Protein AF-0000000067283867 (afdb_homodimer)

Nearest PDB structures (foldseek):
  5yew-assembly1_B  TM=4.471E-01  e=3.261E-07  Homo sapiens
  5go4-assembly1_A  TM=4.301E-01  e=9.950E-07  Homo sapiens
  5yew-assembly1_A  TM=4.053E-01  e=2.867E-07  Homo sapiens
  5yew-assembly2_C-2  TM=3.991E-01  e=5.457E-07  Homo sapiens
  5gof-assembly1_A  TM=4.491E-01  e=6.572E-06  Homo sapiens

InterPro domains:
  IPR027417 P-loop containing nucleoside triphosphate hydrolase [G3DSA:3.40.50.300] (40-379)
  IPR027417 P-loop containing nucleoside triphosphate hydrolase [SSF52540] (56-331)
  IPR045063 Dynamin, N-terminal [PF00350] (66-143)

Organism: NCBI:txid741277

Solvent-accessible surface area (backbone atoms only — not comparable to full-atom values): 91399 Å² total; per-residue (Å²): 108,72,55,57,51,41,52,51,50,26,51,48,48,23,49,41,19,47,51,44,45,54,38,48,50,53,30,64,77,41,53,68,72,92,44,89,79,56,52,66,66,54,54,50,47,50,50,51,39,48,51,33,24,49,48,25,29,51,53,35,67,44,61,49,27,34,32,41,39,33,39,47,67,29,45,65,57,38,39,53,12,34,62,56,40,25,41,62,78,49,87,70,62,76,50,85,39,54,65,50,38,34,37,38,36,41,35,75,36,94,59,95,46,47,51,40,76,50,56,32,34,42,30,30,33,29,68,67,51,48,42,53,51,47,41,54,47,52,53,54,46,51,56,42,37,58,68,65,64,55,58,67,66,60,59,58,53,52,69,71,58,56,50,78,93,61,75,55,60,66,61,51,51,51,50,46,49,54,50,54,75,73,50,68,43,64,72,47,51,54,50,45,51,52,50,49,48,45,47,34,36,42,73,57,39,39,91,77,47,43,54,38,73,44,79,42,50,62,70,44,47,66,68,10,64,48,50,75,79,78,73,60,36,62,79,74,55,52,78,84,70,47,83,70,69,59,77,73,71,92,46,89,90,60,73,50,34,64,47,37,46,66,46,48,83,48,49,52,37,34,38,32,41,34,33,28,13,55,88,72,49,69,52,74,79,46,70,92,61,51,39,43,29,42,31,42,47,43,42,45,63,36,57,78,56,47,67,63,45,52,50,50,48,55,60,55,51,73,68,42,43,29,35,38,39,35,39,33,24,70,51,63,39,50,29,57,59,58,51,53,50,52,56,47,30,67,74,72,39,57,80,47,64,76,25,52,34,38,34,31,22,39,47,84,48,46,76,69,48,71,66,47,52,51,45,51,55,52,54,58,71,47,80,81,48,51,72,67,57,52,34,68,66,32,59,67,58,32,41,40,52,22,52,53,35,46,74,42,84,48,70,87,41,52,42,38,26,23,45,55,39,27,39,42,49,51,40,69,74,33,87,78,40,56,37,54,50,82,88,51,50,70,60,48,46,55,54,70,34,67,73,48,43,54,52,41,47,50,46,34,51,43,20,68,48,33,54,83,85,38,67,62,19,52,33,34,40,40,26,54,70,32,11,20,48,68,58,49,52,52,48,52,53,50,42,41,61,67,35,23,47,55,42,45,45,52,54,33,49,53,40,44,50,52,34,49,52,44,27,50,51,47,44,55,53,53,69,66,48,46,80,40,58,89,77,90,79,53,64,55,32,49,50,44,48,48,37,48,52,49,49,44,52,53,50,49,50,50,48,51,53,54,68,71,42,83,53,58,45,36,96,88,68,44,40,47,51,56,55,44,43,52,52,46,52,50,42,60,70,73,63,43,61,66,57,52,53,50,58,70,54,40,58,87,20,45,44,89,41,89,59,82,86,51,101,87,62,89,83,85,82,70,82,76,71,72,31,34,36,50,58,51,42,63,60,47,30,52,49,48,51,53,45,46,52,49,44,48,51,50,50,49,50,24,50,54,47,49,41,52,50,50,44,61,71,32,45,69,41,28,53,56,50,58,70,46,57,60,94,69,46,68,61,48,36,47,74,74,69,30,68,66,57,36,54,43,49,52,41,51,53,35,66,46,36,39,63,86,63,46,40,68,56,49,36,53,71,38,46,66,70,54,90,70,88,71,79,63,38,81,78,54,52,77,58,47,50,62,50,91,85,36,68,69,26,34,60,38,94,29,17,41,84,50,88,75,76,70,82,83,53,78,42,42,43,48,50,46,50,52,49,47,51,50,47,44,48,51,45,51,40,52,50,50,36,48,47,46,42,48,50,32,49,37,39,49,50,50,49,48,51,55,48,47,53,42,45,51,37,54,53,49,51,68,32,29,57,33,37,62,54,47,36,37,53,40,44,84,80,88,80,79,83,82,67,77,50,68,38,58,55,39,52,54,47,46,42,61,66,65,57,71,79,82,105,108,74,54,56,52,41,50,51,50,26,51,48,47,24,50,40,18,48,51,45,46,52,38,48,49,52,29,65,76,41,52,69,70,94,44,89,81,55,52,65,66,55,54,51,46,50,50,51,39,48,51,35,24,49,48,23,30,51,53,36,68,45,63,48,26,33,32,42,41,35,38,48,69,28,46,64,57,37,41,52,10,34,64,57,40,27,41,62,78,48,85,69,62,76,49,84,41,52,65,49,37,34,37,37,38,41,36,75,35,92,57,93,47,46,52,41,76,49,56,32,34,42,31,30,34,29,68,67,50,48,40,52,51,49,40,53,46,52,54,54,46,50,56,42,39,58,69,63,62,55,57,68,67,59,58,59,54,53,69,71,58,56,50,77,91,62,75,57,61,66,61,52,51,51,50,47,50,55,50,54,75,71,51,68,43,62,70,48,50,54,51,46,52,51,51,49,48,45,48,34,36,42,72,57,39,41,91,78,48,41,53,38,72,43,78,42,51,62,69,42,46,66,66,10,64,50,49,75,80,78,72,59,37,63,80,74,54,53,76,85,70,46,82,70,69,59,77,72,69,92,46,90,89,61,73,51,34,66,47,38,46,66,46,47,83,49,48,51,38,34,38,32,40,34,34,27,14,54,88,71,50,70,50,74,80,46,70,94,62,49,40,44,30,42,31,42,47,42,44,44,63,35,57,78,56,47,67,65,46,53,51,51,48,57,60,54,51,73,67,41,44,30,35,38,41,32,40,32,24,70,51,61,40,49,30,56,59,59,51,53,50,51,58,47,30,69,75,72,39,56,78,48,65,76,25,52,33,38,35,31,22,39,48,84,49,45,77,69,48,71,68,46,53,50,44,50,56,52,54,58,72,48,81,80,47,51,74,68,57,51,34,68,65,32,60,68,58,32,41,40,51,21,51,53,36,45,75,41,84,49,72,87,39,50,43,39,26,23,46,54,39,27,39,41,50,52,40,69,73,33,87,78,39,56,38,53,51,80,88,49,49,70,61,47,48,55,56,70,34,66,72,46,44,53,52,41,50,49,45,35,51,43,21,68,49,32,54,83,85,38,68,65,21,51,32,34,40,40,26,52,70,32,11,22,48,67,58,49,54,51,48,52,52,50,42,41,60,67,35,22,46,54,42,45,45,53,54,34,49,54,39,44,52,53,32,48,51,45,25,50,49,46,43,55,53,51,70,65,47,50,77,30,54,90,74,88,77,51,64,56,32,48,50,44,49,48,37,48,52,48,49,44,50,52,52,48,52,51,48,51,55,52,68,70,43,82,52,58,45,36,97,89,69,45,42,48,50,56,55,45,44,52,52,46,52,50,42,58,72,70,64,42,62,64,58,52,54,50,59,70,53,39,58,86,19,41,43,89,41,84,50,82,68,45,96,95,56,76,78,86,81,68,87,74,69,71,31,29,35,48,59,51,41,65,61,49,28,53,49,47,52,53,47,46,52,49,45,48,52,51,50,48,50,25,50,54,47,49,41,51,51,50,42,61,71,30,45,69,41,28,54,55,50,58,70,45,54,60,93,70,46,67,60,48,35,47,74,74,69,30,68,66,56,37,54,42,48,53,42,51,53,33,67,46,36,39,63,87,62,45,39,69,55,49,36,52,70,37,46,65,70,52,90,68,88,71,77,64,38,82,76,56,52,80,55,47,49,62,50,90,84,36,69,68,25,35,60,38,92,27,17,33,73,45,89,76,74,68,82,82,51,75,40,43,42,48,49,45,49,51,48,48,50,49,46,45,49,51,46,49,39,53,48,50,38,48,49,46,39,49,49,33,50,38,39,48,48,51,47,49,51,55,49,48,51,42,45,49,36,53,53,49,51,69,30,26,52,34,36,62,56,46,37,37,54,39,43,84,79,86,81,79,81,80,62,75,48,68,39,59,54,38,51,54,46,46,42,62,66,65,56,70,78,81,103

Radius of gyration: 46.53 Å; Cα contacts (8 Å, |Δi|>4): 2560; chains: 2; bounding box: 131×107×97 Å

pLDDT: mean 79.55, std 14.51, range [22.53, 97.88]

Secondary structure (DSSP, 8-state):
-HHHHHHHHHHHHHHHHHHHHHHHHHHHHS-----TTS-HHHHHHHHHHHHHHHHHHHHHHPPEEEEEEEBTTSSHHHHHHHHHT-TTSS---SS----SEEEEEEEEESSS---EEEEEEEEEPPHHHHHHHHHHHHHHHHHHHHHTT--HHHHHHHHTTS-SSS--HHHHHHHHHHHHHH---HHHHHHHHHHHHHHHHHHHHHHHHTT-EEEE-HHHHHHHSPPPPPP--TTT--GGGSPPPPPPPS-SSS--HHHHHHTGGGEEEEEEEEEEETTT---TTSTTT--EEEEEPPPBSBTT--HHHHHHHHHHHTT-SEEEEEEETTSTTBSHHHHHHHHHHHHH-S--TTTEEEEEETGGG----HHHHHHHHHHHHSSS--HHHHHHH-HHHHHHHHHHHTT-S-GGGEEE--HHHHHHHHHHH-TTS--S-GGGGGGGGGGGSHHHHHHHHHHHHHHHTS-TT-HHHHHHHHHHHHTTHHHHHHHHHHHIIIIIHHHHHHHHHHHHHHHHHHHHHHHHHHHTS-S---SS--HHHHHHHHHHHHHHHHHHHHHHHHHH-SS-B-TTS-BHHHHHHHHHHHHHHHH-HHHHHHHHT-BTTB--------SS-----------BGGGGHHHHHHHHHHHHHHHHHHHHHHHHHHHHHHHHHTHHHHHHHHHH--TTHHHHHHHHT-HHHHHHHHHHHHHH-HHHHTHHHHHHHTTTTTT-----TTTT-SS--S-SSSTT-SB-TT-TT-SS-----TTHHHHHHHHHHHHHHHHHHHHHHHHHHHHHHHHHHHHHHHHHHHHHHHHHHTSGGGHHHHHHHH-----------HHHHHHHHHHH---TT--/-HHHHHHHHHHHHHHHHHHHHHHHHHHHHS-----TTS-HHHHHHHHHHHHHHHHHHHHHHPPEEEEEEEBTTSSHHHHHHHHHT-TTSS---SS----SEEEEEEEEESSS---EEEEEEEEEPPHHHHHHHHHHHHHHHHHHHHHTT--HHHHHHHHTTS-SSS--HHHHHHHHHHHHHH---HHHHHHHHHHHHHHHHHHHHHHHHTT-EEEE-HHHHHHHSPPPPPP--TTT--GGGSPPPPPPPS-SSS--HHHHHHTGGGEEEEEEEEEEETTT---TTSTTT--EEEEEPPPBSBTT--HHHHHHHHHHHTT-SEEEEEEETTSTTBSHHHHHHHHHHHHH-S--TTTEEEEEETGGG----HHHHHHHHHHHHSSS--HHHHHHH-HHHHHHHHHHHTT-S-GGGEEE--HHHHHHHHHHH-TTS--S-TTTGGGGGGGGSHHHHHHHHHHHHHHHTS-TT-HHHHHHHHHHHHTTHHHHHHHHHHHIIIIIHHHHHHHHHHHHHHHHHHHHHHHHHHHTS-S----S--HHHHHHHHHHHHHHHHHHHHHHHHHH-SS-B-TTS-BHHHHHHHHHHHHHHHH-HHHHHHHHT-BTTB--------SS-----------BGGGGHHHHHHHHHHHHHHHHHHHHHHHHHHHHHHHHHTHHHHHHHHHH--TTHHHHHHHHT-HHHHHHHHHHHHHH-HHHHTHHHHHHHTTTTTT-----TTTT-SS--S-SSSTT-SB-TT-TT-SS-----TTHHHHHHHHHHHHHHHHHHHHHHHHHHHHHHHHHHHHHHHHHHHHHHHHHHTSGGGHHHHHHHH-----------HHHHHHHHHHH---TT--

Sequence (1710 aa):
MKSDMAIAQLRQYKEYGESVLQSLELVSQNPPPQESWFPNSIHENIQRLKASAQRVVEIASSPVKIGVMGEFSSGKTLLIGSLIGYADALPVSETPTTGNVTAIHLRQQPDLQTTQIGKYTVHYLSDEGVKECLRFMLQEVEVRAKAAELSLELLASLKNLHPTKIVDSNGILRWCEQAWNQTQSLELRSLLRELVVYMRTYNAYGKYIGGKSYEIDHTTAKKGLRLAEPPMNILELSFDQLPAPPQPWANFAQPSAVDLHKSFSLIRRIDVTVEVCKEIWDLSALQGTNEFVLLDFPGLGSADSGVRDTFLSLRELTDVQTLLLLLNGRYPGGAIASKIRTMLERDKGQDLRDRIIVGVGRFNQLPLTQSDERALDELIDEPLLSEANILESLGILQLTIASASNLTTEKKNIVLLSQLHGLAKLAELSSLIQVSSPEFLPELDIPNKLSEVELREKWQQLSKKLPPSSTLHKQLSDFAEDGGISRLRSLLKEHVAQHGLKQLVEDTQRTVKALQKEQDNLKILLEQLPTYIPVEENPKFIELRHGIENLVTIYRQFQEELEKQPILKNRDGVAVSDVVKDELTNKIFFEWSEWTLLFDRTKNGTISLTKADSIFGDEEVEDTIPTKSDDFHSAFVQTIQEMQTFAHDRTTEAVTDFFKKLSIEVADERTTVNSVLSPDIEQYIQNNFGKNQLRLFRNLLRAVDPINKWQKLIIEHSGLATNHHTINADTLFPLARQDEKHPNGQIFDWSPDKKYPTPPRPFNHQIAVLRLRDEITASAGLHLVQYVSQLTKQVKFSFSRALKEIVDSLQELLKTKHEPLLRYIADTDKDKSTSIPPWLETLSQVAIISDSSELMKSDMAIAQLRQYKEYGESVLQSLELVSQNPPPQESWFPNSIHENIQRLKASAQRVVEIASSPVKIGVMGEFSSGKTLLIGSLIGYADALPVSETPTTGNVTAIHLRQQPDLQTTQIGKYTVHYLSDEGVKECLRFMLQEVEVRAKAAELSLELLASLKNLHPTKIVDSNGILRWCEQAWNQTQSLELRSLLRELVVYMRTYNAYGKYIGGKSYEIDHTTAKKGLRLAEPPMNILELSFDQLPAPPQPWANFAQPSAVDLHKSFSLIRRIDVTVEVCKEIWDLSALQGTNEFVLLDFPGLGSADSGVRDTFLSLRELTDVQTLLLLLNGRYPGGAIASKIRTMLERDKGQDLRDRIIVGVGRFNQLPLTQSDERALDELIDEPLLSEANILESLGILQLTIASASNLTTEKKNIVLLSQLHGLAKLAELSSLIQVSSPEFLPELDIPNKLSEVELREKWQQLSKKLPPSSTLHKQLSDFAEDGGISRLRSLLKEHVAQHGLKQLVEDTQRTVKALQKEQDNLKILLEQLPTYIPVEENPKFIELRHGIENLVTIYRQFQEELEKQPILKNRDGVAVSDVVKDELTNKIFFEWSEWTLLFDRTKNGTISLTKADSIFGDEEVEDTIPTKSDDFHSAFVQTIQEMQTFAHDRTTEAVTDFFKKLSIEVADERTTVNSVLSPDIEQYIQNNFGKNQLRLFRNLLRAVDPINKWQKLIIEHSGLATNHHTINADTLFPLARQDEKHPNGQIFDWSPDKKYPTPPRPFNHQIAVLRLRDEITASAGLHLVQYVSQLTKQVKFSFSRALKEIVDSLQELLKTKHEPLLRYIADTDKDKSTSIPPWLETLSQVAIISDSSEL

Structure (mmCIF, N/CA/C/O backbone):
data_AF-0000000067283867-model_v1
#
loop_
_entity.id
_entity.type
_entity.pdbx_description
1 polymer 'Dynamin N-terminal domain-containing protein'
#
loop_
_atom_site.group_PDB
_atom_site.id
_atom_site.type_symbol
_atom_site.label_atom_id
_atom_site.label_alt_id
_atom_site.label_comp_id
_atom_site.label_asym_id
_atom_site.label_entity_id
_atom_site.label_seq_id
_atom_site.pdbx_PDB_ins_code
_atom_site.Cartn_x
_atom_site.Cartn_y
_atom_site.Cartn_z
_atom_site.occupancy
_atom_site.B_iso_or_equiv
_atom_site.auth_seq_id
_atom_site.auth_comp_id
_atom_site.auth_asym_id
_atom_site.auth_atom_id
_atom_site.pdbx_PDB_model_num
ATOM 1 N N . MET A 1 1 ? -9.781 22.188 36 1 52.38 1 MET A N 1
ATOM 2 C CA . MET A 1 1 ? -8.5 22.672 36.531 1 52.38 1 MET A CA 1
ATOM 3 C C . MET A 1 1 ? -7.363 22.344 35.562 1 52.38 1 MET A C 1
ATOM 5 O O . MET A 1 1 ? -6.543 23.219 35.25 1 52.38 1 MET A O 1
ATOM 9 N N . LYS A 1 2 ? -7.363 21.047 35.125 1 63.41 2 LYS A N 1
ATOM 10 C CA . LYS A 1 2 ? -6.297 20.656 34.219 1 63.41 2 LYS A CA 1
ATOM 11 C C . LYS A 1 2 ? -6.406 21.406 32.906 1 63.41 2 LYS A C 1
ATOM 13 O O . LYS A 1 2 ? -5.395 21.766 32.281 1 63.41 2 LYS A O 1
ATOM 18 N N . SER A 1 3 ? -7.605 21.75 32.594 1 71 3 SER A N 1
ATOM 19 C CA . SER A 1 3 ? -7.828 22.438 31.312 1 71 3 SER A CA 1
ATOM 20 C C . SER A 1 3 ? -7.395 23.891 31.406 1 71 3 SER A C 1
ATOM 22 O O . SER A 1 3 ? -6.828 24.438 30.453 1 71 3 SER A O 1
ATOM 24 N N . ASP A 1 4 ? -7.594 24.453 32.5 1 71.5 4 ASP A N 1
ATOM 25 C CA . ASP A 1 4 ? -7.219 25.859 32.688 1 71.5 4 ASP A CA 1
ATOM 26 C C . ASP A 1 4 ? -5.699 26.016 32.656 1 71.5 4 ASP A C 1
ATOM 28 O O . ASP A 1 4 ? -5.191 27 32.094 1 71.5 4 ASP A O 1
ATOM 32 N N . MET A 1 5 ? -5.129 24.984 33.188 1 78.06 5 MET A N 1
ATOM 33 C CA . MET A 1 5 ? -3.67 25.031 33.188 1 78.06 5 MET A CA 1
ATOM 34 C C . MET A 1 5 ? -3.127 24.906 31.781 1 78.06 5 MET A C 1
ATOM 36 O O . MET A 1 5 ? -2.148 25.562 31.422 1 78.06 5 MET A O 1
ATOM 40 N N . ALA A 1 6 ? -3.77 24.078 31.031 1 82.06 6 ALA A N 1
ATOM 41 C CA . ALA A 1 6 ? -3.334 23.891 29.641 1 82.06 6 ALA A CA 1
ATOM 42 C C . ALA A 1 6 ? -3.523 25.172 28.828 1 82.06 6 ALA A C 1
ATOM 44 O O . ALA A 1 6 ? -2.666 25.531 28.031 1 82.06 6 ALA A O 1
ATOM 45 N N . ILE A 1 7 ? -4.543 25.844 29.094 1 80.94 7 ILE A N 1
ATOM 46 C CA . ILE A 1 7 ? -4.844 27.078 28.375 1 80.94 7 ILE A CA 1
ATOM 47 C C . ILE A 1 7 ? -3.84 28.156 28.75 1 80.94 7 ILE A C 1
ATOM 49 O O . ILE A 1 7 ? -3.414 28.938 27.891 1 80.94 7 ILE A O 1
ATOM 53 N N . ALA A 1 8 ? -3.525 28.172 29.922 1 82.81 8 ALA A N 1
ATOM 54 C CA . ALA A 1 8 ? -2.537 29.141 30.391 1 82.81 8 ALA A CA 1
ATOM 55 C C . ALA A 1 8 ? -1.176 28.891 29.75 1 82.81 8 ALA A C 1
ATOM 57 O O . ALA A 1 8 ? -0.469 29.828 29.375 1 82.81 8 ALA A O 1
ATOM 58 N N . GLN A 1 9 ? -0.891 27.656 29.719 1 86.12 9 GLN A N 1
ATOM 59 C CA . GLN A 1 9 ? 0.382 27.297 29.109 1 86.12 9 GLN A CA 1
ATOM 60 C C . GLN A 1 9 ? 0.393 27.672 27.625 1 86.12 9 GLN A C 1
ATOM 62 O O . GLN A 1 9 ? 1.405 28.141 27.109 1 86.12 9 GLN A O 1
ATOM 67 N N . LEU A 1 10 ? -0.677 27.406 26.984 1 87.06 10 LEU A N 1
ATOM 68 C CA . LEU A 1 10 ? -0.776 27.719 25.562 1 87.06 10 LEU A CA 1
ATOM 69 C C . LEU A 1 10 ? -0.677 29.234 25.344 1 87.06 10 LEU A C 1
ATOM 71 O O . LEU A 1 10 ? -0.071 29.688 24.375 1 87.06 10 LEU A O 1
ATOM 75 N N . ARG A 1 11 ? -1.247 29.969 26.188 1 85.38 11 ARG A N 1
ATOM 76 C CA . ARG A 1 11 ? -1.154 31.422 26.109 1 85.38 11 ARG A CA 1
ATOM 77 C C . ARG A 1 11 ? 0.288 31.891 26.266 1 85.38 11 ARG A C 1
ATOM 79 O O . ARG A 1 11 ? 0.725 32.812 25.594 1 85.38 11 ARG A O 1
ATOM 86 N N . GLN A 1 12 ? 0.91 31.25 27.141 1 86.69 12 GLN A N 1
ATOM 87 C CA . GLN A 1 12 ? 2.312 31.578 27.359 1 86.69 12 GLN A CA 1
ATOM 88 C C . GLN A 1 12 ? 3.146 31.297 26.109 1 86.69 12 GLN A C 1
ATOM 90 O O . GLN A 1 12 ? 4.008 32.094 25.734 1 86.69 12 GLN A O 1
ATOM 95 N N . TYR A 1 13 ? 2.922 30.188 25.562 1 89.06 13 TYR A N 1
ATOM 96 C CA . TYR A 1 13 ? 3.664 29.828 24.359 1 89.06 13 TYR A CA 1
ATOM 97 C C . TYR A 1 13 ? 3.322 30.781 23.203 1 89.06 13 TYR A C 1
ATOM 99 O O . TYR A 1 13 ? 4.191 31.141 22.406 1 89.06 13 TYR A O 1
ATOM 107 N N . LYS A 1 14 ? 2.066 31.094 23.156 1 89.06 14 LYS A N 1
ATOM 108 C CA . LYS A 1 14 ? 1.648 32.031 22.125 1 89.06 14 LYS A CA 1
ATOM 109 C C . LYS A 1 14 ? 2.373 33.375 22.281 1 89.06 14 LYS A C 1
ATOM 111 O O . LYS A 1 14 ? 2.854 33.938 21.312 1 89.06 14 LYS A O 1
ATOM 116 N N . GLU A 1 15 ? 2.449 33.844 23.453 1 88.19 15 GLU A N 1
ATOM 117 C CA . GLU A 1 15 ? 3.127 35.094 23.734 1 88.19 15 GLU A CA 1
ATOM 118 C C . GLU A 1 15 ? 4.613 35 23.391 1 88.19 15 GLU A C 1
ATOM 120 O O . GLU A 1 15 ? 5.199 35.969 22.906 1 88.19 15 GLU A O 1
ATOM 125 N N . TYR A 1 16 ? 5.121 33.906 23.75 1 87.88 16 TYR A N 1
ATOM 126 C CA . TYR A 1 16 ? 6.516 33.656 23.391 1 87.88 16 TYR A CA 1
ATOM 127 C C . TYR A 1 16 ? 6.734 33.781 21.891 1 87.88 16 TYR A C 1
ATOM 129 O O . TYR A 1 16 ? 7.629 34.5 21.438 1 87.88 16 TYR A O 1
ATOM 137 N N . GLY A 1 17 ? 5.949 33.094 21.156 1 88.44 17 GLY A N 1
ATOM 138 C CA . GLY A 1 17 ? 6.074 33.156 19.719 1 88.44 17 GLY A CA 1
ATOM 139 C C . GLY A 1 17 ? 5.84 34.531 19.141 1 88.44 17 GLY A C 1
ATOM 140 O O . GLY A 1 17 ? 6.551 34.969 18.234 1 88.44 17 GLY A O 1
ATOM 141 N N . GLU A 1 18 ? 4.883 35.188 19.719 1 89.06 18 GLU A N 1
ATOM 142 C CA . GLU A 1 18 ? 4.566 36.531 19.266 1 89.06 18 GLU A CA 1
ATOM 143 C C . GLU A 1 18 ? 5.707 37.5 19.562 1 89.06 18 GLU A C 1
ATOM 145 O O . GLU A 1 18 ? 5.988 38.406 18.766 1 89.06 18 GLU A O 1
ATOM 150 N N . SER A 1 19 ? 6.273 37.312 20.641 1 86.5 19 SER A N 1
ATOM 151 C CA . SER A 1 19 ? 7.406 38.156 21.016 1 86.5 19 SER A CA 1
ATOM 152 C C . SER A 1 19 ? 8.555 38 20.016 1 86.5 19 SER A C 1
ATOM 154 O O . SER A 1 19 ? 9.195 39 19.641 1 86.5 19 SER A O 1
ATOM 156 N N . VAL A 1 20 ? 8.812 36.844 19.641 1 88.12 20 VAL A N 1
ATOM 157 C CA . VAL A 1 20 ? 9.875 36.562 18.672 1 88.12 20 VAL A CA 1
ATOM 158 C C . VAL A 1 20 ? 9.5 37.219 17.328 1 88.12 20 VAL A C 1
ATOM 160 O O . VAL A 1 20 ? 10.336 37.844 16.672 1 88.12 20 VAL A O 1
ATOM 163 N N . LEU A 1 21 ? 8.289 37.094 16.953 1 88.88 21 LEU A N 1
ATOM 164 C CA . LEU A 1 21 ? 7.836 37.625 15.688 1 88.88 21 LEU A CA 1
ATOM 165 C C . LEU A 1 21 ? 7.883 39.156 15.695 1 88.88 21 LEU A C 1
ATOM 167 O O . LEU A 1 21 ? 8.234 39.781 14.695 1 88.88 21 LEU A O 1
ATOM 171 N N . GLN A 1 22 ? 7.496 39.75 16.781 1 85.44 22 GLN A N 1
ATOM 172 C CA . GLN A 1 22 ? 7.555 41.219 16.906 1 85.44 22 GLN A CA 1
ATOM 173 C C . GLN A 1 22 ? 8.992 41.719 16.828 1 85.44 22 GLN A C 1
ATOM 175 O O . GLN A 1 22 ? 9.258 42.719 16.203 1 85.44 22 GLN A O 1
ATOM 180 N N . SER A 1 23 ? 9.844 40.969 17.422 1 83.25 23 SER A N 1
ATOM 181 C CA . SER A 1 23 ? 11.25 41.344 17.375 1 83.25 23 SER A CA 1
ATOM 182 C C . SER A 1 23 ? 11.805 41.219 15.953 1 83.25 23 SER A C 1
ATOM 184 O O . SER A 1 23 ? 12.625 42.031 15.531 1 83.25 23 SER A O 1
ATOM 186 N N . LEU A 1 24 ? 11.398 40.25 15.305 1 85.06 24 LEU A N 1
ATOM 187 C CA . LEU A 1 24 ? 11.867 40.062 13.938 1 85.06 24 LEU A CA 1
ATOM 188 C C . LEU A 1 24 ? 11.266 41.125 13.008 1 85.06 24 LEU A C 1
ATOM 190 O O . LEU A 1 24 ? 11.883 41.5 12.008 1 85.06 24 LEU A O 1
ATOM 194 N N . GLU A 1 25 ? 10.047 41.469 13.305 1 82.06 25 GLU A N 1
ATOM 195 C CA . GLU A 1 25 ? 9.453 42.562 12.539 1 82.06 25 GLU A CA 1
ATOM 196 C C . GLU A 1 25 ? 10.234 43.844 12.727 1 82.06 25 GLU A C 1
ATOM 198 O O . GLU A 1 25 ? 10.367 44.656 11.797 1 82.06 25 GLU A O 1
ATOM 203 N N . LEU A 1 26 ? 10.719 44.062 13.867 1 75.88 26 LEU A N 1
ATOM 204 C CA . LEU A 1 26 ? 11.555 45.219 14.141 1 75.88 26 LEU A CA 1
ATOM 205 C C . LEU A 1 26 ? 12.852 45.188 13.344 1 75.88 26 LEU A C 1
ATOM 207 O O . LEU A 1 26 ? 13.352 46.219 12.883 1 75.88 26 LEU A O 1
ATOM 211 N N . VAL A 1 27 ? 13.297 43.938 13.164 1 77.81 27 VAL A N 1
ATOM 212 C CA . VAL A 1 27 ? 14.5 43.75 12.367 1 77.81 27 VAL A CA 1
ATOM 213 C C . VAL A 1 27 ? 14.203 44.062 10.898 1 77.81 27 VAL A C 1
ATOM 215 O O . VAL A 1 27 ? 15.039 44.656 10.203 1 77.81 27 VAL A O 1
ATOM 218 N N . SER A 1 28 ? 13.086 43.688 10.438 1 76.81 28 SER A N 1
ATOM 219 C CA . SER A 1 28 ? 12.703 43.906 9.047 1 76.81 28 SER A CA 1
ATOM 220 C C . SER A 1 28 ? 12.508 45.406 8.773 1 76.81 28 SER A C 1
ATOM 222 O O . SER A 1 28 ? 12.703 45.844 7.648 1 76.81 28 SER A O 1
ATOM 224 N N . GLN A 1 29 ? 12.055 46.188 9.812 1 70 29 GLN A N 1
ATOM 225 C CA . GLN A 1 29 ? 11.906 47.656 9.672 1 70 29 GLN A CA 1
ATOM 226 C C . GLN A 1 29 ? 13.266 48.344 9.602 1 70 29 GLN A C 1
ATOM 228 O O . GLN A 1 29 ? 13.406 49.375 8.93 1 70 29 GLN A O 1
ATOM 233 N N . ASN A 1 30 ? 14.133 47.719 10.312 1 65.31 30 ASN A N 1
ATOM 234 C CA . ASN A 1 30 ? 15.508 48.219 10.266 1 65.31 30 ASN A CA 1
ATOM 235 C C . ASN A 1 30 ? 16.469 47.125 9.789 1 65.31 30 ASN A C 1
ATOM 237 O O . ASN A 1 30 ? 17.172 46.5 10.602 1 65.31 30 ASN A O 1
ATOM 241 N N . PRO A 1 31 ? 16.234 46.781 8.477 1 65.81 31 PRO A N 1
ATOM 242 C CA . PRO A 1 31 ? 16.969 45.594 7.977 1 65.81 31 PRO A CA 1
ATOM 243 C C . PRO A 1 31 ? 18.484 45.781 8.055 1 65.81 31 PRO A C 1
ATOM 245 O O . PRO A 1 31 ? 18.969 46.938 8.039 1 65.81 31 PRO A O 1
ATOM 248 N N . PRO A 1 32 ? 19.047 44.688 8.359 1 62.69 32 PRO A N 1
ATOM 249 C CA . PRO A 1 32 ? 20.5 44.781 8.305 1 62.69 32 PRO A CA 1
ATOM 250 C C . PRO A 1 32 ? 21.016 45.219 6.934 1 62.69 32 PRO A C 1
ATOM 252 O O . PRO A 1 32 ? 20.312 45.062 5.93 1 62.69 32 PRO A O 1
ATOM 255 N N . PRO A 1 33 ? 21.953 46.062 6.914 1 52.44 33 PRO A N 1
ATOM 256 C CA . PRO A 1 33 ? 22.453 46.562 5.633 1 52.44 33 PRO A CA 1
ATOM 257 C C . PRO A 1 33 ? 22.766 45.438 4.645 1 52.44 33 PRO A C 1
ATOM 259 O O . PRO A 1 33 ? 23.125 44.312 5.055 1 52.44 33 PRO A O 1
ATOM 262 N N . GLN A 1 34 ? 21.984 45.344 3.59 1 51.09 34 GLN A N 1
ATOM 263 C CA . GLN A 1 34 ? 22.188 44.375 2.504 1 51.09 34 GLN A CA 1
ATOM 264 C C . GLN A 1 34 ? 23.641 44.344 2.066 1 51.09 34 GLN A C 1
ATOM 266 O O . GLN A 1 34 ? 23.984 44.812 0.977 1 51.09 34 GLN A O 1
ATOM 271 N N . GLU A 1 35 ? 24.547 44.5 2.941 1 49.72 35 GLU A N 1
ATOM 272 C CA . GLU A 1 35 ? 25.953 44.469 2.555 1 49.72 35 GLU A CA 1
ATOM 273 C C . GLU A 1 35 ? 26.516 43.062 2.574 1 49.72 35 GLU A C 1
ATOM 275 O O . GLU A 1 35 ? 25.938 42.156 3.195 1 49.72 35 GLU A O 1
ATOM 280 N N . SER A 1 36 ? 27.422 42.688 1.79 1 50.16 36 SER A N 1
ATOM 281 C CA . SER A 1 36 ? 28.062 41.406 1.508 1 50.16 36 SER A CA 1
ATOM 282 C C . SER A 1 36 ? 28.469 40.688 2.795 1 50.16 36 SER A C 1
ATOM 284 O O . SER A 1 36 ? 28.547 39.469 2.832 1 50.16 36 SER A O 1
ATOM 286 N N . TRP A 1 37 ? 28.688 41.5 3.881 1 47.38 37 TRP A N 1
ATOM 287 C CA . TRP A 1 37 ? 29.25 40.875 5.07 1 47.38 37 TRP A CA 1
ATOM 288 C C . TRP A 1 37 ? 28.156 40.25 5.918 1 47.38 37 TRP A C 1
ATOM 290 O O . TRP A 1 37 ? 28.438 39.438 6.816 1 47.38 37 TRP A O 1
ATOM 300 N N . PHE A 1 38 ? 27 40.469 5.656 1 58.91 38 PHE A N 1
ATOM 301 C CA . PHE A 1 38 ? 25.906 39.844 6.375 1 58.91 38 PHE A CA 1
ATOM 302 C C . PHE A 1 38 ? 25.562 38.5 5.762 1 58.91 38 PHE A C 1
ATOM 304 O O . PHE A 1 38 ? 25.031 38.438 4.648 1 58.91 38 PHE A O 1
ATOM 311 N N . PRO A 1 39 ? 26.219 37.531 6.445 1 61.91 39 PRO A N 1
ATOM 312 C CA . PRO A 1 39 ? 26.109 36.188 5.852 1 61.91 39 PRO A CA 1
ATOM 313 C C . PRO A 1 39 ? 24.672 35.812 5.496 1 61.91 39 PRO A C 1
ATOM 315 O O . PRO A 1 39 ? 23.75 36.156 6.246 1 61.91 39 PRO A O 1
ATOM 318 N N . ASN A 1 40 ? 24.609 35.312 4.383 1 71.31 40 ASN A N 1
ATOM 319 C CA . ASN A 1 40 ? 23.312 34.844 3.904 1 71.31 40 ASN A CA 1
ATOM 320 C C . ASN A 1 40 ? 22.719 33.781 4.84 1 71.31 40 ASN A C 1
ATOM 322 O O . ASN A 1 40 ? 21.5 33.625 4.891 1 71.31 40 ASN A O 1
ATOM 326 N N . SER A 1 41 ? 23.672 33.188 5.633 1 76.06 41 SER A N 1
ATOM 327 C CA . SER A 1 41 ? 23.203 32.156 6.57 1 76.06 41 SER A CA 1
ATOM 328 C C . SER A 1 41 ? 22.312 32.75 7.648 1 76.06 41 SER A C 1
ATOM 330 O O . SER A 1 41 ? 21.406 32.094 8.148 1 76.06 41 SER A O 1
ATOM 332 N N . ILE A 1 42 ? 22.625 34 7.91 1 77.62 42 ILE A N 1
ATOM 333 C CA . ILE A 1 42 ? 21.828 34.656 8.945 1 77.62 42 ILE A CA 1
ATOM 334 C C . ILE A 1 42 ? 20.438 35 8.398 1 77.62 42 ILE A C 1
ATOM 336 O O . ILE A 1 42 ? 19.438 34.844 9.086 1 77.62 42 ILE A O 1
ATOM 340 N N . HIS A 1 43 ? 20.484 35.312 7.156 1 76.69 43 HIS A N 1
ATOM 341 C CA . HIS A 1 43 ? 19.203 35.594 6.527 1 76.69 43 HIS A CA 1
ATOM 342 C C . HIS A 1 43 ? 18.328 34.344 6.453 1 76.69 43 HIS A C 1
ATOM 344 O O . HIS A 1 43 ? 17.141 34.375 6.742 1 76.69 43 HIS A O 1
ATOM 350 N N . GLU A 1 44 ? 19.047 33.281 6.168 1 79.94 44 GLU A N 1
ATOM 351 C CA . GLU A 1 44 ? 18.312 32.031 6.102 1 79.94 44 GLU A CA 1
ATOM 352 C C . GLU A 1 44 ? 17.781 31.625 7.469 1 79.94 44 GLU A C 1
ATOM 354 O O . GLU A 1 44 ? 16.656 31.125 7.582 1 79.94 44 GLU A O 1
ATOM 359 N N . ASN A 1 45 ? 18.547 31.844 8.367 1 84.94 45 ASN A N 1
ATOM 360 C CA . ASN A 1 45 ? 18.125 31.484 9.711 1 84.94 45 ASN A CA 1
ATOM 361 C C . ASN A 1 45 ? 16.969 32.344 10.195 1 84.94 45 ASN A C 1
ATOM 363 O O . ASN A 1 45 ? 16.078 31.891 10.898 1 84.94 45 ASN A O 1
ATOM 367 N N . ILE A 1 46 ? 17.047 33.594 9.805 1 82.12 46 ILE A N 1
ATOM 368 C CA . ILE A 1 46 ? 15.984 34.531 10.188 1 82.12 46 ILE A CA 1
ATOM 369 C C . ILE A 1 46 ? 14.664 34.062 9.578 1 82.12 46 ILE A C 1
ATOM 371 O O . ILE A 1 46 ? 13.625 34.094 10.234 1 82.12 46 ILE A O 1
ATOM 375 N N . GLN A 1 47 ? 14.797 33.531 8.445 1 81.5 47 GLN A N 1
ATOM 376 C CA . GLN A 1 47 ? 13.594 33.031 7.793 1 81.5 47 GLN A CA 1
ATOM 377 C C . GLN A 1 47 ? 13.062 31.766 8.5 1 81.5 47 GLN A C 1
ATOM 379 O O . GLN A 1 47 ? 11.852 31.625 8.688 1 81.5 47 GLN A O 1
ATOM 384 N N . ARG A 1 48 ? 13.93 30.969 8.883 1 85.38 48 ARG A N 1
ATOM 385 C CA . ARG A 1 48 ? 13.531 29.75 9.602 1 85.38 48 ARG A CA 1
ATOM 386 C C . ARG A 1 48 ? 12.945 30.094 10.969 1 85.38 48 ARG A C 1
ATOM 388 O O . ARG A 1 48 ? 11.977 29.469 11.414 1 85.38 48 ARG A O 1
ATOM 395 N N . LEU A 1 49 ? 13.555 31.062 11.508 1 86.94 49 LEU A N 1
ATOM 396 C CA . LEU A 1 49 ? 13.078 31.531 12.805 1 86.94 49 LEU A CA 1
ATOM 397 C C . LEU A 1 49 ? 11.68 32.125 12.695 1 86.94 49 LEU A C 1
ATOM 399 O O . LEU A 1 49 ? 10.828 31.875 13.547 1 86.94 49 LEU A O 1
ATOM 403 N N . LYS A 1 50 ? 11.531 32.844 11.727 1 86.12 50 LYS A N 1
ATOM 404 C CA . LYS A 1 50 ? 10.219 33.438 11.508 1 86.12 50 LYS A CA 1
ATOM 405 C C . LYS A 1 50 ? 9.164 32.344 11.266 1 86.12 50 LYS A C 1
ATOM 407 O O . LYS A 1 50 ? 8.07 32.406 11.828 1 86.12 50 LYS A O 1
ATOM 412 N N . ALA A 1 51 ? 9.539 31.438 10.523 1 84.56 51 ALA A N 1
ATOM 413 C CA . ALA A 1 51 ? 8.617 30.344 10.219 1 84.56 51 ALA A CA 1
ATOM 414 C C . ALA A 1 51 ? 8.289 29.547 11.469 1 84.56 51 ALA A C 1
ATOM 416 O O . ALA A 1 51 ? 7.133 29.172 11.695 1 84.56 51 ALA A O 1
ATOM 417 N N . SER A 1 52 ? 9.242 29.266 12.195 1 87.81 52 SER A N 1
ATOM 418 C CA . SER A 1 52 ? 9.055 28.484 13.414 1 87.81 52 SER A CA 1
ATOM 419 C C . SER A 1 52 ? 8.219 29.234 14.438 1 87.81 52 SER A C 1
ATOM 421 O O . SER A 1 52 ? 7.391 28.656 15.125 1 87.81 52 SER A O 1
ATOM 423 N N . ALA A 1 53 ? 8.539 30.484 14.555 1 89.19 53 ALA A N 1
ATOM 424 C CA . ALA A 1 53 ? 7.789 31.312 15.492 1 89.19 53 ALA A CA 1
ATOM 425 C C . ALA A 1 53 ? 6.324 31.422 15.078 1 89.19 53 ALA A C 1
ATOM 427 O O . ALA A 1 53 ? 5.426 31.375 15.922 1 89.19 53 ALA A O 1
ATOM 428 N N . GLN A 1 54 ? 6.172 31.594 13.852 1 87.5 54 GLN A N 1
ATOM 429 C CA . GLN A 1 54 ? 4.809 31.641 13.336 1 87.5 54 GLN A CA 1
ATOM 430 C C . GLN A 1 54 ? 4.078 30.328 13.609 1 87.5 54 GLN A C 1
ATOM 432 O O . GLN A 1 54 ? 2.891 30.328 13.945 1 87.5 54 GLN A O 1
ATOM 437 N N . ARG A 1 55 ? 4.738 29.281 13.453 1 87.25 55 ARG A N 1
ATOM 438 C CA . ARG A 1 55 ? 4.16 27.969 13.703 1 87.25 55 ARG A CA 1
ATOM 439 C C . ARG A 1 55 ? 3.742 27.828 15.164 1 87.25 55 ARG A C 1
ATOM 441 O O . ARG A 1 55 ? 2.699 27.234 15.461 1 87.25 55 ARG A O 1
ATOM 448 N N . VAL A 1 56 ? 4.562 28.312 16.016 1 88.88 56 VAL A N 1
ATOM 449 C CA . VAL A 1 56 ? 4.258 28.234 17.438 1 88.88 56 VAL A CA 1
ATOM 450 C C . VAL A 1 56 ? 2.984 29.031 17.734 1 88.88 56 VAL A C 1
ATOM 452 O O . VAL A 1 56 ? 2.102 28.547 18.453 1 88.88 56 VAL A O 1
ATOM 455 N N . VAL A 1 57 ? 2.885 30.156 17.188 1 88.25 57 VAL A N 1
ATOM 456 C CA . VAL A 1 57 ? 1.713 31 17.406 1 88.25 57 VAL A CA 1
ATOM 457 C C . VAL A 1 57 ? 0.471 30.312 16.844 1 88.25 57 VAL A C 1
ATOM 459 O O . VAL A 1 57 ? -0.586 30.312 17.469 1 88.25 57 VAL A O 1
ATOM 462 N N . GLU A 1 58 ? 0.651 29.75 15.703 1 85.5 58 GLU A N 1
ATOM 463 C CA . GLU A 1 58 ? -0.468 29.109 15.023 1 85.5 58 GLU A CA 1
ATOM 464 C C . GLU A 1 58 ? -0.984 27.922 15.828 1 85.5 58 GLU A C 1
ATOM 466 O O . GLU A 1 58 ? -2.191 27.766 16.016 1 85.5 58 GLU A O 1
ATOM 471 N N . ILE A 1 59 ? -0.132 27.094 16.297 1 86.44 59 ILE A N 1
ATOM 472 C CA . ILE A 1 59 ? -0.535 25.891 17 1 86.44 59 ILE A CA 1
ATOM 473 C C . ILE A 1 59 ? -1.064 26.25 18.391 1 86.44 59 ILE A C 1
ATOM 475 O O . ILE A 1 59 ? -2.037 25.656 18.859 1 86.44 59 ILE A O 1
ATOM 479 N N . ALA A 1 60 ? -0.398 27.219 18.969 1 86.75 60 ALA A N 1
ATOM 480 C CA . ALA A 1 60 ? -0.792 27.625 20.328 1 86.75 60 ALA A CA 1
ATOM 481 C C . ALA A 1 60 ? -2.17 28.281 20.328 1 86.75 60 ALA A C 1
ATOM 483 O O . ALA A 1 60 ? -2.889 28.234 21.328 1 86.75 60 ALA A O 1
ATOM 484 N N . SER A 1 61 ? -2.496 28.875 19.234 1 84.25 61 SER A N 1
ATOM 485 C CA . SER A 1 61 ? -3.779 29.562 19.141 1 84.25 61 SER A CA 1
ATOM 486 C C . SER A 1 61 ? -4.836 28.672 18.484 1 84.25 61 SER A C 1
ATOM 488 O O . SER A 1 61 ? -6.004 29.062 18.406 1 84.25 61 SER A O 1
ATOM 490 N N . SER A 1 62 ? -4.465 27.578 18.078 1 83.44 62 SER A N 1
ATOM 491 C CA . SER A 1 62 ? -5.363 26.688 17.344 1 83.44 62 SER A CA 1
ATOM 492 C C . SER A 1 62 ? -6.281 25.922 18.281 1 83.44 62 SER A C 1
ATOM 494 O O . SER A 1 62 ? -5.875 25.547 19.391 1 83.44 62 SER A O 1
ATOM 496 N N . PRO A 1 63 ? -7.531 25.828 17.891 1 85.44 63 PRO A N 1
ATOM 497 C CA . PRO A 1 63 ? -8.375 24.906 18.656 1 85.44 63 PRO A CA 1
ATOM 498 C C . PRO A 1 63 ? -7.961 23.438 18.5 1 85.44 63 PRO A C 1
ATOM 500 O O . PRO A 1 63 ? -7.094 23.141 17.672 1 85.44 63 PRO A O 1
ATOM 503 N N . VAL A 1 64 ? -8.578 22.641 19.438 1 88.19 64 VAL A N 1
ATOM 504 C CA . VAL A 1 64 ? -8.328 21.203 19.312 1 88.19 64 VAL A CA 1
ATOM 505 C C . VAL A 1 64 ? -8.945 20.672 18.016 1 88.19 64 VAL A C 1
ATOM 507 O O . VAL A 1 64 ? -10.094 20.984 17.703 1 88.19 64 VAL A O 1
ATOM 510 N N . LYS A 1 65 ? -8.156 20.016 17.297 1 91.81 65 LYS A N 1
ATOM 511 C CA . LYS A 1 65 ? -8.602 19.469 16.016 1 91.81 65 LYS A CA 1
ATOM 512 C C . LYS A 1 65 ? -8.789 17.953 16.109 1 91.81 65 LYS A C 1
ATOM 514 O O . LYS A 1 65 ? -7.922 17.25 16.625 1 91.81 65 LYS A O 1
ATOM 519 N N . ILE A 1 66 ? -9.945 17.547 15.672 1 93.12 66 ILE A N 1
ATOM 520 C CA . ILE A 1 66 ? -10.25 16.125 15.57 1 93.12 66 ILE A CA 1
ATOM 521 C C . ILE A 1 66 ? -10.305 15.711 14.102 1 93.12 66 ILE A C 1
ATOM 523 O O . ILE A 1 66 ? -11.094 16.25 13.32 1 93.12 66 ILE A O 1
ATOM 527 N N . GLY A 1 67 ? -9.422 14.836 13.742 1 93.69 67 GLY A N 1
ATOM 528 C CA . GLY A 1 67 ? -9.43 14.336 12.375 1 93.69 67 GLY A CA 1
ATOM 529 C C . GLY A 1 67 ? -10.352 13.148 12.188 1 93.69 67 GLY A C 1
ATOM 530 O O . GLY A 1 67 ? -10.305 12.18 12.953 1 93.69 67 GLY A O 1
ATOM 531 N N . VAL A 1 68 ? -11.258 13.234 11.227 1 94 68 VAL A N 1
ATOM 532 C CA . VAL A 1 68 ? -12.117 12.117 10.852 1 94 68 VAL A CA 1
ATOM 533 C C . VAL A 1 68 ? -11.57 11.445 9.594 1 94 68 VAL A C 1
ATOM 535 O O . VAL A 1 68 ? -11.602 12.023 8.508 1 94 68 VAL A O 1
ATOM 538 N N . MET A 1 69 ? -11.102 10.25 9.766 1 92.5 69 MET A N 1
ATOM 539 C CA . MET A 1 69 ? -10.484 9.547 8.641 1 92.5 69 MET A CA 1
ATOM 540 C C . MET A 1 69 ? -11.062 8.141 8.5 1 92.5 69 MET A C 1
ATOM 542 O O . MET A 1 69 ? -11.562 7.57 9.469 1 92.5 69 MET A O 1
ATOM 546 N N . GLY A 1 70 ? -11.055 7.652 7.301 1 90.19 70 GLY A N 1
ATOM 547 C CA . GLY A 1 70 ? -11.547 6.324 6.977 1 90.19 70 GLY A CA 1
ATOM 548 C C . GLY A 1 70 ? -11.453 6 5.496 1 90.19 70 GLY A C 1
ATOM 549 O O . GLY A 1 70 ? -10.984 6.82 4.703 1 90.19 70 GLY A O 1
ATOM 550 N N . GLU A 1 71 ? -11.898 4.812 5.246 1 85.38 71 GLU A N 1
ATOM 551 C CA . GLU A 1 71 ? -11.93 4.375 3.854 1 85.38 71 GLU A CA 1
ATOM 552 C C . GLU A 1 71 ? -12.914 5.203 3.037 1 85.38 71 GLU A C 1
ATOM 554 O O . GLU A 1 71 ? -13.867 5.77 3.588 1 85.38 71 GLU A O 1
ATOM 559 N N . PHE A 1 72 ? -12.578 5.238 1.727 1 79.75 72 PHE A N 1
ATOM 560 C CA . PHE A 1 72 ? -13.539 5.945 0.88 1 79.75 72 PHE A CA 1
ATOM 561 C C . PHE A 1 72 ? -14.906 5.27 0.931 1 79.75 72 PHE A C 1
ATOM 563 O O . PHE A 1 72 ? -14.992 4.059 1.122 1 79.75 72 PHE A O 1
ATOM 570 N N . SER A 1 73 ? -15.977 5.996 0.928 1 77.56 73 SER A N 1
ATOM 571 C CA . SER A 1 73 ? -17.359 5.562 0.929 1 77.56 73 SER A CA 1
ATOM 572 C C . SER A 1 73 ? -17.75 4.918 2.26 1 77.56 73 SER A C 1
ATOM 574 O O . SER A 1 73 ? -18.719 4.164 2.336 1 77.56 73 SER A O 1
ATOM 576 N N . SER A 1 74 ? -16.938 5.082 3.287 1 80.56 74 SER A N 1
ATOM 577 C CA . SER A 1 74 ? -17.25 4.555 4.609 1 80.56 74 SER A CA 1
ATOM 578 C C . SER A 1 74 ? -18.391 5.34 5.266 1 80.56 74 SER A C 1
ATOM 580 O O . SER A 1 74 ? -18.938 4.906 6.273 1 80.56 74 SER A O 1
ATOM 582 N N . GLY A 1 75 ? -18.719 6.508 4.746 1 85.69 75 GLY A N 1
ATOM 583 C CA . GLY A 1 75 ? -19.781 7.328 5.305 1 85.69 75 GLY A CA 1
ATOM 584 C C . GLY A 1 75 ? -19.281 8.438 6.199 1 85.69 75 GLY A C 1
ATOM 585 O O . GLY A 1 75 ? -20.016 8.969 7.027 1 85.69 75 GLY A O 1
ATOM 586 N N . LYS A 1 76 ? -18.078 8.859 6.051 1 89.56 76 LYS A N 1
ATOM 587 C CA . LYS A 1 76 ? -17.438 9.883 6.883 1 89.56 76 LYS A CA 1
ATOM 588 C C . LYS A 1 76 ? -18.219 11.188 6.855 1 89.56 76 LYS A C 1
ATOM 590 O O . LYS A 1 76 ? -18.547 11.75 7.906 1 89.56 76 LYS A O 1
ATOM 595 N N . THR A 1 77 ? -18.562 11.664 5.645 1 86.12 77 THR A N 1
ATOM 596 C CA . THR A 1 77 ? -19.25 12.945 5.512 1 86.12 77 THR A CA 1
ATOM 597 C C . THR A 1 77 ? -20.656 12.867 6.105 1 86.12 77 THR A C 1
ATOM 599 O O . THR A 1 77 ? -21.125 13.82 6.738 1 86.12 77 THR A O 1
ATOM 602 N N . LEU A 1 78 ? -21.266 11.789 5.926 1 89.88 78 LEU A N 1
ATOM 603 C CA . LEU A 1 78 ? -22.594 11.602 6.52 1 89.88 78 LEU A CA 1
ATOM 604 C C . LEU A 1 78 ? -22.5 11.555 8.039 1 89.88 78 LEU A C 1
ATOM 606 O O . LEU A 1 78 ? -23.406 12.016 8.734 1 89.88 78 LEU A O 1
ATOM 610 N N . LEU A 1 79 ? -21.469 10.953 8.539 1 94.5 79 LEU A N 1
ATOM 611 C CA . LEU A 1 79 ? -21.266 10.898 9.984 1 94.5 79 LEU A CA 1
ATOM 612 C C . LEU A 1 79 ? -21.125 12.305 10.562 1 94.5 79 LEU A C 1
ATOM 614 O O . LEU A 1 79 ? -21.719 12.609 11.602 1 94.5 79 LEU A O 1
ATOM 618 N N . ILE A 1 80 ? -20.359 13.094 9.906 1 93.38 80 ILE A N 1
ATOM 619 C CA . ILE A 1 80 ? -20.188 14.469 10.359 1 93.38 80 ILE A CA 1
ATOM 620 C C . ILE A 1 80 ? -21.531 15.188 10.336 1 93.38 80 ILE A C 1
ATOM 622 O O . ILE A 1 80 ? -21.875 15.914 11.273 1 93.38 80 ILE A O 1
ATOM 626 N N . GLY A 1 81 ? -22.281 14.961 9.289 1 92.94 81 GLY A N 1
ATOM 627 C CA . GLY A 1 81 ? -23.625 15.516 9.227 1 92.94 81 GLY A CA 1
ATOM 628 C C . GLY A 1 81 ? -24.5 15.062 10.367 1 92.94 81 GLY A C 1
ATOM 629 O O . GLY A 1 81 ? -25.281 15.852 10.906 1 92.94 81 GLY A O 1
ATOM 630 N N . SER A 1 82 ? -24.391 13.836 10.68 1 94.44 82 SER A N 1
ATOM 631 C CA . SER A 1 82 ? -25.172 13.281 11.773 1 94.44 82 SER A CA 1
ATOM 632 C C . SER A 1 82 ? -24.75 13.891 13.109 1 94.44 82 SER A C 1
ATOM 634 O O . SER A 1 82 ? -25.594 14.148 13.977 1 94.44 82 SER A O 1
ATOM 636 N N . LEU A 1 83 ? -23.5 14.117 13.281 1 95.19 83 LEU A N 1
ATOM 637 C CA . LEU A 1 83 ? -22.969 14.672 14.523 1 95.19 83 LEU A CA 1
ATOM 638 C C . LEU A 1 83 ? -23.438 16.109 14.719 1 95.19 83 LEU A C 1
ATOM 640 O O . LEU A 1 83 ? -23.766 16.516 15.836 1 95.19 83 LEU A O 1
ATOM 644 N N . ILE A 1 84 ? -23.516 16.828 13.609 1 93.94 84 ILE A N 1
ATOM 645 C CA . ILE A 1 84 ? -23.875 18.234 13.734 1 93.94 84 ILE A CA 1
ATOM 646 C C . ILE A 1 84 ? -25.391 18.391 13.602 1 93.94 84 ILE A C 1
ATOM 648 O O . ILE A 1 84 ? -25.922 19.5 13.727 1 93.94 84 ILE A O 1
ATOM 652 N N . GLY A 1 85 ? -26.062 17.328 13.273 1 92.88 85 GLY A N 1
ATOM 653 C CA . GLY A 1 85 ? -27.516 17.297 13.266 1 92.88 85 GLY A CA 1
ATOM 654 C C . GLY A 1 85 ? -28.109 17.734 11.945 1 92.88 85 GLY A C 1
ATOM 655 O O . GLY A 1 85 ? -29.266 18.188 11.898 1 92.88 85 GLY A O 1
ATOM 656 N N . TYR A 1 86 ? -27.391 17.688 10.961 1 93.5 86 TYR A N 1
ATOM 657 C CA . TYR A 1 86 ? -27.844 18.016 9.617 1 93.5 86 TYR A CA 1
ATOM 658 C C . TYR A 1 86 ? -27.172 17.141 8.578 1 93.5 86 TYR A C 1
ATOM 660 O O . TYR A 1 86 ? -26 17.344 8.234 1 93.5 86 TYR A O 1
ATOM 668 N N . ALA A 1 87 ? -27.906 16.266 7.953 1 90.62 87 ALA A N 1
ATOM 669 C CA . ALA A 1 87 ? -27.422 15.141 7.172 1 90.62 87 ALA A CA 1
ATOM 670 C C . ALA A 1 87 ? -26.547 15.609 6.004 1 90.62 87 ALA A C 1
ATOM 672 O O . ALA A 1 87 ? -25.469 15.086 5.777 1 90.62 87 ALA A O 1
ATOM 673 N N . ASP A 1 88 ? -27.016 16.531 5.215 1 86.44 88 ASP A N 1
ATOM 674 C CA . ASP A 1 88 ? -26.328 16.906 3.979 1 86.44 88 ASP A CA 1
ATOM 675 C C . ASP A 1 88 ? -25.828 18.344 4.051 1 86.44 88 ASP A C 1
ATOM 677 O O . ASP A 1 88 ? -25.969 19.109 3.092 1 86.44 88 ASP A O 1
ATOM 681 N N . ALA A 1 89 ? -25.344 18.703 5.316 1 83.06 89 ALA A N 1
ATOM 682 C CA . ALA A 1 89 ? -24.656 19.984 5.477 1 83.06 89 ALA A CA 1
ATOM 683 C C . ALA A 1 89 ? -23.438 20.078 4.566 1 83.06 89 ALA A C 1
ATOM 685 O O . ALA A 1 89 ? -23.047 21.156 4.137 1 83.06 89 ALA A O 1
ATOM 686 N N . LEU A 1 90 ? -22.766 18.953 4.438 1 80.62 90 LEU A N 1
ATOM 687 C CA . LEU A 1 90 ? -21.672 18.766 3.498 1 80.62 90 LEU A CA 1
ATOM 688 C C . LEU A 1 90 ? -22.078 17.812 2.377 1 80.62 90 LEU A C 1
ATOM 690 O O . LEU A 1 90 ? -23.047 17.062 2.514 1 80.62 90 LEU A O 1
ATOM 694 N N . PRO A 1 91 ? -21.422 18.016 1.269 1 73.44 91 PRO A N 1
ATOM 695 C CA . PRO A 1 91 ? -21.797 17.141 0.159 1 73.44 91 PRO A CA 1
ATOM 696 C C . PRO A 1 91 ? -21.656 15.656 0.511 1 73.44 91 PRO A C 1
ATOM 698 O O . PRO A 1 91 ? -20.609 15.219 0.993 1 73.44 91 PRO A O 1
ATOM 701 N N . VAL A 1 92 ? -22.75 14.938 0.375 1 69.06 92 VAL A N 1
ATOM 702 C CA . VAL A 1 92 ? -22.797 13.508 0.665 1 69.06 92 VAL A CA 1
ATOM 703 C C . VAL A 1 92 ? -22.984 12.727 -0.632 1 69.06 92 VAL A C 1
ATOM 705 O O . VAL A 1 92 ? -23.844 13.07 -1.455 1 69.06 92 VAL A O 1
ATOM 708 N N . SER A 1 93 ? -22.031 11.828 -0.97 1 65.69 93 SER A N 1
ATOM 709 C CA . SER A 1 93 ? -22.141 10.977 -2.148 1 65.69 93 SER A CA 1
ATOM 710 C C . SER A 1 93 ? -21.531 9.594 -1.899 1 65.69 93 SER A C 1
ATOM 712 O O . SER A 1 93 ? -20.734 9.422 -0.971 1 65.69 93 SER A O 1
ATOM 714 N N . GLU A 1 94 ? -22.062 8.562 -2.584 1 67.5 94 GLU A N 1
ATOM 715 C CA . GLU A 1 94 ? -21.484 7.227 -2.539 1 67.5 94 GLU A CA 1
ATOM 716 C C . GLU A 1 94 ? -20.203 7.148 -3.377 1 67.5 94 GLU A C 1
ATOM 718 O O . GLU A 1 94 ? -19.422 6.219 -3.223 1 67.5 94 GLU A O 1
ATOM 723 N N . THR A 1 95 ? -20.062 8.031 -4.246 1 67.44 95 THR A N 1
ATOM 724 C CA . THR A 1 95 ? -18.844 8.141 -5.027 1 67.44 95 THR A CA 1
ATOM 725 C C . THR A 1 95 ? -17.828 9.039 -4.32 1 67.44 95 THR A C 1
ATOM 727 O O . THR A 1 95 ? -18.219 9.883 -3.506 1 67.44 95 THR A O 1
ATOM 730 N N . PRO A 1 96 ? -16.609 8.664 -4.523 1 61.34 96 PRO A N 1
ATOM 731 C CA . PRO A 1 96 ? -15.617 9.531 -3.877 1 61.34 96 PRO A CA 1
ATOM 732 C C . PRO A 1 96 ? -15.844 11.008 -4.188 1 61.34 96 PRO A C 1
ATOM 734 O O . PRO A 1 96 ? -15.961 11.383 -5.355 1 61.34 96 PRO A O 1
ATOM 737 N N . THR A 1 97 ? -16.172 11.789 -3.213 1 54.09 97 THR A N 1
ATOM 738 C CA . THR A 1 97 ? -16.562 13.18 -3.393 1 54.09 97 THR A CA 1
ATOM 739 C C . THR A 1 97 ? -15.523 14.117 -2.793 1 54.09 97 THR A C 1
ATOM 741 O O . THR A 1 97 ? -15.406 15.273 -3.211 1 54.09 97 THR A O 1
ATOM 744 N N . THR A 1 98 ? -14.852 13.664 -1.852 1 61.06 98 THR A N 1
ATOM 745 C CA . THR A 1 98 ? -14.023 14.609 -1.111 1 61.06 98 THR A CA 1
ATOM 746 C C . THR A 1 98 ? -12.562 14.492 -1.535 1 61.06 98 THR A C 1
ATOM 748 O O . THR A 1 98 ? -11.961 13.422 -1.405 1 61.06 98 THR A O 1
ATOM 751 N N . GLY A 1 99 ? -12.172 15.484 -2.174 1 71.94 99 GLY A N 1
ATOM 752 C CA . GLY A 1 99 ? -10.773 15.469 -2.57 1 71.94 99 GLY A CA 1
ATOM 753 C C . GLY A 1 99 ? -9.914 16.438 -1.771 1 71.94 99 GLY A C 1
ATOM 754 O O . GLY A 1 99 ? -8.688 16.406 -1.872 1 71.94 99 GLY A O 1
ATOM 755 N N . ASN A 1 100 ? -10.641 17.266 -0.915 1 82.81 100 ASN A N 1
ATOM 756 C CA . ASN A 1 100 ? -9.898 18.234 -0.113 1 82.81 100 ASN A CA 1
ATOM 757 C C . ASN A 1 100 ? -10.227 18.109 1.371 1 82.81 100 ASN A C 1
ATOM 759 O O . ASN A 1 100 ? -11.273 17.562 1.735 1 82.81 100 ASN A O 1
ATOM 763 N N . VAL A 1 101 ? -9.359 18.562 2.205 1 89.69 101 VAL A N 1
ATOM 764 C CA . VAL A 1 101 ? -9.586 18.562 3.646 1 89.69 101 VAL A CA 1
ATOM 765 C C . VAL A 1 101 ? -10.539 19.688 4.027 1 89.69 101 VAL A C 1
ATOM 767 O O . VAL A 1 101 ? -10.344 20.844 3.633 1 89.69 101 VAL A O 1
ATOM 770 N N . THR A 1 102 ? -11.539 19.375 4.688 1 91.44 102 THR A N 1
ATOM 771 C CA . THR A 1 102 ? -12.508 20.375 5.137 1 91.44 102 THR A CA 1
ATOM 772 C C . THR A 1 102 ? -12.484 20.5 6.656 1 91.44 102 THR A C 1
ATOM 774 O O . THR A 1 102 ? -12.672 19.516 7.375 1 91.44 102 THR A O 1
ATOM 777 N N . ALA A 1 103 ? -12.203 21.703 7.102 1 93.38 103 ALA A N 1
ATOM 778 C CA . ALA A 1 103 ? -12.195 22 8.531 1 93.38 103 ALA A CA 1
ATOM 779 C C . ALA A 1 103 ? -13.531 22.594 8.977 1 93.38 103 ALA A C 1
ATOM 781 O O . ALA A 1 103 ? -13.906 23.672 8.539 1 93.38 103 ALA A O 1
ATOM 782 N N . ILE A 1 104 ? -14.203 21.906 9.812 1 93.75 104 ILE A N 1
ATOM 783 C CA . ILE A 1 104 ? -15.492 22.344 10.32 1 93.75 104 ILE A CA 1
ATOM 784 C C . ILE A 1 104 ? -15.328 22.953 11.719 1 93.75 104 ILE A C 1
ATOM 786 O O . ILE A 1 104 ? -15.117 22.219 12.688 1 93.75 104 ILE A O 1
ATOM 790 N N . HIS A 1 105 ? -15.453 24.234 11.75 1 91.75 105 HIS A N 1
ATOM 791 C CA . HIS A 1 105 ? -15.375 24.938 13.016 1 91.75 105 HIS A CA 1
ATOM 792 C C . HIS A 1 105 ? -16.719 24.953 13.734 1 91.75 105 HIS A C 1
ATOM 794 O O . HIS A 1 105 ? -17.672 25.609 13.281 1 91.75 105 HIS A O 1
ATOM 800 N N . LEU A 1 106 ? -16.766 24.25 14.812 1 90.75 106 LEU A N 1
ATOM 801 C CA . LEU A 1 106 ? -18.016 24.125 15.555 1 90.75 106 LEU A CA 1
ATOM 802 C C . LEU A 1 106 ? -18.125 25.219 16.609 1 90.75 106 LEU A C 1
ATOM 804 O O . LEU A 1 106 ? -17.203 25.438 17.391 1 90.75 106 LEU A O 1
ATOM 808 N N . ARG A 1 107 ? -19.281 25.875 16.578 1 85.94 107 ARG A N 1
ATOM 809 C CA . ARG A 1 107 ? -19.609 26.906 17.562 1 85.94 107 ARG A CA 1
ATOM 810 C C . ARG A 1 107 ? -20.984 26.656 18.172 1 85.94 107 ARG A C 1
ATOM 812 O O . ARG A 1 107 ? -21.859 26.109 17.516 1 85.94 107 ARG A O 1
ATOM 819 N N . GLN A 1 108 ? -21.109 27.078 19.422 1 87.31 108 GLN A N 1
ATOM 820 C CA . GLN A 1 108 ? -22.391 26.891 20.094 1 87.31 108 GLN A CA 1
ATOM 821 C C . GLN A 1 108 ? -23.359 28.016 19.75 1 87.31 108 GLN A C 1
ATOM 823 O O . GLN A 1 108 ? -22.984 29.188 19.734 1 87.31 108 GLN A O 1
ATOM 828 N N . GLN A 1 109 ? -24.547 27.562 19.391 1 83.38 109 GLN A N 1
ATOM 829 C CA . GLN A 1 109 ? -25.625 28.531 19.203 1 83.38 109 GLN A CA 1
ATOM 830 C C . GLN A 1 109 ? -26.438 28.703 20.484 1 83.38 109 GLN A C 1
ATOM 832 O O . GLN A 1 109 ? -26.688 27.719 21.203 1 83.38 109 GLN A O 1
ATOM 837 N N . PRO A 1 110 ? -26.859 29.906 20.812 1 77.69 110 PRO A N 1
ATOM 838 C CA . PRO A 1 110 ? -27.594 30.125 22.062 1 77.69 110 PRO A CA 1
ATOM 839 C C . PRO A 1 110 ? -29.016 29.562 22.016 1 77.69 110 PRO A C 1
ATOM 841 O O . PRO A 1 110 ? -29.484 29 23 1 77.69 110 PRO A O 1
ATOM 844 N N . ASP A 1 111 ? -29.781 29.656 20.859 1 80.19 111 ASP A N 1
ATOM 845 C CA . ASP A 1 111 ? -31.188 29.266 20.797 1 80.19 111 ASP A CA 1
ATOM 846 C C . ASP A 1 111 ? -31.359 27.938 20.047 1 80.19 111 ASP A C 1
ATOM 848 O O . ASP A 1 111 ? -30.453 27.516 19.328 1 80.19 111 ASP A O 1
ATOM 852 N N . LEU A 1 112 ? -32.438 27.234 20.5 1 77.81 112 LEU A N 1
ATOM 853 C CA . LEU A 1 112 ? -32.781 26 19.797 1 77.81 112 LEU A CA 1
ATOM 854 C C . LEU A 1 112 ? -33.156 26.297 18.344 1 77.81 112 LEU A C 1
ATOM 856 O O . LEU A 1 112 ? -34.219 26.797 18.078 1 77.81 112 LEU A O 1
ATOM 860 N N . GLN A 1 113 ? -32.156 26.047 17.5 1 82 113 GLN A N 1
ATOM 861 C CA . GLN A 1 113 ? -32.344 26.297 16.078 1 82 113 GLN A CA 1
ATOM 862 C C . GLN A 1 113 ? -31.641 25.234 15.242 1 82 113 GLN A C 1
ATOM 864 O O . GLN A 1 113 ? -30.75 24.531 15.742 1 82 113 GLN A O 1
ATOM 869 N N . THR A 1 114 ? -32.188 25.141 14.078 1 88.19 114 THR A N 1
ATOM 870 C CA . THR A 1 114 ? -31.531 24.266 13.102 1 88.19 114 THR A CA 1
ATOM 871 C C . THR A 1 114 ? -30.062 24.625 12.938 1 88.19 114 THR A C 1
ATOM 873 O O . THR A 1 114 ? -29.703 25.812 13.008 1 88.19 114 THR A O 1
ATOM 876 N N . THR A 1 115 ? -29.281 23.594 12.82 1 90.94 115 THR A N 1
ATOM 877 C CA . THR A 1 115 ? -27.859 23.797 12.578 1 90.94 115 THR A CA 1
ATOM 878 C C . THR A 1 115 ? -27.656 24.781 11.422 1 90.94 115 THR A C 1
ATOM 880 O O . THR A 1 115 ? -28.266 24.641 10.359 1 90.94 115 THR A O 1
ATOM 883 N N . GLN A 1 116 ? -26.812 25.766 11.656 1 89.62 116 GLN A N 1
ATOM 884 C CA . GLN A 1 116 ? -26.547 26.766 10.641 1 89.62 116 GLN A CA 1
ATOM 885 C C . GLN A 1 116 ? -25.141 26.609 10.062 1 89.62 116 GLN A C 1
ATOM 887 O O . GLN A 1 116 ? -24.172 26.516 10.812 1 89.62 116 GLN A O 1
ATOM 892 N N . ILE A 1 117 ? -25.141 26.562 8.766 1 89.25 117 ILE A N 1
ATOM 893 C CA . ILE A 1 117 ? -23.875 26.484 8.07 1 89.25 117 ILE A CA 1
ATOM 894 C C . ILE A 1 117 ? -23.453 27.875 7.578 1 89.25 117 ILE A C 1
ATOM 896 O O . ILE A 1 117 ? -24.203 28.516 6.836 1 89.25 117 ILE A O 1
ATOM 900 N N . GLY A 1 118 ? -22.281 28.266 8.078 1 87.25 118 GLY A N 1
ATOM 901 C CA . GLY A 1 118 ? -21.781 29.578 7.688 1 87.25 118 GLY A CA 1
ATOM 902 C C . GLY A 1 118 ? -21.094 29.578 6.336 1 87.25 118 GLY A C 1
ATOM 903 O O . GLY A 1 118 ? -21.375 28.719 5.492 1 87.25 118 GLY A O 1
ATOM 904 N N . LYS A 1 119 ? -20.359 30.562 6.098 1 88.06 119 LYS A N 1
ATOM 905 C CA . LYS A 1 119 ? -19.641 30.703 4.832 1 88.06 119 LYS A CA 1
ATOM 906 C C . LYS A 1 119 ? -18.422 29.781 4.781 1 88.06 119 LYS A C 1
ATOM 908 O O . LYS A 1 119 ? -17.891 29.391 5.824 1 88.06 119 LYS A O 1
ATOM 913 N N . TYR A 1 120 ? -18.172 29.469 3.555 1 92.31 120 TYR A N 1
ATOM 914 C CA . TYR A 1 120 ? -16.984 28.656 3.299 1 92.31 120 TYR A CA 1
ATOM 915 C C . TYR A 1 120 ? -15.781 29.531 2.957 1 92.31 120 TYR A C 1
ATOM 917 O O . TYR A 1 120 ? -15.93 30.547 2.289 1 92.31 120 TYR A O 1
ATOM 925 N N . THR A 1 121 ? -14.703 29.203 3.496 1 95.12 121 THR A N 1
ATOM 926 C CA . THR A 1 121 ? -13.453 29.844 3.109 1 95.12 121 THR A CA 1
ATOM 927 C C . THR A 1 121 ? -12.508 28.844 2.449 1 95.12 121 THR A C 1
ATOM 929 O O . THR A 1 121 ? -12.117 27.859 3.066 1 95.12 121 THR A O 1
ATOM 932 N N . VAL A 1 122 ? -12.188 29.094 1.2 1 94.56 122 VAL A N 1
ATOM 933 C CA . VAL A 1 122 ? -11.289 28.234 0.443 1 94.56 122 VAL A CA 1
ATOM 934 C C . VAL A 1 122 ? -9.867 28.781 0.507 1 94.56 122 VAL A C 1
ATOM 936 O O . VAL A 1 122 ? -9.625 29.938 0.138 1 94.56 122 VAL A O 1
ATOM 939 N N . HIS A 1 123 ? -8.938 27.938 1.028 1 94.75 123 HIS A N 1
ATOM 940 C CA . HIS A 1 123 ? -7.531 28.312 1.098 1 94.75 123 HIS A CA 1
ATOM 941 C C . HIS A 1 123 ? -6.719 27.641 -0.003 1 94.75 123 HIS A C 1
ATOM 943 O O . HIS A 1 123 ? -6.723 26.422 -0.119 1 94.75 123 HIS A O 1
ATOM 949 N N . TYR A 1 124 ? -6.055 28.391 -0.78 1 95.62 124 TYR A N 1
ATOM 950 C CA . TYR A 1 124 ? -5.203 27.844 -1.829 1 95.62 124 TYR A CA 1
ATOM 951 C C . TYR A 1 124 ? -3.77 27.688 -1.336 1 95.62 124 TYR A C 1
ATOM 953 O O . TYR A 1 124 ? -3.334 28.391 -0.426 1 95.62 124 TYR A O 1
ATOM 961 N N . LEU A 1 125 ? -3.078 26.766 -1.884 1 94.38 125 LEU A N 1
ATOM 962 C CA . LEU A 1 125 ? -1.673 26.531 -1.567 1 94.38 125 LEU A CA 1
ATOM 963 C C . LEU A 1 125 ? -0.823 27.734 -1.969 1 94.38 125 LEU A C 1
ATOM 965 O O . LEU A 1 125 ? -1.06 28.344 -3.012 1 94.38 125 LEU A O 1
ATOM 969 N N . SER A 1 126 ? 0.137 28.062 -1.135 1 92.06 126 SER A N 1
ATOM 970 C CA . SER A 1 126 ? 1.143 29.047 -1.517 1 92.06 126 SER A CA 1
ATOM 971 C C . SER A 1 126 ? 2.125 28.484 -2.531 1 92.06 126 SER A C 1
ATOM 973 O O . SER A 1 126 ? 2.111 27.281 -2.803 1 92.06 126 SER A O 1
ATOM 975 N N . ASP A 1 127 ? 2.898 29.312 -3.084 1 90.69 127 ASP A N 1
ATOM 976 C CA . ASP A 1 127 ? 3.916 28.859 -4.027 1 90.69 127 ASP A CA 1
ATOM 977 C C . ASP A 1 127 ? 4.828 27.812 -3.387 1 90.69 127 ASP A C 1
ATOM 979 O O . ASP A 1 127 ? 5.184 26.828 -4.023 1 90.69 127 ASP A O 1
ATOM 983 N N . GLU A 1 128 ? 5.152 28.094 -2.182 1 87.19 128 GLU A N 1
ATOM 984 C CA . GLU A 1 128 ? 5.996 27.125 -1.482 1 87.19 128 GLU A CA 1
ATOM 985 C C . GLU A 1 128 ? 5.246 25.828 -1.23 1 87.19 128 GLU A C 1
ATOM 987 O O . GLU A 1 128 ? 5.836 24.734 -1.291 1 87.19 128 GLU A O 1
ATOM 992 N N . GLY A 1 129 ? 3.973 25.969 -0.904 1 91 129 GLY A N 1
ATOM 993 C CA . GLY A 1 129 ? 3.164 24.766 -0.716 1 91 129 GLY A CA 1
ATOM 994 C C . GLY A 1 129 ? 3.053 23.922 -1.969 1 91 129 GLY A C 1
ATOM 995 O O . GLY A 1 129 ? 3.088 22.688 -1.896 1 91 129 GLY A O 1
ATOM 996 N N . VAL A 1 130 ? 2.963 24.594 -3.08 1 94.12 130 VAL A N 1
ATOM 997 C CA . VAL A 1 130 ? 2.883 23.891 -4.359 1 94.12 130 VAL A CA 1
ATOM 998 C C . VAL A 1 130 ? 4.191 23.156 -4.633 1 94.12 130 VAL A C 1
ATOM 1000 O O . VAL A 1 130 ? 4.184 22.016 -5.113 1 94.12 130 VAL A O 1
ATOM 1003 N N . LYS A 1 131 ? 5.301 23.781 -4.344 1 92.75 131 LYS A N 1
ATOM 1004 C CA . LYS A 1 131 ? 6.602 23.156 -4.551 1 92.75 131 LYS A CA 1
ATOM 1005 C C . LYS A 1 131 ? 6.758 21.922 -3.676 1 92.75 131 LYS A C 1
ATOM 1007 O O . LYS A 1 131 ? 7.289 20.906 -4.125 1 92.75 131 LYS A O 1
ATOM 1012 N N . GLU A 1 132 ? 6.301 22.047 -2.479 1 92.44 132 GLU A N 1
ATOM 1013 C CA . GLU A 1 132 ? 6.359 20.906 -1.576 1 92.44 132 GLU A CA 1
ATOM 1014 C C . GLU A 1 132 ? 5.531 19.75 -2.107 1 92.44 132 GLU A C 1
ATOM 1016 O O . GLU A 1 132 ? 5.965 18.594 -2.053 1 92.44 132 GLU A O 1
ATOM 1021 N N . CYS A 1 133 ? 4.32 20.031 -2.512 1 94.25 133 CYS A N 1
ATOM 1022 C CA . CYS A 1 133 ? 3.445 19.016 -3.068 1 94.25 133 CYS A CA 1
ATOM 1023 C C . CYS A 1 133 ? 4.07 18.359 -4.301 1 94.25 133 CYS A C 1
ATOM 1025 O O . CYS A 1 133 ? 4.031 17.141 -4.457 1 94.25 133 CYS A O 1
ATOM 1027 N N . LEU A 1 134 ? 4.68 19.203 -5.113 1 94.81 134 LEU A N 1
ATOM 1028 C CA . LEU A 1 134 ? 5.312 18.703 -6.332 1 94.81 134 LEU A CA 1
ATOM 1029 C C . LEU A 1 134 ? 6.484 17.781 -6.004 1 94.81 134 LEU A C 1
ATOM 1031 O O . LEU A 1 134 ? 6.688 16.766 -6.676 1 94.81 134 LEU A O 1
ATOM 1035 N N . ARG A 1 135 ? 7.238 18.188 -5.02 1 94.12 135 ARG A N 1
ATOM 1036 C CA . ARG A 1 135 ? 8.344 17.328 -4.602 1 94.12 135 ARG A CA 1
ATOM 1037 C C . ARG A 1 135 ? 7.832 15.961 -4.148 1 94.12 135 ARG A C 1
ATOM 1039 O O . ARG A 1 135 ? 8.422 14.93 -4.48 1 94.12 135 ARG A O 1
ATOM 1046 N N . PHE A 1 136 ? 6.797 15.992 -3.416 1 93.56 136 PHE A N 1
ATOM 1047 C CA . PHE A 1 136 ? 6.191 14.75 -2.947 1 93.56 136 PHE A CA 1
ATOM 1048 C C . PHE A 1 136 ? 5.703 13.906 -4.121 1 93.56 136 PHE A C 1
ATOM 1050 O O . PHE A 1 136 ? 5.953 12.703 -4.168 1 93.56 136 PHE A O 1
ATOM 1057 N N . MET A 1 137 ? 5.031 14.492 -5.07 1 95 137 MET A N 1
ATOM 1058 C CA . MET A 1 137 ? 4.504 13.789 -6.234 1 95 137 MET A CA 1
ATOM 1059 C C . MET A 1 137 ? 5.633 13.203 -7.078 1 95 137 MET A C 1
ATOM 1061 O O . MET A 1 137 ? 5.535 12.07 -7.551 1 95 137 MET A O 1
ATOM 1065 N N . LEU A 1 138 ? 6.672 13.977 -7.281 1 95 138 LEU A N 1
ATOM 1066 C CA . LEU A 1 138 ? 7.789 13.531 -8.109 1 95 138 LEU A CA 1
ATOM 1067 C C . LEU A 1 138 ? 8.531 12.375 -7.445 1 95 138 LEU A C 1
ATOM 1069 O O . LEU A 1 138 ? 9.047 11.492 -8.133 1 95 138 LEU A O 1
ATOM 1073 N N . GLN A 1 139 ? 8.617 12.406 -6.148 1 93.88 139 GLN A N 1
ATOM 1074 C CA . GLN A 1 139 ? 9.195 11.266 -5.441 1 93.88 139 GLN A CA 1
ATOM 1075 C C . GLN A 1 139 ? 8.391 9.992 -5.695 1 93.88 139 GLN A C 1
ATOM 1077 O O . GLN A 1 139 ? 8.969 8.922 -5.887 1 93.88 139 GLN A O 1
ATOM 1082 N N . GLU A 1 140 ? 7.078 10.086 -5.609 1 93.56 140 GLU A N 1
ATOM 1083 C CA . GLU A 1 140 ? 6.207 8.945 -5.883 1 93.56 140 GLU A CA 1
ATOM 1084 C C . GLU A 1 140 ? 6.34 8.477 -7.328 1 93.56 140 GLU A C 1
ATOM 1086 O O . GLU A 1 140 ? 6.246 7.285 -7.609 1 93.56 140 GLU A O 1
ATOM 1091 N N . VAL A 1 141 ? 6.531 9.43 -8.25 1 95.25 141 VAL A N 1
ATOM 1092 C CA . VAL A 1 141 ? 6.734 9.102 -9.656 1 95.25 141 VAL A CA 1
ATOM 1093 C C . VAL A 1 141 ? 8.016 8.281 -9.812 1 95.25 141 VAL A C 1
ATOM 1095 O O . VAL A 1 141 ? 8.055 7.32 -10.586 1 95.25 141 VAL A O 1
ATOM 1098 N N . GLU A 1 142 ? 8.984 8.672 -9.117 1 93.62 142 GLU A N 1
ATOM 1099 C CA . GLU A 1 142 ? 10.258 7.961 -9.195 1 93.62 142 GLU A CA 1
ATOM 1100 C C . GLU A 1 142 ? 10.102 6.5 -8.789 1 93.62 142 GLU A C 1
ATOM 1102 O O . GLU A 1 142 ? 10.625 5.602 -9.453 1 93.62 142 GLU A O 1
ATOM 1107 N N . VAL A 1 143 ? 9.469 6.262 -7.742 1 90.44 143 VAL A N 1
ATOM 1108 C CA . VAL A 1 143 ? 9.258 4.91 -7.23 1 90.44 143 VAL A CA 1
ATOM 1109 C C . VAL A 1 143 ? 8.492 4.082 -8.258 1 90.44 143 VAL A C 1
ATOM 1111 O O . VAL A 1 143 ? 8.875 2.955 -8.57 1 90.44 143 VAL A O 1
ATOM 1114 N N . ARG A 1 144 ? 7.379 4.602 -8.812 1 90.88 144 ARG A N 1
ATOM 1115 C CA . ARG A 1 144 ? 6.535 3.867 -9.75 1 90.88 144 ARG A CA 1
ATOM 1116 C C . ARG A 1 144 ? 7.223 3.713 -11.102 1 90.88 144 ARG A C 1
ATOM 1118 O O . ARG A 1 144 ? 7.008 2.725 -11.805 1 90.88 144 ARG A O 1
ATOM 1125 N N . ALA A 1 145 ? 8.008 4.73 -11.461 1 92.62 145 ALA A N 1
ATOM 1126 C CA . ALA A 1 145 ? 8.766 4.648 -12.711 1 92.62 145 ALA A CA 1
ATOM 1127 C C . ALA A 1 145 ? 9.797 3.527 -12.656 1 92.62 145 ALA A C 1
ATOM 1129 O O . ALA A 1 145 ? 10.023 2.832 -13.648 1 92.62 145 ALA A O 1
ATOM 1130 N N . LYS A 1 146 ? 10.438 3.373 -11.531 1 88.62 146 LYS A N 1
ATOM 1131 C CA . LYS A 1 146 ? 11.383 2.273 -11.344 1 88.62 146 LYS A CA 1
ATOM 1132 C C . LYS A 1 146 ? 10.672 0.924 -11.43 1 88.62 146 LYS A C 1
ATOM 1134 O O . LYS A 1 146 ? 11.188 -0.014 -12.039 1 88.62 146 LYS A O 1
ATOM 1139 N N . ALA A 1 147 ? 9.562 0.884 -10.805 1 83.69 147 ALA A N 1
ATOM 1140 C CA . ALA A 1 147 ? 8.773 -0.349 -10.812 1 83.69 147 ALA A CA 1
ATOM 1141 C C . ALA A 1 147 ? 8.32 -0.691 -12.227 1 83.69 147 ALA A C 1
ATOM 1143 O O . ALA A 1 147 ? 8.219 -1.867 -12.586 1 83.69 147 ALA A O 1
ATOM 1144 N N . ALA A 1 148 ? 7.98 0.325 -13 1 88.25 148 ALA A N 1
ATOM 1145 C CA . ALA A 1 148 ? 7.523 0.132 -14.375 1 88.25 148 ALA A CA 1
ATOM 1146 C C . ALA A 1 148 ? 8.703 -0.077 -15.32 1 88.25 148 ALA A C 1
ATOM 1148 O O . ALA A 1 148 ? 8.523 -0.19 -16.531 1 88.25 148 ALA A O 1
ATOM 1149 N N . GLU A 1 149 ? 9.938 -0.028 -14.836 1 86.56 149 GLU A N 1
ATOM 1150 C CA . GLU A 1 149 ? 11.164 -0.276 -15.594 1 86.56 149 GLU A CA 1
ATOM 1151 C C . GLU A 1 149 ? 11.328 0.737 -16.719 1 86.56 149 GLU A C 1
ATOM 1153 O O . GLU A 1 149 ? 11.578 0.362 -17.875 1 86.56 149 GLU A O 1
ATOM 1158 N N . LEU A 1 150 ? 11.039 1.938 -16.375 1 91 150 LEU A N 1
ATOM 1159 C CA . LEU A 1 150 ? 11.32 2.996 -17.344 1 91 150 LEU A CA 1
ATOM 1160 C C . LEU A 1 150 ? 12.812 3.084 -17.641 1 91 150 LEU A C 1
ATOM 1162 O O . LEU A 1 150 ? 13.633 2.582 -16.859 1 91 150 LEU A O 1
ATOM 1166 N N . SER A 1 151 ? 13.164 3.746 -18.734 1 89.69 151 SER A N 1
ATOM 1167 C CA . SER A 1 151 ? 14.555 3.865 -19.156 1 89.69 151 SER A CA 1
ATOM 1168 C C . SER A 1 151 ? 15.383 4.602 -18.109 1 89.69 151 SER A C 1
ATOM 1170 O O . SER A 1 151 ? 14.867 5.477 -17.406 1 89.69 151 SER A O 1
ATOM 1172 N N . LEU A 1 152 ? 16.578 4.242 -17.969 1 85.19 152 LEU A N 1
ATOM 1173 C CA . LEU A 1 152 ? 17.484 4.84 -16.984 1 85.19 152 LEU A CA 1
ATOM 1174 C C . LEU A 1 152 ? 17.719 6.316 -17.297 1 85.19 152 LEU A C 1
ATOM 1176 O O . LEU A 1 152 ? 17.922 7.113 -16.375 1 85.19 152 LEU A O 1
ATOM 1180 N N . GLU A 1 153 ? 17.641 6.617 -18.5 1 88.69 153 GLU A N 1
ATOM 1181 C CA . GLU A 1 153 ? 17.812 8.016 -18.906 1 88.69 153 GLU A CA 1
ATOM 1182 C C . GLU A 1 153 ? 16.688 8.891 -18.344 1 88.69 153 GLU A C 1
ATOM 1184 O O . GLU A 1 153 ? 16.953 9.992 -17.844 1 88.69 153 GLU A O 1
ATOM 1189 N N . LEU A 1 154 ? 15.531 8.352 -18.469 1 90.75 154 LEU A N 1
ATOM 1190 C CA . LEU A 1 154 ? 14.383 9.102 -17.969 1 90.75 154 LEU A CA 1
ATOM 1191 C C . LEU A 1 154 ? 14.422 9.203 -16.453 1 90.75 154 LEU A C 1
ATOM 1193 O O . LEU A 1 154 ? 14.07 10.234 -15.883 1 90.75 154 LEU A O 1
ATOM 1197 N N . LEU A 1 155 ? 14.859 8.188 -15.812 1 91.88 155 LEU A N 1
ATOM 1198 C CA . LEU A 1 155 ? 14.945 8.188 -14.352 1 91.88 155 LEU A CA 1
ATOM 1199 C C . LEU A 1 155 ? 16 9.18 -13.867 1 91.88 155 LEU A C 1
ATOM 1201 O O . LEU A 1 155 ? 15.805 9.859 -12.859 1 91.88 155 LEU A O 1
ATOM 1205 N N . ALA A 1 156 ? 17.047 9.344 -14.594 1 89.44 156 ALA A N 1
ATOM 1206 C CA . ALA A 1 156 ? 18.109 10.281 -14.234 1 89.44 156 ALA A CA 1
ATOM 1207 C C . ALA A 1 156 ? 17.656 11.727 -14.43 1 89.44 156 ALA A C 1
ATOM 1209 O O . ALA A 1 156 ? 18 12.602 -13.633 1 89.44 156 ALA A O 1
ATOM 1210 N N . SER A 1 157 ? 16.938 11.914 -15.422 1 91.62 157 SER A N 1
ATOM 1211 C CA . SER A 1 157 ? 16.453 13.258 -15.719 1 91.62 157 SER A CA 1
ATOM 1212 C C . SER A 1 157 ? 15.43 13.719 -14.688 1 91.62 157 SER A C 1
ATOM 1214 O O . SER A 1 157 ? 15.258 14.922 -14.469 1 91.62 157 SER A O 1
ATOM 1216 N N . LEU A 1 158 ? 14.672 12.812 -14.125 1 92.94 158 LEU A N 1
ATOM 1217 C CA . LEU A 1 158 ? 13.625 13.133 -13.156 1 92.94 158 LEU A CA 1
ATOM 1218 C C . LEU A 1 158 ? 14.219 13.773 -11.906 1 92.94 158 LEU A C 1
ATOM 1220 O O . LEU A 1 158 ? 13.602 14.648 -11.297 1 92.94 158 LEU A O 1
ATOM 1224 N N . LYS A 1 159 ? 15.43 13.438 -11.523 1 87.38 159 LYS A N 1
ATOM 1225 C CA . LYS A 1 159 ? 16.078 13.938 -10.312 1 87.38 159 LYS A CA 1
ATOM 1226 C C . LYS A 1 159 ? 16.359 15.43 -10.414 1 87.38 159 LYS A C 1
ATOM 1228 O O . LYS A 1 159 ? 16.328 16.141 -9.414 1 87.38 159 LYS A O 1
ATOM 1233 N N . ASN A 1 160 ? 16.484 15.859 -11.602 1 87.19 160 ASN A N 1
ATOM 1234 C CA . ASN A 1 160 ? 16.812 17.266 -11.828 1 87.19 160 ASN A CA 1
ATOM 1235 C C . ASN A 1 160 ? 15.562 18.125 -11.914 1 87.19 160 ASN A C 1
ATOM 1237 O O . ASN A 1 160 ? 15.656 19.359 -11.945 1 87.19 160 ASN A O 1
ATOM 1241 N N . LEU A 1 161 ? 14.492 17.5 -11.906 1 91.94 161 LEU A N 1
ATOM 1242 C CA . LEU A 1 161 ? 13.266 18.25 -12.109 1 91.94 161 LEU A CA 1
ATOM 1243 C C . LEU A 1 161 ? 12.633 18.641 -10.773 1 91.94 161 LEU A C 1
ATOM 1245 O O . LEU A 1 161 ? 11.641 19.359 -10.742 1 91.94 161 LEU A O 1
ATOM 1249 N N . HIS A 1 162 ? 13.156 18.234 -9.68 1 90.69 162 HIS A N 1
ATOM 1250 C CA . HIS A 1 162 ? 12.641 18.641 -8.367 1 90.69 162 HIS A CA 1
ATOM 1251 C C . HIS A 1 162 ? 12.734 20.141 -8.18 1 90.69 162 HIS A C 1
ATOM 1253 O O . HIS A 1 162 ? 13.789 20.75 -8.43 1 90.69 162 HIS A O 1
ATOM 1259 N N . PRO A 1 163 ? 11.625 20.672 -7.746 1 88.56 163 PRO A N 1
ATOM 1260 C CA . PRO A 1 163 ? 11.641 22.125 -7.637 1 88.56 163 PRO A CA 1
ATOM 1261 C C . PRO A 1 163 ? 12.484 22.625 -6.469 1 88.56 163 PRO A C 1
ATOM 1263 O O . PRO A 1 163 ? 12.445 22.047 -5.379 1 88.56 163 PRO A O 1
ATOM 1266 N N . THR A 1 164 ? 13.289 23.641 -6.664 1 82.44 164 THR A N 1
ATOM 1267 C CA . THR A 1 164 ? 14.031 24.344 -5.621 1 82.44 164 THR A CA 1
ATOM 1268 C C . THR A 1 164 ? 13.508 25.766 -5.449 1 82.44 164 THR A C 1
ATOM 1270 O O . THR A 1 164 ? 12.477 25.969 -4.809 1 82.44 164 THR A O 1
ATOM 1273 N N . LYS A 1 165 ? 14.07 26.688 -6.336 1 78 165 LYS A N 1
ATOM 1274 C CA . LYS A 1 165 ? 13.586 28.062 -6.293 1 78 165 LYS A CA 1
ATOM 1275 C C . LYS A 1 165 ? 12.516 28.297 -7.355 1 78 165 LYS A C 1
ATOM 1277 O O . LYS A 1 165 ? 11.508 28.969 -7.09 1 78 165 LYS A O 1
ATOM 1282 N N . ILE A 1 166 ? 12.742 27.656 -8.469 1 84.94 166 ILE A N 1
ATOM 1283 C CA . ILE A 1 166 ? 11.797 27.812 -9.57 1 84.94 166 ILE A CA 1
ATOM 1284 C C . ILE A 1 166 ? 11.281 26.453 -10.023 1 84.94 166 ILE A C 1
ATOM 1286 O O . ILE A 1 166 ? 12.008 25.453 -9.969 1 84.94 166 ILE A O 1
ATOM 1290 N N . VAL A 1 167 ? 10 26.469 -10.414 1 89.62 167 VAL A N 1
ATOM 1291 C CA . VAL A 1 167 ? 9.391 25.234 -10.922 1 89.62 167 VAL A CA 1
ATOM 1292 C C . VAL A 1 167 ? 9.547 25.172 -12.438 1 89.62 167 VAL A C 1
ATOM 1294 O O . VAL A 1 167 ? 9.109 26.078 -13.156 1 89.62 167 VAL A O 1
ATOM 1297 N N . ASP A 1 168 ? 10.227 24.188 -12.906 1 90.62 168 ASP A N 1
ATOM 1298 C CA . ASP A 1 168 ? 10.344 23.938 -14.344 1 90.62 168 ASP A CA 1
ATOM 1299 C C . ASP A 1 168 ? 9.109 23.219 -14.883 1 90.62 168 ASP A C 1
ATOM 1301 O O . ASP A 1 168 ? 9.164 22.016 -15.172 1 90.62 168 ASP A O 1
ATOM 1305 N N . SER A 1 169 ? 8.086 23.969 -15.164 1 92.44 169 SER A N 1
ATOM 1306 C CA . SER A 1 169 ? 6.816 23.391 -15.594 1 92.44 169 SER A CA 1
ATOM 1307 C C . SER A 1 169 ? 6.945 22.703 -16.953 1 92.44 169 SER A C 1
ATOM 1309 O O . SER A 1 169 ? 6.406 21.625 -17.172 1 92.44 169 SER A O 1
ATOM 1311 N N . ASN A 1 170 ? 7.645 23.312 -17.828 1 92.81 170 ASN A N 1
ATOM 1312 C CA . ASN A 1 170 ? 7.797 22.75 -19.172 1 92.81 170 ASN A CA 1
ATOM 1313 C C . ASN A 1 170 ? 8.648 21.484 -19.156 1 92.81 170 ASN A C 1
ATOM 1315 O O . ASN A 1 170 ? 8.383 20.547 -19.891 1 92.81 170 ASN A O 1
ATOM 1319 N N . GLY A 1 171 ? 9.68 21.547 -18.359 1 93.44 171 GLY A N 1
ATOM 1320 C CA . GLY A 1 171 ? 10.5 20.359 -18.234 1 93.44 171 GLY A CA 1
ATOM 1321 C C . GLY A 1 171 ? 9.734 19.172 -17.672 1 93.44 171 GLY A C 1
ATOM 1322 O O . GLY A 1 171 ? 9.883 18.047 -18.156 1 93.44 171 GLY A O 1
ATOM 1323 N N . ILE A 1 172 ? 8.93 19.422 -16.703 1 96 172 ILE A N 1
ATOM 1324 C CA . ILE A 1 172 ? 8.141 18.359 -16.078 1 96 172 ILE A CA 1
ATOM 1325 C C . ILE A 1 172 ? 7.117 17.828 -17.078 1 96 172 ILE A C 1
ATOM 1327 O O . ILE A 1 172 ? 6.949 16.609 -17.219 1 96 172 ILE A O 1
ATOM 1331 N N . LEU A 1 173 ? 6.449 18.672 -17.844 1 96.5 173 LEU A N 1
ATOM 1332 C CA . LEU A 1 173 ? 5.434 18.266 -18.812 1 96.5 173 LEU A CA 1
ATOM 1333 C C . LEU A 1 173 ? 6.062 17.469 -19.953 1 96.5 173 LEU A C 1
ATOM 1335 O O . LEU A 1 173 ? 5.48 16.5 -20.422 1 96.5 173 LEU A O 1
ATOM 1339 N N . ARG A 1 174 ? 7.215 17.859 -20.375 1 95.31 174 ARG A N 1
ATOM 1340 C CA . ARG A 1 174 ? 7.926 17.125 -21.422 1 95.31 174 ARG A CA 1
ATOM 1341 C C . ARG A 1 174 ? 8.312 15.734 -20.922 1 95.31 174 ARG A C 1
ATOM 1343 O O . ARG A 1 174 ? 8.203 14.75 -21.672 1 95.31 174 ARG A O 1
ATOM 1350 N N . TRP A 1 175 ? 8.828 15.742 -19.766 1 96.06 175 TRP A N 1
ATOM 1351 C CA . TRP A 1 175 ? 9.18 14.453 -19.172 1 96.06 175 TRP A CA 1
ATOM 1352 C C . TRP A 1 175 ? 7.961 13.539 -19.094 1 96.06 175 TRP A C 1
ATOM 1354 O O . TRP A 1 175 ? 8.047 12.344 -19.375 1 96.06 175 TRP A O 1
ATOM 1364 N N . CYS A 1 176 ? 6.789 14.039 -18.656 1 97.19 176 CYS A N 1
ATOM 1365 C CA . CYS A 1 176 ? 5.562 13.258 -18.516 1 97.19 176 CYS A CA 1
ATOM 1366 C C . CYS A 1 176 ? 5.121 12.711 -19.875 1 97.19 176 CYS A C 1
ATOM 1368 O O . CYS A 1 176 ? 4.637 11.586 -19.969 1 97.19 176 CYS A O 1
ATOM 1370 N N . GLU A 1 177 ? 5.309 13.531 -20.859 1 96.69 177 GLU A N 1
ATOM 1371 C CA . GLU A 1 177 ? 4.938 13.094 -22.188 1 96.69 177 GLU A CA 1
ATOM 1372 C C . GLU A 1 177 ? 5.816 11.93 -22.656 1 96.69 177 GLU A C 1
ATOM 1374 O O . GLU A 1 177 ? 5.316 10.953 -23.203 1 96.69 177 GLU A O 1
ATOM 1379 N N . GLN A 1 178 ? 7.047 12.047 -22.391 1 95.19 178 GLN A N 1
ATOM 1380 C CA . GLN A 1 178 ? 7.973 10.977 -22.766 1 95.19 178 GLN A CA 1
ATOM 1381 C C . GLN A 1 178 ? 7.676 9.695 -21.984 1 95.19 178 GLN A C 1
ATOM 1383 O O . GLN A 1 178 ? 7.672 8.609 -22.562 1 95.19 178 GLN A O 1
ATOM 1388 N N . ALA A 1 179 ? 7.52 9.859 -20.734 1 95.62 179 ALA A N 1
ATOM 1389 C CA . ALA A 1 179 ? 7.215 8.703 -19.906 1 95.62 179 ALA A CA 1
ATOM 1390 C C . ALA A 1 179 ? 5.891 8.062 -20.312 1 95.62 179 ALA A C 1
ATOM 1392 O O . ALA A 1 179 ? 5.766 6.84 -20.328 1 95.62 179 ALA A O 1
ATOM 1393 N N . TRP A 1 180 ? 4.859 8.898 -20.641 1 95.62 180 TRP A N 1
ATOM 1394 C CA . TRP A 1 180 ? 3.535 8.43 -21.031 1 95.62 180 TRP A CA 1
ATOM 1395 C C . TRP A 1 180 ? 3.621 7.527 -22.266 1 95.62 180 TRP A C 1
ATOM 1397 O O . TRP A 1 180 ? 2.91 6.523 -22.359 1 95.62 180 TRP A O 1
ATOM 1407 N N . ASN A 1 181 ? 4.504 7.848 -23.109 1 92.88 181 ASN A N 1
ATOM 1408 C CA . ASN A 1 181 ? 4.621 7.121 -24.375 1 92.88 181 ASN A CA 1
ATOM 1409 C C . ASN A 1 181 ? 5.445 5.848 -24.203 1 92.88 181 ASN A C 1
ATOM 1411 O O . ASN A 1 181 ? 5.379 4.945 -25.047 1 92.88 181 ASN A O 1
ATOM 1415 N N . GLN A 1 182 ? 6.094 5.746 -23.141 1 89.94 182 GLN A N 1
ATOM 1416 C CA . GLN A 1 182 ? 6.988 4.609 -22.984 1 89.94 182 GLN A CA 1
ATOM 1417 C C . GLN A 1 182 ? 6.363 3.543 -22.078 1 89.94 182 GLN A C 1
ATOM 1419 O O . GLN A 1 182 ? 6.848 2.41 -22.031 1 89.94 182 GLN A O 1
ATOM 1424 N N . THR A 1 183 ? 5.352 3.924 -21.422 1 90.19 183 THR A N 1
ATOM 1425 C CA . THR A 1 183 ? 4.883 2.971 -20.422 1 90.19 183 THR A CA 1
ATOM 1426 C C . THR A 1 183 ? 3.387 2.713 -20.594 1 90.19 183 THR A C 1
ATOM 1428 O O . THR A 1 183 ? 2.648 3.578 -21.062 1 90.19 183 THR A O 1
ATOM 1431 N N . GLN A 1 184 ? 2.965 1.421 -20.203 1 88.44 184 GLN A N 1
ATOM 1432 C CA . GLN A 1 184 ? 1.557 1.049 -20.125 1 88.44 184 GLN A CA 1
ATOM 1433 C C . GLN A 1 184 ? 1.176 0.607 -18.719 1 88.44 184 GLN A C 1
ATOM 1435 O O . GLN A 1 184 ? 0.208 -0.134 -18.531 1 88.44 184 GLN A O 1
ATOM 1440 N N . SER A 1 185 ? 2.033 1.095 -17.828 1 90.56 185 SER A N 1
ATOM 1441 C CA . SER A 1 185 ? 1.72 0.813 -16.422 1 90.56 185 SER A CA 1
ATOM 1442 C C . SER A 1 185 ? 0.532 1.643 -15.945 1 90.56 185 SER A C 1
ATOM 1444 O O . SER A 1 185 ? 0.535 2.869 -16.062 1 90.56 185 SER A O 1
ATOM 1446 N N . LEU A 1 186 ? -0.449 0.998 -15.398 1 90.06 186 LEU A N 1
ATOM 1447 C CA . LEU A 1 186 ? -1.665 1.688 -14.984 1 90.06 186 LEU A CA 1
ATOM 1448 C C . LEU A 1 186 ? -1.374 2.68 -13.859 1 90.06 186 LEU A C 1
ATOM 1450 O O . LEU A 1 186 ? -1.841 3.82 -13.898 1 90.06 186 LEU A O 1
ATOM 1454 N N . GLU A 1 187 ? -0.657 2.303 -12.836 1 89.56 187 GLU A N 1
ATOM 1455 C CA . GLU A 1 187 ? -0.375 3.154 -11.688 1 89.56 187 GLU A CA 1
ATOM 1456 C C . GLU A 1 187 ? 0.441 4.379 -12.094 1 89.56 187 GLU A C 1
ATOM 1458 O O . GLU A 1 187 ? 0.185 5.488 -11.617 1 89.56 187 GLU A O 1
ATOM 1463 N N . LEU A 1 188 ? 1.442 4.137 -12.938 1 92.31 188 LEU A N 1
ATOM 1464 C CA . LEU A 1 188 ? 2.277 5.254 -13.367 1 92.31 188 LEU A CA 1
ATOM 1465 C C . LEU A 1 188 ? 1.489 6.211 -14.258 1 92.31 188 LEU A C 1
ATOM 1467 O O . LEU A 1 188 ? 1.593 7.43 -14.109 1 92.31 188 LEU A O 1
ATOM 1471 N N . ARG A 1 189 ? 0.7 5.684 -15.172 1 93 189 ARG A N 1
ATOM 1472 C CA . ARG A 1 189 ? -0.1 6.527 -16.062 1 93 189 ARG A CA 1
ATOM 1473 C C . ARG A 1 189 ? -1.107 7.352 -15.258 1 93 189 ARG A C 1
ATOM 1475 O O . ARG A 1 189 ? -1.344 8.523 -15.57 1 93 189 ARG A O 1
ATOM 1482 N N . SER A 1 190 ? -1.728 6.746 -14.25 1 91.69 190 SER A N 1
ATOM 1483 C CA . SER A 1 190 ?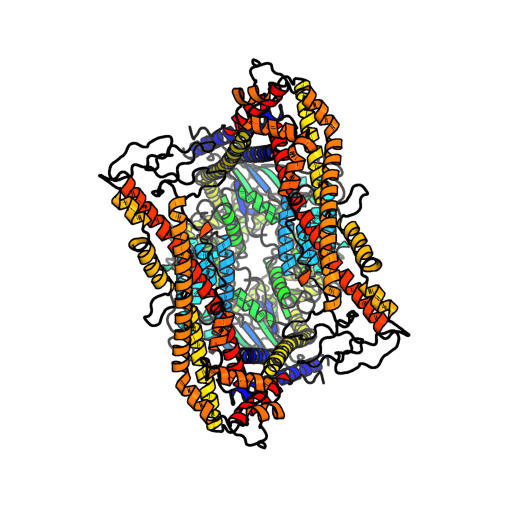 -2.668 7.473 -13.406 1 91.69 190 SER A CA 1
ATOM 1484 C C . SER A 1 190 ? -1.982 8.625 -12.68 1 91.69 190 SER A C 1
ATOM 1486 O O . SER A 1 190 ? -2.533 9.727 -12.594 1 91.69 190 SER A O 1
ATOM 1488 N N . LEU A 1 191 ? -0.817 8.406 -12.156 1 93.19 191 LEU A N 1
ATOM 1489 C CA . LEU A 1 191 ? -0.071 9.445 -11.445 1 93.19 191 LEU A CA 1
ATOM 1490 C C . LEU A 1 191 ? 0.399 10.531 -12.406 1 93.19 191 LEU A C 1
ATOM 1492 O O . LEU A 1 191 ? 0.385 11.711 -12.062 1 93.19 191 LEU A O 1
ATOM 1496 N N . LEU A 1 192 ? 0.846 10.109 -13.633 1 95.31 192 LEU A N 1
ATOM 1497 C CA . LEU A 1 192 ? 1.271 11.086 -14.625 1 95.31 192 LEU A CA 1
ATOM 1498 C C . LEU A 1 192 ? 0.116 12 -15.023 1 95.31 192 LEU A C 1
ATOM 1500 O O . LEU A 1 192 ? 0.305 13.211 -15.188 1 95.31 192 LEU A O 1
ATOM 1504 N N . ARG A 1 193 ? -1.015 11.422 -15.188 1 94.38 193 ARG A N 1
ATOM 1505 C CA . ARG A 1 193 ? -2.188 12.242 -15.492 1 94.38 193 ARG A CA 1
ATOM 1506 C C . ARG A 1 193 ? -2.439 13.266 -14.398 1 94.38 193 ARG A C 1
ATOM 1508 O O . ARG A 1 193 ? -2.709 14.438 -14.688 1 94.38 193 ARG A O 1
ATOM 1515 N N . GLU A 1 194 ? -2.41 12.805 -13.141 1 92.75 194 GLU A N 1
ATOM 1516 C CA . GLU A 1 194 ? -2.604 13.711 -12.008 1 92.75 194 GLU A CA 1
ATOM 1517 C C . GLU A 1 194 ? -1.567 14.828 -12.008 1 92.75 194 GLU A C 1
ATOM 1519 O O . GLU A 1 194 ? -1.899 15.992 -11.758 1 92.75 194 GLU A O 1
ATOM 1524 N N . LEU A 1 195 ? -0.33 14.484 -12.289 1 94.69 195 LEU A N 1
ATOM 1525 C CA . LEU A 1 195 ? 0.771 15.445 -12.305 1 94.69 195 LEU A CA 1
ATOM 1526 C C . LEU A 1 195 ? 0.589 16.469 -13.422 1 94.69 195 LEU A C 1
ATOM 1528 O O . LEU A 1 195 ? 0.836 17.656 -13.234 1 94.69 195 LEU A O 1
ATOM 1532 N N . VAL A 1 196 ? 0.193 16 -14.578 1 95.94 196 VAL A N 1
ATOM 1533 C CA . VAL A 1 196 ? -0.018 16.891 -15.727 1 95.94 196 VAL A CA 1
ATOM 1534 C C . VAL A 1 196 ? -1.134 17.875 -15.414 1 95.94 196 VAL A C 1
ATOM 1536 O O . VAL A 1 196 ? -0.996 19.078 -15.68 1 95.94 196 VAL A O 1
ATOM 1539 N N . VAL A 1 197 ? -2.217 17.375 -14.844 1 93.44 197 VAL A N 1
ATOM 1540 C CA . VAL A 1 197 ? -3.328 18.25 -14.484 1 93.44 197 VAL A CA 1
ATOM 1541 C C . VAL A 1 197 ? -2.875 19.266 -13.438 1 93.44 197 VAL A C 1
ATOM 1543 O O . VAL A 1 197 ? -3.209 20.438 -13.523 1 93.44 197 VAL A O 1
ATOM 1546 N N . TYR A 1 198 ? -2.154 18.812 -12.422 1 94.56 198 TYR A N 1
ATOM 1547 C CA . TYR A 1 198 ? -1.635 19.672 -11.367 1 94.56 198 TYR A CA 1
ATOM 1548 C C . TYR A 1 198 ? -0.752 20.781 -11.938 1 94.56 198 TYR A C 1
ATOM 1550 O O . TYR A 1 198 ? -0.896 21.938 -11.578 1 94.56 198 TYR A O 1
ATOM 1558 N N . MET A 1 199 ? 0.11 20.453 -12.891 1 95.31 199 MET A N 1
ATOM 1559 C CA . MET A 1 199 ? 1.044 21.406 -13.484 1 95.31 199 MET A CA 1
ATOM 1560 C C . MET A 1 199 ? 0.312 22.391 -14.383 1 95.31 199 MET A C 1
ATOM 1562 O O . MET A 1 199 ? 0.601 23.594 -14.359 1 95.31 199 MET A O 1
ATOM 1566 N N . ARG A 1 200 ? -0.541 21.906 -15.156 1 95.69 200 ARG A N 1
ATOM 1567 C CA . ARG A 1 200 ? -1.292 22.781 -16.047 1 95.69 200 ARG A CA 1
ATOM 1568 C C . ARG A 1 200 ? -2.141 23.781 -15.258 1 95.69 200 ARG A C 1
ATOM 1570 O O . ARG A 1 200 ? -2.264 24.938 -15.641 1 95.69 200 ARG A O 1
ATOM 1577 N N . THR A 1 201 ? -2.707 23.328 -14.18 1 95.12 201 THR A N 1
ATOM 1578 C CA . THR A 1 201 ? -3.494 24.203 -13.32 1 95.12 201 THR A CA 1
ATOM 1579 C C . THR A 1 201 ? -2.604 25.234 -12.648 1 95.12 201 THR A C 1
ATOM 1581 O O . THR A 1 201 ? -2.963 26.422 -12.57 1 95.12 201 THR A O 1
ATOM 1584 N N . TYR A 1 202 ? -1.48 24.812 -12.109 1 95.25 202 TYR A N 1
ATOM 1585 C CA . TYR A 1 202 ? -0.542 25.719 -11.469 1 95.25 202 TYR A CA 1
ATOM 1586 C C . TYR A 1 202 ? -0.054 26.781 -12.445 1 95.25 202 TYR A C 1
ATOM 1588 O O . TYR A 1 202 ? 0.062 27.969 -12.086 1 95.25 202 TYR A O 1
ATOM 1596 N N . ASN A 1 203 ? 0.23 26.391 -13.672 1 93.88 203 ASN A N 1
ATOM 1597 C CA . ASN A 1 203 ? 0.689 27.312 -14.695 1 93.88 203 ASN A CA 1
ATOM 1598 C C . ASN A 1 203 ? -0.378 28.359 -15.031 1 93.88 203 ASN A C 1
ATOM 1600 O O . ASN A 1 203 ? -0.061 29.516 -15.289 1 93.88 203 ASN A O 1
ATOM 1604 N N . ALA A 1 204 ? -1.532 27.953 -14.977 1 93.62 204 ALA A N 1
ATOM 1605 C CA . ALA A 1 204 ? -2.631 28.844 -15.352 1 93.62 204 ALA A CA 1
ATOM 1606 C C . ALA A 1 204 ? -2.986 29.781 -14.211 1 93.62 204 ALA A C 1
ATOM 1608 O O . ALA A 1 204 ? -3.332 30.953 -14.445 1 93.62 204 ALA A O 1
ATOM 1609 N N . TYR A 1 205 ? -2.918 29.297 -12.969 1 93.69 205 TYR A N 1
ATOM 1610 C CA . TYR A 1 205 ? -3.521 30.078 -11.891 1 93.69 205 TYR A CA 1
ATOM 1611 C C . TYR A 1 205 ? -2.502 30.375 -10.805 1 93.69 205 TYR A C 1
ATOM 1613 O O . TYR A 1 205 ? -2.725 31.25 -9.961 1 93.69 205 TYR A O 1
ATOM 1621 N N . GLY A 1 206 ? -1.421 29.734 -10.672 1 90.12 206 GLY A N 1
ATOM 1622 C CA . GLY A 1 206 ? -0.484 29.766 -9.562 1 90.12 206 GLY A CA 1
ATOM 1623 C C . GLY A 1 206 ? -0.08 31.188 -9.18 1 90.12 206 GLY A C 1
ATOM 1624 O O . GLY A 1 206 ? -0.074 31.531 -7.996 1 90.12 206 GLY A O 1
ATOM 1625 N N . LYS A 1 207 ? 0.18 32.062 -10.102 1 87.69 207 LYS A N 1
ATOM 1626 C CA . LYS A 1 207 ? 0.658 33.406 -9.875 1 87.69 207 LYS A CA 1
ATOM 1627 C C . LYS A 1 207 ? -0.453 34.281 -9.32 1 87.69 207 LYS A C 1
ATOM 1629 O O . LYS A 1 207 ? -0.185 35.25 -8.602 1 87.69 207 LYS A O 1
ATOM 1634 N N . TYR A 1 208 ? -1.643 33.906 -9.562 1 91 208 TYR A N 1
ATOM 1635 C CA . TYR A 1 208 ? -2.752 34.812 -9.242 1 91 208 TYR A CA 1
ATOM 1636 C C . TYR A 1 208 ? -3.428 34.375 -7.941 1 91 208 TYR A C 1
ATOM 1638 O O . TYR A 1 208 ? -3.859 35.219 -7.152 1 91 208 TYR A O 1
ATOM 1646 N N . ILE A 1 209 ? -3.545 33.094 -7.734 1 92.81 209 ILE A N 1
ATOM 1647 C CA . ILE A 1 209 ? -4.367 32.656 -6.617 1 92.81 209 ILE A CA 1
ATOM 1648 C C . ILE A 1 209 ? -3.48 32.031 -5.539 1 92.81 209 ILE A C 1
ATOM 1650 O O . ILE A 1 209 ? -3.961 31.672 -4.465 1 92.81 209 ILE A O 1
ATOM 1654 N N . GLY A 1 210 ? -2.227 31.969 -5.738 1 91.25 210 GLY A N 1
ATOM 1655 C CA . GLY A 1 210 ? -1.332 31.328 -4.785 1 91.25 210 GLY A CA 1
ATOM 1656 C C . GLY A 1 210 ? -1.36 31.984 -3.416 1 91.25 210 GLY A C 1
ATOM 1657 O O . GLY A 1 210 ? -1.136 33.188 -3.293 1 91.25 210 GLY A O 1
ATOM 1658 N N . GLY A 1 211 ? -1.669 31.188 -2.365 1 90.69 211 GLY A N 1
ATOM 1659 C CA . GLY A 1 211 ? -1.64 31.641 -0.987 1 90.69 211 GLY A CA 1
ATOM 1660 C C . GLY A 1 211 ? -2.854 32.469 -0.61 1 90.69 211 GLY A C 1
ATOM 1661 O O . GLY A 1 211 ? -2.957 32.969 0.521 1 90.69 211 GLY A O 1
ATOM 1662 N N . LYS A 1 212 ? -3.764 32.594 -1.44 1 93.81 212 LYS A N 1
ATOM 1663 C CA . LYS A 1 212 ? -4.941 33.406 -1.176 1 93.81 212 LYS A CA 1
ATOM 1664 C C . LYS A 1 212 ? -6.078 32.594 -0.596 1 93.81 212 LYS A C 1
ATOM 1666 O O . LYS A 1 212 ? -6.043 31.359 -0.651 1 93.81 212 LYS A O 1
ATOM 1671 N N . SER A 1 213 ? -7.004 33.312 0.058 1 95.38 213 SER A N 1
ATOM 1672 C CA . SER A 1 213 ? -8.211 32.719 0.611 1 95.38 213 SER A CA 1
ATOM 1673 C C . SER A 1 213 ? -9.469 33.438 0.112 1 95.38 213 SER A C 1
ATOM 1675 O O . SER A 1 213 ? -9.477 34.656 -0.032 1 95.38 213 SER A O 1
ATOM 1677 N N . TYR A 1 214 ? -10.422 32.719 -0.236 1 95.31 214 TYR A N 1
ATOM 1678 C CA . TYR A 1 214 ? -11.664 33.25 -0.764 1 95.31 214 TYR A CA 1
ATOM 1679 C C . TYR A 1 214 ? -12.859 32.812 0.058 1 95.31 214 TYR A C 1
ATOM 1681 O O . TYR A 1 214 ? -12.977 31.625 0.391 1 95.31 214 TYR A O 1
ATOM 1689 N N . GLU A 1 215 ? -13.688 33.688 0.431 1 95.25 215 GLU A N 1
ATOM 1690 C CA . GLU A 1 215 ? -14.953 33.344 1.077 1 95.25 215 GLU A CA 1
ATOM 1691 C C . GLU A 1 215 ? -16.062 33.125 0.047 1 95.25 215 GLU A C 1
ATOM 1693 O O . GLU A 1 215 ? -16.281 33.969 -0.819 1 95.25 215 GLU A O 1
ATOM 1698 N N . ILE A 1 216 ? -16.672 32.031 0.106 1 93.31 216 ILE A N 1
ATOM 1699 C CA . ILE A 1 216 ? -17.703 31.703 -0.876 1 93.31 216 ILE A CA 1
ATOM 1700 C C . ILE A 1 216 ? -18.984 31.297 -0.161 1 93.31 216 ILE A C 1
ATOM 1702 O O . ILE A 1 216 ? -18.953 30.906 1.013 1 93.31 216 ILE A O 1
ATOM 1706 N N . ASP A 1 217 ? -20.062 31.359 -0.892 1 89.69 217 ASP A N 1
ATOM 1707 C CA . ASP A 1 217 ? -21.359 30.984 -0.327 1 89.69 217 ASP A CA 1
ATOM 1708 C C . ASP A 1 217 ? -21.578 29.484 -0.426 1 89.69 217 ASP A C 1
ATOM 1710 O O . ASP A 1 217 ? -20.828 28.781 -1.097 1 89.69 217 ASP A O 1
ATOM 1714 N N . HIS A 1 218 ? -22.641 29.031 0.195 1 85.56 218 HIS A N 1
ATOM 1715 C CA . HIS A 1 218 ? -22.953 27.609 0.318 1 85.56 218 HIS A CA 1
ATOM 1716 C C . HIS A 1 218 ? -23.266 26.984 -1.042 1 85.56 218 HIS A C 1
ATOM 1718 O O . HIS A 1 218 ? -22.844 25.875 -1.338 1 85.56 218 HIS A O 1
ATOM 1724 N N . THR A 1 219 ? -23.953 27.594 -1.815 1 84.94 219 THR A N 1
ATOM 1725 C CA . THR A 1 219 ? -24.359 27.078 -3.119 1 84.94 219 THR A CA 1
ATOM 1726 C C . THR A 1 219 ? -23.141 26.922 -4.031 1 84.94 219 THR A C 1
ATOM 1728 O O . THR A 1 219 ? -23.016 25.906 -4.73 1 84.94 219 THR A O 1
ATOM 1731 N N . THR A 1 220 ? -22.297 27.969 -3.967 1 89.62 220 THR A N 1
ATOM 1732 C CA . THR A 1 220 ? -21.078 27.906 -4.762 1 89.62 220 THR A CA 1
ATOM 1733 C C . THR A 1 220 ? -20.172 26.781 -4.273 1 89.62 220 THR A C 1
ATOM 1735 O O . THR A 1 220 ? -19.516 26.094 -5.078 1 89.62 220 THR A O 1
ATOM 1738 N N . ALA A 1 221 ? -20.141 26.609 -3.021 1 87.75 221 ALA A N 1
ATOM 1739 C CA . ALA A 1 221 ? -19.312 25.547 -2.445 1 87.75 221 ALA A CA 1
ATOM 1740 C C . ALA A 1 221 ? -19.844 24.156 -2.84 1 87.75 221 ALA A C 1
ATOM 1742 O O . ALA A 1 221 ? -19.078 23.281 -3.213 1 87.75 221 ALA A O 1
ATOM 1743 N N . LYS A 1 222 ? -21.094 23.922 -2.791 1 80.75 222 LYS A N 1
ATOM 1744 C CA . LYS A 1 222 ? -21.719 22.641 -3.102 1 80.75 222 LYS A CA 1
ATOM 1745 C C . LYS A 1 222 ? -21.484 22.25 -4.559 1 80.75 222 LYS A C 1
ATOM 1747 O O . LYS A 1 222 ? -21.25 21.078 -4.867 1 80.75 222 LYS A O 1
ATOM 1752 N N . LYS A 1 223 ? -21.453 23.125 -5.395 1 82.56 223 LYS A N 1
ATOM 1753 C CA . LYS A 1 223 ? -21.312 22.859 -6.824 1 82.56 223 LYS A CA 1
ATOM 1754 C C . LYS A 1 223 ? -19.844 22.844 -7.234 1 82.56 223 LYS A C 1
ATOM 1756 O O . LYS A 1 223 ? -19.438 22.078 -8.125 1 82.56 223 LYS A O 1
ATOM 1761 N N . GLY A 1 224 ? -19.094 23.672 -6.551 1 84.69 224 GLY A N 1
ATOM 1762 C CA . GLY A 1 224 ? -17.734 23.891 -7.016 1 84.69 224 GLY A CA 1
ATOM 1763 C C . GLY A 1 224 ? -16.734 22.984 -6.348 1 84.69 224 GLY A C 1
ATOM 1764 O O . GLY A 1 224 ? -15.641 22.75 -6.887 1 84.69 224 GLY A O 1
ATOM 1765 N N . LEU A 1 225 ? -17 22.453 -5.254 1 83.19 225 LEU A N 1
ATOM 1766 C CA . LEU A 1 225 ? -16 21.703 -4.5 1 83.19 225 LEU A CA 1
ATOM 1767 C C . LEU A 1 225 ? -16.234 20.203 -4.645 1 83.19 225 LEU A C 1
ATOM 1769 O O . LEU A 1 225 ? -15.797 19.422 -3.799 1 83.19 225 LEU A O 1
ATOM 1773 N N . ARG A 1 226 ? -16.75 19.75 -5.707 1 76.25 226 ARG A N 1
ATOM 1774 C CA . ARG A 1 226 ? -16.969 18.344 -5.988 1 76.25 226 ARG A CA 1
ATOM 1775 C C . ARG A 1 226 ? -15.82 17.766 -6.82 1 76.25 226 ARG A C 1
ATOM 1777 O O . ARG A 1 226 ? -15.242 18.469 -7.652 1 76.25 226 ARG A O 1
ATOM 1784 N N . LEU A 1 227 ? -15.539 16.5 -6.523 1 74.81 227 LEU A N 1
ATOM 1785 C CA . LEU A 1 227 ? -14.5 15.82 -7.301 1 74.81 227 LEU A CA 1
ATOM 1786 C C . LEU A 1 227 ? -14.961 15.602 -8.742 1 74.81 227 LEU A C 1
ATOM 1788 O O . LEU A 1 227 ? -16.141 15.383 -8.992 1 74.81 227 LEU A O 1
ATOM 1792 N N . ALA A 1 228 ? -13.977 15.734 -9.602 1 70.69 228 ALA A N 1
ATOM 1793 C CA . ALA A 1 228 ? -14.242 15.484 -11.016 1 70.69 228 ALA A CA 1
ATOM 1794 C C . ALA A 1 228 ? -14.586 14.016 -11.258 1 70.69 228 ALA A C 1
ATOM 1796 O O . ALA A 1 228 ? -14.336 13.164 -10.398 1 70.69 228 ALA A O 1
ATOM 1797 N N . GLU A 1 229 ? -15.133 13.789 -12.383 1 76.88 229 GLU A N 1
ATOM 1798 C CA . GLU A 1 229 ? -15.477 12.438 -12.789 1 76.88 229 GLU A CA 1
ATOM 1799 C C . GLU A 1 229 ? -14.234 11.57 -12.953 1 76.88 229 GLU A C 1
ATOM 1801 O O . GLU A 1 229 ? -13.172 12.062 -13.352 1 76.88 229 GLU A O 1
ATOM 1806 N N . PRO A 1 230 ? -14.422 10.32 -12.555 1 81.06 230 PRO A N 1
ATOM 1807 C CA . PRO A 1 230 ? -13.281 9.414 -12.703 1 81.06 230 PRO A CA 1
ATOM 1808 C C . PRO A 1 230 ? -12.875 9.211 -14.164 1 81.06 230 PRO A C 1
ATOM 1810 O O . PRO A 1 230 ? -13.742 9.156 -15.047 1 81.06 230 PRO A O 1
ATOM 1813 N N . PRO A 1 231 ? -11.609 9.156 -14.398 1 81.06 231 PRO A N 1
ATOM 1814 C CA . PRO A 1 231 ? -11.141 8.914 -15.773 1 81.06 231 PRO A CA 1
ATOM 1815 C C . PRO A 1 231 ? -11.516 7.523 -16.281 1 81.06 231 PRO A C 1
ATOM 1817 O O . PRO A 1 231 ? -11.523 6.559 -15.508 1 81.06 231 PRO A O 1
ATOM 1820 N N . MET A 1 232 ? -11.852 7.559 -17.547 1 87 232 MET A N 1
ATOM 1821 C CA . MET A 1 232 ? -12.18 6.289 -18.188 1 87 232 MET A CA 1
ATOM 1822 C C . MET A 1 232 ? -11.125 5.906 -19.219 1 87 232 MET A C 1
ATOM 1824 O O . MET A 1 232 ? -10.578 6.77 -19.906 1 87 232 MET A O 1
ATOM 1828 N N . ASN A 1 233 ? -10.812 4.676 -19.312 1 90.62 233 ASN A N 1
ATOM 1829 C CA . ASN A 1 233 ? -9.961 4.098 -20.359 1 90.62 233 ASN A CA 1
ATOM 1830 C C . ASN A 1 233 ? -8.586 4.754 -20.375 1 90.62 233 ASN A C 1
ATOM 1832 O O . ASN A 1 233 ? -8.117 5.207 -21.422 1 90.62 233 ASN A O 1
ATOM 1836 N N . ILE A 1 234 ? -7.973 4.805 -19.266 1 90.69 234 ILE A N 1
ATOM 1837 C CA . ILE A 1 234 ? -6.699 5.492 -19.094 1 90.69 234 ILE A CA 1
ATOM 1838 C C . ILE A 1 234 ? -5.625 4.812 -19.938 1 90.69 234 ILE A C 1
ATOM 1840 O O . ILE A 1 234 ? -4.703 5.465 -20.422 1 90.69 234 ILE A O 1
ATOM 1844 N N . LEU A 1 235 ? -5.758 3.551 -20.172 1 90.88 235 LEU A N 1
ATOM 1845 C CA . LEU A 1 235 ? -4.742 2.795 -20.891 1 90.88 235 LEU A CA 1
ATOM 1846 C C . LEU A 1 235 ? -4.785 3.113 -22.391 1 90.88 235 LEU A C 1
ATOM 1848 O O . LEU A 1 235 ? -3.799 2.908 -23.094 1 90.88 235 LEU A O 1
ATOM 1852 N N . GLU A 1 236 ? -5.895 3.613 -22.828 1 91.81 236 GLU A N 1
ATOM 1853 C CA . GLU A 1 236 ? -6.066 3.879 -24.266 1 91.81 236 GLU A CA 1
ATOM 1854 C C . GLU A 1 236 ? -5.836 5.352 -24.578 1 91.81 236 GLU A C 1
ATOM 1856 O O . GLU A 1 236 ? -5.699 5.727 -25.75 1 91.81 236 GLU A O 1
ATOM 1861 N N . LEU A 1 237 ? -5.688 6.086 -23.594 1 93.25 237 LEU A N 1
ATOM 1862 C CA . LEU A 1 237 ? -5.562 7.523 -23.797 1 93.25 237 LEU A CA 1
ATOM 1863 C C . LEU A 1 237 ? -4.16 7.883 -24.281 1 93.25 237 LEU A C 1
ATOM 1865 O O . LEU A 1 237 ? -3.17 7.324 -23.797 1 93.25 237 LEU A O 1
ATOM 1869 N N . SER A 1 238 ? -4.16 8.727 -25.312 1 94 238 SER A N 1
ATOM 1870 C CA . SER A 1 238 ? -2.896 9.352 -25.688 1 94 238 SER A CA 1
ATOM 1871 C C . SER A 1 238 ? -2.617 10.594 -24.859 1 94 238 SER A C 1
ATOM 1873 O O . SER A 1 238 ? -3.508 11.094 -24.172 1 94 238 SER A O 1
ATOM 1875 N N . PHE A 1 239 ? -1.418 11.031 -24.828 1 94.81 239 PHE A N 1
ATOM 1876 C CA . PHE A 1 239 ? -1.028 12.148 -23.984 1 94.81 239 PHE A CA 1
ATOM 1877 C C . PHE A 1 239 ? -1.818 13.398 -24.344 1 94.81 239 PHE A C 1
ATOM 1879 O O . PHE A 1 239 ? -2.172 14.188 -23.453 1 94.81 239 PHE A O 1
ATOM 1886 N N . ASP A 1 240 ? -2.123 13.555 -25.594 1 92.69 240 ASP A N 1
ATOM 1887 C CA . ASP A 1 240 ? -2.822 14.742 -26.078 1 92.69 240 ASP A CA 1
ATOM 1888 C C . ASP A 1 240 ? -4.285 14.734 -25.641 1 92.69 240 ASP A C 1
ATOM 1890 O O . ASP A 1 240 ? -4.949 15.773 -25.656 1 92.69 240 ASP A O 1
ATOM 1894 N N . GLN A 1 241 ? -4.707 13.594 -25.203 1 93.38 241 GLN A N 1
ATOM 1895 C CA . GLN A 1 241 ? -6.102 13.461 -24.797 1 93.38 241 GLN A CA 1
ATOM 1896 C C . GLN A 1 241 ? -6.266 13.734 -23.312 1 93.38 241 GLN A C 1
ATOM 1898 O O . GLN A 1 241 ? -7.383 13.703 -22.781 1 93.38 241 GLN A O 1
ATOM 1903 N N . LEU A 1 242 ? -5.152 13.961 -22.656 1 94.06 242 LEU A N 1
ATOM 1904 C CA . LEU A 1 242 ? -5.238 14.359 -21.266 1 94.06 242 LEU A CA 1
ATOM 1905 C C . LEU A 1 242 ? -5.859 15.742 -21.125 1 94.06 242 LEU A C 1
ATOM 1907 O O . LEU A 1 242 ? -5.902 16.5 -22.094 1 94.06 242 LEU A O 1
ATOM 1911 N N . PRO A 1 243 ? -6.461 16.016 -19.969 1 91.25 243 PRO A N 1
ATOM 1912 C CA . PRO A 1 243 ? -7.145 17.312 -19.812 1 91.25 243 PRO A CA 1
ATOM 1913 C C . PRO A 1 243 ? -6.27 18.5 -20.219 1 91.25 243 PRO A C 1
ATOM 1915 O O . PRO A 1 243 ? -5.105 18.562 -19.812 1 91.25 243 PRO A O 1
ATOM 1918 N N . ALA A 1 244 ? -6.809 19.422 -20.922 1 92.81 244 ALA A N 1
ATOM 1919 C CA . ALA A 1 244 ? -6.105 20.609 -21.406 1 92.81 244 ALA A CA 1
ATOM 1920 C C . ALA A 1 244 ? -5.945 21.656 -20.312 1 92.81 244 ALA A C 1
ATOM 1922 O O . ALA A 1 244 ? -6.59 21.562 -19.266 1 92.81 244 ALA A O 1
ATOM 1923 N N . PRO A 1 245 ? -4.977 22.578 -20.562 1 93.12 245 PRO A N 1
ATOM 1924 C CA . PRO A 1 245 ? -4.852 23.672 -19.578 1 93.12 245 PRO A CA 1
ATOM 1925 C C . PRO A 1 245 ? -6.141 24.469 -19.422 1 93.12 245 PRO A C 1
ATOM 1927 O O . PRO A 1 245 ? -6.805 24.797 -20.406 1 93.12 245 PRO A O 1
ATOM 1930 N N . PRO A 1 246 ? -6.473 24.656 -18.203 1 93.12 246 PRO A N 1
ATOM 1931 C CA . PRO A 1 246 ? -7.73 25.359 -17.969 1 93.12 246 PRO A CA 1
ATOM 1932 C C . PRO A 1 246 ? -7.676 26.828 -18.391 1 93.12 246 PRO A C 1
ATOM 1934 O O . PRO A 1 246 ? -6.602 27.438 -18.391 1 93.12 246 PRO A O 1
ATOM 1937 N N . GLN A 1 247 ? -8.812 27.375 -18.656 1 91.69 247 GLN A N 1
ATOM 1938 C CA . GLN A 1 247 ? -8.938 28.797 -19.016 1 91.69 247 GLN A CA 1
ATOM 1939 C C . GLN A 1 247 ? -8.836 29.688 -17.781 1 91.69 247 GLN A C 1
ATOM 1941 O O . GLN A 1 247 ? -9.258 29.281 -16.688 1 91.69 247 GLN A O 1
ATOM 1946 N N . PRO A 1 248 ? -8.281 30.859 -17.984 1 90.5 248 PRO A N 1
ATOM 1947 C CA . PRO A 1 248 ? -8.172 31.766 -16.828 1 90.5 248 PRO A CA 1
ATOM 1948 C C . PRO A 1 248 ? -9.531 32.188 -16.281 1 90.5 248 PRO A C 1
ATOM 1950 O O . PRO A 1 248 ? -10.516 32.219 -17.031 1 90.5 248 PRO A O 1
ATOM 1953 N N . TRP A 1 249 ? -9.484 32.438 -15.039 1 93 249 TRP A N 1
ATOM 1954 C CA . TRP A 1 249 ? -10.703 32.906 -14.383 1 93 249 TRP A CA 1
ATOM 1955 C C . TRP A 1 249 ? -11.188 34.219 -15 1 93 249 TRP A C 1
ATOM 1957 O O . TRP A 1 249 ? -10.383 35.031 -15.445 1 93 249 TRP A O 1
ATOM 1967 N N . ALA A 1 250 ? -12.484 34.344 -15.039 1 88.56 250 ALA A N 1
ATOM 1968 C CA . ALA A 1 250 ? -13.039 35.625 -15.477 1 88.56 250 ALA A CA 1
ATOM 1969 C C . ALA A 1 250 ? -12.773 36.719 -14.445 1 88.56 250 ALA A C 1
ATOM 1971 O O . ALA A 1 250 ? -12.5 37.875 -14.805 1 88.56 250 ALA A O 1
ATOM 1972 N N . ASN A 1 251 ? -12.93 36.438 -13.125 1 89.62 251 ASN A N 1
ATOM 1973 C CA . ASN A 1 251 ? -12.727 37.375 -12.016 1 89.62 251 ASN A CA 1
ATOM 1974 C C . ASN A 1 251 ? -11.961 36.688 -10.875 1 89.62 251 ASN A C 1
ATOM 1976 O O . ASN A 1 251 ? -12.484 35.812 -10.203 1 89.62 251 ASN A O 1
ATOM 1980 N N . PHE A 1 252 ? -10.766 37.281 -10.562 1 91.12 252 PHE A N 1
ATOM 1981 C CA . PHE A 1 252 ? -9.922 36.688 -9.547 1 91.12 252 PHE A CA 1
ATOM 1982 C C . PHE A 1 252 ? -10.305 37.156 -8.156 1 91.12 252 PHE A C 1
ATOM 1984 O O . PHE A 1 252 ? -9.812 36.656 -7.152 1 91.12 252 PHE A O 1
ATOM 1991 N N . ALA A 1 253 ? -11.148 38.125 -8.031 1 90.38 253 ALA A N 1
ATOM 1992 C CA . ALA A 1 253 ? -11.57 38.656 -6.73 1 90.38 253 ALA A CA 1
ATOM 1993 C C . ALA A 1 253 ? -12.586 37.719 -6.078 1 90.38 253 ALA A C 1
ATOM 1995 O O . ALA A 1 253 ? -12.641 37.594 -4.852 1 90.38 253 ALA A O 1
ATOM 1996 N N . GLN A 1 254 ? -13.43 37.125 -6.977 1 92.94 254 GLN A N 1
ATOM 1997 C CA . GLN A 1 254 ? -14.453 36.219 -6.484 1 92.94 254 GLN A CA 1
ATOM 1998 C C . GLN A 1 254 ? -14.625 35.031 -7.43 1 92.94 254 GLN A C 1
ATOM 2000 O O . GLN A 1 254 ? -15.234 35.156 -8.492 1 92.94 254 GLN A O 1
ATOM 2005 N N . PRO A 1 255 ? -14.242 33.844 -6.949 1 93.81 255 PRO A N 1
ATOM 2006 C CA . PRO A 1 255 ? -14.312 32.688 -7.836 1 93.81 255 PRO A CA 1
ATOM 2007 C C . PRO A 1 255 ? -15.734 32.156 -7.988 1 93.81 255 PRO A C 1
ATOM 2009 O O . PRO A 1 255 ? -16.5 32.156 -7.027 1 93.81 255 PRO A O 1
ATOM 2012 N N . SER A 1 256 ? -16.062 31.719 -9.141 1 93.88 256 SER A N 1
ATOM 2013 C CA . SER A 1 256 ? -17.312 31.016 -9.414 1 93.88 256 SER A CA 1
ATOM 2014 C C . SER A 1 256 ? -17.156 29.516 -9.148 1 93.88 256 SER A C 1
ATOM 2016 O O . SER A 1 256 ? -16.078 29.047 -8.812 1 93.88 256 SER A O 1
ATOM 2018 N N . ALA A 1 257 ? -18.312 28.781 -9.242 1 91.69 257 ALA A N 1
ATOM 2019 C CA . ALA A 1 257 ? -18.281 27.328 -9.039 1 91.69 257 ALA A CA 1
ATOM 2020 C C . ALA A 1 257 ? -17.391 26.656 -10.07 1 91.69 257 ALA A C 1
ATOM 2022 O O . ALA A 1 257 ? -16.656 25.719 -9.75 1 91.69 257 ALA A O 1
ATOM 2023 N N . VAL A 1 258 ? -17.406 27.125 -11.25 1 92.31 258 VAL A N 1
ATOM 2024 C CA . VAL A 1 258 ? -16.594 26.562 -12.328 1 92.31 258 VAL A CA 1
ATOM 2025 C C . VAL A 1 258 ? -15.117 26.844 -12.07 1 92.31 258 VAL A C 1
ATOM 2027 O O . VAL A 1 258 ? -14.258 26 -12.336 1 92.31 258 VAL A O 1
ATOM 2030 N N . ASP A 1 259 ? -14.852 28.047 -11.547 1 94.25 259 ASP A N 1
ATOM 2031 C CA . ASP A 1 259 ? -13.477 28.406 -11.227 1 94.25 259 ASP A CA 1
ATOM 2032 C C . ASP A 1 259 ? -12.906 27.484 -10.148 1 94.25 259 ASP A C 1
ATOM 2034 O O . ASP A 1 259 ? -11.742 27.078 -10.227 1 94.25 259 ASP A O 1
ATOM 2038 N N . LEU A 1 260 ? -13.727 27.234 -9.234 1 92 260 LEU A N 1
ATOM 2039 C CA . LEU A 1 260 ? -13.305 26.359 -8.148 1 92 260 LEU A CA 1
ATOM 2040 C C . LEU A 1 260 ? -13.023 24.953 -8.664 1 92 260 LEU A C 1
ATOM 2042 O O . LEU A 1 260 ? -12.047 24.312 -8.258 1 92 260 LEU A O 1
ATOM 2046 N N . HIS A 1 261 ? -13.836 24.5 -9.555 1 90 261 HIS A N 1
ATOM 2047 C CA . HIS A 1 261 ? -13.656 23.172 -10.141 1 90 261 HIS A CA 1
ATOM 2048 C C . HIS A 1 261 ? -12.359 23.109 -10.945 1 90 261 HIS A C 1
ATOM 2050 O O . HIS A 1 261 ? -11.641 22.109 -10.867 1 90 261 HIS A O 1
ATOM 2056 N N . LYS A 1 262 ? -12.094 24.125 -11.625 1 90.62 262 LYS A N 1
ATOM 2057 C CA . LYS A 1 262 ? -10.914 24.172 -12.477 1 90.62 262 LYS A CA 1
ATOM 2058 C C . LYS A 1 262 ? -9.641 24.281 -11.656 1 90.62 262 LYS A C 1
ATOM 2060 O O . LYS A 1 262 ? -8.578 23.828 -12.07 1 90.62 262 LYS A O 1
ATOM 2065 N N . SER A 1 263 ? -9.758 24.891 -10.516 1 92.88 263 SER A N 1
ATOM 2066 C CA . SER A 1 263 ? -8.578 25.109 -9.68 1 92.88 263 SER A CA 1
ATOM 2067 C C . SER A 1 263 ? -8.578 24.156 -8.484 1 92.88 263 SER A C 1
ATOM 2069 O O . SER A 1 263 ? -7.898 24.422 -7.484 1 92.88 263 SER A O 1
ATOM 2071 N N . PHE A 1 264 ? -9.305 23.094 -8.562 1 90.62 264 PHE A N 1
ATOM 2072 C CA . PHE A 1 264 ? -9.539 22.172 -7.453 1 90.62 264 PHE A CA 1
ATOM 2073 C C . PHE A 1 264 ? -8.219 21.594 -6.941 1 90.62 264 PHE A C 1
ATOM 2075 O O . PHE A 1 264 ? -8.039 21.438 -5.734 1 90.62 264 PHE A O 1
ATOM 2082 N N . SER A 1 265 ? -7.281 21.328 -7.82 1 90.75 265 SER A N 1
ATOM 2083 C CA . SER A 1 265 ? -6.035 20.641 -7.496 1 90.75 265 SER A CA 1
ATOM 2084 C C . SER A 1 265 ? -5.125 21.516 -6.641 1 90.75 265 SER A C 1
ATOM 2086 O O . SER A 1 265 ? -4.227 21 -5.965 1 90.75 265 SER A O 1
ATOM 2088 N N . LEU A 1 266 ? -5.383 22.844 -6.609 1 93.69 266 LEU A N 1
ATOM 2089 C CA . LEU A 1 266 ? -4.496 23.734 -5.883 1 93.69 266 LEU A CA 1
ATOM 2090 C C . LEU A 1 266 ? -5.105 24.141 -4.543 1 93.69 266 LEU A C 1
ATOM 2092 O O . LEU A 1 266 ? -4.504 24.906 -3.785 1 93.69 266 LEU A O 1
ATOM 2096 N N . ILE A 1 267 ? -6.234 23.609 -4.238 1 92.5 267 ILE A N 1
ATOM 2097 C CA . ILE A 1 267 ? -6.883 23.922 -2.973 1 92.5 267 ILE A CA 1
ATOM 2098 C C . ILE A 1 267 ? -6.191 23.188 -1.835 1 92.5 267 ILE A C 1
ATOM 2100 O O . ILE A 1 267 ? -5.988 21.969 -1.915 1 92.5 267 ILE A O 1
ATOM 2104 N N . ARG A 1 268 ? -5.879 23.922 -0.839 1 91.62 268 ARG A N 1
ATOM 2105 C CA . ARG A 1 268 ? -5.211 23.328 0.319 1 91.62 268 ARG A CA 1
ATOM 2106 C C . ARG A 1 268 ? -6.227 22.828 1.341 1 91.62 268 ARG A C 1
ATOM 2108 O O . ARG A 1 268 ? -6.125 21.703 1.82 1 91.62 268 ARG A O 1
ATOM 2115 N N . ARG A 1 269 ? -7.121 23.719 1.675 1 92.19 269 ARG A N 1
ATOM 2116 C CA . ARG A 1 269 ? -8.078 23.422 2.734 1 92.19 269 ARG A CA 1
ATOM 2117 C C . ARG A 1 269 ? -9.336 24.281 2.594 1 92.19 269 ARG A C 1
ATOM 2119 O O . ARG A 1 269 ? -9.289 25.359 2.006 1 92.19 269 ARG A O 1
ATOM 2126 N N . ILE A 1 270 ? -10.391 23.766 3.092 1 92.62 270 ILE A N 1
ATOM 2127 C CA . ILE A 1 270 ? -11.656 24.484 3.139 1 92.62 270 ILE A CA 1
ATOM 2128 C C . ILE A 1 270 ? -12.109 24.641 4.59 1 92.62 270 ILE A C 1
ATOM 2130 O O . ILE A 1 270 ? -12.109 23.672 5.352 1 92.62 270 ILE A O 1
ATOM 2134 N N . ASP A 1 271 ? -12.406 25.844 4.984 1 93.44 271 ASP A N 1
ATOM 2135 C CA . ASP A 1 271 ? -12.914 26.109 6.324 1 93.44 271 ASP A CA 1
ATOM 2136 C C . ASP A 1 271 ? -14.398 26.484 6.289 1 93.44 271 ASP A C 1
ATOM 2138 O O . ASP A 1 271 ? -14.836 27.219 5.402 1 93.44 271 ASP A O 1
ATOM 2142 N N . VAL A 1 272 ? -15.086 25.891 7.152 1 92.81 272 VAL A N 1
ATOM 2143 C CA . VAL A 1 272 ? -16.5 26.219 7.266 1 92.81 272 VAL A CA 1
ATOM 2144 C C . VAL A 1 272 ? -16.891 26.328 8.742 1 92.81 272 VAL A C 1
ATOM 2146 O O . VAL A 1 272 ? -16.406 25.562 9.578 1 92.81 272 VAL A O 1
ATOM 2149 N N . THR A 1 273 ? -17.641 27.359 9.039 1 90.94 273 THR A N 1
ATOM 2150 C CA . THR A 1 273 ? -18.141 27.531 10.398 1 90.94 273 THR A CA 1
ATOM 2151 C C . THR A 1 273 ? -19.562 26.984 10.531 1 90.94 273 THR A C 1
ATOM 2153 O O . THR A 1 273 ? -20.438 27.312 9.727 1 90.94 273 THR A O 1
ATOM 2156 N N . VAL A 1 274 ? -19.75 26.125 11.484 1 92.12 274 VAL A N 1
ATOM 2157 C CA . VAL A 1 274 ? -21.047 25.531 11.734 1 92.12 274 VAL A CA 1
ATOM 2158 C C . VAL A 1 274 ? -21.5 25.844 13.156 1 92.12 274 VAL A C 1
ATOM 2160 O O . VAL A 1 274 ? -20.734 25.688 14.109 1 92.12 274 VAL A O 1
ATOM 2163 N N . GLU A 1 275 ? -22.703 26.328 13.258 1 90.81 275 GLU A N 1
ATOM 2164 C CA . GLU A 1 275 ? -23.281 26.625 14.562 1 90.81 275 GLU A CA 1
ATOM 2165 C C . GLU A 1 275 ? -24.328 25.594 14.953 1 90.81 275 GLU A C 1
ATOM 2167 O O . GLU A 1 275 ? -25.297 25.375 14.227 1 90.81 275 GLU A O 1
ATOM 2172 N N . VAL A 1 276 ? -24.109 24.969 16.094 1 91.44 276 VAL A N 1
ATOM 2173 C CA . VAL A 1 276 ? -25 23.906 16.547 1 91.44 276 VAL A CA 1
ATOM 2174 C C . VAL A 1 276 ? -25.625 24.312 17.875 1 91.44 276 VAL A C 1
ATOM 2176 O O . VAL A 1 276 ? -25 24.969 18.719 1 91.44 276 VAL A O 1
ATOM 2179 N N . CYS A 1 277 ? -26.891 23.906 18.094 1 89.88 277 CYS A N 1
ATOM 2180 C CA . CYS A 1 277 ? -27.578 24.219 19.344 1 89.88 277 CYS A CA 1
ATOM 2181 C C . CYS A 1 277 ? -27.188 23.219 20.422 1 89.88 277 CYS A C 1
ATOM 2183 O O . CYS A 1 277 ? -26.656 22.156 20.125 1 89.88 277 CYS A O 1
ATOM 2185 N N . LYS A 1 278 ? -27.484 23.469 21.641 1 88 278 LYS A N 1
ATOM 2186 C CA . LYS A 1 278 ? -27.094 22.656 22.797 1 88 278 LYS A CA 1
ATOM 2187 C C . LYS A 1 278 ? -27.844 21.328 22.812 1 88 278 LYS A C 1
ATOM 2189 O O . LYS A 1 278 ? -27.328 20.328 23.297 1 88 278 LYS A O 1
ATOM 2194 N N . GLU A 1 279 ? -29 21.344 22.266 1 87.75 279 GLU A N 1
ATOM 2195 C CA . GLU A 1 279 ? -29.828 20.141 22.266 1 87.75 279 GLU A CA 1
ATOM 2196 C C . GLU A 1 279 ? -29.266 19.078 21.328 1 87.75 279 GLU A C 1
ATOM 2198 O O . GLU A 1 279 ? -29.469 17.891 21.516 1 87.75 279 GLU A O 1
ATOM 2203 N N . ILE A 1 280 ? -28.594 19.531 20.297 1 90.94 280 ILE A N 1
ATOM 2204 C CA . ILE A 1 280 ? -27.969 18.609 19.375 1 90.94 280 ILE A CA 1
ATOM 2205 C C . ILE A 1 280 ? -26.609 18.172 19.922 1 90.94 280 ILE A C 1
ATOM 2207 O O . ILE A 1 280 ? -26.344 16.969 20.031 1 90.94 280 ILE A O 1
ATOM 2211 N N . TRP A 1 281 ? -25.828 19.141 20.266 1 91.19 281 TRP A N 1
ATOM 2212 C CA . TRP A 1 281 ? -24.484 18.859 20.766 1 91.19 281 TRP A CA 1
ATOM 2213 C C . TRP A 1 281 ? -24.047 19.938 21.766 1 91.19 281 TRP A C 1
ATOM 2215 O O . TRP A 1 281 ? -23.766 21.062 21.375 1 91.19 281 TRP A O 1
ATOM 2225 N N . ASP A 1 282 ? -23.922 19.578 23 1 88.56 282 ASP A N 1
ATOM 2226 C CA . ASP A 1 282 ? -23.547 20.531 24.047 1 88.56 282 ASP A CA 1
ATOM 2227 C C . ASP A 1 282 ? -22.031 20.703 24.125 1 88.56 282 ASP A C 1
ATOM 2229 O O . ASP A 1 282 ? -21.328 19.812 24.609 1 88.56 282 ASP A O 1
ATOM 2233 N N . LEU A 1 283 ? -21.594 21.906 23.656 1 84.44 283 LEU A N 1
ATOM 2234 C CA . LEU A 1 283 ? -20.156 22.172 23.641 1 84.44 283 LEU A CA 1
ATOM 2235 C C . LEU A 1 283 ? -19.766 23.125 24.766 1 84.44 283 LEU A C 1
ATOM 2237 O O . LEU A 1 283 ? -18.656 23.656 24.781 1 84.44 283 LEU A O 1
ATOM 2241 N N . SER A 1 284 ? -20.594 23.406 25.688 1 73.62 284 SER A N 1
ATOM 2242 C CA . SER A 1 284 ? -20.391 24.391 26.734 1 73.62 284 SER A CA 1
ATOM 2243 C C . SER A 1 284 ? -19.25 24 27.672 1 73.62 284 SER A C 1
ATOM 2245 O O . SER A 1 284 ? -18.594 24.859 28.266 1 73.62 284 SER A O 1
ATOM 2247 N N . ALA A 1 285 ? -19.078 22.672 27.875 1 65.88 285 ALA A N 1
ATOM 2248 C CA . ALA A 1 285 ? -18.062 22.203 28.828 1 65.88 285 ALA A CA 1
ATOM 2249 C C . ALA A 1 285 ? -16.656 22.484 28.297 1 65.88 285 ALA A C 1
ATOM 2251 O O . ALA A 1 285 ? -15.664 22.312 29.016 1 65.88 285 ALA A O 1
ATOM 2252 N N . LEU A 1 286 ? -16.578 22.688 27.125 1 66.81 286 LEU A N 1
ATOM 2253 C CA . LEU A 1 286 ? -15.25 22.984 26.594 1 66.81 286 LEU A CA 1
ATOM 2254 C C . LEU A 1 286 ? -14.812 24.391 26.953 1 66.81 286 LEU A C 1
ATOM 2256 O O . LEU A 1 286 ? -15.375 25.375 26.453 1 66.81 286 LEU A O 1
ATOM 2260 N N . GLN A 1 287 ? -14.586 24.531 28.328 1 52.81 287 GLN A N 1
ATOM 2261 C CA . GLN A 1 287 ? -14.227 25.781 28.984 1 52.81 287 GLN A CA 1
ATOM 2262 C C . GLN A 1 287 ? -13.133 26.516 28.219 1 52.81 287 GLN A C 1
ATOM 2264 O O . GLN A 1 287 ? -12.125 25.922 27.844 1 52.81 287 GLN A O 1
ATOM 2269 N N . GLY A 1 288 ? -13.328 27.859 27.953 1 51.34 288 GLY A N 1
ATOM 2270 C CA . GLY A 1 288 ? -12.414 28.859 27.453 1 51.34 288 GLY A CA 1
ATOM 2271 C C . GLY A 1 288 ? -12.344 28.906 25.938 1 51.34 288 GLY A C 1
ATOM 2272 O O . GLY A 1 288 ? -12.258 29.984 25.344 1 51.34 288 GLY A O 1
ATOM 2273 N N . THR A 1 289 ? -12.023 27.734 25.312 1 55.31 289 THR A N 1
ATOM 2274 C CA . THR A 1 289 ? -11.891 27.781 23.859 1 55.31 289 THR A CA 1
ATOM 2275 C C . THR A 1 289 ? -13.188 27.328 23.188 1 55.31 289 THR A C 1
ATOM 2277 O O . THR A 1 289 ? -13.336 27.453 21.969 1 55.31 289 THR A O 1
ATOM 2280 N N . ASN A 1 290 ? -14.25 27.359 23.641 1 57.91 290 ASN A N 1
ATOM 2281 C CA . ASN A 1 290 ? -15.594 26.938 23.25 1 57.91 290 ASN A CA 1
ATOM 2282 C C . ASN A 1 290 ? -15.625 26.422 21.812 1 57.91 290 ASN A C 1
ATOM 2284 O O . ASN A 1 290 ? -16.625 26.594 21.109 1 57.91 290 ASN A O 1
ATOM 2288 N N . GLU A 1 291 ? -14.406 26.047 21.266 1 74.38 291 GLU A N 1
ATOM 2289 C CA . GLU A 1 291 ? -14.438 25.656 19.859 1 74.38 291 GLU A CA 1
ATOM 2290 C C . GLU A 1 291 ? -13.5 24.484 19.594 1 74.38 291 GLU A C 1
ATOM 2292 O O . GLU A 1 291 ? -12.477 24.344 20.266 1 74.38 291 GLU A O 1
ATOM 2297 N N . PHE A 1 292 ? -14.039 23.438 19 1 83.62 292 PHE A N 1
ATOM 2298 C CA . PHE A 1 292 ? -13.109 22.5 18.391 1 83.62 292 PHE A CA 1
ATOM 2299 C C . PHE A 1 292 ? -13.422 22.297 16.906 1 83.62 292 PHE A C 1
ATOM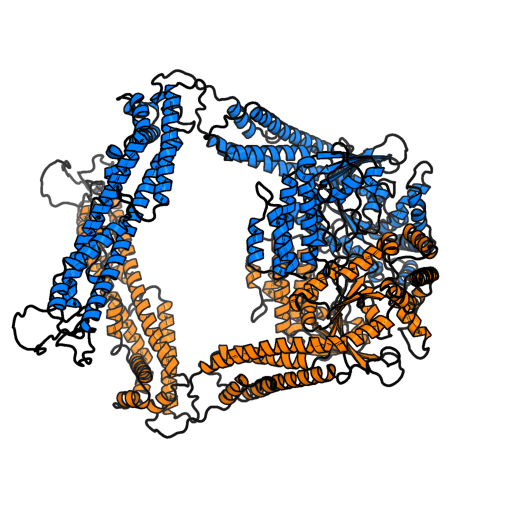 2301 O O . PHE A 1 292 ? -14.453 22.766 16.422 1 83.62 292 PHE A O 1
ATOM 2308 N N . VAL A 1 293 ? -12.5 21.797 16.281 1 91.94 293 VAL A N 1
ATOM 2309 C CA . VAL A 1 293 ? -12.57 21.688 14.82 1 91.94 293 VAL A CA 1
ATOM 2310 C C . VAL A 1 293 ? -12.594 20.234 14.398 1 91.94 293 VAL A C 1
ATOM 2312 O O . VAL A 1 293 ? -11.852 19.406 14.945 1 91.94 293 VAL A O 1
ATOM 2315 N N . LEU A 1 294 ? -13.562 19.875 13.539 1 93.12 294 LEU A N 1
ATOM 2316 C CA . LEU A 1 294 ? -13.578 18.578 12.891 1 93.12 294 LEU A CA 1
ATOM 2317 C C . LEU A 1 294 ? -12.953 18.656 11.5 1 93.12 294 LEU A C 1
ATOM 2319 O O . LEU A 1 294 ? -13.375 19.469 10.672 1 93.12 294 LEU A O 1
ATOM 2323 N N . LEU A 1 295 ? -11.977 17.875 11.305 1 93.56 295 LEU A N 1
ATOM 2324 C CA . LEU A 1 295 ? -11.344 17.844 9.992 1 93.56 295 LEU A CA 1
ATOM 2325 C C . LEU A 1 295 ? -11.828 16.641 9.188 1 93.56 295 LEU A C 1
ATOM 2327 O O . LEU A 1 295 ? -11.641 15.492 9.602 1 93.56 295 LEU A O 1
ATOM 2331 N N . ASP A 1 296 ? -12.453 16.859 8.094 1 91.62 296 ASP A N 1
ATOM 2332 C CA . ASP A 1 296 ? -12.891 15.828 7.168 1 91.62 296 ASP A CA 1
ATOM 2333 C C . ASP A 1 296 ? -11.828 15.547 6.109 1 91.62 296 ASP A C 1
ATOM 2335 O O . ASP A 1 296 ? -11.609 16.359 5.215 1 91.62 296 ASP A O 1
ATOM 2339 N N . PHE A 1 297 ? -11.227 14.422 6.234 1 90 297 PHE A N 1
ATOM 2340 C CA . PHE A 1 297 ? -10.172 14.047 5.293 1 90 297 PHE A CA 1
ATOM 2341 C C . PHE A 1 297 ? -10.758 13.289 4.105 1 90 297 PHE A C 1
ATOM 2343 O O . PHE A 1 297 ? -11.812 12.672 4.215 1 90 297 PHE A O 1
ATOM 2350 N N . PRO A 1 298 ? -10.07 13.406 2.973 1 83.62 298 PRO A N 1
ATOM 2351 C CA . PRO A 1 298 ? -10.508 12.562 1.85 1 83.62 298 PRO A CA 1
ATOM 2352 C C . PRO A 1 298 ? -10.398 11.07 2.152 1 83.62 298 PRO A C 1
ATOM 2354 O O . PRO A 1 298 ? -9.516 10.656 2.908 1 83.62 298 PRO A O 1
ATOM 2357 N N . GLY A 1 299 ? -11.367 10.367 1.628 1 81.25 299 GLY A N 1
ATOM 2358 C CA . GLY A 1 299 ? -11.328 8.922 1.809 1 81.25 299 GLY A CA 1
ATOM 2359 C C . GLY A 1 299 ? -10.133 8.266 1.146 1 81.25 299 GLY A C 1
ATOM 2360 O O . GLY A 1 299 ? -9.734 8.664 0.05 1 81.25 299 GLY A O 1
ATOM 2361 N N . LEU A 1 300 ? -9.531 7.305 1.847 1 78.38 300 LEU A N 1
ATOM 2362 C CA . LEU A 1 300 ? -8.359 6.613 1.321 1 78.38 300 LEU A CA 1
ATOM 2363 C C . LEU A 1 300 ? -8.75 5.266 0.724 1 78.38 300 LEU A C 1
ATOM 2365 O O . LEU A 1 300 ? -9.797 4.711 1.061 1 78.38 300 LEU A O 1
ATOM 2369 N N . GLY A 1 301 ? -7.941 4.742 -0.276 1 76.94 301 GLY A N 1
ATOM 2370 C CA . GLY A 1 301 ? -8.141 3.412 -0.829 1 76.94 301 GLY A CA 1
ATOM 2371 C C . GLY A 1 301 ? -8.859 3.424 -2.166 1 76.94 301 GLY A C 1
ATOM 2372 O O . GLY A 1 301 ? -9.141 2.367 -2.732 1 76.94 301 GLY A O 1
ATOM 2373 N N . SER A 1 302 ? -9.18 4.582 -2.633 1 79.94 302 SER A N 1
ATOM 2374 C CA . SER A 1 302 ? -9.797 4.684 -3.953 1 79.94 302 SER A CA 1
ATOM 2375 C C . SER A 1 302 ? -8.75 4.57 -5.059 1 79.94 302 SER A C 1
ATOM 2377 O O . SER A 1 302 ? -7.59 4.922 -4.859 1 79.94 302 SER A O 1
ATOM 2379 N N . ALA A 1 303 ? -9.203 4.004 -6.172 1 75.12 303 ALA A N 1
ATOM 2380 C CA . ALA A 1 303 ? -8.305 3.865 -7.32 1 75.12 303 ALA A CA 1
ATOM 2381 C C . ALA A 1 303 ? -7.879 5.23 -7.848 1 75.12 303 ALA A C 1
ATOM 2383 O O . ALA A 1 303 ? -6.785 5.375 -8.398 1 75.12 303 ALA A O 1
ATOM 2384 N N . ASP A 1 304 ? -8.656 6.172 -7.637 1 68.56 304 ASP A N 1
ATOM 2385 C CA . ASP A 1 304 ? -8.391 7.5 -8.172 1 68.56 304 ASP A CA 1
ATOM 2386 C C . ASP A 1 304 ? -7.793 8.414 -7.109 1 68.56 304 ASP A C 1
ATOM 2388 O O . ASP A 1 304 ? -7.711 9.633 -7.301 1 68.56 304 ASP A O 1
ATOM 2392 N N . SER A 1 305 ? -7.504 7.672 -5.93 1 63.88 305 SER A N 1
ATOM 2393 C CA . SER A 1 305 ? -6.906 8.5 -4.887 1 63.88 305 SER A CA 1
ATOM 2394 C C . SER A 1 305 ? -5.539 9.023 -5.312 1 63.88 305 SER A C 1
ATOM 2396 O O . SER A 1 305 ? -4.645 8.25 -5.656 1 63.88 305 SER A O 1
ATOM 2398 N N . GLY A 1 306 ? -5.562 10.25 -5.422 1 76.81 306 GLY A N 1
ATOM 2399 C CA . GLY A 1 306 ? -4.387 10.914 -5.961 1 76.81 306 GLY A CA 1
ATOM 2400 C C . GLY A 1 306 ? -3.258 11.039 -4.949 1 76.81 306 GLY A C 1
ATOM 2401 O O . GLY A 1 306 ? -3.484 10.93 -3.744 1 76.81 306 GLY A O 1
ATOM 2402 N N . VAL A 1 307 ? -2.129 11.078 -5.328 1 87.25 307 VAL A N 1
ATOM 2403 C CA . VAL A 1 307 ? -0.922 11.328 -4.543 1 87.25 307 VAL A CA 1
ATOM 2404 C C . VAL A 1 307 ? -0.999 12.711 -3.898 1 87.25 307 VAL A C 1
ATOM 2406 O O . VAL A 1 307 ? -0.538 12.898 -2.77 1 87.25 307 VAL A O 1
ATOM 2409 N N . ARG A 1 308 ? -1.649 13.602 -4.508 1 90 308 ARG A N 1
ATOM 2410 C CA . ARG A 1 308 ? -1.865 14.938 -3.959 1 90 308 ARG A CA 1
ATOM 2411 C C . ARG A 1 308 ? -2.703 14.875 -2.686 1 90 308 ARG A C 1
ATOM 2413 O O . ARG A 1 308 ? -2.391 15.547 -1.699 1 90 308 ARG A O 1
ATOM 2420 N N . ASP A 1 309 ? -3.777 14.078 -2.725 1 85.69 309 ASP A N 1
ATOM 2421 C CA . ASP A 1 309 ? -4.656 13.945 -1.565 1 85.69 309 ASP A CA 1
ATOM 2422 C C . ASP A 1 309 ? -3.908 13.359 -0.373 1 85.69 309 ASP A C 1
ATOM 2424 O O . ASP A 1 309 ? -4.145 13.75 0.772 1 85.69 309 ASP A O 1
ATOM 2428 N N . THR A 1 310 ? -3.078 12.422 -0.693 1 86.38 310 THR A N 1
ATOM 2429 C CA . THR A 1 310 ? -2.266 11.836 0.365 1 86.38 310 THR A CA 1
ATOM 2430 C C . THR A 1 310 ? -1.346 12.883 0.989 1 86.38 310 THR A C 1
ATOM 2432 O O . THR A 1 310 ? -1.19 12.93 2.211 1 86.38 310 THR A O 1
ATOM 2435 N N . PHE A 1 311 ? -0.732 13.727 0.178 1 90.56 311 PHE A N 1
ATOM 2436 C CA . PHE A 1 311 ? 0.137 14.797 0.66 1 90.56 311 PHE A CA 1
ATOM 2437 C C . PHE A 1 311 ? -0.628 15.75 1.572 1 90.56 311 PHE A C 1
ATOM 2439 O O . PHE A 1 311 ? -0.162 16.078 2.666 1 90.56 311 PHE A O 1
ATOM 2446 N N . LEU A 1 312 ? -1.807 16.188 1.106 1 88.75 312 LEU A N 1
ATOM 2447 C CA . LEU A 1 312 ? -2.609 17.141 1.878 1 88.75 312 LEU A CA 1
ATOM 2448 C C . LEU A 1 312 ? -3.041 16.516 3.205 1 88.75 312 LEU A C 1
ATOM 2450 O O . LEU A 1 312 ? -3.061 17.203 4.234 1 88.75 312 LEU A O 1
ATOM 2454 N N . SER A 1 313 ? -3.43 15.258 3.162 1 87.81 313 SER A N 1
ATOM 2455 C CA . SER A 1 313 ? -3.832 14.57 4.383 1 87.81 313 SER A CA 1
ATOM 2456 C C . SER A 1 313 ? -2.674 14.477 5.375 1 87.81 313 SER A C 1
ATOM 2458 O O . SER A 1 313 ? -2.861 14.68 6.574 1 87.81 313 SER A O 1
ATOM 2460 N N . LEU A 1 314 ? -1.482 14.188 4.855 1 86.69 314 LEU A N 1
ATOM 2461 C CA . LEU A 1 314 ? -0.311 14.078 5.715 1 86.69 314 LEU A CA 1
ATOM 2462 C C . LEU A 1 314 ? 0.038 15.422 6.336 1 86.69 314 LEU A C 1
ATOM 2464 O O . LEU A 1 314 ? 0.407 15.492 7.512 1 86.69 314 LEU A O 1
ATOM 2468 N N . ARG A 1 315 ? -0.088 16.391 5.59 1 87.31 315 ARG A N 1
ATOM 2469 C CA . ARG A 1 315 ? 0.224 17.734 6.062 1 87.31 315 ARG A CA 1
ATOM 2470 C C . ARG A 1 315 ? -0.729 18.172 7.176 1 87.31 315 ARG A C 1
ATOM 2472 O O . ARG A 1 315 ? -0.296 18.672 8.211 1 87.31 315 ARG A O 1
ATOM 2479 N N . GLU A 1 316 ? -1.962 17.922 6.965 1 88.19 316 GLU A N 1
ATOM 2480 C CA . GLU A 1 316 ? -2.963 18.344 7.941 1 88.19 316 GLU A CA 1
ATOM 2481 C C . GLU A 1 316 ? -2.953 17.438 9.164 1 88.19 316 GLU A C 1
ATOM 2483 O O . GLU A 1 316 ? -3.363 17.844 10.258 1 88.19 316 GLU A O 1
ATOM 2488 N N . LEU A 1 317 ? -2.584 16.25 9 1 86.94 317 LEU A N 1
ATOM 2489 C CA . LEU A 1 317 ? -2.557 15.281 10.086 1 86.94 317 LEU A CA 1
ATOM 2490 C C . LEU A 1 317 ? -1.586 15.719 11.18 1 86.94 317 LEU A C 1
ATOM 2492 O O . LEU A 1 317 ? -1.756 15.352 12.344 1 86.94 317 LEU A O 1
ATOM 2496 N N . THR A 1 318 ? -0.638 16.5 10.844 1 84.75 318 THR A N 1
ATOM 2497 C CA . THR A 1 318 ? 0.363 16.953 11.805 1 84.75 318 THR A CA 1
ATOM 2498 C C . THR A 1 318 ? -0.276 17.828 12.875 1 84.75 318 THR A C 1
ATOM 2500 O O . THR A 1 318 ? 0.216 17.906 14 1 84.75 318 THR A O 1
ATOM 2503 N N . ASP A 1 319 ? -1.374 18.375 12.523 1 86.56 319 ASP A N 1
ATOM 2504 C CA . ASP A 1 319 ? -1.991 19.312 13.445 1 86.56 319 ASP A CA 1
ATOM 2505 C C . ASP A 1 319 ? -3.193 18.688 14.148 1 86.56 319 ASP A C 1
ATOM 2507 O O . ASP A 1 319 ? -3.943 19.391 14.836 1 86.56 319 ASP A O 1
ATOM 2511 N N . VAL A 1 320 ? -3.352 17.438 13.977 1 89.75 320 VAL A N 1
ATOM 2512 C CA . VAL A 1 320 ? -4.5 16.766 14.57 1 89.75 320 VAL A CA 1
ATOM 2513 C C . VAL A 1 320 ? -4.113 16.188 15.93 1 89.75 320 VAL A C 1
ATOM 2515 O O . VAL A 1 320 ? -3.051 15.57 16.078 1 89.75 320 VAL A O 1
ATOM 2518 N N . GLN A 1 321 ? -4.918 16.406 16.922 1 88.38 321 GLN A N 1
ATOM 2519 C CA . GLN A 1 321 ? -4.645 15.898 18.266 1 88.38 321 GLN A CA 1
ATOM 2520 C C . GLN A 1 321 ? -5.344 14.562 18.5 1 88.38 321 GLN A C 1
ATOM 2522 O O . GLN A 1 321 ? -4.844 13.719 19.234 1 88.38 321 GLN A O 1
ATOM 2527 N N . THR A 1 322 ? -6.543 14.469 17.969 1 90.06 322 THR A N 1
ATOM 2528 C CA . THR A 1 322 ? -7.324 13.242 18.094 1 90.06 322 THR A CA 1
ATOM 2529 C C . THR A 1 322 ? -7.805 12.773 16.719 1 90.06 322 THR A C 1
ATOM 2531 O O . THR A 1 322 ? -8.164 13.586 15.875 1 90.06 322 THR A O 1
ATOM 2534 N N . LEU A 1 323 ? -7.738 11.469 16.625 1 92.5 323 LEU A N 1
ATOM 2535 C CA . LEU A 1 323 ? -8.172 10.883 15.367 1 92.5 323 LEU A CA 1
ATOM 2536 C C . LEU A 1 323 ? -9.383 9.984 15.57 1 92.5 323 LEU A C 1
ATOM 2538 O O . LEU A 1 323 ? -9.367 9.094 16.422 1 92.5 323 LEU A O 1
ATOM 2542 N N . LEU A 1 324 ? -10.422 10.305 14.852 1 95.69 324 LEU A N 1
ATOM 2543 C CA . LEU A 1 324 ? -11.562 9.406 14.742 1 95.69 324 LEU A CA 1
ATOM 2544 C C . LEU A 1 324 ? -11.438 8.523 13.508 1 95.69 324 LEU A C 1
ATOM 2546 O O . LEU A 1 324 ? -11.664 8.984 12.383 1 95.69 324 LEU A O 1
ATOM 2550 N N . LEU A 1 325 ? -11.109 7.289 13.758 1 95 325 LEU A N 1
ATOM 2551 C CA . LEU A 1 325 ? -10.977 6.316 12.672 1 95 325 LEU A CA 1
ATOM 2552 C C . LEU A 1 325 ? -12.305 5.625 12.398 1 95 325 LEU A C 1
ATOM 2554 O O . LEU A 1 325 ? -12.852 4.945 13.266 1 95 325 LEU A O 1
ATOM 2558 N N . LEU A 1 326 ? -12.742 5.801 11.18 1 95.19 326 LEU A N 1
ATOM 2559 C CA . LEU A 1 326 ? -14.039 5.227 10.828 1 95.19 326 LEU A CA 1
ATOM 2560 C C . LEU A 1 326 ? -13.859 3.967 9.984 1 95.19 326 LEU A C 1
ATOM 2562 O O . LEU A 1 326 ? -13.273 4.016 8.906 1 95.19 326 LEU A O 1
ATOM 2566 N N . LEU A 1 327 ? -14.32 2.863 10.539 1 94.5 327 LEU A N 1
ATOM 2567 C CA . LEU A 1 327 ? -14.367 1.605 9.805 1 94.5 327 LEU A CA 1
ATOM 2568 C C . LEU A 1 327 ? -15.648 1.508 8.977 1 94.5 327 LEU A C 1
ATOM 2570 O O . LEU A 1 327 ? -16.625 2.193 9.273 1 94.5 327 LEU A O 1
ATOM 2574 N N . ASN A 1 328 ? -15.57 0.749 7.898 1 90.44 328 ASN A N 1
ATOM 2575 C CA . ASN A 1 328 ? -16.719 0.548 7.031 1 90.44 328 ASN A CA 1
ATOM 2576 C C . ASN A 1 328 ? -17.438 -0.764 7.34 1 90.44 328 ASN A C 1
ATOM 2578 O O . ASN A 1 328 ? -16.906 -1.844 7.07 1 90.44 328 ASN A O 1
ATOM 2582 N N . GLY A 1 329 ? -18.594 -0.674 7.836 1 90.19 329 GLY A N 1
ATOM 2583 C CA . GLY A 1 329 ? -19.359 -1.859 8.195 1 90.19 329 GLY A CA 1
ATOM 2584 C C . GLY A 1 329 ? -19.719 -2.721 7 1 90.19 329 GLY A C 1
ATOM 2585 O O . GLY A 1 329 ? -19.953 -3.924 7.145 1 90.19 329 GLY A O 1
ATOM 2586 N N . ARG A 1 330 ? -19.719 -2.158 5.793 1 86.75 330 ARG A N 1
ATOM 2587 C CA . ARG A 1 330 ? -20.016 -2.914 4.582 1 86.75 330 ARG A CA 1
ATOM 2588 C C . ARG A 1 330 ? -18.828 -3.795 4.188 1 86.75 330 ARG A C 1
ATOM 2590 O O . ARG A 1 330 ? -19 -4.77 3.451 1 86.75 330 ARG A O 1
ATOM 2597 N N . TYR A 1 331 ? -17.703 -3.363 4.695 1 84.19 331 TYR A N 1
ATOM 2598 C CA . TYR A 1 331 ? -16.469 -4.035 4.328 1 84.19 331 TYR A CA 1
ATOM 2599 C C . TYR A 1 331 ? -15.609 -4.301 5.562 1 84.19 331 TYR A C 1
ATOM 2601 O O . TYR A 1 331 ? -14.508 -3.764 5.684 1 84.19 331 TYR A O 1
ATOM 2609 N N . PRO A 1 332 ? -16.109 -5.234 6.383 1 87.5 332 PRO A N 1
ATOM 2610 C CA . PRO A 1 332 ? -15.367 -5.496 7.617 1 87.5 332 PRO A CA 1
ATOM 2611 C C . PRO A 1 332 ? -14.023 -6.168 7.359 1 87.5 332 PRO A C 1
ATOM 2613 O O . PRO A 1 332 ? -13.906 -7.023 6.477 1 87.5 332 PRO A O 1
ATOM 2616 N N . GLY A 1 333 ? -13.023 -5.777 8.086 1 86.19 333 GLY A N 1
ATOM 2617 C CA . GLY A 1 333 ? -11.719 -6.414 7.996 1 86.19 333 GLY A CA 1
ATOM 2618 C C . GLY A 1 333 ? -10.797 -5.762 6.98 1 86.19 333 GLY A C 1
ATOM 2619 O O . GLY A 1 333 ? -9.742 -6.301 6.652 1 86.19 333 GLY A O 1
ATOM 2620 N N . GLY A 1 334 ? -11.156 -4.664 6.461 1 84.75 334 GLY A N 1
ATOM 2621 C CA . GLY A 1 334 ? -10.328 -3.961 5.496 1 84.75 334 GLY A CA 1
ATOM 2622 C C . GLY A 1 334 ? -9.031 -3.445 6.094 1 84.75 334 GLY A C 1
ATOM 2623 O O . GLY A 1 334 ? -8.961 -3.162 7.289 1 84.75 334 GLY A O 1
ATOM 2624 N N . ALA A 1 335 ? -8.023 -3.238 5.293 1 86.31 335 ALA A N 1
ATOM 2625 C CA . ALA A 1 335 ? -6.684 -2.891 5.762 1 86.31 335 ALA A CA 1
ATOM 2626 C C . ALA A 1 335 ? -6.492 -1.378 5.801 1 86.31 335 ALA A C 1
ATOM 2628 O O . ALA A 1 335 ? -5.508 -0.887 6.363 1 86.31 335 ALA A O 1
ATOM 2629 N N . ILE A 1 336 ? -7.41 -0.585 5.355 1 86.06 336 ILE A N 1
ATOM 2630 C CA . ILE A 1 336 ? -7.195 0.846 5.168 1 86.06 336 ILE A CA 1
ATOM 2631 C C . ILE A 1 336 ? -7.051 1.529 6.527 1 86.06 336 ILE A C 1
ATOM 2633 O O . ILE A 1 336 ? -6.223 2.426 6.695 1 86.06 336 ILE A O 1
ATOM 2637 N N . ALA A 1 337 ? -7.871 1.136 7.496 1 89.31 337 ALA A N 1
ATOM 2638 C CA . ALA A 1 337 ? -7.793 1.741 8.82 1 89.31 337 ALA A CA 1
ATOM 2639 C C . ALA A 1 337 ? -6.418 1.512 9.445 1 89.31 337 ALA A C 1
ATOM 2641 O O . ALA A 1 337 ? -5.871 2.402 10.102 1 89.31 337 ALA A O 1
ATOM 2642 N N . SER A 1 338 ? -5.883 0.386 9.258 1 87.38 338 SER A N 1
ATOM 2643 C CA . SER A 1 338 ? -4.551 0.082 9.773 1 87.38 338 SER A CA 1
ATOM 2644 C C . SER A 1 338 ? -3.49 0.948 9.102 1 87.38 338 SER A C 1
ATOM 2646 O O . SER A 1 338 ? -2.529 1.373 9.742 1 87.38 338 SER A O 1
ATOM 2648 N N . LYS A 1 339 ? -3.684 1.198 7.871 1 85.81 339 LYS A N 1
ATOM 2649 C CA . LYS A 1 339 ? -2.746 2.045 7.141 1 85.81 339 LYS A CA 1
ATOM 2650 C C . LYS A 1 339 ? -2.797 3.484 7.645 1 85.81 339 LYS A C 1
ATOM 2652 O O . LYS A 1 339 ? -1.765 4.152 7.734 1 85.81 339 LYS A O 1
ATOM 2657 N N . ILE A 1 340 ? -3.963 3.945 7.91 1 87.81 340 ILE A N 1
ATOM 2658 C CA . ILE A 1 340 ? -4.125 5.297 8.438 1 87.81 340 ILE A CA 1
ATOM 2659 C C . ILE A 1 340 ? -3.447 5.402 9.797 1 87.81 340 ILE A C 1
ATOM 2661 O O . ILE A 1 340 ? -2.77 6.395 10.086 1 87.81 340 ILE A O 1
ATOM 2665 N N . ARG A 1 341 ? -3.656 4.422 10.578 1 89.94 341 ARG A N 1
ATOM 2666 C CA . ARG A 1 341 ? -3.014 4.418 11.891 1 89.94 341 ARG A CA 1
ATOM 2667 C C . ARG A 1 341 ? -1.496 4.477 11.758 1 89.94 341 ARG A C 1
ATOM 2669 O O . ARG A 1 341 ? -0.826 5.18 12.516 1 89.94 341 ARG A O 1
ATOM 2676 N N . THR A 1 342 ? -0.966 3.756 10.82 1 84.81 342 THR A N 1
ATOM 2677 C CA . THR A 1 342 ? 0.473 3.746 10.578 1 84.81 342 THR A CA 1
ATOM 2678 C C . THR A 1 342 ? 0.964 5.133 10.172 1 84.81 342 THR A C 1
ATOM 2680 O O . THR A 1 342 ? 2.055 5.551 10.562 1 84.81 342 THR A O 1
ATOM 2683 N N . MET A 1 343 ? 0.212 5.793 9.406 1 81.81 343 MET A N 1
ATOM 2684 C CA . MET A 1 343 ? 0.556 7.156 9.016 1 81.81 343 MET A CA 1
ATOM 2685 C C . MET A 1 343 ? 0.644 8.07 10.234 1 81.81 343 MET A C 1
ATOM 2687 O O . MET A 1 343 ? 1.528 8.922 10.32 1 81.81 343 MET A O 1
ATOM 2691 N N . LEU A 1 344 ? -0.254 7.871 11.141 1 85.38 344 LEU A N 1
ATOM 2692 C CA . LEU A 1 344 ? -0.278 8.68 12.352 1 85.38 344 LEU A CA 1
ATOM 2693 C C . LEU A 1 344 ? 0.912 8.344 13.25 1 85.38 344 LEU A C 1
ATOM 2695 O O . LEU A 1 344 ? 1.466 9.227 13.906 1 85.38 344 LEU A O 1
ATOM 2699 N N . GLU A 1 345 ? 1.269 7.062 13.242 1 86.5 345 GLU A N 1
ATOM 2700 C CA . GLU A 1 345 ? 2.393 6.609 14.055 1 86.5 345 GLU A CA 1
ATOM 2701 C C . GLU A 1 345 ? 3.693 7.281 13.617 1 86.5 345 GLU A C 1
ATOM 2703 O O . GLU A 1 345 ? 4.562 7.559 14.453 1 86.5 345 GLU A O 1
ATOM 2708 N N . ARG A 1 346 ? 3.805 7.527 12.469 1 77.44 346 ARG A N 1
ATOM 2709 C CA . ARG A 1 346 ? 5.02 8.125 11.922 1 77.44 346 ARG A CA 1
ATOM 2710 C C . ARG A 1 346 ? 5.172 9.57 12.383 1 77.44 346 ARG A C 1
ATOM 2712 O O . ARG A 1 346 ? 6.289 10.047 12.594 1 77.44 346 ARG A O 1
ATOM 2719 N N . ASP A 1 347 ? 4.098 10.172 12.547 1 76.56 347 ASP A N 1
ATOM 2720 C CA . ASP A 1 347 ? 4.141 11.586 12.898 1 76.56 347 ASP A CA 1
ATOM 2721 C C . ASP A 1 347 ? 4.09 11.781 14.414 1 76.56 347 ASP A C 1
ATOM 2723 O O . ASP A 1 347 ? 4.781 12.641 14.961 1 76.56 347 ASP A O 1
ATOM 2727 N N . LYS A 1 348 ? 3.209 11.055 15.102 1 83.44 348 LYS A N 1
ATOM 2728 C CA . LYS A 1 348 ? 2.939 11.312 16.516 1 83.44 348 LYS A CA 1
ATOM 2729 C C . LYS A 1 348 ? 3.596 10.258 17.406 1 83.44 348 LYS A C 1
ATOM 2731 O O . LYS A 1 348 ? 3.547 10.352 18.625 1 83.44 348 LYS A O 1
ATOM 2736 N N . GLY A 1 349 ? 4.176 9.32 16.812 1 80.56 349 GLY A N 1
ATOM 2737 C CA . GLY A 1 349 ? 4.754 8.234 17.594 1 80.56 349 GLY A CA 1
ATOM 2738 C C . GLY A 1 349 ? 3.85 7.023 17.703 1 80.56 349 GLY A C 1
ATOM 2739 O O . GLY A 1 349 ? 2.752 7.016 17.141 1 80.56 349 GLY A O 1
ATOM 2740 N N . GLN A 1 350 ? 4.238 6.113 18.531 1 77.88 350 GLN A N 1
ATOM 2741 C CA . GLN A 1 350 ? 3.549 4.828 18.531 1 77.88 350 GLN A CA 1
ATOM 2742 C C . GLN A 1 350 ? 2.521 4.754 19.656 1 77.88 350 GLN A C 1
ATOM 2744 O O . GLN A 1 350 ? 1.618 3.914 19.625 1 77.88 350 GLN A O 1
ATOM 2749 N N . ASP A 1 351 ? 2.686 5.539 20.641 1 80 351 ASP A N 1
ATOM 2750 C CA . ASP A 1 351 ? 1.677 5.535 21.688 1 80 351 ASP A CA 1
ATOM 2751 C C . ASP A 1 351 ? 0.5 6.438 21.328 1 80 351 ASP A C 1
ATOM 2753 O O . ASP A 1 351 ? 0.539 7.648 21.578 1 80 351 ASP A O 1
ATOM 2757 N N . LEU A 1 352 ? -0.479 5.801 20.797 1 84.81 352 LEU A N 1
ATOM 2758 C CA . LEU A 1 352 ? -1.622 6.555 20.297 1 84.81 352 LEU A CA 1
ATOM 2759 C C . LEU A 1 352 ? -2.869 6.266 21.125 1 84.81 352 LEU A C 1
ATOM 2761 O O . LEU A 1 352 ? -3.99 6.527 20.672 1 84.81 352 LEU A O 1
ATOM 2765 N N . ARG A 1 353 ? -2.791 5.816 22.422 1 82.06 353 ARG A N 1
ATOM 2766 C CA . ARG A 1 353 ? -3.906 5.383 23.25 1 82.06 353 ARG A CA 1
ATOM 2767 C C . ARG A 1 353 ? -4.863 6.535 23.531 1 82.06 353 ARG A C 1
ATOM 2769 O O . ARG A 1 353 ? -6.082 6.348 23.562 1 82.06 353 ARG A O 1
ATOM 2776 N N . ASP A 1 354 ? -4.289 7.617 23.625 1 84.81 354 ASP A N 1
ATOM 2777 C CA . ASP A 1 354 ? -5.105 8.773 23.984 1 84.81 354 ASP A CA 1
ATOM 2778 C C . ASP A 1 354 ? -5.391 9.641 22.75 1 84.81 354 ASP A C 1
ATOM 2780 O O . ASP A 1 354 ? -5.816 10.789 22.891 1 84.81 354 ASP A O 1
ATOM 2784 N N . ARG A 1 355 ? -5.203 9.047 21.625 1 89.69 355 ARG A N 1
ATOM 2785 C CA . ARG A 1 355 ? -5.344 9.898 20.453 1 89.69 355 ARG A CA 1
ATOM 2786 C C . ARG A 1 355 ? -6.305 9.281 19.438 1 89.69 355 ARG A C 1
ATOM 2788 O O . ARG A 1 355 ? -6.711 9.938 18.469 1 89.69 355 ARG A O 1
ATOM 2795 N N . ILE A 1 356 ? -6.785 8.094 19.766 1 92.75 356 ILE A N 1
ATOM 2796 C CA . ILE A 1 356 ? -7.559 7.426 18.719 1 92.75 356 ILE A CA 1
ATOM 2797 C C . ILE A 1 356 ? -8.93 7.027 19.266 1 92.75 356 ILE A C 1
ATOM 2799 O O . ILE A 1 356 ? -9.023 6.469 20.359 1 92.75 356 ILE A O 1
ATOM 2803 N N . ILE A 1 357 ? -9.93 7.352 18.578 1 95.19 357 ILE A N 1
ATOM 2804 C CA . ILE A 1 357 ? -11.297 6.867 18.75 1 95.19 357 ILE A CA 1
ATOM 2805 C C . ILE A 1 357 ? -11.719 6.086 17.5 1 95.19 357 ILE A C 1
ATOM 2807 O O . ILE A 1 357 ? -11.398 6.48 16.375 1 95.19 357 ILE A O 1
ATOM 2811 N N . VAL A 1 358 ? -12.344 4.945 17.703 1 96.38 358 VAL A N 1
ATOM 2812 C CA . VAL A 1 358 ? -12.695 4.105 16.562 1 96.38 358 VAL A CA 1
ATOM 2813 C C . VAL A 1 358 ? -14.219 4.027 16.438 1 96.38 358 VAL A C 1
ATOM 2815 O O . VAL A 1 358 ? -14.914 3.721 17.406 1 96.38 358 VAL A O 1
ATOM 2818 N N . GLY A 1 359 ? -14.734 4.406 15.273 1 96.69 359 GLY A N 1
ATOM 2819 C CA . GLY A 1 359 ? -16.141 4.23 14.945 1 96.69 359 GLY A CA 1
ATOM 2820 C C . GLY A 1 359 ? -16.375 3.229 13.836 1 96.69 359 GLY A C 1
ATOM 2821 O O . GLY A 1 359 ? -15.641 3.225 12.836 1 96.69 359 GLY A O 1
ATOM 2822 N N . VAL A 1 360 ? -17.312 2.312 14.047 1 96 360 VAL A N 1
ATOM 2823 C CA . VAL A 1 360 ? -17.734 1.421 12.969 1 96 360 VAL A CA 1
ATOM 2824 C C . VAL A 1 360 ? -18.953 2.008 12.258 1 96 360 VAL A C 1
ATOM 2826 O O . VAL A 1 360 ? -20.094 1.812 12.695 1 96 360 VAL A O 1
ATOM 2829 N N . GLY A 1 361 ? -18.609 2.594 11.148 1 93.62 361 GLY A N 1
ATOM 2830 C CA . GLY A 1 361 ? -19.688 3.188 10.383 1 93.62 361 GLY A CA 1
ATOM 2831 C C . GLY A 1 361 ? -20.531 2.164 9.648 1 93.62 361 GLY A C 1
ATOM 2832 O O . GLY A 1 361 ? -20.062 1.064 9.352 1 93.62 361 GLY A O 1
ATOM 2833 N N . ARG A 1 362 ? -21.781 2.471 9.398 1 92.31 362 ARG A N 1
ATOM 2834 C CA . ARG A 1 362 ? -22.719 1.631 8.664 1 92.31 362 ARG A CA 1
ATOM 2835 C C . ARG A 1 362 ? -22.781 0.231 9.258 1 92.31 362 ARG A C 1
ATOM 2837 O O . ARG A 1 362 ? -22.734 -0.765 8.531 1 92.31 362 ARG A O 1
ATOM 2844 N N . PHE A 1 363 ? -22.797 0.182 10.562 1 95.31 363 PHE A N 1
ATOM 2845 C CA . PHE A 1 363 ? -22.906 -1.101 11.25 1 95.31 363 PHE A CA 1
ATOM 2846 C C . PHE A 1 363 ? -24.219 -1.798 10.883 1 95.31 363 PHE A C 1
ATOM 2848 O O . PHE A 1 363 ? -24.281 -3.027 10.852 1 95.31 363 PHE A O 1
ATOM 2855 N N . ASN A 1 364 ? -25.234 -1.032 10.508 1 93.56 364 ASN A N 1
ATOM 2856 C CA . ASN A 1 364 ? -26.516 -1.573 10.102 1 93.56 364 ASN A CA 1
ATOM 2857 C C . ASN A 1 364 ? -26.422 -2.305 8.766 1 93.56 364 ASN A C 1
ATOM 2859 O O . ASN A 1 364 ? -27.344 -3.043 8.391 1 93.56 364 ASN A O 1
ATOM 2863 N N . GLN A 1 365 ? -25.344 -2.133 8.062 1 91.25 365 GLN A N 1
ATOM 2864 C CA . GLN A 1 365 ? -25.203 -2.746 6.75 1 91.25 365 GLN A CA 1
ATOM 2865 C C . GLN A 1 365 ? -24.125 -3.838 6.773 1 91.25 365 GLN A C 1
ATOM 2867 O O . GLN A 1 365 ? -23.453 -4.078 5.766 1 91.25 365 GLN A O 1
ATOM 2872 N N . LEU A 1 366 ? -23.922 -4.461 7.918 1 92.12 366 LEU A N 1
ATOM 2873 C CA . LEU A 1 366 ? -23.031 -5.617 7.977 1 92.12 366 LEU A CA 1
ATOM 2874 C C . LEU A 1 366 ? -23.5 -6.703 7.008 1 92.12 366 LEU A C 1
ATOM 2876 O O . LEU A 1 366 ? -24.688 -6.973 6.891 1 92.12 366 LEU A O 1
ATOM 2880 N N . PRO A 1 367 ? -22.594 -7.242 6.262 1 89.06 367 PRO A N 1
ATOM 2881 C CA . PRO A 1 367 ? -22.984 -8.289 5.316 1 89.06 367 PRO A CA 1
ATOM 2882 C C . PRO A 1 367 ? -23.344 -9.602 6.008 1 89.06 367 PRO A C 1
ATOM 2884 O O . PRO A 1 367 ? -22.594 -10.578 5.922 1 89.06 367 PRO A O 1
ATOM 2887 N N . LEU A 1 368 ? -24.516 -9.648 6.516 1 90 368 LEU A N 1
ATOM 2888 C CA . LEU A 1 368 ? -25.016 -10.844 7.191 1 90 368 LEU A CA 1
ATOM 2889 C C . LEU A 1 368 ? -25.625 -11.82 6.191 1 90 368 LEU A C 1
ATOM 2891 O O . LEU A 1 368 ? -26.422 -11.438 5.348 1 90 368 LEU A O 1
ATOM 2895 N N . THR A 1 369 ? -25.156 -13.062 6.246 1 87.06 369 THR A N 1
ATOM 2896 C CA . THR A 1 369 ? -25.781 -14.117 5.457 1 87.06 369 THR A CA 1
ATOM 2897 C C . THR A 1 369 ? -27.062 -14.617 6.129 1 87.06 369 THR A C 1
ATOM 2899 O O . THR A 1 369 ? -27.359 -14.234 7.262 1 87.06 369 THR A O 1
ATOM 2902 N N . GLN A 1 370 ? -27.828 -15.43 5.402 1 86.25 370 GLN A N 1
ATOM 2903 C CA . GLN A 1 370 ? -29.031 -16.016 6.004 1 86.25 370 GLN A CA 1
ATOM 2904 C C . GLN A 1 370 ? -28.672 -16.922 7.176 1 86.25 370 GLN A C 1
ATOM 2906 O O . GLN A 1 370 ? -29.406 -17 8.156 1 86.25 370 GLN A O 1
ATOM 2911 N N . SER A 1 371 ? -27.5 -17.516 7.074 1 84.94 371 SER A N 1
ATOM 2912 C CA . SER A 1 371 ? -27.016 -18.344 8.172 1 84.94 371 SER A CA 1
ATOM 2913 C C . SER A 1 371 ? -26.672 -17.5 9.398 1 84.94 371 SER A C 1
ATOM 2915 O O . SER A 1 371 ? -26.922 -17.906 10.531 1 84.94 371 SER A O 1
ATOM 2917 N N . ASP A 1 372 ? -26.172 -16.359 9.203 1 88.94 372 ASP A N 1
ATOM 2918 C CA . ASP A 1 372 ? -25.859 -15.445 10.297 1 88.94 372 ASP A CA 1
ATOM 2919 C C . ASP A 1 372 ? -27.125 -14.961 10.992 1 88.94 372 ASP A C 1
ATOM 2921 O O . ASP A 1 372 ? -27.172 -14.844 12.219 1 88.94 372 ASP A O 1
ATOM 2925 N N . GLU A 1 373 ? -28.109 -14.68 10.172 1 90.06 373 GLU A N 1
ATOM 2926 C CA . GLU A 1 373 ? -29.375 -14.219 10.742 1 90.06 373 GLU A CA 1
ATOM 2927 C C . GLU A 1 373 ? -30.031 -15.312 11.586 1 90.06 373 GLU A C 1
ATOM 2929 O O . GLU A 1 373 ? -30.625 -15.023 12.625 1 90.06 373 GLU A O 1
ATOM 2934 N N . ARG A 1 374 ? -29.938 -16.469 11.07 1 89.94 374 ARG A N 1
ATOM 2935 C CA . ARG A 1 374 ? -30.469 -17.594 11.852 1 89.94 374 ARG A CA 1
ATOM 2936 C C . ARG A 1 374 ? -29.688 -17.766 13.156 1 89.94 374 ARG A C 1
ATOM 2938 O O . ARG A 1 374 ? -30.281 -18.016 14.203 1 89.94 374 ARG A O 1
ATOM 2945 N N . ALA A 1 375 ? -28.375 -17.672 13.031 1 91.25 375 ALA A N 1
ATOM 2946 C CA . ALA A 1 375 ? -27.531 -17.766 14.227 1 91.25 375 ALA A CA 1
ATOM 2947 C C . ALA A 1 375 ? -27.906 -16.672 15.234 1 91.25 375 ALA A C 1
ATOM 2949 O O . ALA A 1 375 ? -27.891 -16.906 16.438 1 91.25 375 ALA A O 1
ATOM 2950 N N . LEU A 1 376 ? -28.203 -15.516 14.742 1 92.88 376 LEU A N 1
ATOM 2951 C CA . LEU A 1 376 ? -28.594 -14.398 15.586 1 92.88 376 LEU A CA 1
ATOM 2952 C C . LEU A 1 376 ? -29.906 -14.711 16.312 1 92.88 376 LEU A C 1
ATOM 2954 O O . LEU A 1 376 ? -30.031 -14.43 17.5 1 92.88 376 LEU A O 1
ATOM 2958 N N . ASP A 1 377 ? -30.844 -15.336 15.594 1 93.25 377 ASP A N 1
ATOM 2959 C CA . ASP A 1 377 ? -32.125 -15.719 16.188 1 93.25 377 ASP A CA 1
ATOM 2960 C C . ASP A 1 377 ? -31.906 -16.781 17.266 1 93.25 377 ASP A C 1
ATOM 2962 O O . ASP A 1 377 ? -32.562 -16.734 18.312 1 93.25 377 ASP A O 1
ATOM 2966 N N . GLU A 1 378 ? -30.984 -17.656 16.984 1 92.75 378 GLU A N 1
ATOM 2967 C CA . GLU A 1 378 ? -30.703 -18.719 17.938 1 92.75 378 GLU A CA 1
ATOM 2968 C C . GLU A 1 378 ? -30.047 -18.156 19.203 1 92.75 378 GLU A C 1
ATOM 2970 O O . GLU A 1 378 ? -30.312 -18.609 20.312 1 92.75 378 GLU A O 1
ATOM 2975 N N . LEU A 1 379 ? -29.188 -17.234 19.016 1 92.56 379 LEU A N 1
ATOM 2976 C CA . LEU A 1 379 ? -28.484 -16.625 20.141 1 92.56 379 LEU A CA 1
ATOM 2977 C C . LEU A 1 379 ? -29.453 -15.852 21.031 1 92.56 379 LEU A C 1
ATOM 2979 O O . LEU A 1 379 ? -29.281 -15.82 22.25 1 92.56 379 LEU A O 1
ATOM 2983 N N . ILE A 1 380 ? -30.422 -15.219 20.484 1 92 380 ILE A N 1
ATOM 2984 C CA . ILE A 1 380 ? -31.391 -14.43 21.219 1 92 380 ILE A CA 1
ATOM 2985 C C . ILE A 1 380 ? -32.25 -15.344 22.109 1 92 380 ILE A C 1
ATOM 2987 O O . ILE A 1 380 ? -32.656 -14.953 23.203 1 92 380 ILE A O 1
ATOM 2991 N N . ASP A 1 381 ? -32.344 -16.578 21.656 1 88.69 381 ASP A N 1
ATOM 2992 C CA . ASP A 1 381 ? -33.188 -17.516 22.391 1 88.69 381 ASP A CA 1
ATOM 2993 C C . ASP A 1 381 ? -32.406 -18.25 23.469 1 88.69 381 ASP A C 1
ATOM 2995 O O . ASP A 1 381 ? -32.969 -18.906 24.328 1 88.69 381 ASP A O 1
ATOM 2999 N N . GLU A 1 382 ? -31.047 -18.156 23.375 1 84.81 382 GLU A N 1
ATOM 3000 C CA . GLU A 1 382 ? -30.203 -18.844 24.344 1 84.81 382 GLU A CA 1
ATOM 3001 C C . GLU A 1 382 ? -30.031 -18.016 25.625 1 84.81 382 GLU A C 1
ATOM 3003 O O . GLU A 1 382 ? -29.906 -16.781 25.562 1 84.81 382 GLU A O 1
ATOM 3008 N N . PRO A 1 383 ? -30.141 -18.781 26.766 1 78.75 383 PRO A N 1
ATOM 3009 C CA . PRO A 1 383 ? -29.953 -18.047 28.016 1 78.75 383 PRO A CA 1
ATOM 3010 C C . PRO A 1 383 ? -28.484 -17.797 28.359 1 78.75 383 PRO A C 1
ATOM 3012 O O . PRO A 1 383 ? -27.625 -18.625 28.031 1 78.75 383 PRO A O 1
ATOM 3015 N N . LEU A 1 384 ? -28.094 -16.781 28.969 1 70.38 384 LEU A N 1
ATOM 3016 C CA . LEU A 1 384 ? -26.828 -16.359 29.562 1 70.38 384 LEU A CA 1
ATOM 3017 C C . LEU A 1 384 ? -25.688 -16.422 28.547 1 70.38 384 LEU A C 1
ATOM 3019 O O . LEU A 1 384 ? -24.953 -17.422 28.484 1 70.38 384 LEU A O 1
ATOM 3023 N N . LEU A 1 385 ? -25.594 -15.469 27.75 1 81.31 385 LEU A N 1
ATOM 3024 C CA . LEU A 1 385 ? -24.578 -15.453 26.703 1 81.31 385 LEU A CA 1
ATOM 3025 C C . LEU A 1 385 ? -23.359 -14.656 27.125 1 81.31 385 LEU A C 1
ATOM 3027 O O . LEU A 1 385 ? -23.469 -13.688 27.891 1 81.31 385 LEU A O 1
ATOM 3031 N N . SER A 1 386 ? -22.234 -15.242 27 1 87.62 386 SER A N 1
ATOM 3032 C CA . SER A 1 386 ? -20.984 -14.5 27.141 1 87.62 386 SER A CA 1
ATOM 3033 C C . SER A 1 386 ? -20.578 -13.852 25.812 1 87.62 386 SER A C 1
ATOM 3035 O O . SER A 1 386 ? -21.078 -14.227 24.75 1 87.62 386 SER A O 1
ATOM 3037 N N . GLU A 1 387 ? -19.844 -12.766 25.906 1 90.12 387 GLU A N 1
ATOM 3038 C CA . GLU A 1 387 ? -19.344 -12.078 24.719 1 90.12 387 GLU A CA 1
ATOM 3039 C C . GLU A 1 387 ? -18.578 -13.031 23.797 1 90.12 387 GLU A C 1
ATOM 3041 O O . GLU A 1 387 ? -18.719 -12.961 22.578 1 90.12 387 GLU A O 1
ATOM 3046 N N . ALA A 1 388 ? -17.828 -13.883 24.375 1 88.62 388 ALA A N 1
ATOM 3047 C CA . ALA A 1 388 ? -17.016 -14.828 23.609 1 88.62 388 ALA A CA 1
ATOM 3048 C C . ALA A 1 388 ? -17.906 -15.781 22.812 1 88.62 388 ALA A C 1
ATOM 3050 O O . ALA A 1 388 ? -17.594 -16.109 21.672 1 88.62 388 ALA A O 1
ATOM 3051 N N . ASN A 1 389 ? -18.984 -16.172 23.359 1 89 389 ASN A N 1
ATOM 3052 C CA . ASN A 1 389 ? -19.906 -17.078 22.688 1 89 389 ASN A CA 1
ATOM 3053 C C . ASN A 1 389 ? -20.562 -16.422 21.484 1 89 389 ASN A C 1
ATOM 3055 O O . ASN A 1 389 ? -20.734 -17.062 20.438 1 89 389 ASN A O 1
ATOM 3059 N N . ILE A 1 390 ? -20.922 -15.188 21.703 1 91.38 390 ILE A N 1
ATOM 3060 C CA . ILE A 1 390 ? -21.578 -14.461 20.625 1 91.38 390 ILE A CA 1
ATOM 3061 C C . ILE A 1 390 ? -20.594 -14.289 19.453 1 91.38 390 ILE A C 1
ATOM 3063 O O . ILE A 1 390 ? -20.953 -14.531 18.297 1 91.38 390 ILE A O 1
ATOM 3067 N N . LEU A 1 391 ? -19.391 -13.938 19.797 1 90.12 391 LEU A N 1
ATOM 3068 C CA . LEU A 1 391 ? -18.391 -13.664 18.766 1 90.12 391 LEU A CA 1
ATOM 3069 C C . LEU A 1 391 ? -17.984 -14.953 18.062 1 90.12 391 LEU A C 1
ATOM 3071 O O . LEU A 1 391 ? -17.656 -14.938 16.875 1 90.12 391 LEU A O 1
ATOM 3075 N N . GLU A 1 392 ? -18.031 -15.984 18.703 1 87.06 392 GLU A N 1
ATOM 3076 C CA . GLU A 1 392 ? -17.703 -17.266 18.078 1 87.06 392 GLU A CA 1
ATOM 3077 C C . GLU A 1 392 ? -18.812 -17.719 17.141 1 87.06 392 GLU A C 1
ATOM 3079 O O . GLU A 1 392 ? -18.547 -18.359 16.125 1 87.06 392 GLU A O 1
ATOM 3084 N N . SER A 1 393 ? -20.031 -17.359 17.469 1 88.81 393 SER A N 1
ATOM 3085 C CA . SER A 1 393 ? -21.172 -17.812 16.688 1 88.81 393 SER A CA 1
ATOM 3086 C C . SER A 1 393 ? -21.406 -16.906 15.477 1 88.81 393 SER A C 1
ATOM 3088 O O . SER A 1 393 ? -22.016 -17.328 14.492 1 88.81 393 SER A O 1
ATOM 3090 N N . LEU A 1 394 ? -21.031 -15.648 15.641 1 91.44 394 LEU A N 1
ATOM 3091 C CA . LEU A 1 394 ? -21.203 -14.688 14.555 1 91.44 394 LEU A CA 1
ATOM 3092 C C . LEU A 1 394 ? -19.859 -14.219 14.023 1 91.44 394 LEU A C 1
ATOM 3094 O O . LEU A 1 394 ? -19.328 -13.188 14.453 1 91.44 394 LEU A O 1
ATOM 3098 N N . GLY A 1 395 ? -19.422 -14.883 12.992 1 88.12 395 GLY A N 1
ATOM 3099 C CA . GLY A 1 395 ? -18.094 -14.633 12.453 1 88.12 395 GLY A CA 1
ATOM 3100 C C . GLY A 1 395 ? -17.906 -13.211 11.961 1 88.12 395 GLY A C 1
ATOM 3101 O O . GLY A 1 395 ? -16.844 -12.609 12.164 1 88.12 395 GLY A O 1
ATOM 3102 N N . ILE A 1 396 ? -18.953 -12.68 11.328 1 90.44 396 ILE A N 1
A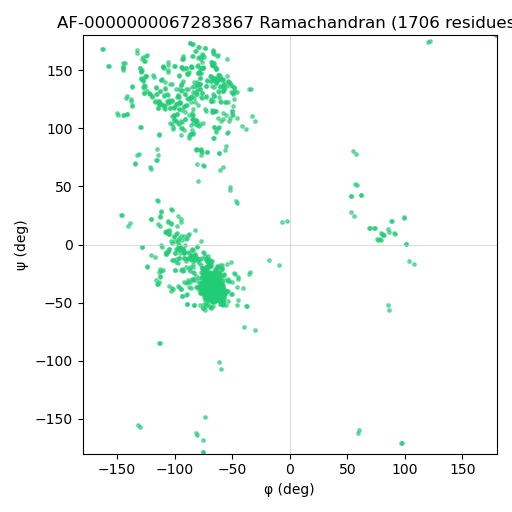TOM 3103 C CA . ILE A 1 396 ? -18.859 -11.344 10.75 1 90.44 396 ILE A CA 1
ATOM 3104 C C . ILE A 1 396 ? -18.734 -10.305 11.867 1 90.44 396 ILE A C 1
ATOM 3106 O O . ILE A 1 396 ? -18.016 -9.32 11.727 1 90.44 396 ILE A O 1
ATOM 3110 N N . LEU A 1 397 ? -19.453 -10.461 12.992 1 93.5 397 LEU A N 1
ATOM 3111 C CA . LEU A 1 397 ? -19.344 -9.57 14.141 1 93.5 397 LEU A CA 1
ATOM 3112 C C . LEU A 1 397 ? -17.969 -9.68 14.789 1 93.5 397 LEU A C 1
ATOM 3114 O O . LEU A 1 397 ? -17.391 -8.672 15.203 1 93.5 397 LEU A O 1
ATOM 3118 N N . GLN A 1 398 ? -17.516 -10.898 14.867 1 92.25 398 GLN A N 1
ATOM 3119 C CA . GLN A 1 398 ? -16.172 -11.117 15.43 1 92.25 398 GLN A CA 1
ATOM 3120 C C . GLN A 1 398 ? -15.117 -10.383 14.617 1 92.25 398 GLN A C 1
ATOM 3122 O O . GLN A 1 398 ? -14.234 -9.734 15.188 1 92.25 398 GLN A O 1
ATOM 3127 N N . LEU A 1 399 ? -15.203 -10.508 13.312 1 90.75 399 LEU A N 1
ATOM 3128 C CA . LEU A 1 399 ? -14.258 -9.836 12.43 1 90.75 399 LEU A CA 1
ATOM 3129 C C . LEU A 1 399 ? -14.336 -8.328 12.609 1 90.75 399 LEU A C 1
ATOM 3131 O O . LEU A 1 399 ? -13.305 -7.648 12.625 1 90.75 399 LEU A O 1
ATOM 3135 N N . THR A 1 400 ? -15.516 -7.785 12.758 1 93.25 400 THR A N 1
ATOM 3136 C CA . THR A 1 400 ? -15.727 -6.352 12.914 1 93.25 400 THR A CA 1
ATOM 3137 C C . THR A 1 400 ? -15.125 -5.855 14.227 1 93.25 400 THR A C 1
ATOM 3139 O O . THR A 1 400 ? -14.406 -4.855 14.25 1 93.25 400 THR A O 1
ATOM 3142 N N . ILE A 1 401 ? -15.398 -6.578 15.297 1 94.12 401 ILE A N 1
ATOM 3143 C CA . ILE A 1 401 ? -14.914 -6.172 16.609 1 94.12 401 ILE A CA 1
ATOM 3144 C C . ILE A 1 401 ? -13.406 -6.363 16.688 1 94.12 401 ILE A C 1
ATOM 3146 O O . ILE A 1 401 ? -12.695 -5.555 17.297 1 94.12 401 ILE A O 1
ATOM 3150 N N . ALA A 1 402 ? -12.938 -7.371 16.078 1 91.44 402 ALA A N 1
ATOM 3151 C CA . ALA A 1 402 ? -11.492 -7.594 16.031 1 91.44 402 ALA A CA 1
ATOM 3152 C C . ALA A 1 402 ? -10.781 -6.469 15.289 1 91.44 402 ALA A C 1
ATOM 3154 O O . ALA A 1 402 ? -9.727 -5.996 15.727 1 91.44 402 ALA A O 1
ATOM 3155 N N . SER A 1 403 ? -11.352 -6.047 14.203 1 91.31 403 SER A N 1
ATOM 3156 C CA . SER A 1 403 ? -10.773 -4.961 13.422 1 91.31 403 SER A CA 1
ATOM 3157 C C . SER A 1 403 ? -10.727 -3.666 14.227 1 91.31 403 SER A C 1
ATOM 3159 O O . SER A 1 403 ? -9.758 -2.908 14.133 1 91.31 403 SER A O 1
ATOM 3161 N N . ALA A 1 404 ? -11.734 -3.451 14.984 1 94.06 404 ALA A N 1
ATOM 3162 C CA . ALA A 1 404 ? -11.805 -2.232 15.789 1 94.06 404 ALA A CA 1
ATOM 3163 C C . ALA A 1 404 ? -10.867 -2.311 16.984 1 94.06 404 ALA A C 1
ATOM 3165 O O . ALA A 1 404 ? -10.141 -1.355 17.281 1 94.06 404 ALA A O 1
ATOM 3166 N N . SER A 1 405 ? -10.828 -3.459 17.609 1 93.69 405 SER A N 1
ATOM 3167 C CA . SER A 1 405 ? -10.07 -3.627 18.844 1 93.69 405 SER A CA 1
ATOM 3168 C C . SER A 1 405 ? -8.57 -3.633 18.562 1 93.69 405 SER A C 1
ATOM 3170 O O . SER A 1 405 ? -7.766 -3.395 19.469 1 93.69 405 SER A O 1
ATOM 3172 N N . ASN A 1 406 ? -8.156 -3.873 17.406 1 91.5 406 ASN A N 1
ATOM 3173 C CA . ASN A 1 406 ? -6.746 -3.881 17.047 1 91.5 406 ASN A CA 1
ATOM 3174 C C . ASN A 1 406 ? -6.219 -2.469 16.812 1 91.5 406 ASN A C 1
ATOM 3176 O O . ASN A 1 406 ? -5.004 -2.254 16.766 1 91.5 406 ASN A O 1
ATOM 3180 N N . LEU A 1 407 ? -7.094 -1.489 16.719 1 92.62 407 LEU A N 1
ATOM 3181 C CA . LEU A 1 407 ? -6.688 -0.129 16.391 1 92.62 407 LEU A CA 1
ATOM 3182 C C . LEU A 1 407 ? -6.461 0.697 17.656 1 92.62 407 LEU A C 1
ATOM 3184 O O . LEU A 1 407 ? -5.805 1.739 17.609 1 92.62 407 LEU A O 1
ATOM 3188 N N . THR A 1 408 ? -7.051 0.284 18.766 1 91.81 408 THR A N 1
ATOM 3189 C CA . THR A 1 408 ? -6.918 1.017 20.016 1 91.81 408 THR A CA 1
ATOM 3190 C C . THR A 1 408 ? -6.883 0.057 21.203 1 91.81 408 THR A C 1
ATOM 3192 O O . THR A 1 408 ? -7.391 -1.063 21.109 1 91.81 408 THR A O 1
ATOM 3195 N N . THR A 1 409 ? -6.227 0.487 22.297 1 89.94 409 THR A N 1
ATOM 3196 C CA . THR A 1 409 ? -6.172 -0.321 23.516 1 89.94 409 THR A CA 1
ATOM 3197 C C . THR A 1 409 ? -7.316 0.04 24.453 1 89.94 409 THR A C 1
ATOM 3199 O O . THR A 1 409 ? -7.559 -0.662 25.438 1 89.94 409 THR A O 1
ATOM 3202 N N . GLU A 1 410 ? -8 1.135 24.141 1 90.69 410 GLU A N 1
ATOM 3203 C CA . GLU A 1 410 ? -9.125 1.577 24.953 1 90.69 410 GLU A CA 1
ATOM 3204 C C . GLU A 1 410 ? -10.453 1.101 24.359 1 90.69 410 GLU A C 1
ATOM 3206 O O . GLU A 1 410 ? -11.039 1.775 23.516 1 90.69 410 GLU A O 1
ATOM 3211 N N . LYS A 1 411 ? -11.023 0.144 24.922 1 90.62 411 LYS A N 1
ATOM 3212 C CA . LYS A 1 411 ? -12.242 -0.47 24.391 1 90.62 411 LYS A CA 1
ATOM 3213 C C . LYS A 1 411 ? -13.414 0.5 24.453 1 90.62 411 LYS A C 1
ATOM 3215 O O . LYS A 1 411 ? -14.336 0.421 23.641 1 90.62 411 LYS A O 1
ATOM 3220 N N . LYS A 1 412 ? -13.344 1.434 25.422 1 90.94 412 LYS A N 1
ATOM 3221 C CA . LYS A 1 412 ? -14.43 2.404 25.578 1 90.94 412 LYS A CA 1
ATOM 3222 C C . LYS A 1 412 ? -14.461 3.375 24.406 1 90.94 412 LYS A C 1
ATOM 3224 O O . LYS A 1 412 ? -15.469 4.035 24.156 1 90.94 412 LYS A O 1
ATOM 3229 N N . ASN A 1 413 ? -13.367 3.424 23.688 1 94.25 413 ASN A N 1
ATOM 3230 C CA . ASN A 1 413 ? -13.266 4.344 22.562 1 94.25 413 ASN A CA 1
ATOM 3231 C C . ASN A 1 413 ? -13.797 3.721 21.266 1 94.25 413 ASN A C 1
ATOM 3233 O O . ASN A 1 413 ? -13.633 4.281 20.188 1 94.25 413 ASN A O 1
ATOM 3237 N N . ILE A 1 414 ? -14.43 2.555 21.344 1 96.12 414 ILE A N 1
ATOM 3238 C CA . ILE A 1 414 ? -15.008 1.899 20.188 1 96.12 414 ILE A CA 1
ATOM 3239 C C . ILE A 1 414 ? -16.516 2.064 20.188 1 96.12 414 ILE A C 1
ATOM 3241 O O . ILE A 1 414 ? -17.188 1.692 21.172 1 96.12 414 ILE A O 1
ATOM 3245 N N . VAL A 1 415 ? -17.047 2.643 19.109 1 97.56 415 VAL A N 1
ATOM 3246 C CA . VAL A 1 415 ? -18.469 2.912 19.031 1 97.56 415 VAL A CA 1
ATOM 3247 C C . VAL A 1 415 ? -19.047 2.322 17.75 1 97.56 415 VAL A C 1
ATOM 3249 O O . VAL A 1 415 ? -18.406 2.383 16.703 1 97.56 415 VAL A O 1
ATOM 3252 N N . LEU A 1 416 ? -20.203 1.633 17.844 1 97.88 416 LEU A N 1
ATOM 3253 C CA . LEU A 1 416 ? -20.938 1.165 16.688 1 97.88 416 LEU A CA 1
ATOM 3254 C C . LEU A 1 416 ? -21.922 2.225 16.203 1 97.88 416 LEU A C 1
ATOM 3256 O O . LEU A 1 416 ? -22.641 2.824 17.016 1 97.88 416 LEU A O 1
ATOM 3260 N N . LEU A 1 417 ? -21.922 2.439 14.836 1 97.56 417 LEU A N 1
ATOM 3261 C CA . LEU A 1 417 ? -22.625 3.635 14.383 1 97.56 417 LEU A CA 1
ATOM 3262 C C . LEU A 1 417 ? -23.609 3.297 13.266 1 97.56 417 LEU A C 1
ATOM 3264 O O . LEU A 1 417 ? -23.359 2.375 12.477 1 97.56 417 LEU A O 1
ATOM 3268 N N . SER A 1 418 ? -24.719 3.916 13.234 1 95.94 418 SER A N 1
ATOM 3269 C CA . SER A 1 418 ? -25.656 4.059 12.141 1 95.94 418 SER A CA 1
ATOM 3270 C C . SER A 1 418 ? -26.047 5.52 11.93 1 95.94 418 SER A C 1
ATOM 3272 O O . SER A 1 418 ? -26.906 6.047 12.641 1 95.94 418 SER A O 1
ATOM 3274 N N . GLN A 1 419 ? -25.484 6.117 10.984 1 92.94 419 GLN A N 1
ATOM 3275 C CA . GLN A 1 419 ? -25.594 7.559 10.773 1 92.94 419 GLN A CA 1
ATOM 3276 C C . GLN A 1 419 ? -27.016 7.973 10.461 1 92.94 419 GLN A C 1
ATOM 3278 O O . GLN A 1 419 ? -27.531 8.945 11.016 1 92.94 419 GLN A O 1
ATOM 3283 N N . LEU A 1 420 ? -27.688 7.211 9.664 1 93.5 420 LEU A N 1
ATOM 3284 C CA . LEU A 1 420 ? -29.047 7.555 9.258 1 93.5 420 LEU A CA 1
ATOM 3285 C C . LEU A 1 420 ? -30.016 7.355 10.406 1 93.5 420 LEU A C 1
ATOM 3287 O O . LEU A 1 420 ? -30.969 8.125 10.562 1 93.5 420 LEU A O 1
ATOM 3291 N N . HIS A 1 421 ? -29.766 6.328 11.172 1 95.25 421 HIS A N 1
ATOM 3292 C CA . HIS A 1 421 ? -30.641 6.09 12.312 1 95.25 421 HIS A CA 1
ATOM 3293 C C . HIS A 1 421 ? -30.531 7.215 13.344 1 95.25 421 HIS A C 1
ATOM 3295 O O . HIS A 1 421 ? -31.531 7.629 13.93 1 95.25 421 HIS A O 1
ATOM 3301 N N . GLY A 1 422 ? -29.312 7.676 13.602 1 93.75 422 GLY A N 1
ATOM 3302 C CA . GLY A 1 422 ? -29.125 8.797 14.508 1 93.75 422 GLY A CA 1
ATOM 3303 C C . GLY A 1 422 ? -29.859 10.055 14.062 1 93.75 422 GLY A C 1
ATOM 3304 O O . GLY A 1 422 ? -30.469 10.75 14.883 1 93.75 422 GLY A O 1
ATOM 3305 N N . LEU A 1 423 ? -29.859 10.305 12.805 1 93.62 423 LEU A N 1
ATOM 3306 C CA . LEU A 1 423 ? -30.531 11.469 12.242 1 93.62 423 LEU A CA 1
ATOM 3307 C C . LEU A 1 423 ? -32.031 11.312 12.32 1 93.62 423 LEU A C 1
ATOM 3309 O O . LEU A 1 423 ? -32.75 12.266 12.633 1 93.62 423 LEU A O 1
ATOM 3313 N N . ALA A 1 424 ? -32.531 10.102 12.008 1 93.12 424 ALA A N 1
ATOM 3314 C CA . ALA A 1 424 ? -33.969 9.828 12.07 1 93.12 424 ALA A CA 1
ATOM 3315 C C . ALA A 1 424 ? -34.469 10.023 13.492 1 93.12 424 ALA A C 1
ATOM 3317 O O . ALA A 1 424 ? -35.562 10.57 13.695 1 93.12 424 ALA A O 1
ATOM 3318 N N . LYS A 1 425 ? -33.75 9.602 14.461 1 92.75 425 LYS A N 1
ATOM 3319 C CA . LYS A 1 425 ? -34.156 9.75 15.859 1 92.75 425 LYS A CA 1
ATOM 3320 C C . LYS A 1 425 ? -34.125 11.219 16.281 1 92.75 425 LYS A C 1
ATOM 3322 O O . LYS A 1 425 ? -34.969 11.656 17.062 1 92.75 425 LYS A O 1
ATOM 3327 N N . LEU A 1 426 ? -33.125 11.938 15.812 1 91 426 LEU A N 1
ATOM 3328 C CA . LEU A 1 426 ? -33.062 13.359 16.109 1 91 426 LEU A CA 1
ATOM 3329 C C . LEU A 1 426 ? -34.25 14.102 15.516 1 91 426 LEU A C 1
ATOM 3331 O O . LEU A 1 426 ? -34.781 15.039 16.141 1 91 426 LEU A O 1
ATOM 3335 N N . ALA A 1 427 ? -34.625 13.719 14.352 1 89.62 427 ALA A N 1
ATOM 3336 C CA . ALA A 1 427 ? -35.781 14.328 13.68 1 89.62 427 ALA A CA 1
ATOM 3337 C C . ALA A 1 427 ? -37.062 14.094 14.461 1 89.62 427 ALA A C 1
ATOM 3339 O O . ALA A 1 427 ? -37.969 14.93 14.445 1 89.62 427 ALA A O 1
ATOM 3340 N N . GLU A 1 428 ? -37.188 13.016 15.141 1 87.88 428 GLU A N 1
ATOM 3341 C CA . GLU A 1 428 ? -38.375 12.688 15.945 1 87.88 428 GLU A CA 1
ATOM 3342 C C . GLU A 1 428 ? -38.406 13.523 17.219 1 87.88 428 GLU A C 1
ATOM 3344 O O . GLU A 1 428 ? -39.5 13.797 17.75 1 87.88 428 GLU A O 1
ATOM 3349 N N . LEU A 1 429 ? -37.312 13.828 17.766 1 82.12 429 LEU A N 1
ATOM 3350 C CA . LEU A 1 429 ? -37.219 14.523 19.047 1 82.12 429 LEU A CA 1
ATOM 3351 C C . LEU A 1 429 ? -37.781 15.938 18.938 1 82.12 429 LEU A C 1
ATOM 3353 O O . LEU A 1 429 ? -38.438 16.422 19.875 1 82.12 429 LEU A O 1
ATOM 3357 N N . SER A 1 430 ? -37.438 16.625 17.891 1 77.94 430 SER A N 1
ATOM 3358 C CA . SER A 1 430 ? -37.938 18 17.812 1 77.94 430 SER A CA 1
ATOM 3359 C C . SER A 1 430 ? -38.406 18.328 16.406 1 77.94 430 SER A C 1
ATOM 3361 O O . SER A 1 430 ? -37.688 18.078 15.43 1 77.94 430 SER A O 1
ATOM 3363 N N . SER A 1 431 ? -39.594 18.75 16.297 1 78.94 431 SER A N 1
ATOM 3364 C CA . SER A 1 431 ? -40.125 19.188 15.016 1 78.94 431 SER A CA 1
ATOM 3365 C C . SER A 1 431 ? -39.562 20.531 14.602 1 78.94 431 SER A C 1
ATOM 3367 O O . SER A 1 431 ? -39.625 20.906 13.43 1 78.94 431 SER A O 1
ATOM 3369 N N . LEU A 1 432 ? -38.875 21.172 15.523 1 81 432 LEU A N 1
ATOM 3370 C CA . LEU A 1 432 ? -38.344 22.5 15.258 1 81 432 LEU A CA 1
ATOM 3371 C C . LEU A 1 432 ? -36.969 22.406 14.57 1 81 432 LEU A C 1
ATOM 3373 O O . LEU A 1 432 ? -36.5 23.391 14 1 81 432 LEU A O 1
ATOM 3377 N N . ILE A 1 433 ? -36.438 21.25 14.609 1 85.81 433 ILE A N 1
ATOM 3378 C CA . ILE A 1 433 ? -35.094 21.125 14.078 1 85.81 433 ILE A CA 1
ATOM 3379 C C . ILE A 1 433 ? -35.125 20.359 12.75 1 85.81 433 ILE A C 1
ATOM 3381 O O . ILE A 1 433 ? -35.656 19.25 12.68 1 85.81 433 ILE A O 1
ATOM 3385 N N . GLN A 1 434 ? -34.688 21.016 11.719 1 89.56 434 GLN A N 1
ATOM 3386 C CA . GLN A 1 434 ? -34.531 20.328 10.438 1 89.56 434 GLN A CA 1
ATOM 3387 C C . GLN A 1 434 ? -33.219 19.531 10.398 1 89.56 434 GLN A C 1
ATOM 3389 O O . GLN A 1 434 ? -32.156 20.062 10.719 1 89.56 434 GLN A O 1
ATOM 3394 N N . VAL A 1 435 ? -33.344 18.312 10.039 1 91.75 435 VAL A N 1
ATOM 3395 C CA . VAL A 1 435 ? -32.188 17.453 10.117 1 91.75 435 VAL A CA 1
ATOM 3396 C C . VAL A 1 435 ? -31.641 17.188 8.719 1 91.75 435 VAL A C 1
ATOM 3398 O O . VAL A 1 435 ? -30.594 16.547 8.555 1 91.75 435 VAL A O 1
ATOM 3401 N N . SER A 1 436 ? -32.312 17.641 7.648 1 90.31 436 SER A N 1
ATOM 3402 C CA . SER A 1 436 ? -31.828 17.453 6.289 1 90.31 436 SER A CA 1
ATOM 3403 C C . SER A 1 436 ? -32.531 18.406 5.312 1 90.31 436 SER A C 1
ATOM 3405 O O . SER A 1 436 ? -33.469 19.078 5.68 1 90.31 436 SER A O 1
ATOM 3407 N N . SER A 1 437 ? -31.953 18.438 4.129 1 88.5 437 SER A N 1
ATOM 3408 C CA . SER A 1 437 ? -32.625 19.125 3.035 1 88.5 437 SER A CA 1
ATOM 3409 C C . SER A 1 437 ? -33.781 18.312 2.482 1 88.5 437 SER A C 1
ATOM 3411 O O . SER A 1 437 ? -33.875 17.109 2.756 1 88.5 437 SER A O 1
ATOM 3413 N N . PRO A 1 438 ? -34.656 18.922 1.745 1 87.69 438 PRO A N 1
ATOM 3414 C CA . PRO A 1 438 ? -35.781 18.172 1.152 1 87.69 438 PRO A CA 1
ATOM 3415 C C . PRO A 1 438 ? -35.312 17.078 0.188 1 87.69 438 PRO A C 1
ATOM 3417 O O . PRO A 1 438 ? -35.938 16.047 0.069 1 87.69 438 PRO A O 1
ATOM 3420 N N . GLU A 1 439 ? -34.219 17.297 -0.429 1 84.12 439 GLU A N 1
ATOM 3421 C CA . GLU A 1 439 ? -33.688 16.312 -1.379 1 84.12 439 GLU A CA 1
ATOM 3422 C C . GLU A 1 439 ? -33.219 15.062 -0.665 1 84.12 439 GLU A C 1
ATOM 3424 O O . GLU A 1 439 ? -33.25 13.961 -1.224 1 84.12 439 GLU A O 1
ATOM 3429 N N . PHE A 1 440 ? -32.844 15.203 0.618 1 88.44 440 PHE A N 1
ATOM 3430 C CA . PHE A 1 440 ? -32.281 14.094 1.365 1 88.44 440 PHE A CA 1
ATOM 3431 C C . PHE A 1 440 ? -33.312 13.406 2.225 1 88.44 440 PHE A C 1
ATOM 3433 O O . PHE A 1 440 ? -33.062 12.336 2.775 1 88.44 440 PHE A O 1
ATOM 3440 N N . LEU A 1 441 ? -34.5 13.891 2.262 1 88.12 441 LEU A N 1
ATOM 3441 C CA . LEU A 1 441 ? -35.562 13.43 3.154 1 88.12 441 LEU A CA 1
ATOM 3442 C C . LEU A 1 441 ? -35.906 11.969 2.873 1 88.12 441 LEU A C 1
ATOM 3444 O O . LEU A 1 441 ? -36.125 11.195 3.803 1 88.12 441 LEU A O 1
ATOM 3448 N N . PRO A 1 442 ? -35.844 11.562 1.608 1 87.25 442 PRO A N 1
ATOM 3449 C CA . PRO A 1 442 ? -36.188 10.156 1.344 1 87.25 442 PRO A CA 1
ATOM 3450 C C . PRO A 1 442 ? -35.188 9.18 1.947 1 87.25 442 PRO A C 1
ATOM 3452 O O . PRO A 1 442 ? -35.531 8.055 2.303 1 87.25 442 PRO A O 1
ATOM 3455 N N . GLU A 1 443 ? -33.969 9.562 2.061 1 88.94 443 GLU A N 1
ATOM 3456 C CA . GLU A 1 443 ? -32.938 8.703 2.623 1 88.94 443 GLU A CA 1
ATOM 3457 C C . GLU A 1 443 ? -33.188 8.461 4.109 1 88.94 443 GLU A C 1
ATOM 3459 O O . GLU A 1 443 ? -32.781 7.422 4.645 1 88.94 443 GLU A O 1
ATOM 3464 N N . LEU A 1 444 ? -33.844 9.367 4.797 1 90.25 444 LEU A N 1
ATOM 3465 C CA . LEU A 1 444 ? -34.062 9.273 6.234 1 90.25 444 LEU A CA 1
ATOM 3466 C C . LEU A 1 444 ? -35.125 8.234 6.555 1 90.25 444 LEU A C 1
ATOM 3468 O O . LEU A 1 444 ? -35.281 7.836 7.711 1 90.25 444 LEU A O 1
ATOM 3472 N N . ASP A 1 445 ? -35.75 7.719 5.52 1 89.19 445 ASP A N 1
ATOM 3473 C CA . ASP A 1 445 ? -36.781 6.707 5.73 1 89.19 445 ASP A CA 1
ATOM 3474 C C . ASP A 1 445 ? -36.188 5.301 5.68 1 89.19 445 ASP A C 1
ATOM 3476 O O . ASP A 1 445 ? -36.844 4.332 6.051 1 89.19 445 ASP A O 1
ATOM 3480 N N . ILE A 1 446 ? -34.969 5.168 5.352 1 89.31 446 ILE A N 1
ATOM 3481 C CA . ILE A 1 446 ? -34.312 3.869 5.18 1 89.31 446 ILE A CA 1
ATOM 3482 C C . ILE A 1 446 ? -34.281 3.131 6.512 1 89.31 446 ILE A C 1
ATOM 3484 O O . ILE A 1 446 ? -34.625 1.948 6.586 1 89.31 446 ILE A O 1
ATOM 3488 N N . PRO A 1 447 ? -33.938 3.816 7.637 1 91.31 447 PRO A N 1
ATOM 3489 C CA . PRO A 1 447 ? -33.875 3.121 8.922 1 91.31 447 PRO A CA 1
ATOM 3490 C C . PRO A 1 447 ? -35.25 2.672 9.414 1 91.31 447 PRO A C 1
ATOM 3492 O O . PRO A 1 447 ? -35.344 1.812 10.297 1 91.31 447 PRO A O 1
ATOM 3495 N N . ASN A 1 448 ? -36.312 3.197 8.805 1 90.81 448 ASN A N 1
ATOM 3496 C CA . ASN A 1 448 ? -37.656 2.863 9.242 1 90.81 448 ASN A CA 1
ATOM 3497 C C . ASN A 1 448 ? -38.281 1.742 8.398 1 90.81 448 ASN A C 1
ATOM 3499 O O . ASN A 1 448 ? -39.375 1.28 8.68 1 90.81 448 ASN A O 1
ATOM 3503 N N . LYS A 1 449 ? -37.531 1.301 7.453 1 89.81 449 LYS A N 1
ATOM 3504 C CA . LYS A 1 449 ? -37.969 0.141 6.688 1 89.81 449 LYS A CA 1
ATOM 3505 C C . LYS A 1 449 ? -38.062 -1.101 7.57 1 89.81 449 LYS A C 1
ATOM 3507 O O . LYS A 1 449 ? -37.281 -1.254 8.508 1 89.81 449 LYS A O 1
ATOM 3512 N N . LEU A 1 450 ? -38.875 -2.01 7.266 1 90.5 450 LEU A N 1
ATOM 3513 C CA . LEU A 1 450 ? -39.219 -3.154 8.109 1 90.5 450 LEU A CA 1
ATOM 3514 C C . LEU A 1 450 ? -37.969 -4.031 8.328 1 90.5 450 LEU A C 1
ATOM 3516 O O . LEU A 1 450 ? -37.719 -4.477 9.445 1 90.5 450 LEU A O 1
ATOM 3520 N N . SER A 1 451 ? -37.281 -4.324 7.289 1 88.06 451 SER A N 1
ATOM 3521 C CA . SER A 1 451 ? -36.125 -5.18 7.406 1 88.06 451 SER A CA 1
ATOM 3522 C C . SER A 1 451 ? -35.062 -4.559 8.328 1 88.06 451 SER A C 1
ATOM 3524 O O . SER A 1 451 ? -34.438 -5.266 9.109 1 88.06 451 SER A O 1
ATOM 3526 N N . GLU A 1 452 ? -34.906 -3.236 8.305 1 91.62 452 GLU A N 1
ATOM 3527 C CA . GLU A 1 452 ? -33.938 -2.529 9.133 1 91.62 452 GLU A CA 1
ATOM 3528 C C . GLU A 1 452 ? -34.375 -2.508 10.594 1 91.62 452 GLU A C 1
ATOM 3530 O O . GLU A 1 452 ? -33.531 -2.668 11.492 1 91.62 452 GLU A O 1
ATOM 3535 N N . VAL A 1 453 ? -35.656 -2.273 10.781 1 94.62 453 VAL A N 1
ATOM 3536 C CA . VAL A 1 453 ? -36.188 -2.213 12.141 1 94.62 453 VAL A CA 1
ATOM 3537 C C . VAL A 1 453 ? -36.062 -3.582 12.805 1 94.62 453 VAL A C 1
ATOM 3539 O O . VAL A 1 453 ? -35.688 -3.678 13.977 1 94.62 453 VAL A O 1
ATOM 3542 N N . GLU A 1 454 ? -36.375 -4.648 12.055 1 93.94 454 GLU A N 1
ATOM 3543 C CA . GLU A 1 454 ? -36.312 -6 12.594 1 93.94 454 GLU A CA 1
ATOM 3544 C C . GLU A 1 454 ? -34.875 -6.348 13.008 1 93.94 454 GLU A C 1
ATOM 3546 O O . GLU A 1 454 ? -34.656 -6.922 14.078 1 93.94 454 GLU A O 1
ATOM 3551 N N . LEU A 1 455 ? -33.969 -6.023 12.18 1 94 455 LEU A N 1
ATOM 3552 C CA . LEU A 1 455 ? -32.562 -6.312 12.477 1 94 455 LEU A CA 1
ATOM 3553 C C . LEU A 1 455 ? -32.094 -5.512 13.688 1 94 455 LEU A C 1
ATOM 3555 O O . LEU A 1 455 ? -31.359 -6.031 14.523 1 94 455 LEU A O 1
ATOM 3559 N N . ARG A 1 456 ? -32.469 -4.258 13.781 1 95.38 456 ARG A N 1
ATOM 3560 C CA . ARG A 1 456 ? -32.094 -3.412 14.914 1 95.38 456 ARG A CA 1
ATOM 3561 C C . ARG A 1 456 ? -32.656 -3.957 16.219 1 95.38 456 ARG A C 1
ATOM 3563 O O . ARG A 1 456 ? -31.984 -3.93 17.25 1 95.38 456 ARG A O 1
ATOM 3570 N N . GLU A 1 457 ? -33.875 -4.434 16.141 1 95.44 457 GLU A N 1
ATOM 3571 C CA . GLU A 1 457 ? -34.5 -5.023 17.312 1 95.44 457 GLU A CA 1
ATOM 3572 C C . GLU A 1 457 ? -33.781 -6.293 17.75 1 95.44 457 GLU A C 1
ATOM 3574 O O . GLU A 1 457 ? -33.656 -6.562 18.953 1 95.44 457 GLU A O 1
ATOM 3579 N N . LYS A 1 458 ? -33.344 -7.047 16.781 1 95.12 458 LYS A N 1
ATOM 3580 C CA . LYS A 1 458 ? -32.594 -8.25 17.109 1 95.12 458 LYS A CA 1
ATOM 3581 C C . LYS A 1 458 ? -31.297 -7.898 17.828 1 95.12 458 LYS A C 1
ATOM 3583 O O . LYS A 1 458 ? -30.922 -8.562 18.797 1 95.12 458 LYS A O 1
ATOM 3588 N N . TRP A 1 459 ? -30.594 -6.867 17.375 1 95.62 459 TRP A N 1
ATOM 3589 C CA . TRP A 1 459 ? -29.359 -6.422 18.016 1 95.62 459 TRP A CA 1
ATOM 3590 C C . TRP A 1 459 ? -29.641 -5.941 19.438 1 95.62 459 TRP A C 1
ATOM 3592 O O . TRP A 1 459 ? -28.844 -6.184 20.359 1 95.62 459 TRP A O 1
ATOM 3602 N N . GLN A 1 460 ? -30.781 -5.23 19.609 1 95.69 460 GLN A N 1
ATOM 3603 C CA . GLN A 1 460 ? -31.156 -4.742 20.922 1 95.69 460 GLN A CA 1
ATOM 3604 C C . GLN A 1 460 ? -31.438 -5.898 21.875 1 95.69 460 GLN A C 1
ATOM 3606 O O . GLN A 1 460 ? -31.016 -5.863 23.047 1 95.69 460 GLN A O 1
ATOM 3611 N N . GLN A 1 461 ? -32.094 -6.891 21.359 1 94.62 461 GLN A N 1
ATOM 3612 C CA . GLN A 1 461 ? -32.406 -8.062 22.172 1 94.62 461 GLN A CA 1
ATOM 3613 C C . GLN A 1 461 ? -31.109 -8.797 22.547 1 94.62 461 GLN A C 1
ATOM 3615 O O . GLN A 1 461 ? -30.969 -9.273 23.688 1 94.62 461 GLN A O 1
ATOM 3620 N N . LEU A 1 462 ? -30.25 -8.922 21.594 1 94.06 462 LEU A N 1
ATOM 3621 C CA . LEU A 1 462 ? -28.969 -9.562 21.859 1 94.06 462 LEU A CA 1
ATOM 3622 C C . LEU A 1 462 ? -28.203 -8.812 22.938 1 94.06 462 LEU A C 1
ATOM 3624 O O . LEU A 1 462 ? -27.547 -9.438 23.781 1 94.06 462 LEU A O 1
ATOM 3628 N N . SER A 1 463 ? -28.281 -7.484 22.938 1 94.06 463 SER A N 1
ATOM 3629 C CA . SER A 1 463 ? -27.578 -6.664 23.922 1 94.06 463 SER A CA 1
ATOM 3630 C C . SER A 1 463 ? -28.109 -6.926 25.328 1 94.06 463 SER A C 1
ATOM 3632 O O . SER A 1 463 ? -27.344 -6.926 26.297 1 94.06 463 SER A O 1
ATOM 3634 N N . LYS A 1 464 ? -29.312 -7.145 25.422 1 91.94 464 LYS A N 1
ATOM 3635 C CA . LYS A 1 464 ? -29.953 -7.355 26.719 1 91.94 464 LYS A CA 1
ATOM 3636 C C . LYS A 1 464 ? -29.578 -8.711 27.297 1 91.94 464 LYS A C 1
ATOM 3638 O O . LYS A 1 464 ? -29.672 -8.93 28.516 1 91.94 464 LYS A O 1
ATOM 3643 N N . LYS A 1 465 ? -29.141 -9.602 26.422 1 91.56 465 LYS A N 1
ATOM 3644 C CA . LYS A 1 465 ? -28.766 -10.938 26.875 1 91.56 465 LYS A CA 1
ATOM 3645 C C . LYS A 1 465 ? -27.328 -10.945 27.422 1 91.56 465 LYS A C 1
ATOM 3647 O O . LYS A 1 465 ? -26.906 -11.914 28.062 1 91.56 465 LYS A O 1
ATOM 3652 N N . LEU A 1 466 ? -26.609 -9.898 27.25 1 92.31 466 LEU A N 1
ATOM 3653 C CA . LEU A 1 466 ? -25.234 -9.773 27.719 1 92.31 466 LEU A CA 1
ATOM 3654 C C . LEU A 1 466 ? -25.203 -9.109 29.094 1 92.31 466 LEU A C 1
ATOM 3656 O O . LEU A 1 466 ? -26.094 -8.352 29.453 1 92.31 466 LEU A O 1
ATOM 3660 N N . PRO A 1 467 ? -24.141 -9.445 29.844 1 90.56 467 PRO A N 1
ATOM 3661 C CA . PRO A 1 467 ? -24 -8.75 31.125 1 90.56 467 PRO A CA 1
ATOM 3662 C C . PRO A 1 467 ? -23.781 -7.246 30.953 1 90.56 467 PRO A C 1
ATOM 3664 O O . PRO A 1 467 ? -23.094 -6.816 30.016 1 90.56 467 PRO A O 1
ATOM 3667 N N . PRO A 1 468 ? -24.328 -6.469 31.797 1 88.75 468 PRO A N 1
ATOM 3668 C CA . PRO A 1 468 ? -24.219 -5.012 31.688 1 88.75 468 PRO A CA 1
ATOM 3669 C C . PRO A 1 468 ? -22.781 -4.523 31.812 1 88.75 468 PRO A C 1
ATOM 3671 O O . PRO A 1 468 ? -22.453 -3.41 31.391 1 88.75 468 PRO A O 1
ATOM 3674 N N . SER A 1 469 ? -21.938 -5.316 32.344 1 88.44 469 SER A N 1
ATOM 3675 C CA . SER A 1 469 ? -20.547 -4.922 32.5 1 88.44 469 SER A CA 1
ATOM 3676 C C . SER A 1 469 ? -19.75 -5.129 31.219 1 88.44 469 SER A C 1
ATOM 3678 O O . SER A 1 469 ? -18.656 -4.586 31.062 1 88.44 469 SER A O 1
ATOM 3680 N N . SER A 1 470 ? -20.391 -5.766 30.297 1 90.06 470 SER A N 1
ATOM 3681 C CA . SER A 1 470 ? -19.703 -6.062 29.047 1 90.06 470 SER A CA 1
ATOM 3682 C C . SER A 1 470 ? -19.656 -4.836 28.141 1 90.06 470 SER A C 1
ATOM 3684 O O . SER A 1 470 ? -20.609 -4.051 28.094 1 90.06 470 SER A O 1
ATOM 3686 N N . THR A 1 471 ? -18.562 -4.625 27.547 1 92 471 THR A N 1
ATOM 3687 C CA . THR A 1 471 ? -18.391 -3.518 26.625 1 92 471 THR A CA 1
ATOM 3688 C C . THR A 1 471 ? -19.328 -3.676 25.422 1 92 471 THR A C 1
ATOM 3690 O O . THR A 1 471 ? -19.859 -2.691 24.906 1 92 471 THR A O 1
ATOM 3693 N N . LEU A 1 472 ? -19.547 -4.922 24.984 1 94 472 LEU A N 1
ATOM 3694 C CA . LEU A 1 472 ? -20.391 -5.191 23.828 1 94 472 LEU A CA 1
ATOM 3695 C C . LEU A 1 472 ? -21.844 -4.871 24.125 1 94 472 LEU A C 1
ATOM 3697 O O . LEU A 1 472 ? -22.578 -4.422 23.25 1 94 472 LEU A O 1
ATOM 3701 N N . HIS A 1 473 ? -22.25 -5.078 25.344 1 94.5 473 HIS A N 1
ATOM 3702 C CA . HIS A 1 473 ? -23.609 -4.715 25.766 1 94.5 473 HIS A CA 1
ATOM 3703 C C . HIS A 1 473 ? -23.859 -3.227 25.547 1 94.5 473 HIS A C 1
ATOM 3705 O O . HIS A 1 473 ? -24.875 -2.846 24.953 1 94.5 473 HIS A O 1
ATOM 3711 N N . LYS A 1 474 ? -22.953 -2.469 26.047 1 95.44 474 LYS A N 1
ATOM 3712 C CA . LYS A 1 474 ? -23.094 -1.02 25.938 1 95.44 474 LYS A CA 1
ATOM 3713 C C . LYS A 1 474 ? -23.062 -0.57 24.484 1 95.44 474 LYS A C 1
ATOM 3715 O O . LYS A 1 474 ? -23.844 0.295 24.078 1 95.44 474 LYS A O 1
ATOM 3720 N N . GLN A 1 475 ? -22.172 -1.146 23.734 1 96.38 475 GLN A N 1
ATOM 3721 C CA . GLN A 1 475 ? -22.016 -0.768 22.328 1 96.38 475 GLN A CA 1
ATOM 3722 C C . GLN A 1 475 ? -23.281 -1.079 21.531 1 96.38 475 GLN A C 1
ATOM 3724 O O . GLN A 1 475 ? -23.766 -0.232 20.781 1 96.38 475 GLN A O 1
ATOM 3729 N N . LEU A 1 476 ? -23.828 -2.256 21.703 1 96.69 476 LEU A N 1
ATOM 3730 C CA . LEU A 1 476 ? -25.016 -2.662 20.969 1 96.69 476 LEU A CA 1
ATOM 3731 C C . LEU A 1 476 ? -26.25 -1.888 21.438 1 96.69 476 LEU A C 1
ATOM 3733 O O . LEU A 1 476 ? -27.109 -1.549 20.641 1 96.69 476 LEU A O 1
ATOM 3737 N N . SER A 1 477 ? -26.297 -1.603 22.703 1 96.81 477 SER A N 1
ATOM 3738 C CA . SER A 1 477 ? -27.406 -0.827 23.25 1 96.81 477 SER A CA 1
ATOM 3739 C C . SER A 1 477 ? -27.406 0.596 22.703 1 96.81 477 SER A C 1
ATOM 3741 O O . SER A 1 477 ? -28.438 1.105 22.281 1 96.81 477 SER A O 1
ATOM 3743 N N . ASP A 1 478 ? -26.25 1.227 22.766 1 97 478 ASP A N 1
ATOM 3744 C CA . ASP A 1 478 ? -26.141 2.576 22.219 1 97 478 ASP A CA 1
ATOM 3745 C C . ASP A 1 478 ? -26.516 2.611 20.734 1 97 478 ASP A C 1
ATOM 3747 O O . ASP A 1 478 ? -27.203 3.537 20.297 1 97 478 ASP A O 1
ATOM 3751 N N . PHE A 1 479 ? -26.094 1.606 20.016 1 97.44 479 PHE A N 1
ATOM 3752 C CA . PHE A 1 479 ? -26.391 1.511 18.594 1 97.44 479 PHE A CA 1
ATOM 3753 C C . PHE A 1 479 ? -27.906 1.409 18.375 1 97.44 479 PHE A C 1
ATOM 3755 O O . PHE A 1 479 ? -28.453 2.078 17.5 1 97.44 479 PHE A O 1
ATOM 3762 N N . ALA A 1 480 ? -28.516 0.575 19.109 1 96.69 480 ALA A N 1
ATOM 3763 C CA . ALA A 1 480 ? -29.953 0.33 18.938 1 96.69 480 ALA A CA 1
ATOM 3764 C C . ALA A 1 480 ? -30.766 1.555 19.344 1 96.69 480 ALA A C 1
ATOM 3766 O O . ALA A 1 480 ? -31.844 1.793 18.797 1 96.69 480 ALA A O 1
ATOM 3767 N N . GLU A 1 481 ? -30.266 2.338 20.219 1 95.12 481 GLU A N 1
ATOM 3768 C CA . GLU A 1 481 ? -31.016 3.48 20.75 1 95.12 481 GLU A CA 1
ATOM 3769 C C . GLU A 1 481 ? -31.062 4.621 19.734 1 95.12 481 GLU A C 1
ATOM 3771 O O . GLU A 1 481 ? -32.125 5.105 19.391 1 95.12 481 GLU A O 1
ATOM 3776 N N . ASP A 1 482 ? -29.922 5.066 19.266 1 95.12 482 ASP A N 1
ATOM 3777 C CA . ASP A 1 482 ? -29.922 6.188 18.328 1 95.12 482 ASP A CA 1
ATOM 3778 C C . ASP A 1 482 ? -28.781 6.043 17.312 1 95.12 482 ASP A C 1
ATOM 3780 O O . ASP A 1 482 ? -28.219 7.043 16.859 1 95.12 482 ASP A O 1
ATOM 3784 N N . GLY A 1 483 ? -28.359 4.852 17.078 1 95.94 483 GLY A N 1
ATOM 3785 C CA . GLY A 1 483 ? -27.281 4.621 16.141 1 95.94 483 GLY A CA 1
ATOM 3786 C C . GLY A 1 483 ? -25.906 4.891 16.719 1 95.94 483 GLY A C 1
ATOM 3787 O O . GLY A 1 483 ? -24.922 4.953 15.992 1 95.94 483 GLY A O 1
ATOM 3788 N N . GLY A 1 484 ? -25.797 5.117 18.031 1 96.94 484 GLY A N 1
ATOM 3789 C CA . GLY A 1 484 ? -24.516 5.344 18.703 1 96.94 484 GLY A CA 1
ATOM 3790 C C . GLY A 1 484 ? -24.031 6.77 18.578 1 96.94 484 GLY A C 1
ATOM 3791 O O . GLY A 1 484 ? -22.906 7.086 19 1 96.94 484 GLY A O 1
ATOM 3792 N N . ILE A 1 485 ? -24.828 7.727 18.047 1 96.81 485 ILE A N 1
ATOM 3793 C CA . ILE A 1 485 ? -24.375 9.078 17.734 1 96.81 485 ILE A CA 1
ATOM 3794 C C . ILE A 1 485 ? -24.25 9.891 19.016 1 96.81 485 ILE A C 1
ATOM 3796 O O . ILE A 1 485 ? -23.312 10.672 19.172 1 96.81 485 ILE A O 1
ATOM 3800 N N . SER A 1 486 ? -25.172 9.742 19.953 1 95.12 486 SER A N 1
ATOM 3801 C CA . SER A 1 486 ? -25.078 10.453 21.219 1 95.12 486 SER A CA 1
ATOM 3802 C C . SER A 1 486 ? -23.844 10.023 22.016 1 95.12 486 SER A C 1
ATOM 3804 O O . SER A 1 486 ? -23.203 10.852 22.656 1 95.12 486 SER A O 1
ATOM 3806 N N . ARG A 1 487 ? -23.609 8.758 21.984 1 96.25 487 ARG A N 1
ATOM 3807 C CA . ARG A 1 487 ? -22.422 8.258 22.656 1 96.25 487 ARG A CA 1
ATOM 3808 C C . ARG A 1 487 ? -21.156 8.836 22.031 1 96.25 487 ARG A C 1
ATOM 3810 O O . ARG A 1 487 ? -20.234 9.227 22.75 1 96.25 487 ARG A O 1
ATOM 3817 N N . LEU A 1 488 ? -21.094 8.867 20.719 1 96.75 488 LEU A N 1
ATOM 3818 C CA . LEU A 1 488 ? -19.938 9.414 20.031 1 96.75 488 LEU A CA 1
ATOM 3819 C C . LEU A 1 488 ? -19.75 10.891 20.359 1 96.75 488 LEU A C 1
ATOM 3821 O O . LEU A 1 488 ? -18.625 11.352 20.578 1 96.75 488 LEU A O 1
ATOM 3825 N N . ARG A 1 489 ? -20.844 11.688 20.422 1 95 489 ARG A N 1
ATOM 3826 C CA . ARG A 1 489 ? -20.781 13.094 20.797 1 95 489 ARG A CA 1
ATOM 3827 C C . ARG A 1 489 ? -20.172 13.266 22.188 1 95 489 ARG A C 1
ATOM 3829 O O . ARG A 1 489 ? -19.297 14.109 22.391 1 95 489 ARG A O 1
ATOM 3836 N N . SER A 1 490 ? -20.641 12.484 23.031 1 93.38 490 SER A N 1
ATOM 3837 C CA . SER A 1 490 ? -20.141 12.547 24.406 1 93.38 490 SER A CA 1
ATOM 3838 C C . SER A 1 490 ? -18.672 12.148 24.484 1 93.38 490 SER A C 1
ATOM 3840 O O . SER A 1 490 ? -17.906 12.758 25.219 1 93.38 490 SER A O 1
ATOM 3842 N N . LEU A 1 491 ? -18.391 11.133 23.797 1 93.62 491 LEU A N 1
ATOM 3843 C CA . LEU A 1 491 ? -17.016 10.641 23.812 1 93.62 491 LEU A CA 1
ATOM 3844 C C . LEU A 1 491 ? -16.062 11.688 23.234 1 93.62 491 LEU A C 1
ATOM 3846 O O . LEU A 1 491 ? -14.969 11.891 23.766 1 93.62 491 LEU A O 1
ATOM 3850 N N . LEU A 1 492 ? -16.406 12.32 22.156 1 91.94 492 LEU A N 1
ATOM 3851 C CA . LEU A 1 492 ? -15.562 13.336 21.531 1 91.94 492 LEU A CA 1
ATOM 3852 C C . LEU A 1 492 ? -15.375 14.523 22.469 1 91.94 492 LEU A C 1
ATOM 3854 O O . LEU A 1 492 ? -14.258 15.047 22.594 1 91.94 492 LEU A O 1
ATOM 3858 N N . LYS A 1 493 ? -16.422 14.883 23.078 1 87 493 LYS A N 1
ATOM 3859 C CA . LYS A 1 493 ? -16.359 16 24.016 1 87 493 LYS A CA 1
ATOM 3860 C C . LYS A 1 493 ? -15.438 15.672 25.188 1 87 493 LYS A C 1
ATOM 3862 O O . LYS A 1 493 ? -14.586 16.484 25.547 1 87 493 LYS A O 1
ATOM 3867 N N . GLU A 1 494 ? -15.602 14.508 25.719 1 85.62 494 GLU A N 1
ATOM 3868 C CA . GLU A 1 494 ? -14.789 14.07 26.844 1 85.62 494 GLU A CA 1
ATOM 3869 C C . GLU A 1 494 ? -13.32 13.938 26.438 1 85.62 494 GLU A C 1
ATOM 3871 O O . GLU A 1 494 ? -12.43 14.305 27.203 1 85.62 494 GLU A O 1
ATOM 3876 N N . HIS A 1 495 ? -13.18 13.43 25.328 1 86.25 495 HIS A N 1
ATOM 3877 C CA . HIS A 1 495 ? -11.812 13.219 24.859 1 86.25 495 HIS A CA 1
ATOM 3878 C C . HIS A 1 495 ? -11.102 14.539 24.609 1 86.25 495 HIS A C 1
ATOM 3880 O O . HIS A 1 495 ? -9.906 14.672 24.906 1 86.25 495 HIS A O 1
ATOM 3886 N N . VAL A 1 496 ? -11.75 15.492 24.062 1 83.75 496 VAL A N 1
ATOM 3887 C CA . VAL A 1 496 ? -11.172 16.812 23.828 1 83.75 496 VAL A CA 1
ATOM 3888 C C . VAL A 1 496 ? -10.82 17.469 25.156 1 83.75 496 VAL A C 1
ATOM 3890 O O . VAL A 1 496 ? -9.742 18.047 25.312 1 83.75 496 VAL A O 1
ATOM 3893 N N . ALA A 1 497 ? -11.648 17.297 26.078 1 79.88 497 ALA A N 1
ATOM 3894 C CA . ALA A 1 497 ? -11.461 17.938 27.375 1 79.88 497 ALA A CA 1
ATOM 3895 C C . ALA A 1 497 ? -10.328 17.281 28.141 1 79.88 497 ALA A C 1
ATOM 3897 O O . ALA A 1 497 ? -9.523 17.953 28.797 1 79.88 497 ALA A O 1
ATOM 3898 N N . GLN A 1 498 ? -10.242 16 28.031 1 80.38 498 GLN A N 1
ATOM 3899 C CA . GLN A 1 498 ? -9.297 15.258 28.859 1 80.38 498 GLN A CA 1
ATOM 3900 C C . GLN A 1 498 ? -7.938 15.141 28.172 1 80.38 498 GLN A C 1
ATOM 3902 O O . GLN A 1 498 ? -6.895 15.281 28.812 1 80.38 498 GLN A O 1
ATOM 3907 N N . HIS A 1 499 ? -8 14.859 26.906 1 83.06 499 HIS A N 1
ATOM 3908 C CA . HIS A 1 499 ? -6.766 14.516 26.203 1 83.06 499 HIS A CA 1
ATOM 3909 C C . HIS A 1 499 ? -6.422 15.539 25.141 1 83.06 499 HIS A C 1
ATOM 3911 O O . HIS A 1 499 ? -5.246 15.781 24.859 1 83.06 499 HIS A O 1
ATOM 3917 N N . GLY A 1 500 ? -7.359 16.078 24.547 1 82.69 500 GLY A N 1
ATOM 3918 C CA . GLY A 1 500 ? -7.133 16.969 23.422 1 82.69 500 GLY A CA 1
ATOM 3919 C C . GLY A 1 500 ? -6.285 18.172 23.781 1 82.69 500 GLY A C 1
ATOM 3920 O O . GLY A 1 500 ? -5.324 18.5 23.094 1 82.69 500 GLY A O 1
ATOM 3921 N N . LEU A 1 501 ? -6.621 18.781 24.859 1 82.06 501 LEU A N 1
ATOM 3922 C CA . LEU A 1 501 ? -5.895 19.969 25.281 1 82.06 501 LEU A CA 1
ATOM 3923 C C . LEU A 1 501 ? -4.484 19.625 25.75 1 82.06 501 LEU A C 1
ATOM 3925 O O . LEU A 1 501 ? -3.539 20.359 25.5 1 82.06 501 LEU A O 1
ATOM 3929 N N . LYS A 1 502 ? -4.441 18.516 26.375 1 83.88 502 LYS A N 1
ATOM 3930 C CA . LYS A 1 502 ? -3.127 18.047 26.797 1 83.88 502 LYS A CA 1
ATOM 3931 C C . LYS A 1 502 ? -2.223 17.766 25.594 1 83.88 502 LYS A C 1
ATOM 3933 O O . LYS A 1 502 ? -1.038 18.109 25.609 1 83.88 502 LYS A O 1
ATOM 3938 N N . GLN A 1 503 ? -2.818 17.172 24.641 1 86.06 503 GLN A N 1
ATOM 3939 C CA . GLN A 1 503 ? -2.055 16.844 23.453 1 86.06 503 GLN A CA 1
ATOM 3940 C C . GLN A 1 503 ? -1.675 18.109 22.672 1 86.06 503 GLN A C 1
ATOM 3942 O O . GLN A 1 503 ? -0.595 18.172 22.094 1 86.06 503 GLN A O 1
ATOM 3947 N N . LEU A 1 504 ? -2.518 19.047 22.641 1 86.12 504 LEU A N 1
ATOM 3948 C CA . LEU A 1 504 ? -2.217 20.312 21.984 1 86.12 504 LEU A CA 1
ATOM 3949 C C . LEU A 1 504 ? -1.038 21 22.672 1 86.12 504 LEU A C 1
ATOM 3951 O O . LEU A 1 504 ? -0.186 21.578 22 1 86.12 504 LEU A O 1
ATOM 3955 N N . VAL A 1 505 ? -1.021 20.953 23.938 1 87.19 505 VAL A N 1
ATOM 3956 C CA . VAL A 1 505 ? 0.089 21.531 24.688 1 87.19 505 VAL A CA 1
ATOM 3957 C C . VAL A 1 505 ? 1.385 20.797 24.344 1 87.19 505 VAL A C 1
ATOM 3959 O O . VAL A 1 505 ? 2.424 21.438 24.141 1 87.19 505 VAL A O 1
ATOM 3962 N N . GLU A 1 506 ? 1.293 19.516 24.328 1 85.5 506 GLU A N 1
ATOM 3963 C CA . GLU A 1 506 ? 2.471 18.719 24 1 85.5 506 GLU A CA 1
ATOM 3964 C C . GLU A 1 506 ? 2.969 19.031 22.594 1 85.5 506 GLU A C 1
ATOM 3966 O O . GLU A 1 506 ? 4.176 19.125 22.359 1 85.5 506 GLU A O 1
ATOM 3971 N N . ASP A 1 507 ? 2.062 19.125 21.688 1 85.75 507 ASP A N 1
ATOM 3972 C CA . ASP A 1 507 ? 2.432 19.453 20.312 1 85.75 507 ASP A CA 1
ATOM 3973 C C . ASP A 1 507 ? 3.057 20.844 20.234 1 85.75 507 ASP A C 1
ATOM 3975 O O . ASP A 1 507 ? 3.998 21.062 19.469 1 85.75 507 ASP A O 1
ATOM 3979 N N . THR A 1 508 ? 2.514 21.75 20.984 1 88.75 508 THR A N 1
ATOM 3980 C CA . THR A 1 508 ? 3.061 23.109 21.016 1 88.75 508 THR A CA 1
ATOM 3981 C C . THR A 1 508 ? 4.461 23.109 21.625 1 88.75 508 THR A C 1
ATOM 3983 O O . THR A 1 508 ? 5.34 23.828 21.156 1 88.75 508 THR A O 1
ATOM 3986 N N . GLN A 1 509 ? 4.602 22.328 22.578 1 87.94 509 GLN A N 1
ATOM 3987 C CA . GLN A 1 509 ? 5.906 22.219 23.219 1 87.94 509 GLN A CA 1
ATOM 3988 C C . GLN A 1 509 ? 6.961 21.719 22.25 1 87.94 509 GLN A C 1
ATOM 3990 O O . GLN A 1 509 ? 8.109 22.172 22.266 1 87.94 509 GLN A O 1
ATOM 3995 N N . ARG A 1 510 ? 6.574 20.812 21.469 1 86 510 ARG A N 1
ATOM 3996 C CA . ARG A 1 510 ? 7.496 20.297 20.453 1 86 510 ARG A CA 1
ATOM 3997 C C . ARG A 1 510 ? 7.891 21.391 19.469 1 86 510 ARG A C 1
ATOM 3999 O O . ARG A 1 510 ? 9.047 21.469 19.062 1 86 510 ARG A O 1
ATOM 4006 N N . THR A 1 511 ? 6.922 22.156 19.094 1 87.69 511 THR A N 1
ATOM 4007 C CA . THR A 1 511 ? 7.191 23.234 18.156 1 87.69 511 THR A CA 1
ATOM 4008 C C . THR A 1 511 ? 8.031 24.328 18.812 1 87.69 511 THR A C 1
ATOM 4010 O O . THR A 1 511 ? 8.844 24.969 18.156 1 87.69 511 THR A O 1
ATOM 4013 N N . VAL A 1 512 ? 7.852 24.531 20.078 1 89.19 512 VAL A N 1
ATOM 4014 C CA . VAL A 1 512 ? 8.641 25.516 20.828 1 89.19 512 VAL A CA 1
ATOM 4015 C C . VAL A 1 512 ? 10.094 25.047 20.906 1 89.19 512 VAL A C 1
ATOM 4017 O O . VAL A 1 512 ? 11.016 25.859 20.781 1 89.19 512 VAL A O 1
ATOM 4020 N N . LYS A 1 513 ? 10.258 23.797 21.078 1 88.38 513 LYS A N 1
ATOM 4021 C CA . LYS A 1 513 ? 11.625 23.266 21.094 1 88.38 513 LYS A CA 1
ATOM 4022 C C . LYS A 1 513 ? 12.32 23.484 19.75 1 88.38 513 LYS A C 1
ATOM 4024 O O . LYS A 1 513 ? 13.516 23.766 19.703 1 88.38 513 LYS A O 1
ATOM 4029 N N . ALA A 1 514 ? 11.578 23.344 18.766 1 86.94 514 ALA A N 1
ATOM 4030 C CA . ALA A 1 514 ? 12.133 23.609 17.438 1 86.94 514 ALA A CA 1
ATOM 4031 C C . ALA A 1 514 ? 12.5 25.078 17.281 1 86.94 514 ALA A C 1
ATOM 4033 O O . ALA A 1 514 ? 13.516 25.406 16.672 1 86.94 514 ALA A O 1
ATOM 4034 N N . LEU A 1 515 ? 11.656 25.969 17.781 1 88.69 515 LEU A N 1
ATOM 4035 C CA . LEU A 1 515 ? 11.938 27.391 17.766 1 88.69 515 LEU A CA 1
ATOM 4036 C C . LEU A 1 515 ? 13.188 27.703 18.578 1 88.69 515 LEU A C 1
ATOM 4038 O O . LEU A 1 515 ? 14.031 28.484 18.156 1 88.69 515 LEU A O 1
ATOM 4042 N N . GLN A 1 516 ? 13.281 27.094 19.656 1 88.25 516 GLN A N 1
ATOM 4043 C CA . GLN A 1 516 ? 14.445 27.297 20.516 1 88.25 516 GLN A CA 1
ATOM 4044 C C . GLN A 1 516 ? 15.727 26.828 19.812 1 88.25 516 GLN A C 1
ATOM 4046 O O . GLN A 1 516 ? 16.781 27.453 19.953 1 88.25 516 GLN A O 1
ATOM 4051 N N . LYS A 1 517 ? 15.594 25.766 19.188 1 88.25 517 LYS A N 1
ATOM 4052 C CA . LYS A 1 517 ? 16.75 25.281 18.438 1 88.25 517 LYS A CA 1
ATOM 4053 C C . LYS A 1 517 ? 17.188 26.297 17.391 1 88.25 517 LYS A C 1
ATOM 4055 O O . LYS A 1 517 ? 18.391 26.516 17.203 1 88.25 517 LYS A O 1
ATOM 4060 N N . GLU A 1 518 ? 16.219 26.875 16.719 1 87.94 518 GLU A N 1
ATOM 4061 C CA . GLU A 1 518 ? 16.547 27.891 15.727 1 87.94 518 GLU A CA 1
ATOM 4062 C C . GLU A 1 518 ? 17.141 29.141 16.391 1 87.94 518 GLU A C 1
ATOM 4064 O O . GLU A 1 518 ? 17.984 29.812 15.812 1 87.94 518 GLU A O 1
ATOM 4069 N N . GLN A 1 519 ? 16.656 29.516 17.484 1 87.38 519 GLN A N 1
ATOM 4070 C CA . GLN A 1 519 ? 17.219 30.625 18.234 1 87.38 519 GLN A CA 1
ATOM 4071 C C . GLN A 1 519 ? 18.656 30.344 18.641 1 87.38 519 GLN A C 1
ATOM 4073 O O . GLN A 1 519 ? 19.516 31.234 18.562 1 87.38 519 GLN A O 1
ATOM 4078 N N . ASP A 1 520 ? 18.859 29.125 19.078 1 85.69 520 ASP A N 1
ATOM 4079 C CA . ASP A 1 520 ? 20.219 28.734 19.422 1 85.69 520 ASP A CA 1
ATOM 4080 C C . ASP A 1 520 ? 21.141 28.812 18.203 1 85.69 520 ASP A C 1
ATOM 4082 O O . ASP A 1 520 ? 22.297 29.219 18.328 1 85.69 520 ASP A O 1
ATOM 4086 N N . ASN A 1 521 ? 20.656 28.406 17.156 1 86.88 521 ASN A N 1
ATOM 4087 C CA . ASN A 1 521 ? 21.422 28.516 15.93 1 86.88 521 ASN A CA 1
ATOM 4088 C C . ASN A 1 521 ? 21.75 29.969 15.609 1 86.88 521 ASN A C 1
ATOM 4090 O O . ASN A 1 521 ? 22.844 30.281 15.133 1 86.88 521 ASN A O 1
ATOM 4094 N N . LEU A 1 522 ? 20.812 30.859 15.758 1 84.69 522 LEU A N 1
ATOM 4095 C CA . LEU A 1 522 ? 21.062 32.281 15.539 1 84.69 522 LEU A CA 1
ATOM 4096 C C . LEU A 1 522 ? 22.125 32.812 16.5 1 84.69 522 LEU A C 1
ATOM 4098 O O . LEU A 1 522 ? 22.984 33.594 16.109 1 84.69 522 LEU A O 1
ATOM 4102 N N . LYS A 1 523 ? 21.984 32.375 17.719 1 81.88 523 LYS A N 1
ATOM 4103 C CA . LYS A 1 523 ? 22.984 32.781 18.703 1 81.88 523 LYS A CA 1
ATOM 4104 C C . LYS A 1 523 ? 24.391 32.375 18.266 1 81.88 523 LYS A C 1
ATOM 4106 O O . LYS A 1 523 ? 25.344 33.156 18.391 1 81.88 523 LYS A O 1
ATOM 4111 N N . ILE A 1 524 ? 24.453 31.203 17.734 1 78.19 524 ILE A N 1
ATOM 4112 C CA . ILE A 1 524 ? 25.734 30.703 17.266 1 78.19 524 ILE A CA 1
ATOM 4113 C C . ILE A 1 524 ? 26.203 31.516 16.062 1 78.19 524 ILE A C 1
ATOM 4115 O O . ILE A 1 524 ? 27.391 31.859 15.961 1 78.19 524 ILE A O 1
ATOM 4119 N N . LEU A 1 525 ? 25.297 31.891 15.195 1 79.38 525 LEU A N 1
ATOM 4120 C CA . LEU A 1 525 ? 25.641 32.656 14 1 79.38 525 LEU A CA 1
ATOM 4121 C C . LEU A 1 525 ? 26 34.094 14.367 1 79.38 525 LEU A C 1
ATOM 4123 O O . LEU A 1 525 ? 26.906 34.656 13.758 1 79.38 525 LEU A O 1
ATOM 4127 N N . LEU A 1 526 ? 25.312 34.625 15.375 1 75.81 526 LEU A N 1
ATOM 4128 C CA . LEU A 1 526 ? 25.578 36 15.789 1 75.81 526 LEU A CA 1
ATOM 4129 C C . LEU A 1 526 ? 26.922 36.094 16.5 1 75.81 526 LEU A C 1
ATOM 4131 O O . LEU A 1 526 ? 27.594 37.125 16.438 1 75.81 526 LEU A O 1
ATOM 4135 N N . GLU A 1 527 ? 27.109 35.031 17.234 1 68.62 527 GLU A N 1
ATOM 4136 C CA . GLU A 1 527 ? 28.406 35 17.891 1 68.62 527 GLU A CA 1
ATOM 4137 C C . GLU A 1 527 ? 29.547 34.969 16.891 1 68.62 527 GLU A C 1
ATOM 4139 O O . GLU A 1 527 ? 30.656 35.406 17.188 1 68.62 527 GLU A O 1
ATOM 4144 N N . GLN A 1 528 ? 29.109 34.562 15.695 1 60.19 528 GLN A N 1
ATOM 4145 C CA . GLN A 1 528 ? 30.125 34.531 14.648 1 60.19 528 GLN A CA 1
ATOM 4146 C C . GLN A 1 528 ? 30.234 35.875 13.93 1 60.19 528 GLN A C 1
ATOM 4148 O O . GLN A 1 528 ? 31.141 36.062 13.117 1 60.19 528 GLN A O 1
ATOM 4153 N N . LEU A 1 529 ? 29.219 36.812 14.195 1 59.88 529 LEU A N 1
ATOM 4154 C CA . LEU A 1 529 ? 29.25 38.125 13.57 1 59.88 529 LEU A CA 1
ATOM 4155 C C . LEU A 1 529 ? 30.359 38.969 14.18 1 59.88 529 LEU A C 1
ATOM 4157 O O . LEU A 1 529 ? 30.672 38.844 15.367 1 59.88 529 LEU A O 1
ATOM 4161 N N . PRO A 1 530 ? 31.047 39.75 13.344 1 44.81 530 PRO A N 1
ATOM 4162 C CA . PRO A 1 530 ? 32.125 40.594 13.836 1 44.81 530 PRO A CA 1
ATOM 4163 C C . PRO A 1 530 ? 31.641 41.75 14.734 1 44.81 530 PRO A C 1
ATOM 4165 O O . PRO A 1 530 ? 30.5 42.188 14.594 1 44.81 530 PRO A O 1
ATOM 4168 N N . THR A 1 531 ? 32 42 15.93 1 43.56 531 THR A N 1
ATOM 4169 C CA . THR A 1 531 ? 31.703 42.969 16.984 1 43.56 531 THR A CA 1
ATOM 4170 C C . THR A 1 531 ? 31.469 44.375 16.391 1 43.56 531 THR A C 1
ATOM 4172 O O . THR A 1 531 ? 30.797 45.219 17 1 43.56 531 THR A O 1
ATOM 4175 N N . TYR A 1 532 ? 32.344 45.094 15.5 1 36.56 532 TYR A N 1
ATOM 4176 C CA . TYR A 1 532 ? 32.312 46.5 15.195 1 36.56 532 TYR A CA 1
ATOM 4177 C C . TYR A 1 532 ? 31.359 46.781 14.031 1 36.56 532 TYR A C 1
ATOM 4179 O O . TYR A 1 532 ? 31.562 46.281 12.922 1 36.56 532 TYR A O 1
ATOM 4187 N N . ILE A 1 533 ? 30.156 47.094 14.219 1 42.66 533 ILE A N 1
ATOM 4188 C CA . ILE A 1 533 ? 29.219 47.562 13.188 1 42.66 533 ILE A CA 1
ATOM 4189 C C . ILE A 1 533 ? 29.422 49.031 12.93 1 42.66 533 ILE A C 1
ATOM 4191 O O . ILE A 1 533 ? 29.297 49.875 13.844 1 42.66 533 ILE A O 1
ATOM 4195 N N . PRO A 1 534 ? 30.078 49.719 11.703 1 40.41 534 PRO A N 1
ATOM 4196 C CA . PRO A 1 534 ? 30.5 51.062 11.32 1 40.41 534 PRO A CA 1
ATOM 4197 C C . PRO A 1 534 ? 29.391 52.094 11.461 1 40.41 534 PRO A C 1
ATOM 4199 O O . PRO A 1 534 ? 28.297 51.906 10.906 1 40.41 534 PRO A O 1
ATOM 4202 N N . VAL A 1 535 ? 29.156 52.906 12.445 1 41.22 535 VAL A N 1
ATOM 4203 C CA . VAL A 1 535 ? 28.234 54.031 12.375 1 41.22 535 VAL A CA 1
ATOM 4204 C C . VAL A 1 535 ? 28.719 55 11.305 1 41.22 535 VAL A C 1
ATOM 4206 O O . VAL A 1 535 ? 27.953 55.406 10.43 1 41.22 535 VAL A O 1
ATOM 4209 N N . GLU A 1 536 ? 29.531 56.406 11.578 1 41.25 536 GLU A N 1
ATOM 4210 C CA . GLU A 1 536 ? 29.891 57.5 10.688 1 41.25 536 GLU A CA 1
ATOM 4211 C C . GLU A 1 536 ? 31.141 57.156 9.883 1 41.25 536 GLU A C 1
ATOM 4213 O O . GLU A 1 536 ? 32.188 56.844 10.461 1 41.25 536 GLU A O 1
ATOM 4218 N N . GLU A 1 537 ? 31.078 56.781 8.586 1 44.66 537 GLU A N 1
ATOM 4219 C CA . GLU A 1 537 ? 32 56.062 7.711 1 44.66 537 GLU A CA 1
ATOM 4220 C C . GLU A 1 537 ? 33.125 56.969 7.246 1 44.66 537 GLU A C 1
ATOM 4222 O O . GLU A 1 537 ? 32.906 58.031 6.641 1 44.66 537 GLU A O 1
ATOM 4227 N N . ASN A 1 538 ? 34.312 57.344 7.879 1 49.41 538 ASN A N 1
ATOM 4228 C CA . ASN A 1 538 ? 35.531 58 7.414 1 49.41 538 ASN A CA 1
ATOM 4229 C C . ASN A 1 538 ? 35.844 57.625 5.973 1 49.41 538 ASN A C 1
ATOM 4231 O O . ASN A 1 538 ? 35.875 56.438 5.633 1 49.41 538 ASN A O 1
ATOM 4235 N N . PRO A 1 539 ? 35.688 58.656 5.039 1 58.5 539 PRO A N 1
ATOM 4236 C CA . PRO A 1 539 ? 35.906 58.344 3.619 1 58.5 539 PRO A CA 1
ATOM 4237 C C . PRO A 1 539 ? 37.156 57.531 3.367 1 58.5 539 PRO A C 1
ATOM 4239 O O . PRO A 1 539 ? 37.188 56.688 2.459 1 58.5 539 PRO A O 1
ATOM 4242 N N . LYS A 1 540 ? 38.219 57.812 4.129 1 64.62 540 LYS A N 1
ATOM 4243 C CA . LYS A 1 540 ? 39.469 57.031 3.955 1 64.62 540 LYS A CA 1
ATOM 4244 C C . LYS A 1 540 ? 39.25 55.562 4.316 1 64.62 540 LYS A C 1
ATOM 4246 O O . LYS A 1 540 ? 39.875 54.688 3.727 1 64.62 540 LYS A O 1
ATOM 4251 N N . PHE A 1 541 ? 38.281 55.469 5.152 1 63.88 541 PHE A N 1
ATOM 4252 C CA . PHE A 1 541 ? 37.938 54.125 5.547 1 63.88 541 PHE A CA 1
ATOM 4253 C C . PHE A 1 541 ? 37.156 53.438 4.438 1 63.88 541 PHE A C 1
ATOM 4255 O O . PHE A 1 541 ? 37.406 52.25 4.137 1 63.88 541 PHE A O 1
ATOM 4262 N N . ILE A 1 542 ? 36.375 54.344 3.83 1 65.75 542 ILE A N 1
ATOM 4263 C CA . ILE A 1 542 ? 35.562 53.781 2.742 1 65.75 542 ILE A CA 1
ATOM 4264 C C . ILE A 1 542 ? 36.469 53.438 1.557 1 65.75 542 ILE A C 1
ATOM 4266 O O . ILE A 1 542 ? 36.312 52.406 0.923 1 65.75 542 ILE A O 1
ATOM 4270 N N . GLU A 1 543 ? 37.406 54.281 1.371 1 71.75 543 GLU A N 1
ATOM 4271 C CA . GLU A 1 543 ? 38.344 54.062 0.268 1 71.75 543 GLU A CA 1
ATOM 4272 C C . GLU A 1 543 ? 39.219 52.844 0.523 1 71.75 543 GLU A C 1
ATOM 4274 O O . GLU A 1 543 ? 39.5 52.062 -0.391 1 71.75 543 GLU A O 1
ATOM 4279 N N . LEU A 1 544 ? 39.594 52.688 1.727 1 71.38 544 LEU A N 1
ATOM 4280 C CA . LEU A 1 544 ? 40.406 51.531 2.092 1 71.38 544 LEU A CA 1
ATOM 4281 C C . LEU A 1 544 ? 39.594 50.25 2.014 1 71.38 544 LEU A C 1
ATOM 4283 O O . LEU A 1 544 ? 40.062 49.25 1.501 1 71.38 544 LEU A O 1
ATOM 4287 N N . ARG A 1 545 ? 38.469 50.438 2.453 1 70.94 545 ARG A N 1
ATOM 4288 C CA . ARG A 1 545 ? 37.594 49.25 2.408 1 70.94 545 ARG A CA 1
ATOM 4289 C C . ARG A 1 545 ? 37.281 48.875 0.968 1 70.94 545 ARG A C 1
ATOM 4291 O O . ARG A 1 545 ? 37.281 47.688 0.622 1 70.94 545 ARG A O 1
ATOM 4298 N N . HIS A 1 546 ? 37.062 49.938 0.191 1 75.75 546 HIS A N 1
ATOM 4299 C CA . HIS A 1 546 ? 36.812 49.688 -1.226 1 75.75 546 HIS A CA 1
ATOM 4300 C C . HIS A 1 546 ? 38.062 49.125 -1.889 1 75.75 546 HIS A C 1
ATOM 4302 O O . HIS A 1 546 ? 38 48.219 -2.721 1 75.75 546 HIS A O 1
ATOM 4308 N N . GLY A 1 547 ? 39.125 49.625 -1.518 1 75.38 547 GLY A N 1
ATOM 4309 C CA . GLY A 1 547 ? 40.406 49.094 -2.027 1 75.38 547 GLY A CA 1
ATOM 4310 C C . GLY A 1 547 ? 40.625 47.625 -1.67 1 75.38 547 GLY A C 1
ATOM 4311 O O . GLY A 1 547 ? 41.062 46.844 -2.51 1 75.38 547 GLY A O 1
ATOM 4312 N N . ILE A 1 548 ? 40.188 47.281 -0.486 1 75.88 548 ILE A N 1
ATOM 4313 C CA . ILE A 1 548 ? 40.375 45.906 -0.035 1 75.88 548 ILE A CA 1
ATOM 4314 C C . ILE A 1 548 ? 39.344 45 -0.698 1 75.88 548 ILE A C 1
ATOM 4316 O O . ILE A 1 548 ? 39.688 43.875 -1.097 1 75.88 548 ILE A O 1
ATOM 4320 N N . GLU A 1 549 ? 38.25 45.5 -0.847 1 77.25 549 GLU A N 1
ATOM 4321 C CA . GLU A 1 549 ? 37.219 44.719 -1.538 1 77.25 549 GLU A CA 1
ATOM 4322 C C . GLU A 1 549 ? 37.594 44.469 -2.996 1 77.25 549 GLU A C 1
ATOM 4324 O O . GLU A 1 549 ? 37.406 43.375 -3.521 1 77.25 549 GLU A O 1
ATOM 4329 N N . ASN A 1 550 ? 38.156 45.438 -3.572 1 79.88 550 ASN A N 1
ATOM 4330 C CA . ASN A 1 550 ? 38.625 45.312 -4.945 1 79.88 550 ASN A CA 1
ATOM 4331 C C . ASN A 1 550 ? 39.812 44.344 -5.035 1 79.88 550 ASN A C 1
ATOM 4333 O O . ASN A 1 550 ? 39.906 43.562 -5.996 1 79.88 550 ASN A O 1
ATOM 4337 N N . LEU A 1 551 ? 40.531 44.344 -4.062 1 79.44 551 LEU A N 1
ATOM 4338 C CA . LEU A 1 551 ? 41.656 43.406 -4.016 1 79.44 551 LEU A CA 1
ATOM 4339 C C . LEU A 1 551 ? 41.156 41.969 -3.918 1 79.44 551 LEU A C 1
ATOM 4341 O O . LEU A 1 551 ? 41.688 41.062 -4.57 1 79.44 551 LEU A O 1
ATOM 4345 N N . VAL A 1 552 ? 40.094 41.812 -3.207 1 78.88 552 VAL A N 1
ATOM 4346 C CA . VAL A 1 552 ? 39.5 40.469 -3.078 1 78.88 552 VAL A CA 1
ATOM 4347 C C . VAL A 1 552 ? 38.969 40 -4.422 1 78.88 552 VAL A C 1
ATOM 4349 O O . VAL A 1 552 ? 39.156 38.875 -4.828 1 78.88 552 VAL A O 1
ATOM 4352 N N . THR A 1 553 ? 38.375 40.906 -5.062 1 80.25 553 THR A N 1
ATOM 4353 C CA . THR A 1 553 ? 37.812 40.594 -6.367 1 80.25 553 THR A CA 1
ATOM 4354 C C . THR A 1 553 ? 38.906 40.281 -7.371 1 80.25 553 THR A C 1
ATOM 4356 O O . THR A 1 553 ? 38.812 39.312 -8.141 1 80.25 553 THR A O 1
ATOM 4359 N N . ILE A 1 554 ? 39.969 41 -7.414 1 80.75 554 ILE A N 1
ATOM 4360 C CA . ILE A 1 554 ? 41.094 40.812 -8.328 1 80.75 554 ILE A CA 1
ATOM 4361 C C . ILE A 1 554 ? 41.75 39.469 -8.055 1 80.75 554 ILE A C 1
ATOM 4363 O O . ILE A 1 554 ? 42.062 38.719 -8.984 1 80.75 554 ILE A O 1
ATOM 4367 N N . TYR A 1 555 ? 41.812 39.156 -6.824 1 80.06 555 TYR A N 1
ATOM 4368 C CA . TYR A 1 555 ? 42.5 37.906 -6.477 1 80.06 555 TYR A CA 1
ATOM 4369 C C . TYR A 1 555 ? 41.625 36.688 -6.723 1 80.06 555 TYR A C 1
ATOM 4371 O O . TYR A 1 555 ? 42.094 35.625 -7.105 1 80.06 555 TYR A O 1
ATOM 4379 N N . ARG A 1 556 ? 40.375 36.906 -6.613 1 78.06 556 ARG A N 1
ATOM 4380 C CA . ARG A 1 556 ? 39.469 35.812 -6.945 1 78.06 556 ARG A CA 1
ATOM 4381 C C . ARG A 1 556 ? 39.438 35.594 -8.453 1 78.06 556 ARG A C 1
ATOM 4383 O O . ARG A 1 556 ? 39.406 34.438 -8.898 1 78.06 556 ARG A O 1
ATOM 4390 N N . GLN A 1 557 ? 39.469 36.625 -9.125 1 79.56 557 GLN A N 1
ATOM 4391 C CA . GLN A 1 557 ? 39.531 36.5 -10.578 1 79.56 557 GLN A CA 1
ATOM 4392 C C . GLN A 1 557 ? 40.844 35.875 -11.016 1 79.56 557 GLN A C 1
ATOM 4394 O O . GLN A 1 557 ? 40.875 35.031 -11.93 1 79.56 557 GLN A O 1
ATOM 4399 N N . PHE A 1 558 ? 41.812 36.219 -10.383 1 78.19 558 PHE A N 1
ATOM 4400 C CA . PHE A 1 558 ? 43.094 35.656 -10.672 1 78.19 558 PHE A CA 1
ATOM 4401 C C . PHE A 1 558 ? 43.125 34.156 -10.328 1 78.19 558 PHE A C 1
ATOM 4403 O O . PHE A 1 558 ? 43.688 33.344 -11.086 1 78.19 558 PHE A O 1
ATOM 4410 N N . GLN A 1 559 ? 42.469 33.844 -9.32 1 76 559 GLN A N 1
ATOM 4411 C CA . GLN A 1 559 ? 42.375 32.469 -8.914 1 76 559 GLN A CA 1
ATOM 4412 C C . GLN A 1 559 ? 41.562 31.641 -9.922 1 76 559 GLN A C 1
ATOM 4414 O O . GLN A 1 559 ? 41.938 30.531 -10.266 1 76 559 GLN A O 1
ATOM 4419 N N . GLU A 1 560 ? 40.594 32.188 -10.312 1 77 560 GLU A N 1
ATOM 4420 C CA . GLU A 1 560 ? 39.75 31.516 -11.305 1 77 560 GLU A CA 1
ATOM 4421 C C . GLU A 1 560 ? 40.5 31.359 -12.633 1 77 560 GLU A C 1
ATOM 4423 O O . GLU A 1 560 ? 40.375 30.328 -13.289 1 77 560 GLU A O 1
ATOM 4428 N N . GLU A 1 561 ? 41.25 32.281 -12.938 1 75.88 561 GLU A N 1
ATOM 4429 C CA . GLU A 1 561 ? 42 32.219 -14.172 1 75.88 561 GLU A CA 1
ATOM 4430 C C . GLU A 1 561 ? 43.125 31.172 -14.078 1 75.88 561 GLU A C 1
ATOM 4432 O O . GLU A 1 561 ? 43.375 30.469 -15.047 1 75.88 561 GLU A O 1
ATOM 4437 N N . LEU A 1 562 ? 43.594 31.047 -12.945 1 72.31 562 LEU A N 1
ATOM 4438 C CA . LEU A 1 562 ? 44.656 30.062 -12.734 1 72.31 562 LEU A CA 1
ATOM 4439 C C . LEU A 1 562 ? 44.062 28.641 -12.742 1 72.31 562 LEU A C 1
ATOM 4441 O O . LEU A 1 562 ? 44.688 27.734 -13.289 1 72.31 562 LEU A O 1
ATOM 4445 N N . GLU A 1 563 ? 42.906 28.531 -12.273 1 73.38 563 GLU A N 1
ATOM 4446 C CA . GLU A 1 563 ? 42.281 27.219 -12.227 1 73.38 563 GLU A CA 1
ATOM 4447 C C . GLU A 1 563 ? 41.781 26.781 -13.609 1 73.38 563 GLU A C 1
ATOM 4449 O O . GLU A 1 563 ? 41.781 25.594 -13.914 1 73.38 563 GLU A O 1
ATOM 4454 N N . LYS A 1 564 ? 41.531 27.672 -14.422 1 73.81 564 LYS A N 1
ATOM 4455 C CA . LYS A 1 564 ? 41.031 27.375 -15.766 1 73.81 564 LYS A CA 1
ATOM 4456 C C . LYS A 1 564 ? 42.188 27 -16.688 1 73.81 564 LYS A C 1
ATOM 4458 O O . LYS A 1 564 ? 41.969 26.391 -17.734 1 73.81 564 LYS A O 1
ATOM 4463 N N . GLN A 1 565 ? 43.438 27.234 -16.266 1 71.88 565 GLN A N 1
ATOM 4464 C CA . GLN A 1 565 ? 44.594 26.953 -17.109 1 71.88 565 GLN A CA 1
ATOM 4465 C C . GLN A 1 565 ? 45.25 25.656 -16.688 1 71.88 565 GLN A C 1
ATOM 4467 O O . GLN A 1 565 ? 45.906 25.594 -15.641 1 71.88 565 GLN A O 1
ATOM 4472 N N . PRO A 1 566 ? 44.969 24.562 -17.453 1 70.75 566 PRO A N 1
ATOM 4473 C CA . PRO A 1 566 ? 45.594 23.297 -17.047 1 70.75 566 PRO A CA 1
ATOM 4474 C C . PRO A 1 566 ? 47.125 23.375 -17.047 1 70.75 566 PRO A C 1
ATOM 4476 O O . PRO A 1 566 ? 47.781 22.75 -16.203 1 70.75 566 PRO A O 1
ATOM 4479 N N . ILE A 1 567 ? 47.688 24.188 -18.094 1 76.44 567 ILE A N 1
ATOM 4480 C CA . ILE A 1 567 ? 49.125 24.391 -18.172 1 76.44 567 ILE A CA 1
ATOM 4481 C C . ILE A 1 567 ? 49.438 25.875 -18.203 1 76.44 567 ILE A C 1
ATOM 4483 O O . ILE A 1 567 ? 48.719 26.672 -18.797 1 76.44 567 ILE A O 1
ATOM 4487 N N . LEU A 1 568 ? 50.531 26.328 -17.609 1 77.06 568 LEU A N 1
ATOM 4488 C CA . LEU A 1 568 ? 50.906 27.734 -17.516 1 77.06 568 LEU A CA 1
ATOM 4489 C C . LEU A 1 568 ? 51.25 28.312 -18.891 1 77.06 568 LEU A C 1
ATOM 4491 O O . LEU A 1 568 ? 51.844 27.641 -19.703 1 77.06 568 LEU A O 1
ATOM 4495 N N . LYS A 1 569 ? 50.781 29.453 -19.156 1 78.5 569 LYS A N 1
ATOM 4496 C CA . LYS A 1 569 ? 51 30.109 -20.453 1 78.5 569 LYS A CA 1
ATOM 4497 C C . LYS A 1 569 ? 52.031 31.203 -20.328 1 78.5 569 LYS A C 1
ATOM 4499 O O . LYS A 1 569 ? 52.156 31.859 -19.297 1 78.5 569 LYS A O 1
ATOM 4504 N N . ASN A 1 570 ? 52.969 31.344 -21.281 1 73.62 570 ASN A N 1
ATOM 4505 C CA . ASN A 1 570 ? 53.969 32.375 -21.266 1 73.62 570 ASN A CA 1
ATOM 4506 C C . ASN A 1 570 ? 53.406 33.75 -21.656 1 73.62 570 ASN A C 1
ATOM 4508 O O . ASN A 1 570 ? 52.219 33.844 -21.938 1 73.62 570 ASN A O 1
ATOM 4512 N N . ARG A 1 571 ? 54.188 34.812 -21.719 1 69.62 571 ARG A N 1
ATOM 4513 C CA . ARG A 1 571 ? 53.812 36.219 -21.953 1 69.62 571 ARG A CA 1
ATOM 4514 C C . ARG A 1 571 ? 53.062 36.344 -23.281 1 69.62 571 ARG A C 1
ATOM 4516 O O . ARG A 1 571 ? 52.219 37.219 -23.422 1 69.62 571 ARG A O 1
ATOM 4523 N N . ASP A 1 572 ? 53.281 35.344 -24.375 1 71.38 572 ASP A N 1
ATOM 4524 C CA . ASP A 1 572 ? 52.656 35.438 -25.703 1 71.38 572 ASP A CA 1
ATOM 4525 C C . ASP A 1 572 ? 51.406 34.594 -25.781 1 71.38 572 ASP A C 1
ATOM 4527 O O . ASP A 1 572 ? 50.781 34.469 -26.844 1 71.38 572 ASP A O 1
ATOM 4531 N N . GLY A 1 573 ? 50.969 33.969 -24.625 1 73.69 573 GLY A N 1
ATOM 4532 C CA . GLY A 1 573 ? 49.75 33.188 -24.578 1 73.69 573 GLY A CA 1
ATOM 4533 C C . GLY A 1 573 ? 49.938 31.734 -25.016 1 73.69 573 GLY A C 1
ATOM 4534 O O . GLY A 1 573 ? 48.969 31.047 -25.312 1 73.69 573 GLY A O 1
ATOM 4535 N N . VAL A 1 574 ? 51.156 31.297 -25.109 1 76.75 574 VAL A N 1
ATOM 4536 C CA . VAL A 1 574 ? 51.469 29.938 -25.531 1 76.75 574 VAL A CA 1
ATOM 4537 C C . VAL A 1 574 ? 51.75 29.062 -24.312 1 76.75 574 VAL A C 1
ATOM 4539 O O . VAL A 1 574 ? 52.438 29.484 -23.375 1 76.75 574 VAL A O 1
ATOM 4542 N N . ALA A 1 575 ? 51.125 27.906 -24.359 1 78.06 575 ALA A N 1
ATOM 4543 C CA . ALA A 1 575 ? 51.312 26.969 -23.25 1 78.06 575 ALA A CA 1
ATOM 4544 C C . ALA A 1 575 ? 52.781 26.578 -23.109 1 78.06 575 ALA A C 1
ATOM 4546 O O . ALA A 1 575 ? 53.469 26.328 -24.094 1 78.06 575 ALA A O 1
ATOM 4547 N N . VAL A 1 576 ? 53.25 26.547 -21.938 1 78.5 576 VAL A N 1
ATOM 4548 C CA . VAL A 1 576 ? 54.656 26.234 -21.688 1 78.5 576 VAL A CA 1
ATOM 4549 C C . VAL A 1 576 ? 54.969 24.844 -22.234 1 78.5 576 VAL A C 1
ATOM 4551 O O . VAL A 1 576 ? 56.062 24.594 -22.75 1 78.5 576 VAL A O 1
ATOM 4554 N N . SER A 1 577 ? 54.031 23.969 -22.203 1 78.69 577 SER A N 1
ATOM 4555 C CA . SER A 1 577 ? 54.219 22.625 -22.734 1 78.69 577 SER A CA 1
ATOM 4556 C C . SER A 1 577 ? 54.469 22.672 -24.25 1 78.69 577 SER A C 1
ATOM 4558 O O . SER A 1 577 ? 55.312 21.922 -24.75 1 78.69 577 SER A O 1
ATOM 4560 N N . ASP A 1 578 ? 53.875 23.562 -24.891 1 79.69 578 ASP A N 1
ATOM 4561 C CA . ASP A 1 578 ? 54.031 23.656 -26.344 1 79.69 578 ASP A CA 1
ATOM 4562 C C . ASP A 1 578 ? 55.344 24.297 -26.719 1 79.69 578 ASP A C 1
ATOM 4564 O O . ASP A 1 578 ? 55.969 23.891 -27.703 1 79.69 578 ASP A O 1
ATOM 4568 N N . VAL A 1 579 ? 55.75 25.188 -25.906 1 77.81 579 VAL A N 1
ATOM 4569 C CA . VAL A 1 579 ? 57.062 25.812 -26.141 1 77.81 579 VAL A CA 1
ATOM 4570 C C . VAL A 1 579 ? 58.156 24.797 -25.922 1 77.81 579 VAL A C 1
ATOM 4572 O O . VAL A 1 579 ? 59.125 24.75 -26.703 1 77.81 579 VAL A O 1
ATOM 4575 N N . VAL A 1 580 ? 57.969 23.969 -25 1 77.44 580 VAL A N 1
ATOM 4576 C CA . VAL A 1 580 ? 58.969 22.953 -24.688 1 77.44 580 VAL A CA 1
ATOM 4577 C C . VAL A 1 580 ? 58.969 21.875 -25.766 1 77.44 580 VAL A C 1
ATOM 4579 O O . VAL A 1 580 ? 60.031 21.422 -26.188 1 77.44 580 VAL A O 1
ATOM 4582 N N . LYS A 1 581 ? 57.844 21.547 -26.203 1 79.44 581 LYS A N 1
ATOM 4583 C CA . LYS A 1 581 ? 57.75 20.547 -27.266 1 79.44 581 LYS A CA 1
ATOM 4584 C C . LYS A 1 581 ? 58.375 21.031 -28.547 1 79.44 581 LYS A C 1
ATOM 4586 O O . LYS A 1 581 ? 59.062 20.281 -29.234 1 79.44 581 LYS A O 1
ATOM 4591 N N . ASP A 1 582 ? 58.156 22.344 -28.797 1 78 582 ASP A N 1
ATOM 4592 C CA . ASP A 1 582 ? 58.75 22.922 -30 1 78 582 ASP A CA 1
ATOM 4593 C C . ASP A 1 582 ? 60.25 22.969 -29.906 1 78 582 ASP A C 1
ATOM 4595 O O . ASP A 1 582 ? 60.969 22.656 -30.875 1 78 582 ASP A O 1
ATOM 4599 N N . GLU A 1 583 ? 60.75 23.266 -28.797 1 77.94 583 GLU A N 1
ATOM 4600 C CA . GLU A 1 583 ? 62.188 23.312 -28.609 1 77.94 583 GLU A CA 1
ATOM 4601 C C . GLU A 1 583 ? 62.781 21.906 -28.609 1 77.94 583 GLU A C 1
ATOM 4603 O O . GLU A 1 583 ? 63.875 21.688 -29.141 1 77.94 583 GLU A O 1
ATOM 4608 N N . LEU A 1 584 ? 62.094 20.953 -28.172 1 79.38 584 LEU A N 1
ATOM 4609 C CA . LEU A 1 584 ? 62.531 19.562 -28.188 1 79.38 584 LEU A CA 1
ATOM 4610 C C . LEU A 1 584 ? 62.625 19.047 -29.625 1 79.38 584 LEU A C 1
ATOM 4612 O O . LEU A 1 584 ? 63.625 18.406 -29.969 1 79.38 584 LEU A O 1
ATOM 4616 N N . THR A 1 585 ? 61.625 19.281 -30.312 1 77.88 585 THR A N 1
ATOM 4617 C CA . THR A 1 585 ? 61.594 18.844 -31.703 1 77.88 585 THR A CA 1
ATOM 4618 C C . THR A 1 585 ? 62.75 19.469 -32.469 1 77.88 585 THR A C 1
ATOM 4620 O O . THR A 1 585 ? 63.406 18.797 -33.281 1 77.88 585 THR A O 1
ATOM 4623 N N . ASN A 1 586 ? 63 20.719 -32.125 1 74.94 586 ASN A N 1
ATOM 4624 C CA . ASN A 1 586 ? 64.125 21.406 -32.812 1 74.94 586 ASN A CA 1
ATOM 4625 C C . ASN A 1 586 ? 65.438 20.828 -32.406 1 74.94 586 ASN A C 1
ATOM 4627 O O . ASN A 1 586 ? 66.312 20.656 -33.25 1 74.94 586 ASN A O 1
ATOM 4631 N N . LYS A 1 587 ? 65.625 20.359 -31.188 1 75.5 587 LYS A N 1
ATOM 4632 C CA . LYS A 1 587 ? 66.875 19.844 -30.703 1 75.5 587 LYS A CA 1
ATOM 4633 C C . LYS A 1 587 ? 67.125 18.438 -31.25 1 75.5 587 LYS A C 1
ATOM 4635 O O . LYS A 1 587 ? 68.25 18.141 -31.719 1 75.5 587 LYS A O 1
ATOM 4640 N N . ILE A 1 588 ? 66.125 17.625 -31.281 1 75.88 588 ILE A N 1
ATOM 4641 C CA . ILE A 1 588 ? 66.312 16.25 -31.719 1 75.88 588 ILE A CA 1
ATOM 4642 C C . ILE A 1 588 ? 66.438 16.203 -33.25 1 75.88 588 ILE A C 1
ATOM 4644 O O . ILE A 1 588 ? 67.312 15.484 -33.75 1 75.88 588 ILE A O 1
ATOM 4648 N N . PHE A 1 589 ? 65.75 17.078 -33.875 1 73.5 589 PHE A N 1
ATOM 4649 C CA . PHE A 1 589 ? 65.75 17.016 -35.344 1 73.5 589 PHE A CA 1
ATOM 4650 C C . PHE A 1 589 ? 67 17.672 -35.938 1 73.5 589 PHE A C 1
ATOM 4652 O O . PHE A 1 589 ? 67.5 17.188 -36.906 1 73.5 589 PHE A O 1
ATOM 4659 N N . PHE A 1 590 ? 67.5 18.734 -35.156 1 69.94 590 PHE A N 1
ATOM 4660 C CA . PHE A 1 590 ? 68.5 19.5 -35.875 1 69.94 590 PHE A CA 1
ATOM 4661 C C . PHE A 1 590 ? 69.812 19.453 -35.094 1 69.94 590 PHE A C 1
ATOM 4663 O O . PHE A 1 590 ? 70.875 19.703 -35.688 1 69.94 590 PHE A O 1
ATOM 4670 N N . GLU A 1 591 ? 69.938 18.922 -33.812 1 67.69 591 GLU A N 1
ATOM 4671 C CA . GLU A 1 591 ? 71.188 18.984 -33.062 1 67.69 591 GLU A CA 1
ATOM 4672 C C . GLU A 1 591 ? 71.75 17.594 -32.906 1 67.69 591 GLU A C 1
ATOM 4674 O O . GLU A 1 591 ? 73 17.469 -32.75 1 67.69 591 GLU A O 1
ATOM 4679 N N . TRP A 1 592 ? 70.938 16.438 -33.031 1 70.62 592 TRP A N 1
ATOM 4680 C CA . TRP A 1 592 ? 71.5 15.094 -32.906 1 70.62 592 TRP A CA 1
ATOM 4681 C C . TRP A 1 592 ? 72.312 14.734 -34.156 1 70.62 592 TRP A C 1
ATOM 4683 O O . TRP A 1 592 ? 71.75 14.68 -35.25 1 70.62 592 TRP A O 1
ATOM 4693 N N . SER A 1 593 ? 73.562 14.539 -33.938 1 70.69 593 SER A N 1
ATOM 4694 C CA . SER A 1 593 ? 74.438 14.203 -35.031 1 70.69 593 SER A CA 1
ATOM 4695 C C . SER A 1 593 ? 74.188 12.781 -35.531 1 70.69 593 SER A C 1
ATOM 4697 O O . SER A 1 593 ? 74.5 12.453 -36.688 1 70.69 593 SER A O 1
ATOM 4699 N N . GLU A 1 594 ? 73.5 11.906 -34.656 1 70.75 594 GLU A N 1
ATOM 4700 C CA . GLU A 1 594 ? 73.312 10.5 -35 1 70.75 594 GLU A CA 1
ATOM 4701 C C . GLU A 1 594 ? 72.375 10.359 -36.188 1 70.75 594 GLU A C 1
ATOM 4703 O O . GLU A 1 594 ? 72.625 9.508 -37.062 1 70.75 594 GLU A O 1
ATOM 4708 N N . TRP A 1 595 ? 71.438 11.242 -36.188 1 73.56 595 TRP A N 1
ATOM 4709 C CA . TRP A 1 595 ? 70.5 11.156 -37.312 1 73.56 595 TRP A CA 1
ATOM 4710 C C . TRP A 1 595 ? 71.188 11.562 -38.625 1 73.56 595 TRP A C 1
ATOM 4712 O O . TRP A 1 595 ? 71 10.914 -39.656 1 73.56 595 TRP A O 1
ATOM 4722 N N . THR A 1 596 ? 72 12.57 -38.406 1 69.81 596 THR A N 1
ATOM 4723 C CA . THR A 1 596 ? 72.688 13.039 -39.594 1 69.81 596 THR A CA 1
ATOM 4724 C C . THR A 1 596 ? 73.625 11.977 -40.125 1 69.81 596 THR A C 1
ATOM 4726 O O . THR A 1 596 ? 73.75 11.781 -41.312 1 69.81 596 THR A O 1
ATOM 4729 N N . LEU A 1 597 ? 74.25 11.211 -39.156 1 67.94 597 LEU A N 1
ATOM 4730 C CA . LEU A 1 597 ? 75.188 10.164 -39.562 1 67.94 597 LEU A CA 1
ATOM 4731 C C . LEU A 1 597 ? 74.5 9.016 -40.25 1 67.94 597 LEU A C 1
ATOM 4733 O O . LEU A 1 597 ? 74.938 8.484 -41.25 1 67.94 597 LEU A O 1
ATOM 4737 N N . LEU A 1 598 ? 73.25 8.656 -39.844 1 70.5 598 LEU A N 1
ATOM 4738 C CA . LEU A 1 598 ? 72.5 7.566 -40.438 1 70.5 598 LEU A CA 1
ATOM 4739 C C . LEU A 1 598 ? 71.938 7.961 -41.781 1 70.5 598 LEU A C 1
ATOM 4741 O O . LEU A 1 598 ? 71.938 7.168 -42.75 1 70.5 598 LEU A O 1
ATOM 4745 N N . PHE A 1 599 ? 71.438 9.172 -41.844 1 70.25 599 PHE A N 1
ATOM 4746 C CA . PHE A 1 599 ? 70.875 9.586 -43.094 1 70.25 599 PHE A CA 1
ATOM 4747 C C . PHE A 1 599 ? 72 9.789 -44.156 1 70.25 599 PHE A C 1
ATOM 4749 O O . PHE A 1 599 ? 71.75 9.5 -45.312 1 70.25 599 PHE A O 1
ATOM 4756 N N . ASP A 1 600 ? 73.188 10.203 -43.562 1 66.56 600 ASP A N 1
ATOM 4757 C CA . ASP A 1 600 ? 74.25 10.414 -44.5 1 66.56 600 ASP A CA 1
ATOM 4758 C C . ASP A 1 600 ? 74.75 9.086 -45.062 1 66.56 600 ASP A C 1
ATOM 4760 O O . ASP A 1 600 ? 75.25 9.023 -46.188 1 66.56 600 ASP A O 1
ATOM 4764 N N . ARG A 1 601 ? 74.5 7.938 -44.188 1 65.88 601 ARG A N 1
ATOM 4765 C CA . ARG A 1 601 ? 75 6.645 -44.625 1 65.88 601 ARG A CA 1
ATOM 4766 C C . ARG A 1 601 ? 73.938 5.844 -45.344 1 65.88 601 ARG A C 1
ATOM 4768 O O . ARG A 1 601 ? 74.125 4.684 -45.688 1 65.88 601 ARG A O 1
ATOM 4775 N N . THR A 1 602 ? 72.812 6.363 -45.438 1 63.62 602 THR A N 1
ATOM 4776 C CA . THR A 1 602 ? 71.688 5.707 -46.156 1 63.62 602 THR A CA 1
ATOM 4777 C C . THR A 1 602 ? 71.812 5.883 -47.656 1 63.62 602 THR A C 1
ATOM 4779 O O . THR A 1 602 ? 71.875 7.012 -48.156 1 63.62 602 THR A O 1
ATOM 4782 N N . LYS A 1 603 ? 72.25 4.863 -48.281 1 64.56 603 LYS A N 1
ATOM 4783 C CA . LYS A 1 603 ? 72.25 4.867 -49.719 1 64.56 603 LYS A CA 1
ATOM 4784 C C . LYS A 1 603 ? 71.125 3.994 -50.281 1 64.56 603 LYS A C 1
ATOM 4786 O O . LYS A 1 603 ? 71.062 2.807 -49.969 1 64.56 603 LYS A O 1
ATOM 4791 N N . ASN A 1 604 ? 70.25 4.328 -51.062 1 59.88 604 ASN A N 1
ATOM 4792 C CA . ASN A 1 604 ? 69.125 3.709 -51.719 1 59.88 604 ASN A CA 1
ATOM 4793 C C . ASN A 1 604 ? 68.188 3.076 -50.688 1 59.88 604 ASN A C 1
ATOM 4795 O O . ASN A 1 604 ? 67.625 2.002 -50.938 1 59.88 604 ASN A O 1
ATOM 4799 N N . GLY A 1 605 ? 68.062 3.502 -49.219 1 60.16 605 GLY A N 1
ATOM 4800 C CA . GLY A 1 605 ? 67.125 3.156 -48.188 1 60.16 605 GLY A CA 1
ATOM 4801 C C . GLY A 1 605 ? 67.75 2.229 -47.125 1 60.16 605 GLY A C 1
ATOM 4802 O O . GLY A 1 605 ? 67.062 1.867 -46.156 1 60.16 605 GLY A O 1
ATOM 4803 N N . THR A 1 606 ? 68.875 1.501 -47.219 1 66 606 THR A N 1
ATOM 4804 C CA . THR A 1 606 ? 69.438 0.517 -46.344 1 66 606 THR A CA 1
ATOM 4805 C C . THR A 1 606 ? 70.75 1.076 -45.688 1 66 606 THR A C 1
ATOM 4807 O O . THR A 1 606 ? 71.5 1.774 -46.344 1 66 606 THR A O 1
ATOM 4810 N N . ILE A 1 607 ? 70.938 0.658 -44.219 1 66 607 ILE A N 1
ATOM 4811 C CA . ILE A 1 607 ? 72.125 1.117 -43.469 1 66 607 ILE A CA 1
ATOM 4812 C C . ILE A 1 607 ? 73.188 0.001 -43.438 1 66 607 ILE A C 1
ATOM 4814 O O . ILE A 1 607 ? 72.875 -1.126 -43.031 1 66 607 ILE A O 1
ATOM 4818 N N . SER A 1 608 ? 74.188 -0.362 -43.844 1 57.94 608 SER A N 1
ATOM 4819 C CA . SER A 1 608 ? 75.25 -1.41 -43.938 1 57.94 608 SER A CA 1
ATOM 4820 C C . SER A 1 608 ? 76.312 -1.205 -42.906 1 57.94 608 SER A C 1
ATOM 4822 O O . SER A 1 608 ? 76.938 -0.133 -42.844 1 57.94 608 SER A O 1
ATOM 4824 N N . LEU A 1 609 ? 76.188 -2.178 -41.469 1 49.44 609 LEU A N 1
ATOM 4825 C CA . LEU A 1 609 ? 77.188 -1.984 -40.438 1 49.44 609 LEU A CA 1
ATOM 4826 C C . LEU A 1 609 ? 78.25 -3.098 -40.531 1 49.44 609 LEU A C 1
ATOM 4828 O O . LEU A 1 609 ? 77.875 -4.262 -40.719 1 49.44 609 LEU A O 1
ATOM 4832 N N . THR A 1 610 ? 79.375 -3.369 -40.719 1 41 610 THR A N 1
ATOM 4833 C CA . THR A 1 610 ? 80.438 -4.379 -40.75 1 41 610 THR A CA 1
ATOM 4834 C C . THR A 1 610 ? 80.938 -4.633 -39.344 1 41 610 THR A C 1
ATOM 4836 O O . THR A 1 610 ? 81.625 -3.764 -38.75 1 41 610 THR A O 1
ATOM 4839 N N . LYS A 1 611 ? 80.125 -5.328 -38.25 1 36.25 611 LYS A N 1
ATOM 4840 C CA . LYS A 1 611 ? 80.875 -5.664 -37.031 1 36.25 611 LYS A CA 1
ATOM 4841 C C . LYS A 1 611 ? 81.625 -6.965 -37.188 1 36.25 611 LYS A C 1
ATOM 4843 O O . LYS A 1 611 ? 81.062 -7.969 -37.656 1 36.25 611 LYS A O 1
ATOM 4848 N N . ALA A 1 612 ? 82.875 -7.199 -37 1 28.95 612 ALA A N 1
ATOM 4849 C CA . ALA A 1 612 ? 83.75 -8.312 -36.75 1 28.95 612 ALA A CA 1
ATOM 4850 C C . ALA A 1 612 ? 83.75 -8.672 -35.281 1 28.95 612 ALA A C 1
ATOM 4852 O O . ALA A 1 612 ? 84.438 -9.633 -34.875 1 28.95 612 ALA A O 1
ATOM 4853 N N . ASP A 1 613 ? 82.938 -8.336 -34.094 1 27.11 613 ASP A N 1
ATOM 4854 C CA . ASP A 1 613 ? 83.438 -8.445 -32.75 1 27.11 613 ASP A CA 1
ATOM 4855 C C . ASP A 1 613 ? 83.312 -9.867 -32.219 1 27.11 613 ASP A C 1
ATOM 4857 O O . ASP A 1 613 ? 82.25 -10.453 -32.25 1 27.11 613 ASP A O 1
ATOM 4861 N N . SER A 1 614 ? 84.25 -10.867 -32.031 1 25.95 614 SER A N 1
ATOM 4862 C CA . SER A 1 614 ? 84.562 -12.047 -31.234 1 25.95 614 SER A CA 1
ATOM 4863 C C . SER A 1 614 ? 84.375 -11.766 -29.734 1 25.95 614 SER A C 1
ATOM 4865 O O . SER A 1 614 ? 84.562 -10.633 -29.297 1 25.95 614 SER A O 1
ATOM 4867 N N . ILE A 1 615 ? 83.438 -12.664 -28.812 1 26.19 615 ILE A N 1
ATOM 4868 C CA . ILE A 1 615 ? 83.125 -12.344 -27.422 1 26.19 615 ILE A CA 1
ATOM 4869 C C . ILE A 1 615 ? 84.375 -11.922 -26.656 1 26.19 615 ILE A C 1
ATOM 4871 O O . ILE A 1 615 ? 84.25 -11.141 -25.703 1 26.19 615 ILE A O 1
ATOM 4875 N N . PHE A 1 616 ? 85.5 -12.805 -26.844 1 22.53 616 PHE A N 1
ATOM 4876 C CA . PHE A 1 616 ? 86.875 -12.641 -26.312 1 22.53 616 PHE A CA 1
ATOM 4877 C C . PHE A 1 616 ? 87.562 -11.469 -26.969 1 22.53 616 PHE A C 1
ATOM 4879 O O . PHE A 1 616 ? 88.625 -11.039 -26.516 1 22.53 616 PHE A O 1
ATOM 4886 N N . GLY A 1 617 ? 87.688 -11.336 -28.375 1 22.77 617 GLY A N 1
ATOM 4887 C CA . GLY A 1 617 ? 88.75 -10.766 -29.141 1 22.77 617 GLY A CA 1
ATOM 4888 C C . GLY A 1 617 ? 88.812 -9.25 -29.078 1 22.77 617 GLY A C 1
ATOM 4889 O O . GLY A 1 617 ? 87.938 -8.617 -28.5 1 22.77 617 GLY A O 1
ATOM 4890 N N . ASP A 1 618 ? 89.375 -8.578 -30.422 1 25.16 618 ASP A N 1
ATOM 4891 C CA . ASP A 1 618 ? 90.312 -7.5 -30.734 1 25.16 618 ASP A CA 1
ATOM 4892 C C . ASP A 1 618 ? 89.625 -6.133 -30.516 1 25.16 618 ASP A C 1
ATOM 4894 O O . ASP A 1 618 ? 88.438 -6.004 -30.516 1 25.16 618 ASP A O 1
ATOM 4898 N N . GLU A 1 619 ? 90.5 -5.059 -30.375 1 26.25 619 GLU A N 1
ATOM 4899 C CA . GLU A 1 619 ? 90.812 -3.742 -29.812 1 26.25 619 GLU A CA 1
ATOM 4900 C C . GLU A 1 619 ? 90 -2.652 -30.547 1 26.25 619 GLU A C 1
ATOM 4902 O O . GLU A 1 619 ? 89.812 -1.562 -30 1 26.25 619 GLU A O 1
ATOM 4907 N N . GLU A 1 620 ? 90 -2.553 -32.062 1 26.98 620 GLU A N 1
ATOM 4908 C CA . GLU A 1 620 ? 90.062 -1.213 -32.625 1 26.98 620 GLU A CA 1
ATOM 4909 C C . GLU A 1 620 ? 88.812 -0.413 -32.344 1 26.98 620 GLU A C 1
ATOM 4911 O O . GLU A 1 620 ? 87.75 -0.989 -32.156 1 26.98 620 GLU A O 1
ATOM 4916 N N . VAL A 1 621 ? 89.062 0.986 -32.344 1 30.69 621 VAL A N 1
ATOM 4917 C CA . VAL A 1 621 ? 88.5 2.256 -31.844 1 30.69 621 VAL A CA 1
ATOM 4918 C C . VAL A 1 621 ? 87.312 2.713 -32.688 1 30.69 621 VAL A C 1
ATOM 4920 O O . VAL A 1 621 ? 86.75 3.766 -32.438 1 30.69 621 VAL A O 1
ATOM 4923 N N . GLU A 1 622 ? 86.75 2.006 -33.781 1 32.16 622 GLU A N 1
ATOM 4924 C CA . GLU A 1 622 ? 86 2.666 -34.844 1 32.16 622 GLU A CA 1
ATOM 4925 C C . GLU A 1 622 ? 84.875 3.484 -34.281 1 32.16 622 GLU A C 1
ATOM 4927 O O . GLU A 1 622 ? 84.375 3.191 -33.188 1 32.16 622 GLU A O 1
ATOM 4932 N N . ASP A 1 623 ? 84.688 4.613 -35.031 1 38.38 623 ASP A N 1
ATOM 4933 C CA . ASP A 1 623 ? 83.688 5.684 -34.844 1 38.38 623 ASP A CA 1
ATOM 4934 C C . ASP A 1 623 ? 82.312 5.133 -34.812 1 38.38 623 ASP A C 1
ATOM 4936 O O . ASP A 1 623 ? 81.875 4.449 -35.75 1 38.38 623 ASP A O 1
ATOM 4940 N N . THR A 1 624 ? 81.688 4.68 -33.938 1 44.5 624 THR A N 1
ATOM 4941 C CA . THR A 1 624 ? 80.688 3.672 -33.75 1 44.5 624 THR A CA 1
ATOM 4942 C C . THR A 1 624 ? 79.312 4.203 -34.219 1 44.5 624 THR A C 1
ATOM 4944 O O . THR A 1 624 ? 78.875 5.266 -33.781 1 44.5 624 THR A O 1
ATOM 4947 N N . ILE A 1 625 ? 78.875 4.23 -35.719 1 57.28 625 ILE A N 1
ATOM 4948 C CA . ILE A 1 625 ? 77.562 4.414 -36.281 1 57.28 625 ILE A CA 1
ATOM 4949 C C . ILE A 1 625 ? 76.5 3.74 -35.375 1 57.28 625 ILE A C 1
ATOM 4951 O O . ILE A 1 625 ? 76.75 2.609 -34.938 1 57.28 625 ILE A O 1
ATOM 4955 N N . PRO A 1 626 ? 75.438 4.527 -35.156 1 63.06 626 PRO A N 1
ATOM 4956 C CA . PRO A 1 626 ? 74.5 3.867 -34.25 1 63.06 626 PRO A CA 1
ATOM 4957 C C . PRO A 1 626 ? 73.875 2.611 -34.844 1 63.06 626 PRO A C 1
ATOM 4959 O O . PRO A 1 626 ? 73.312 2.656 -35.938 1 63.06 626 PRO A O 1
ATOM 4962 N N . THR A 1 627 ? 74.312 1.447 -34.5 1 65.44 627 THR A N 1
ATOM 4963 C CA . THR A 1 627 ? 73.812 0.182 -35.031 1 65.44 627 THR A CA 1
ATOM 4964 C C . THR A 1 627 ? 72.812 -0.454 -34.062 1 65.44 627 THR A C 1
ATOM 4966 O O . THR A 1 627 ? 72.062 -1.395 -34.406 1 65.44 627 THR A O 1
ATOM 4969 N N . LYS A 1 628 ? 72.875 0.19 -32.844 1 67.25 628 LYS A N 1
ATOM 4970 C CA . LYS A 1 628 ? 72 -0.306 -31.812 1 67.25 628 LYS A CA 1
ATOM 4971 C C . LYS A 1 628 ? 71.25 0.843 -31.109 1 67.25 628 LYS A C 1
ATOM 4973 O O . LYS A 1 628 ? 71.625 2.008 -31.281 1 67.25 628 LYS A O 1
ATOM 4978 N N . SER A 1 629 ? 70.25 0.541 -30.328 1 68.12 629 SER A N 1
ATOM 4979 C CA . SER A 1 629 ? 69.438 1.554 -29.641 1 68.12 629 SER A CA 1
ATOM 4980 C C . SER A 1 629 ? 70.312 2.318 -28.625 1 68.12 629 SER A C 1
ATOM 4982 O O . SER A 1 629 ? 70.125 3.521 -28.438 1 68.12 629 SER A O 1
ATOM 4984 N N . ASP A 1 630 ? 71.188 1.777 -28.25 1 64.75 630 ASP A N 1
ATOM 4985 C CA . ASP A 1 630 ? 72 2.377 -27.172 1 64.75 630 ASP A CA 1
ATOM 4986 C C . ASP A 1 630 ? 72.875 3.506 -27.703 1 64.75 630 ASP A C 1
ATOM 4988 O O . ASP A 1 630 ? 73.312 4.371 -26.938 1 64.75 630 ASP A O 1
ATOM 4992 N N . ASP A 1 631 ? 73.062 3.465 -28.953 1 73.81 631 ASP A N 1
ATOM 4993 C CA . ASP A 1 631 ? 73.875 4.504 -29.562 1 73.81 631 ASP A CA 1
ATOM 4994 C C . ASP A 1 631 ? 73.188 5.867 -29.484 1 73.81 631 ASP A C 1
ATOM 4996 O O . ASP A 1 631 ? 73.812 6.906 -29.578 1 73.81 631 ASP A O 1
ATOM 5000 N N . PHE A 1 632 ? 71.875 5.836 -29.375 1 72.62 632 PHE A N 1
ATOM 5001 C CA . PHE A 1 632 ? 71.125 7.07 -29.312 1 72.62 632 PHE A CA 1
ATOM 5002 C C . PHE A 1 632 ? 70.875 7.496 -27.859 1 72.62 632 PHE A C 1
ATOM 5004 O O . PHE A 1 632 ? 70.375 8.586 -27.609 1 72.62 632 PHE A O 1
ATOM 5011 N N . HIS A 1 633 ? 71.375 6.805 -27.078 1 68.69 633 HIS A N 1
ATOM 5012 C CA . HIS A 1 633 ? 70.938 7.008 -25.672 1 68.69 633 HIS A CA 1
ATOM 5013 C C . HIS A 1 633 ? 71.625 8.227 -25.094 1 68.69 633 HIS A C 1
ATOM 5015 O O . HIS A 1 633 ? 71 9.031 -24.391 1 68.69 633 HIS A O 1
ATOM 5021 N N . SER A 1 634 ? 72.938 8.336 -25.422 1 72.12 634 SER A N 1
ATOM 5022 C CA . SER A 1 634 ? 73.625 9.469 -24.859 1 72.12 634 SER A CA 1
ATOM 5023 C C . SER A 1 634 ? 73.062 10.797 -25.328 1 72.12 634 SER A C 1
ATOM 5025 O O . SER A 1 634 ? 72.875 11.734 -24.547 1 72.12 634 SER A O 1
ATOM 5027 N N . ALA A 1 635 ? 72.688 10.805 -26.594 1 76.75 635 ALA A N 1
ATOM 5028 C CA . ALA A 1 635 ? 72.125 12.023 -27.141 1 76.75 635 ALA A CA 1
ATOM 5029 C C . ALA A 1 635 ? 70.75 12.273 -26.562 1 76.75 635 ALA A C 1
ATOM 5031 O O . ALA A 1 635 ? 70.375 13.422 -26.297 1 76.75 635 ALA A O 1
ATOM 5032 N N . PHE A 1 636 ? 70.062 11.266 -26.25 1 77.38 636 PHE A N 1
ATOM 5033 C CA . PHE A 1 636 ? 68.688 11.367 -25.672 1 77.38 636 PHE A CA 1
ATOM 5034 C C . PHE A 1 636 ? 68.75 11.906 -24.25 1 77.38 636 PHE A C 1
ATOM 5036 O O . PHE A 1 636 ? 68.062 12.836 -23.891 1 77.38 636 PHE A O 1
ATOM 5043 N N . VAL A 1 637 ? 69.625 11.492 -23.594 1 68.12 637 VAL A N 1
ATOM 5044 C CA . VAL A 1 637 ? 69.688 11.898 -22.188 1 68.12 637 VAL A CA 1
ATOM 5045 C C . VAL A 1 637 ? 70.125 13.352 -22.094 1 68.12 637 VAL A C 1
ATOM 5047 O O . VAL A 1 637 ? 69.625 14.141 -21.328 1 68.12 637 VAL A O 1
ATOM 5050 N N . GLN A 1 638 ? 71.125 13.562 -22.938 1 74.12 638 GLN A N 1
ATOM 5051 C CA . GLN A 1 638 ? 71.562 14.938 -22.938 1 74.12 638 GLN A CA 1
ATOM 5052 C C . GLN A 1 638 ? 70.5 15.914 -23.328 1 74.12 638 GLN A C 1
ATOM 5054 O O . GLN A 1 638 ? 70.375 16.984 -22.734 1 74.12 638 GLN A O 1
ATOM 5059 N N . THR A 1 639 ? 69.75 15.523 -24.219 1 79.75 639 THR A N 1
ATOM 5060 C CA . THR A 1 639 ? 68.688 16.391 -24.703 1 79.75 639 THR A CA 1
ATOM 5061 C C . THR A 1 639 ? 67.562 16.531 -23.656 1 79.75 639 THR A C 1
ATOM 5063 O O . THR A 1 639 ? 67.062 17.625 -23.438 1 79.75 639 THR A O 1
ATOM 5066 N N . ILE A 1 640 ? 67.25 15.523 -22.938 1 73.88 640 ILE A N 1
ATOM 5067 C CA . ILE A 1 640 ? 66.188 15.594 -21.938 1 73.88 640 ILE A CA 1
ATOM 5068 C C . ILE A 1 640 ? 66.688 16.453 -20.75 1 73.88 640 ILE A C 1
ATOM 5070 O O . ILE A 1 640 ? 65.875 17.234 -20.219 1 73.88 640 ILE A O 1
ATOM 5074 N N . GLN A 1 641 ? 67.875 16.422 -20.594 1 71.75 641 GLN A N 1
ATOM 5075 C CA . GLN A 1 641 ? 68.438 17.25 -19.5 1 71.75 641 GLN A CA 1
ATOM 5076 C C . GLN A 1 641 ? 68.375 18.719 -19.875 1 71.75 641 GLN A C 1
ATOM 5078 O O . GLN A 1 641 ? 68 19.578 -19.062 1 71.75 641 GLN A O 1
ATOM 5083 N N . GLU A 1 642 ? 68.812 18.906 -21.047 1 78 642 GLU A N 1
ATOM 5084 C CA . GLU A 1 642 ? 68.75 20.297 -21.5 1 78 642 GLU A CA 1
ATOM 5085 C C . GLU A 1 642 ? 67.312 20.828 -21.594 1 78 642 GLU A C 1
ATOM 5087 O O . GLU A 1 642 ? 67.062 21.984 -21.234 1 78 642 GLU A O 1
ATOM 5092 N N . MET A 1 643 ? 66.562 19.938 -21.906 1 79.62 643 MET A N 1
ATOM 5093 C CA . MET A 1 643 ? 65.125 20.344 -22.062 1 79.62 643 MET A CA 1
ATOM 5094 C C . MET A 1 643 ? 64.5 20.5 -20.703 1 79.62 643 MET A C 1
ATOM 5096 O O . MET A 1 643 ? 63.562 21.328 -20.547 1 79.62 643 MET A O 1
ATOM 5100 N N . GLN A 1 644 ? 64.938 19.844 -19.844 1 73.19 644 GLN A N 1
ATOM 5101 C CA . GLN A 1 644 ? 64.438 20.031 -18.5 1 73.19 644 GLN A CA 1
ATOM 5102 C C . GLN A 1 644 ? 64.812 21.391 -17.938 1 73.19 644 GLN A C 1
ATOM 5104 O O . GLN A 1 644 ? 63.969 22.078 -17.344 1 73.19 644 GLN A O 1
ATOM 5109 N N . THR A 1 645 ? 66 21.641 -18.188 1 76.06 645 THR A N 1
ATOM 5110 C CA . THR A 1 645 ? 66.438 22.969 -17.75 1 76.06 645 THR A CA 1
ATOM 5111 C C . THR A 1 645 ? 65.688 24.062 -18.484 1 76.06 645 THR A C 1
ATOM 5113 O O . THR A 1 645 ? 65.312 25.062 -17.891 1 76.06 645 THR A O 1
ATOM 5116 N N . PHE A 1 646 ? 65.438 23.812 -19.672 1 80.62 646 PHE A N 1
ATOM 5117 C CA . PHE A 1 646 ? 64.75 24.766 -20.484 1 80.62 646 PHE A CA 1
ATOM 5118 C C . PHE A 1 646 ? 63.281 24.891 -20.031 1 80.62 646 PHE A C 1
ATOM 5120 O O . PHE A 1 646 ? 62.75 26 -19.906 1 80.62 646 PHE A O 1
ATOM 5127 N N . ALA A 1 647 ? 62.781 23.75 -19.688 1 78.75 647 ALA A N 1
ATOM 5128 C CA . ALA A 1 647 ? 61.406 23.75 -19.203 1 78.75 647 ALA A CA 1
ATOM 5129 C C . ALA A 1 647 ? 61.281 24.453 -17.844 1 78.75 647 ALA A C 1
ATOM 5131 O O . ALA A 1 647 ? 60.344 25.203 -17.609 1 78.75 647 ALA A O 1
ATOM 5132 N N . HIS A 1 648 ? 62.156 24.297 -17.141 1 75.19 648 HIS A N 1
ATOM 5133 C CA . HIS A 1 648 ? 62.219 24.938 -15.828 1 75.19 648 HIS A CA 1
ATOM 5134 C C . HIS A 1 648 ? 62.344 26.453 -15.953 1 75.19 648 HIS A C 1
ATOM 5136 O O . HIS A 1 648 ? 61.594 27.188 -15.289 1 75.19 648 HIS A O 1
ATOM 5142 N N . ASP A 1 649 ? 63.25 26.781 -16.766 1 78.31 649 ASP A N 1
ATOM 5143 C CA . ASP A 1 649 ? 63.469 28.203 -16.969 1 78.31 649 ASP A CA 1
ATOM 5144 C C . ASP A 1 649 ? 62.219 28.875 -17.562 1 78.31 649 ASP A C 1
ATOM 5146 O O . ASP A 1 649 ? 61.844 29.984 -17.141 1 78.31 649 ASP A O 1
ATOM 5150 N N . ARG A 1 650 ? 61.625 28.141 -18.406 1 79.19 650 ARG A N 1
ATOM 5151 C CA . ARG A 1 650 ? 60.469 28.734 -19.062 1 79.19 650 ARG A CA 1
ATOM 5152 C C . ARG A 1 650 ? 59.25 28.766 -18.125 1 79.19 650 ARG A C 1
ATOM 5154 O O . ARG A 1 650 ? 58.469 29.703 -18.156 1 79.19 650 ARG A O 1
ATOM 5161 N N . THR A 1 651 ? 59.219 27.859 -17.219 1 78.88 651 THR A N 1
ATOM 5162 C CA . THR A 1 651 ? 58.156 27.875 -16.234 1 78.88 651 THR A CA 1
ATOM 5163 C C . THR A 1 651 ? 58.375 28.984 -15.203 1 78.88 651 THR A C 1
ATOM 5165 O O . THR A 1 651 ? 57.438 29.688 -14.812 1 78.88 651 THR A O 1
ATOM 5168 N N . THR A 1 652 ? 59.562 29.172 -14.898 1 77.62 652 THR A N 1
ATOM 5169 C CA . THR A 1 652 ? 59.906 30.25 -13.969 1 77.62 652 THR A CA 1
ATOM 5170 C C . THR A 1 652 ? 59.594 31.609 -14.594 1 77.62 652 THR A C 1
ATOM 5172 O O . THR A 1 652 ? 59.094 32.5 -13.914 1 77.62 652 THR A O 1
ATOM 5175 N N . GLU A 1 653 ? 59.969 31.609 -15.836 1 79.75 653 GLU A N 1
ATOM 5176 C CA . GLU A 1 653 ? 59.656 32.844 -16.547 1 79.75 653 GLU A CA 1
ATOM 5177 C C . GLU A 1 653 ? 58.156 33.094 -16.625 1 79.75 653 GLU A C 1
ATOM 5179 O O . GLU A 1 653 ? 57.719 34.25 -16.484 1 79.75 653 GLU A O 1
ATOM 5184 N N . ALA A 1 654 ? 57.438 32.062 -16.766 1 80.5 654 ALA A N 1
ATOM 5185 C CA . ALA A 1 654 ? 55.969 32.188 -16.828 1 80.5 654 ALA A CA 1
ATOM 5186 C C . ALA A 1 654 ? 55.406 32.656 -15.477 1 80.5 654 ALA A C 1
ATOM 5188 O O . ALA A 1 654 ? 54.5 33.469 -15.43 1 80.5 654 ALA A O 1
ATOM 5189 N N . VAL A 1 655 ? 55.938 32.25 -14.445 1 77.75 655 VAL A N 1
ATOM 5190 C CA . VAL A 1 655 ? 55.469 32.625 -13.117 1 77.75 655 VAL A CA 1
ATOM 5191 C C . VAL A 1 655 ? 55.844 34.094 -12.844 1 77.75 655 VAL A C 1
ATOM 5193 O O . VAL A 1 655 ? 55.031 34.844 -12.312 1 77.75 655 VAL A O 1
ATOM 5196 N N . THR A 1 656 ? 57.031 34.344 -13.219 1 79.38 656 THR A N 1
ATOM 5197 C CA . THR A 1 656 ? 57.438 35.719 -13.055 1 79.38 656 THR A CA 1
ATOM 5198 C C . THR A 1 656 ? 56.562 36.656 -13.852 1 79.38 656 THR A C 1
ATOM 5200 O O . THR A 1 656 ? 56.188 37.75 -13.391 1 79.38 656 THR A O 1
ATOM 5203 N N . ASP A 1 657 ? 56.156 36.125 -14.984 1 79.38 657 ASP A N 1
ATOM 5204 C CA . ASP A 1 657 ? 55.281 36.938 -15.828 1 79.38 657 ASP A CA 1
ATOM 5205 C C . ASP A 1 657 ? 53.875 37.031 -15.211 1 79.38 657 ASP A C 1
ATOM 5207 O O . ASP A 1 657 ? 53.219 38.062 -15.312 1 79.38 657 ASP A O 1
ATOM 5211 N N . PHE A 1 658 ? 53.5 36.031 -14.57 1 79.88 658 PHE A N 1
ATOM 5212 C CA . PHE A 1 658 ? 52.219 36 -13.883 1 79.88 658 PHE A CA 1
ATOM 5213 C C . PHE A 1 658 ? 52.188 37.031 -12.758 1 79.88 658 PHE A C 1
ATOM 5215 O O . PHE A 1 658 ? 51.188 37.719 -12.57 1 79.88 658 PHE A O 1
ATOM 5222 N N . PHE A 1 659 ? 53.219 37.156 -12.109 1 80.25 659 PHE A N 1
ATOM 5223 C CA . PHE A 1 659 ? 53.281 38.125 -11.016 1 80.25 659 PHE A CA 1
ATOM 5224 C C . PHE A 1 659 ? 53.344 39.562 -11.555 1 80.25 659 PHE A C 1
ATOM 5226 O O . PHE A 1 659 ? 52.781 40.469 -10.961 1 80.25 659 PHE A O 1
ATOM 5233 N N . LYS A 1 660 ? 54.031 39.594 -12.609 1 79.31 660 LYS A N 1
ATOM 5234 C CA . LYS A 1 660 ? 54.062 40.906 -13.227 1 79.31 660 LYS A CA 1
ATOM 5235 C C . LYS A 1 660 ? 52.656 41.344 -13.641 1 79.31 660 LYS A C 1
ATOM 5237 O O . LYS A 1 660 ? 52.281 42.5 -13.461 1 79.31 660 LYS A O 1
ATOM 5242 N N . LYS A 1 661 ? 51.938 40.406 -14.133 1 80.38 661 LYS A N 1
ATOM 5243 C CA . LYS A 1 661 ? 50.562 40.688 -14.5 1 80.38 661 LYS A CA 1
ATOM 5244 C C . LYS A 1 661 ? 49.719 41.062 -13.273 1 80.38 661 LYS A C 1
ATOM 5246 O O . LYS A 1 661 ? 48.969 42 -13.305 1 80.38 661 LYS A O 1
ATOM 5251 N N . LEU A 1 662 ? 49.875 40.344 -12.227 1 80.31 662 LEU A N 1
ATOM 5252 C CA . LEU A 1 662 ? 49.156 40.594 -10.992 1 80.31 662 LEU A CA 1
ATOM 5253 C C . LEU A 1 662 ? 49.531 41.938 -10.414 1 80.31 662 LEU A C 1
ATOM 5255 O O . LEU A 1 662 ? 48.688 42.688 -9.93 1 80.31 662 LEU A O 1
ATOM 5259 N N . SER A 1 663 ? 50.75 42.25 -10.523 1 80.75 663 SER A N 1
ATOM 5260 C CA . SER A 1 663 ? 51.25 43.5 -9.992 1 80.75 663 SER A CA 1
ATOM 5261 C C . SER A 1 663 ? 50.656 44.688 -10.758 1 80.75 663 SER A C 1
ATOM 5263 O O . SER A 1 663 ? 50.344 45.719 -10.172 1 80.75 663 SER A O 1
ATOM 5265 N N . ILE A 1 664 ? 50.469 44.438 -11.992 1 80.75 664 ILE A N 1
ATOM 5266 C CA . ILE A 1 664 ? 49.875 45.469 -12.812 1 80.75 664 ILE A CA 1
ATOM 5267 C C . ILE A 1 664 ? 48.375 45.625 -12.477 1 80.75 664 ILE A C 1
ATOM 5269 O O . ILE A 1 664 ? 47.875 46.719 -12.391 1 80.75 664 ILE A O 1
ATOM 5273 N N . GLU A 1 665 ? 47.781 44.531 -12.195 1 81.56 665 GLU A N 1
ATOM 5274 C CA . GLU A 1 665 ? 46.344 44.531 -11.906 1 81.56 665 GLU A CA 1
ATOM 5275 C C . GLU A 1 665 ? 46.062 45.188 -10.547 1 81.56 665 GLU A C 1
ATOM 5277 O O . GLU A 1 665 ? 45 45.781 -10.359 1 81.56 665 GLU A O 1
ATOM 5282 N N . VAL A 1 666 ? 46.969 45.125 -9.594 1 80.88 666 VAL A N 1
ATOM 5283 C CA . VAL A 1 666 ? 46.75 45.656 -8.258 1 80.88 666 VAL A CA 1
ATOM 5284 C C . VAL A 1 666 ? 47.375 47.031 -8.133 1 80.88 666 VAL A C 1
ATOM 5286 O O . VAL A 1 666 ? 47.406 47.625 -7.047 1 80.88 666 VAL A O 1
ATOM 5289 N N . ALA A 1 667 ? 47.812 47.625 -9.109 1 81.5 667 ALA A N 1
ATOM 5290 C CA . ALA A 1 667 ? 48.562 48.875 -9.062 1 81.5 667 ALA A CA 1
ATOM 5291 C C . ALA A 1 667 ? 47.688 50 -8.492 1 81.5 667 ALA A C 1
ATOM 5293 O O . ALA A 1 667 ? 48.125 50.812 -7.691 1 81.5 667 ALA A O 1
ATOM 5294 N N . ASP A 1 668 ? 46.406 50.031 -8.859 1 80.62 668 ASP A N 1
ATOM 5295 C CA . ASP A 1 668 ? 45.5 51.094 -8.375 1 80.62 668 ASP A CA 1
ATOM 5296 C C . ASP A 1 668 ? 45.25 50.938 -6.875 1 80.62 668 ASP A C 1
ATOM 5298 O O . ASP A 1 668 ? 45.25 51.906 -6.133 1 80.62 668 ASP A O 1
ATOM 5302 N N . GLU A 1 669 ? 45.125 49.719 -6.48 1 80.69 669 GLU A N 1
ATOM 5303 C CA . GLU A 1 669 ? 44.844 49.438 -5.066 1 80.69 669 GLU A CA 1
ATOM 5304 C C . GLU A 1 669 ? 46.125 49.656 -4.23 1 80.69 669 GLU A C 1
ATOM 5306 O O . GLU A 1 669 ? 46.031 50.094 -3.078 1 80.69 669 GLU A O 1
ATOM 5311 N N . ARG A 1 670 ? 47.188 49.438 -4.727 1 78.94 670 ARG A N 1
ATOM 5312 C CA . ARG A 1 670 ? 48.469 49.688 -4.059 1 78.94 670 ARG A CA 1
ATOM 5313 C C . ARG A 1 670 ? 48.656 51.188 -3.768 1 78.94 670 ARG A C 1
ATOM 5315 O O . ARG A 1 670 ? 49.031 51.562 -2.664 1 78.94 670 ARG A O 1
ATOM 5322 N N . THR A 1 671 ? 48.312 51.875 -4.695 1 79.69 671 THR A N 1
ATOM 5323 C CA . THR A 1 671 ? 48.438 53.344 -4.523 1 79.69 671 THR A CA 1
ATOM 5324 C C . THR A 1 671 ? 47.438 53.812 -3.465 1 79.69 671 THR A C 1
ATOM 5326 O O . THR A 1 671 ? 47.781 54.688 -2.648 1 79.69 671 THR A O 1
ATOM 5329 N N . THR A 1 672 ? 46.281 53.281 -3.48 1 77.69 672 THR A N 1
ATOM 5330 C CA . THR A 1 672 ? 45.281 53.688 -2.521 1 77.69 672 THR A CA 1
ATOM 5331 C C . THR A 1 672 ? 45.656 53.312 -1.104 1 77.69 672 THR A C 1
ATOM 5333 O O . THR A 1 672 ? 45.562 54.094 -0.172 1 77.69 672 THR A O 1
ATOM 5336 N N . VAL A 1 673 ? 46.156 52.125 -0.881 1 74.44 673 VAL A N 1
ATOM 5337 C CA . VAL A 1 673 ? 46.5 51.625 0.443 1 74.44 673 VAL A CA 1
ATOM 5338 C C . VAL A 1 673 ? 47.781 52.312 0.944 1 74.44 673 VAL A C 1
ATOM 5340 O O . VAL A 1 673 ? 47.875 52.688 2.117 1 74.44 673 VAL A O 1
ATOM 5343 N N . ASN A 1 674 ? 48.688 52.5 0.043 1 73.62 674 ASN A N 1
ATOM 5344 C CA . ASN A 1 674 ? 49.938 53.156 0.447 1 73.62 674 ASN A CA 1
ATOM 5345 C C . ASN A 1 674 ? 49.719 54.594 0.83 1 73.62 674 ASN A C 1
ATOM 5347 O O . ASN A 1 674 ? 50.5 55.156 1.63 1 73.62 674 ASN A O 1
ATOM 5351 N N . SER A 1 675 ? 48.688 55.125 0.3 1 73.88 675 SER A N 1
ATOM 5352 C CA . SER A 1 675 ? 48.375 56.531 0.624 1 73.88 675 SER A CA 1
ATOM 5353 C C . SER A 1 675 ? 47.844 56.656 2.045 1 73.88 675 SER A C 1
ATOM 5355 O O . SER A 1 675 ? 47.969 57.719 2.66 1 73.88 675 SER A O 1
ATOM 5357 N N . VAL A 1 676 ? 47.281 55.625 2.539 1 68.38 676 VAL A N 1
ATOM 5358 C CA . VAL A 1 676 ? 46.688 55.719 3.857 1 68.38 676 VAL A CA 1
ATOM 5359 C C . VAL A 1 676 ? 47.656 55.188 4.914 1 68.38 676 VAL A C 1
ATOM 5361 O O . VAL A 1 676 ? 47.469 55.438 6.105 1 68.38 676 VAL A O 1
ATOM 5364 N N . LEU A 1 677 ? 48.625 54.5 4.586 1 64.56 677 LEU A N 1
ATOM 5365 C CA . LEU A 1 677 ? 49.5 53.781 5.535 1 64.56 677 LEU A CA 1
ATOM 5366 C C . LEU A 1 677 ? 50.594 54.719 6.051 1 64.56 677 LEU A C 1
ATOM 5368 O O . LEU A 1 677 ? 51.25 55.438 5.266 1 64.56 677 LEU A O 1
ATOM 5372 N N . SER A 1 678 ? 50.531 55.031 7.355 1 63.31 678 SER A N 1
ATOM 5373 C CA . SER A 1 678 ? 51.594 55.812 7.984 1 63.31 678 SER A CA 1
ATOM 5374 C C . SER A 1 678 ? 52.781 54.906 8.328 1 63.31 678 SER A C 1
ATOM 5376 O O . SER A 1 678 ? 52.625 53.719 8.562 1 63.31 678 SER A O 1
ATOM 5378 N N . PRO A 1 679 ? 54.094 55.188 8.195 1 59.09 679 PRO A N 1
ATOM 5379 C CA . PRO A 1 679 ? 55.25 54.344 8.422 1 59.09 679 PRO A CA 1
ATOM 5380 C C . PRO A 1 679 ? 55.25 53.719 9.805 1 59.09 679 PRO A C 1
ATOM 5382 O O . PRO A 1 679 ? 55.781 52.594 9.977 1 59.09 679 PRO A O 1
ATOM 5385 N N . ASP A 1 680 ? 54.656 54.312 10.984 1 61.66 680 ASP A N 1
ATOM 5386 C CA . ASP A 1 680 ? 54.688 53.812 12.359 1 61.66 680 ASP A CA 1
ATOM 5387 C C . ASP A 1 680 ? 53.438 52.969 12.68 1 61.66 680 ASP A C 1
ATOM 5389 O O . ASP A 1 680 ? 53.188 52.688 13.852 1 61.66 680 ASP A O 1
ATOM 5393 N N . ILE A 1 681 ? 52.719 52.406 11.758 1 68.5 681 ILE A N 1
ATOM 5394 C CA . ILE A 1 681 ? 51.406 51.812 12 1 68.5 681 ILE A CA 1
ATOM 5395 C C . ILE A 1 681 ? 51.594 50.375 12.438 1 68.5 681 ILE A C 1
ATOM 5397 O O . ILE A 1 681 ? 50.812 49.844 13.25 1 68.5 681 ILE A O 1
ATOM 5401 N N . GLU A 1 682 ? 52.656 49.781 11.906 1 66.81 682 GLU A N 1
ATOM 5402 C CA . GLU A 1 682 ? 52.875 48.375 12.266 1 66.81 682 GLU A CA 1
ATOM 5403 C C . GLU A 1 682 ? 53.125 48.219 13.766 1 66.81 682 GLU A C 1
ATOM 5405 O O . GLU A 1 682 ? 52.625 47.312 14.398 1 66.81 682 GLU A O 1
ATOM 5410 N N . GLN A 1 683 ? 53.812 49.156 14.375 1 65.06 683 GLN A N 1
ATOM 5411 C CA . GLN A 1 683 ? 54.094 49.156 15.805 1 65.06 683 GLN A CA 1
ATOM 5412 C C . GLN A 1 683 ? 52.812 49.5 16.609 1 65.06 683 GLN A C 1
ATOM 5414 O O . GLN A 1 683 ? 52.562 48.906 17.656 1 65.06 683 GLN A O 1
ATOM 5419 N N . TYR A 1 684 ? 52.062 50.312 16.094 1 64.12 684 TYR A N 1
ATOM 5420 C CA . TYR A 1 684 ? 50.844 50.719 16.781 1 64.12 684 TYR A CA 1
ATOM 5421 C C . TYR A 1 684 ? 49.812 49.562 16.75 1 64.12 684 TYR A C 1
ATOM 5423 O O . TYR A 1 684 ? 49.156 49.312 17.766 1 64.12 684 TYR A O 1
ATOM 5431 N N . ILE A 1 685 ? 49.75 48.875 15.664 1 66.31 685 ILE A N 1
ATOM 5432 C CA . ILE A 1 685 ? 48.781 47.781 15.586 1 66.31 685 ILE A CA 1
ATOM 5433 C C . ILE A 1 685 ? 49.219 46.656 16.516 1 66.31 685 ILE A C 1
ATOM 5435 O O . ILE A 1 685 ? 48.406 46.062 17.219 1 66.31 685 ILE A O 1
ATOM 5439 N N . GLN A 1 686 ? 50.562 46.406 16.547 1 62.16 686 GLN A N 1
ATOM 5440 C CA . GLN A 1 686 ? 51.094 45.375 17.422 1 62.16 686 GLN A CA 1
ATOM 5441 C C . GLN A 1 686 ? 50.844 45.719 18.875 1 62.16 686 GLN A C 1
ATOM 5443 O O . GLN A 1 686 ? 50.469 44.844 19.672 1 62.16 686 GLN A O 1
ATOM 5448 N N . ASN A 1 687 ? 50.844 46.938 19.297 1 61.09 687 ASN A N 1
ATOM 5449 C CA . ASN A 1 687 ? 50.719 47.406 20.672 1 61.09 687 ASN A CA 1
ATOM 5450 C C . ASN A 1 687 ? 49.25 47.594 21.078 1 61.09 687 ASN A C 1
ATOM 5452 O O . ASN A 1 687 ? 48.875 47.344 22.234 1 61.09 687 ASN A O 1
ATOM 5456 N N . ASN A 1 688 ? 48.344 47.938 20.188 1 59.97 688 ASN A N 1
ATOM 5457 C CA . ASN A 1 688 ? 47 48.312 20.594 1 59.97 688 ASN A CA 1
ATOM 5458 C C . ASN A 1 688 ? 45.969 47.312 20.125 1 59.97 688 ASN A C 1
ATOM 5460 O O . ASN A 1 688 ? 44.875 47.188 20.719 1 59.97 688 ASN A O 1
ATOM 5464 N N . PHE A 1 689 ? 46.156 46.5 19.078 1 66.25 689 PHE A N 1
ATOM 5465 C CA . PHE A 1 689 ? 45.125 45.594 18.562 1 66.25 689 PHE A CA 1
ATOM 5466 C C . PHE A 1 689 ? 45.5 44.156 18.766 1 66.25 689 PHE A C 1
ATOM 5468 O O . PHE A 1 689 ? 44.625 43.312 18.984 1 66.25 689 PHE A O 1
ATOM 5475 N N . GLY A 1 690 ? 46.75 43.75 18.734 1 63.06 690 GLY A N 1
ATOM 5476 C CA . GLY A 1 690 ? 47.156 42.375 19 1 63.06 690 GLY A CA 1
ATOM 5477 C C . GLY A 1 690 ? 47.906 41.75 17.828 1 63.06 690 GLY A C 1
ATOM 5478 O O . GLY A 1 690 ? 48 42.344 16.766 1 63.06 690 GLY A O 1
ATOM 5479 N N . LYS A 1 691 ? 48.406 40.562 17.984 1 63.47 691 LYS A N 1
ATOM 5480 C CA . LYS A 1 691 ? 49.25 39.844 17.047 1 63.47 691 LYS A CA 1
ATOM 5481 C C . LYS A 1 691 ? 48.438 39.344 15.844 1 63.47 691 LYS A C 1
ATOM 5483 O O . LYS A 1 691 ? 48.938 39.312 14.719 1 63.47 691 LYS A O 1
ATOM 5488 N N . ASN A 1 692 ? 47.281 39.062 16.047 1 68.12 692 ASN A N 1
ATOM 5489 C CA . ASN A 1 692 ? 46.438 38.594 14.945 1 68.12 692 ASN A CA 1
ATOM 5490 C C . ASN A 1 692 ? 46.125 39.75 13.977 1 68.12 692 ASN A C 1
ATOM 5492 O O . ASN A 1 692 ? 46.094 39.531 12.766 1 68.12 692 ASN A O 1
ATOM 5496 N N . GLN A 1 693 ? 45.844 40.844 14.5 1 71.5 693 GLN A N 1
ATOM 5497 C CA . GLN A 1 693 ? 45.562 42 13.656 1 71.5 693 GLN A CA 1
ATOM 5498 C C . GLN A 1 693 ? 46.812 42.406 12.875 1 71.5 693 GLN A C 1
ATOM 5500 O O . GLN A 1 693 ? 46.688 42.938 11.758 1 71.5 693 GLN A O 1
ATOM 5505 N N . LEU A 1 694 ? 47.938 42.125 13.469 1 70.75 694 LEU A N 1
ATOM 5506 C CA . LEU A 1 694 ? 49.156 42.438 12.773 1 70.75 694 LEU A CA 1
ATOM 5507 C C . LEU A 1 694 ? 49.375 41.5 11.586 1 70.75 694 LEU A C 1
ATOM 5509 O O . LEU A 1 694 ? 49.812 41.938 10.523 1 70.75 694 LEU A O 1
ATOM 5513 N N . ARG A 1 695 ? 49.031 40.25 11.781 1 72.19 695 ARG A N 1
ATOM 5514 C CA . ARG A 1 695 ? 49.094 39.281 10.688 1 72.19 695 ARG A CA 1
ATOM 5515 C C . ARG A 1 695 ? 48.188 39.688 9.531 1 72.19 695 ARG A C 1
ATOM 5517 O O . ARG A 1 695 ? 48.594 39.594 8.367 1 72.19 695 ARG A O 1
ATOM 5524 N N . LEU A 1 696 ? 47.062 40.25 9.859 1 74.5 696 LEU A N 1
ATOM 5525 C CA . LEU A 1 696 ? 46.125 40.656 8.828 1 74.5 696 LEU A CA 1
ATOM 5526 C C . LEU A 1 696 ? 46.656 41.875 8.078 1 74.5 696 LEU A C 1
ATOM 5528 O O . LEU A 1 696 ? 46.5 41.969 6.855 1 74.5 696 LEU A O 1
ATOM 5532 N N . PHE A 1 697 ? 47.281 42.656 8.859 1 77.38 697 PHE A N 1
ATOM 5533 C CA . PHE A 1 697 ? 47.875 43.844 8.25 1 77.38 697 PHE A CA 1
ATOM 5534 C C . PHE A 1 697 ? 49.031 43.469 7.34 1 77.38 697 PHE A C 1
ATOM 5536 O O . PHE A 1 697 ? 49.156 44 6.227 1 77.38 697 PHE A O 1
ATOM 5543 N N . ARG A 1 698 ? 49.812 42.562 7.766 1 74.31 698 ARG A N 1
ATOM 5544 C CA . ARG A 1 698 ? 50.969 42.188 6.945 1 74.31 698 ARG A CA 1
ATOM 5545 C C . ARG A 1 698 ? 50.5 41.469 5.668 1 74.31 698 ARG A C 1
ATOM 5547 O O . ARG A 1 698 ? 51.094 41.656 4.609 1 74.31 698 ARG A O 1
ATOM 5554 N N . ASN A 1 699 ? 49.438 40.75 5.746 1 77.38 699 ASN A N 1
ATOM 5555 C CA . ASN A 1 699 ? 48.906 40.094 4.555 1 77.38 699 ASN A CA 1
ATOM 5556 C C . ASN A 1 699 ? 48.25 41.125 3.605 1 77.38 699 ASN A C 1
ATOM 5558 O O . ASN A 1 699 ? 48.219 40.906 2.393 1 77.38 699 ASN A O 1
ATOM 5562 N N . LEU A 1 700 ? 47.781 42.188 4.164 1 79.69 700 LEU A N 1
ATOM 5563 C CA . LEU A 1 700 ? 47.312 43.281 3.318 1 79.69 700 LEU A CA 1
ATOM 5564 C C . LEU A 1 700 ? 48.469 43.906 2.541 1 79.69 700 LEU A C 1
ATOM 5566 O O . LEU A 1 700 ? 48.312 44.188 1.353 1 79.69 700 LEU A O 1
ATOM 5570 N N . LEU A 1 701 ? 49.562 43.969 3.281 1 77.81 701 LEU A N 1
ATOM 5571 C CA . LEU A 1 701 ? 50.719 44.531 2.615 1 77.81 701 LEU A CA 1
ATOM 5572 C C . LEU A 1 701 ? 51.25 43.594 1.535 1 77.81 701 LEU A C 1
ATOM 5574 O O . LEU A 1 701 ? 51.719 44.031 0.481 1 77.81 701 LEU A O 1
ATOM 5578 N N . ARG A 1 702 ? 51.094 42.312 1.736 1 77.81 702 ARG A N 1
ATOM 5579 C CA . ARG A 1 702 ? 51.5 41.312 0.736 1 77.81 702 ARG A CA 1
ATOM 5580 C C . ARG A 1 702 ? 50.562 41.375 -0.476 1 77.81 702 ARG A C 1
ATOM 5582 O O . ARG A 1 702 ? 51 41.156 -1.608 1 77.81 702 ARG A O 1
ATOM 5589 N N . ALA A 1 703 ? 49.375 41.656 -0.239 1 80.5 703 ALA A N 1
ATOM 5590 C CA . ALA A 1 703 ? 48.375 41.656 -1.315 1 80.5 703 ALA A CA 1
ATOM 5591 C C . ALA A 1 703 ? 48.625 42.875 -2.234 1 80.5 703 ALA A C 1
ATOM 5593 O O . ALA A 1 703 ? 48.344 42.781 -3.436 1 80.5 703 ALA A O 1
ATOM 5594 N N . VAL A 1 704 ? 49.125 43.969 -1.681 1 80.12 704 VAL A N 1
ATOM 5595 C CA . VAL A 1 704 ? 49.281 45.156 -2.48 1 80.12 704 VAL A CA 1
ATOM 5596 C C . VAL A 1 704 ? 50.625 45.125 -3.203 1 80.12 704 VAL A C 1
ATOM 5598 O O . VAL A 1 704 ? 50.781 45.719 -4.273 1 80.12 704 VAL A O 1
ATOM 5601 N N . ASP A 1 705 ? 51.625 44.375 -2.723 1 79.44 705 ASP A N 1
ATOM 5602 C CA . ASP A 1 705 ? 52.938 44.281 -3.355 1 79.44 705 ASP A CA 1
ATOM 5603 C C . ASP A 1 705 ? 53.406 42.844 -3.523 1 79.44 705 ASP A C 1
ATOM 5605 O O . ASP A 1 705 ? 54.281 42.375 -2.797 1 79.44 705 ASP A O 1
ATOM 5609 N N . PRO A 1 706 ? 52.812 42.188 -4.582 1 79.12 706 PRO A N 1
ATOM 5610 C CA . PRO A 1 706 ? 53.094 40.781 -4.711 1 79.12 706 PRO A CA 1
ATOM 5611 C C . PRO A 1 706 ? 54.531 40.5 -5.125 1 79.12 706 PRO A C 1
ATOM 5613 O O . PRO A 1 706 ? 55.125 39.5 -4.68 1 79.12 706 PRO A O 1
ATOM 5616 N N . ILE A 1 707 ? 55.25 41.219 -5.992 1 77.12 707 ILE A N 1
ATOM 5617 C CA . ILE A 1 707 ? 56.562 40.938 -6.555 1 77.12 707 ILE A CA 1
ATOM 5618 C C . ILE A 1 707 ? 57.625 41.062 -5.457 1 77.12 707 ILE A C 1
ATOM 5620 O O . ILE A 1 707 ? 58.469 40.188 -5.32 1 77.12 707 ILE A O 1
ATOM 5624 N N . ASN A 1 708 ? 57.438 42.062 -4.617 1 75.56 708 ASN A N 1
ATOM 5625 C CA . ASN A 1 708 ? 58.5 42.281 -3.633 1 75.56 708 ASN A CA 1
ATOM 5626 C C . ASN A 1 708 ? 58.25 41.5 -2.352 1 75.56 708 ASN A C 1
ATOM 5628 O O . ASN A 1 708 ? 59.188 41.156 -1.631 1 75.56 708 ASN A O 1
ATOM 5632 N N . LYS A 1 709 ? 57 41.094 -2.137 1 74.19 709 LYS A N 1
ATOM 5633 C CA . LYS A 1 709 ? 56.719 40.531 -0.817 1 74.19 709 LYS A CA 1
ATOM 5634 C C . LYS A 1 709 ? 56.594 39.031 -0.877 1 74.19 709 LYS A C 1
ATOM 5636 O O . LYS A 1 709 ? 56.969 38.312 0.066 1 74.19 709 LYS A O 1
ATOM 5641 N N . TRP A 1 710 ? 55.969 38.438 -2.096 1 71.44 710 TRP A N 1
ATOM 5642 C CA . TRP A 1 710 ? 55.812 37 -1.968 1 71.44 710 TRP A CA 1
ATOM 5643 C C . TRP A 1 710 ? 56.125 36.281 -3.283 1 71.44 710 TRP A C 1
ATOM 5645 O O . TRP A 1 710 ? 55.969 35.062 -3.404 1 71.44 710 TRP A O 1
ATOM 5655 N N . GLN A 1 711 ? 56.75 36.875 -4.227 1 77.75 711 GLN A N 1
ATOM 5656 C CA . GLN A 1 711 ? 57.188 36.188 -5.441 1 77.75 711 GLN A CA 1
ATOM 5657 C C . GLN A 1 711 ? 58.312 35.219 -5.137 1 77.75 711 GLN A C 1
ATOM 5659 O O . GLN A 1 711 ? 58.312 34.062 -5.609 1 77.75 711 GLN A O 1
ATOM 5664 N N . LYS A 1 712 ? 59.25 35.719 -4.562 1 72.94 712 LYS A N 1
ATOM 5665 C CA . LYS A 1 712 ? 60.406 34.875 -4.242 1 72.94 712 LYS A CA 1
ATOM 5666 C C . LYS A 1 712 ? 59.969 33.656 -3.414 1 72.94 712 LYS A C 1
ATOM 5668 O O . LYS A 1 712 ? 60.562 32.562 -3.562 1 72.94 712 LYS A O 1
ATOM 5673 N N . LEU A 1 713 ? 58.938 33.812 -2.641 1 70.75 713 LEU A N 1
ATOM 5674 C CA . LEU A 1 713 ? 58.438 32.75 -1.795 1 70.75 713 LEU A CA 1
ATOM 5675 C C . LEU A 1 713 ? 57.812 31.641 -2.637 1 70.75 713 LEU A C 1
ATOM 5677 O O . LEU A 1 713 ? 58 30.453 -2.363 1 70.75 713 LEU A O 1
ATOM 5681 N N . ILE A 1 714 ? 57.125 32.031 -3.705 1 73.69 714 ILE A N 1
ATOM 5682 C CA . ILE A 1 714 ? 56.438 31.047 -4.559 1 73.69 714 ILE A CA 1
ATOM 5683 C C . ILE A 1 714 ? 57.469 30.328 -5.422 1 73.69 714 ILE A C 1
ATOM 5685 O O . ILE A 1 714 ? 57.375 29.125 -5.633 1 73.69 714 ILE A O 1
ATOM 5689 N N . ILE A 1 715 ? 58.406 31 -5.805 1 74.31 715 ILE A N 1
ATOM 5690 C CA . ILE A 1 715 ? 59.438 30.391 -6.617 1 74.31 715 ILE A CA 1
ATOM 5691 C C . ILE A 1 715 ? 60.219 29.391 -5.777 1 74.31 715 ILE A C 1
ATOM 5693 O O . ILE A 1 715 ? 60.562 28.297 -6.258 1 74.31 715 ILE A O 1
ATOM 5697 N N . GLU A 1 716 ? 60.375 29.672 -4.555 1 66.94 716 GLU A N 1
ATOM 5698 C CA . GLU A 1 716 ? 61.094 28.766 -3.656 1 66.94 716 GLU A CA 1
ATOM 5699 C C . GLU A 1 716 ? 60.25 27.562 -3.279 1 66.94 716 GLU A C 1
ATOM 5701 O O . GLU A 1 716 ? 60.719 26.422 -3.297 1 66.94 716 GLU A O 1
ATOM 5706 N N . HIS A 1 717 ? 58.906 27.797 -3.084 1 66.81 717 HIS A N 1
ATOM 5707 C CA . HIS A 1 717 ? 58.031 26.734 -2.619 1 66.81 717 HIS A CA 1
ATOM 5708 C C . HIS A 1 717 ? 57.562 25.875 -3.779 1 66.81 717 HIS A C 1
ATOM 5710 O O . HIS A 1 717 ? 57.094 24.75 -3.572 1 66.81 717 HIS A O 1
ATOM 5716 N N . SER A 1 718 ? 57.688 26.344 -4.93 1 68.06 718 SER A N 1
ATOM 5717 C CA . SER A 1 718 ? 57.281 25.578 -6.09 1 68.06 718 SER A CA 1
ATOM 5718 C C . SER A 1 718 ? 58.438 24.719 -6.633 1 68.06 718 SER A C 1
ATOM 5720 O O . SER A 1 718 ? 58.25 24 -7.621 1 68.06 718 SER A O 1
ATOM 5722 N N . GLY A 1 719 ? 59.406 24.75 -5.988 1 63.94 719 GLY A N 1
ATOM 5723 C CA . GLY A 1 719 ? 60.531 23.953 -6.445 1 63.94 719 GLY A CA 1
ATOM 5724 C C . GLY A 1 719 ? 61.281 24.578 -7.617 1 63.94 719 GLY A C 1
ATOM 5725 O O . GLY A 1 719 ? 62.094 23.938 -8.258 1 63.94 719 GLY A O 1
ATOM 5726 N N . LEU A 1 720 ? 60.906 25.781 -8.031 1 69.69 720 LEU A N 1
ATOM 5727 C CA . LEU A 1 720 ? 61.5 26.391 -9.227 1 69.69 720 LEU A CA 1
ATOM 5728 C C . LEU A 1 720 ? 62.812 27.062 -8.891 1 69.69 720 LEU A C 1
ATOM 5730 O O . LEU A 1 720 ? 63.594 27.375 -9.789 1 69.69 720 LEU A O 1
ATOM 5734 N N . ALA A 1 721 ? 63.094 27.5 -7.66 1 62.06 721 ALA A N 1
ATOM 5735 C CA . ALA A 1 721 ? 64.375 28.109 -7.293 1 62.06 721 ALA A CA 1
ATOM 5736 C C . ALA A 1 721 ? 65.5 27.094 -7.316 1 62.06 721 ALA A C 1
ATOM 5738 O O . ALA A 1 721 ? 66.625 27.422 -7.625 1 62.06 721 ALA A O 1
ATOM 5739 N N . THR A 1 722 ? 65.25 25.656 -6.816 1 55.25 722 THR A N 1
ATOM 5740 C CA . THR A 1 722 ? 66.25 24.562 -6.852 1 55.25 722 THR A CA 1
ATOM 5741 C C . THR A 1 722 ? 65.812 23.484 -7.844 1 55.25 722 THR A C 1
ATOM 5743 O O . THR A 1 722 ? 64.625 23.281 -8.07 1 55.25 722 THR A O 1
ATOM 5746 N N . ASN A 1 723 ? 66.438 23.047 -8.875 1 53.31 723 ASN A N 1
ATOM 5747 C CA . ASN A 1 723 ? 66.25 22.078 -9.953 1 53.31 723 ASN A CA 1
ATOM 5748 C C . ASN A 1 723 ? 65.875 20.719 -9.422 1 53.31 723 ASN A C 1
ATOM 5750 O O . ASN A 1 723 ? 66.688 19.812 -9.344 1 53.31 723 ASN A O 1
ATOM 5754 N N . HIS A 1 724 ? 64.938 20.453 -8.547 1 50.09 724 HIS A N 1
ATOM 5755 C CA . HIS A 1 724 ? 64.812 19.219 -7.809 1 50.09 724 HIS A CA 1
ATOM 5756 C C . HIS A 1 724 ? 64.125 18.141 -8.664 1 50.09 724 HIS A C 1
ATOM 5758 O O . HIS A 1 724 ? 64.312 16.953 -8.453 1 50.09 724 HIS A O 1
ATOM 5764 N N . HIS A 1 725 ? 63.125 18.406 -9.523 1 54.34 725 HIS A N 1
ATOM 5765 C CA . HIS A 1 725 ? 62.438 17.344 -10.266 1 54.34 725 HIS A CA 1
ATOM 5766 C C . HIS A 1 725 ? 63.25 16.938 -11.5 1 54.34 725 HIS A C 1
ATOM 5768 O O . HIS A 1 725 ? 63.219 17.625 -12.523 1 54.34 725 HIS A O 1
ATOM 5774 N N . THR A 1 726 ? 64.25 16.078 -11.289 1 58.25 726 THR A N 1
ATOM 5775 C CA . THR A 1 726 ? 65.062 15.68 -12.414 1 58.25 726 THR A CA 1
ATOM 5776 C C . THR A 1 726 ? 64.438 14.508 -13.164 1 58.25 726 THR A C 1
ATOM 5778 O O . THR A 1 726 ? 63.844 13.617 -12.539 1 58.25 726 THR A O 1
ATOM 5781 N N . ILE A 1 727 ? 64.188 14.695 -14.453 1 63.72 727 ILE A N 1
ATOM 5782 C CA . ILE A 1 727 ? 63.719 13.617 -15.328 1 63.72 727 ILE A CA 1
ATOM 5783 C C . ILE A 1 727 ? 64.812 12.578 -15.469 1 63.72 727 ILE A C 1
ATOM 5785 O O . ILE A 1 727 ? 66 12.922 -15.742 1 63.72 727 ILE A O 1
ATOM 5789 N N . ASN A 1 728 ? 64.688 11.398 -15.031 1 56.66 728 ASN A N 1
ATOM 5790 C CA . ASN A 1 728 ? 65.625 10.352 -15.328 1 56.66 728 ASN A CA 1
ATOM 5791 C C . ASN A 1 728 ? 65.625 9.992 -16.812 1 56.66 728 ASN A C 1
ATOM 5793 O O . ASN A 1 728 ? 64.812 9.227 -17.266 1 56.66 728 ASN A O 1
ATOM 5797 N N . ALA A 1 729 ? 66.375 10.578 -17.391 1 66.75 729 ALA A N 1
ATOM 5798 C CA . ALA A 1 729 ? 66.5 10.469 -18.844 1 66.75 729 ALA A CA 1
ATOM 5799 C C . ALA A 1 729 ? 66.875 9.047 -19.266 1 66.75 729 ALA A C 1
ATOM 5801 O O . ALA A 1 729 ? 66.5 8.602 -20.359 1 66.75 729 ALA A O 1
ATOM 5802 N N . ASP A 1 730 ? 67.5 8.258 -18.391 1 63.53 730 ASP A N 1
ATOM 5803 C CA . ASP A 1 730 ? 67.938 6.926 -18.766 1 63.53 730 ASP A CA 1
ATOM 5804 C C . ASP A 1 730 ? 66.812 5.945 -18.891 1 63.53 730 ASP A C 1
ATOM 5806 O O . ASP A 1 730 ? 66.812 5.113 -19.797 1 63.53 730 ASP A O 1
ATOM 5810 N N . THR A 1 731 ? 65.688 6.266 -18.156 1 59.47 731 THR A N 1
ATOM 5811 C CA . THR A 1 731 ? 64.562 5.344 -18.156 1 59.47 731 THR A CA 1
ATOM 5812 C C . THR A 1 731 ? 63.531 5.742 -19.188 1 59.47 731 THR A C 1
ATOM 5814 O O . THR A 1 731 ? 62.656 4.961 -19.516 1 59.47 731 THR A O 1
ATOM 5817 N N . LEU A 1 732 ? 63.844 6.762 -19.625 1 68.12 732 LEU A N 1
ATOM 5818 C CA . LEU A 1 732 ? 62.812 7.234 -20.531 1 68.12 732 LEU A CA 1
ATOM 5819 C C . LEU A 1 732 ? 63.188 6.957 -21.984 1 68.12 732 LEU A C 1
ATOM 5821 O O . LEU A 1 732 ? 62.406 7.25 -22.891 1 68.12 732 LEU A O 1
ATOM 5825 N N . PHE A 1 733 ? 64.188 6.379 -22.141 1 73.19 733 PHE A N 1
ATOM 5826 C CA . PHE A 1 733 ? 64.688 6.09 -23.5 1 73.19 733 PHE A CA 1
ATOM 5827 C C . PHE A 1 733 ? 63.75 5.086 -24.188 1 73.19 733 PHE A C 1
ATOM 5829 O O . PHE A 1 733 ? 63.531 3.988 -23.672 1 73.19 733 PHE A O 1
ATOM 5836 N N . PRO A 1 734 ? 63.062 5.41 -25.25 1 69.12 734 PRO A N 1
ATOM 5837 C CA . PRO A 1 734 ? 62 4.59 -25.844 1 69.12 734 PRO A CA 1
ATOM 5838 C C . PRO A 1 734 ? 62.531 3.352 -26.547 1 69.12 734 PRO A C 1
ATOM 5840 O O . PRO A 1 734 ? 61.781 2.461 -26.922 1 69.12 734 PRO A O 1
ATOM 5843 N N . LEU A 1 735 ? 63.875 3.211 -26.781 1 72.12 735 LEU A N 1
ATOM 5844 C CA . LEU A 1 735 ? 64.375 2.061 -27.5 1 72.12 735 LEU A CA 1
ATOM 5845 C C . LEU A 1 735 ? 65.062 1.077 -26.547 1 72.12 735 LEU A C 1
ATOM 5847 O O . LEU A 1 735 ? 65.438 1.446 -25.438 1 72.12 735 LEU A O 1
ATOM 5851 N N . ALA A 1 736 ? 65.188 -0.178 -26.875 1 63.28 736 ALA A N 1
ATOM 5852 C CA . ALA A 1 736 ? 65.75 -1.213 -26.016 1 63.28 736 ALA A CA 1
ATOM 5853 C C . ALA A 1 736 ? 67.25 -0.98 -25.812 1 63.28 736 ALA A C 1
ATOM 5855 O O . ALA A 1 736 ? 68 -0.754 -26.766 1 63.28 736 ALA A O 1
ATOM 5856 N N . ARG A 1 737 ? 67.812 -0.876 -24.609 1 67.12 737 ARG A N 1
ATOM 5857 C CA . ARG A 1 737 ? 69.188 -0.641 -24.281 1 67.12 737 ARG A CA 1
ATOM 5858 C C . ARG A 1 737 ? 69.938 -1.956 -24.062 1 67.12 737 ARG A C 1
ATOM 5860 O O . ARG A 1 737 ? 69.312 -2.975 -23.75 1 67.12 737 ARG A O 1
ATOM 5867 N N . GLN A 1 738 ? 71.25 -2.246 -24.094 1 57.5 738 GLN A N 1
ATOM 5868 C CA . GLN A 1 738 ? 72.062 -3.441 -23.828 1 57.5 738 GLN A CA 1
ATOM 5869 C C . GLN A 1 738 ? 71.938 -3.848 -22.359 1 57.5 738 GLN A C 1
ATOM 5871 O O . GLN A 1 738 ? 72.25 -3.057 -21.453 1 57.5 738 GLN A O 1
ATOM 5876 N N . ASP A 1 739 ? 71.062 -4.895 -21.766 1 51.84 739 ASP A N 1
ATOM 5877 C CA . ASP A 1 739 ? 71.062 -5.23 -20.344 1 51.84 739 ASP A CA 1
ATOM 5878 C C . ASP A 1 739 ? 71.188 -6.738 -20.141 1 51.84 739 ASP A C 1
ATOM 5880 O O . ASP A 1 739 ? 71.375 -7.492 -21.094 1 51.84 739 ASP A O 1
ATOM 5884 N N . GLU A 1 740 ? 71 -8.023 -19.312 1 49.97 740 GLU A N 1
ATOM 5885 C CA . GLU A 1 740 ? 71.125 -9.477 -19.438 1 49.97 740 GLU A CA 1
ATOM 5886 C C . GLU A 1 740 ? 70.125 -10.031 -20.469 1 49.97 740 GLU A C 1
ATOM 5888 O O . GLU A 1 740 ? 70.5 -10.953 -21.203 1 49.97 740 GLU A O 1
ATOM 5893 N N . LYS A 1 741 ? 69.125 -9.383 -20.547 1 52.91 741 LYS A N 1
ATOM 5894 C CA . LYS A 1 741 ? 68.125 -10.078 -21.328 1 52.91 741 LYS A CA 1
ATOM 5895 C C . LYS A 1 741 ? 68.25 -9.781 -22.812 1 52.91 741 LYS A C 1
ATOM 5897 O O . LYS A 1 741 ? 67.875 -10.609 -23.656 1 52.91 741 LYS A O 1
ATOM 5902 N N . HIS A 1 742 ? 68.625 -8.43 -22.859 1 57.53 742 HIS A N 1
ATOM 5903 C CA . HIS A 1 742 ? 68.875 -8.078 -24.266 1 57.53 742 HIS A CA 1
ATOM 5904 C C . HIS A 1 742 ? 70.312 -7.695 -24.5 1 57.53 742 HIS A C 1
ATOM 5906 O O . HIS A 1 742 ? 70.688 -6.516 -24.422 1 57.53 742 HIS A O 1
ATOM 5912 N N . PRO A 1 743 ? 71.062 -8.773 -24.438 1 56.75 743 PRO A N 1
ATOM 5913 C CA . PRO A 1 743 ? 72.5 -8.625 -24.391 1 56.75 743 PRO A CA 1
ATOM 5914 C C . PRO A 1 743 ? 73.062 -7.605 -25.406 1 56.75 743 PRO A C 1
ATOM 5916 O O . PRO A 1 743 ? 74.062 -6.973 -25.188 1 56.75 743 PRO A O 1
ATOM 5919 N N . ASN A 1 744 ? 72.25 -7.465 -26.594 1 63.03 744 ASN A N 1
ATOM 5920 C CA . ASN A 1 744 ? 72.812 -6.57 -27.594 1 63.03 744 ASN A CA 1
ATOM 5921 C C . ASN A 1 744 ? 71.938 -5.332 -27.781 1 63.03 744 ASN A C 1
ATOM 5923 O O . ASN A 1 744 ? 72.188 -4.516 -28.672 1 63.03 744 ASN A O 1
ATOM 5927 N N . GLY A 1 745 ? 71 -4.914 -26.906 1 59.03 745 GLY A N 1
ATOM 5928 C CA . GLY A 1 745 ? 70.062 -3.816 -27.047 1 59.03 745 GLY A CA 1
ATOM 5929 C C . GLY A 1 745 ? 69.125 -3.973 -28.234 1 59.03 745 GLY A C 1
ATOM 5930 O O . GLY A 1 745 ? 68.938 -5.086 -28.719 1 59.03 745 GLY A O 1
ATOM 5931 N N . GLN A 1 746 ? 68.5 -2.934 -28.75 1 67.81 746 GLN A N 1
ATOM 5932 C CA . GLN A 1 746 ? 67.75 -3.045 -30.016 1 67.81 746 GLN A CA 1
ATOM 5933 C C . GLN A 1 746 ? 68.75 -2.873 -31.203 1 67.81 746 GLN A C 1
ATOM 5935 O O . GLN A 1 746 ? 69.375 -1.821 -31.359 1 67.81 746 GLN A O 1
ATOM 5940 N N . ILE A 1 747 ? 69 -4.012 -31.859 1 71 747 ILE A N 1
ATOM 5941 C CA . ILE A 1 747 ? 69.875 -4 -33.031 1 71 747 ILE A CA 1
ATOM 5942 C C . ILE A 1 747 ? 69.062 -3.559 -34.25 1 71 747 ILE A C 1
ATOM 5944 O O . ILE A 1 747 ? 68 -4.078 -34.531 1 71 747 ILE A O 1
ATOM 5948 N N . PHE A 1 748 ? 69.375 -2.652 -34.875 1 70.94 748 PHE A N 1
ATOM 5949 C CA . PHE A 1 748 ? 68.688 -2.111 -36.031 1 70.94 748 PHE A CA 1
ATOM 5950 C C . PHE A 1 748 ? 69 -2.932 -37.281 1 70.94 748 PHE A C 1
ATOM 5952 O O . PHE A 1 748 ? 69.938 -3.689 -37.312 1 70.94 748 PHE A O 1
ATOM 5959 N N . ASP A 1 749 ? 68.125 -2.883 -38.156 1 67.31 749 ASP A N 1
ATOM 5960 C CA . ASP A 1 749 ? 68.188 -3.723 -39.344 1 67.31 749 ASP A CA 1
ATOM 5961 C C . ASP A 1 749 ? 69.5 -3.537 -40.062 1 67.31 749 ASP A C 1
ATOM 5963 O O . ASP A 1 749 ? 70 -4.445 -40.75 1 67.31 749 ASP A O 1
ATOM 5967 N N . TRP A 1 750 ? 70.188 -2.359 -39.656 1 66.75 750 TRP A N 1
ATOM 5968 C CA . TRP A 1 750 ? 71.438 -2.088 -40.406 1 66.75 750 TRP A CA 1
ATOM 5969 C C . TRP A 1 750 ? 72.688 -2.365 -39.531 1 66.75 750 TRP A C 1
ATOM 5971 O O . TRP A 1 750 ? 73.812 -2.197 -39.969 1 66.75 750 TRP A O 1
ATOM 5981 N N . SER A 1 751 ? 72.5 -2.986 -38.406 1 66.88 751 SER A N 1
ATOM 5982 C CA . SER A 1 751 ? 73.562 -3.232 -37.5 1 66.88 751 SER A CA 1
ATOM 5983 C C . SER A 1 751 ? 74.375 -4.461 -37.938 1 66.88 751 SER A C 1
ATOM 5985 O O . SER A 1 751 ? 73.812 -5.465 -38.375 1 66.88 751 SER A O 1
ATOM 5987 N N . PRO A 1 752 ? 75.562 -4.57 -38.031 1 63.94 752 PRO A N 1
ATOM 5988 C CA . PRO A 1 752 ? 76.375 -5.758 -38.406 1 63.94 752 PRO A CA 1
ATOM 5989 C C . PRO A 1 752 ? 76.125 -6.922 -37.438 1 63.94 752 PRO A C 1
ATOM 5991 O O . PRO A 1 752 ? 76.438 -8.07 -37.781 1 63.94 752 PRO A O 1
ATOM 5994 N N . ASP A 1 753 ? 75.5 -6.789 -36.062 1 56.69 753 ASP A N 1
ATOM 5995 C CA . ASP A 1 753 ? 75.375 -7.805 -35.031 1 56.69 753 ASP A CA 1
ATOM 5996 C C . ASP A 1 753 ? 74 -8.484 -35.125 1 56.69 753 ASP A C 1
ATOM 5998 O O . ASP A 1 753 ? 73.688 -9.352 -34.312 1 56.69 753 ASP A O 1
ATOM 6002 N N . LYS A 1 754 ?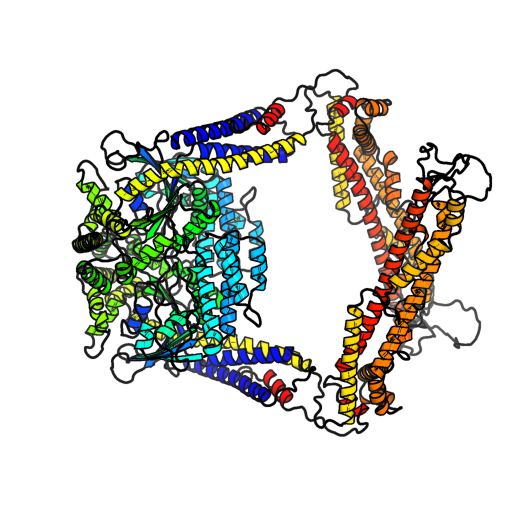 73.188 -8.297 -36.031 1 62.56 754 LYS A N 1
ATOM 6003 C CA . LYS A 1 754 ? 71.875 -8.891 -36.281 1 62.56 754 LYS A CA 1
ATOM 6004 C C . LYS A 1 754 ? 72 -10.211 -37.031 1 62.56 754 LYS A C 1
ATOM 6006 O O . LYS A 1 754 ? 72.625 -10.258 -38.094 1 62.56 754 LYS A O 1
ATOM 6011 N N . LYS A 1 755 ? 71.938 -11.43 -36.312 1 54.5 755 LYS A N 1
ATOM 6012 C CA . LYS A 1 755 ? 72.188 -12.758 -36.844 1 54.5 755 LYS A CA 1
ATOM 6013 C C . LYS A 1 755 ? 71.5 -12.992 -38.156 1 54.5 755 LYS A C 1
ATOM 6015 O O . LYS A 1 755 ? 72 -13.609 -39.062 1 54.5 755 LYS A O 1
ATOM 6020 N N . TYR A 1 756 ? 70 -12.719 -38.281 1 52.88 756 TYR A N 1
ATOM 6021 C CA . TYR A 1 756 ? 69.312 -12.992 -39.531 1 52.88 756 TYR A CA 1
ATOM 6022 C C . TYR A 1 756 ? 69.062 -11.703 -40.312 1 52.88 756 TYR A C 1
ATOM 6024 O O . TYR A 1 756 ? 68.438 -10.773 -39.781 1 52.88 756 TYR A O 1
ATOM 6032 N N . PRO A 1 757 ? 69.812 -11.477 -41.312 1 51.22 757 PRO A N 1
ATOM 6033 C CA . PRO A 1 757 ? 69.625 -10.297 -42.156 1 51.22 757 PRO A CA 1
ATOM 6034 C C . PRO A 1 757 ? 68.188 -10.188 -42.719 1 51.22 757 PRO A C 1
ATOM 6036 O O . PRO A 1 757 ? 67.625 -11.188 -43.156 1 51.22 757 PRO A O 1
ATOM 6039 N N . THR A 1 758 ? 67.375 -9.375 -42.438 1 52 758 THR A N 1
ATOM 6040 C CA . THR A 1 758 ? 66.125 -9.156 -43.125 1 52 758 THR A CA 1
ATOM 6041 C C . THR A 1 758 ? 66.375 -8.641 -44.531 1 52 758 THR A C 1
ATOM 6043 O O . THR A 1 758 ? 67.25 -7.824 -44.75 1 52 758 THR A O 1
ATOM 6046 N N . PRO A 1 759 ? 65.75 -9.25 -45.594 1 52.34 759 PRO A N 1
ATOM 6047 C CA . PRO A 1 759 ? 65.938 -8.758 -46.938 1 52.34 759 PRO A CA 1
ATOM 6048 C C . PRO A 1 759 ? 65.688 -7.258 -47.062 1 52.34 759 PRO A C 1
ATOM 6050 O O . PRO A 1 759 ? 64.812 -6.711 -46.375 1 52.34 759 PRO A O 1
ATOM 6053 N N . PRO A 1 760 ? 66.625 -6.469 -47.719 1 48.81 760 PRO A N 1
ATOM 6054 C CA . PRO A 1 760 ? 66.625 -5.012 -47.844 1 48.81 760 PRO A CA 1
ATOM 6055 C C . PRO A 1 760 ? 65.375 -4.496 -48.562 1 48.81 760 PRO A C 1
ATOM 6057 O O . PRO A 1 760 ? 65.062 -4.91 -49.688 1 48.81 760 PRO A O 1
ATOM 6060 N N . ARG A 1 761 ? 64.188 -4.535 -48.25 1 51.66 761 ARG A N 1
ATOM 6061 C CA . ARG A 1 761 ? 63.219 -3.768 -49.031 1 51.66 761 ARG A CA 1
ATOM 6062 C C . ARG A 1 761 ? 63.562 -2.285 -49.031 1 51.66 761 ARG A C 1
ATOM 6064 O O . ARG A 1 761 ? 64.188 -1.777 -48.062 1 51.66 761 ARG A O 1
ATOM 6071 N N . PRO A 1 762 ? 63.344 -1.689 -50.156 1 51 762 PRO A N 1
ATOM 6072 C CA . PRO A 1 762 ? 63.656 -0.27 -50.344 1 51 762 PRO A CA 1
ATOM 6073 C C . PRO A 1 762 ? 63.031 0.62 -49.281 1 51 762 PRO A C 1
ATOM 6075 O O . PRO A 1 762 ? 61.938 0.321 -48.781 1 51 762 PRO A O 1
ATOM 6078 N N . PHE A 1 763 ? 63.656 1.604 -48.781 1 53.59 763 PHE A N 1
ATOM 6079 C CA . PHE A 1 763 ? 63.312 2.74 -47.938 1 53.59 763 PHE A CA 1
ATOM 6080 C C . PHE A 1 763 ? 63.094 2.295 -46.5 1 53.59 763 PHE A C 1
ATOM 6082 O O . PHE A 1 763 ? 62.688 3.084 -45.656 1 53.59 763 PHE A O 1
ATOM 6089 N N . ASN A 1 764 ? 63.562 1.123 -46.406 1 58.88 764 ASN A N 1
ATOM 6090 C CA . ASN A 1 764 ? 63.125 0.521 -45.125 1 58.88 764 ASN A CA 1
ATOM 6091 C C . ASN A 1 764 ? 63.938 1.063 -43.969 1 58.88 764 ASN A C 1
ATOM 6093 O O . ASN A 1 764 ? 63.344 1.371 -42.906 1 58.88 764 ASN A O 1
ATOM 6097 N N . HIS A 1 765 ? 65.188 1.181 -44.219 1 67.19 765 HIS A N 1
ATOM 6098 C CA . HIS A 1 765 ? 66 1.683 -43.125 1 67.19 765 HIS A CA 1
ATOM 6099 C C . HIS A 1 765 ? 65.688 3.16 -42.875 1 67.19 765 HIS A C 1
ATOM 6101 O O . HIS A 1 765 ? 65.688 3.602 -41.719 1 67.19 765 HIS A O 1
ATOM 6107 N N . GLN A 1 766 ? 65.438 3.82 -44 1 66.44 766 GLN A N 1
ATOM 6108 C CA . GLN A 1 766 ? 65.125 5.238 -43.844 1 66.44 766 GLN A CA 1
ATOM 6109 C C . GLN A 1 766 ? 63.844 5.445 -43.094 1 66.44 766 GLN A C 1
ATOM 6111 O O . GLN A 1 766 ? 63.75 6.328 -42.219 1 66.44 766 GLN A O 1
ATOM 6116 N N . ILE A 1 767 ? 62.969 4.723 -43.531 1 65.44 767 ILE A N 1
ATOM 6117 C CA . ILE A 1 767 ? 61.688 4.793 -42.844 1 65.44 767 ILE A CA 1
ATOM 6118 C C . ILE A 1 767 ? 61.844 4.352 -41.375 1 65.44 767 ILE A C 1
ATOM 6120 O O . ILE A 1 767 ? 61.25 4.934 -40.469 1 65.44 767 ILE A O 1
ATOM 6124 N N . ALA A 1 768 ? 62.688 3.502 -41.156 1 67.56 768 ALA A N 1
ATOM 6125 C CA . ALA A 1 768 ? 62.906 3.016 -39.781 1 67.56 768 ALA A CA 1
ATOM 6126 C C . ALA A 1 768 ? 63.625 4.07 -38.938 1 67.56 768 ALA A C 1
ATOM 6128 O O . ALA A 1 768 ? 63.312 4.234 -37.781 1 67.56 768 ALA A O 1
ATOM 6129 N N . VAL A 1 769 ? 64.5 4.664 -39.594 1 72.19 769 VAL A N 1
ATOM 6130 C CA . VAL A 1 769 ? 65.188 5.746 -38.875 1 72.19 769 VAL A CA 1
ATOM 6131 C C . VAL A 1 769 ? 64.188 6.871 -38.594 1 72.19 769 VAL A C 1
ATOM 6133 O O . VAL A 1 769 ? 64.188 7.43 -37.469 1 72.19 769 VAL A O 1
ATOM 6136 N N . LEU A 1 770 ? 63.344 7.211 -39.594 1 71 770 LEU A N 1
ATOM 6137 C CA . LEU A 1 770 ? 62.375 8.25 -39.375 1 71 770 LEU A CA 1
ATOM 6138 C C . LEU A 1 770 ? 61.375 7.832 -38.312 1 71 770 LEU A C 1
ATOM 6140 O O . LEU A 1 770 ? 60.969 8.648 -37.469 1 71 770 LEU A O 1
ATOM 6144 N N . ARG A 1 771 ? 61.031 6.656 -38.312 1 70.25 771 ARG A N 1
ATOM 6145 C CA . ARG A 1 771 ? 60.125 6.141 -37.281 1 70.25 771 ARG A CA 1
ATOM 6146 C C . ARG A 1 771 ? 60.812 6.168 -35.906 1 70.25 771 ARG A C 1
ATOM 6148 O O . ARG A 1 771 ? 60.188 6.492 -34.906 1 70.25 771 ARG A O 1
ATOM 6155 N N . LEU A 1 772 ? 62.062 5.875 -35.938 1 73.06 772 LEU A N 1
ATOM 6156 C CA . LEU A 1 772 ? 62.844 5.914 -34.688 1 73.06 772 LEU A CA 1
ATOM 6157 C C . LEU A 1 772 ? 62.906 7.34 -34.156 1 73.06 772 LEU A C 1
ATOM 6159 O O . LEU A 1 772 ? 62.781 7.559 -32.938 1 73.06 772 LEU A O 1
ATOM 6163 N N . ARG A 1 773 ? 63.219 8.125 -35.031 1 74.62 773 ARG A N 1
ATOM 6164 C CA . ARG A 1 773 ? 63.25 9.523 -34.625 1 74.62 773 ARG A CA 1
ATOM 6165 C C . ARG A 1 773 ? 61.906 9.992 -34.125 1 74.62 773 ARG A C 1
ATOM 6167 O O . ARG A 1 773 ? 61.812 10.68 -33.094 1 74.62 773 ARG A O 1
ATOM 6174 N N . ASP A 1 774 ? 60.875 9.695 -34.781 1 73.5 774 ASP A N 1
ATOM 6175 C CA . ASP A 1 774 ? 59.531 10.086 -34.344 1 73.5 774 ASP A CA 1
ATOM 6176 C C . ASP A 1 774 ? 59.188 9.445 -33 1 73.5 774 ASP A C 1
ATOM 6178 O O . ASP A 1 774 ? 58.562 10.086 -32.156 1 73.5 774 ASP A O 1
ATOM 6182 N N . GLU A 1 775 ? 59.625 8.297 -32.844 1 72.81 775 GLU A N 1
ATOM 6183 C CA . GLU A 1 775 ? 59.312 7.598 -31.594 1 72.81 775 GLU A CA 1
ATOM 6184 C C . GLU A 1 775 ? 60.094 8.203 -30.422 1 72.81 775 GLU A C 1
ATOM 6186 O O . GLU A 1 775 ? 59.531 8.398 -29.344 1 72.81 775 GLU A O 1
ATOM 6191 N N . ILE A 1 776 ? 61.25 8.422 -30.641 1 74.94 776 ILE A N 1
ATOM 6192 C CA . ILE A 1 776 ? 62.062 9.039 -29.594 1 74.94 776 ILE A CA 1
ATOM 6193 C C . ILE A 1 776 ? 61.531 10.43 -29.281 1 74.94 776 ILE A C 1
ATOM 6195 O O . ILE A 1 776 ? 61.406 10.812 -28.125 1 74.94 776 ILE A O 1
ATOM 6199 N N . THR A 1 777 ? 61.125 11.156 -30.297 1 76.5 777 THR A N 1
ATOM 6200 C CA . THR A 1 777 ? 60.625 12.5 -30.125 1 76.5 777 THR A CA 1
ATOM 6201 C C . THR A 1 777 ? 59.25 12.461 -29.422 1 76.5 777 THR A C 1
ATOM 6203 O O . THR A 1 777 ? 59 13.273 -28.531 1 76.5 777 THR A O 1
ATOM 6206 N N . ALA A 1 778 ? 58.469 11.57 -29.844 1 74.88 778 ALA A N 1
ATOM 6207 C CA . ALA A 1 778 ? 57.156 11.445 -29.234 1 74.88 778 ALA A CA 1
ATOM 6208 C C . ALA A 1 778 ? 57.281 11.055 -27.75 1 74.88 778 ALA A C 1
ATOM 6210 O O . ALA A 1 778 ? 56.562 11.594 -26.906 1 74.88 778 ALA A O 1
ATOM 6211 N N . SER A 1 779 ? 58.125 10.25 -27.453 1 72.62 779 SER A N 1
ATOM 6212 C CA . SER A 1 779 ? 58.281 9.805 -26.078 1 72.62 779 SER A CA 1
ATOM 6213 C C . SER A 1 779 ? 58.906 10.898 -25.203 1 72.62 779 SER A C 1
ATOM 6215 O O . SER A 1 779 ? 58.406 11.18 -24.109 1 72.62 779 SER A O 1
ATOM 6217 N N . ALA A 1 780 ? 59.938 11.352 -25.703 1 76 780 ALA A N 1
ATOM 6218 C CA . ALA A 1 780 ? 60.531 12.461 -24.969 1 76 780 ALA A CA 1
ATOM 6219 C C . ALA A 1 780 ? 59.531 13.602 -24.781 1 76 780 ALA A C 1
ATOM 6221 O O . ALA A 1 780 ? 59.5 14.211 -23.719 1 76 780 ALA A O 1
ATOM 6222 N N . GLY A 1 781 ? 58.781 13.867 -25.781 1 77.38 781 GLY A N 1
ATOM 6223 C CA . GLY A 1 781 ? 57.781 14.906 -25.703 1 77.38 781 GLY A CA 1
ATOM 6224 C C . GLY A 1 781 ? 56.719 14.641 -24.656 1 77.38 781 GLY A C 1
ATOM 6225 O O . GLY A 1 781 ? 56.344 15.539 -23.906 1 77.38 781 GLY A O 1
ATOM 6226 N N . LEU A 1 782 ? 56.281 13.5 -24.625 1 73.25 782 LEU A N 1
ATOM 6227 C CA . LEU A 1 782 ? 55.281 13.125 -23.641 1 73.25 782 LEU A CA 1
ATOM 6228 C C . LEU A 1 782 ? 55.812 13.289 -22.219 1 73.25 782 LEU A C 1
ATOM 6230 O O . LEU A 1 782 ? 55.094 13.789 -21.344 1 73.25 782 LEU A O 1
ATOM 6234 N N . HIS A 1 783 ? 56.938 12.992 -22.078 1 71.75 783 HIS A N 1
ATOM 6235 C CA . HIS A 1 783 ? 57.5 13.055 -20.734 1 71.75 783 HIS A CA 1
ATOM 6236 C C . HIS A 1 783 ? 57.781 14.5 -20.328 1 71.75 783 HIS A C 1
ATOM 6238 O O . HIS A 1 783 ? 57.625 14.867 -19.156 1 71.75 783 HIS A O 1
ATOM 6244 N N . LEU A 1 784 ? 58.219 15.117 -21.188 1 76.5 784 LEU A N 1
ATOM 6245 C CA . LEU A 1 784 ? 58.5 16.516 -20.875 1 76.5 784 LEU A CA 1
ATOM 6246 C C . LEU A 1 784 ? 57.188 17.281 -20.641 1 76.5 784 LEU A C 1
ATOM 6248 O O . LEU A 1 784 ? 57.125 18.172 -19.797 1 76.5 784 LEU A O 1
ATOM 6252 N N . VAL A 1 785 ? 56.25 16.906 -21.375 1 75.31 785 VAL A N 1
ATOM 6253 C CA . VAL A 1 785 ? 54.938 17.516 -21.156 1 75.31 785 VAL A CA 1
ATOM 6254 C C . VAL A 1 785 ? 54.438 17.125 -19.766 1 75.31 785 VAL A C 1
ATOM 6256 O O . VAL A 1 785 ? 53.844 17.953 -19.062 1 75.31 785 VAL A O 1
ATOM 6259 N N . GLN A 1 786 ? 54.656 15.969 -19.391 1 74.06 786 GLN A N 1
ATOM 6260 C CA . GLN A 1 786 ? 54.25 15.539 -18.047 1 74.06 786 GLN A CA 1
ATOM 6261 C C . GLN A 1 786 ? 55.062 16.281 -16.984 1 74.06 786 GLN A C 1
ATOM 6263 O O . GLN A 1 786 ? 54.5 16.641 -15.938 1 74.06 786 GLN A O 1
ATOM 6268 N N . TYR A 1 787 ? 56.188 16.422 -17.297 1 76.5 787 TYR A N 1
ATOM 6269 C CA . TYR A 1 787 ? 57.031 17.188 -16.375 1 76.5 787 TYR A CA 1
ATOM 6270 C C . TYR A 1 787 ? 56.5 18.609 -16.219 1 76.5 787 TYR A C 1
ATOM 6272 O O . TYR A 1 787 ? 56.406 19.109 -15.094 1 76.5 787 TYR A O 1
ATOM 6280 N N . VAL A 1 788 ? 56.25 19.188 -17.234 1 77.75 788 VAL A N 1
ATOM 6281 C CA . VAL A 1 788 ? 55.719 20.547 -17.203 1 77.75 788 VAL A CA 1
ATOM 6282 C C . VAL A 1 788 ? 54.344 20.562 -16.531 1 77.75 788 VAL A C 1
ATOM 6284 O O . VAL A 1 788 ? 54.031 21.484 -15.766 1 77.75 788 VAL A O 1
ATOM 6287 N N . SER A 1 789 ? 53.688 19.547 -16.797 1 76.75 789 SER A N 1
ATOM 6288 C CA . SER A 1 789 ? 52.406 19.438 -16.141 1 76.75 789 SER A CA 1
ATOM 6289 C C . SER A 1 789 ? 52.531 19.297 -14.633 1 76.75 789 SER A C 1
ATOM 6291 O O . SER A 1 789 ? 51.781 19.891 -13.867 1 76.75 789 SER A O 1
ATOM 6293 N N . GLN A 1 790 ? 53.469 18.656 -14.242 1 73.06 790 GLN A N 1
ATOM 6294 C CA . GLN A 1 790 ? 53.719 18.5 -12.812 1 73.06 790 GLN A CA 1
ATOM 6295 C C . GLN A 1 790 ? 54.188 19.797 -12.188 1 73.06 790 GLN A C 1
ATOM 6297 O O . GLN A 1 790 ? 53.781 20.156 -11.078 1 73.06 790 GLN A O 1
ATOM 6302 N N . LEU A 1 791 ? 55.062 20.297 -12.852 1 75.44 791 LEU A N 1
ATOM 6303 C CA . LEU A 1 791 ? 55.531 21.594 -12.367 1 75.44 791 LEU A CA 1
ATOM 6304 C C . LEU A 1 791 ? 54.375 22.578 -12.281 1 75.44 791 LEU A C 1
ATOM 6306 O O . LEU A 1 791 ? 54.281 23.344 -11.32 1 75.44 791 LEU A O 1
ATOM 6310 N N . THR A 1 792 ? 53.562 22.531 -13.242 1 77.44 792 THR A N 1
ATOM 6311 C CA . THR A 1 792 ? 52.406 23.422 -13.273 1 77.44 792 THR A CA 1
ATOM 6312 C C . THR A 1 792 ? 51.438 23.125 -12.109 1 77.44 792 THR A C 1
ATOM 6314 O O . THR A 1 792 ? 50.906 24.031 -11.484 1 77.44 792 THR A O 1
ATOM 6317 N N . LYS A 1 793 ? 51.344 21.906 -11.852 1 76.75 793 LYS A N 1
ATOM 6318 C CA . LYS A 1 793 ? 50.5 21.516 -10.734 1 76.75 793 LYS A CA 1
ATOM 6319 C C . LYS A 1 793 ? 51.062 22.016 -9.406 1 76.75 793 LYS A C 1
ATOM 6321 O O . LYS A 1 793 ? 50.312 22.5 -8.547 1 76.75 793 LYS A O 1
ATOM 6326 N N . GLN A 1 794 ? 52.312 22 -9.312 1 73.94 794 GLN A N 1
ATOM 6327 C CA . GLN A 1 794 ? 52.938 22.469 -8.086 1 73.94 794 GLN A CA 1
ATOM 6328 C C . GLN A 1 794 ? 52.844 23.984 -7.953 1 73.94 794 GLN A C 1
ATOM 6330 O O . GLN A 1 794 ? 52.594 24.5 -6.863 1 73.94 794 GLN A O 1
ATOM 6335 N N . VAL A 1 795 ? 53.062 24.547 -8.984 1 76.75 795 VAL A N 1
ATOM 6336 C CA . VAL A 1 795 ? 52.938 26 -8.984 1 76.75 795 VAL A CA 1
ATOM 6337 C C . VAL A 1 795 ? 51.5 26.406 -8.68 1 76.75 795 VAL A C 1
ATOM 6339 O O . VAL A 1 795 ? 51.25 27.297 -7.875 1 76.75 795 VAL A O 1
ATOM 6342 N N . LYS A 1 796 ? 50.656 25.719 -9.281 1 77.75 796 LYS A N 1
ATOM 6343 C CA . LYS A 1 796 ? 49.25 26.047 -9.062 1 77.75 796 LYS A CA 1
ATOM 6344 C C . LYS A 1 796 ? 48.844 25.75 -7.621 1 77.75 796 LYS A C 1
ATOM 6346 O O . LYS A 1 796 ? 48.062 26.516 -7.027 1 77.75 796 LYS A O 1
ATOM 6351 N N . PHE A 1 797 ? 49.406 24.781 -7.133 1 76 797 PHE A N 1
ATOM 6352 C CA . PHE A 1 797 ? 49.094 24.438 -5.746 1 76 797 PHE A CA 1
ATOM 6353 C C . PHE A 1 797 ? 49.656 25.484 -4.797 1 76 797 PHE A C 1
ATOM 6355 O O . PHE A 1 797 ? 48.938 25.938 -3.885 1 76 797 PHE A O 1
ATOM 6362 N N . SER A 1 798 ? 50.844 25.859 -4.996 1 74.38 798 SER A N 1
ATOM 6363 C CA . SER A 1 798 ? 51.469 26.875 -4.152 1 74.38 798 SER A CA 1
ATOM 6364 C C . SER A 1 798 ? 50.75 28.203 -4.289 1 74.38 798 SER A C 1
ATOM 6366 O O . SER A 1 798 ? 50.562 28.922 -3.297 1 74.38 798 SER A O 1
ATOM 6368 N N . PHE A 1 799 ? 50.406 28.5 -5.473 1 77.12 799 PHE A N 1
ATOM 6369 C CA . PHE A 1 799 ? 49.688 29.75 -5.73 1 77.12 799 PHE A CA 1
ATOM 6370 C C . PHE A 1 799 ? 48.281 29.703 -5.094 1 77.12 799 PHE A C 1
ATOM 6372 O O . PHE A 1 799 ? 47.844 30.688 -4.484 1 77.12 799 PHE A O 1
ATOM 6379 N N . SER A 1 800 ? 47.688 28.562 -5.246 1 77.19 800 SER A N 1
ATOM 6380 C CA . SER A 1 800 ? 46.344 28.438 -4.711 1 77.19 800 SER A CA 1
ATOM 6381 C C . SER A 1 800 ? 46.344 28.562 -3.193 1 77.19 800 SER A C 1
ATOM 6383 O O . SER A 1 800 ? 45.438 29.203 -2.621 1 77.19 800 SER A O 1
ATOM 6385 N N . ARG A 1 801 ? 47.219 28.078 -2.553 1 72.06 801 ARG A N 1
ATOM 6386 C CA . ARG A 1 801 ? 47.344 28.172 -1.101 1 72.06 801 ARG A CA 1
ATOM 6387 C C . ARG A 1 801 ? 47.625 29.594 -0.665 1 72.06 801 ARG A C 1
ATOM 6389 O O . ARG A 1 801 ? 47.031 30.094 0.289 1 72.06 801 ARG A O 1
ATOM 6396 N N . ALA A 1 802 ? 48.625 30.141 -1.259 1 74.94 802 ALA A N 1
ATOM 6397 C CA . ALA A 1 802 ? 48.969 31.516 -0.923 1 74.94 802 ALA A CA 1
ATOM 6398 C C . ALA A 1 802 ? 47.812 32.469 -1.201 1 74.94 802 ALA A C 1
ATOM 6400 O O . ALA A 1 802 ? 47.531 33.344 -0.39 1 74.94 802 ALA A O 1
ATOM 6401 N N . LEU A 1 803 ? 47.188 32.188 -2.318 1 78.19 803 LEU A N 1
ATOM 6402 C CA . LEU A 1 803 ? 46.062 33.062 -2.709 1 78.19 803 LEU A CA 1
ATOM 6403 C C . LEU A 1 803 ? 44.875 32.875 -1.755 1 78.19 803 LEU A C 1
ATOM 6405 O O . LEU A 1 803 ? 44.219 33.844 -1.39 1 78.19 803 LEU A O 1
ATOM 6409 N N . LYS A 1 804 ? 44.688 31.703 -1.374 1 77.12 804 LYS A N 1
ATOM 6410 C CA . LYS A 1 804 ? 43.594 31.453 -0.42 1 77.12 804 LYS A CA 1
ATOM 6411 C C . LYS A 1 804 ? 43.875 32.156 0.908 1 77.12 804 LYS A C 1
ATOM 6413 O O . LYS A 1 804 ? 42.969 32.75 1.493 1 77.12 804 LYS A O 1
ATOM 6418 N N . GLU A 1 805 ? 45.062 32.125 1.349 1 73.25 805 GLU A N 1
ATOM 6419 C CA . GLU A 1 805 ? 45.406 32.781 2.602 1 73.25 805 GLU A CA 1
ATOM 6420 C C . GLU A 1 805 ? 45.25 34.312 2.496 1 73.25 805 GLU A C 1
ATOM 6422 O O . GLU A 1 805 ? 44.75 34.938 3.42 1 73.25 805 GLU A O 1
ATOM 6427 N N . ILE A 1 806 ? 45.719 34.812 1.453 1 75.5 806 ILE A N 1
ATOM 6428 C CA . ILE A 1 806 ? 45.625 36.25 1.264 1 75.5 806 ILE A CA 1
ATOM 6429 C C . ILE A 1 806 ? 44.156 36.656 1.137 1 75.5 806 ILE A C 1
ATOM 6431 O O . ILE A 1 806 ? 43.719 37.594 1.779 1 75.5 806 ILE A O 1
ATOM 6435 N N . VAL A 1 807 ? 43.375 35.875 0.404 1 77.94 807 VAL A N 1
ATOM 6436 C CA . VAL A 1 807 ? 41.969 36.219 0.178 1 77.94 807 VAL A CA 1
ATOM 6437 C C . VAL A 1 807 ? 41.188 36 1.47 1 77.94 807 VAL A C 1
ATOM 6439 O O . VAL A 1 807 ? 40.344 36.844 1.82 1 77.94 807 VAL A O 1
ATOM 6442 N N . ASP A 1 808 ? 41.5 35 2.199 1 75.75 808 ASP A N 1
ATOM 6443 C CA . ASP A 1 808 ? 40.844 34.781 3.475 1 75.75 808 ASP A CA 1
ATOM 6444 C C . ASP A 1 808 ? 41.156 35.875 4.473 1 75.75 808 ASP A C 1
ATOM 6446 O O . ASP A 1 808 ? 40.25 36.344 5.203 1 75.75 808 ASP A O 1
ATOM 6450 N N . SER A 1 809 ? 42.344 36.312 4.488 1 74.31 809 SER A N 1
ATOM 6451 C CA . SER A 1 809 ? 42.75 37.375 5.398 1 74.31 809 SER A CA 1
ATOM 6452 C C . SER A 1 809 ? 42.094 38.719 5.004 1 74.31 809 SER A C 1
ATOM 6454 O O . SER A 1 809 ? 41.656 39.469 5.867 1 74.31 809 SER A O 1
ATOM 6456 N N . LEU A 1 810 ? 42.094 38.938 3.758 1 77.75 810 LEU A N 1
ATOM 6457 C CA . LEU A 1 810 ? 41.469 40.188 3.291 1 77.75 810 LEU A CA 1
ATOM 6458 C C . LEU A 1 810 ? 39.969 40.156 3.561 1 77.75 810 LEU A C 1
ATOM 6460 O O . LEU A 1 810 ? 39.406 41.188 3.959 1 77.75 810 LEU A O 1
ATOM 6464 N N . GLN A 1 811 ? 39.469 39.031 3.4 1 75.19 811 GLN A N 1
ATOM 6465 C CA . GLN A 1 811 ? 38.031 38.875 3.697 1 75.19 811 GLN A CA 1
ATOM 6466 C C . GLN A 1 811 ? 37.781 39 5.191 1 75.19 811 GLN A C 1
ATOM 6468 O O . GLN A 1 811 ? 36.75 39.594 5.598 1 75.19 811 GLN A O 1
ATOM 6473 N N . GLU A 1 812 ? 38.625 38.531 5.961 1 71.88 812 GLU A N 1
ATOM 6474 C CA . GLU A 1 812 ? 38.531 38.656 7.41 1 71.88 812 GLU A CA 1
ATOM 6475 C C . GLU A 1 812 ? 38.656 40.125 7.84 1 71.88 812 GLU A C 1
ATOM 6477 O O . GLU A 1 812 ? 37.969 40.562 8.75 1 71.88 812 GLU A O 1
ATOM 6482 N N . LEU A 1 813 ? 39.562 40.781 7.199 1 72.62 813 LEU A N 1
ATOM 6483 C CA . LEU A 1 813 ? 39.75 42.188 7.512 1 72.62 813 LEU A CA 1
ATOM 6484 C C . LEU A 1 813 ? 38.5 43 7.207 1 72.62 813 LEU A C 1
ATOM 6486 O O . LEU A 1 813 ? 38.25 44.031 7.836 1 72.62 813 LEU A O 1
ATOM 6490 N N . LEU A 1 814 ? 37.781 42.5 6.289 1 68.69 814 LEU A N 1
ATOM 6491 C CA . LEU A 1 814 ? 36.594 43.219 5.863 1 68.69 814 LEU A CA 1
ATOM 6492 C C . LEU A 1 814 ? 35.406 42.875 6.773 1 68.69 814 LEU A C 1
ATOM 6494 O O . LEU A 1 814 ? 34.344 43.5 6.684 1 68.69 814 LEU A O 1
ATOM 6498 N N . LYS A 1 815 ? 35.656 41.969 7.691 1 65.12 815 LYS A N 1
ATOM 6499 C CA . LYS A 1 815 ? 34.625 41.594 8.648 1 65.12 815 LYS A CA 1
ATOM 6500 C C . LYS A 1 815 ? 34.469 42.688 9.719 1 65.12 815 LYS A C 1
ATOM 6502 O O . LYS A 1 815 ? 35.406 43.438 9.992 1 65.12 815 LYS A O 1
ATOM 6507 N N . THR A 1 816 ? 33.344 42.781 10.391 1 57.38 816 THR A N 1
ATOM 6508 C CA . THR A 1 816 ? 32.969 43.844 11.312 1 57.38 816 THR A CA 1
ATOM 6509 C C . THR A 1 816 ? 33.875 43.844 12.523 1 57.38 816 THR A C 1
ATOM 6511 O O . THR A 1 816 ? 34.188 44.906 13.07 1 57.38 816 THR A O 1
ATOM 6514 N N . LYS A 1 817 ? 34.5 42.719 12.891 1 61 817 LYS A N 1
ATOM 6515 C CA . LYS A 1 817 ? 35.312 42.625 14.094 1 61 817 LYS A CA 1
ATOM 6516 C C . LYS A 1 817 ? 36.625 43.375 13.922 1 61 817 LYS A C 1
ATOM 6518 O O . LYS A 1 817 ? 37.219 43.875 14.898 1 61 817 LYS A O 1
ATOM 6523 N N . HIS A 1 818 ? 37.031 43.531 12.75 1 62.97 818 HIS A N 1
ATOM 6524 C CA . HIS A 1 818 ? 38.312 44.188 12.516 1 62.97 818 HIS A CA 1
ATOM 6525 C C . HIS A 1 818 ? 38.125 45.594 11.938 1 62.97 818 HIS A C 1
ATOM 6527 O O . HIS A 1 818 ? 39.062 46.188 11.438 1 62.97 818 HIS A O 1
ATOM 6533 N N . GLU A 1 819 ? 36.969 45.969 11.984 1 62.53 819 GLU A N 1
ATOM 6534 C CA . GLU A 1 819 ? 36.688 47.281 11.492 1 62.53 819 GLU A CA 1
ATOM 6535 C C . GLU A 1 819 ? 37.438 48.344 12.273 1 62.53 819 GLU A C 1
ATOM 6537 O O . GLU A 1 819 ? 37.938 49.312 11.688 1 62.53 819 GLU A O 1
ATOM 6542 N N . PRO A 1 820 ? 37.594 48.188 13.664 1 62.53 820 PRO A N 1
ATOM 6543 C CA . PRO A 1 820 ? 38.406 49.188 14.359 1 62.53 820 PRO A CA 1
ATOM 6544 C C . PRO A 1 820 ? 39.844 49.281 13.828 1 62.53 820 PRO A C 1
ATOM 6546 O O . PRO A 1 820 ? 40.375 50.375 13.742 1 62.53 820 PRO A O 1
ATOM 6549 N N . LEU A 1 821 ? 40.375 48.25 13.406 1 66.75 821 LEU A N 1
ATOM 6550 C CA . LEU A 1 821 ? 41.719 48.25 12.844 1 66.75 821 LEU A CA 1
ATOM 6551 C C . LEU A 1 821 ? 41.75 49 11.516 1 66.75 821 LEU A C 1
ATOM 6553 O O . LEU A 1 821 ? 42.656 49.781 11.281 1 66.75 821 LEU A O 1
ATOM 6557 N N . LEU A 1 822 ? 40.812 48.719 10.734 1 68.5 822 LEU A N 1
ATOM 6558 C CA . LEU A 1 822 ? 40.781 49.375 9.422 1 68.5 822 LEU A CA 1
ATOM 6559 C C . LEU A 1 822 ? 40.562 50.875 9.57 1 68.5 822 LEU A C 1
ATOM 6561 O O . LEU A 1 822 ? 41.125 51.656 8.812 1 68.5 822 LEU A O 1
ATOM 6565 N N . ARG A 1 823 ? 39.719 51.156 10.547 1 64.44 823 ARG A N 1
ATOM 6566 C CA . ARG A 1 823 ? 39.469 52.562 10.805 1 64.44 823 ARG A CA 1
ATOM 6567 C C . ARG A 1 823 ? 40.719 53.25 11.336 1 64.44 823 ARG A C 1
ATOM 6569 O O . ARG A 1 823 ? 41 54.375 10.984 1 64.44 823 ARG A O 1
ATOM 6576 N N . TYR A 1 824 ? 41.312 52.375 12.227 1 64.44 824 TYR A N 1
ATOM 6577 C CA . TYR A 1 824 ? 42.562 52.938 12.727 1 64.44 824 TYR A CA 1
ATOM 6578 C C . TYR A 1 824 ? 43.594 53.094 11.609 1 64.44 824 TYR A C 1
ATOM 6580 O O . TYR A 1 824 ? 44.312 54.062 11.555 1 64.44 824 TYR A O 1
ATOM 6588 N N . ILE A 1 825 ? 43.625 52.062 10.82 1 65.88 825 ILE A N 1
ATOM 6589 C CA . ILE A 1 825 ? 44.594 52.125 9.711 1 65.88 825 ILE A CA 1
ATOM 6590 C C . ILE A 1 825 ? 44.219 53.312 8.812 1 65.88 825 ILE A C 1
ATOM 6592 O O . ILE A 1 825 ? 45.125 54 8.297 1 65.88 825 ILE A O 1
ATOM 6596 N N . ALA A 1 826 ? 42.844 53.344 8.789 1 63.75 826 ALA A N 1
ATOM 6597 C CA . ALA A 1 826 ? 42.406 54.406 7.922 1 63.75 826 ALA A CA 1
ATOM 6598 C C . ALA A 1 826 ? 42.531 55.781 8.617 1 63.75 826 ALA A C 1
ATOM 6600 O O . ALA A 1 826 ? 42.812 56.781 7.973 1 63.75 826 ALA A O 1
ATOM 6601 N N . ASP A 1 827 ? 41.812 55.75 10.039 1 58.19 827 ASP A N 1
ATOM 6602 C CA . ASP A 1 827 ? 41.781 57.062 10.711 1 58.19 827 ASP A CA 1
ATOM 6603 C C . ASP A 1 827 ? 42.625 57 12 1 58.19 827 ASP A C 1
ATOM 6605 O O . ASP A 1 827 ? 42.469 56.094 12.812 1 58.19 827 ASP A O 1
ATOM 6609 N N . THR A 1 828 ? 43.906 57.094 12.32 1 45.97 828 THR A N 1
ATOM 6610 C CA . THR A 1 828 ? 44.75 57.219 13.508 1 45.97 828 THR A CA 1
ATOM 6611 C C . THR A 1 828 ? 43.906 57.688 14.703 1 45.97 828 THR A C 1
ATOM 6613 O O . THR A 1 828 ? 44.438 57.844 15.805 1 45.97 828 THR A O 1
ATOM 6616 N N . ASP A 1 829 ? 42.531 58.25 14.711 1 43.06 829 ASP A N 1
ATOM 6617 C CA . ASP A 1 829 ? 42 58.969 15.852 1 43.06 829 ASP A CA 1
ATOM 6618 C C . ASP A 1 829 ? 41.219 58.062 16.781 1 43.06 829 ASP A C 1
ATOM 6620 O O . ASP A 1 829 ? 40.344 57.312 16.344 1 43.06 829 ASP A O 1
ATOM 6624 N N . LYS A 1 830 ? 41.469 57.625 18.25 1 42.22 830 LYS A N 1
ATOM 6625 C CA . LYS A 1 830 ? 41.188 56.906 19.484 1 42.22 830 LYS A CA 1
ATOM 6626 C C . LYS A 1 830 ? 39.688 56.906 19.766 1 42.22 830 LYS A C 1
ATOM 6628 O O . LYS A 1 830 ? 39.125 55.906 20.234 1 42.22 830 LYS A O 1
ATOM 6633 N N . ASP A 1 831 ? 38.938 58.094 20.188 1 35.69 831 ASP A N 1
ATOM 6634 C CA . ASP A 1 831 ? 37.875 58.312 21.172 1 35.69 831 ASP A CA 1
ATOM 6635 C C . ASP A 1 831 ? 36.5 57.875 20.625 1 35.69 831 ASP A C 1
ATOM 6637 O O . ASP A 1 831 ? 35.469 58.188 21.188 1 35.69 831 ASP A O 1
ATOM 6641 N N . LYS A 1 832 ? 36.125 57.625 19.422 1 41.53 832 LYS A N 1
ATOM 6642 C CA . LYS A 1 832 ? 34.688 57.625 19.141 1 41.53 832 LYS A CA 1
ATOM 6643 C C . LYS A 1 832 ? 34.062 56.281 19.531 1 41.53 832 LYS A C 1
ATOM 6645 O O . LYS A 1 832 ? 34.531 55.219 19.141 1 41.53 832 LYS A O 1
ATOM 6650 N N . SER A 1 833 ? 33.219 56.188 20.719 1 38.03 833 SER A N 1
ATOM 6651 C CA . SER A 1 833 ? 32.344 55.188 21.344 1 38.03 833 SER A CA 1
ATOM 6652 C C . SER A 1 833 ? 31.5 54.469 20.312 1 38.03 833 SER A C 1
ATOM 6654 O O . SER A 1 833 ? 30.844 55.094 19.484 1 38.03 833 SER A O 1
ATOM 6656 N N . THR A 1 834 ? 31.719 53.312 19.859 1 41.16 834 THR A N 1
ATOM 6657 C CA . THR A 1 834 ? 31.141 52.438 18.844 1 41.16 834 THR A CA 1
ATOM 6658 C C . THR A 1 834 ? 29.688 52.125 19.188 1 41.16 834 THR A C 1
ATOM 6660 O O . THR A 1 834 ? 29.406 51.5 20.219 1 41.16 834 THR A O 1
ATOM 6663 N N . SER A 1 835 ? 28.562 52.875 19.016 1 44.34 835 SER A N 1
ATOM 6664 C CA . SER A 1 835 ? 27.125 52.625 19.188 1 44.34 835 SER A CA 1
ATOM 6665 C C . SER A 1 835 ? 26.703 51.375 18.453 1 44.34 835 SER A C 1
ATOM 6667 O O . SER A 1 835 ? 27.062 51.156 17.281 1 44.34 835 SER A O 1
ATOM 6669 N N . ILE A 1 836 ? 26.328 50.156 18.984 1 53.19 836 ILE A N 1
ATOM 6670 C CA . ILE A 1 836 ? 25.797 48.906 18.422 1 53.19 836 ILE A CA 1
ATOM 6671 C C . ILE A 1 836 ? 24.562 49.219 17.594 1 53.19 836 ILE A C 1
ATOM 6673 O O . ILE A 1 836 ? 23.656 49.906 18.047 1 53.19 836 ILE A O 1
ATOM 6677 N N . PRO A 1 837 ? 24.469 48.906 16.391 1 61.53 837 PRO A N 1
ATOM 6678 C CA . PRO A 1 837 ? 23.297 49.156 15.539 1 61.53 837 PRO A CA 1
ATOM 6679 C C . PRO A 1 837 ? 22.031 48.5 16.078 1 61.53 837 PRO A C 1
ATOM 6681 O O . PRO A 1 837 ? 22.094 47.438 16.719 1 61.53 837 PRO A O 1
ATOM 6684 N N . PRO A 1 838 ? 20.953 49.219 16.047 1 63.62 838 PRO A N 1
ATOM 6685 C CA . PRO A 1 838 ? 19.688 48.719 16.641 1 63.62 838 PRO A CA 1
ATOM 6686 C C . PRO A 1 838 ? 19.281 47.344 16.125 1 63.62 838 PRO A C 1
ATOM 6688 O O . PRO A 1 838 ? 18.719 46.562 16.859 1 63.62 838 PRO A O 1
ATOM 6691 N N . TRP A 1 839 ? 19.625 46.969 14.812 1 71.81 839 TRP A N 1
ATOM 6692 C CA . TRP A 1 839 ? 19.219 45.688 14.281 1 71.81 839 TRP A CA 1
ATOM 6693 C C . TRP A 1 839 ? 19.969 44.562 14.984 1 71.81 839 TRP A C 1
ATOM 6695 O O . TRP A 1 839 ? 19.406 43.469 15.203 1 71.81 839 TRP A O 1
ATOM 6705 N N . LEU A 1 840 ? 21.125 44.75 15.266 1 69.56 840 LEU A N 1
ATOM 6706 C CA . LEU A 1 840 ? 21.922 43.719 15.938 1 69.56 840 LEU A CA 1
ATOM 6707 C C . LEU A 1 840 ? 21.484 43.531 17.375 1 69.56 840 LEU A C 1
ATOM 6709 O O . LEU A 1 840 ? 21.453 42.406 17.891 1 69.56 840 LEU A O 1
ATOM 6713 N N . GLU A 1 841 ? 21.172 44.75 17.984 1 70.06 841 GLU A N 1
ATOM 6714 C CA . GLU A 1 841 ? 20.641 44.656 19.344 1 70.06 841 GLU A CA 1
ATOM 6715 C C . GLU A 1 841 ? 19.344 43.844 19.375 1 70.06 841 GLU A C 1
ATOM 6717 O O . GLU A 1 841 ? 19.141 43.031 20.266 1 70.06 841 GLU A O 1
ATOM 6722 N N . THR A 1 842 ? 18.547 44.094 18.344 1 74.88 842 THR A N 1
ATOM 6723 C CA . THR A 1 842 ? 17.266 43.406 18.297 1 74.88 842 THR A CA 1
ATOM 6724 C C . THR A 1 842 ? 17.469 41.938 18.016 1 74.88 842 THR A C 1
ATOM 6726 O O . THR A 1 842 ? 16.797 41.094 18.609 1 74.88 842 THR A O 1
ATOM 6729 N N . LEU A 1 843 ? 18.359 41.594 17.125 1 78.19 843 LEU A N 1
ATOM 6730 C CA . LEU A 1 843 ? 18.625 40.188 16.797 1 78.19 843 LEU A CA 1
ATOM 6731 C C . LEU A 1 843 ? 19.188 39.438 18 1 78.19 843 LEU A C 1
ATOM 6733 O O . LEU A 1 843 ? 18.875 38.281 18.203 1 78.19 843 LEU A O 1
ATOM 6737 N N . SER A 1 844 ? 20.016 40.156 18.734 1 74.19 844 SER A N 1
ATOM 6738 C CA . SER A 1 844 ? 20.562 39.531 19.938 1 74.19 844 SER A CA 1
ATOM 6739 C C . SER A 1 844 ? 19.484 39.281 20.969 1 74.19 844 SER A C 1
ATOM 6741 O O . SER A 1 844 ? 19.531 38.312 21.719 1 74.19 844 SER A O 1
ATOM 6743 N N . GLN A 1 845 ? 18.562 40.188 20.969 1 73 845 GLN A N 1
ATOM 6744 C CA . GLN A 1 845 ? 17.453 40.031 21.891 1 73 845 GLN A CA 1
ATOM 6745 C C . GLN A 1 845 ? 16.578 38.844 21.484 1 73 845 GLN A C 1
ATOM 6747 O O . GLN A 1 845 ? 16.094 38.094 22.328 1 73 845 GLN A O 1
ATOM 6752 N N . VAL A 1 846 ? 16.375 38.688 20.172 1 78.69 846 VAL A N 1
ATOM 6753 C CA . VAL A 1 846 ? 15.562 37.594 19.656 1 78.69 846 VAL A CA 1
ATOM 6754 C C . VAL A 1 846 ? 16.172 36.25 20.078 1 78.69 846 VAL A C 1
ATOM 6756 O O . VAL A 1 846 ? 15.453 35.312 20.406 1 78.69 846 VAL A O 1
ATOM 6759 N N . ALA A 1 847 ? 17.453 36.188 20.156 1 75.06 847 ALA A N 1
ATOM 6760 C CA . ALA A 1 847 ? 18.172 34.938 20.484 1 75.06 847 ALA A CA 1
ATOM 6761 C C . ALA A 1 847 ? 17.984 34.594 21.953 1 75.06 847 ALA A C 1
ATOM 6763 O O . ALA A 1 847 ? 18.109 33.438 22.344 1 75.06 847 ALA A O 1
ATOM 6764 N N . ILE A 1 848 ? 17.578 35.625 22.797 1 72.44 848 ILE A N 1
ATOM 6765 C CA . ILE A 1 848 ? 17.531 35.406 24.234 1 72.44 848 ILE A CA 1
ATOM 6766 C C . ILE A 1 848 ? 16.078 35.312 24.703 1 72.44 848 ILE A C 1
ATOM 6768 O O . ILE A 1 848 ? 15.805 34.875 25.828 1 72.44 848 ILE A O 1
ATOM 6772 N N . ILE A 1 849 ? 15.203 35.594 23.828 1 73.5 849 ILE A N 1
ATOM 6773 C CA . ILE A 1 849 ? 13.797 35.562 24.234 1 73.5 849 ILE A CA 1
ATOM 6774 C C . ILE A 1 849 ? 13.438 34.125 24.656 1 73.5 849 ILE A C 1
ATOM 6776 O O . ILE A 1 849 ? 13.75 33.156 23.953 1 73.5 849 ILE A O 1
ATOM 6780 N N . SER A 1 850 ? 13.227 33.812 25.922 1 71.5 850 SER A N 1
ATOM 6781 C CA . SER A 1 850 ? 12.898 32.469 26.422 1 71.5 850 SER A CA 1
ATOM 6782 C C . SER A 1 850 ? 11.453 32.406 26.922 1 71.5 850 SER A C 1
ATOM 6784 O O . SER A 1 850 ? 10.812 33.469 27.125 1 71.5 850 SER A O 1
ATOM 6786 N N . ASP A 1 851 ? 10.836 31.266 26.891 1 66.88 851 ASP A N 1
ATOM 6787 C CA . ASP A 1 851 ? 9.508 31.016 27.438 1 66.88 851 ASP A CA 1
ATOM 6788 C C . ASP A 1 851 ? 9.508 31.125 28.953 1 66.88 851 ASP A C 1
ATOM 6790 O O . ASP A 1 851 ? 10.508 30.828 29.609 1 66.88 851 ASP A O 1
ATOM 6794 N N . SER A 1 852 ? 8.836 32.094 29.5 1 55.16 852 SER A N 1
ATOM 6795 C CA . SER A 1 852 ? 8.766 32.344 30.938 1 55.16 852 SER A CA 1
ATOM 6796 C C . SER A 1 852 ? 8.789 31.062 31.75 1 55.16 852 SER A C 1
ATOM 6798 O O . SER A 1 852 ? 8.828 31.094 32.969 1 55.16 852 SER A O 1
ATOM 6800 N N . SER A 1 853 ? 8.43 30 31.266 1 47.06 853 SER A N 1
ATOM 6801 C CA . SER A 1 853 ? 8.391 28.891 32.219 1 47.06 853 SER A CA 1
ATOM 6802 C C . SER A 1 853 ? 9.797 28.453 32.594 1 47.06 853 SER A C 1
ATOM 6804 O O . SER A 1 853 ? 9.969 27.656 33.531 1 47.06 853 SER A O 1
ATOM 6806 N N . GLU A 1 854 ? 10.812 28.594 31.844 1 39.66 854 GLU A N 1
ATOM 6807 C CA . GLU A 1 854 ? 12.141 28.266 32.344 1 39.66 854 GLU A CA 1
ATOM 6808 C C . GLU A 1 854 ? 12.664 29.359 33.281 1 39.66 854 GLU A C 1
ATOM 6810 O O . GLU A 1 854 ? 13.742 29.219 33.875 1 39.66 854 GLU A O 1
ATOM 6815 N N . LEU A 1 855 ? 12.141 30.516 33.438 1 29.69 855 LEU A N 1
ATOM 6816 C CA . LEU A 1 855 ? 12.586 31.266 34.625 1 29.69 855 LEU A CA 1
ATOM 6817 C C . LEU A 1 855 ? 11.891 30.75 35.875 1 29.69 855 LEU A C 1
ATOM 6819 O O . LEU A 1 855 ? 10.68 30.531 35.875 1 29.69 855 LEU A O 1
ATOM 6823 N N . MET B 1 1 ? -6.543 -24.922 -35.688 1 52.34 1 MET B N 1
ATOM 6824 C CA . MET B 1 1 ? -5.242 -25.031 -36.344 1 52.34 1 MET B CA 1
ATOM 6825 C C . MET B 1 1 ? -4.152 -24.391 -35.5 1 52.34 1 MET B C 1
ATOM 6827 O O . MET B 1 1 ? -3.094 -24.984 -35.281 1 52.34 1 MET B O 1
ATOM 6831 N N . LYS B 1 2 ? -4.449 -23.125 -35.062 1 65.06 2 LYS B N 1
ATOM 6832 C CA . LYS B 1 2 ? -3.455 -22.453 -34.25 1 65.06 2 LYS B CA 1
ATOM 6833 C C . LYS B 1 2 ? -3.223 -23.188 -32.906 1 65.06 2 LYS B C 1
ATOM 6835 O O . LYS B 1 2 ? -2.096 -23.234 -32.406 1 65.06 2 LYS B O 1
ATOM 6840 N N . SER B 1 3 ? -4.258 -23.859 -32.5 1 71.62 3 SER B N 1
ATOM 6841 C CA . SER B 1 3 ? -4.148 -24.578 -31.219 1 71.62 3 SER B CA 1
ATOM 6842 C C . SER B 1 3 ? -3.332 -25.844 -31.375 1 71.62 3 SER B C 1
ATOM 6844 O O . SER B 1 3 ? -2.547 -26.203 -30.484 1 71.62 3 SER B O 1
ATOM 6846 N N . ASP B 1 4 ? -3.48 -26.438 -32.438 1 71.69 4 ASP B N 1
ATOM 6847 C CA . ASP B 1 4 ? -2.744 -27.672 -32.688 1 71.69 4 ASP B CA 1
ATOM 6848 C C . ASP B 1 4 ? -1.247 -27.406 -32.812 1 71.69 4 ASP B C 1
ATOM 6850 O O . ASP B 1 4 ? -0.427 -28.203 -32.344 1 71.69 4 ASP B O 1
ATOM 6854 N N . MET B 1 5 ? -1.044 -26.266 -33.406 1 78.12 5 MET B N 1
ATOM 6855 C CA . MET B 1 5 ? 0.362 -25.906 -33.531 1 78.12 5 MET B CA 1
ATOM 6856 C C . MET B 1 5 ? 0.985 -25.609 -32.188 1 78.12 5 MET B C 1
ATOM 6858 O O . MET B 1 5 ? 2.139 -25.969 -31.938 1 78.12 5 MET B O 1
ATOM 6862 N N . ALA B 1 6 ? 0.211 -24.984 -31.359 1 82.25 6 ALA B N 1
ATOM 6863 C CA . ALA B 1 6 ? 0.712 -24.672 -30.031 1 82.25 6 ALA B CA 1
ATOM 6864 C C . ALA B 1 6 ? 0.974 -25.938 -29.219 1 82.25 6 ALA B C 1
ATOM 6866 O O . ALA B 1 6 ? 1.979 -26.031 -28.516 1 82.25 6 ALA B O 1
ATOM 6867 N N . ILE B 1 7 ? 0.146 -26.875 -29.406 1 81.25 7 ILE B N 1
ATOM 6868 C CA . ILE B 1 7 ? 0.28 -28.125 -28.672 1 81.25 7 ILE B CA 1
ATOM 6869 C C . ILE B 1 7 ? 1.508 -28.891 -29.156 1 81.25 7 ILE B C 1
ATOM 6871 O O . ILE B 1 7 ? 2.221 -29.516 -28.375 1 81.25 7 ILE B O 1
ATOM 6875 N N . ALA B 1 8 ? 1.704 -28.812 -30.359 1 82.81 8 ALA B N 1
ATOM 6876 C CA . ALA B 1 8 ? 2.877 -29.484 -30.938 1 82.81 8 ALA B CA 1
ATOM 6877 C C . ALA B 1 8 ? 4.164 -28.844 -30.422 1 82.81 8 ALA B C 1
ATOM 6879 O O . ALA B 1 8 ? 5.141 -29.531 -30.141 1 82.81 8 ALA B O 1
ATOM 6880 N N . GLN B 1 9 ? 4.094 -27.578 -30.422 1 86.12 9 GLN B N 1
ATOM 6881 C CA . GLN B 1 9 ? 5.27 -26.875 -29.922 1 86.12 9 GLN B CA 1
ATOM 6882 C C . GLN B 1 9 ? 5.531 -27.203 -28.453 1 86.12 9 GLN B C 1
ATOM 6884 O O . GLN B 1 9 ? 6.684 -27.359 -28.047 1 86.12 9 GLN B O 1
ATOM 6889 N N . LEU B 1 10 ? 4.504 -27.234 -27.719 1 87 10 LEU B N 1
ATOM 6890 C CA . LEU B 1 10 ? 4.645 -27.562 -26.297 1 87 10 LEU B CA 1
ATOM 6891 C C . LEU B 1 10 ? 5.188 -28.969 -26.109 1 87 10 LEU B C 1
ATOM 6893 O O . LEU B 1 10 ? 5.992 -29.219 -25.219 1 87 10 LEU B O 1
ATOM 6897 N N . ARG B 1 11 ? 4.762 -29.844 -26.906 1 85.38 11 ARG B N 1
ATOM 6898 C CA . ARG B 1 11 ? 5.273 -31.219 -26.859 1 85.38 11 ARG B CA 1
ATOM 6899 C C . ARG B 1 11 ? 6.766 -31.25 -27.172 1 85.38 11 ARG B C 1
ATOM 6901 O O . ARG B 1 11 ? 7.512 -32 -26.562 1 85.38 11 ARG B O 1
ATOM 6908 N N . GLN B 1 12 ? 7.082 -30.469 -28.078 1 86.62 12 GLN B N 1
ATOM 6909 C CA . GLN B 1 12 ? 8.492 -30.406 -28.438 1 86.62 12 GLN B CA 1
ATOM 6910 C C . GLN B 1 12 ? 9.336 -29.875 -27.281 1 86.62 12 GLN B C 1
ATOM 6912 O O . GLN B 1 12 ? 10.414 -30.406 -27.016 1 86.62 12 GLN B O 1
ATOM 6917 N N . TYR B 1 13 ? 8.867 -28.859 -26.703 1 89 13 TYR B N 1
ATOM 6918 C CA . TYR B 1 13 ? 9.594 -28.297 -25.562 1 89 13 TYR B CA 1
ATOM 6919 C C . TYR B 1 13 ? 9.648 -29.281 -24.406 1 89 13 TYR B C 1
ATOM 6921 O O . TYR B 1 13 ? 10.664 -29.375 -23.703 1 89 13 TYR B O 1
ATOM 6929 N N . LYS B 1 14 ? 8.539 -29.938 -24.234 1 89 14 LYS B N 1
ATOM 6930 C CA . LYS B 1 14 ? 8.516 -30.969 -23.188 1 89 14 LYS B CA 1
ATOM 6931 C C . LYS B 1 14 ? 9.562 -32.031 -23.438 1 89 14 LYS B C 1
ATOM 6933 O O . LYS B 1 14 ? 10.281 -32.438 -22.531 1 89 14 LYS B O 1
ATOM 6938 N N . GLU B 1 15 ? 9.656 -32.469 -24.625 1 88 15 GLU B N 1
ATOM 6939 C CA . GLU B 1 15 ? 10.633 -33.5 -24.984 1 88 15 GLU B CA 1
ATOM 6940 C C . GLU B 1 15 ? 12.062 -32.969 -24.797 1 88 15 GLU B C 1
ATOM 6942 O O . GLU B 1 15 ? 12.938 -33.719 -24.375 1 88 15 GLU B O 1
ATOM 6947 N N . TYR B 1 16 ? 12.18 -31.781 -25.172 1 87.75 16 TYR B N 1
ATOM 6948 C CA . TYR B 1 16 ? 13.484 -31.156 -24.969 1 87.75 16 TYR B CA 1
ATOM 6949 C C . TYR B 1 16 ? 13.875 -31.188 -23.5 1 87.75 16 TYR B C 1
ATOM 6951 O O . TYR B 1 16 ? 14.977 -31.625 -23.141 1 87.75 16 TYR B O 1
ATOM 6959 N N . GLY B 1 17 ? 13.008 -30.734 -22.672 1 88.25 17 GLY B N 1
ATOM 6960 C CA . GLY B 1 17 ? 13.297 -30.75 -21.25 1 88.25 17 GLY B CA 1
ATOM 6961 C C . GLY B 1 17 ? 13.523 -32.125 -20.688 1 88.25 17 GLY B C 1
ATOM 6962 O O . GLY B 1 17 ? 14.414 -32.344 -19.859 1 88.25 17 GLY B O 1
ATOM 6963 N N . GLU B 1 18 ? 12.727 -33.031 -21.156 1 89 18 GLU B N 1
ATOM 6964 C CA . GLU B 1 18 ? 12.844 -34.406 -20.703 1 89 18 GLU B CA 1
ATOM 6965 C C . GLU B 1 18 ? 14.18 -35.031 -21.125 1 89 18 GLU B C 1
ATOM 6967 O O . GLU B 1 18 ? 14.781 -35.812 -20.391 1 89 18 GLU B O 1
ATOM 6972 N N . SER B 1 19 ? 14.57 -34.688 -22.266 1 86.31 19 SER B N 1
ATOM 6973 C CA . SER B 1 19 ? 15.852 -35.188 -22.766 1 86.31 19 SER B CA 1
ATOM 6974 C C . SER B 1 19 ? 17 -34.719 -21.891 1 86.31 19 SER B C 1
ATOM 6976 O O . SER B 1 19 ? 17.922 -35.469 -21.594 1 86.31 19 SER B O 1
ATOM 6978 N N . VAL B 1 20 ? 16.938 -33.5 -21.531 1 88.06 20 VAL B N 1
ATOM 6979 C CA . VAL B 1 20 ? 17.984 -32.938 -20.656 1 88.06 20 VAL B CA 1
ATOM 6980 C C . VAL B 1 20 ? 17.938 -33.625 -19.297 1 88.06 20 VAL B C 1
ATOM 6982 O O . VAL B 1 20 ? 18.984 -34 -18.75 1 88.06 20 VAL B O 1
ATOM 6985 N N . LEU B 1 21 ? 16.781 -33.844 -18.797 1 88.81 21 LEU B N 1
ATOM 6986 C CA . LEU B 1 21 ? 16.625 -34.5 -17.5 1 88.81 21 LEU B CA 1
ATOM 6987 C C . LEU B 1 21 ? 17.109 -35.938 -17.547 1 88.81 21 LEU B C 1
ATOM 6989 O O . LEU B 1 21 ? 17.719 -36.406 -16.594 1 88.81 21 LEU B O 1
ATOM 6993 N N . GLN B 1 22 ? 16.781 -36.625 -18.594 1 85.44 22 GLN B N 1
ATOM 6994 C CA . GLN B 1 22 ? 17.234 -38.031 -18.75 1 85.44 22 GLN B CA 1
ATOM 6995 C C . GLN B 1 22 ? 18.766 -38.094 -18.812 1 85.44 22 GLN B C 1
ATOM 6997 O O . GLN B 1 22 ? 19.359 -39 -18.234 1 85.44 22 GLN B O 1
ATOM 7002 N N . SER B 1 23 ? 19.297 -37.125 -19.484 1 83.06 23 SER B N 1
ATOM 7003 C CA . SER B 1 23 ? 20.766 -37.125 -19.578 1 83.06 23 SER B CA 1
ATOM 7004 C C . SER B 1 23 ? 21.406 -36.812 -18.234 1 83.06 23 SER B C 1
ATOM 7006 O O . SER B 1 23 ? 22.453 -37.375 -17.906 1 83.06 23 SER B O 1
ATOM 7008 N N . LEU B 1 24 ? 20.812 -36 -17.516 1 85.06 24 LEU B N 1
ATOM 7009 C CA . LEU B 1 24 ? 21.344 -35.656 -16.203 1 85.06 24 LEU B CA 1
ATOM 7010 C C . LEU B 1 24 ? 21.156 -36.844 -15.234 1 85.06 24 LEU B C 1
ATOM 7012 O O . LEU B 1 24 ? 21.953 -37 -14.312 1 85.06 24 LEU B O 1
ATOM 7016 N N . GLU B 1 25 ? 20.047 -37.531 -15.414 1 82.06 25 GLU B N 1
ATOM 7017 C CA . GLU B 1 25 ? 19.859 -38.719 -14.609 1 82.06 25 GLU B CA 1
ATOM 7018 C C . GLU B 1 25 ? 20.953 -39.75 -14.891 1 82.06 25 GLU B C 1
ATOM 7020 O O . GLU B 1 25 ? 21.406 -40.469 -13.984 1 82.06 25 GLU B O 1
ATOM 7025 N N . LEU B 1 26 ? 21.359 -39.844 -16.078 1 75.94 26 LEU B N 1
ATOM 7026 C CA . LEU B 1 26 ? 22.453 -40.719 -16.469 1 75.94 26 LEU B CA 1
ATOM 7027 C C . LEU B 1 26 ? 23.75 -40.281 -15.797 1 75.94 26 LEU B C 1
ATOM 7029 O O . LEU B 1 26 ? 24.562 -41.125 -15.391 1 75.94 26 LEU B O 1
ATOM 7033 N N . VAL B 1 27 ? 23.844 -38.969 -15.641 1 77.88 27 VAL B N 1
ATOM 7034 C CA . VAL B 1 27 ? 25.031 -38.469 -14.961 1 77.88 27 VAL B CA 1
ATOM 7035 C C . VAL B 1 27 ? 24.984 -38.812 -13.484 1 77.88 27 VAL B C 1
ATOM 7037 O O . VAL B 1 27 ? 26.016 -39.156 -12.883 1 77.88 27 VAL B O 1
ATOM 7040 N N . SER B 1 28 ? 23.844 -38.75 -12.906 1 76.94 28 SER B N 1
ATOM 7041 C CA . SER B 1 28 ? 23.688 -39.062 -11.484 1 76.94 28 SER B CA 1
ATOM 7042 C C . SER B 1 28 ? 23.938 -40.531 -11.219 1 76.94 28 SER B C 1
ATOM 7044 O O . SER B 1 28 ? 24.375 -40.906 -10.125 1 76.94 28 SER B O 1
ATOM 7046 N N . GLN B 1 29 ? 23.625 -41.438 -12.211 1 69.94 29 GLN B N 1
ATOM 7047 C CA . GLN B 1 29 ? 23.891 -42.875 -12.078 1 69.94 29 GLN B CA 1
ATOM 7048 C C . GLN B 1 29 ? 25.391 -43.156 -12.148 1 69.94 29 GLN B C 1
ATOM 7050 O O . GLN B 1 29 ? 25.875 -44.094 -11.516 1 69.94 29 GLN B O 1
ATOM 7055 N N . ASN B 1 30 ? 25.969 -42.344 -12.945 1 65.69 30 ASN B N 1
ATOM 7056 C CA . ASN B 1 30 ? 27.422 -42.406 -13.039 1 65.69 30 ASN B CA 1
ATOM 7057 C C . ASN B 1 30 ? 28.078 -41.094 -12.656 1 65.69 30 ASN B C 1
ATOM 7059 O O . ASN B 1 30 ? 28.5 -40.312 -13.531 1 65.69 30 ASN B O 1
ATOM 7063 N N . PRO B 1 31 ? 27.875 -40.781 -11.32 1 65.94 31 PRO B N 1
ATOM 7064 C CA . PRO B 1 31 ? 28.312 -39.469 -10.883 1 65.94 31 PRO B CA 1
ATOM 7065 C C . PRO B 1 31 ? 29.797 -39.219 -11.117 1 65.94 31 PRO B C 1
ATOM 7067 O O . PRO B 1 31 ? 30.594 -40.156 -11.164 1 65.94 31 PRO B O 1
ATOM 7070 N N . PRO B 1 32 ? 30 -38 -11.469 1 62.84 32 PRO B N 1
ATOM 7071 C CA . PRO B 1 32 ? 31.422 -37.688 -11.562 1 62.84 32 PRO B CA 1
ATOM 7072 C C . PRO B 1 32 ? 32.188 -37.938 -10.258 1 62.84 32 PRO B C 1
ATOM 7074 O O . PRO B 1 32 ? 31.578 -37.969 -9.188 1 62.84 32 PRO B O 1
ATOM 7077 N N . PRO B 1 33 ? 33.281 -38.469 -10.328 1 52.72 33 PRO B N 1
ATOM 7078 C CA . PRO B 1 33 ? 34.031 -38.812 -9.117 1 52.72 33 PRO B CA 1
ATOM 7079 C C . PRO B 1 33 ? 34.125 -37.625 -8.148 1 52.72 33 PRO B C 1
ATOM 7081 O O . PRO B 1 33 ? 34.125 -36.469 -8.578 1 52.72 33 PRO B O 1
ATOM 7084 N N . GLN B 1 34 ? 33.469 -37.75 -7.012 1 51.28 34 GLN B N 1
ATOM 7085 C CA . GLN B 1 34 ? 33.5 -36.75 -5.938 1 51.28 34 GLN B CA 1
ATOM 7086 C C . GLN B 1 34 ? 34.938 -36.312 -5.656 1 51.28 34 GLN B C 1
ATOM 7088 O O . GLN B 1 34 ? 35.531 -36.688 -4.633 1 51.28 34 GLN B O 1
ATOM 7093 N N . GLU B 1 35 ? 35.75 -36.188 -6.633 1 50.09 35 GLU B N 1
ATOM 7094 C CA . GLU B 1 35 ? 37.125 -35.781 -6.41 1 50.09 35 GLU B CA 1
ATOM 7095 C C . GLU B 1 35 ? 37.281 -34.281 -6.453 1 50.09 35 GLU B C 1
ATOM 7097 O O . GLU B 1 35 ? 36.406 -33.562 -6.988 1 50.09 35 GLU B O 1
ATOM 7102 N N . SER B 1 36 ? 38.125 -33.656 -5.762 1 50.62 36 SER B N 1
ATOM 7103 C CA . SER B 1 36 ? 38.406 -32.25 -5.527 1 50.62 36 SER B CA 1
ATOM 7104 C C . SER B 1 36 ? 38.469 -31.469 -6.836 1 50.62 36 SER B C 1
ATOM 7106 O O . SER B 1 36 ? 38.219 -30.266 -6.855 1 50.62 36 SER B O 1
ATOM 7108 N N . TRP B 1 37 ? 38.781 -32.219 -7.953 1 47.62 37 TRP B N 1
ATOM 7109 C CA . TRP B 1 37 ? 39.031 -31.453 -9.188 1 47.62 37 TRP B CA 1
ATOM 7110 C C . TRP B 1 37 ? 37.719 -31.172 -9.906 1 47.62 37 TRP B C 1
ATOM 7112 O O . TRP B 1 37 ? 37.656 -30.344 -10.82 1 47.62 37 TRP B O 1
ATOM 7122 N N . PHE B 1 38 ? 36.719 -31.703 -9.539 1 59.06 38 PHE B N 1
ATOM 7123 C CA . PHE B 1 38 ? 35.406 -31.406 -10.125 1 59.06 38 PHE B CA 1
ATOM 7124 C C . PHE B 1 38 ? 34.781 -30.203 -9.445 1 59.06 38 PHE B C 1
ATOM 7126 O O . PHE B 1 38 ? 34.375 -30.281 -8.289 1 59.06 38 PHE B O 1
ATOM 7133 N N . PRO B 1 39 ? 35.062 -29.094 -10.18 1 62.19 39 PRO B N 1
ATOM 7134 C CA . PRO B 1 39 ? 34.656 -27.844 -9.547 1 62.19 39 PRO B CA 1
ATOM 7135 C C . PRO B 1 39 ? 33.219 -27.891 -9.031 1 62.19 39 PRO B C 1
ATOM 7137 O O . PRO B 1 39 ? 32.344 -28.469 -9.688 1 62.19 39 PRO B O 1
ATOM 7140 N N . ASN B 1 40 ? 33.125 -27.406 -7.902 1 71.44 40 ASN B N 1
ATOM 7141 C CA . ASN B 1 40 ? 31.797 -27.312 -7.285 1 71.44 40 ASN B CA 1
ATOM 7142 C C . ASN B 1 40 ? 30.828 -26.484 -8.133 1 71.44 40 ASN B C 1
ATOM 7144 O O . ASN B 1 40 ? 29.625 -26.672 -8.055 1 71.44 40 ASN B O 1
ATOM 7148 N N . SER B 1 41 ? 31.484 -25.641 -9.008 1 76.12 41 SER B N 1
ATOM 7149 C CA . SER B 1 41 ? 30.656 -24.812 -9.875 1 76.12 41 SER B CA 1
ATOM 7150 C C . SER B 1 41 ? 29.875 -25.656 -10.867 1 76.12 41 SER B C 1
ATOM 7152 O O . SER B 1 41 ? 28.766 -25.281 -11.266 1 76.12 41 SER B O 1
ATOM 7154 N N . ILE B 1 42 ? 30.484 -26.766 -11.18 1 77.5 42 ILE B N 1
ATOM 7155 C CA . ILE B 1 42 ? 29.797 -27.625 -12.148 1 77.5 42 ILE B CA 1
ATOM 7156 C C . ILE B 1 42 ? 28.641 -28.344 -11.461 1 77.5 42 ILE B C 1
ATOM 7158 O O . ILE B 1 42 ? 27.562 -28.484 -12.047 1 77.5 42 ILE B O 1
ATOM 7162 N N . HIS B 1 43 ? 28.891 -28.594 -10.234 1 76.69 43 HIS B N 1
ATOM 7163 C CA . HIS B 1 43 ? 27.812 -29.234 -9.484 1 76.69 43 HIS B CA 1
ATOM 7164 C C . HIS B 1 43 ? 26.641 -28.266 -9.305 1 76.69 43 HIS B C 1
ATOM 7166 O O . HIS B 1 43 ? 25.484 -28.656 -9.484 1 76.69 43 HIS B O 1
ATOM 7172 N N . GLU B 1 44 ? 27.047 -27.062 -9.078 1 79.88 44 GLU B N 1
ATOM 7173 C CA . GLU B 1 44 ? 26.016 -26.047 -8.914 1 79.88 44 GLU B CA 1
ATOM 7174 C C . GLU B 1 44 ? 25.25 -25.828 -10.219 1 79.88 44 GLU B C 1
ATOM 7176 O O . GLU B 1 44 ? 24.031 -25.672 -10.211 1 79.88 44 GLU B O 1
ATOM 7181 N N . ASN B 1 45 ? 25.938 -25.844 -11.195 1 84.81 45 ASN B N 1
ATOM 7182 C CA . ASN B 1 45 ? 25.297 -25.625 -12.492 1 84.81 45 ASN B CA 1
ATOM 7183 C C . ASN B 1 45 ? 24.406 -26.797 -12.867 1 84.81 45 ASN B C 1
ATOM 7185 O O . ASN B 1 45 ? 23.344 -26.609 -13.477 1 84.81 45 ASN B O 1
ATOM 7189 N N . ILE B 1 46 ? 24.875 -27.953 -12.5 1 82.12 46 ILE B N 1
ATOM 7190 C CA . ILE B 1 46 ? 24.078 -29.141 -12.781 1 82.12 46 ILE B CA 1
ATOM 7191 C C . ILE B 1 46 ? 22.75 -29.062 -12.039 1 82.12 46 ILE B C 1
ATOM 7193 O O . ILE B 1 46 ? 21.703 -29.406 -12.586 1 82.12 46 ILE B O 1
ATOM 7197 N N . GLN B 1 47 ? 22.828 -28.5 -10.914 1 81.5 47 GLN B N 1
ATOM 7198 C CA . GLN B 1 47 ? 21.609 -28.359 -10.141 1 81.5 47 GLN B CA 1
ATOM 7199 C C . GLN B 1 47 ? 20.672 -27.312 -10.773 1 81.5 47 GLN B C 1
ATOM 7201 O O . GLN B 1 47 ? 19.469 -27.516 -10.844 1 81.5 47 GLN B O 1
ATOM 7206 N N . ARG B 1 48 ? 21.25 -26.297 -11.227 1 85.31 48 ARG B N 1
ATOM 7207 C CA . ARG B 1 48 ? 20.453 -25.266 -11.891 1 85.31 48 ARG B CA 1
ATOM 7208 C C . ARG B 1 48 ? 19.859 -25.781 -13.188 1 85.31 48 ARG B C 1
ATOM 7210 O O . ARG B 1 48 ? 18.719 -25.453 -13.531 1 85.31 48 ARG B O 1
ATOM 7217 N N . LEU B 1 49 ? 20.656 -26.547 -13.797 1 86.88 49 LEU B N 1
ATOM 7218 C CA . LEU B 1 49 ? 20.203 -27.141 -15.047 1 86.88 49 LEU B CA 1
ATOM 7219 C C . LEU B 1 49 ? 19.047 -28.109 -14.805 1 86.88 49 LEU B C 1
ATOM 7221 O O . LEU B 1 49 ? 18.078 -28.109 -15.562 1 86.88 49 LEU B O 1
ATOM 7225 N N . LYS B 1 50 ? 19.203 -28.812 -13.836 1 86 50 LYS B N 1
ATOM 7226 C CA . LYS B 1 50 ? 18.141 -29.75 -13.492 1 86 50 LYS B CA 1
ATOM 7227 C C . LYS B 1 50 ? 16.844 -29 -13.133 1 86 50 LYS B C 1
ATOM 7229 O O . LYS B 1 50 ? 15.766 -29.375 -13.594 1 86 50 LYS B O 1
ATOM 7234 N N . ALA B 1 51 ? 17.031 -28.016 -12.414 1 84.44 51 ALA B N 1
ATOM 7235 C CA . ALA B 1 51 ? 15.867 -27.219 -12 1 84.44 51 ALA B CA 1
ATOM 7236 C C . ALA B 1 51 ? 15.203 -26.547 -13.203 1 84.44 51 ALA B C 1
ATOM 7238 O O . ALA B 1 51 ? 13.977 -26.531 -13.312 1 84.44 51 ALA B O 1
ATOM 7239 N N . SER B 1 52 ? 15.961 -26.031 -14.016 1 87.69 52 SER B N 1
ATOM 7240 C CA . SER B 1 52 ? 15.438 -25.344 -15.195 1 87.69 52 SER B CA 1
ATOM 7241 C C . SER B 1 52 ? 14.758 -26.328 -16.141 1 87.69 52 SER B C 1
ATOM 7243 O O . SER B 1 52 ? 13.727 -26 -16.75 1 87.69 52 SER B O 1
ATOM 7245 N N . ALA B 1 53 ? 15.406 -27.438 -16.312 1 89.12 53 ALA B N 1
ATOM 7246 C CA . ALA B 1 53 ? 14.828 -28.453 -17.188 1 89.12 53 ALA B CA 1
ATOM 7247 C C . ALA B 1 53 ? 13.5 -28.969 -16.625 1 89.12 53 ALA B C 1
ATOM 7249 O O . ALA B 1 53 ? 12.547 -29.172 -17.375 1 89.12 53 ALA B O 1
ATOM 7250 N N . GLN B 1 54 ? 13.531 -29.156 -15.398 1 87.5 54 GLN B N 1
ATOM 7251 C CA . GLN B 1 54 ? 12.289 -29.578 -14.75 1 87.5 54 GLN B CA 1
ATOM 7252 C C . GLN B 1 54 ? 11.195 -28.531 -14.93 1 87.5 54 GLN B C 1
ATOM 7254 O O . GLN B 1 54 ? 10.031 -28.875 -15.141 1 87.5 54 GLN B O 1
ATOM 7259 N N . ARG B 1 55 ? 11.547 -27.344 -14.812 1 87.12 55 ARG B N 1
ATOM 7260 C CA . ARG B 1 55 ? 10.594 -26.25 -14.984 1 87.12 55 ARG B CA 1
ATOM 7261 C C . ARG B 1 55 ? 10.008 -26.25 -16.391 1 87.12 55 ARG B C 1
ATOM 7263 O O . ARG B 1 55 ? 8.82 -25.984 -16.578 1 87.12 55 ARG B O 1
ATOM 7270 N N . VAL B 1 56 ? 10.844 -26.5 -17.328 1 88.75 56 VAL B N 1
ATOM 7271 C CA . VAL B 1 56 ? 10.391 -26.531 -18.719 1 88.75 56 VAL B CA 1
ATOM 7272 C C . VAL B 1 56 ? 9.375 -27.656 -18.906 1 88.75 56 VAL B C 1
ATOM 7274 O O . VAL B 1 56 ? 8.32 -27.453 -19.516 1 88.75 56 VAL B O 1
ATOM 7277 N N . VAL B 1 57 ? 9.656 -28.75 -18.359 1 88.25 57 VAL B N 1
ATOM 7278 C CA . VAL B 1 57 ? 8.75 -29.891 -18.484 1 88.25 57 VAL B CA 1
ATOM 7279 C C . VAL B 1 57 ? 7.434 -29.578 -17.781 1 88.25 57 VAL B C 1
ATOM 7281 O O . VAL B 1 57 ? 6.359 -29.875 -18.297 1 88.25 57 VAL B O 1
ATOM 7284 N N . GLU B 1 58 ? 7.559 -28.969 -16.656 1 85.38 58 GLU B N 1
ATOM 7285 C CA . GLU B 1 58 ? 6.375 -28.656 -15.852 1 85.38 58 GLU B CA 1
ATOM 7286 C C . GLU B 1 58 ? 5.465 -27.672 -16.578 1 85.38 58 GLU B C 1
ATOM 7288 O O . GLU B 1 58 ? 4.254 -27.891 -16.656 1 85.38 58 GLU B O 1
ATOM 7293 N N . ILE B 1 59 ? 6.008 -26.656 -17.125 1 86.38 59 ILE B N 1
ATOM 7294 C CA . ILE B 1 59 ? 5.211 -25.609 -17.766 1 86.38 59 ILE B CA 1
ATOM 7295 C C . ILE B 1 59 ? 4.668 -26.125 -19.094 1 86.38 59 ILE B C 1
ATOM 7297 O O . ILE B 1 59 ? 3.523 -25.828 -19.453 1 86.38 59 ILE B O 1
ATOM 7301 N N . ALA B 1 60 ? 5.516 -26.875 -19.766 1 86.62 60 ALA B N 1
ATOM 7302 C CA . ALA B 1 60 ? 5.117 -27.391 -21.078 1 86.62 60 ALA B CA 1
ATOM 7303 C C . ALA B 1 60 ? 3.988 -28.406 -20.938 1 86.62 60 ALA B C 1
ATOM 7305 O O . ALA B 1 60 ? 3.188 -28.578 -21.859 1 86.62 60 ALA B O 1
ATOM 7306 N N . SER B 1 61 ? 3.957 -29.062 -19.828 1 84.19 61 SER B N 1
ATOM 7307 C CA . SER B 1 61 ? 2.939 -30.094 -19.625 1 84.19 61 SER B CA 1
ATOM 7308 C C . SER B 1 61 ? 1.747 -29.531 -18.859 1 84.19 61 SER B C 1
ATOM 7310 O O . SER B 1 61 ? 0.748 -30.219 -18.656 1 84.19 61 SER B O 1
ATOM 7312 N N . SER B 1 62 ? 1.829 -28.359 -18.453 1 83.5 62 SER B N 1
ATOM 7313 C CA . SER B 1 62 ? 0.795 -27.766 -17.625 1 83.5 62 SER B CA 1
ATOM 7314 C C . SER B 1 62 ? -0.392 -27.297 -18.453 1 83.5 62 SER B C 1
ATOM 7316 O O . SER B 1 62 ? -0.22 -26.844 -19.594 1 83.5 62 SER B O 1
ATOM 7318 N N . PRO B 1 63 ? -1.575 -27.547 -17.953 1 85.5 63 PRO B N 1
ATOM 7319 C CA . PRO B 1 63 ? -2.719 -26.922 -18.609 1 85.5 63 PRO B CA 1
ATOM 7320 C C . PRO B 1 63 ? -2.719 -25.406 -18.469 1 85.5 63 PRO B C 1
ATOM 7322 O O . PRO B 1 63 ? -1.898 -24.844 -17.734 1 85.5 63 PRO B O 1
ATOM 7325 N N . VAL B 1 64 ? -3.627 -24.812 -19.328 1 88.19 64 VAL B N 1
ATOM 7326 C CA . VAL B 1 64 ? -3.781 -23.359 -19.203 1 88.19 64 VAL B CA 1
ATOM 7327 C C . VAL B 1 64 ? -4.391 -23.016 -17.859 1 88.19 64 VAL B C 1
ATOM 7329 O O . VAL B 1 64 ? -5.371 -23.641 -17.422 1 88.19 64 VAL B O 1
ATOM 7332 N N . LYS B 1 65 ? -3.75 -22.156 -17.188 1 91.81 65 LYS B N 1
ATOM 7333 C CA . LYS B 1 65 ? -4.207 -21.75 -15.875 1 91.81 65 LYS B CA 1
ATOM 7334 C C . LYS B 1 65 ? -4.824 -20.344 -15.922 1 91.81 65 LYS B C 1
ATOM 7336 O O . LYS B 1 65 ? -4.246 -19.422 -16.5 1 91.81 65 LYS B O 1
ATOM 7341 N N . ILE B 1 66 ? -6 -20.281 -15.375 1 93.19 66 ILE B N 1
ATOM 7342 C CA . ILE B 1 66 ? -6.688 -19 -15.219 1 93.19 66 ILE B CA 1
ATOM 7343 C C . ILE B 1 66 ? -6.707 -18.594 -13.75 1 93.19 66 ILE B C 1
ATOM 7345 O O . ILE B 1 66 ? -7.23 -19.328 -12.906 1 93.19 66 ILE B O 1
ATOM 7349 N N . GLY B 1 67 ? -6.082 -17.516 -13.461 1 93.69 67 GLY B N 1
ATOM 7350 C CA . GLY B 1 67 ? -6.098 -17.016 -12.094 1 93.69 67 GLY B CA 1
ATOM 7351 C C . GLY B 1 67 ? -7.297 -16.141 -11.797 1 93.69 67 GLY B C 1
ATOM 7352 O O . GLY B 1 67 ? -7.59 -15.203 -12.547 1 93.69 67 GLY B O 1
ATOM 7353 N N . VAL B 1 68 ? -8.031 -16.469 -10.75 1 94 68 VAL B N 1
ATOM 7354 C CA . VAL B 1 68 ? -9.133 -15.633 -10.273 1 94 68 VAL B CA 1
ATOM 7355 C C . VAL B 1 68 ? -8.68 -14.812 -9.07 1 94 68 VAL B C 1
ATOM 7357 O O . VAL B 1 68 ? -8.438 -15.359 -7.992 1 94 68 VAL B O 1
ATOM 7360 N N . MET B 1 69 ? -8.586 -13.531 -9.273 1 92.5 69 MET B N 1
ATOM 7361 C CA . MET B 1 69 ? -8.094 -12.664 -8.203 1 92.5 69 MET B CA 1
ATOM 7362 C C . MET B 1 69 ? -9.023 -11.484 -7.984 1 92.5 69 MET B C 1
ATOM 7364 O O . MET B 1 69 ? -9.758 -11.086 -8.891 1 92.5 69 MET B O 1
ATOM 7368 N N . GLY B 1 70 ? -9.039 -11 -6.789 1 90.19 70 GLY B N 1
ATOM 7369 C CA . GLY B 1 70 ? -9.852 -9.859 -6.398 1 90.19 70 GLY B CA 1
ATOM 7370 C C . GLY B 1 70 ? -9.719 -9.5 -4.93 1 90.19 70 GLY B C 1
ATOM 7371 O O . GLY B 1 70 ? -8.953 -10.133 -4.199 1 90.19 70 GLY B O 1
ATOM 7372 N N . GLU B 1 71 ? -10.453 -8.484 -4.617 1 85.12 71 GLU B N 1
ATOM 7373 C CA . GLU B 1 71 ? -10.469 -8.055 -3.223 1 85.12 71 GLU B CA 1
ATOM 7374 C C . GLU B 1 71 ? -11.102 -9.117 -2.326 1 85.12 71 GLU B C 1
ATOM 7376 O O . GLU B 1 71 ? -11.891 -9.938 -2.791 1 85.12 71 GLU B O 1
ATOM 7381 N N . PHE B 1 72 ? -10.641 -9.039 -1.063 1 79.62 72 PHE B N 1
ATOM 7382 C CA . PHE B 1 72 ? -11.266 -9.977 -0.141 1 79.62 72 PHE B CA 1
ATOM 7383 C C . PHE B 1 72 ? -12.766 -9.727 -0.047 1 79.62 72 PHE B C 1
ATOM 7385 O O . PHE B 1 72 ? -13.227 -8.594 -0.211 1 79.62 72 PHE B O 1
ATOM 7392 N N . SER B 1 73 ? -13.578 -10.719 0.058 1 77.56 73 SER B N 1
ATOM 7393 C CA . SER B 1 73 ? -15.031 -10.703 0.2 1 77.56 73 SER B CA 1
ATOM 7394 C C . SER B 1 73 ? -15.711 -10.219 -1.078 1 77.56 73 SER B C 1
ATOM 7396 O O . SER B 1 73 ? -16.859 -9.773 -1.048 1 77.56 73 SER B O 1
ATOM 7398 N N . SER B 1 74 ? -14.992 -10.164 -2.18 1 80.69 74 SER B N 1
ATOM 7399 C CA . SER B 1 74 ? -15.57 -9.773 -3.459 1 80.69 74 SER B CA 1
ATOM 7400 C C . SER B 1 74 ? -16.5 -10.859 -4.004 1 80.69 74 SER B C 1
ATOM 7402 O O . SER B 1 74 ? -17.25 -10.617 -4.945 1 80.69 74 SER B O 1
ATOM 7404 N N . GLY B 1 75 ? -16.422 -12.062 -3.477 1 85.75 75 GLY B N 1
ATOM 7405 C CA . GLY B 1 75 ? -17.25 -13.164 -3.93 1 85.75 75 GLY B CA 1
ATOM 7406 C C . GLY B 1 75 ? -16.531 -14.094 -4.891 1 85.75 75 GLY B C 1
ATOM 7407 O O . GLY B 1 75 ? -17.172 -14.82 -5.652 1 85.75 75 GLY B O 1
ATOM 7408 N N . LYS B 1 76 ? -15.258 -14.156 -4.871 1 89.62 76 LYS B N 1
ATOM 7409 C CA . LYS B 1 76 ? -14.445 -14.953 -5.777 1 89.62 76 LYS B CA 1
ATOM 7410 C C . LYS B 1 76 ? -14.82 -16.438 -5.695 1 89.62 76 LYS B C 1
ATOM 7412 O O . LYS B 1 76 ? -15.07 -17.078 -6.719 1 89.62 76 LYS B O 1
ATOM 7417 N N . THR B 1 77 ? -14.891 -16.984 -4.461 1 86.25 77 THR B N 1
ATOM 7418 C CA . THR B 1 77 ? -15.172 -18.406 -4.281 1 86.25 77 THR B CA 1
ATOM 7419 C C . THR B 1 77 ? -16.594 -18.734 -4.734 1 86.25 77 THR B C 1
ATOM 7421 O O . THR B 1 77 ? -16.828 -19.781 -5.332 1 86.25 77 THR B O 1
ATOM 7424 N N . LEU B 1 78 ? -17.453 -17.875 -4.473 1 89.88 78 LEU B N 1
ATOM 7425 C CA . LEU B 1 78 ? -18.828 -18.078 -4.934 1 89.88 78 LEU B CA 1
ATOM 7426 C C . LEU B 1 78 ? -18.906 -18.016 -6.453 1 89.88 78 LEU B C 1
ATOM 7428 O O . LEU B 1 78 ? -19.703 -18.734 -7.062 1 89.88 78 LEU B O 1
ATOM 7432 N N . LEU B 1 79 ? -18.141 -17.156 -7.043 1 94.56 79 LEU B N 1
ATOM 7433 C CA . LEU B 1 79 ? -18.109 -17.062 -8.5 1 94.56 79 LEU B CA 1
ATOM 7434 C C . LEU B 1 79 ? -17.641 -18.391 -9.109 1 94.56 79 LEU B C 1
ATOM 7436 O O . LEU B 1 79 ? -18.219 -18.859 -10.094 1 94.56 79 LEU B O 1
ATOM 7440 N N . ILE B 1 80 ? -16.609 -18.906 -8.555 1 93.44 80 ILE B N 1
ATOM 7441 C CA . ILE B 1 80 ? -16.109 -20.188 -9.039 1 93.44 80 ILE B CA 1
ATOM 7442 C C . ILE B 1 80 ? -17.188 -21.25 -8.891 1 93.44 80 ILE B C 1
ATOM 7444 O O . ILE B 1 80 ? -17.406 -22.062 -9.805 1 93.44 80 ILE B O 1
ATOM 7448 N N . GLY B 1 81 ? -17.859 -21.25 -7.77 1 93 81 GLY B N 1
ATOM 7449 C CA . GLY B 1 81 ? -18.969 -22.156 -7.582 1 93 81 GLY B CA 1
ATOM 7450 C C . GLY B 1 81 ? -20.062 -21.984 -8.625 1 93 81 GLY B C 1
ATOM 7451 O O . GLY B 1 81 ? -20.625 -22.969 -9.102 1 93 81 GLY B O 1
ATOM 7452 N N . SER B 1 82 ? -20.328 -20.781 -8.922 1 94.5 82 SER B N 1
ATOM 7453 C CA . SER B 1 82 ? -21.328 -20.484 -9.938 1 94.5 82 SER B CA 1
ATOM 7454 C C . SER B 1 82 ? -20.891 -20.969 -11.312 1 94.5 82 SER B C 1
ATOM 7456 O O . SER B 1 82 ? -21.719 -21.469 -12.086 1 94.5 82 SER B O 1
ATOM 7458 N N . LEU B 1 83 ? -19.656 -20.828 -11.617 1 95.25 83 LEU B N 1
ATOM 7459 C CA . LEU B 1 83 ? -19.109 -21.234 -12.914 1 95.25 83 LEU B CA 1
ATOM 7460 C C . LEU B 1 83 ? -19.172 -22.75 -13.086 1 95.25 83 LEU B C 1
ATOM 7462 O O . LEU B 1 83 ? -19.484 -23.234 -14.164 1 95.25 83 LEU B O 1
ATOM 7466 N N . ILE B 1 84 ? -18.922 -23.438 -11.977 1 94 84 ILE B N 1
ATOM 7467 C CA . ILE B 1 84 ? -18.891 -24.891 -12.086 1 94 84 ILE B CA 1
ATOM 7468 C C . ILE B 1 84 ? -20.266 -25.469 -11.805 1 94 84 ILE B C 1
ATOM 7470 O O . ILE B 1 84 ? -20.469 -26.688 -11.891 1 94 84 ILE B O 1
ATOM 7474 N N . GLY B 1 85 ? -21.172 -24.641 -11.406 1 92.88 85 GLY B N 1
ATOM 7475 C CA . GLY B 1 85 ? -22.578 -25.016 -11.25 1 92.88 85 GLY B CA 1
ATOM 7476 C C . GLY B 1 85 ? -22.891 -25.578 -9.883 1 92.88 85 GLY B C 1
ATOM 7477 O O . GLY B 1 85 ? -23.859 -26.344 -9.727 1 92.88 85 GLY B O 1
ATOM 7478 N N . TYR B 1 86 ? -22.125 -25.328 -8.977 1 93.56 86 TYR B N 1
ATOM 7479 C CA . TYR B 1 86 ? -22.328 -25.75 -7.602 1 93.56 86 TYR B CA 1
ATOM 7480 C C . TYR B 1 86 ? -21.844 -24.703 -6.613 1 93.56 86 TYR B C 1
ATOM 7482 O O . TYR B 1 86 ? -20.625 -24.578 -6.391 1 93.56 86 TYR B O 1
ATOM 7490 N N . ALA B 1 87 ? -22.719 -24.078 -5.91 1 90.75 87 ALA B N 1
ATOM 7491 C CA . ALA B 1 87 ? -22.5 -22.844 -5.168 1 90.75 87 ALA B CA 1
ATOM 7492 C C . ALA B 1 87 ? -21.422 -23.031 -4.098 1 90.75 87 ALA B C 1
ATOM 7494 O O . ALA B 1 87 ? -20.5 -22.219 -3.973 1 90.75 87 ALA B O 1
ATOM 7495 N N . ASP B 1 88 ? -21.516 -24.031 -3.277 1 86.56 88 ASP B N 1
ATOM 7496 C CA . ASP B 1 88 ? -20.641 -24.188 -2.119 1 86.56 88 ASP B CA 1
ATOM 7497 C C . ASP B 1 88 ? -19.75 -25.422 -2.264 1 86.56 88 ASP B C 1
ATOM 7499 O O . ASP B 1 88 ? -19.562 -26.172 -1.308 1 86.56 88 ASP B O 1
ATOM 7503 N N . ALA B 1 89 ? -19.312 -25.641 -3.576 1 83.38 89 ALA B N 1
ATOM 7504 C CA . ALA B 1 89 ? -18.312 -26.688 -3.822 1 83.38 89 ALA B CA 1
ATOM 7505 C C . ALA B 1 89 ? -17.031 -26.406 -3.039 1 83.38 89 ALA B C 1
ATOM 7507 O O . ALA B 1 89 ? -16.312 -27.328 -2.664 1 83.38 89 ALA B O 1
ATOM 7508 N N . LEU B 1 90 ? -16.703 -25.141 -2.961 1 80.94 90 LEU B N 1
ATOM 7509 C CA . LEU B 1 90 ? -15.625 -24.625 -2.127 1 80.94 90 LEU B CA 1
ATOM 7510 C C . LEU B 1 90 ? -16.172 -23.812 -0.957 1 80.94 90 LEU B C 1
ATOM 7512 O O . LEU B 1 90 ? -17.328 -23.391 -0.982 1 80.94 90 LEU B O 1
ATOM 7516 N N . PRO B 1 91 ? -15.367 -23.812 0.078 1 73.75 91 PRO B N 1
ATOM 7517 C CA . PRO B 1 91 ? -15.859 -23.062 1.234 1 73.75 91 PRO B CA 1
ATOM 7518 C C . PRO B 1 91 ? -16.203 -21.625 0.896 1 73.75 91 PRO B C 1
ATOM 7520 O O . PRO B 1 91 ? -15.375 -20.906 0.317 1 73.75 91 PRO B O 1
ATOM 7523 N N . VAL B 1 92 ? -17.422 -21.234 1.146 1 69.25 92 VAL B N 1
ATOM 7524 C CA . VAL B 1 92 ? -17.906 -19.875 0.885 1 69.25 92 VAL B CA 1
ATOM 7525 C C . VAL B 1 92 ? -18.188 -19.172 2.207 1 69.25 92 VAL B C 1
ATOM 7527 O O . VAL B 1 92 ? -18.812 -19.734 3.104 1 69.25 92 VAL B O 1
ATOM 7530 N N . SER B 1 93 ? -17.5 -18.016 2.467 1 65.69 93 SER B N 1
ATOM 7531 C CA . SER B 1 93 ? -17.75 -17.219 3.664 1 65.69 93 SER B CA 1
ATOM 7532 C C . SER B 1 93 ? -17.594 -15.727 3.377 1 65.69 93 SER B C 1
ATOM 7534 O O . SER B 1 93 ? -16.984 -15.344 2.373 1 65.69 93 SER B O 1
ATOM 7536 N N . GLU B 1 94 ? -18.312 -14.883 4.129 1 67.31 94 GLU B N 1
ATOM 7537 C CA . GLU B 1 94 ? -18.141 -13.438 4.051 1 67.31 94 GLU B CA 1
ATOM 7538 C C . GLU B 1 94 ? -16.875 -12.984 4.762 1 67.31 94 GLU B C 1
ATOM 7540 O O . GLU B 1 94 ? -16.391 -11.867 4.547 1 67.31 94 GLU B O 1
ATOM 7545 N N . THR B 1 95 ? -16.406 -13.773 5.602 1 67.19 95 THR B N 1
ATOM 7546 C CA . THR B 1 95 ? -15.125 -13.516 6.25 1 67.19 95 THR B CA 1
ATOM 7547 C C . THR B 1 95 ? -13.977 -14.102 5.438 1 67.19 95 THR B C 1
ATOM 7549 O O . THR B 1 95 ? -14.172 -15.031 4.652 1 67.19 95 THR B O 1
ATOM 7552 N N . PRO B 1 96 ? -12.891 -13.375 5.527 1 61.06 96 PRO B N 1
ATOM 7553 C CA . PRO B 1 96 ? -11.766 -13.938 4.777 1 61.06 96 PRO B CA 1
ATOM 7554 C C . PRO B 1 96 ? -11.523 -15.414 5.086 1 61.06 96 PRO B C 1
ATOM 7556 O O . PRO B 1 96 ? -11.43 -15.797 6.254 1 61.06 96 PRO B O 1
ATOM 7559 N N . THR B 1 97 ? -11.703 -16.266 4.129 1 53.78 97 THR B N 1
ATOM 7560 C CA . THR B 1 97 ? -11.664 -17.703 4.324 1 53.78 97 THR B CA 1
ATOM 7561 C C . THR B 1 97 ? -10.461 -18.312 3.611 1 53.78 97 THR B C 1
ATOM 7563 O O . THR B 1 97 ? -9.977 -19.375 4 1 53.78 97 THR B O 1
ATOM 7566 N N . THR B 1 98 ? -10.047 -17.703 2.602 1 61.19 98 THR B N 1
ATOM 7567 C CA . THR B 1 98 ? -9.062 -18.375 1.769 1 61.19 98 THR B CA 1
ATOM 7568 C C . THR B 1 98 ? -7.656 -17.859 2.055 1 61.19 98 THR B C 1
ATOM 7570 O O . THR B 1 98 ? -7.391 -16.656 1.885 1 61.19 98 THR B O 1
ATOM 7573 N N . GLY B 1 99 ? -6.941 -18.688 2.623 1 71.62 99 GLY B N 1
ATOM 7574 C CA . GLY B 1 99 ? -5.574 -18.281 2.887 1 71.62 99 GLY B CA 1
ATOM 7575 C C . GLY B 1 99 ? -4.559 -18.969 1.996 1 71.62 99 GLY B C 1
ATOM 7576 O O . GLY B 1 99 ? -3.383 -18.609 1.98 1 71.62 99 GLY B O 1
ATOM 7577 N N . ASN B 1 100 ? -5.109 -20 1.204 1 82.88 100 ASN B N 1
ATOM 7578 C CA . ASN B 1 100 ? -4.207 -20.719 0.321 1 82.88 100 ASN B CA 1
ATOM 7579 C C . ASN B 1 100 ? -4.703 -20.719 -1.122 1 82.88 100 ASN B C 1
ATOM 7581 O O . ASN B 1 100 ? -5.891 -20.5 -1.373 1 82.88 100 ASN B O 1
ATOM 7585 N N . VAL B 1 101 ? -3.82 -20.922 -2.041 1 89.69 101 VAL B N 1
ATOM 7586 C CA . VAL B 1 101 ? -4.184 -21 -3.453 1 89.69 101 VAL B CA 1
ATOM 7587 C C . VAL B 1 101 ? -4.812 -22.359 -3.754 1 89.69 101 VAL B C 1
ATOM 7589 O O . VAL B 1 101 ? -4.262 -23.406 -3.393 1 89.69 101 VAL B O 1
ATOM 7592 N N . THR B 1 102 ? -5.914 -22.344 -4.316 1 91.5 102 THR B N 1
ATOM 7593 C CA . THR B 1 102 ? -6.605 -23.578 -4.684 1 91.5 102 THR B CA 1
ATOM 7594 C C . THR B 1 102 ? -6.695 -23.719 -6.203 1 91.5 102 THR B C 1
ATOM 7596 O O . THR B 1 102 ? -7.223 -22.828 -6.879 1 91.5 102 THR B O 1
ATOM 7599 N N . ALA B 1 103 ? -6.125 -24.797 -6.688 1 93.44 103 ALA B N 1
ATOM 7600 C CA . ALA B 1 103 ? -6.172 -25.094 -8.117 1 93.44 103 ALA B CA 1
ATOM 7601 C C . ALA B 1 103 ? -7.316 -26.047 -8.445 1 93.44 103 ALA B C 1
ATOM 7603 O O . ALA B 1 103 ? -7.328 -27.188 -7.98 1 93.44 103 ALA B O 1
ATOM 7604 N N . ILE B 1 104 ? -8.234 -25.594 -9.203 1 93.88 104 ILE B N 1
ATOM 7605 C CA . ILE B 1 104 ? -9.391 -26.391 -9.586 1 93.88 104 ILE B CA 1
ATOM 7606 C C . ILE B 1 104 ? -9.195 -26.938 -11 1 93.88 104 ILE B C 1
ATOM 7608 O O . ILE B 1 104 ? -9.289 -26.188 -11.977 1 93.88 104 ILE B O 1
ATOM 7612 N N . HIS B 1 105 ? -8.961 -28.203 -11.047 1 91.88 105 HIS B N 1
ATOM 7613 C CA . HIS B 1 105 ? -8.812 -28.891 -12.328 1 91.88 105 HIS B CA 1
ATOM 7614 C C . HIS B 1 105 ? -10.164 -29.281 -12.898 1 91.88 105 HIS B C 1
ATOM 7616 O O . HIS B 1 105 ? -10.828 -30.172 -12.367 1 91.88 105 HIS B O 1
ATOM 7622 N N . LEU B 1 106 ? -10.508 -28.641 -13.961 1 90.81 106 LEU B N 1
ATOM 7623 C CA . LEU B 1 106 ? -11.805 -28.891 -14.57 1 90.81 106 LEU B CA 1
ATOM 7624 C C . LEU B 1 106 ? -11.711 -29.984 -15.625 1 90.81 106 LEU B C 1
ATOM 7626 O O . LEU B 1 106 ? -10.828 -29.953 -16.484 1 90.81 106 LEU B O 1
ATOM 7630 N N . ARG B 1 107 ? -12.609 -30.938 -15.492 1 86 107 ARG B N 1
ATOM 7631 C CA . ARG B 1 107 ? -12.719 -32.031 -16.453 1 86 107 ARG B CA 1
ATOM 7632 C C . ARG B 1 107 ? -14.164 -32.188 -16.922 1 86 107 ARG B C 1
ATOM 7634 O O . ARG B 1 107 ? -15.102 -31.922 -16.172 1 86 107 ARG B O 1
ATOM 7641 N N . GLN B 1 108 ? -14.281 -32.625 -18.156 1 87.25 108 GLN B N 1
ATOM 7642 C CA . GLN B 1 108 ? -15.617 -32.844 -18.703 1 87.25 108 GLN B CA 1
ATOM 7643 C C . GLN B 1 108 ? -16.188 -34.188 -18.281 1 87.25 108 GLN B C 1
ATOM 7645 O O . GLN B 1 108 ? -15.508 -35.219 -18.344 1 87.25 108 GLN B O 1
ATOM 7650 N N . GLN B 1 109 ? -17.406 -34.094 -17.812 1 83.25 109 GLN B N 1
ATOM 7651 C CA . GLN B 1 109 ? -18.156 -35.312 -17.531 1 83.25 109 GLN B CA 1
ATOM 7652 C C . GLN B 1 109 ? -19.016 -35.719 -18.719 1 83.25 109 GLN B C 1
ATOM 7654 O O . GLN B 1 109 ? -19.594 -34.875 -19.406 1 83.25 109 GLN B O 1
ATOM 7659 N N . PRO B 1 110 ? -19.094 -37 -19.031 1 77.69 110 PRO B N 1
ATOM 7660 C CA . PRO B 1 110 ? -19.844 -37.406 -20.219 1 77.69 110 PRO B CA 1
ATOM 7661 C C . PRO B 1 110 ? -21.359 -37.281 -20.016 1 77.69 110 PRO B C 1
ATOM 7663 O O . PRO B 1 110 ? -22.078 -36.906 -20.953 1 77.69 110 PRO B O 1
ATOM 7666 N N . ASP B 1 111 ? -21.953 -37.594 -18.797 1 80.19 111 ASP B N 1
ATOM 7667 C CA . ASP B 1 111 ? -23.391 -37.625 -18.578 1 80.19 111 ASP B CA 1
ATOM 7668 C C . ASP B 1 111 ? -23.859 -36.406 -17.781 1 80.19 111 ASP B C 1
ATOM 7670 O O . ASP B 1 111 ? -23.047 -35.719 -17.156 1 80.19 111 ASP B O 1
ATOM 7674 N N . LEU B 1 112 ? -25.125 -36.031 -18.125 1 77.56 112 LEU B N 1
ATOM 7675 C CA . LEU B 1 112 ? -25.734 -34.938 -17.375 1 77.56 112 LEU B CA 1
ATOM 7676 C C . LEU B 1 112 ? -25.859 -35.312 -15.898 1 77.56 112 LEU B C 1
ATOM 7678 O O . LEU B 1 112 ? -26.703 -36.125 -15.531 1 77.56 112 LEU B O 1
ATOM 7682 N N . GLN B 1 113 ? -24.938 -34.781 -15.148 1 81.94 113 GLN B N 1
ATOM 7683 C CA . GLN B 1 113 ? -24.906 -35.062 -13.711 1 81.94 113 GLN B CA 1
ATOM 7684 C C . GLN B 1 113 ? -24.438 -33.812 -12.93 1 81.94 113 GLN B C 1
ATOM 7686 O O . GLN B 1 113 ? -23.844 -32.906 -13.5 1 81.94 113 GLN B O 1
ATOM 7691 N N . THR B 1 114 ? -24.875 -33.875 -11.719 1 88.25 114 THR B N 1
ATOM 7692 C CA . THR B 1 114 ? -24.422 -32.844 -10.797 1 88.25 114 THR B CA 1
ATOM 7693 C C . THR B 1 114 ? -22.891 -32.781 -10.789 1 88.25 114 THR B C 1
ATOM 7695 O O . THR B 1 114 ? -22.219 -33.812 -10.906 1 88.25 114 THR B O 1
ATOM 7698 N N . THR B 1 115 ? -22.422 -31.547 -10.734 1 90.94 115 THR B N 1
ATOM 7699 C CA . THR B 1 115 ? -20.984 -31.344 -10.641 1 90.94 115 THR B CA 1
ATOM 7700 C C . THR B 1 115 ? -20.391 -32.219 -9.523 1 90.94 115 THR B C 1
ATOM 7702 O O . THR B 1 115 ? -20.922 -32.25 -8.406 1 90.94 115 THR B O 1
ATOM 7705 N N . GLN B 1 116 ? -19.344 -32.906 -9.844 1 89.69 116 GLN B N 1
ATOM 7706 C CA . GLN B 1 116 ? -18.703 -33.781 -8.875 1 89.69 116 GLN B CA 1
ATOM 7707 C C . GLN B 1 116 ? -17.344 -33.219 -8.438 1 89.69 116 GLN B C 1
ATOM 7709 O O . GLN B 1 116 ? -16.516 -32.875 -9.273 1 89.69 116 GLN B O 1
ATOM 7714 N N . ILE B 1 117 ? -17.25 -33.156 -7.145 1 89.38 117 ILE B N 1
ATOM 7715 C CA . ILE B 1 117 ? -15.977 -32.688 -6.574 1 89.38 117 ILE B CA 1
ATOM 7716 C C . ILE B 1 117 ? -15.141 -33.906 -6.145 1 89.38 117 ILE B C 1
ATOM 7718 O O . ILE B 1 117 ? -15.594 -34.719 -5.34 1 89.38 117 ILE B O 1
ATOM 7722 N N . GLY B 1 118 ? -13.945 -33.969 -6.762 1 87.38 118 GLY B N 1
ATOM 7723 C CA . GLY B 1 118 ? -13.055 -35.062 -6.441 1 87.38 118 GLY B CA 1
ATOM 7724 C C . GLY B 1 118 ? -12.273 -34.844 -5.16 1 87.38 118 GLY B C 1
ATOM 7725 O O . GLY B 1 118 ? -12.703 -34.094 -4.289 1 87.38 118 GLY B O 1
ATOM 7726 N N . LYS B 1 119 ? -11.273 -35.594 -5.004 1 88.12 119 LYS B N 1
ATOM 7727 C CA . LYS B 1 119 ? -10.43 -35.5 -3.814 1 88.12 119 LYS B CA 1
ATOM 7728 C C . LYS B 1 119 ? -9.531 -34.281 -3.875 1 88.12 119 LYS B C 1
ATOM 7730 O O . LYS B 1 119 ? -9.234 -33.781 -4.961 1 88.12 119 LYS B O 1
ATOM 7735 N N . TYR B 1 120 ? -9.258 -33.875 -2.682 1 92.38 120 TYR B N 1
ATOM 7736 C CA . TYR B 1 120 ? -8.336 -32.75 -2.539 1 92.38 120 TYR B CA 1
ATOM 7737 C C . TYR B 1 120 ? -6.906 -33.25 -2.328 1 92.38 120 TYR B C 1
ATOM 7739 O O . TYR B 1 120 ? -6.684 -34.25 -1.659 1 92.38 120 TYR B O 1
ATOM 7747 N N . THR B 1 121 ? -6.023 -32.656 -2.963 1 95.12 121 THR B N 1
ATOM 7748 C CA . THR B 1 121 ? -4.613 -32.906 -2.713 1 95.12 121 THR B CA 1
ATOM 7749 C C . THR B 1 121 ? -3.928 -31.672 -2.133 1 95.12 121 THR B C 1
ATOM 7751 O O . THR B 1 121 ? -3.891 -30.625 -2.771 1 95.12 121 THR B O 1
ATOM 7754 N N . VAL B 1 122 ? -3.432 -31.797 -0.922 1 94.56 122 VAL B N 1
ATOM 7755 C CA . VAL B 1 122 ? -2.746 -30.703 -0.244 1 94.56 122 VAL B CA 1
ATOM 7756 C C . VAL B 1 122 ? -1.239 -30.828 -0.453 1 94.56 122 VAL B C 1
ATOM 7758 O O . VAL B 1 122 ? -0.643 -31.859 -0.122 1 94.56 122 VAL B O 1
ATOM 7761 N N . HIS B 1 123 ? -0.645 -29.75 -1.056 1 94.81 123 HIS B N 1
ATOM 7762 C CA . HIS B 1 123 ? 0.798 -29.719 -1.268 1 94.81 123 HIS B CA 1
ATOM 7763 C C . HIS B 1 123 ? 1.486 -28.828 -0.24 1 94.81 123 HIS B C 1
ATOM 7765 O O . HIS B 1 123 ? 1.149 -27.656 -0.11 1 94.81 123 HIS B O 1
ATOM 7771 N N . TYR B 1 124 ? 2.414 -29.344 0.463 1 95.69 124 TYR B N 1
ATOM 7772 C CA . TYR B 1 124 ? 3.176 -28.578 1.434 1 95.69 124 TYR B CA 1
ATOM 7773 C C . TYR B 1 124 ? 4.449 -28.016 0.806 1 95.69 124 TYR B C 1
ATOM 7775 O O . TYR B 1 124 ? 4.98 -28.578 -0.149 1 95.69 124 TYR B O 1
ATOM 7783 N N . LEU B 1 125 ? 4.895 -26.938 1.287 1 94.38 125 LEU B N 1
ATOM 7784 C CA . LEU B 1 125 ? 6.141 -26.312 0.841 1 94.38 125 LEU B CA 1
ATOM 7785 C C . LEU B 1 125 ? 7.332 -27.219 1.141 1 94.38 125 LEU B C 1
ATOM 7787 O O . LEU B 1 125 ? 7.383 -27.859 2.195 1 94.38 125 LEU B O 1
ATOM 7791 N N . SER B 1 126 ? 8.258 -27.266 0.215 1 92.12 126 SER B N 1
ATOM 7792 C CA . SER B 1 126 ? 9.531 -27.922 0.483 1 92.12 126 SER B CA 1
ATOM 7793 C C . SER B 1 126 ? 10.406 -27.078 1.402 1 92.12 126 SER B C 1
ATOM 7795 O O . SER B 1 126 ? 10.078 -25.938 1.693 1 92.12 126 SER B O 1
ATOM 7797 N N . ASP B 1 127 ? 11.438 -27.656 1.86 1 90.75 127 ASP B N 1
ATOM 7798 C CA . ASP B 1 127 ? 12.375 -26.922 2.703 1 90.75 127 ASP B CA 1
ATOM 7799 C C . ASP B 1 127 ? 12.883 -25.672 1.989 1 90.75 127 ASP B C 1
ATOM 7801 O O . ASP B 1 127 ? 13 -24.609 2.602 1 90.75 127 ASP B O 1
ATOM 7805 N N . GLU B 1 128 ? 13.148 -25.844 0.75 1 87.25 128 GLU B N 1
ATOM 7806 C CA . GLU B 1 128 ? 13.609 -24.703 -0.017 1 87.25 128 GLU B CA 1
ATOM 7807 C C . GLU B 1 128 ? 12.5 -23.656 -0.174 1 87.25 128 GLU B C 1
ATOM 7809 O O . GLU B 1 128 ? 12.758 -22.453 -0.156 1 87.25 128 GLU B O 1
ATOM 7814 N N . GLY B 1 129 ? 11.289 -24.172 -0.368 1 91.06 129 GLY B N 1
ATOM 7815 C CA . GLY B 1 129 ? 10.156 -23.25 -0.456 1 91.06 129 GLY B CA 1
ATOM 7816 C C . GLY B 1 129 ? 9.938 -22.453 0.814 1 91.06 129 GLY B C 1
ATOM 7817 O O . GLY B 1 129 ? 9.609 -21.266 0.758 1 91.06 129 GLY B O 1
ATOM 7818 N N . VAL B 1 130 ? 10.156 -23.109 1.916 1 94.12 130 VAL B N 1
ATOM 7819 C CA . VAL B 1 130 ? 10.008 -22.453 3.209 1 94.12 130 VAL B CA 1
ATOM 7820 C C . VAL B 1 130 ? 11.078 -21.359 3.363 1 94.12 130 VAL B C 1
ATOM 7822 O O . VAL B 1 130 ? 10.797 -20.266 3.857 1 94.12 130 VAL B O 1
ATOM 7825 N N . LYS B 1 131 ? 12.281 -21.656 2.955 1 92.81 131 LYS B N 1
ATOM 7826 C CA . LYS B 1 131 ? 13.367 -20.688 3.041 1 92.81 131 LYS B CA 1
ATOM 7827 C C . LYS B 1 131 ? 13.07 -19.469 2.174 1 92.81 131 LYS B C 1
ATOM 7829 O O . LYS B 1 131 ? 13.336 -18.328 2.582 1 92.81 131 LYS B O 1
ATOM 7834 N N . GLU B 1 132 ? 12.555 -19.734 1.025 1 92.44 132 GLU B N 1
ATOM 7835 C CA . GLU B 1 132 ? 12.195 -18.641 0.137 1 92.44 132 GLU B CA 1
ATOM 7836 C C . GLU B 1 132 ? 11.125 -17.75 0.763 1 92.44 132 GLU B C 1
ATOM 7838 O O . GLU B 1 132 ? 11.211 -16.516 0.683 1 92.44 132 GLU B O 1
ATOM 7843 N N . CYS B 1 133 ? 10.102 -18.359 1.281 1 94.25 133 CYS B N 1
ATOM 7844 C CA . CYS B 1 133 ? 9.031 -17.609 1.935 1 94.25 133 CYS B CA 1
ATOM 7845 C C . CYS B 1 133 ? 9.562 -16.812 3.107 1 94.25 133 CYS B C 1
ATOM 7847 O O . CYS B 1 133 ? 9.195 -15.641 3.283 1 94.25 133 CYS B O 1
ATOM 7849 N N . LEU B 1 134 ? 10.461 -17.422 3.85 1 94.81 134 LEU B N 1
ATOM 7850 C CA . LEU B 1 134 ? 11.047 -16.75 5.008 1 94.81 134 LEU B CA 1
ATOM 7851 C C . LEU B 1 134 ? 11.867 -15.539 4.578 1 94.81 134 LEU B C 1
ATOM 7853 O O . LEU B 1 134 ? 11.836 -14.5 5.242 1 94.81 134 LEU B O 1
ATOM 7857 N N . ARG B 1 135 ? 12.602 -15.711 3.512 1 94.06 135 ARG B N 1
ATOM 7858 C CA . ARG B 1 135 ? 13.375 -14.578 3.002 1 94.06 135 ARG B CA 1
ATOM 7859 C C . ARG B 1 135 ? 12.453 -13.422 2.617 1 94.06 135 ARG B C 1
ATOM 7861 O O . ARG B 1 135 ? 12.758 -12.266 2.9 1 94.06 135 ARG B O 1
ATOM 7868 N N . PHE B 1 136 ? 11.406 -13.758 1.996 1 93.56 136 PHE B N 1
ATOM 7869 C CA . PHE B 1 136 ? 10.422 -12.75 1.604 1 93.56 136 PHE B CA 1
ATOM 7870 C C . PHE B 1 136 ? 9.836 -12.062 2.83 1 93.56 136 PHE B C 1
ATOM 7872 O O . PHE B 1 136 ? 9.734 -10.836 2.871 1 93.56 136 PHE B O 1
ATOM 7879 N N . MET B 1 137 ? 9.461 -12.805 3.844 1 94.94 137 MET B N 1
ATOM 7880 C CA . MET B 1 137 ? 8.867 -12.258 5.062 1 94.94 137 MET B CA 1
ATOM 7881 C C . MET B 1 137 ? 9.859 -11.367 5.801 1 94.94 137 MET B C 1
ATOM 7883 O O . MET B 1 137 ? 9.5 -10.305 6.297 1 94.94 137 MET B O 1
ATOM 7887 N N . LEU B 1 138 ? 11.094 -11.805 5.883 1 95 138 LEU B N 1
ATOM 7888 C CA . LEU B 1 138 ? 12.117 -11.055 6.605 1 95 138 LEU B CA 1
ATOM 7889 C C . LEU B 1 138 ? 12.43 -9.742 5.895 1 95 138 LEU B C 1
ATOM 7891 O O . LEU B 1 138 ? 12.742 -8.742 6.539 1 95 138 LEU B O 1
ATOM 7895 N N . GLN B 1 139 ? 12.391 -9.766 4.594 1 93.75 139 GLN B N 1
ATOM 7896 C CA . GLN B 1 139 ? 12.555 -8.523 3.85 1 93.75 139 GLN B CA 1
ATOM 7897 C C . GLN B 1 139 ? 11.453 -7.523 4.199 1 93.75 139 GLN B C 1
ATOM 7899 O O . GLN B 1 139 ? 11.719 -6.328 4.352 1 93.75 139 GLN B O 1
ATOM 7904 N N . GLU B 1 140 ? 10.219 -7.992 4.238 1 93.5 140 GLU B N 1
ATOM 7905 C CA . GLU B 1 140 ? 9.086 -7.145 4.613 1 93.5 140 GLU B CA 1
ATOM 7906 C C . GLU B 1 140 ? 9.227 -6.641 6.047 1 93.5 140 GLU B C 1
ATOM 7908 O O . GLU B 1 140 ? 8.828 -5.516 6.355 1 93.5 140 GLU B O 1
ATOM 7913 N N . VAL B 1 141 ? 9.773 -7.48 6.93 1 95.25 141 VAL B N 1
ATOM 7914 C CA . VAL B 1 141 ? 10.008 -7.086 8.312 1 95.25 141 VAL B CA 1
ATOM 7915 C C . VAL B 1 141 ? 11.016 -5.938 8.359 1 95.25 141 VAL B C 1
ATOM 7917 O O . VAL B 1 141 ? 10.859 -4.996 9.141 1 95.25 141 VAL B O 1
ATOM 7920 N N . GLU B 1 142 ? 11.977 -6.047 7.566 1 93.62 142 GLU B N 1
ATOM 7921 C CA . GLU B 1 142 ? 13 -5.004 7.531 1 93.62 142 GLU B CA 1
ATOM 7922 C C . GLU B 1 142 ? 12.398 -3.652 7.16 1 93.62 142 GLU B C 1
ATOM 7924 O O . GLU B 1 142 ? 12.711 -2.635 7.781 1 93.62 142 GLU B O 1
ATOM 7929 N N . VAL B 1 143 ? 11.625 -3.621 6.191 1 90.5 143 VAL B N 1
ATOM 7930 C CA . VAL B 1 143 ? 10.992 -2.393 5.723 1 90.5 143 VAL B CA 1
ATOM 7931 C C . VAL B 1 143 ? 10.125 -1.803 6.832 1 90.5 143 VAL B C 1
ATOM 7933 O O . VAL B 1 143 ? 10.203 -0.607 7.121 1 90.5 143 VAL B O 1
ATOM 7936 N N . ARG B 1 144 ? 9.266 -2.602 7.484 1 90.81 144 ARG B N 1
ATOM 7937 C CA . ARG B 1 144 ? 8.344 -2.125 8.508 1 90.81 144 ARG B CA 1
ATOM 7938 C C . ARG B 1 144 ? 9.086 -1.762 9.789 1 90.81 144 ARG B C 1
ATOM 7940 O O . ARG B 1 144 ? 8.672 -0.864 10.523 1 90.81 144 ARG B O 1
ATOM 7947 N N . ALA B 1 145 ? 10.164 -2.51 10.055 1 92.62 145 ALA B N 1
ATOM 7948 C CA . ALA B 1 145 ? 10.977 -2.199 11.227 1 92.62 145 ALA B CA 1
ATOM 7949 C C . ALA B 1 145 ? 11.641 -0.833 11.078 1 92.62 145 ALA B C 1
ATOM 7951 O O . ALA B 1 145 ? 11.75 -0.085 12.055 1 92.62 145 ALA B O 1
ATOM 7952 N N . LYS B 1 146 ? 12.102 -0.519 9.914 1 88.62 146 LYS B N 1
ATOM 7953 C CA . LYS B 1 146 ? 12.672 0.8 9.648 1 88.62 146 LYS B CA 1
ATOM 7954 C C . LYS B 1 146 ? 11.625 1.896 9.82 1 88.62 146 LYS B C 1
ATOM 7956 O O . LYS B 1 146 ? 11.906 2.947 10.398 1 88.62 146 LYS B O 1
ATOM 7961 N N . ALA B 1 147 ? 10.484 1.605 9.305 1 83.75 147 ALA B N 1
ATOM 7962 C CA . ALA B 1 147 ? 9.391 2.566 9.406 1 83.75 147 ALA B CA 1
ATOM 7963 C C . ALA B 1 147 ? 8.992 2.783 10.867 1 83.75 147 ALA B C 1
ATOM 7965 O O . ALA B 1 147 ? 8.602 3.889 11.25 1 83.75 147 ALA B O 1
ATOM 7966 N N . ALA B 1 148 ? 9.023 1.729 11.656 1 88.25 148 ALA B N 1
ATOM 7967 C CA . ALA B 1 148 ? 8.664 1.803 13.07 1 88.25 148 ALA B CA 1
ATOM 7968 C C . ALA B 1 148 ? 9.82 2.35 13.898 1 88.25 148 ALA B C 1
ATOM 7970 O O . ALA B 1 148 ? 9.734 2.42 15.133 1 88.25 148 ALA B O 1
ATOM 7971 N N . GLU B 1 149 ? 10.969 2.652 13.289 1 86.56 149 GLU B N 1
ATOM 7972 C CA . GLU B 1 149 ? 12.141 3.248 13.93 1 86.56 149 GLU B CA 1
ATOM 7973 C C . GLU B 1 149 ? 12.695 2.338 15.023 1 86.56 149 GLU B C 1
ATOM 7975 O O . GLU B 1 149 ? 12.938 2.785 16.141 1 86.56 149 GLU B O 1
ATOM 7980 N N . LEU B 1 150 ? 12.727 1.093 14.695 1 90.81 150 LEU B N 1
ATOM 7981 C CA . LEU B 1 150 ? 13.383 0.169 15.617 1 90.81 150 LEU B CA 1
ATOM 7982 C C . LEU B 1 150 ? 14.867 0.509 15.758 1 90.81 150 LEU B C 1
ATOM 7984 O O . LEU B 1 150 ? 15.43 1.215 14.922 1 90.81 150 LEU B O 1
ATOM 7988 N N . SER B 1 151 ? 15.492 -0.006 16.812 1 89.5 151 SER B N 1
ATOM 7989 C CA . SER B 1 151 ? 16.891 0.277 17.094 1 89.5 151 SER B CA 1
ATOM 7990 C C . SER B 1 151 ? 17.797 -0.207 15.961 1 89.5 151 SER B C 1
ATOM 7992 O O . SER B 1 151 ? 17.484 -1.202 15.297 1 89.5 151 SER B O 1
ATOM 7994 N N . LEU B 1 152 ? 18.812 0.472 15.719 1 85 152 LEU B N 1
ATOM 7995 C CA . LEU B 1 152 ? 19.75 0.144 14.641 1 85 152 LEU B CA 1
ATOM 7996 C C . LEU B 1 152 ? 20.422 -1.203 14.898 1 85 152 LEU B C 1
ATOM 7998 O O . LEU B 1 152 ? 20.766 -1.919 13.953 1 85 152 LEU B O 1
ATOM 8002 N N . GLU B 1 153 ? 20.547 -1.497 16.109 1 88.5 153 GLU B N 1
ATOM 8003 C CA . GLU B 1 153 ? 21.141 -2.779 16.453 1 88.5 153 GLU B CA 1
ATOM 8004 C C . GLU B 1 153 ? 20.281 -3.943 15.992 1 88.5 153 GLU B C 1
ATOM 8006 O O . GLU B 1 153 ? 20.781 -4.934 15.461 1 88.5 153 GLU B O 1
ATOM 8011 N N . LEU B 1 154 ? 19.031 -3.756 16.25 1 90.75 154 LEU B N 1
ATOM 8012 C CA . LEU B 1 154 ? 18.109 -4.809 15.844 1 90.75 154 LEU B CA 1
ATOM 8013 C C . LEU B 1 154 ? 18.016 -4.91 14.328 1 90.75 154 LEU B C 1
ATOM 8015 O O . LEU B 1 154 ? 17.922 -6.012 13.781 1 90.75 154 LEU B O 1
ATOM 8019 N N . LEU B 1 155 ? 18.094 -3.828 13.672 1 91.88 155 LEU B N 1
ATOM 8020 C CA . LEU B 1 155 ? 18.031 -3.82 12.211 1 91.88 155 LEU B CA 1
ATOM 8021 C C . LEU B 1 155 ? 19.266 -4.477 11.609 1 91.88 155 LEU B C 1
ATOM 8023 O O . LEU B 1 155 ? 19.172 -5.199 10.617 1 91.88 155 LEU B O 1
ATOM 8027 N N . ALA B 1 156 ? 20.391 -4.332 12.227 1 89.56 156 ALA B N 1
ATOM 8028 C CA . ALA B 1 156 ? 21.641 -4.938 11.75 1 89.56 156 ALA B CA 1
ATOM 8029 C C . ALA B 1 156 ? 21.625 -6.445 11.969 1 89.56 156 ALA B C 1
ATOM 8031 O O . ALA B 1 156 ? 22.125 -7.203 11.125 1 89.56 156 ALA B O 1
ATOM 8032 N N . SER B 1 157 ? 21.078 -6.816 13.016 1 91.56 157 SER B N 1
ATOM 8033 C CA . SER B 1 157 ? 21.031 -8.242 13.336 1 91.56 157 SER B CA 1
ATOM 8034 C C . SER B 1 157 ? 20.094 -8.984 12.406 1 91.56 157 SER B C 1
ATOM 8036 O O . SER B 1 157 ? 20.25 -10.188 12.188 1 91.56 157 SER B O 1
ATOM 8038 N N . LEU B 1 158 ? 19.062 -8.344 11.93 1 92.88 158 LEU B N 1
ATOM 8039 C CA . LEU B 1 158 ? 18.062 -8.961 11.062 1 92.88 158 LEU B CA 1
ATOM 8040 C C . LEU B 1 158 ? 18.688 -9.422 9.75 1 92.88 158 LEU B C 1
ATOM 8042 O O . LEU B 1 158 ? 18.281 -10.445 9.188 1 92.88 158 LEU B O 1
ATOM 8046 N N . LYS B 1 159 ? 19.703 -8.758 9.25 1 87.12 159 LYS B N 1
ATOM 8047 C CA . LYS B 1 159 ? 20.344 -9.07 7.98 1 87.12 159 LYS B CA 1
ATOM 8048 C C . LYS B 1 159 ? 21.047 -10.43 8.039 1 87.12 159 LYS B C 1
ATOM 8050 O O . LYS B 1 159 ? 21.125 -11.133 7.031 1 87.12 159 LYS B O 1
ATOM 8055 N N . ASN B 1 160 ? 21.406 -10.781 9.195 1 86.94 160 ASN B N 1
ATOM 8056 C CA . ASN B 1 160 ? 22.141 -12.031 9.375 1 86.94 160 ASN B CA 1
ATOM 8057 C C . ASN B 1 160 ? 21.203 -13.211 9.562 1 86.94 160 ASN B C 1
ATOM 8059 O O . ASN B 1 160 ? 21.641 -14.367 9.57 1 86.94 160 ASN B O 1
ATOM 8063 N N . LEU B 1 161 ? 20 -12.914 9.672 1 91.81 161 LEU B N 1
ATOM 8064 C CA . LEU B 1 161 ? 19.062 -13.984 9.984 1 91.81 161 LEU B CA 1
ATOM 8065 C C . LEU B 1 161 ? 18.438 -14.547 8.711 1 91.81 161 LEU B C 1
ATOM 8067 O O . LEU B 1 161 ? 17.688 -15.523 8.758 1 91.81 161 LEU B O 1
ATOM 8071 N N . HIS B 1 162 ? 18.719 -14.039 7.574 1 90.56 162 HIS B N 1
ATOM 8072 C CA . HIS B 1 162 ? 18.219 -14.578 6.316 1 90.56 162 HIS B CA 1
ATOM 8073 C C . HIS B 1 162 ? 18.719 -16 6.098 1 90.56 162 HIS B C 1
ATOM 8075 O O . HIS B 1 162 ? 19.906 -16.281 6.242 1 90.56 162 HIS B O 1
ATOM 8081 N N . PRO B 1 163 ? 17.766 -16.812 5.754 1 88.44 163 PRO B N 1
ATOM 8082 C CA . PRO B 1 163 ? 18.172 -18.219 5.621 1 88.44 163 PRO B CA 1
ATOM 8083 C C . PRO B 1 163 ? 19.016 -18.469 4.371 1 88.44 163 PRO B C 1
ATOM 8085 O O . PRO B 1 163 ? 18.703 -17.953 3.297 1 88.44 163 PRO B O 1
ATOM 8088 N N . THR B 1 164 ? 20.078 -19.219 4.477 1 82.25 164 THR B N 1
ATOM 8089 C CA . THR B 1 164 ? 20.891 -19.688 3.355 1 82.25 164 THR B CA 1
ATOM 8090 C C . THR B 1 164 ? 20.781 -21.203 3.213 1 82.25 164 THR B C 1
ATOM 8092 O O . THR B 1 164 ? 19.797 -21.719 2.664 1 82.25 164 THR B O 1
ATOM 8095 N N . LYS B 1 165 ? 21.656 -21.922 4.035 1 77.94 165 LYS B N 1
ATOM 8096 C CA . LYS B 1 165 ? 21.578 -23.375 4.02 1 77.94 165 LYS B CA 1
ATOM 8097 C C . LYS B 1 165 ? 20.734 -23.906 5.172 1 77.94 165 LYS B C 1
ATOM 8099 O O . LYS B 1 165 ? 19.922 -24.812 4.996 1 77.94 165 LYS B O 1
ATOM 8104 N N . ILE B 1 166 ? 20.875 -23.203 6.273 1 85 166 ILE B N 1
ATOM 8105 C CA . ILE B 1 166 ? 20.125 -23.609 7.457 1 85 166 ILE B CA 1
ATOM 8106 C C . ILE B 1 166 ? 19.297 -22.438 7.977 1 85 166 ILE B C 1
ATOM 8108 O O . ILE B 1 166 ? 19.703 -21.281 7.867 1 85 166 ILE B O 1
ATOM 8112 N N . VAL B 1 167 ? 18.125 -22.812 8.484 1 89.62 167 VAL B N 1
ATOM 8113 C CA . VAL B 1 167 ? 17.234 -21.797 9.062 1 89.62 167 VAL B CA 1
ATOM 8114 C C . VAL B 1 167 ? 17.516 -21.672 10.562 1 89.62 167 VAL B C 1
ATOM 8116 O O . VAL B 1 167 ? 17.422 -22.656 11.305 1 89.62 167 VAL B O 1
ATOM 8119 N N . ASP B 1 168 ? 17.922 -20.516 10.992 1 90.56 168 ASP B N 1
ATOM 8120 C CA . ASP B 1 168 ? 18.109 -20.234 12.414 1 90.56 168 ASP B CA 1
ATOM 8121 C C . ASP B 1 168 ? 16.781 -19.891 13.086 1 90.56 168 ASP B C 1
ATOM 8123 O O . ASP B 1 168 ? 16.516 -18.719 13.383 1 90.56 168 ASP B O 1
ATOM 8127 N N . SER B 1 169 ? 16.031 -20.875 13.438 1 92.44 169 SER B N 1
ATOM 8128 C CA . SER B 1 169 ? 14.703 -20.672 13.992 1 92.44 169 SER B CA 1
ATOM 8129 C C . SER B 1 169 ? 14.773 -19.969 15.344 1 92.44 169 SER B C 1
ATOM 8131 O O . SER B 1 169 ? 13.969 -19.078 15.625 1 92.44 169 SER B O 1
ATOM 8133 N N . ASN B 1 170 ? 15.688 -20.359 16.156 1 92.75 170 ASN B N 1
ATOM 8134 C CA . ASN B 1 170 ? 15.805 -19.75 17.469 1 92.75 170 ASN B CA 1
ATOM 8135 C C . ASN B 1 170 ? 16.266 -18.297 17.391 1 92.75 170 ASN B C 1
ATOM 8137 O O . ASN B 1 170 ? 15.812 -17.453 18.172 1 92.75 170 ASN B O 1
ATOM 8141 N N . GLY B 1 171 ? 17.188 -18.078 16.5 1 93.44 171 GLY B N 1
ATOM 8142 C CA . GLY B 1 171 ? 17.625 -16.703 16.312 1 93.44 171 GLY B CA 1
ATOM 8143 C C . GLY B 1 171 ? 16.5 -15.789 15.852 1 93.44 171 GLY B C 1
ATOM 8144 O O . GLY B 1 171 ? 16.375 -14.656 16.328 1 93.44 171 GLY B O 1
ATOM 8145 N N . ILE B 1 172 ? 15.711 -16.266 14.969 1 96 172 ILE B N 1
ATOM 8146 C CA . ILE B 1 172 ? 14.602 -15.484 14.438 1 96 172 ILE B CA 1
ATOM 8147 C C . ILE B 1 172 ? 13.57 -15.242 15.539 1 96 172 ILE B C 1
ATOM 8149 O O . ILE B 1 172 ? 13.078 -14.117 15.703 1 96 172 ILE B O 1
ATOM 8153 N N . LEU B 1 173 ? 13.242 -16.234 16.344 1 96.5 173 LEU B N 1
ATOM 8154 C CA . LEU B 1 173 ? 12.25 -16.109 17.422 1 96.5 173 LEU B CA 1
ATOM 8155 C C . LEU B 1 173 ? 12.742 -15.164 18.5 1 96.5 173 LEU B C 1
ATOM 8157 O O . LEU B 1 173 ? 11.953 -14.375 19.047 1 96.5 173 LEU B O 1
ATOM 8161 N N . ARG B 1 174 ? 13.992 -15.203 18.812 1 95.25 174 ARG B N 1
ATOM 8162 C CA . ARG B 1 174 ? 14.562 -14.273 19.797 1 95.25 174 ARG B CA 1
ATOM 8163 C C . ARG B 1 174 ? 14.492 -12.836 19.281 1 95.25 174 ARG B C 1
ATOM 8165 O O . ARG B 1 174 ? 14.18 -11.922 20.047 1 95.25 174 ARG B O 1
ATOM 8172 N N . TRP B 1 175 ? 14.859 -12.719 18.078 1 96.06 175 TRP B N 1
ATOM 8173 C CA . TRP B 1 175 ? 14.781 -11.391 17.469 1 96.06 175 TRP B CA 1
ATOM 8174 C C . TRP B 1 175 ? 13.352 -10.867 17.516 1 96.06 175 TRP B C 1
ATOM 8176 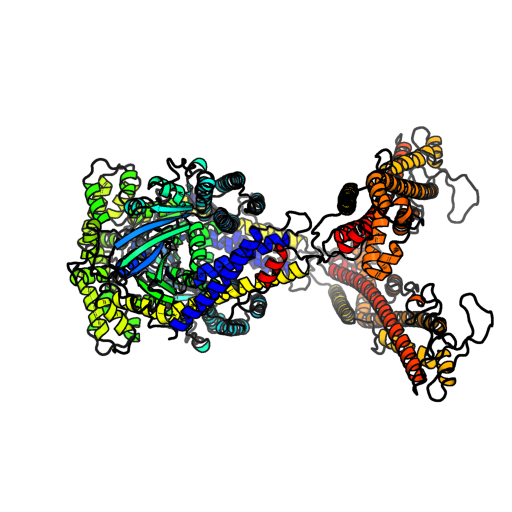O O . TRP B 1 175 ? 13.125 -9.688 17.812 1 96.06 175 TRP B O 1
ATOM 8186 N N . CYS B 1 176 ? 12.328 -11.688 17.188 1 97.19 176 CYS B N 1
ATOM 8187 C CA . CYS B 1 176 ? 10.93 -11.297 17.203 1 97.19 176 CYS B CA 1
ATOM 8188 C C . CYS B 1 176 ? 10.484 -10.875 18.594 1 97.19 176 CYS B C 1
ATOM 8190 O O . CYS B 1 176 ? 9.711 -9.93 18.75 1 97.19 176 CYS B O 1
ATOM 8192 N N . GLU B 1 177 ? 10.984 -11.594 19.547 1 96.62 177 GLU B N 1
ATOM 8193 C CA . GLU B 1 177 ? 10.641 -11.258 20.922 1 96.62 177 GLU B CA 1
ATOM 8194 C C . GLU B 1 177 ? 11.188 -9.891 21.312 1 96.62 177 GLU B C 1
ATOM 8196 O O . GLU B 1 177 ? 10.492 -9.078 21.922 1 96.62 177 GLU B O 1
ATOM 8201 N N . GLN B 1 178 ? 12.383 -9.648 20.922 1 95.19 178 GLN B N 1
ATOM 8202 C CA . GLN B 1 178 ? 13 -8.359 21.203 1 95.19 178 GLN B CA 1
ATOM 8203 C C . GLN B 1 178 ? 12.273 -7.223 20.484 1 95.19 178 GLN B C 1
ATOM 8205 O O . GLN B 1 178 ? 12.016 -6.172 21.078 1 95.19 178 GLN B O 1
ATOM 8210 N N . ALA B 1 179 ? 12.047 -7.438 19.266 1 95.5 179 ALA B N 1
ATOM 8211 C CA . ALA B 1 179 ? 11.344 -6.426 18.484 1 95.5 179 ALA B CA 1
ATOM 8212 C C . ALA B 1 179 ? 9.938 -6.188 19.031 1 95.5 179 ALA B C 1
ATOM 8214 O O . ALA B 1 179 ? 9.469 -5.047 19.078 1 95.5 179 ALA B O 1
ATOM 8215 N N . TRP B 1 180 ? 9.227 -7.273 19.438 1 95.62 180 TRP B N 1
ATOM 8216 C CA . TRP B 1 180 ? 7.867 -7.195 19.969 1 95.62 180 TRP B CA 1
ATOM 8217 C C . TRP B 1 180 ? 7.812 -6.297 21.188 1 95.62 180 TRP B C 1
ATOM 8219 O O . TRP B 1 180 ? 6.859 -5.535 21.375 1 95.62 180 TRP B O 1
ATOM 8229 N N . ASN B 1 181 ? 8.82 -6.344 21.953 1 92.88 181 ASN B N 1
ATOM 8230 C CA . ASN B 1 181 ? 8.844 -5.598 23.203 1 92.88 181 ASN B CA 1
ATOM 8231 C C . ASN B 1 181 ? 9.258 -4.145 22.969 1 92.88 181 ASN B C 1
ATOM 8233 O O . ASN B 1 181 ? 9.016 -3.289 23.828 1 92.88 181 ASN B O 1
ATOM 8237 N N . GLN B 1 182 ? 9.75 -3.873 21.859 1 89.88 182 GLN B N 1
ATOM 8238 C CA . GLN B 1 182 ? 10.266 -2.529 21.625 1 89.88 182 GLN B CA 1
ATOM 8239 C C . GLN B 1 182 ? 9.281 -1.693 20.812 1 89.88 182 GLN B C 1
ATOM 8241 O O . GLN B 1 182 ? 9.422 -0.472 20.719 1 89.88 182 GLN B O 1
ATOM 8246 N N . THR B 1 183 ? 8.359 -2.357 20.266 1 90.12 183 THR B N 1
ATOM 8247 C CA . THR B 1 183 ? 7.543 -1.589 19.328 1 90.12 183 THR B CA 1
ATOM 8248 C C . THR B 1 183 ? 6.059 -1.762 19.625 1 90.12 183 THR B C 1
ATOM 8250 O O . THR B 1 183 ? 5.645 -2.795 20.156 1 90.12 183 THR B O 1
ATOM 8253 N N . GLN B 1 184 ? 5.258 -0.65 19.297 1 88.5 184 GLN B N 1
ATOM 8254 C CA . GLN B 1 184 ? 3.801 -0.693 19.359 1 88.5 184 GLN B CA 1
ATOM 8255 C C . GLN B 1 184 ? 3.176 -0.399 18 1 88.5 184 GLN B C 1
ATOM 8257 O O . GLN B 1 184 ? 2.023 0.031 17.922 1 88.5 184 GLN B O 1
ATOM 8262 N N . SER B 1 185 ? 4.043 -0.635 17.031 1 90.56 185 SER B N 1
ATOM 8263 C CA . SER B 1 185 ? 3.531 -0.472 15.672 1 90.56 185 SER B CA 1
ATOM 8264 C C . SER B 1 185 ? 2.588 -1.61 15.297 1 90.56 185 SER B C 1
ATOM 8266 O O . SER B 1 185 ? 2.949 -2.785 15.398 1 90.56 185 SER B O 1
ATOM 8268 N N . LEU B 1 186 ? 1.416 -1.278 14.844 1 90.06 186 LEU B N 1
ATOM 8269 C CA . LEU B 1 186 ? 0.411 -2.291 14.539 1 90.06 186 LEU B CA 1
ATOM 8270 C C . LEU B 1 186 ? 0.862 -3.172 13.383 1 90.06 186 LEU B C 1
ATOM 8272 O O . LEU B 1 186 ? 0.747 -4.398 13.445 1 90.06 186 LEU B O 1
ATOM 8276 N N . GLU B 1 187 ? 1.336 -2.625 12.305 1 89.5 187 GLU B N 1
ATOM 8277 C CA . GLU B 1 187 ? 1.736 -3.379 11.117 1 89.5 187 GLU B CA 1
ATOM 8278 C C . GLU B 1 187 ? 2.9 -4.316 11.422 1 89.5 187 GLU B C 1
ATOM 8280 O O . GLU B 1 187 ? 2.924 -5.457 10.961 1 89.5 187 GLU B O 1
ATOM 8285 N N . LEU B 1 188 ? 3.867 -3.783 12.172 1 92.31 188 LEU B N 1
ATOM 8286 C CA . LEU B 1 188 ? 5.02 -4.609 12.508 1 92.31 188 LEU B CA 1
ATOM 8287 C C . LEU B 1 188 ? 4.625 -5.742 13.445 1 92.31 188 LEU B C 1
ATOM 8289 O O . LEU B 1 188 ? 5.051 -6.883 13.266 1 92.31 188 LEU B O 1
ATOM 8293 N N . ARG B 1 189 ? 3.816 -5.453 14.445 1 92.94 189 ARG B N 1
ATOM 8294 C CA . ARG B 1 189 ? 3.379 -6.477 15.391 1 92.94 189 ARG B CA 1
ATOM 8295 C C . ARG B 1 189 ? 2.574 -7.562 14.68 1 92.94 189 ARG B C 1
ATOM 8297 O O . ARG B 1 189 ? 2.715 -8.75 14.992 1 92.94 189 ARG B O 1
ATOM 8304 N N . SER B 1 190 ? 1.712 -7.164 13.758 1 91.62 190 SER B N 1
ATOM 8305 C CA . SER B 1 190 ? 0.938 -8.141 12.992 1 91.62 190 SER B CA 1
ATOM 8306 C C . SER B 1 190 ? 1.85 -9.062 12.188 1 91.62 190 SER B C 1
ATOM 8308 O O . SER B 1 190 ? 1.628 -10.273 12.141 1 91.62 190 SER B O 1
ATOM 8310 N N . LEU B 1 191 ? 2.842 -8.531 11.547 1 93.12 191 LEU B N 1
ATOM 8311 C CA . LEU B 1 191 ? 3.777 -9.32 10.758 1 93.12 191 LEU B CA 1
ATOM 8312 C C . LEU B 1 191 ? 4.625 -10.219 11.648 1 93.12 191 LEU B C 1
ATOM 8314 O O . LEU B 1 191 ? 4.914 -11.359 11.297 1 93.12 191 LEU B O 1
ATOM 8318 N N . LEU B 1 192 ? 5.066 -9.664 12.828 1 95.31 192 LEU B N 1
ATOM 8319 C CA . LEU B 1 192 ? 5.844 -10.469 13.766 1 95.31 192 LEU B CA 1
ATOM 8320 C C . LEU B 1 192 ? 5.039 -11.672 14.258 1 95.31 192 LEU B C 1
ATOM 8322 O O . LEU B 1 192 ? 5.574 -12.773 14.391 1 95.31 192 LEU B O 1
ATOM 8326 N N . ARG B 1 193 ? 3.807 -11.445 14.547 1 94.31 193 ARG B N 1
ATOM 8327 C CA . ARG B 1 193 ? 2.949 -12.555 14.953 1 94.31 193 ARG B CA 1
ATOM 8328 C C . ARG B 1 193 ? 2.893 -13.625 13.875 1 94.31 193 ARG B C 1
ATOM 8330 O O . ARG B 1 193 ? 2.992 -14.812 14.164 1 94.31 193 ARG B O 1
ATOM 8337 N N . GLU B 1 194 ? 2.67 -13.188 12.617 1 92.75 194 GLU B N 1
ATOM 8338 C CA . GLU B 1 194 ? 2.631 -14.125 11.5 1 92.75 194 GLU B CA 1
ATOM 8339 C C . GLU B 1 194 ? 3.938 -14.906 11.391 1 92.75 194 GLU B C 1
ATOM 8341 O O . GLU B 1 194 ? 3.924 -16.125 11.164 1 92.75 194 GLU B O 1
ATOM 8346 N N . LEU B 1 195 ? 5.047 -14.211 11.547 1 94.62 195 LEU B N 1
ATOM 8347 C CA . LEU B 1 195 ? 6.367 -14.82 11.438 1 94.62 195 LEU B CA 1
ATOM 8348 C C . LEU B 1 195 ? 6.59 -15.836 12.555 1 94.62 195 LEU B C 1
ATOM 8350 O O . LEU B 1 195 ? 7.141 -16.906 12.32 1 94.62 195 LEU B O 1
ATOM 8354 N N . VAL B 1 196 ? 6.199 -15.5 13.758 1 95.88 196 VAL B N 1
ATOM 8355 C CA . VAL B 1 196 ? 6.359 -16.391 14.906 1 95.88 196 VAL B CA 1
ATOM 8356 C C . VAL B 1 196 ? 5.547 -17.656 14.688 1 95.88 196 VAL B C 1
ATOM 8358 O O . VAL B 1 196 ? 6.043 -18.766 14.914 1 95.88 196 VAL B O 1
ATOM 8361 N N . VAL B 1 197 ? 4.309 -17.484 14.234 1 93.31 197 VAL B N 1
ATOM 8362 C CA . VAL B 1 197 ? 3.465 -18.656 13.969 1 93.31 197 VAL B CA 1
ATOM 8363 C C . VAL B 1 197 ? 4.086 -19.5 12.867 1 93.31 197 VAL B C 1
ATOM 8365 O O . VAL B 1 197 ? 4.113 -20.734 12.969 1 93.31 197 VAL B O 1
ATOM 8368 N N . TYR B 1 198 ? 4.543 -18.891 11.789 1 94.5 198 TYR B N 1
ATOM 8369 C CA . TYR B 1 198 ? 5.18 -19.578 10.672 1 94.5 198 TYR B CA 1
ATOM 8370 C C . TYR B 1 198 ? 6.391 -20.375 11.148 1 94.5 198 TYR B C 1
ATOM 8372 O O . TYR B 1 198 ? 6.551 -21.547 10.789 1 94.5 198 TYR B O 1
ATOM 8380 N N . MET B 1 199 ? 7.223 -19.812 12.016 1 95.31 199 MET B N 1
ATOM 8381 C CA . MET B 1 199 ? 8.438 -20.453 12.508 1 95.31 199 MET B CA 1
ATOM 8382 C C . MET B 1 199 ? 8.109 -21.594 13.461 1 95.31 199 MET B C 1
ATOM 8384 O O . MET B 1 199 ? 8.727 -22.656 13.383 1 95.31 199 MET B O 1
ATOM 8388 N N . ARG B 1 200 ? 7.227 -21.359 14.32 1 95.69 200 ARG B N 1
ATOM 8389 C CA . ARG B 1 200 ? 6.848 -22.391 15.266 1 95.69 200 ARG B CA 1
ATOM 8390 C C . ARG B 1 200 ? 6.238 -23.594 14.547 1 95.69 200 ARG B C 1
ATOM 8392 O O . ARG B 1 200 ? 6.492 -24.75 14.922 1 95.69 200 ARG B O 1
ATOM 8399 N N . THR B 1 201 ? 5.465 -23.344 13.531 1 95.12 201 THR B N 1
ATOM 8400 C CA . THR B 1 201 ? 4.879 -24.422 12.742 1 95.12 201 THR B CA 1
ATOM 8401 C C . THR B 1 201 ? 5.957 -25.172 11.969 1 95.12 201 THR B C 1
ATOM 8403 O O . THR B 1 201 ? 5.941 -26.406 11.914 1 95.12 201 THR B O 1
ATOM 8406 N N . TYR B 1 202 ? 6.867 -24.469 11.328 1 95.25 202 TYR B N 1
ATOM 8407 C CA . TYR B 1 202 ? 7.957 -25.078 10.586 1 95.25 202 TYR B CA 1
ATOM 8408 C C . TYR B 1 202 ? 8.82 -25.953 11.492 1 95.25 202 TYR B C 1
ATOM 8410 O O . TYR B 1 202 ? 9.227 -27.047 11.109 1 95.25 202 TYR B O 1
ATOM 8418 N N . ASN B 1 203 ? 9.094 -25.453 12.703 1 93.94 203 ASN B N 1
ATOM 8419 C CA . ASN B 1 203 ? 9.898 -26.203 13.664 1 93.94 203 ASN B CA 1
ATOM 8420 C C . ASN B 1 203 ? 9.203 -27.5 14.078 1 93.94 203 ASN B C 1
ATOM 8422 O O . ASN B 1 203 ? 9.859 -28.516 14.289 1 93.94 203 ASN B O 1
ATOM 8426 N N . ALA B 1 204 ? 7.984 -27.438 14.148 1 93.62 204 ALA B N 1
ATOM 8427 C CA . ALA B 1 204 ? 7.223 -28.594 14.617 1 93.62 204 ALA B CA 1
ATOM 8428 C C . ALA B 1 204 ? 7.043 -29.625 13.508 1 93.62 204 ALA B C 1
ATOM 8430 O O . ALA B 1 204 ? 7.07 -30.828 13.758 1 93.62 204 ALA B O 1
ATOM 8431 N N . TYR B 1 205 ? 6.855 -29.156 12.273 1 93.62 205 TYR B N 1
ATOM 8432 C CA . TYR B 1 205 ? 6.395 -30.078 11.25 1 93.62 205 TYR B CA 1
ATOM 8433 C C . TYR B 1 205 ? 7.348 -30.094 10.055 1 93.62 205 TYR B C 1
ATOM 8435 O O . TYR B 1 205 ? 7.301 -31.016 9.234 1 93.62 205 TYR B O 1
ATOM 8443 N N . GLY B 1 206 ? 8.172 -29.172 9.828 1 90.25 206 GLY B N 1
ATOM 8444 C CA . GLY B 1 206 ? 8.977 -28.969 8.625 1 90.25 206 GLY B CA 1
ATOM 8445 C C . GLY B 1 206 ? 9.719 -30.219 8.195 1 90.25 206 GLY B C 1
ATOM 8446 O O . GLY B 1 206 ? 9.719 -30.562 7.012 1 90.25 206 GLY B O 1
ATOM 8447 N N . LYS B 1 207 ? 10.297 -30.953 9.078 1 87.75 207 LYS B N 1
ATOM 8448 C CA . LYS B 1 207 ? 11.117 -32.125 8.789 1 87.75 207 LYS B CA 1
ATOM 8449 C C . LYS B 1 207 ? 10.25 -33.312 8.336 1 87.75 207 LYS B C 1
ATOM 8451 O O . LYS B 1 207 ? 10.711 -34.156 7.582 1 87.75 207 LYS B O 1
ATOM 8456 N N . TYR B 1 208 ? 9.031 -33.281 8.695 1 91.06 208 TYR B N 1
ATOM 8457 C CA . TYR B 1 208 ? 8.195 -34.438 8.477 1 91.06 208 TYR B CA 1
ATOM 8458 C C . TYR B 1 208 ? 7.305 -34.25 7.254 1 91.06 208 TYR B C 1
ATOM 8460 O O . TYR B 1 208 ? 7.062 -35.188 6.5 1 91.06 208 TYR B O 1
ATOM 8468 N N . ILE B 1 209 ? 6.812 -33.062 7.07 1 93 209 ILE B N 1
ATOM 8469 C CA . ILE B 1 209 ? 5.793 -32.875 6.039 1 93 209 ILE B CA 1
ATOM 8470 C C . ILE B 1 209 ? 6.359 -32.062 4.895 1 93 209 ILE B C 1
ATOM 8472 O O . ILE B 1 209 ? 5.691 -31.844 3.875 1 93 209 ILE B O 1
ATOM 8476 N N . GLY B 1 210 ? 7.562 -31.625 4.977 1 91.38 210 GLY B N 1
ATOM 8477 C CA . GLY B 1 210 ? 8.141 -30.781 3.949 1 91.38 210 GLY B CA 1
ATOM 8478 C C . GLY B 1 210 ? 8.172 -31.422 2.58 1 91.38 210 GLY B C 1
ATOM 8479 O O . GLY B 1 210 ? 8.719 -32.531 2.422 1 91.38 210 GLY B O 1
ATOM 8480 N N . GLY B 1 211 ? 7.543 -30.766 1.569 1 90.75 211 GLY B N 1
ATOM 8481 C CA . GLY B 1 211 ? 7.574 -31.219 0.189 1 90.75 211 GLY B CA 1
ATOM 8482 C C . GLY B 1 211 ? 6.609 -32.344 -0.083 1 90.75 211 GLY B C 1
ATOM 8483 O O . GLY B 1 211 ? 6.531 -32.844 -1.208 1 90.75 211 GLY B O 1
ATOM 8484 N N . LYS B 1 212 ? 5.859 -32.719 0.829 1 93.88 212 LYS B N 1
ATOM 8485 C CA . LYS B 1 212 ? 4.941 -33.844 0.666 1 93.88 212 LYS B CA 1
ATOM 8486 C C . LYS B 1 212 ? 3.564 -33.375 0.213 1 93.88 212 LYS B C 1
ATOM 8488 O O . LYS B 1 212 ? 3.254 -32.188 0.287 1 93.88 212 LYS B O 1
ATOM 8493 N N . SER B 1 213 ? 2.822 -34.375 -0.355 1 95.38 213 SER B N 1
ATOM 8494 C CA . SER B 1 213 ? 1.443 -34.125 -0.776 1 95.38 213 SER B CA 1
ATOM 8495 C C . SER B 1 213 ? 0.5 -35.156 -0.166 1 95.38 213 SER B C 1
ATOM 8497 O O . SER B 1 213 ? 0.852 -36.344 -0.039 1 95.38 213 SER B O 1
ATOM 8499 N N . TYR B 1 214 ? -0.584 -34.75 0.283 1 95.38 214 TYR B N 1
ATOM 8500 C CA . TYR B 1 214 ? -1.557 -35.625 0.922 1 95.38 214 TYR B CA 1
ATOM 8501 C C . TYR B 1 214 ? -2.91 -35.531 0.228 1 95.38 214 TYR B C 1
ATOM 8503 O O . TYR B 1 214 ? -3.391 -34.438 -0.07 1 95.38 214 TYR B O 1
ATOM 8511 N N . GLU B 1 215 ? -3.492 -36.625 -0.068 1 95.25 215 GLU B N 1
ATOM 8512 C CA . GLU B 1 215 ? -4.859 -36.656 -0.581 1 95.25 215 GLU B CA 1
ATOM 8513 C C . GLU B 1 215 ? -5.871 -36.75 0.557 1 95.25 215 GLU B C 1
ATOM 8515 O O . GLU B 1 215 ? -5.754 -37.625 1.431 1 95.25 215 GLU B O 1
ATOM 8520 N N . ILE B 1 216 ? -6.773 -35.875 0.565 1 93.38 216 ILE B N 1
ATOM 8521 C CA . ILE B 1 216 ? -7.75 -35.844 1.649 1 93.38 216 ILE B CA 1
ATOM 8522 C C . ILE B 1 216 ? -9.164 -35.812 1.071 1 93.38 216 ILE B C 1
ATOM 8524 O O . ILE B 1 216 ? -9.359 -35.469 -0.093 1 93.38 216 ILE B O 1
ATOM 8528 N N . ASP B 1 217 ? -10.102 -36.188 1.898 1 89.81 217 ASP B N 1
ATOM 8529 C CA . ASP B 1 217 ? -11.492 -36.188 1.472 1 89.81 217 ASP B CA 1
ATOM 8530 C C . ASP B 1 217 ? -12.125 -34.812 1.612 1 89.81 217 ASP B C 1
ATOM 8532 O O . ASP B 1 217 ? -11.539 -33.906 2.217 1 89.81 217 ASP B O 1
ATOM 8536 N N . HIS B 1 218 ? -13.328 -34.688 1.104 1 85.69 218 HIS B N 1
ATOM 8537 C CA . HIS B 1 218 ? -14.031 -33.406 1.032 1 85.69 218 HIS B CA 1
ATOM 8538 C C . HIS B 1 218 ? -14.383 -32.875 2.424 1 85.69 218 HIS B C 1
ATOM 8540 O O . HIS B 1 218 ? -14.258 -31.688 2.695 1 85.69 218 HIS B O 1
ATOM 8546 N N . THR B 1 219 ? -14.789 -33.656 3.252 1 85 219 THR B N 1
ATOM 8547 C CA . THR B 1 219 ? -15.188 -33.25 4.594 1 85 219 THR B CA 1
ATOM 8548 C C . THR B 1 219 ? -13.992 -32.75 5.387 1 85 219 THR B C 1
ATOM 8550 O O . THR B 1 219 ? -14.094 -31.719 6.082 1 85 219 THR B O 1
ATOM 8553 N N . THR B 1 220 ? -12.883 -33.5 5.234 1 89.69 220 THR B N 1
ATOM 8554 C CA . THR B 1 220 ? -11.656 -33.094 5.906 1 89.69 220 THR B CA 1
ATOM 8555 C C . THR B 1 220 ? -11.164 -31.75 5.348 1 89.69 220 THR B C 1
ATOM 8557 O O . THR B 1 220 ? -10.664 -30.906 6.094 1 89.69 220 THR B O 1
ATOM 8560 N N . ALA B 1 221 ? -11.312 -31.594 4.098 1 87.81 221 ALA B N 1
ATOM 8561 C CA . ALA B 1 221 ? -10.883 -30.359 3.457 1 87.81 221 ALA B CA 1
ATOM 8562 C C . ALA B 1 221 ? -11.742 -29.188 3.918 1 87.81 221 ALA B C 1
ATOM 8564 O O . ALA B 1 221 ? -11.219 -28.109 4.234 1 87.81 221 ALA B O 1
ATOM 8565 N N . LYS B 1 222 ? -13.008 -29.297 3.996 1 80.81 222 LYS B N 1
ATOM 8566 C CA . LYS B 1 222 ? -13.938 -28.234 4.379 1 80.81 222 LYS B CA 1
ATOM 8567 C C . LYS B 1 222 ? -13.688 -27.781 5.812 1 80.81 222 LYS B C 1
ATOM 8569 O O . LYS B 1 222 ? -13.758 -26.578 6.109 1 80.81 222 LYS B O 1
ATOM 8574 N N . LYS B 1 223 ? -13.312 -28.594 6.625 1 82.56 223 LYS B N 1
ATOM 8575 C CA . LYS B 1 223 ? -13.117 -28.266 8.039 1 82.56 223 LYS B CA 1
ATOM 8576 C C . LYS B 1 223 ? -11.68 -27.828 8.305 1 82.56 223 LYS B C 1
ATOM 8578 O O . LYS B 1 223 ? -11.438 -26.969 9.156 1 82.56 223 LYS B O 1
ATOM 8583 N N . GLY B 1 224 ? -10.805 -28.422 7.539 1 84.81 224 GLY B N 1
ATOM 8584 C CA . GLY B 1 224 ? -9.398 -28.25 7.863 1 84.81 224 GLY B CA 1
ATOM 8585 C C . GLY B 1 224 ? -8.758 -27.094 7.117 1 84.81 224 GLY B C 1
ATOM 8586 O O . GLY B 1 224 ? -7.742 -26.547 7.555 1 84.81 224 GLY B O 1
ATOM 8587 N N . LEU B 1 225 ? -9.273 -26.688 6.055 1 83.44 225 LEU B N 1
ATOM 8588 C C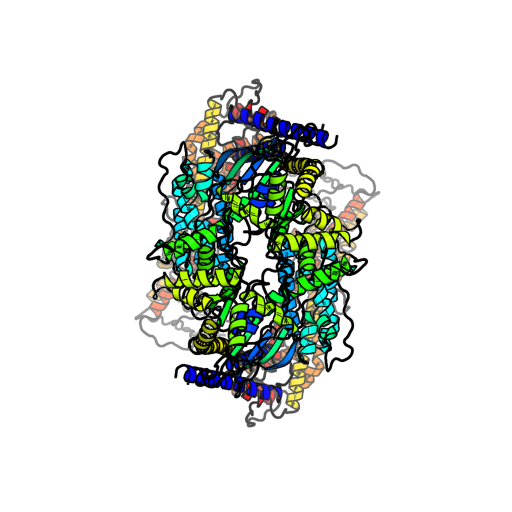A . LEU B 1 225 ? -8.609 -25.688 5.223 1 83.44 225 LEU B CA 1
ATOM 8589 C C . LEU B 1 225 ? -9.242 -24.312 5.41 1 83.44 225 LEU B C 1
ATOM 8591 O O . LEU B 1 225 ? -9.109 -23.438 4.551 1 83.44 225 LEU B O 1
ATOM 8595 N N . ARG B 1 226 ? -9.766 -24.016 6.527 1 76.31 226 ARG B N 1
ATOM 8596 C CA . ARG B 1 226 ? -10.336 -22.719 6.848 1 76.31 226 ARG B CA 1
ATOM 8597 C C . ARG B 1 226 ? -9.328 -21.844 7.574 1 76.31 226 ARG B C 1
ATOM 8599 O O . ARG B 1 226 ? -8.508 -22.344 8.344 1 76.31 226 ARG B O 1
ATOM 8606 N N . LEU B 1 227 ? -9.438 -20.547 7.273 1 74.69 227 LEU B N 1
ATOM 8607 C CA . LEU B 1 227 ? -8.562 -19.609 7.949 1 74.69 227 LEU B CA 1
ATOM 8608 C C . LEU B 1 227 ? -8.914 -19.5 9.43 1 74.69 227 LEU B C 1
ATOM 8610 O O . LEU B 1 227 ? -10.086 -19.609 9.805 1 74.69 227 LEU B O 1
ATOM 8614 N N . ALA B 1 228 ? -7.859 -19.328 10.195 1 70.5 228 ALA B N 1
ATOM 8615 C CA . ALA B 1 228 ? -8.047 -19.141 11.633 1 70.5 228 ALA B CA 1
ATOM 8616 C C . ALA B 1 228 ? -8.758 -17.828 11.922 1 70.5 228 ALA B C 1
ATOM 8618 O O . ALA B 1 228 ? -8.836 -16.953 11.062 1 70.5 228 ALA B O 1
ATOM 8619 N N . GLU B 1 229 ? -9.227 -17.75 13.102 1 76.56 229 GLU B N 1
ATOM 8620 C CA . GLU B 1 229 ? -9.906 -16.547 13.555 1 76.56 229 GLU B CA 1
ATOM 8621 C C . GLU B 1 229 ? -8.938 -15.359 13.617 1 76.56 229 GLU B C 1
ATOM 8623 O O . GLU B 1 229 ? -7.758 -15.531 13.914 1 76.56 229 GLU B O 1
ATOM 8628 N N . PRO B 1 230 ? -9.5 -14.234 13.258 1 80.56 230 PRO B N 1
ATOM 8629 C CA . PRO B 1 230 ? -8.648 -13.039 13.32 1 80.56 230 PRO B CA 1
ATOM 8630 C C . PRO B 1 230 ? -8.195 -12.711 14.734 1 80.56 230 PRO B C 1
ATOM 8632 O O . PRO B 1 230 ? -8.945 -12.906 15.695 1 80.56 230 PRO B O 1
ATOM 8635 N N . PRO B 1 231 ? -6.984 -12.281 14.867 1 81.31 231 PRO B N 1
ATOM 8636 C CA . PRO B 1 231 ? -6.484 -11.898 16.188 1 81.31 231 PRO B CA 1
ATOM 8637 C C . PRO B 1 231 ? -7.199 -10.672 16.75 1 81.31 231 PRO B C 1
ATOM 8639 O O . PRO B 1 231 ? -7.559 -9.758 16 1 81.31 231 PRO B O 1
ATOM 8642 N N . MET B 1 232 ? -7.383 -10.773 18.047 1 86.94 232 MET B N 1
ATOM 8643 C CA . MET B 1 232 ? -8 -9.648 18.734 1 86.94 232 MET B CA 1
ATOM 8644 C C . MET B 1 232 ? -7 -8.953 19.656 1 86.94 232 MET B C 1
ATOM 8646 O O . MET B 1 232 ? -6.156 -9.609 20.281 1 86.94 232 MET B O 1
ATOM 8650 N N . ASN B 1 233 ? -7.055 -7.684 19.734 1 90.69 233 ASN B N 1
ATOM 8651 C CA . ASN B 1 233 ? -6.301 -6.867 20.672 1 90.69 233 ASN B CA 1
ATOM 8652 C C . ASN B 1 233 ? -4.797 -7.105 20.547 1 90.69 233 ASN B C 1
ATOM 8654 O O . ASN B 1 233 ? -4.125 -7.383 21.547 1 90.69 233 ASN B O 1
ATOM 8658 N N . ILE B 1 234 ? -4.312 -7 19.391 1 90.75 234 ILE B N 1
ATOM 8659 C CA . ILE B 1 234 ? -2.918 -7.309 19.078 1 90.75 234 ILE B CA 1
ATOM 8660 C C . ILE B 1 234 ? -2.004 -6.336 19.828 1 90.75 234 ILE B C 1
ATOM 8662 O O . ILE B 1 234 ? -0.89 -6.695 20.219 1 90.75 234 ILE B O 1
ATOM 8666 N N . LEU B 1 235 ? -2.469 -5.156 20.094 1 90.88 235 LEU B N 1
ATOM 8667 C CA . LEU B 1 235 ? -1.643 -4.133 20.719 1 90.88 235 LEU B CA 1
ATOM 8668 C C . LEU B 1 235 ? -1.445 -4.426 22.203 1 90.88 235 LEU B C 1
ATOM 8670 O O . LEU B 1 235 ? -0.491 -3.941 22.812 1 90.88 235 LEU B O 1
ATOM 8674 N N . GLU B 1 236 ? -2.324 -5.215 22.766 1 91.81 236 GLU B N 1
ATOM 8675 C CA . GLU B 1 236 ? -2.27 -5.496 24.188 1 91.81 236 GLU B CA 1
ATOM 8676 C C . GLU B 1 236 ? -1.602 -6.844 24.469 1 91.81 236 GLU B C 1
ATOM 8678 O O . GLU B 1 236 ? -1.248 -7.145 25.609 1 91.81 236 GLU B O 1
ATOM 8683 N N . LEU B 1 237 ? -1.352 -7.523 23.453 1 93.31 237 LEU B N 1
ATOM 8684 C CA . LEU B 1 237 ? -0.804 -8.867 23.625 1 93.31 237 LEU B CA 1
ATOM 8685 C C . LEU B 1 237 ? 0.683 -8.805 23.953 1 93.31 237 LEU B C 1
ATOM 8687 O O . LEU B 1 237 ? 1.42 -8 23.391 1 93.31 237 LEU B O 1
ATOM 8691 N N . SER B 1 238 ? 1.032 -9.594 24.969 1 94.06 238 SER B N 1
ATOM 8692 C CA . SER B 1 238 ? 2.451 -9.828 25.219 1 94.06 238 SER B CA 1
ATOM 8693 C C . SER B 1 238 ? 2.988 -10.953 24.328 1 94.06 238 SER B C 1
ATOM 8695 O O . SER B 1 238 ? 2.213 -11.695 23.719 1 94.06 238 SER B O 1
ATOM 8697 N N . PHE B 1 239 ? 4.254 -11.039 24.188 1 94.88 239 PHE B N 1
ATOM 8698 C CA . PHE B 1 239 ? 4.859 -12.008 23.297 1 94.88 239 PHE B CA 1
ATOM 8699 C C . PHE B 1 239 ? 4.496 -13.43 23.703 1 94.88 239 PHE B C 1
ATOM 8701 O O . PHE B 1 239 ? 4.293 -14.297 22.844 1 94.88 239 PHE B O 1
ATOM 8708 N N . ASP B 1 240 ? 4.371 -13.648 24.984 1 92.69 240 ASP B N 1
ATOM 8709 C CA . ASP B 1 240 ? 4.09 -14.977 25.516 1 92.69 240 ASP B CA 1
ATOM 8710 C C . ASP B 1 240 ? 2.648 -15.391 25.234 1 92.69 240 ASP B C 1
ATOM 8712 O O . ASP B 1 240 ? 2.314 -16.578 25.297 1 92.69 240 ASP B O 1
ATOM 8716 N N . GLN B 1 241 ? 1.877 -14.422 24.844 1 93.31 241 GLN B N 1
ATOM 8717 C CA . GLN B 1 241 ? 0.47 -14.695 24.578 1 93.31 241 GLN B CA 1
ATOM 8718 C C . GLN B 1 241 ? 0.247 -15.031 23.109 1 93.31 241 GLN B C 1
ATOM 8720 O O . GLN B 1 241 ? -0.876 -15.328 22.688 1 93.31 241 GLN B O 1
ATOM 8725 N N . LEU B 1 242 ? 1.312 -14.945 22.344 1 94.06 242 LEU B N 1
ATOM 8726 C CA . LEU B 1 242 ? 1.208 -15.367 20.953 1 94.06 242 LEU B CA 1
ATOM 8727 C C . LEU B 1 242 ? 0.993 -16.875 20.859 1 94.06 242 LEU B C 1
ATOM 8729 O O . LEU B 1 242 ? 1.261 -17.609 21.828 1 94.06 242 LEU B O 1
ATOM 8733 N N . PRO B 1 243 ? 0.391 -17.312 19.781 1 91.25 243 PRO B N 1
ATOM 8734 C CA . PRO B 1 243 ? 0.088 -18.75 19.672 1 91.25 243 PRO B CA 1
ATOM 8735 C C . PRO B 1 243 ? 1.298 -19.625 19.953 1 91.25 243 PRO B C 1
ATOM 8737 O O . PRO B 1 243 ? 2.393 -19.375 19.453 1 91.25 243 PRO B O 1
ATOM 8740 N N . ALA B 1 244 ? 1.118 -20.672 20.688 1 92.75 244 ALA B N 1
ATOM 8741 C CA . ALA B 1 244 ? 2.172 -21.594 21.109 1 92.75 244 ALA B CA 1
ATOM 8742 C C . ALA B 1 244 ? 2.516 -22.578 19.984 1 92.75 244 ALA B C 1
ATOM 8744 O O . ALA B 1 244 ? 1.773 -22.688 19 1 92.75 244 ALA B O 1
ATOM 8745 N N . PRO B 1 245 ? 3.729 -23.188 20.109 1 93.06 245 PRO B N 1
ATOM 8746 C CA . PRO B 1 245 ? 4.066 -24.203 19.109 1 93.06 245 PRO B CA 1
ATOM 8747 C C . PRO B 1 245 ? 3.049 -25.344 19.062 1 93.06 245 PRO B C 1
ATOM 8749 O O . PRO B 1 245 ? 2.607 -25.828 20.109 1 93.06 245 PRO B O 1
ATOM 8752 N N . PRO B 1 246 ? 2.666 -25.625 17.906 1 93.19 246 PRO B N 1
ATOM 8753 C CA . PRO B 1 246 ? 1.641 -26.656 17.781 1 93.19 246 PRO B CA 1
ATOM 8754 C C . PRO B 1 246 ? 2.152 -28.047 18.172 1 93.19 246 PRO B C 1
ATOM 8756 O O . PRO B 1 246 ? 3.35 -28.312 18.062 1 93.19 246 PRO B O 1
ATOM 8759 N N . GLN B 1 247 ? 1.252 -28.891 18.531 1 91.62 247 GLN B N 1
ATOM 8760 C CA . GLN B 1 247 ? 1.568 -30.281 18.875 1 91.62 247 GLN B CA 1
ATOM 8761 C C . GLN B 1 247 ? 1.789 -31.125 17.625 1 91.62 247 GLN B C 1
ATOM 8763 O O . GLN B 1 247 ? 1.164 -30.875 16.594 1 91.62 247 GLN B O 1
ATOM 8768 N N . PRO B 1 248 ? 2.674 -32.094 17.766 1 90.44 248 PRO B N 1
ATOM 8769 C CA . PRO B 1 248 ? 2.922 -32.938 16.609 1 90.44 248 PRO B CA 1
ATOM 8770 C C . PRO B 1 248 ? 1.694 -33.75 16.188 1 90.44 248 PRO B C 1
ATOM 8772 O O . PRO B 1 248 ? 0.837 -34.031 17.016 1 90.44 248 PRO B O 1
ATOM 8775 N N . TRP B 1 249 ? 1.682 -34 14.93 1 92.81 249 TRP B N 1
ATOM 8776 C CA . TRP B 1 249 ? 0.582 -34.781 14.391 1 92.81 249 TRP B CA 1
ATOM 8777 C C . TRP B 1 249 ? 0.549 -36.188 15.031 1 92.81 249 TRP B C 1
ATOM 8779 O O . TRP B 1 249 ? 1.593 -36.719 15.391 1 92.81 249 TRP B O 1
ATOM 8789 N N . ALA B 1 250 ? -0.645 -36.688 15.195 1 88.56 250 ALA B N 1
ATOM 8790 C CA . ALA B 1 250 ? -0.771 -38.062 15.672 1 88.56 250 ALA B CA 1
ATOM 8791 C C . ALA B 1 250 ? -0.312 -39.062 14.602 1 88.56 250 ALA B C 1
ATOM 8793 O O . ALA B 1 250 ? 0.314 -40.062 14.922 1 88.56 250 ALA B O 1
ATOM 8794 N N . ASN B 1 251 ? -0.664 -38.844 13.305 1 89.75 251 ASN B N 1
ATOM 8795 C CA . ASN B 1 251 ? -0.314 -39.688 12.164 1 89.75 251 ASN B CA 1
ATOM 8796 C C . ASN B 1 251 ? 0.115 -38.844 10.961 1 89.75 251 ASN B C 1
ATOM 8798 O O . ASN B 1 251 ? -0.705 -38.156 10.359 1 89.75 251 ASN B O 1
ATOM 8802 N N . PHE B 1 252 ? 1.39 -39.062 10.539 1 91.19 252 PHE B N 1
ATOM 8803 C CA . PHE B 1 252 ? 1.92 -38.25 9.461 1 91.19 252 PHE B CA 1
ATOM 8804 C C . PHE B 1 252 ? 1.561 -38.844 8.102 1 91.19 252 PHE B C 1
ATOM 8806 O O . PHE B 1 252 ? 1.792 -38.25 7.062 1 91.19 252 PHE B O 1
ATOM 8813 N N . ALA B 1 253 ? 1.022 -40.031 8.039 1 90.5 253 ALA B N 1
ATOM 8814 C CA . ALA B 1 253 ? 0.639 -40.656 6.773 1 90.5 253 ALA B CA 1
ATOM 8815 C C . ALA B 1 253 ? -0.659 -40.062 6.242 1 90.5 253 ALA B C 1
ATOM 8817 O O . ALA B 1 253 ? -0.866 -39.969 5.027 1 90.5 253 ALA B O 1
ATOM 8818 N N . GLN B 1 254 ? -1.544 -39.719 7.223 1 93 254 GLN B N 1
ATOM 8819 C CA . GLN B 1 254 ? -2.828 -39.125 6.848 1 93 254 GLN B CA 1
ATOM 8820 C C . GLN B 1 254 ? -3.238 -38.031 7.82 1 93 254 GLN B C 1
ATOM 8822 O O . GLN B 1 254 ? -3.678 -38.312 8.938 1 93 254 GLN B O 1
ATOM 8827 N N . PRO B 1 255 ? -3.246 -36.812 7.324 1 93.88 255 PRO B N 1
ATOM 8828 C CA . PRO B 1 255 ? -3.555 -35.719 8.227 1 93.88 255 PRO B CA 1
ATOM 8829 C C . PRO B 1 255 ? -5.047 -35.594 8.523 1 93.88 255 PRO B C 1
ATOM 8831 O O . PRO B 1 255 ? -5.879 -35.812 7.645 1 93.88 255 PRO B O 1
ATOM 8834 N N . SER B 1 256 ? -5.379 -35.25 9.703 1 93.94 256 SER B N 1
ATOM 8835 C CA . SER B 1 256 ? -6.742 -34.938 10.117 1 93.94 256 SER B CA 1
ATOM 8836 C C . SER B 1 256 ? -7.055 -33.469 9.852 1 93.94 256 SER B C 1
ATOM 8838 O O . SER B 1 256 ? -6.188 -32.719 9.414 1 93.94 256 SER B O 1
ATOM 8840 N N . ALA B 1 257 ? -8.352 -33.062 10.062 1 91.75 257 ALA B N 1
ATOM 8841 C CA . ALA B 1 257 ? -8.75 -31.688 9.883 1 91.75 257 ALA B CA 1
ATOM 8842 C C . ALA B 1 257 ? -7.984 -30.766 10.828 1 91.75 257 ALA B C 1
ATOM 8844 O O . ALA B 1 257 ? -7.59 -29.656 10.445 1 91.75 257 ALA B O 1
ATOM 8845 N N . VAL B 1 258 ? -7.742 -31.188 12 1 92.44 258 VAL B N 1
ATOM 8846 C CA . VAL B 1 258 ? -7.031 -30.406 13 1 92.44 258 VAL B CA 1
ATOM 8847 C C . VAL B 1 258 ? -5.566 -30.25 12.602 1 92.44 258 VAL B C 1
ATOM 8849 O O . VAL B 1 258 ? -4.965 -29.203 12.789 1 92.44 258 VAL B O 1
ATOM 8852 N N . ASP B 1 259 ? -5.023 -31.344 12.039 1 94.31 259 ASP B N 1
ATOM 8853 C CA . ASP B 1 259 ? -3.639 -31.312 11.578 1 94.31 259 ASP B CA 1
ATOM 8854 C C . ASP B 1 259 ? -3.457 -30.281 10.461 1 94.31 259 ASP B C 1
ATOM 8856 O O . ASP B 1 259 ? -2.461 -29.562 10.438 1 94.31 259 ASP B O 1
ATOM 8860 N N . LEU B 1 260 ? -4.406 -30.281 9.633 1 92.06 260 LEU B N 1
ATOM 8861 C CA . LEU B 1 260 ? -4.359 -29.328 8.523 1 92.06 260 LEU B CA 1
ATOM 8862 C C . LEU B 1 260 ? -4.441 -27.906 9.031 1 92.06 260 LEU B C 1
ATOM 8864 O O . LEU B 1 260 ? -3.727 -27.016 8.539 1 92.06 260 LEU B O 1
ATOM 8868 N N . HIS B 1 261 ? -5.258 -27.688 10.008 1 90.06 261 HIS B N 1
ATOM 8869 C CA . HIS B 1 261 ? -5.406 -26.359 10.594 1 90.06 261 HIS B CA 1
ATOM 8870 C C . HIS B 1 261 ? -4.113 -25.906 11.266 1 90.06 261 HIS B C 1
ATOM 8872 O O . HIS B 1 261 ? -3.711 -24.75 11.133 1 90.06 261 HIS B O 1
ATOM 8878 N N . LYS B 1 262 ? -3.496 -26.812 11.898 1 90.75 262 LYS B N 1
ATOM 8879 C CA . LYS B 1 262 ? -2.275 -26.5 12.633 1 90.75 262 LYS B CA 1
ATOM 8880 C C . LYS B 1 262 ? -1.105 -26.25 11.68 1 90.75 262 LYS B C 1
ATOM 8882 O O . LYS B 1 262 ? -0.185 -25.5 12 1 90.75 262 LYS B O 1
ATOM 8887 N N . SER B 1 263 ? -1.164 -26.891 10.555 1 92.88 263 SER B N 1
ATOM 8888 C CA . SER B 1 263 ? -0.064 -26.781 9.602 1 92.88 263 SER B CA 1
ATOM 8889 C C . SER B 1 263 ? -0.445 -25.891 8.422 1 92.88 263 SER B C 1
ATOM 8891 O O . SER B 1 263 ? 0.183 -25.969 7.363 1 92.88 263 SER B O 1
ATOM 8893 N N . PHE B 1 264 ? -1.437 -25.078 8.586 1 90.69 264 PHE B N 1
ATOM 8894 C CA . PHE B 1 264 ? -2.023 -24.281 7.516 1 90.69 264 PHE B CA 1
ATOM 8895 C C . PHE B 1 264 ? -0.979 -23.359 6.887 1 90.69 264 PHE B C 1
ATOM 8897 O O . PHE B 1 264 ? -0.965 -23.172 5.668 1 90.69 264 PHE B O 1
ATOM 8904 N N . SER B 1 265 ? -0.066 -22.828 7.684 1 90.75 265 SER B N 1
ATOM 8905 C CA . SER B 1 265 ? 0.892 -21.812 7.246 1 90.75 265 SER B CA 1
ATOM 8906 C C . SER B 1 265 ? 1.926 -22.406 6.293 1 90.75 265 SER B C 1
ATOM 8908 O O . SER B 1 265 ? 2.578 -21.672 5.547 1 90.75 265 SER B O 1
ATOM 8910 N N . LEU B 1 266 ? 2.041 -23.75 6.262 1 93.75 266 LEU B N 1
ATOM 8911 C CA . LEU B 1 266 ? 3.07 -24.375 5.438 1 93.75 266 LEU B CA 1
ATOM 8912 C C . LEU B 1 266 ? 2.471 -24.938 4.16 1 93.75 266 LEU B C 1
ATOM 8914 O O . LEU B 1 266 ? 3.186 -25.516 3.336 1 93.75 266 LEU B O 1
ATOM 8918 N N . ILE B 1 267 ? 1.213 -24.766 3.977 1 92.5 267 ILE B N 1
ATOM 8919 C CA . ILE B 1 267 ? 0.562 -25.281 2.775 1 92.5 267 ILE B CA 1
ATOM 8920 C C . ILE B 1 267 ? 0.897 -24.375 1.586 1 92.5 267 ILE B C 1
ATOM 8922 O O . ILE B 1 267 ? 0.753 -23.156 1.662 1 92.5 267 ILE B O 1
ATOM 8926 N N . ARG B 1 268 ? 1.311 -25 0.554 1 91.62 268 ARG B N 1
ATOM 8927 C CA . ARG B 1 268 ? 1.669 -24.266 -0.656 1 91.62 268 ARG B CA 1
ATOM 8928 C C . ARG B 1 268 ? 0.459 -24.094 -1.567 1 91.62 268 ARG B C 1
ATOM 8930 O O . ARG B 1 268 ? 0.187 -22.984 -2.039 1 91.62 268 ARG B O 1
ATOM 8937 N N . ARG B 1 269 ? -0.175 -25.203 -1.817 1 92.25 269 ARG B N 1
ATOM 8938 C CA . ARG B 1 269 ? -1.277 -25.203 -2.773 1 92.25 269 ARG B CA 1
ATOM 8939 C C . ARG B 1 269 ? -2.213 -26.391 -2.521 1 92.25 269 ARG B C 1
ATOM 8941 O O . ARG B 1 269 ? -1.805 -27.391 -1.951 1 92.25 269 ARG B O 1
ATOM 8948 N N . ILE B 1 270 ? -3.42 -26.203 -2.914 1 92.69 270 ILE B N 1
ATOM 8949 C CA . ILE B 1 270 ? -4.43 -27.25 -2.846 1 92.69 270 ILE B CA 1
ATOM 8950 C C . ILE B 1 270 ? -4.957 -27.562 -4.246 1 92.69 270 ILE B C 1
ATOM 8952 O O . ILE B 1 270 ? -5.312 -26.641 -4.992 1 92.69 270 ILE B O 1
ATOM 8956 N N . ASP B 1 271 ? -4.934 -28.797 -4.625 1 93.44 271 ASP B N 1
ATOM 8957 C CA . ASP B 1 271 ? -5.48 -29.203 -5.914 1 93.44 271 ASP B CA 1
ATOM 8958 C C . ASP B 1 271 ? -6.781 -29.984 -5.738 1 93.44 271 ASP B C 1
ATOM 8960 O O . ASP B 1 271 ? -6.902 -30.812 -4.824 1 93.44 271 ASP B O 1
ATOM 8964 N N . VAL B 1 272 ? -7.691 -29.625 -6.52 1 92.94 272 VAL B N 1
ATOM 8965 C CA . VAL B 1 272 ? -8.961 -30.359 -6.504 1 92.94 272 VAL B CA 1
ATOM 8966 C C . VAL B 1 272 ? -9.438 -30.594 -7.934 1 92.94 272 VAL B C 1
ATOM 8968 O O . VAL B 1 272 ? -9.281 -29.734 -8.797 1 92.94 272 VAL B O 1
ATOM 8971 N N . THR B 1 273 ? -9.891 -31.781 -8.18 1 90.94 273 THR B N 1
ATOM 8972 C CA . THR B 1 273 ? -10.453 -32.094 -9.484 1 90.94 273 THR B CA 1
ATOM 8973 C C . THR B 1 273 ? -11.969 -32 -9.469 1 90.94 273 THR B C 1
ATOM 8975 O O . THR B 1 273 ? -12.625 -32.562 -8.586 1 90.94 273 THR B O 1
ATOM 8978 N N . VAL B 1 274 ? -12.484 -31.25 -10.383 1 92.12 274 VAL B N 1
ATOM 8979 C CA . VAL B 1 274 ? -13.922 -31.047 -10.492 1 92.12 274 VAL B CA 1
ATOM 8980 C C . VAL B 1 274 ? -14.398 -31.5 -11.867 1 92.12 274 VAL B C 1
ATOM 8982 O O . VAL B 1 274 ? -13.812 -31.141 -12.891 1 92.12 274 VAL B O 1
ATOM 8985 N N . GLU B 1 275 ? -15.422 -32.312 -11.859 1 90.81 275 GLU B N 1
ATOM 8986 C CA . GLU B 1 275 ? -16.016 -32.781 -13.102 1 90.81 275 GLU B CA 1
ATOM 8987 C C . GLU B 1 275 ? -17.344 -32.094 -13.375 1 90.81 275 GLU B C 1
ATOM 8989 O O . GLU B 1 275 ? -18.266 -32.125 -12.547 1 90.81 275 GLU B O 1
ATOM 8994 N N . VAL B 1 276 ? -17.422 -31.438 -14.516 1 91.5 276 VAL B N 1
ATOM 8995 C CA . VAL B 1 276 ? -18.609 -30.672 -14.875 1 91.5 276 VAL B CA 1
ATOM 8996 C C . VAL B 1 276 ? -19.234 -31.266 -16.141 1 91.5 276 VAL B C 1
ATOM 8998 O O . VAL B 1 276 ? -18.531 -31.719 -17.031 1 91.5 276 VAL B O 1
ATOM 9001 N N . CYS B 1 277 ? -20.562 -31.25 -16.219 1 89.94 277 CYS B N 1
ATOM 9002 C CA . CYS B 1 277 ? -21.25 -31.75 -17.391 1 89.94 277 CYS B CA 1
ATOM 9003 C C . CYS B 1 277 ? -21.281 -30.703 -18.5 1 89.94 277 CYS B C 1
ATOM 9005 O O . CYS B 1 277 ? -21.031 -29.531 -18.25 1 89.94 277 CYS B O 1
ATOM 9007 N N . LYS B 1 278 ? -21.609 -31.047 -19.672 1 88.06 278 LYS B N 1
ATOM 9008 C CA . LYS B 1 278 ? -21.578 -30.188 -20.859 1 88.06 278 LYS B CA 1
ATOM 9009 C C . LYS B 1 278 ? -22.672 -29.125 -20.781 1 88.06 278 LYS B C 1
ATOM 9011 O O . LYS B 1 278 ? -22.516 -28.016 -21.312 1 88.06 278 LYS B O 1
ATOM 9016 N N . GLU B 1 279 ? -23.734 -29.453 -20.125 1 87.75 279 GLU B N 1
ATOM 9017 C CA . GLU B 1 279 ? -24.859 -28.531 -20.031 1 87.75 279 GLU B CA 1
ATOM 9018 C C . GLU B 1 279 ? -24.516 -27.344 -19.125 1 87.75 279 GLU B C 1
ATOM 9020 O O . GLU B 1 279 ? -25.078 -26.266 -19.281 1 87.75 279 GLU B O 1
ATOM 9025 N N . ILE B 1 280 ? -23.656 -27.578 -18.188 1 91 280 ILE B N 1
ATOM 9026 C CA . ILE B 1 280 ? -23.234 -26.5 -17.297 1 91 280 ILE B CA 1
ATOM 9027 C C . ILE B 1 280 ? -22.125 -25.688 -17.969 1 91 280 ILE B C 1
ATOM 9029 O O . ILE B 1 280 ? -22.219 -24.469 -18.078 1 91 280 ILE B O 1
ATOM 9033 N N . TRP B 1 281 ? -21.125 -26.406 -18.406 1 91.31 281 TRP B N 1
ATOM 9034 C CA . TRP B 1 281 ? -19.984 -25.766 -19.047 1 91.31 281 TRP B CA 1
ATOM 9035 C C . TRP B 1 281 ? -19.344 -26.688 -20.094 1 91.31 281 TRP B C 1
ATOM 9037 O O . TRP B 1 281 ? -18.719 -27.688 -19.75 1 91.31 281 TRP B O 1
ATOM 9047 N N . ASP B 1 282 ? -19.438 -26.328 -21.328 1 88.56 282 ASP B N 1
ATOM 9048 C CA . ASP B 1 282 ? -18.922 -27.141 -22.422 1 88.56 282 ASP B CA 1
ATOM 9049 C C . ASP B 1 282 ? -17.438 -26.875 -22.656 1 88.56 282 ASP B C 1
ATOM 9051 O O . ASP B 1 282 ? -17.062 -25.828 -23.203 1 88.56 282 ASP B O 1
ATOM 9055 N N . LEU B 1 283 ? -16.641 -27.891 -22.25 1 84.81 283 LEU B N 1
ATOM 9056 C CA . LEU B 1 283 ? -15.188 -27.75 -22.375 1 84.81 283 LEU B CA 1
ATOM 9057 C C . LEU B 1 283 ? -14.656 -28.578 -23.547 1 84.81 283 LEU B C 1
ATOM 9059 O O . LEU B 1 283 ? -13.445 -28.766 -23.672 1 84.81 283 LEU B O 1
ATOM 9063 N N . SER B 1 284 ? -15.445 -29.078 -24.406 1 73.94 284 SER B N 1
ATOM 9064 C CA . SER B 1 284 ? -15.07 -30 -25.469 1 73.94 284 SER B CA 1
ATOM 9065 C C . SER B 1 284 ? -14.188 -29.297 -26.516 1 73.94 284 SER B C 1
ATOM 9067 O O . SER B 1 284 ? -13.383 -29.953 -27.188 1 73.94 284 SER B O 1
ATOM 9069 N N . ALA B 1 285 ? -14.438 -27.984 -26.719 1 66.56 285 ALA B N 1
ATOM 9070 C CA . ALA B 1 285 ? -13.703 -27.266 -27.75 1 66.56 285 ALA B CA 1
ATOM 9071 C C . ALA B 1 285 ? -12.227 -27.109 -27.375 1 66.56 285 ALA B C 1
ATOM 9073 O O . ALA B 1 285 ? -11.406 -26.703 -28.188 1 66.56 285 ALA B O 1
ATOM 9074 N N . LEU B 1 286 ? -11.969 -27.266 -26.219 1 67.44 286 LEU B N 1
ATOM 9075 C CA . LEU B 1 286 ? -10.57 -27.156 -25.828 1 67.44 286 LEU B CA 1
ATOM 9076 C C . LEU B 1 286 ? -9.797 -28.406 -26.25 1 67.44 286 LEU B C 1
ATOM 9078 O O . LEU B 1 286 ? -9.984 -29.484 -25.672 1 67.44 286 LEU B O 1
ATOM 9082 N N . GLN B 1 287 ? -9.664 -28.516 -27.625 1 53.31 287 GLN B N 1
ATOM 9083 C CA . GLN B 1 287 ? -9.055 -29.641 -28.328 1 53.31 287 GLN B CA 1
ATOM 9084 C C . GLN B 1 287 ? -7.715 -30.016 -27.688 1 53.31 287 GLN B C 1
ATOM 9086 O O . GLN B 1 287 ? -6.879 -29.156 -27.438 1 53.31 287 GLN B O 1
ATOM 9091 N N . GLY B 1 288 ? -7.504 -31.359 -27.422 1 52.03 288 GLY B N 1
ATOM 9092 C CA . GLY B 1 288 ? -6.293 -32.062 -27.031 1 52.03 288 GLY B CA 1
ATOM 9093 C C . GLY B 1 288 ? -6.059 -32.031 -25.531 1 52.03 288 GLY B C 1
ATOM 9094 O O . GLY B 1 288 ? -5.602 -33.031 -24.953 1 52.03 288 GLY B O 1
ATOM 9095 N N . THR B 1 289 ? -6.082 -30.797 -24.922 1 55.97 289 THR B N 1
ATOM 9096 C CA . THR B 1 289 ? -5.797 -30.75 -23.484 1 55.97 289 THR B CA 1
ATOM 9097 C C . THR B 1 289 ? -7.094 -30.703 -22.688 1 55.97 289 THR B C 1
ATOM 9099 O O . THR B 1 289 ? -7.078 -30.859 -21.453 1 55.97 289 THR B O 1
ATOM 9102 N N . ASN B 1 290 ? -8.156 -30.953 -23.062 1 58.31 290 ASN B N 1
ATOM 9103 C CA . ASN B 1 290 ? -9.516 -30.906 -22.531 1 58.31 290 ASN B CA 1
ATOM 9104 C C . ASN B 1 290 ? -9.539 -30.438 -21.078 1 58.31 290 ASN B C 1
ATOM 9106 O O . ASN B 1 290 ? -10.383 -30.875 -20.297 1 58.31 290 ASN B O 1
ATOM 9110 N N . GLU B 1 291 ? -8.43 -29.75 -20.656 1 75 291 GLU B N 1
ATOM 9111 C CA . GLU B 1 291 ? -8.43 -29.344 -19.25 1 75 291 GLU B CA 1
ATOM 9112 C C . GLU B 1 291 ? -7.828 -27.969 -19.062 1 75 291 GLU B C 1
ATOM 9114 O O . GLU B 1 291 ? -6.965 -27.547 -19.844 1 75 291 GLU B O 1
ATOM 9119 N N . PHE B 1 292 ? -8.555 -27.125 -18.391 1 83.69 292 PHE B N 1
ATOM 9120 C CA . PHE B 1 292 ? -7.871 -25.938 -17.859 1 83.69 292 PHE B CA 1
ATOM 9121 C C . PHE B 1 292 ? -8.078 -25.828 -16.359 1 83.69 292 PHE B C 1
ATOM 9123 O O . PHE B 1 292 ? -8.883 -26.547 -15.773 1 83.69 292 PHE B O 1
ATOM 9130 N N . VAL B 1 293 ? -7.281 -25.078 -15.789 1 92 293 VAL B N 1
ATOM 9131 C CA . VAL B 1 293 ? -7.234 -25 -14.336 1 92 293 VAL B CA 1
ATOM 9132 C C . VAL B 1 293 ? -7.629 -23.594 -13.891 1 92 293 VAL B C 1
ATOM 9134 O O . VAL B 1 293 ? -7.211 -22.594 -14.492 1 92 293 VAL B O 1
ATOM 9137 N N . LEU B 1 294 ? -8.57 -23.516 -12.945 1 93.25 294 LEU B N 1
ATOM 9138 C CA . LEU B 1 294 ? -8.891 -22.266 -12.273 1 93.25 294 LEU B CA 1
ATOM 9139 C C . LEU B 1 294 ? -8.141 -22.141 -10.953 1 93.25 294 LEU B C 1
ATOM 9141 O O . LEU B 1 294 ? -8.227 -23.031 -10.094 1 93.25 294 LEU B O 1
ATOM 9145 N N . LEU B 1 295 ? -7.418 -21.125 -10.836 1 93.56 295 LEU B N 1
ATOM 9146 C CA . LEU B 1 295 ? -6.695 -20.891 -9.586 1 93.56 295 LEU B CA 1
ATOM 9147 C C . LEU B 1 295 ? -7.422 -19.859 -8.727 1 93.56 295 LEU B C 1
ATOM 9149 O O . LEU B 1 295 ? -7.609 -18.719 -9.141 1 93.56 295 LEU B O 1
ATOM 9153 N N . ASP B 1 296 ? -7.848 -20.234 -7.57 1 91.62 296 ASP B N 1
ATOM 9154 C CA . ASP B 1 296 ? -8.469 -19.359 -6.59 1 91.62 296 ASP B CA 1
ATOM 9155 C C . ASP B 1 296 ? -7.426 -18.766 -5.637 1 91.62 296 ASP B C 1
ATOM 9157 O O . ASP B 1 296 ? -6.898 -19.484 -4.777 1 91.62 296 ASP B O 1
ATOM 9161 N N . PHE B 1 297 ? -7.172 -17.531 -5.801 1 90 297 PHE B N 1
ATOM 9162 C CA . PHE B 1 297 ? -6.184 -16.859 -4.965 1 90 297 PHE B CA 1
ATOM 9163 C C . PHE B 1 297 ? -6.832 -16.281 -3.715 1 90 297 PHE B C 1
ATOM 9165 O O . PHE B 1 297 ? -8.031 -15.984 -3.709 1 90 297 PHE B O 1
ATOM 9172 N N . PRO B 1 298 ? -6.051 -16.172 -2.652 1 83.62 298 PRO B N 1
ATOM 9173 C CA . PRO B 1 298 ? -6.586 -15.477 -1.48 1 83.62 298 PRO B CA 1
ATOM 9174 C C . PRO B 1 298 ? -6.941 -14.023 -1.771 1 83.62 298 PRO B C 1
ATOM 9176 O O . PRO B 1 298 ? -6.297 -13.383 -2.604 1 83.62 298 PRO B O 1
ATOM 9179 N N . GLY B 1 299 ? -8.008 -13.617 -1.148 1 81.12 299 GLY B N 1
ATOM 9180 C CA . GLY B 1 299 ? -8.406 -12.227 -1.312 1 81.12 299 GLY B CA 1
ATOM 9181 C C . GLY B 1 299 ? -7.383 -11.25 -0.756 1 81.12 299 GLY B C 1
ATOM 9182 O O . GLY B 1 299 ? -6.781 -11.5 0.291 1 81.12 299 GLY B O 1
ATOM 9183 N N . LEU B 1 300 ? -7.156 -10.156 -1.493 1 78.19 300 LEU B N 1
ATOM 9184 C CA . LEU B 1 300 ? -6.184 -9.156 -1.07 1 78.19 300 LEU B CA 1
ATOM 9185 C C . LEU B 1 300 ? -6.879 -7.961 -0.424 1 78.19 300 LEU B C 1
ATOM 9187 O O . LEU B 1 300 ? -8.07 -7.734 -0.647 1 78.19 300 LEU B O 1
ATOM 9191 N N . GLY B 1 301 ? -6.156 -7.223 0.491 1 76.94 301 GLY B N 1
ATOM 9192 C CA . GLY B 1 301 ? -6.672 -5.992 1.076 1 76.94 301 GLY B CA 1
ATOM 9193 C C . GLY B 1 301 ? -7.223 -6.184 2.477 1 76.94 301 GLY B C 1
ATOM 9194 O O . GLY B 1 301 ? -7.754 -5.246 3.074 1 76.94 301 GLY B O 1
ATOM 9195 N N . SER B 1 302 ? -7.156 -7.387 2.963 1 79.69 302 SER B N 1
ATOM 9196 C CA . SER B 1 302 ? -7.586 -7.637 4.336 1 79.69 302 SER B CA 1
ATOM 9197 C C . SER B 1 302 ? -6.516 -7.215 5.336 1 79.69 302 SER B C 1
ATOM 9199 O O . SER B 1 302 ? -5.324 -7.227 5.02 1 79.69 302 SER B O 1
ATOM 9201 N N . ALA B 1 303 ? -6.996 -6.781 6.484 1 74.94 303 ALA B N 1
ATOM 9202 C CA . ALA B 1 303 ? -6.07 -6.379 7.539 1 74.94 303 ALA B CA 1
ATOM 9203 C C . ALA B 1 303 ? -5.223 -7.559 8.008 1 74.94 303 ALA B C 1
ATOM 9205 O O . ALA B 1 303 ? -4.086 -7.375 8.453 1 74.94 303 ALA B O 1
ATOM 9206 N N . ASP B 1 304 ? -5.715 -8.68 7.855 1 68.5 304 ASP B N 1
ATOM 9207 C CA . ASP B 1 304 ? -5.031 -9.875 8.344 1 68.5 304 ASP B CA 1
ATOM 9208 C C . ASP B 1 304 ? -4.297 -10.594 7.211 1 68.5 304 ASP B C 1
ATOM 9210 O O . ASP B 1 304 ? -3.844 -11.727 7.379 1 68.5 304 ASP B O 1
ATOM 9214 N N . SER B 1 305 ? -4.359 -9.812 6.012 1 63.53 305 SER B N 1
ATOM 9215 C CA . SER B 1 305 ? -3.65 -10.445 4.902 1 63.53 305 SER B CA 1
ATOM 9216 C C . SER B 1 305 ? -2.158 -10.555 5.188 1 63.53 305 SER B C 1
ATOM 9218 O O . SER B 1 305 ? -1.498 -9.547 5.457 1 63.53 305 SER B O 1
ATOM 9220 N N . GLY B 1 306 ? -1.814 -11.734 5.277 1 76.88 306 GLY B N 1
ATOM 9221 C CA . GLY B 1 306 ? -0.451 -12.023 5.691 1 76.88 306 GLY B CA 1
ATOM 9222 C C . GLY B 1 306 ? 0.562 -11.836 4.578 1 76.88 306 GLY B C 1
ATOM 9223 O O . GLY B 1 306 ? 0.2 -11.812 3.4 1 76.88 306 GLY B O 1
ATOM 9224 N N . VAL B 1 307 ? 1.686 -11.547 4.848 1 87.19 307 VAL B N 1
ATOM 9225 C CA . VAL B 1 307 ? 2.832 -11.453 3.949 1 87.19 307 VAL B CA 1
ATOM 9226 C C . VAL B 1 307 ? 3.086 -12.812 3.295 1 87.19 307 VAL B C 1
ATOM 9228 O O . VAL B 1 307 ? 3.469 -12.883 2.125 1 87.19 307 VAL B O 1
ATOM 9231 N N . ARG B 1 308 ? 2.779 -13.844 3.951 1 89.94 308 ARG B N 1
ATOM 9232 C CA . ARG B 1 308 ? 2.896 -15.195 3.408 1 89.94 308 ARG B CA 1
ATOM 9233 C C . ARG B 1 308 ? 1.955 -15.391 2.225 1 89.94 308 ARG B C 1
ATOM 9235 O O . ARG B 1 308 ? 2.344 -15.961 1.204 1 89.94 308 ARG B O 1
ATOM 9242 N N . ASP B 1 309 ? 0.705 -14.938 2.377 1 85.75 309 ASP B N 1
ATOM 9243 C CA . ASP B 1 309 ? -0.284 -15.078 1.312 1 85.75 309 ASP B CA 1
ATOM 9244 C C . ASP B 1 309 ? 0.147 -14.32 0.059 1 85.75 309 ASP B C 1
ATOM 9246 O O . ASP B 1 309 ? -0.083 -14.781 -1.062 1 85.75 309 ASP B O 1
ATOM 9250 N N . THR B 1 310 ? 0.709 -13.18 0.304 1 86.31 310 THR B N 1
ATOM 9251 C CA . THR B 1 310 ? 1.214 -12.398 -0.821 1 86.31 310 THR B CA 1
ATOM 9252 C C . THR B 1 310 ? 2.324 -13.156 -1.546 1 86.31 310 THR B C 1
ATOM 9254 O O . THR B 1 310 ? 2.363 -13.18 -2.777 1 86.31 310 THR B O 1
ATOM 9257 N N . PHE B 1 311 ? 3.229 -13.789 -0.809 1 90.5 311 PHE B N 1
ATOM 9258 C CA . PHE B 1 311 ? 4.312 -14.57 -1.39 1 90.5 311 PHE B CA 1
ATOM 9259 C C . PHE B 1 311 ? 3.762 -15.719 -2.234 1 90.5 311 PHE B C 1
ATOM 9261 O O . PHE B 1 311 ? 4.191 -15.914 -3.373 1 90.5 311 PHE B O 1
ATOM 9268 N N . LEU B 1 312 ? 2.807 -16.469 -1.66 1 88.75 312 LEU B N 1
ATOM 9269 C CA . LEU B 1 312 ? 2.23 -17.609 -2.361 1 88.75 312 LEU B CA 1
ATOM 9270 C C . LEU B 1 312 ? 1.518 -17.172 -3.633 1 88.75 312 LEU B C 1
ATOM 9272 O O . LEU B 1 312 ? 1.597 -17.844 -4.664 1 88.75 312 LEU B O 1
ATOM 9276 N N . SER B 1 313 ? 0.791 -16.062 -3.537 1 87.75 313 SER B N 1
ATOM 9277 C CA . SER B 1 313 ? 0.092 -15.539 -4.703 1 87.75 313 SER B CA 1
ATOM 9278 C C . SER B 1 313 ? 1.072 -15.133 -5.801 1 87.75 313 SER B C 1
ATOM 9280 O O . SER B 1 313 ? 0.836 -15.398 -6.98 1 87.75 313 SER B O 1
ATOM 9282 N N . LEU B 1 314 ? 2.182 -14.508 -5.402 1 86.62 314 LEU B N 1
ATOM 9283 C CA . LEU B 1 314 ? 3.184 -14.078 -6.371 1 86.62 314 LEU B CA 1
ATOM 9284 C C . LEU B 1 314 ? 3.84 -15.281 -7.039 1 86.62 314 LEU B C 1
ATOM 9286 O O . LEU B 1 314 ? 4.094 -15.266 -8.25 1 86.62 314 LEU B O 1
ATOM 9290 N N . ARG B 1 315 ? 4.066 -16.234 -6.293 1 87.25 315 ARG B N 1
ATOM 9291 C CA . ARG B 1 315 ? 4.699 -17.453 -6.812 1 87.25 315 ARG B CA 1
ATOM 9292 C C . ARG B 1 315 ? 3.803 -18.141 -7.828 1 87.25 315 ARG B C 1
ATOM 9294 O O . ARG B 1 315 ? 4.262 -18.531 -8.906 1 87.25 315 ARG B O 1
ATOM 9301 N N . GLU B 1 316 ? 2.576 -18.266 -7.496 1 88.12 316 GLU B N 1
ATOM 9302 C CA . GLU B 1 316 ? 1.645 -18.969 -8.375 1 88.12 316 GLU B CA 1
ATOM 9303 C C . GLU B 1 316 ? 1.279 -18.109 -9.586 1 88.12 316 GLU B C 1
ATOM 9305 O O . GLU B 1 316 ? 0.902 -18.641 -10.633 1 88.12 316 GLU B O 1
ATOM 9310 N N . LEU B 1 317 ? 1.313 -16.875 -9.445 1 86.88 317 LEU B N 1
ATOM 9311 C CA . LEU B 1 317 ? 0.956 -15.945 -10.516 1 86.88 317 LEU B CA 1
ATOM 9312 C C . LEU B 1 317 ? 1.9 -16.094 -11.703 1 86.88 317 LEU B C 1
ATOM 9314 O O . LEU B 1 317 ? 1.521 -15.812 -12.844 1 86.88 317 LEU B O 1
ATOM 9318 N N . THR B 1 318 ? 3.055 -16.562 -11.469 1 84.56 318 THR B N 1
ATOM 9319 C CA . THR B 1 318 ? 4.047 -16.734 -12.523 1 84.56 31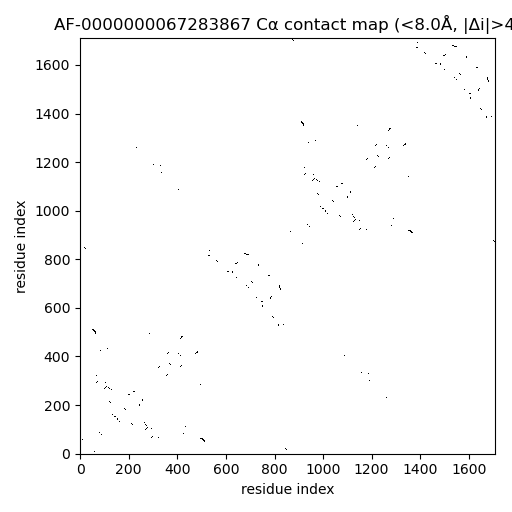8 THR B CA 1
ATOM 9320 C C . THR B 1 318 ? 3.584 -17.781 -13.539 1 84.56 318 THR B C 1
ATOM 9322 O O . THR B 1 318 ? 3.967 -17.719 -14.711 1 84.56 318 THR B O 1
ATOM 9325 N N . ASP B 1 319 ? 2.729 -18.594 -13.086 1 86.5 319 ASP B N 1
ATOM 9326 C CA . ASP B 1 319 ? 2.318 -19.703 -13.961 1 86.5 319 ASP B CA 1
ATOM 9327 C C . ASP B 1 319 ? 0.925 -19.453 -14.531 1 86.5 319 ASP B C 1
ATOM 9329 O O . ASP B 1 319 ? 0.342 -20.344 -15.164 1 86.5 319 ASP B O 1
ATOM 9333 N N . VAL B 1 320 ? 0.43 -18.297 -14.328 1 89.81 320 VAL B N 1
ATOM 9334 C CA . VAL B 1 320 ? -0.917 -17.984 -14.797 1 89.81 320 VAL B CA 1
ATOM 9335 C C . VAL B 1 320 ? -0.847 -17.328 -16.172 1 89.81 320 VAL B C 1
ATOM 9337 O O . VAL B 1 320 ? -0.02 -16.453 -16.422 1 89.81 320 VAL B O 1
ATOM 9340 N N . GLN B 1 321 ? -1.648 -17.781 -17.094 1 88.31 321 GLN B N 1
ATOM 9341 C CA . GLN B 1 321 ? -1.664 -17.234 -18.438 1 88.31 321 GLN B CA 1
ATOM 9342 C C . GLN B 1 321 ? -2.734 -16.156 -18.578 1 88.31 321 GLN B C 1
ATOM 9344 O O . GLN B 1 321 ? -2.57 -15.211 -19.359 1 88.31 321 GLN B O 1
ATOM 9349 N N . THR B 1 322 ? -3.855 -16.406 -17.938 1 89.94 322 THR B N 1
ATOM 9350 C CA . THR B 1 322 ? -4.961 -15.445 -17.969 1 89.94 322 THR B CA 1
ATOM 9351 C C . THR B 1 322 ? -5.418 -15.109 -16.547 1 89.94 322 THR B C 1
ATOM 9353 O O . THR B 1 322 ? -5.453 -15.984 -15.68 1 89.94 322 THR B O 1
ATOM 9356 N N . LEU B 1 323 ? -5.719 -13.844 -16.438 1 92.5 323 LEU B N 1
ATOM 9357 C CA . LEU B 1 323 ? -6.172 -13.383 -15.141 1 92.5 323 LEU B CA 1
ATOM 9358 C C . LEU B 1 323 ? -7.609 -12.875 -15.211 1 92.5 323 LEU B C 1
ATOM 9360 O O . LEU B 1 323 ? -7.934 -12.031 -16.047 1 92.5 323 LEU B O 1
ATOM 9364 N N . LEU B 1 324 ? -8.438 -13.469 -14.398 1 95.69 324 LEU B N 1
ATOM 9365 C CA . LEU B 1 324 ? -9.766 -12.93 -14.164 1 95.69 324 LEU B CA 1
ATOM 9366 C C . LEU B 1 324 ? -9.773 -12.031 -12.93 1 95.69 324 LEU B C 1
ATOM 9368 O O . LEU B 1 324 ? -9.75 -12.523 -11.797 1 95.69 324 LEU B O 1
ATOM 9372 N N . LEU B 1 325 ? -9.844 -10.75 -13.195 1 94.94 325 LEU B N 1
ATOM 9373 C CA . LEU B 1 325 ? -9.883 -9.766 -12.117 1 94.94 325 LEU B CA 1
ATOM 9374 C C . LEU B 1 325 ? -11.32 -9.477 -11.703 1 94.94 325 LEU B C 1
ATOM 9376 O O . LEU B 1 325 ? -12.117 -8.992 -12.5 1 94.94 325 LEU B O 1
ATOM 9380 N N . LEU B 1 326 ? -11.562 -9.75 -10.453 1 95.25 326 LEU B N 1
ATOM 9381 C CA . LEU B 1 326 ? -12.922 -9.562 -9.969 1 95.25 326 LEU B CA 1
ATOM 9382 C C . LEU B 1 326 ? -13.031 -8.289 -9.133 1 95.25 326 LEU B C 1
ATOM 9384 O O . LEU B 1 326 ? -12.352 -8.156 -8.117 1 95.25 326 LEU B O 1
ATOM 9388 N N . LEU B 1 327 ? -13.836 -7.379 -9.617 1 94.5 327 LEU B N 1
ATOM 9389 C CA . LEU B 1 327 ? -14.164 -6.176 -8.859 1 94.5 327 LEU B CA 1
ATOM 9390 C C . LEU B 1 327 ? -15.328 -6.434 -7.91 1 94.5 327 LEU B C 1
ATOM 9392 O O . LEU B 1 327 ? -16.109 -7.371 -8.117 1 94.5 327 LEU B O 1
ATOM 9396 N N . ASN B 1 328 ? -15.367 -5.676 -6.828 1 90.38 328 ASN B N 1
ATOM 9397 C CA . ASN B 1 328 ? -16.438 -5.801 -5.844 1 90.38 328 ASN B CA 1
ATOM 9398 C C . ASN B 1 328 ? -17.516 -4.754 -6.062 1 90.38 328 ASN B C 1
ATOM 9400 O O . ASN B 1 328 ? -17.297 -3.562 -5.832 1 90.38 328 ASN B O 1
ATOM 9404 N N . GLY B 1 329 ? -18.641 -5.18 -6.441 1 90.12 329 GLY B N 1
ATOM 9405 C CA . GLY B 1 329 ? -19.75 -4.27 -6.703 1 90.12 329 GLY B CA 1
ATOM 9406 C C . GLY B 1 329 ? -20.219 -3.531 -5.469 1 90.12 329 GLY B C 1
ATOM 9407 O O . GLY B 1 329 ? -20.797 -2.449 -5.57 1 90.12 329 GLY B O 1
ATOM 9408 N N . ARG B 1 330 ? -19.938 -4.055 -4.277 1 86.69 330 ARG B N 1
ATOM 9409 C CA . ARG B 1 330 ? -20.312 -3.398 -3.029 1 86.69 330 ARG B CA 1
ATOM 9410 C C . ARG B 1 330 ? -19.406 -2.209 -2.74 1 86.69 330 ARG B C 1
ATOM 9412 O O . ARG B 1 330 ? -19.766 -1.316 -1.971 1 86.69 330 ARG B O 1
ATOM 9419 N N . TYR B 1 331 ? -18.266 -2.309 -3.363 1 84.44 331 TYR B N 1
ATOM 9420 C CA . TYR B 1 331 ? -17.234 -1.301 -3.113 1 84.44 331 TYR B CA 1
ATOM 9421 C C . TYR B 1 331 ? -16.609 -0.82 -4.422 1 84.44 331 TYR B C 1
ATOM 9423 O O . TYR B 1 331 ? -15.422 -1.014 -4.656 1 84.44 331 TYR B O 1
ATOM 9431 N N . PRO B 1 332 ? -17.453 -0.076 -5.176 1 87.5 332 PRO B N 1
ATOM 9432 C CA . PRO B 1 332 ? -16.938 0.368 -6.473 1 87.5 332 PRO B CA 1
ATOM 9433 C C . PRO B 1 332 ? -15.812 1.396 -6.344 1 87.5 332 PRO B C 1
ATOM 9435 O O . PRO B 1 332 ? -15.859 2.258 -5.461 1 87.5 332 PRO B O 1
ATOM 9438 N N . GLY B 1 333 ? -14.828 1.289 -7.18 1 86.31 333 GLY B N 1
ATOM 9439 C CA . GLY B 1 333 ? -13.758 2.271 -7.215 1 86.31 333 GLY B CA 1
ATOM 9440 C C . GLY B 1 333 ? -12.594 1.922 -6.305 1 86.31 333 GLY B C 1
ATOM 9441 O O . GLY B 1 333 ? -11.703 2.746 -6.078 1 86.31 333 GLY B O 1
ATOM 9442 N N . GLY B 1 334 ? -12.562 0.774 -5.766 1 85 334 GLY B N 1
ATOM 9443 C CA . GLY B 1 334 ? -11.477 0.354 -4.898 1 85 334 GLY B CA 1
ATOM 9444 C C . GLY B 1 334 ? -10.148 0.221 -5.625 1 85 334 GLY B C 1
ATOM 9445 O O . GLY B 1 334 ? -10.125 -0.054 -6.828 1 85 334 GLY B O 1
ATOM 9446 N N . ALA B 1 335 ? -9.062 0.327 -4.93 1 86.44 335 ALA B N 1
ATOM 9447 C CA . ALA B 1 335 ? -7.73 0.369 -5.535 1 86.44 335 ALA B CA 1
ATOM 9448 C C . ALA B 1 335 ? -7.121 -1.027 -5.609 1 86.44 335 ALA B C 1
ATOM 9450 O O . ALA B 1 335 ? -6.094 -1.228 -6.262 1 86.44 335 ALA B O 1
ATOM 9451 N N . ILE B 1 336 ? -7.727 -2.035 -5.094 1 86.19 336 ILE B N 1
ATOM 9452 C CA . ILE B 1 336 ? -7.098 -3.344 -4.949 1 86.19 336 ILE B CA 1
ATOM 9453 C C . ILE B 1 336 ? -6.898 -3.979 -6.32 1 86.19 336 ILE B C 1
ATOM 9455 O O . ILE B 1 336 ? -5.871 -4.605 -6.582 1 86.19 336 ILE B O 1
ATOM 9459 N N . ALA B 1 337 ? -7.887 -3.854 -7.199 1 89.38 337 ALA B N 1
ATOM 9460 C CA . ALA B 1 337 ? -7.762 -4.43 -8.531 1 89.38 337 ALA B CA 1
ATOM 9461 C C . ALA B 1 337 ? -6.578 -3.828 -9.289 1 89.38 337 ALA B C 1
ATOM 9463 O O . ALA B 1 337 ? -5.867 -4.535 -10 1 89.38 337 ALA B O 1
ATOM 9464 N N . SER B 1 338 ? -6.371 -2.59 -9.141 1 87.5 338 SER B N 1
ATOM 9465 C CA . SER B 1 338 ? -5.238 -1.926 -9.773 1 87.5 338 SER B CA 1
ATOM 9466 C C . SER B 1 338 ? -3.914 -2.445 -9.227 1 87.5 338 SER B C 1
ATOM 9468 O O . SER B 1 338 ? -2.941 -2.59 -9.969 1 87.5 338 SER B O 1
ATOM 9470 N N . LYS B 1 339 ? -3.906 -2.725 -7.98 1 85.88 339 LYS B N 1
ATOM 9471 C CA . LYS B 1 339 ? -2.699 -3.26 -7.359 1 85.88 339 LYS B CA 1
ATOM 9472 C C . LYS B 1 339 ? -2.387 -4.66 -7.879 1 85.88 339 LYS B C 1
ATOM 9474 O O . LYS B 1 339 ? -1.223 -5.008 -8.086 1 85.88 339 LYS B O 1
ATOM 9479 N N . ILE B 1 340 ? -3.396 -5.438 -8.031 1 87.88 340 ILE B N 1
ATOM 9480 C CA . ILE B 1 340 ? -3.217 -6.785 -8.562 1 87.88 340 ILE B CA 1
ATOM 9481 C C . ILE B 1 340 ? -2.672 -6.715 -9.984 1 87.88 340 ILE B C 1
ATOM 9483 O O . ILE B 1 340 ? -1.77 -7.473 -10.352 1 87.88 340 ILE B O 1
ATOM 9487 N N . ARG B 1 341 ? -3.232 -5.844 -10.734 1 90 341 ARG B N 1
ATOM 9488 C CA . ARG B 1 341 ? -2.748 -5.68 -12.102 1 90 341 ARG B CA 1
ATOM 9489 C C . ARG B 1 341 ? -1.271 -5.301 -12.117 1 90 341 ARG B C 1
ATOM 9491 O O . ARG B 1 341 ? -0.508 -5.793 -12.945 1 90 341 ARG B O 1
ATOM 9498 N N . THR B 1 342 ? -0.883 -4.445 -11.219 1 84.81 342 THR B N 1
ATOM 9499 C CA . THR B 1 342 ? 0.51 -4.023 -11.117 1 84.81 342 THR B CA 1
ATOM 9500 C C . THR B 1 342 ? 1.412 -5.203 -10.781 1 84.81 342 THR B C 1
ATOM 9502 O O . THR B 1 342 ? 2.533 -5.301 -11.289 1 84.81 342 THR B O 1
ATOM 9505 N N . MET B 1 343 ? 0.961 -6.039 -9.961 1 81.69 343 MET B N 1
ATOM 9506 C CA . MET B 1 343 ? 1.717 -7.242 -9.617 1 81.69 343 MET B CA 1
ATOM 9507 C C . MET B 1 343 ? 1.941 -8.109 -10.852 1 81.69 343 MET B C 1
ATOM 9509 O O . MET B 1 343 ? 3.021 -8.672 -11.031 1 81.69 343 MET B O 1
ATOM 9513 N N . LEU B 1 344 ? 0.942 -8.195 -11.664 1 85.38 344 LEU B N 1
ATOM 9514 C CA . LEU B 1 344 ? 1.031 -8.992 -12.883 1 85.38 344 LEU B CA 1
ATOM 9515 C C . LEU B 1 344 ? 1.984 -8.352 -13.891 1 85.38 344 LEU B C 1
ATOM 9517 O O . LEU B 1 344 ? 2.701 -9.055 -14.609 1 85.38 344 LEU B O 1
ATOM 9521 N N . GLU B 1 345 ? 1.949 -7.027 -13.891 1 86.44 345 GLU B N 1
ATOM 9522 C CA . GLU B 1 345 ? 2.812 -6.281 -14.805 1 86.44 345 GLU B CA 1
ATOM 9523 C C . GLU B 1 345 ? 4.285 -6.551 -14.516 1 86.44 345 GLU B C 1
ATOM 9525 O O . GLU B 1 345 ? 5.109 -6.578 -15.43 1 86.44 345 GLU B O 1
ATOM 9530 N N . ARG B 1 346 ? 4.578 -6.734 -13.375 1 77.31 346 ARG B N 1
ATOM 9531 C CA . ARG B 1 346 ? 5.961 -6.953 -12.961 1 77.31 346 ARG B CA 1
ATOM 9532 C C . ARG B 1 346 ? 6.473 -8.305 -13.453 1 77.31 346 ARG B C 1
ATOM 9534 O O . ARG B 1 346 ? 7.652 -8.445 -13.781 1 77.31 346 ARG B O 1
ATOM 9541 N N . ASP B 1 347 ? 5.602 -9.18 -13.523 1 76.5 347 ASP B N 1
ATOM 9542 C CA . ASP B 1 347 ? 6.008 -10.531 -13.898 1 76.5 347 ASP B CA 1
ATOM 9543 C C . ASP B 1 347 ? 5.863 -10.758 -15.398 1 76.5 347 ASP B C 1
ATOM 9545 O O . ASP B 1 347 ? 6.719 -11.391 -16.031 1 76.5 347 ASP B O 1
ATOM 9549 N N . LYS B 1 348 ? 4.754 -10.328 -16 1 83.06 348 LYS B N 1
ATOM 9550 C CA . LYS B 1 348 ? 4.434 -10.672 -17.375 1 83.06 348 LYS B CA 1
ATOM 9551 C C . LYS B 1 348 ? 4.672 -9.484 -18.312 1 83.06 348 LYS B C 1
ATOM 9553 O O . LYS B 1 348 ? 4.535 -9.609 -19.531 1 83.06 348 LYS B O 1
ATOM 9558 N N . GLY B 1 349 ? 5.02 -8.406 -17.781 1 80.44 349 GLY B N 1
ATOM 9559 C CA . GLY B 1 349 ? 5.184 -7.215 -18.609 1 80.44 349 GLY B CA 1
ATOM 9560 C C . GLY B 1 349 ? 3.967 -6.309 -18.594 1 80.44 349 GLY B C 1
ATOM 9561 O O . GLY B 1 349 ? 2.973 -6.602 -17.922 1 80.44 349 GLY B O 1
ATOM 9562 N N . GLN B 1 350 ? 3.992 -5.344 -19.453 1 77.62 350 GLN B N 1
ATOM 9563 C CA . GLN B 1 350 ? 2.969 -4.309 -19.359 1 77.62 350 GLN B CA 1
ATOM 9564 C C . GLN B 1 350 ? 1.857 -4.547 -20.375 1 77.62 350 GLN B C 1
ATOM 9566 O O . GLN B 1 350 ? 0.762 -3.996 -20.25 1 77.62 350 GLN B O 1
ATOM 9571 N N . ASP B 1 351 ? 2.15 -5.27 -21.375 1 80 351 ASP B N 1
ATOM 9572 C CA . ASP B 1 351 ? 1.086 -5.566 -22.328 1 80 351 ASP B CA 1
ATOM 9573 C C . ASP B 1 351 ? 0.253 -6.762 -21.859 1 80 351 ASP B C 1
ATOM 9575 O O . ASP B 1 351 ? 0.603 -7.91 -22.141 1 80 351 ASP B O 1
ATOM 9579 N N . LEU B 1 352 ? -0.804 -6.418 -21.219 1 84.81 352 LEU B N 1
ATOM 9580 C CA . LEU B 1 352 ? -1.635 -7.457 -20.625 1 84.81 352 LEU B CA 1
ATOM 9581 C C . LEU B 1 352 ? -2.988 -7.539 -21.312 1 84.81 352 LEU B C 1
ATOM 9583 O O . LEU B 1 352 ? -3.941 -8.094 -20.766 1 84.81 352 LEU B O 1
ATOM 9587 N N . ARG B 1 353 ? -3.162 -7.105 -22.625 1 82.06 353 ARG B N 1
ATOM 9588 C CA . ARG B 1 353 ? -4.434 -7.016 -23.328 1 82.06 353 ARG B CA 1
ATOM 9589 C C . ARG B 1 353 ? -5.051 -8.391 -23.531 1 82.06 353 ARG B C 1
ATOM 9591 O O . ARG B 1 353 ? -6.27 -8.555 -23.438 1 82.06 353 ARG B O 1
ATOM 9598 N N . ASP B 1 354 ? -4.203 -9.273 -23.688 1 84.69 354 ASP B N 1
ATOM 9599 C CA . ASP B 1 354 ? -4.699 -10.617 -23.969 1 84.69 354 ASP B CA 1
ATOM 9600 C C . ASP B 1 354 ? -4.605 -11.508 -22.734 1 84.69 354 ASP B C 1
ATOM 9602 O O . ASP B 1 354 ? -4.691 -12.734 -22.844 1 84.69 354 ASP B O 1
ATOM 9606 N N . ARG B 1 355 ? -4.484 -10.867 -21.625 1 89.62 355 ARG B N 1
ATOM 9607 C CA . ARG B 1 355 ? -4.258 -11.711 -20.453 1 89.62 355 ARG B CA 1
ATOM 9608 C C . ARG B 1 355 ? -5.25 -11.375 -19.344 1 89.62 355 ARG B C 1
ATOM 9610 O O . ARG B 1 355 ? -5.352 -12.109 -18.359 1 89.62 355 ARG B O 1
ATOM 9617 N N . ILE B 1 356 ? -6.086 -10.383 -19.609 1 92.75 356 ILE B N 1
ATOM 9618 C CA . ILE B 1 356 ? -6.91 -9.945 -18.484 1 92.75 356 ILE B CA 1
ATOM 9619 C C . ILE B 1 356 ? -8.383 -9.961 -18.891 1 92.75 356 ILE B C 1
ATOM 9621 O O . ILE B 1 356 ? -8.742 -9.461 -19.953 1 92.75 356 ILE B O 1
ATOM 9625 N N . ILE B 1 357 ? -9.164 -10.547 -18.109 1 95.19 357 ILE B N 1
ATOM 9626 C CA . ILE B 1 357 ? -10.625 -10.477 -18.125 1 95.19 357 ILE B CA 1
ATOM 9627 C C . ILE B 1 357 ? -11.125 -9.828 -16.844 1 95.19 357 ILE B C 1
ATOM 9629 O O . ILE B 1 357 ? -10.602 -10.102 -15.758 1 95.19 357 ILE B O 1
ATOM 9633 N N . VAL B 1 358 ? -12.07 -8.906 -16.969 1 96.38 358 VAL B N 1
ATOM 9634 C CA . VAL B 1 358 ? -12.539 -8.188 -15.797 1 96.38 358 VAL B CA 1
ATOM 9635 C C . VAL B 1 358 ? -13.992 -8.547 -15.516 1 96.38 358 VAL B C 1
ATOM 9637 O O . VAL B 1 358 ? -14.844 -8.469 -16.406 1 96.38 358 VAL B O 1
ATOM 9640 N N . GLY B 1 359 ? -14.266 -9.047 -14.305 1 96.75 359 GLY B N 1
ATOM 9641 C CA . GLY B 1 359 ? -15.617 -9.273 -13.836 1 96.75 359 GLY B CA 1
ATOM 9642 C C . GLY B 1 359 ? -16.016 -8.367 -12.688 1 96.75 359 GLY B C 1
ATOM 9643 O O . GLY B 1 359 ? -15.227 -8.141 -11.773 1 96.75 359 GLY B O 1
ATOM 9644 N N . VAL B 1 360 ? -17.188 -7.758 -12.797 1 95.94 360 VAL B N 1
ATOM 9645 C CA . VAL B 1 360 ? -17.734 -7.012 -11.672 1 95.94 360 VAL B CA 1
ATOM 9646 C C . VAL B 1 360 ? -18.672 -7.91 -10.859 1 95.94 360 VAL B C 1
ATOM 9648 O O . VAL B 1 360 ? -19.844 -8.047 -11.18 1 95.94 360 VAL B O 1
ATOM 9651 N N . GLY B 1 361 ? -18.062 -8.359 -9.805 1 93.56 361 GLY B N 1
ATOM 9652 C CA . GLY B 1 361 ? -18.844 -9.227 -8.938 1 93.56 361 GLY B CA 1
ATOM 9653 C C . GLY B 1 361 ? -19.859 -8.477 -8.102 1 93.56 361 GLY B C 1
ATOM 9654 O O . GLY B 1 361 ? -19.688 -7.285 -7.832 1 93.56 361 GLY B O 1
ATOM 9655 N N . ARG B 1 362 ? -20.938 -9.117 -7.734 1 92.19 362 ARG B N 1
ATOM 9656 C CA . ARG B 1 362 ? -22 -8.57 -6.895 1 92.19 362 ARG B CA 1
ATOM 9657 C C . ARG B 1 362 ? -22.516 -7.254 -7.465 1 92.19 362 ARG B C 1
ATOM 9659 O O . ARG B 1 362 ? -22.688 -6.277 -6.73 1 92.19 362 ARG B O 1
ATOM 9666 N N . PHE B 1 363 ? -22.672 -7.23 -8.766 1 95.31 363 PHE B N 1
ATOM 9667 C CA . PHE B 1 363 ? -23.219 -6.043 -9.414 1 95.31 363 PHE B CA 1
ATOM 9668 C C . PHE B 1 363 ? -24.625 -5.742 -8.914 1 95.31 363 PHE B C 1
ATOM 9670 O O . PHE B 1 363 ? -25.031 -4.578 -8.859 1 95.31 363 PHE B O 1
ATOM 9677 N N . ASN B 1 364 ? -25.328 -6.762 -8.445 1 93.62 364 ASN B N 1
ATOM 9678 C CA . ASN B 1 364 ? -26.672 -6.609 -7.91 1 93.62 364 ASN B CA 1
ATOM 9679 C C . ASN B 1 364 ? -26.672 -5.863 -6.578 1 93.62 364 ASN B C 1
ATOM 9681 O O . ASN B 1 364 ? -27.719 -5.414 -6.105 1 93.62 364 ASN B O 1
ATOM 9685 N N . GLN B 1 365 ? -25.516 -5.711 -5.988 1 91.31 365 GLN B N 1
ATOM 9686 C CA . GLN B 1 365 ? -25.422 -5.062 -4.684 1 91.31 365 GLN B CA 1
ATOM 9687 C C . GLN B 1 365 ? -24.719 -3.711 -4.793 1 91.31 365 GLN B C 1
ATOM 9689 O O . GLN B 1 365 ? -24.047 -3.277 -3.855 1 91.31 365 GLN B O 1
ATOM 9694 N N . LEU B 1 366 ? -24.812 -3.07 -5.949 1 92.12 366 LEU B N 1
ATOM 9695 C CA . LEU B 1 366 ? -24.297 -1.708 -6.074 1 92.12 366 LEU B CA 1
ATOM 9696 C C . LEU B 1 366 ? -24.953 -0.787 -5.047 1 92.12 366 LEU B C 1
ATOM 9698 O O . LEU B 1 366 ? -26.156 -0.87 -4.809 1 92.12 366 LEU B O 1
ATOM 9702 N N . PRO B 1 367 ? -24.172 -0.003 -4.387 1 89.12 367 PRO B N 1
ATOM 9703 C CA . PRO B 1 367 ? -24.75 0.901 -3.389 1 89.12 367 PRO B CA 1
ATOM 9704 C C . PRO B 1 367 ? -25.531 2.051 -4.02 1 89.12 367 PRO B C 1
ATOM 9706 O O . PRO B 1 367 ? -25.094 3.199 -3.986 1 89.12 367 PRO B O 1
ATOM 9709 N N . LEU B 1 368 ? -26.719 1.755 -4.418 1 90.19 368 LEU B N 1
ATOM 9710 C CA . LEU B 1 368 ? -27.609 2.752 -5.02 1 90.19 368 LEU B CA 1
ATOM 9711 C C . LEU B 1 368 ? -28.359 3.531 -3.949 1 90.19 368 LEU B C 1
ATOM 9713 O O . LEU B 1 368 ? -28.938 2.938 -3.033 1 90.19 368 LEU B O 1
ATOM 9717 N N . THR B 1 369 ? -28.281 4.844 -4.031 1 87.12 369 THR B N 1
ATOM 9718 C CA . THR B 1 369 ? -29.094 5.688 -3.166 1 87.12 369 THR B CA 1
ATOM 9719 C C . THR B 1 369 ? -30.531 5.785 -3.699 1 87.12 369 THR B C 1
ATOM 9721 O O . THR B 1 369 ? -30.812 5.32 -4.801 1 87.12 369 THR B O 1
ATOM 9724 N N . GLN B 1 370 ? -31.422 6.367 -2.881 1 86.44 370 GLN B N 1
ATOM 9725 C CA . GLN B 1 370 ? -32.781 6.578 -3.352 1 86.44 370 GLN B CA 1
ATOM 9726 C C . GLN B 1 370 ? -32.812 7.535 -4.539 1 86.44 370 GLN B C 1
ATOM 9728 O O . GLN B 1 370 ? -33.656 7.391 -5.438 1 86.44 370 GLN B O 1
ATOM 9733 N N . SER B 1 371 ? -31.859 8.438 -4.551 1 85.06 371 SER B N 1
ATOM 9734 C CA . SER B 1 371 ? -31.734 9.352 -5.68 1 85.06 371 SER B CA 1
ATOM 9735 C C . SER B 1 371 ? -31.297 8.617 -6.941 1 85.06 371 SER B C 1
ATOM 9737 O O . SER B 1 371 ? -31.766 8.938 -8.039 1 85.06 371 SER B O 1
ATOM 9739 N N . ASP B 1 372 ? -30.484 7.676 -6.812 1 89.06 372 ASP B N 1
ATOM 9740 C CA . ASP B 1 372 ? -30.031 6.875 -7.945 1 89.06 372 ASP B CA 1
ATOM 9741 C C . ASP B 1 372 ? -31.172 6.043 -8.516 1 89.06 372 ASP B C 1
ATOM 9743 O O . ASP B 1 372 ? -31.297 5.902 -9.734 1 89.06 372 ASP B O 1
ATOM 9747 N N . GLU B 1 373 ? -31.953 5.504 -7.617 1 90.12 373 GLU B N 1
ATOM 9748 C CA . GLU B 1 373 ? -33.094 4.695 -8.07 1 90.12 373 GLU B CA 1
ATOM 9749 C C . GLU B 1 373 ? -34.094 5.543 -8.828 1 90.12 373 GLU B C 1
ATOM 9751 O O . GLU B 1 373 ? -34.688 5.082 -9.812 1 90.12 373 GLU B O 1
ATOM 9756 N N . ARG B 1 374 ? -34.281 6.699 -8.305 1 90 374 ARG B N 1
ATOM 9757 C CA . ARG B 1 374 ? -35.188 7.613 -9.016 1 90 374 ARG B CA 1
ATOM 9758 C C . ARG B 1 374 ? -34.625 7.977 -10.383 1 90 374 ARG B C 1
ATOM 9760 O O . ARG B 1 374 ? -35.344 8.039 -11.367 1 90 374 ARG B O 1
ATOM 9767 N N . ALA B 1 375 ? -33.312 8.258 -10.391 1 91.25 375 ALA B N 1
ATOM 9768 C CA . ALA B 1 375 ? -32.656 8.57 -11.664 1 91.25 375 ALA B CA 1
ATOM 9769 C C . ALA B 1 375 ? -32.812 7.41 -12.641 1 91.25 375 ALA B C 1
ATOM 9771 O O . ALA B 1 375 ? -32.969 7.621 -13.844 1 91.25 375 ALA B O 1
ATOM 9772 N N . LEU B 1 376 ? -32.719 6.219 -12.141 1 92.94 376 LEU B N 1
ATOM 9773 C CA . LEU B 1 376 ? -32.875 5.023 -12.961 1 92.94 376 LEU B CA 1
ATOM 9774 C C . LEU B 1 376 ? -34.281 4.941 -13.547 1 92.94 376 LEU B C 1
ATOM 9776 O O . LEU B 1 376 ? -34.438 4.613 -14.727 1 92.94 376 LEU B O 1
ATOM 9780 N N . ASP B 1 377 ? -35.281 5.285 -12.727 1 93.25 377 ASP B N 1
ATOM 9781 C CA . ASP B 1 377 ? -36.656 5.285 -13.195 1 93.25 377 ASP B CA 1
ATOM 9782 C C . ASP B 1 377 ? -36.875 6.348 -14.273 1 93.25 377 ASP B C 1
ATOM 9784 O O . ASP B 1 377 ? -37.562 6.105 -15.258 1 93.25 377 ASP B O 1
ATOM 9788 N N . GLU B 1 378 ? -36.219 7.449 -14.062 1 92.69 378 GLU B N 1
ATOM 9789 C CA . GLU B 1 378 ? -36.344 8.531 -15.031 1 92.69 378 GLU B CA 1
ATOM 9790 C C . GLU B 1 378 ? -35.656 8.164 -16.359 1 92.69 378 GLU B C 1
ATOM 9792 O O . GLU B 1 378 ? -36.156 8.516 -17.422 1 92.69 378 GLU B O 1
ATOM 9797 N N . LEU B 1 379 ? -34.594 7.523 -16.281 1 92.5 379 LEU B N 1
ATOM 9798 C CA . LEU B 1 379 ? -33.844 7.125 -17.469 1 92.5 379 LEU B CA 1
ATOM 9799 C C . LEU B 1 379 ? -34.625 6.098 -18.281 1 92.5 379 LEU B C 1
ATOM 9801 O O . LEU B 1 379 ? -34.562 6.098 -19.516 1 92.5 379 LEU B O 1
ATOM 9805 N N . ILE B 1 380 ? -35.312 5.234 -17.625 1 92 380 ILE B N 1
ATOM 9806 C CA . ILE B 1 380 ? -36.094 4.188 -18.297 1 92 380 ILE B CA 1
ATOM 9807 C C . ILE B 1 380 ? -37.25 4.812 -19.078 1 92 380 ILE B C 1
ATOM 9809 O O . ILE B 1 380 ? -37.625 4.309 -20.141 1 92 380 ILE B O 1
ATOM 9813 N N . ASP B 1 381 ? -37.656 5.965 -18.594 1 88.69 381 ASP B N 1
ATOM 9814 C CA . ASP B 1 381 ? -38.812 6.617 -19.234 1 88.69 381 ASP B CA 1
ATOM 9815 C C . ASP B 1 381 ? -38.344 7.539 -20.359 1 88.69 381 ASP B C 1
ATOM 9817 O O . ASP B 1 381 ? -39.156 7.996 -21.156 1 88.69 381 ASP B O 1
ATOM 9821 N N . GLU B 1 382 ? -37.031 7.82 -20.422 1 84.56 382 GLU B N 1
ATOM 9822 C CA . GLU B 1 382 ? -36.5 8.711 -21.453 1 84.56 382 GLU B CA 1
ATOM 9823 C C . GLU B 1 382 ? -36.219 7.945 -22.75 1 84.56 382 GLU B C 1
ATOM 9825 O O . GLU B 1 382 ? -35.719 6.824 -22.719 1 84.56 382 GLU B O 1
ATOM 9830 N N . PRO B 1 383 ? -36.656 8.617 -23.859 1 78.5 383 PRO B N 1
ATOM 9831 C CA . PRO B 1 383 ? -36.375 7.961 -25.141 1 78.5 383 PRO B CA 1
ATOM 9832 C C . PRO B 1 383 ? -34.938 8.172 -25.625 1 78.5 383 PRO B C 1
ATOM 9834 O O . PRO B 1 383 ? -34.344 9.219 -25.375 1 78.5 383 PRO B O 1
ATOM 9837 N N . LEU B 1 384 ? -34.344 7.309 -26.281 1 70.31 384 LEU B N 1
ATOM 9838 C CA . LEU B 1 384 ? -33.094 7.297 -27.016 1 70.31 384 LEU B CA 1
ATOM 9839 C C . LEU B 1 384 ? -31.922 7.672 -26.109 1 70.31 384 LEU B C 1
ATOM 9841 O O . LEU B 1 384 ? -31.469 8.82 -26.125 1 70.31 384 LEU B O 1
ATOM 9845 N N . LEU B 1 385 ? -31.5 6.781 -25.344 1 81.5 385 LEU B N 1
ATOM 9846 C CA . LEU B 1 385 ? -30.438 7.059 -24.391 1 81.5 385 LEU B CA 1
ATOM 9847 C C . LEU B 1 385 ? -29.078 6.629 -24.953 1 81.5 385 LEU B C 1
ATOM 9849 O O . LEU B 1 385 ? -29 5.656 -25.703 1 81.5 385 LEU B O 1
ATOM 9853 N N . SER B 1 386 ? -28.172 7.512 -24.922 1 87.62 386 SER B N 1
ATOM 9854 C CA . SER B 1 386 ? -26.781 7.152 -25.203 1 87.62 386 SER B CA 1
ATOM 9855 C C . SER B 1 386 ? -26.078 6.656 -23.938 1 87.62 386 SER B C 1
ATOM 9857 O O . SER B 1 386 ? -26.562 6.883 -22.828 1 87.62 386 SER B O 1
ATOM 9859 N N . GLU B 1 387 ? -25.062 5.824 -24.125 1 90.25 387 GLU B N 1
ATOM 9860 C CA . GLU B 1 387 ? -24.281 5.316 -23 1 90.25 387 GLU B CA 1
ATOM 9861 C C . GLU B 1 387 ? -23.734 6.461 -22.141 1 90.25 387 GLU B C 1
ATOM 9863 O O . GLU B 1 387 ? -23.719 6.375 -20.922 1 90.25 387 GLU B O 1
ATOM 9868 N N . ALA B 1 388 ? -23.312 7.484 -22.781 1 88.62 388 ALA B N 1
ATOM 9869 C CA . ALA B 1 388 ? -22.734 8.633 -22.078 1 88.62 388 ALA B CA 1
ATOM 9870 C C . ALA B 1 388 ? -23.781 9.305 -21.188 1 88.62 388 ALA B C 1
ATOM 9872 O O . ALA B 1 388 ? -23.469 9.727 -20.078 1 88.62 388 ALA B O 1
ATOM 9873 N N . ASN B 1 389 ? -24.969 9.352 -21.609 1 89.06 389 ASN B N 1
ATOM 9874 C CA . ASN B 1 389 ? -26.031 9.977 -20.844 1 89.06 389 ASN B CA 1
ATOM 9875 C C . ASN B 1 389 ? -26.359 9.172 -19.578 1 89.06 389 ASN B C 1
ATOM 9877 O O . ASN B 1 389 ? -26.609 9.75 -18.516 1 89.06 389 ASN B O 1
ATOM 9881 N N . ILE B 1 390 ? -26.375 7.898 -19.797 1 91.38 390 ILE B N 1
ATOM 9882 C CA . ILE B 1 390 ? -26.672 7.023 -18.672 1 91.38 390 ILE B CA 1
ATOM 9883 C C . ILE B 1 390 ? -25.594 7.152 -17.609 1 91.38 390 ILE B C 1
ATOM 9885 O O . ILE B 1 390 ? -25.891 7.293 -16.422 1 91.38 390 ILE B O 1
ATOM 9889 N N . LEU B 1 391 ? -24.375 7.145 -18.062 1 90.25 391 LEU B N 1
ATOM 9890 C CA . LEU B 1 391 ? -23.25 7.18 -17.141 1 90.25 391 LEU B CA 1
ATOM 9891 C C . LEU B 1 391 ? -23.156 8.539 -16.453 1 90.25 391 LEU B C 1
ATOM 9893 O O . LEU B 1 391 ? -22.719 8.633 -15.305 1 90.25 391 LEU B O 1
ATOM 9897 N N . GLU B 1 392 ? -23.531 9.516 -17.078 1 87.19 392 GLU B N 1
ATOM 9898 C CA . GLU B 1 392 ? -23.531 10.844 -16.484 1 87.19 392 GLU B CA 1
ATOM 9899 C C . GLU B 1 392 ? -24.625 10.969 -15.422 1 87.19 392 GLU B C 1
ATOM 9901 O O . GLU B 1 392 ? -24.453 11.68 -14.422 1 87.19 392 GLU B O 1
ATOM 9906 N N . SER B 1 393 ? -25.719 10.281 -15.633 1 88.88 393 SER B N 1
ATOM 9907 C CA . SER B 1 393 ? -26.859 10.398 -14.734 1 88.88 393 SER B CA 1
ATOM 9908 C C . SER B 1 393 ? -26.703 9.484 -13.516 1 88.88 393 SER B C 1
ATOM 9910 O O . SER B 1 393 ? -27.297 9.734 -12.469 1 88.88 393 SER B O 1
ATOM 9912 N N . LEU B 1 394 ? -26 8.367 -13.742 1 91.5 394 LEU B N 1
ATOM 9913 C CA . LEU B 1 394 ? -25.797 7.414 -12.656 1 91.5 394 LEU B CA 1
ATOM 9914 C C . LEU B 1 394 ? -24.312 7.355 -12.266 1 91.5 394 LEU B C 1
ATOM 9916 O O . LEU B 1 394 ? -23.578 6.508 -12.766 1 91.5 394 LEU B O 1
ATOM 9920 N N . GLY B 1 395 ? -24 8.125 -11.273 1 88.25 395 GLY B N 1
ATOM 9921 C CA . GLY B 1 395 ? -22.609 8.273 -10.867 1 88.25 395 GLY B CA 1
ATOM 9922 C C . GLY B 1 395 ? -21.969 6.965 -10.422 1 88.25 395 GLY B C 1
ATOM 9923 O O . GLY B 1 395 ? -20.812 6.688 -10.734 1 88.25 395 GLY B O 1
ATOM 9924 N N . ILE B 1 396 ? -22.75 6.172 -9.703 1 90.56 396 ILE B N 1
ATOM 9925 C CA . ILE B 1 396 ? -22.234 4.922 -9.156 1 90.56 396 ILE B CA 1
ATOM 9926 C C . ILE B 1 396 ? -21.922 3.951 -10.297 1 90.56 396 ILE B C 1
ATOM 9928 O O . ILE B 1 396 ? -20.953 3.205 -10.242 1 90.56 396 ILE B O 1
ATOM 9932 N N . LEU B 1 397 ? -22.766 3.885 -11.344 1 93.5 397 LEU B N 1
ATOM 9933 C CA . LEU B 1 397 ? -22.531 3.045 -12.508 1 93.5 397 LEU B CA 1
ATOM 9934 C C . LEU B 1 397 ? -21.312 3.535 -13.289 1 93.5 397 LEU B C 1
ATOM 9936 O O . LEU B 1 397 ? -20.516 2.729 -13.773 1 93.5 397 LEU B O 1
ATOM 9940 N N . GLN B 1 398 ? -21.219 4.832 -13.391 1 92.25 398 GLN B N 1
ATOM 9941 C CA . GLN B 1 398 ? -20.078 5.414 -14.078 1 92.25 398 GLN B CA 1
ATOM 9942 C C . GLN B 1 398 ? -18.766 5.02 -13.383 1 92.25 398 GLN B C 1
ATOM 9944 O O . GLN B 1 398 ? -17.797 4.645 -14.047 1 92.25 398 GLN B O 1
ATOM 9949 N N . LEU B 1 399 ? -18.766 5.133 -12.07 1 90.81 399 LEU B N 1
ATOM 9950 C CA . LEU B 1 399 ? -17.594 4.77 -11.297 1 90.81 399 LEU B CA 1
ATOM 9951 C C . LEU B 1 399 ? -17.25 3.297 -11.492 1 90.81 399 LEU B C 1
ATOM 9953 O O . LEU B 1 399 ? -16.062 2.941 -11.625 1 90.81 399 LEU B O 1
ATOM 9957 N N . THR B 1 400 ? -18.219 2.445 -11.539 1 93.38 400 THR B N 1
ATOM 9958 C CA . THR B 1 400 ? -18.031 1.009 -11.695 1 93.38 400 THR B CA 1
ATOM 9959 C C . THR B 1 400 ? -17.453 0.688 -13.07 1 93.38 400 THR B C 1
ATOM 9961 O O . THR B 1 400 ? -16.484 -0.064 -13.18 1 93.38 400 THR B O 1
ATOM 9964 N N . ILE B 1 401 ? -18.031 1.28 -14.094 1 94.19 401 ILE B N 1
ATOM 9965 C CA . ILE B 1 401 ? -17.578 1.018 -15.453 1 94.19 401 ILE B CA 1
ATOM 9966 C C . ILE B 1 401 ? -16.203 1.628 -15.672 1 94.19 401 ILE B C 1
ATOM 9968 O O . ILE B 1 401 ? -15.359 1.047 -16.359 1 94.19 401 ILE B O 1
ATOM 9972 N N . ALA B 1 402 ? -15.984 2.742 -15.102 1 91.5 402 ALA B N 1
ATOM 9973 C CA . ALA B 1 402 ? -14.664 3.369 -15.203 1 91.5 402 ALA B CA 1
ATOM 9974 C C . ALA B 1 402 ? -13.594 2.5 -14.547 1 91.5 402 ALA B C 1
ATOM 9976 O O . ALA B 1 402 ? -12.5 2.342 -15.094 1 91.5 402 ALA B O 1
ATOM 9977 N N . SER B 1 403 ? -13.906 1.954 -13.414 1 91.38 403 SER B N 1
ATOM 9978 C CA . SER B 1 403 ? -12.969 1.087 -12.711 1 91.38 403 SER B CA 1
ATOM 9979 C C . SER B 1 403 ? -12.633 -0.15 -13.539 1 91.38 403 SER B C 1
ATOM 9981 O O . SER B 1 403 ? -11.484 -0.599 -13.555 1 91.38 403 SER B O 1
ATOM 9983 N N . ALA B 1 404 ? -13.609 -0.659 -14.195 1 94.12 404 ALA B N 1
ATOM 9984 C CA . ALA B 1 404 ? -13.406 -1.856 -15.008 1 94.12 404 ALA B CA 1
ATOM 9985 C C . ALA B 1 404 ? -12.648 -1.528 -16.297 1 94.12 404 ALA B C 1
ATOM 9987 O O . ALA B 1 404 ? -11.719 -2.244 -16.672 1 94.12 404 ALA B O 1
ATOM 9988 N N . SER B 1 405 ? -13.008 -0.426 -16.906 1 93.75 405 SER B N 1
ATOM 9989 C CA . SER B 1 405 ? -12.453 -0.064 -18.203 1 93.75 405 SER B CA 1
ATOM 9990 C C . SER B 1 405 ? -11 0.374 -18.078 1 93.75 405 SER B C 1
ATOM 9992 O O . SER B 1 405 ? -10.25 0.364 -19.047 1 93.75 405 SER B O 1
ATOM 9994 N N . ASN B 1 406 ? -10.562 0.735 -16.969 1 91.56 406 ASN B N 1
ATOM 9995 C CA . ASN B 1 406 ? -9.18 1.148 -16.734 1 91.56 406 ASN B CA 1
ATOM 9996 C C . ASN B 1 406 ? -8.25 -0.054 -16.594 1 91.56 406 ASN B C 1
ATOM 9998 O O . ASN B 1 406 ? -7.031 0.086 -16.672 1 91.56 406 ASN B O 1
ATOM 10002 N N . LEU B 1 407 ? -8.805 -1.239 -16.406 1 92.62 407 LEU B N 1
ATOM 10003 C CA . LEU B 1 407 ? -7.992 -2.42 -16.141 1 92.62 407 LEU B CA 1
ATOM 10004 C C . LEU B 1 407 ? -7.668 -3.166 -17.438 1 92.62 407 LEU B C 1
ATOM 10006 O O . LEU B 1 407 ? -6.734 -3.973 -17.469 1 92.62 407 LEU B O 1
ATOM 10010 N N . THR B 1 408 ? -8.461 -2.953 -18.469 1 91.81 408 THR B N 1
ATOM 10011 C CA . THR B 1 408 ? -8.242 -3.635 -19.734 1 91.81 408 THR B CA 1
ATOM 10012 C C . THR B 1 408 ? -8.609 -2.725 -20.906 1 91.81 408 THR B C 1
ATOM 10014 O O . THR B 1 408 ? -9.406 -1.8 -20.766 1 91.81 408 THR B O 1
ATOM 10017 N N . THR B 1 409 ? -7.961 -2.961 -22.062 1 89.94 409 THR B N 1
ATOM 10018 C CA . THR B 1 409 ? -8.258 -2.188 -23.266 1 89.94 409 THR B CA 1
ATOM 10019 C C . THR B 1 409 ? -9.336 -2.875 -24.094 1 89.94 409 THR B C 1
ATOM 10021 O O . THR B 1 409 ? -9.875 -2.283 -25.047 1 89.94 409 THR B O 1
ATOM 10024 N N . GLU B 1 410 ? -9.641 -4.121 -23.734 1 90.69 410 GLU B N 1
ATOM 10025 C CA . GLU B 1 410 ? -10.672 -4.879 -24.438 1 90.69 410 GLU B CA 1
ATOM 10026 C C . GLU B 1 410 ? -12.016 -4.793 -23.719 1 90.69 410 GLU B C 1
ATOM 10028 O O . GLU B 1 410 ? -12.297 -5.594 -22.828 1 90.69 410 GLU B O 1
ATOM 10033 N N . LYS B 1 411 ? -12.891 -4.047 -24.203 1 90.69 411 LYS B N 1
ATOM 10034 C CA . LYS B 1 411 ? -14.172 -3.795 -23.547 1 90.69 411 LYS B CA 1
ATOM 10035 C C . LYS B 1 411 ? -15.031 -5.059 -23.516 1 90.69 411 LYS B C 1
ATOM 10037 O O . LYS B 1 411 ? -15.852 -5.234 -22.625 1 90.69 411 LYS B O 1
ATOM 10042 N N . LYS B 1 412 ? -14.781 -5.949 -24.516 1 91 412 LYS B N 1
ATOM 10043 C CA . LYS B 1 412 ? -15.547 -7.191 -24.562 1 91 412 LYS B CA 1
ATOM 10044 C C . LYS B 1 412 ? -15.188 -8.117 -23.406 1 91 412 LYS B C 1
ATOM 10046 O O . LYS B 1 412 ? -15.938 -9.031 -23.078 1 91 412 LYS B O 1
ATOM 10051 N N . ASN B 1 413 ? -14.07 -7.84 -22.797 1 94.25 413 ASN B N 1
ATOM 10052 C CA . ASN B 1 413 ? -13.594 -8.68 -21.703 1 94.25 413 ASN B CA 1
ATOM 10053 C C . ASN B 1 413 ? -14.156 -8.211 -20.359 1 94.25 413 ASN B C 1
ATOM 10055 O O . ASN B 1 413 ? -13.734 -8.688 -19.297 1 94.25 413 ASN B O 1
ATOM 10059 N N . ILE B 1 414 ? -15.094 -7.266 -20.359 1 96.19 414 ILE B N 1
ATOM 10060 C CA . ILE B 1 414 ? -15.711 -6.785 -19.125 1 96.19 414 ILE B CA 1
ATOM 10061 C C . ILE B 1 414 ? -17.109 -7.379 -18.984 1 96.19 414 ILE B C 1
ATOM 10063 O O . ILE B 1 414 ? -17.953 -7.223 -19.875 1 96.19 414 ILE B O 1
ATOM 10067 N N . VAL B 1 415 ? -17.344 -8.062 -17.875 1 97.62 415 VAL B N 1
ATOM 10068 C CA . VAL B 1 415 ? -18.625 -8.727 -17.656 1 97.62 415 VAL B CA 1
ATOM 10069 C C . VAL B 1 415 ? -19.203 -8.305 -16.312 1 97.62 415 VAL B C 1
ATOM 10071 O O . VAL B 1 415 ? -18.484 -8.172 -15.328 1 97.62 415 VAL B O 1
ATOM 10074 N N . LEU B 1 416 ? -20.516 -7.988 -16.281 1 97.88 416 LEU B N 1
ATOM 10075 C CA . LEU B 1 416 ? -21.234 -7.734 -15.047 1 97.88 416 LEU B CA 1
ATOM 10076 C C . LEU B 1 416 ? -21.828 -9.023 -14.492 1 97.88 416 LEU B C 1
ATOM 10078 O O . LEU B 1 416 ? -22.422 -9.812 -15.234 1 97.88 416 LEU B O 1
ATOM 10082 N N . LEU B 1 417 ? -21.625 -9.211 -13.133 1 97.56 417 LEU B N 1
ATOM 10083 C CA . LEU B 1 417 ? -21.906 -10.547 -12.625 1 97.56 417 LEU B CA 1
ATOM 10084 C C . LEU B 1 417 ? -22.828 -10.484 -11.414 1 97.56 417 LEU B C 1
ATOM 10086 O O . LEU B 1 417 ? -22.781 -9.531 -10.641 1 97.56 417 LEU B O 1
ATOM 10090 N N . SER B 1 418 ? -23.719 -11.398 -11.297 1 95.88 418 SER B N 1
ATOM 10091 C CA . SER B 1 418 ? -24.469 -11.789 -10.109 1 95.88 418 SER B CA 1
ATOM 10092 C C . SER B 1 418 ? -24.406 -13.297 -9.883 1 95.88 418 SER B C 1
ATOM 10094 O O . SER B 1 418 ? -25.141 -14.055 -10.508 1 95.88 418 SER B O 1
ATOM 10096 N N . GLN B 1 419 ? -23.594 -13.695 -9 1 92.94 419 GLN B N 1
ATOM 10097 C CA . GLN B 1 419 ? -23.266 -15.102 -8.797 1 92.94 419 GLN B CA 1
ATOM 10098 C C . GLN B 1 419 ? -24.484 -15.898 -8.352 1 92.94 419 GLN B C 1
ATOM 10100 O O . GLN B 1 419 ? -24.734 -16.984 -8.867 1 92.94 419 GLN B O 1
ATOM 10105 N N . LEU B 1 420 ? -25.25 -15.344 -7.492 1 93.5 420 LEU B N 1
ATOM 10106 C CA . LEU B 1 420 ? -26.406 -16.047 -6.957 1 93.5 420 LEU B CA 1
ATOM 10107 C C . LEU B 1 420 ? -27.516 -16.156 -8.008 1 93.5 420 LEU B C 1
ATOM 10109 O O . LEU B 1 420 ? -28.219 -17.172 -8.078 1 93.5 420 LEU B O 1
ATOM 10113 N N . HIS B 1 421 ? -27.641 -15.117 -8.773 1 95.25 421 HIS B N 1
ATOM 10114 C CA . HIS B 1 421 ? -28.656 -15.156 -9.82 1 95.25 421 HIS B CA 1
ATOM 10115 C C . HIS B 1 421 ? -28.344 -16.219 -10.867 1 95.25 421 HIS B C 1
ATOM 10117 O O . HIS B 1 421 ? -29.234 -16.906 -11.352 1 95.25 421 HIS B O 1
ATOM 10123 N N . GLY B 1 422 ? -27.062 -16.312 -11.258 1 93.69 422 GLY B N 1
ATOM 10124 C CA . GLY B 1 422 ? -26.656 -17.359 -12.188 1 93.69 422 GLY B CA 1
ATOM 10125 C C . GLY B 1 422 ? -26.953 -18.75 -11.695 1 93.69 422 GLY B C 1
ATOM 10126 O O . GLY B 1 422 ? -27.422 -19.609 -12.461 1 93.69 422 GLY B O 1
ATOM 10127 N N . LEU B 1 423 ? -26.75 -18.969 -10.453 1 93.62 423 LEU B N 1
ATOM 10128 C CA . LEU B 1 423 ? -27.016 -20.281 -9.844 1 93.62 423 LEU B CA 1
ATOM 10129 C C . LEU B 1 423 ? -28.516 -20.562 -9.766 1 93.62 423 LEU B C 1
ATOM 10131 O O . LEU B 1 423 ? -28.953 -21.688 -10.023 1 93.62 423 LEU B O 1
ATOM 10135 N N . ALA B 1 424 ? -29.281 -19.531 -9.391 1 93.12 424 ALA B N 1
ATOM 10136 C CA . ALA B 1 424 ? -30.734 -19.688 -9.312 1 93.12 424 ALA B CA 1
ATOM 10137 C C . ALA B 1 424 ? -31.312 -20.031 -10.672 1 93.12 424 ALA B C 1
ATOM 10139 O O . ALA B 1 424 ? -32.219 -20.875 -10.773 1 93.12 424 ALA B O 1
ATOM 10140 N N . LYS B 1 425 ? -30.828 -19.438 -11.703 1 92.75 425 LYS B N 1
ATOM 10141 C CA . LYS B 1 425 ? -31.297 -19.719 -13.062 1 92.75 425 LYS B CA 1
ATOM 10142 C C . LYS B 1 425 ? -30.906 -21.125 -13.5 1 92.75 425 LYS B C 1
ATOM 10144 O O . LYS B 1 425 ? -31.672 -21.797 -14.203 1 92.75 425 LYS B O 1
ATOM 10149 N N . LEU B 1 426 ? -29.703 -21.516 -13.156 1 90.94 426 LEU B N 1
ATOM 10150 C CA . LEU B 1 426 ? -29.25 -22.875 -13.477 1 90.94 426 LEU B CA 1
ATOM 10151 C C . LEU B 1 426 ? -30.125 -23.906 -12.773 1 90.94 426 LEU B C 1
ATOM 10153 O O . LEU B 1 426 ? -30.422 -24.969 -13.352 1 90.94 426 LEU B O 1
ATOM 10157 N N . ALA B 1 427 ? -30.5 -23.625 -11.57 1 89.62 427 ALA B N 1
ATOM 10158 C CA . ALA B 1 427 ? -31.344 -24.531 -10.797 1 89.62 427 ALA B CA 1
ATOM 10159 C C . ALA B 1 427 ? -32.719 -24.688 -11.445 1 89.62 427 ALA B C 1
ATOM 10161 O O . ALA B 1 427 ? -33.344 -25.75 -11.344 1 89.62 427 ALA B O 1
ATOM 10162 N N . GLU B 1 428 ? -33.219 -23.688 -12.086 1 87.88 428 GLU B N 1
ATOM 10163 C CA . GLU B 1 428 ? -34.5 -23.719 -12.766 1 87.88 428 GLU B CA 1
ATOM 10164 C C . GLU B 1 428 ? -34.438 -24.547 -14.047 1 87.88 428 GLU B C 1
ATOM 10166 O O . GLU B 1 428 ? -35.438 -25.125 -14.461 1 87.88 428 GLU B O 1
ATOM 10171 N N . LEU B 1 429 ? -33.344 -24.531 -14.711 1 82.19 429 LEU B N 1
ATOM 10172 C CA . LEU B 1 429 ? -33.219 -25.188 -16 1 82.19 429 LEU B CA 1
ATOM 10173 C C . LEU B 1 429 ? -33.312 -26.703 -15.867 1 82.19 429 LEU B C 1
ATOM 10175 O O . LEU B 1 429 ? -33.875 -27.359 -16.734 1 82.19 429 LEU B O 1
ATOM 10179 N N . SER B 1 430 ? -32.688 -27.25 -14.867 1 78 430 SER B N 1
ATOM 10180 C CA . SER B 1 430 ? -32.75 -28.703 -14.766 1 78 430 SER B CA 1
ATOM 10181 C C . SER B 1 430 ? -32.969 -29.141 -13.32 1 78 430 SER B C 1
ATOM 10183 O O . SER B 1 430 ? -32.25 -28.688 -12.414 1 78 430 SER B O 1
ATOM 10185 N N . SER B 1 431 ? -33.969 -29.875 -13.094 1 79.06 431 SER B N 1
ATOM 10186 C CA . SER B 1 431 ? -34.25 -30.438 -11.773 1 79.06 431 SER B CA 1
ATOM 10187 C C . SER B 1 431 ? -33.25 -31.562 -11.445 1 79.06 431 SER B C 1
ATOM 10189 O O . SER B 1 431 ? -33.094 -31.938 -10.289 1 79.06 431 SER B O 1
ATOM 10191 N N . LEU B 1 432 ? -32.5 -32 -12.461 1 81.25 432 LEU B N 1
ATOM 10192 C CA . LEU B 1 432 ? -31.594 -33.125 -12.281 1 81.25 432 LEU B CA 1
ATOM 10193 C C . LEU B 1 432 ? -30.25 -32.625 -11.727 1 81.25 432 LEU B C 1
ATOM 10195 O O . LEU B 1 432 ? -29.469 -33.438 -11.227 1 81.25 432 LEU B O 1
ATOM 10199 N N . ILE B 1 433 ? -30.094 -31.375 -11.773 1 85.94 433 ILE B N 1
ATOM 10200 C CA . ILE B 1 433 ? -28.797 -30.859 -11.375 1 85.94 433 ILE B CA 1
ATOM 10201 C C . ILE B 1 433 ? -28.922 -30.125 -10.039 1 85.94 433 ILE B C 1
ATOM 10203 O O . ILE B 1 433 ? -29.734 -29.219 -9.898 1 85.94 433 ILE B O 1
ATOM 10207 N N . GLN B 1 434 ? -28.188 -30.609 -9.062 1 89.62 434 GLN B N 1
ATOM 10208 C CA . GLN B 1 434 ? -28.109 -29.891 -7.797 1 89.62 434 GLN B CA 1
ATOM 10209 C C . GLN B 1 434 ? -27.094 -28.75 -7.875 1 89.62 434 GLN B C 1
ATOM 10211 O O . GLN B 1 434 ? -25.953 -28.953 -8.312 1 89.62 434 GLN B O 1
ATOM 10216 N N . VAL B 1 435 ? -27.531 -27.609 -7.477 1 91.81 435 VAL B N 1
ATOM 10217 C CA . VAL B 1 435 ? -26.672 -26.453 -7.656 1 91.81 435 VAL B CA 1
ATOM 10218 C C . VAL B 1 435 ? -26.078 -26.031 -6.312 1 91.81 435 VAL B C 1
ATOM 10220 O O . VAL B 1 435 ? -25.25 -25.109 -6.246 1 91.81 435 VAL B O 1
ATOM 10223 N N . SER B 1 436 ? -26.484 -26.641 -5.191 1 90.44 436 SER B N 1
ATOM 10224 C CA . SER B 1 436 ? -25.953 -26.297 -3.883 1 90.44 436 SER B CA 1
ATOM 10225 C C . SER B 1 436 ? -26.234 -27.391 -2.861 1 90.44 436 SER B C 1
ATOM 10227 O O . SER B 1 436 ? -26.984 -28.328 -3.145 1 90.44 436 SER B O 1
ATOM 10229 N N . SER B 1 437 ? -25.562 -27.25 -1.733 1 88.62 437 SER B N 1
ATOM 10230 C CA . SER B 1 437 ? -25.891 -28.094 -0.589 1 88.62 437 SER B CA 1
ATOM 10231 C C . SER B 1 437 ? -27.172 -27.625 0.087 1 88.62 437 SER B C 1
ATOM 10233 O O . SER B 1 437 ? -27.641 -26.516 -0.156 1 88.62 437 SER B O 1
ATOM 10235 N N . PRO B 1 438 ? -27.766 -28.453 0.904 1 87.69 438 PRO B N 1
ATOM 10236 C CA . PRO B 1 438 ? -28.984 -28.047 1.616 1 87.69 438 PRO B CA 1
ATOM 10237 C C . PRO B 1 438 ? -28.75 -26.859 2.547 1 87.69 438 PRO B C 1
ATOM 10239 O O . PRO B 1 438 ? -29.656 -26.047 2.748 1 87.69 438 PRO B O 1
ATOM 10242 N N . GLU B 1 439 ? -27.609 -26.75 3.043 1 84.06 439 GLU B N 1
ATOM 10243 C CA . GLU B 1 439 ? -27.281 -25.656 3.951 1 84.06 439 GLU B CA 1
ATOM 10244 C C . GLU B 1 439 ? -27.25 -24.312 3.211 1 84.06 439 GLU B C 1
ATOM 10246 O O . GLU B 1 439 ? -27.547 -23.266 3.789 1 84.06 439 GLU B O 1
ATOM 10251 N N . PHE B 1 440 ? -27 -24.375 1.897 1 88.44 440 PHE B N 1
ATOM 10252 C CA . PHE B 1 440 ? -26.828 -23.156 1.113 1 88.44 440 PHE B CA 1
ATOM 10253 C C . PHE B 1 440 ? -28.109 -22.797 0.373 1 88.44 440 PHE B C 1
ATOM 10255 O O . PHE B 1 440 ? -28.234 -21.703 -0.181 1 88.44 440 PHE B O 1
ATOM 10262 N N . LEU B 1 441 ? -29.109 -23.594 0.447 1 88.19 441 LEU B N 1
ATOM 10263 C CA . LEU B 1 441 ? -30.344 -23.469 -0.329 1 88.19 441 LEU B CA 1
ATOM 10264 C C . LEU B 1 441 ? -31.062 -22.172 0.006 1 88.19 441 LEU B C 1
ATOM 10266 O O . LEU B 1 441 ? -31.594 -21.5 -0.884 1 88.19 441 LEU B O 1
ATOM 10270 N N . PRO B 1 442 ? -31 -21.734 1.265 1 87 442 PRO B N 1
ATOM 10271 C CA . PRO B 1 442 ? -31.688 -20.484 1.582 1 87 442 PRO B CA 1
ATOM 10272 C C . PRO B 1 442 ? -31.078 -19.266 0.893 1 87 442 PRO B C 1
ATOM 10274 O O . PRO B 1 442 ? -31.781 -18.297 0.592 1 87 442 PRO B O 1
ATOM 10277 N N . GLU B 1 443 ? -29.828 -19.312 0.652 1 88.94 443 GLU B N 1
ATOM 10278 C CA . GLU B 1 443 ? -29.141 -18.188 0.002 1 88.94 443 GLU B CA 1
ATOM 10279 C C . GLU B 1 443 ? -29.594 -18.047 -1.451 1 88.94 443 GLU B C 1
ATOM 10281 O O . GLU B 1 443 ? -29.562 -16.953 -2.008 1 88.94 443 GLU B O 1
ATOM 10286 N N . LEU B 1 444 ? -30.031 -19.109 -2.078 1 90.25 444 LEU B N 1
ATOM 10287 C CA . LEU B 1 444 ? -30.406 -19.109 -3.486 1 90.25 444 LEU B CA 1
ATOM 10288 C C . LEU B 1 444 ? -31.75 -18.422 -3.682 1 90.25 444 LEU B C 1
ATOM 10290 O O . LEU B 1 444 ? -32.125 -18.094 -4.809 1 90.25 444 LEU B O 1
ATOM 10294 N N . ASP B 1 445 ? -32.375 -18.094 -2.58 1 89.12 445 ASP B N 1
ATOM 10295 C CA . ASP B 1 445 ? -33.688 -17.406 -2.668 1 89.12 445 ASP B CA 1
ATOM 10296 C C . ASP B 1 445 ? -33.5 -15.898 -2.658 1 89.12 445 ASP B C 1
ATOM 10298 O O . ASP B 1 445 ? -34.469 -15.156 -2.945 1 89.12 445 ASP B O 1
ATOM 10302 N N . ILE B 1 446 ? -32.344 -15.406 -2.443 1 89.19 446 ILE B N 1
ATOM 10303 C CA . ILE B 1 446 ? -32.094 -13.977 -2.314 1 89.19 446 ILE B CA 1
ATOM 10304 C C . ILE B 1 446 ? -32.406 -13.273 -3.635 1 89.19 446 ILE B C 1
ATOM 10306 O O . ILE B 1 446 ? -33.062 -12.234 -3.654 1 89.19 446 ILE B O 1
ATOM 10310 N N . PRO B 1 447 ? -31.984 -13.852 -4.797 1 91.25 447 PRO B N 1
ATOM 10311 C CA . PRO B 1 447 ? -32.25 -13.188 -6.074 1 91.25 447 PRO B CA 1
ATOM 10312 C C . PRO B 1 447 ? -33.75 -13.156 -6.414 1 91.25 447 PRO B C 1
ATOM 10314 O O . PRO B 1 447 ? -34.156 -12.367 -7.266 1 91.25 447 PRO B O 1
ATOM 10317 N N . ASN B 1 448 ? -34.531 -13.945 -5.711 1 90.81 448 ASN B N 1
ATOM 10318 C CA . ASN B 1 448 ? -35.969 -14.016 -6.008 1 90.81 448 ASN B CA 1
ATOM 10319 C C . ASN B 1 448 ? -36.781 -13.094 -5.094 1 90.81 448 ASN B C 1
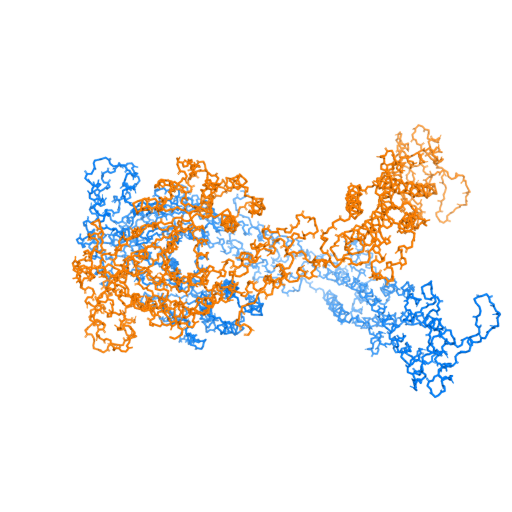ATOM 10321 O O . ASN B 1 448 ? -38 -12.969 -5.25 1 90.81 448 ASN B O 1
ATOM 10325 N N . LYS B 1 449 ? -36.094 -12.453 -4.227 1 89.81 449 LYS B N 1
ATOM 10326 C CA . LYS B 1 449 ? -36.781 -11.461 -3.404 1 89.81 449 LYS B CA 1
ATOM 10327 C C . LYS B 1 449 ? -37.312 -10.305 -4.258 1 89.81 449 LYS B C 1
ATOM 10329 O O . LYS B 1 449 ? -36.688 -9.953 -5.27 1 89.81 449 LYS B O 1
ATOM 10334 N N . LEU B 1 450 ? -38.344 -9.672 -3.855 1 90.5 450 LEU B N 1
ATOM 10335 C CA . LEU B 1 450 ? -39.062 -8.68 -4.648 1 90.5 450 LEU B CA 1
ATOM 10336 C C . LEU B 1 450 ? -38.156 -7.492 -4.973 1 90.5 450 LEU B C 1
ATOM 10338 O O . LEU B 1 450 ? -38.125 -7.012 -6.109 1 90.5 450 LEU B O 1
ATOM 10342 N N . SER B 1 451 ? -37.469 -7.004 -4.004 1 88 451 SER B N 1
ATOM 10343 C CA . SER B 1 451 ? -36.594 -5.848 -4.227 1 88 451 SER B CA 1
ATOM 10344 C C . SER B 1 451 ? -35.531 -6.16 -5.258 1 88 451 SER B C 1
ATOM 10346 O O . SER B 1 451 ? -35.188 -5.312 -6.094 1 88 451 SER B O 1
ATOM 10348 N N . GLU B 1 452 ? -34.969 -7.379 -5.266 1 91.62 452 GLU B N 1
ATOM 10349 C CA . GLU B 1 452 ? -33.938 -7.793 -6.199 1 91.62 452 GLU B CA 1
ATOM 10350 C C . GLU B 1 452 ? -34.5 -7.957 -7.609 1 91.62 452 GLU B C 1
ATOM 10352 O O . GLU B 1 452 ? -33.844 -7.582 -8.586 1 91.62 452 GLU B O 1
ATOM 10357 N N . VAL B 1 453 ? -35.656 -8.547 -7.676 1 94.62 453 VAL B N 1
ATOM 10358 C CA . VAL B 1 453 ? -36.281 -8.773 -8.977 1 94.62 453 VAL B CA 1
ATOM 10359 C C . VAL B 1 453 ? -36.625 -7.438 -9.625 1 94.62 453 VAL B C 1
ATOM 10361 O O . VAL B 1 453 ? -36.406 -7.25 -10.828 1 94.62 453 VAL B O 1
ATOM 10364 N N . GLU B 1 454 ? -37.156 -6.492 -8.828 1 93.94 454 GLU B N 1
ATOM 10365 C CA . GLU B 1 454 ? -37.531 -5.18 -9.352 1 93.94 454 GLU B CA 1
ATOM 10366 C C . GLU B 1 454 ? -36.312 -4.445 -9.898 1 93.94 454 GLU B C 1
ATOM 10368 O O . GLU B 1 454 ? -36.375 -3.844 -10.977 1 93.94 454 GLU B O 1
ATOM 10373 N N . LEU B 1 455 ? -35.281 -4.5 -9.18 1 94 455 LEU B N 1
ATOM 10374 C CA . LEU B 1 455 ? -34.062 -3.826 -9.609 1 94 455 LEU B CA 1
ATOM 10375 C C . LEU B 1 455 ? -33.5 -4.473 -10.867 1 94 455 LEU B C 1
ATOM 10377 O O . LEU B 1 455 ? -33 -3.777 -11.766 1 94 455 LEU B O 1
ATOM 10381 N N . ARG B 1 456 ? -33.5 -5.773 -10.945 1 95.38 456 ARG B N 1
ATOM 10382 C CA . ARG B 1 456 ? -33 -6.492 -12.117 1 95.38 456 ARG B CA 1
ATOM 10383 C C . ARG B 1 456 ? -33.844 -6.148 -13.359 1 95.38 456 ARG B C 1
ATOM 10385 O O . ARG B 1 456 ? -33.281 -5.996 -14.453 1 95.38 456 ARG B O 1
ATOM 10392 N N . GLU B 1 457 ? -35.125 -6.039 -13.148 1 95.44 457 GLU B N 1
ATOM 10393 C CA . GLU B 1 457 ? -36 -5.664 -14.25 1 95.44 457 GLU B CA 1
ATOM 10394 C C . GLU B 1 457 ? -35.719 -4.25 -14.734 1 95.44 457 GLU B C 1
ATOM 10396 O O . GLU B 1 457 ? -35.781 -3.971 -15.938 1 95.44 457 GLU B O 1
ATOM 10401 N N . LYS B 1 458 ? -35.438 -3.395 -13.805 1 95.12 458 LYS B N 1
ATOM 10402 C CA . LYS B 1 458 ? -35.062 -2.029 -14.18 1 95.12 458 LYS B CA 1
ATOM 10403 C C . LYS B 1 458 ? -33.812 -2.006 -15.031 1 95.12 458 LYS B C 1
ATOM 10405 O O . LYS B 1 458 ? -33.719 -1.271 -16.016 1 95.12 458 LYS B O 1
ATOM 10410 N N . TRP B 1 459 ? -32.812 -2.787 -14.664 1 95.62 459 TRP B N 1
ATOM 10411 C CA . TRP B 1 459 ? -31.562 -2.869 -15.438 1 95.62 459 TRP B CA 1
ATOM 10412 C C . TRP B 1 459 ? -31.844 -3.426 -16.828 1 95.62 459 TRP B C 1
ATOM 10414 O O . TRP B 1 459 ? -31.234 -2.979 -17.812 1 95.62 459 TRP B O 1
ATOM 10424 N N . GLN B 1 460 ? -32.75 -4.434 -16.891 1 95.69 460 GLN B N 1
ATOM 10425 C CA . GLN B 1 460 ? -33.094 -5.031 -18.172 1 95.69 460 GLN B CA 1
ATOM 10426 C C . GLN B 1 460 ? -33.781 -4.008 -19.078 1 95.69 460 GLN B C 1
ATOM 10428 O O . GLN B 1 460 ? -33.469 -3.938 -20.281 1 95.69 460 GLN B O 1
ATOM 10433 N N . GLN B 1 461 ? -34.656 -3.248 -18.484 1 94.62 461 GLN B N 1
ATOM 10434 C CA . GLN B 1 461 ? -35.344 -2.215 -19.25 1 94.62 461 GLN B CA 1
ATOM 10435 C C . GLN B 1 461 ? -34.375 -1.146 -19.734 1 94.62 461 GLN B C 1
ATOM 10437 O O . GLN B 1 461 ? -34.469 -0.664 -20.859 1 94.62 461 GLN B O 1
ATOM 10442 N N . LEU B 1 462 ? -33.469 -0.775 -18.859 1 94 462 LEU B N 1
ATOM 10443 C CA . LEU B 1 462 ? -32.438 0.204 -19.234 1 94 462 LEU B CA 1
ATOM 10444 C C . LEU B 1 462 ? -31.609 -0.306 -20.406 1 94 462 LEU B C 1
ATOM 10446 O O . LEU B 1 462 ? -31.266 0.463 -21.312 1 94 462 LEU B O 1
ATOM 10450 N N . SER B 1 463 ? -31.312 -1.607 -20.422 1 94.12 463 SER B N 1
ATOM 10451 C CA . SER B 1 463 ? -30.516 -2.211 -21.484 1 94.12 463 SER B CA 1
ATOM 10452 C C . SER B 1 463 ? -31.234 -2.125 -22.828 1 94.12 463 SER B C 1
ATOM 10454 O O . SER B 1 463 ? -30.609 -1.918 -23.859 1 94.12 463 SER B O 1
ATOM 10456 N N . LYS B 1 464 ? -32.469 -2.256 -22.797 1 91.94 464 LYS B N 1
ATOM 10457 C CA . LYS B 1 464 ? -33.25 -2.25 -24.016 1 91.94 464 LYS B CA 1
ATOM 10458 C C . LYS B 1 464 ? -33.344 -0.848 -24.609 1 91.94 464 LYS B C 1
ATOM 10460 O O . LYS B 1 464 ? -33.625 -0.688 -25.797 1 91.94 464 LYS B O 1
ATOM 10465 N N . LYS B 1 465 ? -33.094 0.139 -23.766 1 91.5 465 LYS B N 1
ATOM 10466 C CA . LYS B 1 465 ? -33.156 1.521 -24.219 1 91.5 465 LYS B CA 1
ATOM 10467 C C . LYS B 1 465 ? -31.844 1.929 -24.906 1 91.5 465 LYS B C 1
ATOM 10469 O O . LYS B 1 465 ? -31.781 2.967 -25.562 1 91.5 465 LYS B O 1
ATOM 10474 N N . LEU B 1 466 ? -30.844 1.13 -24.828 1 92.25 466 LEU B N 1
ATOM 10475 C CA . LEU B 1 466 ? -29.547 1.39 -25.422 1 92.25 466 LEU B CA 1
ATOM 10476 C C . LEU B 1 466 ? -29.453 0.75 -26.812 1 92.25 466 LEU B C 1
ATOM 10478 O O . LEU B 1 466 ? -30.125 -0.24 -27.094 1 92.25 466 LEU B O 1
ATOM 10482 N N . PRO B 1 467 ? -28.609 1.353 -27.656 1 90.38 467 PRO B N 1
ATOM 10483 C CA . PRO B 1 467 ? -28.391 0.714 -28.953 1 90.38 467 PRO B CA 1
ATOM 10484 C C . PRO B 1 467 ? -27.75 -0.664 -28.828 1 90.38 467 PRO B C 1
ATOM 10486 O O . PRO B 1 467 ? -26.875 -0.87 -27.984 1 90.38 467 PRO B O 1
ATOM 10489 N N . PRO B 1 468 ? -28.141 -1.569 -29.625 1 88.75 468 PRO B N 1
ATOM 10490 C CA . PRO B 1 468 ? -27.609 -2.934 -29.562 1 88.75 468 PRO B CA 1
ATOM 10491 C C . PRO B 1 468 ? -26.109 -2.996 -29.828 1 88.75 468 PRO B C 1
ATOM 10493 O O . PRO B 1 468 ? -25.438 -3.967 -29.453 1 88.75 468 PRO B O 1
ATOM 10496 N N . SER B 1 469 ? -25.578 -2.01 -30.422 1 88.31 469 SER B N 1
ATOM 10497 C CA . SER B 1 469 ? -24.156 -1.993 -30.734 1 88.31 469 SER B CA 1
ATOM 10498 C C . SER B 1 469 ? -23.328 -1.556 -29.531 1 88.31 469 SER B C 1
ATOM 10500 O O . SER B 1 469 ? -22.125 -1.76 -29.484 1 88.31 469 SER B O 1
ATOM 10502 N N . SER B 1 470 ? -24.031 -1.108 -28.547 1 90 470 SER B N 1
ATOM 10503 C CA . SER B 1 470 ? -23.328 -0.612 -27.359 1 90 470 SER B CA 1
ATOM 10504 C C . SER B 1 470 ? -22.844 -1.761 -26.484 1 90 470 SER B C 1
ATOM 10506 O O . SER B 1 470 ? -23.531 -2.783 -26.359 1 90 470 SER B O 1
ATOM 10508 N N . THR B 1 471 ? -21.688 -1.646 -26 1 91.94 471 THR B N 1
ATOM 10509 C CA . THR B 1 471 ? -21.125 -2.645 -25.109 1 91.94 471 THR B CA 1
ATOM 10510 C C . THR B 1 471 ? -21.922 -2.742 -23.828 1 91.94 471 THR B C 1
ATOM 10512 O O . THR B 1 471 ? -22.109 -3.834 -23.281 1 91.94 471 THR B O 1
ATOM 10515 N N . LEU B 1 472 ? -22.453 -1.604 -23.344 1 94 472 LEU B N 1
ATOM 10516 C CA . LEU B 1 472 ? -23.219 -1.571 -22.109 1 94 472 LEU B CA 1
ATOM 10517 C C . LEU B 1 472 ? -24.547 -2.303 -22.266 1 94 472 LEU B C 1
ATOM 10519 O O . LEU B 1 472 ? -25.031 -2.928 -21.328 1 94 472 LEU B O 1
ATOM 10523 N N . HIS B 1 473 ? -25.125 -2.227 -23.438 1 94.5 473 HIS B N 1
ATOM 10524 C CA . HIS B 1 473 ? -26.344 -2.965 -23.719 1 94.5 473 HIS B CA 1
ATOM 10525 C C . HIS B 1 473 ? -26.141 -4.461 -23.516 1 94.5 473 HIS B C 1
ATOM 10527 O O . HIS B 1 473 ? -26.938 -5.109 -22.828 1 94.5 473 HIS B O 1
ATOM 10533 N N . LYS B 1 474 ? -25.109 -4.938 -24.109 1 95.44 474 LYS B N 1
ATOM 10534 C CA . LYS B 1 474 ? -24.828 -6.363 -24.016 1 95.44 474 LYS B CA 1
ATOM 10535 C C . LYS B 1 474 ? -24.516 -6.77 -22.578 1 95.44 474 LYS B C 1
ATOM 10537 O O . LYS B 1 474 ? -24.969 -7.816 -22.109 1 95.44 474 LYS B O 1
ATOM 10542 N N . GLN B 1 475 ? -23.766 -5.965 -21.906 1 96.31 475 GLN B N 1
ATOM 10543 C CA . GLN B 1 475 ? -23.375 -6.262 -20.531 1 96.31 475 GLN B CA 1
ATOM 10544 C C . GLN B 1 475 ? -24.578 -6.312 -19.609 1 96.31 475 GLN B C 1
ATOM 10546 O O . GLN B 1 475 ? -24.734 -7.254 -18.828 1 96.31 475 GLN B O 1
ATOM 10551 N N . LEU B 1 476 ? -25.453 -5.34 -19.703 1 96.69 476 LEU B N 1
ATOM 10552 C CA . LEU B 1 476 ? -26.641 -5.277 -18.844 1 96.69 476 LEU B CA 1
ATOM 10553 C C . LEU B 1 476 ? -27.625 -6.375 -19.203 1 96.69 476 LEU B C 1
ATOM 10555 O O . LEU B 1 476 ? -28.281 -6.941 -18.328 1 96.69 476 LEU B O 1
ATOM 10559 N N . SER B 1 477 ? -27.719 -6.684 -20.469 1 96.81 477 SER B N 1
ATOM 10560 C CA . SER B 1 477 ? -28.609 -7.75 -20.906 1 96.81 477 SER B CA 1
ATOM 10561 C C . SER B 1 477 ? -28.156 -9.109 -20.391 1 96.81 477 SER B C 1
ATOM 10563 O O . SER B 1 477 ? -28.969 -9.883 -19.875 1 96.81 477 SER B O 1
ATOM 10565 N N . ASP B 1 478 ? -26.891 -9.383 -20.578 1 97 478 ASP B N 1
ATOM 10566 C CA . ASP B 1 478 ? -26.328 -10.633 -20.062 1 97 478 ASP B CA 1
ATOM 10567 C C . ASP B 1 478 ? -26.547 -10.766 -18.562 1 97 478 ASP B C 1
ATOM 10569 O O . ASP B 1 478 ? -26.891 -11.836 -18.062 1 97 478 ASP B O 1
ATOM 10573 N N . PHE B 1 479 ? -26.344 -9.664 -17.859 1 97.44 479 PHE B N 1
ATOM 10574 C CA . PHE B 1 479 ? -26.531 -9.648 -16.422 1 97.44 479 PHE B CA 1
ATOM 10575 C C . PHE B 1 479 ? -27.969 -9.977 -16.047 1 97.44 479 PHE B C 1
ATOM 10577 O O . PHE B 1 479 ? -28.219 -10.758 -15.133 1 97.44 479 PHE B O 1
ATOM 10584 N N . ALA B 1 480 ? -28.875 -9.359 -16.703 1 96.75 480 ALA B N 1
ATOM 10585 C CA . ALA B 1 480 ? -30.281 -9.531 -16.391 1 96.75 480 ALA B CA 1
ATOM 10586 C C . ALA B 1 480 ? -30.75 -10.945 -16.734 1 96.75 480 ALA B C 1
ATOM 10588 O O . ALA B 1 480 ? -31.672 -11.469 -16.094 1 96.75 480 ALA B O 1
ATOM 10589 N N . GLU B 1 481 ? -30.156 -11.562 -17.672 1 95.12 481 GLU B N 1
ATOM 10590 C CA . GLU B 1 481 ? -30.578 -12.875 -18.141 1 95.12 481 GLU B CA 1
ATOM 10591 C C . GLU B 1 481 ? -30.203 -13.961 -17.141 1 95.12 481 GLU B C 1
ATOM 10593 O O . GLU B 1 481 ? -31.062 -14.727 -16.703 1 95.12 481 GLU B O 1
ATOM 10598 N N . ASP B 1 482 ? -28.953 -14.07 -16.797 1 95.12 482 ASP B N 1
ATOM 10599 C CA . ASP B 1 482 ? -28.531 -15.125 -15.883 1 95.12 482 ASP B CA 1
ATOM 10600 C C . ASP B 1 482 ? -27.391 -14.656 -14.984 1 95.12 482 ASP B C 1
ATOM 10602 O O . ASP B 1 482 ? -26.531 -15.445 -14.609 1 95.12 482 ASP B O 1
ATOM 10606 N N . GLY B 1 483 ? -27.312 -13.391 -14.773 1 95.94 483 GLY B N 1
ATOM 10607 C CA . GLY B 1 483 ? -26.25 -12.852 -13.938 1 95.94 483 GLY B CA 1
ATOM 10608 C C . GLY B 1 483 ? -24.922 -12.727 -14.656 1 95.94 483 GLY B C 1
ATOM 10609 O O . GLY B 1 483 ? -23.891 -12.492 -14.031 1 95.94 483 GLY B O 1
ATOM 10610 N N . GLY B 1 484 ? -24.875 -12.914 -15.984 1 97 484 GLY B N 1
ATOM 10611 C CA . GLY B 1 484 ? -23.656 -12.781 -16.766 1 97 484 GLY B CA 1
ATOM 10612 C C . GLY B 1 484 ? -22.766 -14.008 -16.719 1 97 484 GLY B C 1
ATOM 10613 O O . GLY B 1 484 ? -21.656 -14 -17.25 1 97 484 GLY B O 1
ATOM 10614 N N . ILE B 1 485 ? -23.219 -15.141 -16.125 1 96.81 485 ILE B N 1
ATOM 10615 C CA . ILE B 1 485 ? -22.375 -16.312 -15.875 1 96.81 485 ILE B CA 1
ATOM 10616 C C . ILE B 1 485 ? -22.141 -17.062 -17.172 1 96.81 485 ILE B C 1
ATOM 10618 O O . ILE B 1 485 ? -21.047 -17.547 -17.438 1 96.81 485 ILE B O 1
ATOM 10622 N N . SER B 1 486 ? -23.156 -17.188 -18.016 1 95.12 486 SER B N 1
ATOM 10623 C CA . SER B 1 486 ? -23 -17.859 -19.297 1 95.12 486 SER B CA 1
ATOM 10624 C C . SER B 1 486 ? -22.016 -17.109 -20.203 1 95.12 486 SER B C 1
ATOM 10626 O O . SER B 1 486 ? -21.219 -17.734 -20.906 1 95.12 486 SER B O 1
ATOM 10628 N N . ARG B 1 487 ? -22.156 -15.836 -20.188 1 96.31 487 ARG B N 1
ATOM 10629 C CA . ARG B 1 487 ? -21.219 -15.023 -20.953 1 96.31 487 ARG B CA 1
ATOM 10630 C C . ARG B 1 487 ? -19.797 -15.219 -20.469 1 96.31 487 ARG B C 1
ATOM 10632 O O . ARG B 1 487 ? -18.859 -15.336 -21.281 1 96.31 487 ARG B O 1
ATOM 10639 N N . LEU B 1 488 ? -19.594 -15.211 -19.172 1 96.75 488 LEU B N 1
ATOM 10640 C CA . LEU B 1 488 ? -18.25 -15.398 -18.609 1 96.75 488 LEU B CA 1
ATOM 10641 C C . LEU B 1 488 ? -17.703 -16.766 -18.984 1 96.75 488 LEU B C 1
ATOM 10643 O O . LEU B 1 488 ? -16.516 -16.891 -19.312 1 96.75 488 LEU B O 1
ATOM 10647 N N . ARG B 1 489 ? -18.516 -17.828 -18.938 1 95.06 489 ARG B N 1
ATOM 10648 C CA . ARG B 1 489 ? -18.109 -19.172 -19.344 1 95.06 489 ARG B CA 1
ATOM 10649 C C . ARG B 1 489 ? -17.609 -19.188 -20.781 1 95.06 489 ARG B C 1
ATOM 10651 O O . ARG B 1 489 ? -16.547 -19.75 -21.078 1 95.06 489 ARG B O 1
ATOM 10658 N N . SER B 1 490 ? -18.359 -18.578 -21.578 1 93.38 490 SER B N 1
ATOM 10659 C CA . SER B 1 490 ? -18 -18.516 -23 1 93.38 490 SER B CA 1
ATOM 10660 C C . SER B 1 490 ? -16.719 -17.719 -23.203 1 93.38 490 SER B C 1
ATOM 10662 O O . SER B 1 490 ? -15.883 -18.094 -24.031 1 93.38 490 SER B O 1
ATOM 10664 N N . LEU B 1 491 ? -16.672 -16.656 -22.547 1 93.69 491 LEU B N 1
ATOM 10665 C CA . LEU B 1 491 ? -15.5 -15.789 -22.672 1 93.69 491 LEU B CA 1
ATOM 10666 C C . LEU B 1 491 ? -14.242 -16.516 -22.203 1 93.69 491 LEU B C 1
ATOM 10668 O O . LEU B 1 491 ? -13.188 -16.406 -22.844 1 93.69 491 LEU B O 1
ATOM 10672 N N . LEU B 1 492 ? -14.281 -17.203 -21.125 1 92 492 LEU B N 1
ATOM 10673 C CA . LEU B 1 492 ? -13.133 -17.938 -20.594 1 92 492 LEU B CA 1
ATOM 10674 C C . LEU B 1 492 ? -12.703 -19.031 -21.562 1 92 492 LEU B C 1
ATOM 10676 O O . LEU B 1 492 ? -11.508 -19.219 -21.812 1 92 492 LEU B O 1
ATOM 10680 N N . LYS B 1 493 ? -13.664 -19.688 -22.062 1 87.06 493 LYS B N 1
ATOM 10681 C CA . LYS B 1 493 ? -13.383 -20.75 -23.016 1 87.06 493 LYS B CA 1
ATOM 10682 C C . LYS B 1 493 ? -12.703 -20.188 -24.266 1 87.06 493 LYS B C 1
ATOM 10684 O O . LYS B 1 493 ? -11.695 -20.734 -24.734 1 87.06 493 LYS B O 1
ATOM 10689 N N . GLU B 1 494 ? -13.242 -19.125 -24.766 1 85.56 494 GLU B N 1
ATOM 10690 C CA . GLU B 1 494 ? -12.695 -18.5 -25.969 1 85.56 494 GLU B CA 1
ATOM 10691 C C . GLU B 1 494 ? -11.297 -17.953 -25.703 1 85.56 494 GLU B C 1
ATOM 10693 O O . GLU B 1 494 ? -10.414 -18.062 -26.562 1 85.56 494 GLU B O 1
ATOM 10698 N N . HIS B 1 495 ? -11.195 -17.406 -24.594 1 86.31 495 HIS B N 1
ATOM 10699 C CA . HIS B 1 495 ? -9.906 -16.812 -24.25 1 86.31 495 HIS B CA 1
ATOM 10700 C C . HIS B 1 495 ? -8.828 -17.875 -24.109 1 86.31 495 HIS B C 1
ATOM 10702 O O . HIS B 1 495 ? -7.684 -17.656 -24.5 1 86.31 495 HIS B O 1
ATOM 10708 N N . VAL B 1 496 ? -9.125 -18.969 -23.516 1 83.88 496 VAL B N 1
ATOM 10709 C CA . VAL B 1 496 ? -8.18 -20.062 -23.359 1 83.88 496 VAL B CA 1
ATOM 10710 C C . VAL B 1 496 ? -7.789 -20.609 -24.719 1 83.88 496 VAL B C 1
ATOM 10712 O O . VAL B 1 496 ? -6.609 -20.859 -24.984 1 83.88 496 VAL B O 1
ATOM 10715 N N . ALA B 1 497 ? -8.719 -20.688 -25.547 1 79.94 497 ALA B N 1
ATOM 10716 C CA . ALA B 1 497 ? -8.484 -21.266 -26.875 1 79.94 497 ALA B CA 1
ATOM 10717 C C . ALA B 1 497 ? -7.668 -20.328 -27.75 1 79.94 497 ALA B C 1
ATOM 10719 O O . ALA B 1 497 ? -6.781 -20.75 -28.484 1 79.94 497 ALA B O 1
ATOM 10720 N N . GLN B 1 498 ? -7.938 -19.078 -27.625 1 80.25 498 GLN B N 1
ATOM 10721 C CA . GLN B 1 498 ? -7.324 -18.109 -28.531 1 80.25 498 GLN B CA 1
ATOM 10722 C C . GLN B 1 498 ? -6 -17.594 -27.969 1 80.25 498 GLN B C 1
ATOM 10724 O O . GLN B 1 498 ? -5.023 -17.453 -28.703 1 80.25 498 GLN B O 1
ATOM 10729 N N . HIS B 1 499 ? -6.016 -17.312 -26.703 1 83.12 499 HIS B N 1
ATOM 10730 C CA . HIS B 1 499 ? -4.867 -16.625 -26.125 1 83.12 499 HIS B CA 1
ATOM 10731 C C . HIS B 1 499 ? -4.141 -17.5 -25.109 1 83.12 499 HIS B C 1
ATOM 10733 O O . HIS B 1 499 ? -2.924 -17.391 -24.953 1 83.12 499 HIS B O 1
ATOM 10739 N N . GLY B 1 500 ? -4.828 -18.266 -24.438 1 82.56 500 GLY B N 1
ATOM 10740 C CA . GLY B 1 500 ? -4.246 -19.047 -23.359 1 82.56 500 GLY B CA 1
ATOM 10741 C C . GLY B 1 500 ? -3.133 -19.969 -23.812 1 82.56 500 GLY B C 1
ATOM 10742 O O . GLY B 1 500 ? -2.055 -20 -23.219 1 82.56 500 GLY B O 1
ATOM 10743 N N . LEU B 1 501 ? -3.387 -20.656 -24.859 1 82 501 LEU B N 1
ATOM 10744 C CA . LEU B 1 501 ? -2.398 -21.594 -25.375 1 82 501 LEU B CA 1
ATOM 10745 C C . LEU B 1 501 ? -1.199 -20.859 -25.969 1 82 501 LEU B C 1
ATOM 10747 O O . LEU B 1 501 ? -0.058 -21.297 -25.812 1 82 501 LEU B O 1
ATOM 10751 N N . LYS B 1 502 ? -1.535 -19.781 -26.578 1 83.75 502 LYS B N 1
ATOM 10752 C CA . LYS B 1 502 ? -0.456 -18.969 -27.125 1 83.75 502 LYS B CA 1
ATOM 10753 C C . LYS B 1 502 ? 0.445 -18.438 -26.016 1 83.75 502 LYS B C 1
ATOM 10755 O O . LYS B 1 502 ? 1.67 -18.422 -26.156 1 83.75 502 LYS B O 1
ATOM 10760 N N . GLN B 1 503 ? -0.2 -18.016 -25 1 86 503 GLN B N 1
ATOM 10761 C CA . GLN B 1 503 ? 0.554 -17.469 -23.875 1 86 503 GLN B CA 1
ATOM 10762 C C . GLN B 1 503 ? 1.352 -18.562 -23.172 1 86 503 GLN B C 1
ATOM 10764 O O . GLN B 1 503 ? 2.459 -18.312 -22.688 1 86 503 GLN B O 1
ATOM 10769 N N . LEU B 1 504 ? 0.808 -19.703 -23.062 1 86.06 504 LEU B N 1
ATOM 10770 C CA . LEU B 1 504 ? 1.522 -20.812 -22.469 1 86.06 504 LEU B CA 1
ATOM 10771 C C . LEU B 1 504 ? 2.775 -21.156 -23.266 1 86.06 504 LEU B C 1
ATOM 10773 O O . LEU B 1 504 ? 3.822 -21.469 -22.688 1 86.06 504 LEU B O 1
ATOM 10777 N N . VAL B 1 505 ? 2.66 -21.125 -24.547 1 87.12 505 VAL B N 1
ATOM 10778 C CA . VAL B 1 505 ? 3.811 -21.375 -25.406 1 87.12 505 VAL B CA 1
ATOM 10779 C C . VAL B 1 505 ? 4.871 -20.297 -25.172 1 87.12 505 VAL B C 1
ATOM 10781 O O . VAL B 1 505 ? 6.062 -20.609 -25.078 1 87.12 505 VAL B O 1
ATOM 10784 N N . GLU B 1 506 ? 4.406 -19.094 -25.125 1 85.31 506 GLU B N 1
ATOM 10785 C CA . GLU B 1 506 ? 5.336 -18 -24.906 1 85.31 506 GLU B CA 1
ATOM 10786 C C . GLU B 1 506 ? 6.043 -18.125 -23.562 1 85.31 506 GLU B C 1
ATOM 10788 O O . GLU B 1 506 ? 7.246 -17.875 -23.453 1 85.31 506 GLU B O 1
ATOM 10793 N N . ASP B 1 507 ? 5.297 -18.453 -22.578 1 85.69 507 ASP B N 1
ATOM 10794 C CA . ASP B 1 507 ? 5.883 -18.656 -21.25 1 85.69 507 ASP B CA 1
ATOM 10795 C C . ASP B 1 507 ? 6.883 -19.797 -21.25 1 85.69 507 ASP B C 1
ATOM 10797 O O . ASP B 1 507 ? 7.918 -19.734 -20.594 1 85.69 507 ASP B O 1
ATOM 10801 N N . THR B 1 508 ? 6.539 -20.844 -21.953 1 88.62 508 THR B N 1
ATOM 10802 C CA . THR B 1 508 ? 7.438 -21.984 -22.062 1 88.62 508 THR B CA 1
ATOM 10803 C C . THR B 1 508 ? 8.711 -21.594 -22.812 1 88.62 508 THR B C 1
ATOM 10805 O O . THR B 1 508 ? 9.805 -22.047 -22.453 1 88.62 508 THR B O 1
ATOM 10808 N N . GLN B 1 509 ? 8.531 -20.828 -23.766 1 87.81 509 GLN B N 1
ATOM 10809 C CA . GLN B 1 509 ? 9.68 -20.359 -24.531 1 87.81 509 GLN B CA 1
ATOM 10810 C C . GLN B 1 509 ? 10.648 -19.562 -23.656 1 87.81 509 GLN B C 1
ATOM 10812 O O . GLN B 1 509 ? 11.867 -19.672 -23.797 1 87.81 509 GLN B O 1
ATOM 10817 N N . ARG B 1 510 ? 10.094 -18.797 -22.828 1 85.81 510 ARG B N 1
ATOM 10818 C CA . ARG B 1 510 ? 10.93 -18.031 -21.906 1 85.81 510 ARG B CA 1
ATOM 10819 C C . ARG B 1 510 ? 11.711 -18.953 -20.984 1 85.81 510 ARG B C 1
ATOM 10821 O O . ARG B 1 510 ? 12.883 -18.703 -20.688 1 85.81 510 ARG B O 1
ATOM 10828 N N . THR B 1 511 ? 11.047 -19.953 -20.516 1 87.5 511 THR B N 1
ATOM 10829 C CA . THR B 1 511 ? 11.703 -20.906 -19.625 1 87.5 511 THR B CA 1
ATOM 10830 C C . THR B 1 511 ? 12.75 -21.719 -20.391 1 87.5 511 THR B C 1
ATOM 10832 O O . THR B 1 511 ? 13.773 -22.109 -19.828 1 87.5 511 THR B O 1
ATOM 10835 N N . VAL B 1 512 ? 12.508 -21.984 -21.625 1 89 512 VAL B N 1
ATOM 10836 C CA . VAL B 1 512 ? 13.461 -22.703 -22.484 1 89 512 VAL B CA 1
ATOM 10837 C C . VAL B 1 512 ? 14.711 -21.859 -22.688 1 89 512 VAL B C 1
ATOM 10839 O O . VAL B 1 512 ? 15.828 -22.375 -22.672 1 89 512 VAL B O 1
ATOM 10842 N N . LYS B 1 513 ? 14.492 -20.609 -22.859 1 88.19 513 LYS B N 1
ATOM 10843 C CA . LYS B 1 513 ? 15.633 -19.719 -23.016 1 88.19 513 LYS B CA 1
ATOM 10844 C C . LYS B 1 513 ? 16.5 -19.703 -21.75 1 88.19 513 LYS B C 1
ATOM 10846 O O . LYS B 1 513 ? 17.719 -19.641 -21.828 1 88.19 513 LYS B O 1
ATOM 10851 N N . ALA B 1 514 ? 15.852 -19.766 -20.688 1 86.75 514 ALA B N 1
ATOM 10852 C CA . ALA B 1 514 ? 16.594 -19.844 -19.438 1 86.75 514 ALA B CA 1
ATOM 10853 C C . ALA B 1 514 ? 17.375 -21.156 -19.344 1 86.75 514 ALA B C 1
ATOM 10855 O O . ALA B 1 514 ? 18.5 -21.172 -18.844 1 86.75 514 ALA B O 1
ATOM 10856 N N . LEU B 1 515 ? 16.766 -22.25 -19.766 1 88.56 515 LEU B N 1
ATOM 10857 C CA . LEU B 1 515 ? 17.438 -23.531 -19.797 1 88.56 515 LEU B CA 1
ATOM 10858 C C . LEU B 1 515 ? 18.641 -23.5 -20.75 1 88.56 515 LEU B C 1
ATOM 10860 O O . LEU B 1 515 ? 19.719 -24 -20.422 1 88.56 515 LEU B O 1
ATOM 10864 N N . GLN B 1 516 ? 18.453 -22.891 -21.812 1 88.12 516 GLN B N 1
ATOM 10865 C CA . GLN B 1 516 ? 19.531 -22.766 -22.781 1 88.12 516 GLN B CA 1
ATOM 10866 C C . GLN B 1 516 ? 20.688 -21.953 -22.219 1 88.12 516 GLN B C 1
ATOM 10868 O O . GLN B 1 516 ? 21.844 -22.25 -22.469 1 88.12 516 GLN B O 1
ATOM 10873 N N . LYS B 1 517 ? 20.328 -20.953 -21.547 1 88 517 LYS B N 1
ATOM 10874 C CA . LYS B 1 517 ? 21.375 -20.156 -20.906 1 88 517 LYS B CA 1
ATOM 10875 C C . LYS B 1 517 ? 22.188 -21 -19.938 1 88 517 LYS B C 1
ATOM 10877 O O . LYS B 1 517 ? 23.422 -20.875 -19.859 1 88 517 LYS B O 1
ATOM 10882 N N . GLU B 1 518 ? 21.5 -21.828 -19.172 1 87.62 518 GLU B N 1
ATOM 10883 C CA . GLU B 1 518 ? 22.203 -22.703 -18.25 1 87.62 518 GLU B CA 1
ATOM 10884 C C . GLU B 1 518 ? 23.031 -23.734 -18.984 1 87.62 518 GLU B C 1
ATOM 10886 O O . GLU B 1 518 ? 24.109 -24.141 -18.516 1 87.62 518 GLU B O 1
ATOM 10891 N N . GLN B 1 519 ? 22.562 -24.234 -20.031 1 87.06 519 GLN B N 1
ATOM 10892 C CA . GLN B 1 519 ? 23.328 -25.156 -20.859 1 87.06 519 GLN B CA 1
ATOM 10893 C C . GLN B 1 519 ? 24.594 -24.484 -21.406 1 87.06 519 GLN B C 1
ATOM 10895 O O . GLN B 1 519 ? 25.656 -25.094 -21.438 1 87.06 519 GLN B O 1
ATOM 10900 N N . ASP B 1 520 ? 24.406 -23.266 -21.844 1 85.44 520 ASP B N 1
ATOM 10901 C CA . ASP B 1 520 ? 25.562 -22.5 -22.312 1 85.44 520 ASP B CA 1
ATOM 10902 C C . ASP B 1 520 ? 26.578 -22.312 -21.203 1 85.44 520 ASP B C 1
ATOM 10904 O O . ASP B 1 520 ? 27.781 -22.359 -21.438 1 85.44 520 ASP B O 1
ATOM 10908 N N . ASN B 1 521 ? 26.094 -22.047 -20.078 1 86.69 521 ASN B N 1
ATOM 10909 C CA . ASN B 1 521 ? 27 -21.922 -18.938 1 86.69 521 ASN B CA 1
ATOM 10910 C C . ASN B 1 521 ? 27.766 -23.234 -18.688 1 86.69 521 ASN B C 1
ATOM 10912 O O . ASN B 1 521 ? 28.938 -23.203 -18.344 1 86.69 521 ASN B O 1
ATOM 10916 N N . LEU B 1 522 ? 27.078 -24.328 -18.766 1 84.56 522 LEU B N 1
ATOM 10917 C CA . LEU B 1 522 ? 27.734 -25.625 -18.594 1 84.56 522 LEU B CA 1
ATOM 10918 C C . LEU B 1 522 ? 28.797 -25.844 -19.656 1 84.56 522 LEU B C 1
ATOM 10920 O O . LEU B 1 522 ? 29.891 -26.344 -19.375 1 84.56 522 LEU B O 1
ATOM 10924 N N . LYS B 1 523 ? 28.422 -25.484 -20.859 1 81.81 523 LYS B N 1
ATOM 10925 C CA . LYS B 1 523 ? 29.391 -25.594 -21.953 1 81.81 523 LYS B CA 1
ATOM 10926 C C . LYS B 1 523 ? 30.656 -24.812 -21.641 1 81.81 523 LYS B C 1
ATOM 10928 O O . LYS B 1 523 ? 31.766 -25.297 -21.875 1 81.81 523 LYS B O 1
ATOM 10933 N N . ILE B 1 524 ? 30.438 -23.672 -21.109 1 78.19 524 ILE B N 1
ATOM 10934 C CA . ILE B 1 524 ? 31.578 -22.828 -20.75 1 78.19 524 ILE B CA 1
ATOM 10935 C C . ILE B 1 524 ? 32.375 -23.469 -19.625 1 78.19 524 ILE B C 1
ATOM 10937 O O . ILE B 1 524 ? 33.594 -23.469 -19.641 1 78.19 524 ILE B O 1
ATOM 10941 N N . LEU B 1 525 ? 31.688 -24.062 -18.672 1 79.31 525 LEU B N 1
ATOM 10942 C CA . LEU B 1 525 ? 32.344 -24.688 -17.531 1 79.31 525 LEU B CA 1
ATOM 10943 C C . LEU B 1 525 ? 33.062 -25.953 -17.953 1 79.31 525 LEU B C 1
ATOM 10945 O O . LEU B 1 525 ? 34.156 -26.266 -17.453 1 79.31 525 LEU B O 1
ATOM 10949 N N . LEU B 1 526 ? 32.438 -26.688 -18.906 1 75.69 526 LEU B N 1
ATOM 10950 C CA . LEU B 1 526 ? 33.031 -27.938 -19.375 1 75.69 526 LEU B CA 1
ATOM 10951 C C . LEU B 1 526 ? 34.281 -27.672 -20.234 1 75.69 526 LEU B C 1
ATOM 10953 O O . LEU B 1 526 ? 35.219 -28.469 -20.25 1 75.69 526 LEU B O 1
ATOM 10957 N N . GLU B 1 527 ? 34.062 -26.578 -20.953 1 68.81 527 GLU B N 1
ATOM 10958 C CA . GLU B 1 527 ? 35.25 -26.203 -21.75 1 68.81 527 GLU B CA 1
ATOM 10959 C C . GLU B 1 527 ? 36.438 -25.859 -20.859 1 68.81 527 GLU B C 1
ATOM 10961 O O . GLU B 1 527 ? 37.594 -25.969 -21.281 1 68.81 527 GLU B O 1
ATOM 10966 N N . GLN B 1 528 ? 36 -25.578 -19.641 1 60.44 528 GLN B N 1
ATOM 10967 C CA . GLN B 1 528 ? 37.062 -25.25 -18.703 1 60.44 528 GLN B CA 1
ATOM 10968 C C . GLN B 1 528 ? 37.625 -26.5 -18.031 1 60.44 528 GLN B C 1
ATOM 10970 O O . GLN B 1 528 ? 38.625 -26.438 -17.312 1 60.44 528 GLN B O 1
ATOM 10975 N N . LEU B 1 529 ? 36.875 -27.688 -18.219 1 60.62 529 LEU B N 1
ATOM 10976 C CA . LEU B 1 529 ? 37.344 -28.953 -17.641 1 60.62 529 LEU B CA 1
ATOM 10977 C C . LEU B 1 529 ? 38.562 -29.469 -18.375 1 60.62 529 LEU B C 1
ATOM 10979 O O . LEU B 1 529 ? 38.719 -29.281 -19.594 1 60.62 529 LEU B O 1
ATOM 10983 N N . PRO B 1 530 ? 39.531 -30.031 -17.656 1 45.03 530 PRO B N 1
ATOM 10984 C CA . PRO B 1 530 ? 40.75 -30.547 -18.281 1 45.03 530 PRO B CA 1
ATOM 10985 C C . PRO B 1 530 ? 40.469 -31.781 -19.141 1 45.03 530 PRO B C 1
ATOM 10987 O O . PRO B 1 530 ? 39.531 -32.531 -18.891 1 45.03 530 PRO B O 1
ATOM 10990 N N . THR B 1 531 ? 40.719 -31.984 -20.391 1 43.38 531 THR B N 1
ATOM 10991 C CA . THR B 1 531 ? 40.562 -33 -21.438 1 43.38 531 THR B CA 1
ATOM 10992 C C . THR B 1 531 ? 40.781 -34.375 -20.875 1 43.38 531 THR B C 1
ATOM 10994 O O . THR B 1 531 ? 40.312 -35.375 -21.453 1 43.38 531 THR B O 1
ATOM 10997 N N . TYR B 1 532 ? 41.875 -34.875 -20.125 1 37.25 532 TYR B N 1
ATOM 10998 C CA . TYR B 1 532 ? 42.25 -36.281 -19.875 1 37.25 532 TYR B CA 1
ATOM 10999 C C . TYR B 1 532 ? 41.531 -36.812 -18.656 1 37.25 532 TYR B C 1
ATOM 11001 O O . TYR B 1 532 ? 41.688 -36.312 -17.547 1 37.25 532 TYR B O 1
ATOM 11009 N N . ILE B 1 533 ? 40.406 -37.406 -18.766 1 42.94 533 ILE B N 1
ATOM 11010 C CA . ILE B 1 533 ? 39.75 -38.125 -17.672 1 42.94 533 ILE B CA 1
ATOM 11011 C C . ILE B 1 533 ? 40.312 -39.531 -17.531 1 42.94 533 ILE B C 1
ATOM 11013 O O . ILE B 1 533 ? 40.281 -40.312 -18.484 1 42.94 533 ILE B O 1
ATOM 11017 N N . PRO B 1 534 ? 41.25 -40.094 -16.453 1 40.69 534 PRO B N 1
ATOM 11018 C CA . PRO B 1 534 ? 42.031 -41.281 -16.203 1 40.69 534 PRO B CA 1
ATOM 11019 C C . PRO B 1 534 ? 41.188 -42.562 -16.281 1 40.69 534 PRO B C 1
ATOM 11021 O O . PRO B 1 534 ? 40.156 -42.688 -15.625 1 40.69 534 PRO B O 1
ATOM 11024 N N . VAL B 1 535 ? 41.031 -43.406 -17.328 1 41.44 535 VAL B N 1
ATOM 11025 C CA . VAL B 1 535 ? 40.438 -44.719 -17.234 1 41.44 535 VAL B CA 1
ATOM 11026 C C . VAL B 1 535 ? 41.219 -45.594 -16.266 1 41.44 535 VAL B C 1
ATOM 11028 O O . VAL B 1 535 ? 40.688 -46.188 -15.344 1 41.44 535 VAL B O 1
ATOM 11031 N N . GLU B 1 536 ? 42.188 -46.844 -16.719 1 41.41 536 GLU B N 1
ATOM 11032 C CA . GLU B 1 536 ? 42.875 -47.875 -15.945 1 41.41 536 GLU B CA 1
ATOM 11033 C C . GLU B 1 536 ? 44.094 -47.312 -15.258 1 41.41 536 GLU B C 1
ATOM 11035 O O . GLU B 1 536 ? 45 -46.75 -15.906 1 41.41 536 GLU B O 1
ATOM 11040 N N . GLU B 1 537 ? 44.094 -47.062 -13.945 1 44.38 537 GLU B N 1
ATOM 11041 C CA . GLU B 1 537 ? 44.938 -46.219 -13.109 1 44.38 537 GLU B CA 1
ATOM 11042 C C . GLU B 1 537 ? 46.281 -46.875 -12.859 1 44.38 537 GLU B C 1
ATOM 11044 O O . GLU B 1 537 ? 46.344 -48 -12.336 1 44.38 537 GLU B O 1
ATOM 11049 N N . ASN B 1 538 ? 47.406 -47 -13.688 1 49.22 538 ASN B N 1
ATOM 11050 C CA . ASN B 1 538 ? 48.781 -47.375 -13.383 1 49.22 538 ASN B CA 1
ATOM 11051 C C . ASN B 1 538 ? 49.188 -46.969 -11.969 1 49.22 538 ASN B C 1
ATOM 11053 O O . ASN B 1 538 ? 48.969 -45.844 -11.562 1 49.22 538 ASN B O 1
ATOM 11057 N N . PRO B 1 539 ? 49.281 -48.094 -11.062 1 57.56 539 PRO B N 1
ATOM 11058 C CA . PRO B 1 539 ? 49.562 -47.781 -9.656 1 57.56 539 PRO B CA 1
ATOM 11059 C C . PRO B 1 539 ? 50.594 -46.688 -9.484 1 57.56 539 PRO B C 1
ATOM 11061 O O . PRO B 1 539 ? 50.531 -45.906 -8.531 1 57.56 539 PRO B O 1
ATOM 11064 N N . LYS B 1 540 ? 51.656 -46.688 -10.398 1 63.78 540 LYS B N 1
ATOM 11065 C CA . LYS B 1 540 ? 52.688 -45.656 -10.297 1 63.78 540 LYS B CA 1
ATOM 11066 C C . LYS B 1 540 ? 52.094 -44.281 -10.562 1 63.78 540 LYS B C 1
ATOM 11068 O O . LYS B 1 540 ? 52.531 -43.281 -9.992 1 63.78 540 LYS B O 1
ATOM 11073 N N . PHE B 1 541 ? 51.031 -44.406 -11.312 1 63.31 541 PHE B N 1
ATOM 11074 C CA . PHE B 1 541 ? 50.312 -43.188 -11.602 1 63.31 541 PHE B CA 1
ATOM 11075 C C . PHE B 1 541 ? 49.5 -42.719 -10.391 1 63.31 541 PHE B C 1
ATOM 11077 O O . PHE B 1 541 ? 49.469 -41.531 -10.047 1 63.31 541 PHE B O 1
ATOM 11084 N N . ILE B 1 542 ? 49 -43.844 -9.75 1 65.19 542 ILE B N 1
ATOM 11085 C CA . ILE B 1 542 ? 48.219 -43.531 -8.562 1 65.19 542 ILE B CA 1
ATOM 11086 C C . ILE B 1 542 ? 49.125 -43.031 -7.449 1 65.19 542 ILE B C 1
ATOM 11088 O O . ILE B 1 542 ? 48.781 -42.062 -6.75 1 65.19 542 ILE B O 1
ATOM 11092 N N . GLU B 1 543 ? 50.25 -43.625 -7.387 1 71.31 543 GLU B N 1
ATOM 11093 C CA . GLU B 1 543 ? 51.219 -43.219 -6.363 1 71.31 543 GLU B CA 1
ATOM 11094 C C . GLU B 1 543 ? 51.75 -41.812 -6.633 1 71.31 543 GLU B C 1
ATOM 11096 O O . GLU B 1 543 ? 51.906 -41 -5.707 1 71.31 543 GLU B O 1
ATOM 11101 N N . LEU B 1 544 ? 51.938 -41.531 -7.895 1 71.12 544 LEU B N 1
ATOM 11102 C CA . LEU B 1 544 ? 52.406 -40.188 -8.266 1 71.12 544 LEU B CA 1
ATOM 11103 C C . LEU B 1 544 ? 51.312 -39.156 -8.047 1 71.12 544 LEU B C 1
ATOM 11105 O O . LEU B 1 544 ? 51.594 -38.062 -7.531 1 71.12 544 LEU B O 1
ATOM 11109 N N . ARG B 1 545 ? 50.188 -39.625 -8.391 1 70.69 545 ARG B N 1
ATOM 11110 C CA . ARG B 1 545 ? 49.094 -38.688 -8.203 1 70.69 545 ARG B CA 1
ATOM 11111 C C . ARG B 1 545 ? 48.812 -38.438 -6.719 1 70.69 545 ARG B C 1
ATOM 11113 O O . ARG B 1 545 ? 48.562 -37.312 -6.309 1 70.69 545 ARG B O 1
ATOM 11120 N N . HIS B 1 546 ? 48.969 -39.562 -5.965 1 75.38 546 HIS B N 1
ATOM 11121 C CA . HIS B 1 546 ? 48.812 -39.406 -4.52 1 75.38 546 HIS B CA 1
ATOM 11122 C C . HIS B 1 546 ? 49.938 -38.594 -3.945 1 75.38 546 HIS B C 1
ATOM 11124 O O . HIS B 1 546 ? 49.719 -37.75 -3.059 1 75.38 546 HIS B O 1
ATOM 11130 N N . GLY B 1 547 ? 51.094 -38.781 -4.461 1 74.69 547 GLY B N 1
ATOM 11131 C CA . GLY B 1 547 ? 52.219 -38 -4.039 1 74.69 547 GLY B CA 1
ATOM 11132 C C . GLY B 1 547 ? 52.062 -36.5 -4.336 1 74.69 547 GLY B C 1
ATOM 11133 O O . GLY B 1 547 ? 52.375 -35.656 -3.502 1 74.69 547 GLY B O 1
ATOM 11134 N N . ILE B 1 548 ? 51.406 -36.219 -5.461 1 75.62 548 ILE B N 1
ATOM 11135 C CA . ILE B 1 548 ? 51.188 -34.844 -5.852 1 75.62 548 ILE B CA 1
ATOM 11136 C C . ILE B 1 548 ? 50.062 -34.219 -5.055 1 75.62 548 ILE B C 1
ATOM 11138 O O . ILE B 1 548 ? 50.125 -33.062 -4.625 1 75.62 548 ILE B O 1
ATOM 11142 N N . GLU B 1 549 ? 49.094 -35 -4.809 1 77 549 GLU B N 1
ATOM 11143 C CA . GLU B 1 549 ? 47.969 -34.531 -3.986 1 77 549 GLU B CA 1
ATOM 11144 C C . GLU B 1 549 ? 48.438 -34.25 -2.559 1 77 549 GLU B C 1
ATOM 11146 O O . GLU B 1 549 ? 48.031 -33.25 -1.959 1 77 549 GLU B O 1
ATOM 11151 N N . ASN B 1 550 ? 49.312 -35.094 -2.078 1 79.5 550 ASN B N 1
ATOM 11152 C CA . ASN B 1 550 ? 49.844 -34.875 -0.746 1 79.5 550 ASN B CA 1
ATOM 11153 C C . ASN B 1 550 ? 50.75 -33.625 -0.707 1 79.5 550 ASN B C 1
ATOM 11155 O O . ASN B 1 550 ? 50.75 -32.906 0.282 1 79.5 550 ASN B O 1
ATOM 11159 N N . LEU B 1 551 ? 51.375 -33.406 -1.788 1 79.19 551 LEU B N 1
ATOM 11160 C CA . LEU B 1 551 ? 52.219 -32.219 -1.881 1 79.19 551 LEU B CA 1
ATOM 11161 C C . LEU B 1 551 ? 51.375 -30.953 -1.854 1 79.19 551 LEU B C 1
ATOM 11163 O O . LEU B 1 551 ? 51.719 -29.969 -1.209 1 79.19 551 LEU B O 1
ATOM 11167 N N . VAL B 1 552 ? 50.188 -31.062 -2.449 1 78.75 552 VAL B N 1
ATOM 11168 C CA . VAL B 1 552 ? 49.312 -29.906 -2.455 1 78.75 552 VAL B CA 1
ATOM 11169 C C . VAL B 1 552 ? 48.781 -29.656 -1.042 1 78.75 552 VAL B C 1
ATOM 11171 O O . VAL B 1 552 ? 48.719 -28.5 -0.596 1 78.75 552 VAL B O 1
ATOM 11174 N N . THR B 1 553 ? 48.5 -30.688 -0.371 1 79.88 553 THR B N 1
ATOM 11175 C CA . THR B 1 553 ? 48 -30.547 0.992 1 79.88 553 THR B CA 1
ATOM 11176 C C . THR B 1 553 ? 49.094 -30 1.911 1 79.88 553 THR B C 1
ATOM 11178 O O . THR B 1 553 ? 48.844 -29.125 2.732 1 79.88 553 THR B O 1
ATOM 11181 N N . ILE B 1 554 ? 50.312 -30.453 1.807 1 80.38 554 ILE B N 1
ATOM 11182 C CA . ILE B 1 554 ? 51.438 -30.016 2.635 1 80.38 554 ILE B CA 1
ATOM 11183 C C . ILE B 1 554 ? 51.719 -28.547 2.373 1 80.38 554 ILE B C 1
ATOM 11185 O O . ILE B 1 554 ? 51.906 -27.766 3.311 1 80.38 554 ILE B O 1
ATOM 11189 N N . TYR B 1 555 ? 51.562 -28.156 1.126 1 79.81 555 TYR B N 1
ATOM 11190 C CA . TYR B 1 555 ? 51.906 -26.781 0.791 1 79.81 555 TYR B CA 1
ATOM 11191 C C . TYR B 1 555 ? 50.75 -25.844 1.174 1 79.81 555 TYR B C 1
ATOM 11193 O O . TYR B 1 555 ? 51 -24.703 1.567 1 79.81 555 TYR B O 1
ATOM 11201 N N . ARG B 1 556 ? 49.594 -26.375 1.184 1 77.75 556 ARG B N 1
ATOM 11202 C CA . ARG B 1 556 ? 48.469 -25.562 1.654 1 77.75 556 ARG B CA 1
ATOM 11203 C C . ARG B 1 556 ? 48.531 -25.375 3.166 1 77.75 556 ARG B C 1
ATOM 11205 O O . ARG B 1 556 ? 48.281 -24.281 3.672 1 77.75 556 ARG B O 1
ATOM 11212 N N . GLN B 1 557 ? 48.906 -26.406 3.807 1 79.19 557 GLN B N 1
ATOM 11213 C CA . GLN B 1 557 ? 49.062 -26.312 5.254 1 79.19 557 GLN B CA 1
ATOM 11214 C C . GLN B 1 557 ? 50.219 -25.375 5.609 1 79.19 557 GLN B C 1
ATOM 11216 O O . GLN B 1 557 ? 50.125 -24.594 6.559 1 79.19 557 GLN B O 1
ATOM 11221 N N . PHE B 1 558 ? 51.219 -25.453 4.844 1 78.12 558 PHE B N 1
ATOM 11222 C CA . PHE B 1 558 ? 52.344 -24.578 5.043 1 78.12 558 PHE B CA 1
ATOM 11223 C C . PHE B 1 558 ? 51.969 -23.125 4.781 1 78.12 558 PHE B C 1
ATOM 11225 O O . PHE B 1 558 ? 52.375 -22.234 5.527 1 78.12 558 PHE B O 1
ATOM 11232 N N . GLN B 1 559 ? 51.125 -22.984 3.848 1 75.88 559 GLN B N 1
ATOM 11233 C CA . GLN B 1 559 ? 50.656 -21.625 3.531 1 75.88 559 GLN B CA 1
ATOM 11234 C C . GLN B 1 559 ? 49.75 -21.078 4.645 1 75.88 559 GLN B C 1
ATOM 11236 O O . GLN B 1 559 ? 49.875 -19.906 5.02 1 75.88 559 GLN B O 1
ATOM 11241 N N . GLU B 1 560 ? 49 -21.859 5.109 1 76.88 560 GLU B N 1
ATOM 11242 C CA . GLU B 1 560 ? 48.125 -21.453 6.203 1 76.88 560 GLU B CA 1
ATOM 11243 C C . GLU B 1 560 ? 48.938 -21.156 7.465 1 76.88 560 GLU B C 1
ATOM 11245 O O . GLU B 1 560 ? 48.625 -20.188 8.18 1 76.88 560 GLU B O 1
ATOM 11250 N N . GLU B 1 561 ? 49.938 -21.891 7.668 1 75.88 561 GLU B N 1
ATOM 11251 C CA . GLU B 1 561 ? 50.812 -21.656 8.828 1 75.88 561 GLU B CA 1
ATOM 11252 C C . GLU B 1 561 ? 51.594 -20.359 8.695 1 75.88 561 GLU B C 1
ATOM 11254 O O . GLU B 1 561 ? 51.781 -19.641 9.672 1 75.88 561 GLU B O 1
ATOM 11259 N N . LEU B 1 562 ? 51.906 -20.062 7.484 1 72.5 562 LEU B N 1
ATOM 11260 C CA . LEU B 1 562 ? 52.656 -18.828 7.238 1 72.5 562 LEU B CA 1
ATOM 11261 C C . LEU B 1 562 ? 51.75 -17.609 7.375 1 72.5 562 LEU B C 1
ATOM 11263 O O . LEU B 1 562 ? 52.156 -16.578 7.906 1 72.5 562 LEU B O 1
ATOM 11267 N N . GLU B 1 563 ? 50.5 -17.797 7.023 1 73.38 563 GLU B N 1
ATOM 11268 C CA . GLU B 1 563 ? 49.562 -16.688 7.102 1 73.38 563 GLU B CA 1
ATOM 11269 C C . GLU B 1 563 ? 49.156 -16.422 8.539 1 73.38 563 GLU B C 1
ATOM 11271 O O . GLU B 1 563 ? 48.875 -15.281 8.914 1 73.38 563 GLU B O 1
ATOM 11276 N N . LYS B 1 564 ? 49.188 -17.375 9.344 1 73.56 564 LYS B N 1
ATOM 11277 C CA . LYS B 1 564 ? 48.781 -17.234 10.734 1 73.56 564 LYS B CA 1
ATOM 11278 C C . LYS B 1 564 ? 49.875 -16.609 11.578 1 73.56 564 LYS B C 1
ATOM 11280 O O . LYS B 1 564 ? 49.625 -16.094 12.664 1 73.56 564 LYS B O 1
ATOM 11285 N N . GLN B 1 565 ? 51.125 -16.516 11.016 1 72 565 GLN B N 1
ATOM 11286 C CA . GLN B 1 565 ? 52.25 -15.969 11.766 1 72 565 GLN B CA 1
ATOM 11287 C C . GLN B 1 565 ? 52.531 -14.531 11.352 1 72 565 GLN B C 1
ATOM 11289 O O . GLN B 1 565 ? 53.031 -14.281 10.25 1 72 565 GLN B O 1
ATOM 11294 N N . PRO B 1 566 ? 52.031 -13.547 12.18 1 70.38 566 PRO B N 1
ATOM 11295 C CA . PRO B 1 566 ? 52.281 -12.156 11.789 1 70.38 566 PRO B CA 1
ATOM 11296 C C . PRO B 1 566 ? 53.781 -11.836 11.656 1 70.38 566 PRO B C 1
ATOM 11298 O O . PRO B 1 566 ? 54.156 -11.055 10.789 1 70.38 566 PRO B O 1
ATOM 11301 N N . ILE B 1 567 ? 54.656 -12.508 12.586 1 76.25 567 ILE B N 1
ATOM 11302 C CA . ILE B 1 567 ? 56.094 -12.336 12.539 1 76.25 567 ILE B CA 1
ATOM 11303 C C . ILE B 1 567 ? 56.781 -13.703 12.469 1 76.25 567 ILE B C 1
ATOM 11305 O O . ILE B 1 567 ? 56.312 -14.672 13.07 1 76.25 567 ILE B O 1
ATOM 11309 N N . LEU B 1 568 ? 57.875 -13.883 11.75 1 77 568 LEU B N 1
ATOM 11310 C CA . LEU B 1 568 ? 58.562 -15.148 11.555 1 77 568 LEU B CA 1
ATOM 11311 C C . LEU B 1 568 ? 59.156 -15.648 12.867 1 77 568 LEU B C 1
ATOM 11313 O O . LEU B 1 568 ? 59.688 -14.852 13.656 1 77 568 LEU B O 1
ATOM 11317 N N . LYS B 1 569 ? 59 -16.891 13.156 1 78.5 569 LYS B N 1
ATOM 11318 C CA . LYS B 1 569 ? 59.531 -17.484 14.383 1 78.5 569 LYS B CA 1
ATOM 11319 C C . LYS B 1 569 ? 60.812 -18.281 14.109 1 78.5 569 LYS B C 1
ATOM 11321 O O . LYS B 1 569 ? 60.969 -18.859 13.039 1 78.5 569 LYS B O 1
ATOM 11326 N N . ASN B 1 570 ? 61.844 -18.203 14.945 1 73.81 570 ASN B N 1
ATOM 11327 C CA . ASN B 1 570 ? 63.094 -18.953 14.781 1 73.81 570 ASN B CA 1
ATOM 11328 C C . ASN B 1 570 ? 62.906 -20.422 15.156 1 73.81 570 ASN B C 1
ATOM 11330 O O . ASN B 1 570 ? 61.812 -20.844 15.531 1 73.81 570 ASN B O 1
ATOM 11334 N N . ARG B 1 571 ? 63.938 -21.266 15.094 1 69.75 571 ARG B N 1
ATOM 11335 C CA . ARG B 1 571 ? 63.938 -22.703 15.305 1 69.75 571 ARG B CA 1
ATOM 11336 C C . ARG B 1 571 ? 63.375 -23.062 16.688 1 69.75 571 ARG B C 1
ATOM 11338 O O . ARG B 1 571 ? 62.781 -24.141 16.859 1 69.75 571 ARG B O 1
ATOM 11345 N N . ASP B 1 572 ? 63.438 -22.094 17.828 1 71.88 572 ASP B N 1
ATOM 11346 C CA . ASP B 1 572 ? 63.031 -22.359 19.188 1 71.88 572 ASP B CA 1
ATOM 11347 C C . ASP B 1 572 ? 61.594 -21.844 19.438 1 71.88 572 ASP B C 1
ATOM 11349 O O . ASP B 1 572 ? 61.094 -21.922 20.547 1 71.88 572 ASP B O 1
ATOM 11353 N N . GLY B 1 573 ? 60.906 -21.312 18.344 1 73.62 573 GLY B N 1
ATOM 11354 C CA . GLY B 1 573 ? 59.531 -20.859 18.453 1 73.62 573 GLY B CA 1
ATOM 11355 C C . GLY B 1 573 ? 59.406 -19.422 18.922 1 73.62 573 GLY B C 1
ATOM 11356 O O . GLY B 1 573 ? 58.312 -19 19.344 1 73.62 573 GLY B O 1
ATOM 11357 N N . VAL B 1 574 ? 60.5 -18.703 18.953 1 76.62 574 VAL B N 1
ATOM 11358 C CA . VAL B 1 574 ? 60.5 -17.312 19.406 1 76.62 574 VAL B CA 1
ATOM 11359 C C . VAL B 1 574 ? 60.406 -16.375 18.203 1 76.62 574 VAL B C 1
ATOM 11361 O O . VAL B 1 574 ? 61.094 -16.578 17.203 1 76.62 574 VAL B O 1
ATOM 11364 N N . ALA B 1 575 ? 59.5 -15.398 18.359 1 77.62 575 ALA B N 1
ATOM 11365 C CA . ALA B 1 575 ? 59.312 -14.422 17.281 1 77.62 575 ALA B CA 1
ATOM 11366 C C . ALA B 1 575 ? 60.625 -13.664 17.016 1 77.62 575 ALA B C 1
ATOM 11368 O O . ALA B 1 575 ? 61.312 -13.281 17.953 1 77.62 575 ALA B O 1
ATOM 11369 N N . VAL B 1 576 ? 60.969 -13.508 15.781 1 78.62 576 VAL B N 1
ATOM 11370 C CA . VAL B 1 576 ? 62.219 -12.828 15.414 1 78.62 576 VAL B CA 1
ATOM 11371 C C . VAL B 1 576 ? 62.219 -11.414 15.984 1 78.62 576 VAL B C 1
ATOM 11373 O O . VAL B 1 576 ? 63.25 -10.914 16.406 1 78.62 576 VAL B O 1
ATOM 11376 N N . SER B 1 577 ? 61.094 -10.82 16.109 1 78.38 577 SER B N 1
ATOM 11377 C CA . SER B 1 577 ? 61 -9.484 16.688 1 78.38 577 SER B CA 1
ATOM 11378 C C . SER B 1 577 ? 61.406 -9.484 18.156 1 78.38 577 SER B C 1
ATOM 11380 O O . SER B 1 577 ? 62.062 -8.57 18.625 1 78.38 577 SER B O 1
ATOM 11382 N N . ASP B 1 578 ? 61.094 -10.523 18.828 1 79.69 578 ASP B N 1
ATOM 11383 C CA . ASP B 1 578 ? 61.406 -10.594 20.25 1 79.69 578 ASP B CA 1
ATOM 11384 C C . ASP B 1 578 ? 62.875 -10.875 20.484 1 79.69 578 ASP B C 1
ATOM 11386 O O . ASP B 1 578 ? 63.5 -10.352 21.422 1 79.69 578 ASP B O 1
ATOM 11390 N N . VAL B 1 579 ? 63.438 -11.641 19.562 1 78.06 579 VAL B N 1
ATOM 11391 C CA . VAL B 1 579 ? 64.875 -11.922 19.656 1 78.06 579 VAL B CA 1
ATOM 11392 C C . VAL B 1 579 ? 65.688 -10.656 19.375 1 78.06 579 VAL B C 1
ATOM 11394 O O . VAL B 1 579 ? 66.625 -10.367 20.062 1 78.06 579 VAL B O 1
ATOM 11397 N N . VAL B 1 580 ? 65.125 -9.875 18.516 1 77.19 580 VAL B N 1
ATOM 11398 C CA . VAL B 1 580 ? 65.812 -8.633 18.156 1 77.19 580 VAL B CA 1
ATOM 11399 C C . VAL B 1 580 ? 65.625 -7.605 19.266 1 77.19 580 VAL B C 1
ATOM 11401 O O . VAL B 1 580 ? 66.625 -6.902 19.609 1 77.19 580 VAL B O 1
ATOM 11404 N N . LYS B 1 581 ? 64.5 -7.586 19.828 1 79.25 581 LYS B N 1
ATOM 11405 C CA . LYS B 1 581 ? 64.25 -6.672 20.938 1 79.25 581 LYS B CA 1
ATOM 11406 C C . LYS B 1 581 ? 65.125 -7.004 22.141 1 79.25 581 LYS B C 1
ATOM 11408 O O . LYS B 1 581 ? 65.688 -6.109 22.797 1 79.25 581 LYS B O 1
ATOM 11413 N N . ASP B 1 582 ? 65.312 -8.367 22.344 1 78.25 582 ASP B N 1
ATOM 11414 C CA . ASP B 1 582 ? 66.125 -8.797 23.469 1 78.25 582 ASP B CA 1
ATOM 11415 C C . ASP B 1 582 ? 67.625 -8.445 23.234 1 78.25 582 ASP B C 1
ATOM 11417 O O . ASP B 1 582 ? 68.312 -7.98 24.156 1 78.25 582 ASP B O 1
ATOM 11421 N N . GLU B 1 583 ? 68.062 -8.57 22.047 1 78.06 583 GLU B N 1
ATOM 11422 C CA . GLU B 1 583 ? 69.438 -8.234 21.719 1 78.06 583 GLU B CA 1
ATOM 11423 C C . GLU B 1 583 ? 69.625 -6.727 21.719 1 78.06 583 GLU B C 1
ATOM 11425 O O . GLU B 1 583 ? 70.688 -6.254 22.172 1 78.06 583 GLU B O 1
ATOM 11430 N N . LEU B 1 584 ? 68.625 -5.973 21.406 1 79.06 584 LEU B N 1
ATOM 11431 C CA . LEU B 1 584 ? 68.688 -4.516 21.453 1 79.06 584 LEU B CA 1
ATOM 11432 C C . LEU B 1 584 ? 68.812 -4.016 22.875 1 79.06 584 LEU B C 1
ATOM 11434 O O . LEU B 1 584 ? 69.688 -3.15 23.172 1 79.06 584 LEU B O 1
ATOM 11438 N N . THR B 1 585 ? 68 -4.535 23.656 1 77.75 585 THR B N 1
ATOM 11439 C CA . THR B 1 585 ? 68 -4.133 25.062 1 77.75 585 THR B CA 1
ATOM 11440 C C . THR B 1 585 ? 69.375 -4.461 25.688 1 77.75 585 THR B C 1
ATOM 11442 O O . THR B 1 585 ? 69.875 -3.656 26.453 1 77.75 585 THR B O 1
ATOM 11445 N N . ASN B 1 586 ? 69.875 -5.605 25.266 1 75.25 586 ASN B N 1
ATOM 11446 C CA . ASN B 1 586 ? 71.188 -6 25.797 1 75.25 586 ASN B CA 1
ATOM 11447 C C . ASN B 1 586 ? 72.312 -5.078 25.312 1 75.25 586 ASN B C 1
ATOM 11449 O O . ASN B 1 586 ? 73.188 -4.699 26.078 1 75.25 586 ASN B O 1
ATOM 11453 N N . LYS B 1 587 ? 72.188 -4.562 24.109 1 75.56 587 LYS B N 1
ATOM 11454 C CA . LYS B 1 587 ? 73.25 -3.723 23.531 1 75.56 587 LYS B CA 1
ATOM 11455 C C . LYS B 1 587 ? 73.188 -2.309 24.094 1 75.56 587 LYS B C 1
ATOM 11457 O O . LYS B 1 587 ? 74.25 -1.742 24.469 1 75.56 587 LYS B O 1
ATOM 11462 N N . ILE B 1 588 ? 72 -1.798 24.266 1 75.19 588 ILE B N 1
ATOM 11463 C CA . ILE B 1 588 ? 71.875 -0.428 24.75 1 75.19 588 ILE B CA 1
ATOM 11464 C C . ILE B 1 588 ? 72.188 -0.373 26.234 1 75.19 588 ILE B C 1
ATOM 11466 O O . ILE B 1 588 ? 72.875 0.539 26.703 1 75.19 588 ILE B O 1
ATOM 11470 N N . PHE B 1 589 ? 71.75 -1.42 26.906 1 73.5 589 PHE B N 1
ATOM 11471 C CA . PHE B 1 589 ? 71.875 -1.384 28.359 1 73.5 589 PHE B CA 1
ATOM 11472 C C . PHE B 1 589 ? 73.312 -1.702 28.797 1 73.5 589 PHE B C 1
ATOM 11474 O O . PHE B 1 589 ? 73.812 -1.106 29.734 1 73.5 589 PHE B O 1
ATOM 11481 N N . PHE B 1 590 ? 73.938 -2.617 27.938 1 70.38 590 PHE B N 1
ATOM 11482 C CA . PHE B 1 590 ? 75.25 -3.094 28.5 1 70.38 590 PHE B CA 1
ATOM 11483 C C . PHE B 1 590 ? 76.375 -2.693 27.625 1 70.38 590 PHE B C 1
ATOM 11485 O O . PHE B 1 590 ? 77.562 -2.645 28.094 1 70.38 590 PHE B O 1
ATOM 11492 N N . GLU B 1 591 ? 76.25 -2.16 26.359 1 67.88 591 GLU B N 1
ATOM 11493 C CA . GLU B 1 591 ? 77.375 -1.876 25.484 1 67.88 591 GLU B CA 1
ATOM 11494 C C . GLU B 1 591 ? 77.562 -0.373 25.328 1 67.88 591 GLU B C 1
ATOM 11496 O O . GLU B 1 591 ? 78.688 0.073 25.047 1 67.88 591 GLU B O 1
ATOM 11501 N N . TRP B 1 592 ? 76.438 0.52 25.594 1 69.62 592 TRP B N 1
ATOM 11502 C CA . TRP B 1 592 ? 76.625 1.965 25.5 1 69.62 592 TRP B CA 1
ATOM 11503 C C . TRP B 1 592 ? 77.438 2.498 26.672 1 69.62 592 TRP B C 1
ATOM 11505 O O . TRP B 1 592 ? 77 2.398 27.828 1 69.62 592 TRP B O 1
ATOM 11515 N N . SER B 1 593 ? 78.625 3.008 26.328 1 70.94 593 SER B N 1
ATOM 11516 C CA . SER B 1 593 ? 79.5 3.541 27.375 1 70.94 593 SER B CA 1
ATOM 11517 C C . SER B 1 593 ? 78.938 4.844 27.938 1 70.94 593 SER B C 1
ATOM 11519 O O . SER B 1 593 ? 79.25 5.227 29.062 1 70.94 593 SER B O 1
ATOM 11521 N N . GLU B 1 594 ? 78 5.52 27.156 1 69.88 594 GLU B N 1
ATOM 11522 C CA . GLU B 1 594 ? 77.438 6.809 27.562 1 69.88 594 GLU B CA 1
ATOM 11523 C C . GLU B 1 594 ? 76.625 6.688 28.859 1 69.88 594 GLU B C 1
ATOM 11525 O O . GLU B 1 594 ? 76.688 7.559 29.734 1 69.88 594 GLU B O 1
ATOM 11530 N N . TRP B 1 595 ? 75.938 5.59 28.922 1 73.69 595 TRP B N 1
ATOM 11531 C CA . TRP B 1 595 ? 75.125 5.418 30.125 1 73.69 595 TRP B CA 1
ATOM 11532 C C . TRP B 1 595 ? 76 5.184 31.344 1 73.69 595 TRP B C 1
ATOM 11534 O O . TRP B 1 595 ? 75.75 5.746 32.406 1 73.69 595 TRP B O 1
ATOM 11544 N N . THR B 1 596 ? 77.062 4.41 31.016 1 69.94 596 THR B N 1
ATOM 11545 C CA . THR B 1 596 ? 77.938 4.133 32.125 1 69.94 596 THR B CA 1
ATOM 11546 C C . THR B 1 596 ? 78.625 5.406 32.594 1 69.94 596 THR B C 1
ATOM 11548 O O . THR B 1 596 ? 78.812 5.617 33.781 1 69.94 596 THR B O 1
ATOM 11551 N N . LEU B 1 597 ? 78.938 6.316 31.594 1 67.62 597 LEU B N 1
ATOM 11552 C CA . LEU B 1 597 ? 79.625 7.57 31.938 1 67.62 597 LEU B CA 1
ATOM 11553 C C . LEU B 1 597 ? 78.688 8.469 32.75 1 67.62 597 LEU B C 1
ATOM 11555 O O . LEU B 1 597 ? 79.125 9.109 33.719 1 67.62 597 LEU B O 1
ATOM 11559 N N . LEU B 1 598 ? 77.375 8.508 32.469 1 70.12 598 LEU B N 1
ATOM 11560 C CA . LEU B 1 598 ? 76.375 9.352 33.156 1 70.12 598 LEU B CA 1
ATOM 11561 C C . LEU B 1 598 ? 76.125 8.797 34.562 1 70.12 598 LEU B C 1
ATOM 11563 O O . LEU B 1 598 ? 76.062 9.562 35.531 1 70.12 598 LEU B O 1
ATOM 11567 N N . PHE B 1 599 ? 76 7.488 34.594 1 70.38 599 PHE B N 1
ATOM 11568 C CA . PHE B 1 599 ? 75.688 6.918 35.906 1 70.38 599 PHE B CA 1
ATOM 11569 C C . PHE B 1 599 ? 76.875 6.988 36.844 1 70.38 599 PHE B C 1
ATOM 11571 O O . PHE B 1 599 ? 76.688 7.199 38.031 1 70.38 599 PHE B O 1
ATOM 11578 N N . ASP B 1 600 ? 78.062 6.898 36.125 1 66.94 600 ASP B N 1
ATOM 11579 C CA . ASP B 1 600 ? 79.25 6.969 36.938 1 66.94 600 ASP B CA 1
ATOM 11580 C C . ASP B 1 600 ? 79.438 8.375 37.5 1 66.94 600 ASP B C 1
ATOM 11582 O O . ASP B 1 600 ? 80 8.531 38.594 1 66.94 600 ASP B O 1
ATOM 11586 N N . ARG B 1 601 ? 78.812 9.414 36.719 1 65.06 601 ARG B N 1
ATOM 11587 C CA . ARG B 1 601 ? 79 10.789 37.188 1 65.06 601 ARG B CA 1
ATOM 11588 C C . ARG B 1 601 ? 77.875 11.258 38.031 1 65.06 601 ARG B C 1
ATOM 11590 O O . ARG B 1 601 ? 77.75 12.422 38.406 1 65.06 601 ARG B O 1
ATOM 11597 N N . THR B 1 602 ? 76.875 10.445 38.219 1 63.69 602 THR B N 1
ATOM 11598 C CA . THR B 1 602 ? 75.688 10.773 39.031 1 63.69 602 THR B CA 1
ATOM 11599 C C . THR B 1 602 ? 76.062 10.617 40.531 1 63.69 602 THR B C 1
ATOM 11601 O O . THR B 1 602 ? 76.438 9.531 40.969 1 63.69 602 THR B O 1
ATOM 11604 N N . LYS B 1 603 ? 76.25 11.703 41.125 1 65.06 603 LYS B N 1
ATOM 11605 C CA . LYS B 1 603 ? 76.375 11.68 42.562 1 65.06 603 LYS B CA 1
ATOM 11606 C C . LYS B 1 603 ? 75.188 12.219 43.281 1 65.06 603 LYS B C 1
ATOM 11608 O O . LYS B 1 603 ? 74.75 13.344 43 1 65.06 603 LYS B O 1
ATOM 11613 N N . ASN B 1 604 ? 74.5 11.664 44.125 1 60.06 604 ASN B N 1
ATOM 11614 C CA . ASN B 1 604 ? 73.25 11.938 44.906 1 60.06 604 ASN B CA 1
ATOM 11615 C C . ASN B 1 604 ? 72.125 12.305 44 1 60.06 604 ASN B C 1
ATOM 11617 O O . ASN B 1 604 ? 71.312 13.18 44.344 1 60.06 604 ASN B O 1
ATOM 11621 N N . GLY B 1 605 ? 71.938 11.852 42.531 1 60.31 605 GLY B N 1
ATOM 11622 C CA . GLY B 1 605 ? 70.875 11.945 41.594 1 60.31 605 GLY B CA 1
ATOM 11623 C C . GLY B 1 605 ? 71.062 13.016 40.531 1 60.31 605 GLY B C 1
ATOM 11624 O O . GLY B 1 605 ? 70.25 13.211 39.656 1 60.31 605 GLY B O 1
ATOM 11625 N N . THR B 1 606 ? 71.938 13.992 40.562 1 66.06 606 THR B N 1
ATOM 11626 C CA . THR B 1 606 ? 72.188 15.117 39.656 1 66.06 606 THR B CA 1
ATOM 11627 C C . THR B 1 606 ? 73.5 14.922 38.875 1 66.06 606 THR B C 1
ATOM 11629 O O . THR B 1 606 ? 74.5 14.445 39.406 1 66.06 606 THR B O 1
ATOM 11632 N N . ILE B 1 607 ? 73.438 15.352 37.406 1 65.88 607 ILE B N 1
ATOM 11633 C CA . ILE B 1 607 ? 74.625 15.234 36.531 1 65.88 607 ILE B CA 1
ATOM 11634 C C . ILE B 1 607 ? 75.312 16.594 36.438 1 65.88 607 ILE B C 1
ATOM 11636 O O . ILE B 1 607 ? 74.688 17.594 36.125 1 65.88 607 ILE B O 1
ATOM 11640 N N . SER B 1 608 ? 76.188 17.203 36.75 1 57 608 SER B N 1
ATOM 11641 C CA . SER B 1 608 ? 76.875 18.5 36.781 1 57 608 SER B CA 1
ATOM 11642 C C . SER B 1 608 ? 77.875 18.609 35.625 1 57 608 SER B C 1
ATOM 11644 O O . SER B 1 608 ? 78.75 17.766 35.469 1 57 608 SER B O 1
ATOM 11646 N N . LEU B 1 609 ? 77.188 19.391 34.219 1 48.59 609 LEU B N 1
ATOM 11647 C CA . LEU B 1 609 ? 78.125 19.516 33.094 1 48.59 609 LEU B CA 1
ATOM 11648 C C . LEU B 1 609 ? 78.75 20.906 33.062 1 48.59 609 LEU B C 1
ATOM 11650 O O . LEU B 1 609 ? 78.125 21.891 33.375 1 48.59 609 LEU B O 1
ATOM 11654 N N . THR B 1 610 ? 79.75 21.547 33.094 1 40.53 610 THR B N 1
ATOM 11655 C CA . THR B 1 610 ? 80.375 22.859 32.969 1 40.53 610 THR B CA 1
ATOM 11656 C C . THR B 1 610 ? 80.562 23.25 31.516 1 40.53 610 THR B C 1
ATOM 11658 O O . THR B 1 610 ? 81.125 24.297 31.219 1 40.53 610 THR B O 1
ATOM 11661 N N . LYS B 1 611 ? 79.5 23.297 30.453 1 35.34 611 LYS B N 1
ATOM 11662 C CA . LYS B 1 611 ? 79.875 23.906 29.188 1 35.34 611 LYS B CA 1
ATOM 11663 C C . LYS B 1 611 ? 79.75 25.422 29.25 1 35.34 611 LYS B C 1
ATOM 11665 O O . LYS B 1 611 ? 78.75 25.938 29.781 1 35.34 611 LYS B O 1
ATOM 11670 N N . ALA B 1 612 ? 80.562 26.422 28.734 1 30.06 612 ALA B N 1
ATOM 11671 C CA . ALA B 1 612 ? 80.812 27.812 28.328 1 30.06 612 ALA B CA 1
ATOM 11672 C C . ALA B 1 612 ? 80.25 28.062 26.938 1 30.06 612 ALA B C 1
ATOM 11674 O O . ALA B 1 612 ? 80.062 29.203 26.531 1 30.06 612 ALA B O 1
ATOM 11675 N N . ASP B 1 613 ? 79.688 27.188 25.797 1 26.45 613 ASP B N 1
ATOM 11676 C CA . ASP B 1 613 ? 79.812 27.5 24.375 1 26.45 613 ASP B CA 1
ATOM 11677 C C . ASP B 1 613 ? 78.75 28.5 23.953 1 26.45 613 ASP B C 1
ATOM 11679 O O . ASP B 1 613 ? 77.562 28.312 24.234 1 26.45 613 ASP B O 1
ATOM 11683 N N . SER B 1 614 ? 78.812 29.953 23.594 1 26.55 614 SER B N 1
ATOM 11684 C CA . SER B 1 614 ? 78.25 31.031 22.781 1 26.55 614 SER B CA 1
ATOM 11685 C C . SER B 1 614 ? 78.062 30.594 21.328 1 26.55 614 SER B C 1
ATOM 11687 O O . SER B 1 614 ? 78.938 29.938 20.75 1 26.55 614 SER B O 1
ATOM 11689 N N . ILE B 1 615 ? 76.75 30.344 20.719 1 26.56 615 ILE B N 1
ATOM 11690 C CA . ILE B 1 615 ? 76.688 29.797 19.375 1 26.56 615 ILE B CA 1
ATOM 11691 C C . ILE B 1 615 ? 77.375 30.703 18.391 1 26.56 615 ILE B C 1
ATOM 11693 O O . ILE B 1 615 ? 77.562 30.359 17.219 1 26.56 615 ILE B O 1
ATOM 11697 N N . PHE B 1 616 ? 77.688 32.188 18.484 1 24.84 616 PHE B N 1
ATOM 11698 C CA . PHE B 1 616 ? 78.875 32.719 17.859 1 24.84 616 PHE B CA 1
ATOM 11699 C C . PHE B 1 616 ? 80.188 32.094 18.438 1 24.84 616 PHE B C 1
ATOM 11701 O O . PHE B 1 616 ? 81.25 32.344 17.969 1 24.84 616 PHE B O 1
ATOM 11708 N N . GLY B 1 617 ? 80.375 31.766 19.875 1 23.55 617 GLY B N 1
ATOM 11709 C CA . GLY B 1 617 ? 81.562 31.641 20.703 1 23.55 617 GLY B CA 1
ATOM 11710 C C . GLY B 1 617 ? 82.312 30.359 20.438 1 23.55 617 GLY B C 1
ATOM 11711 O O . GLY B 1 617 ? 81.812 29.453 19.75 1 23.55 617 GLY B O 1
ATOM 11712 N N . ASP B 1 618 ? 83.5 30.047 21.578 1 25.42 618 ASP B N 1
ATOM 11713 C CA . ASP B 1 618 ? 84.812 29.531 21.75 1 25.42 618 ASP B CA 1
ATOM 11714 C C . ASP B 1 618 ? 84.875 28.016 21.656 1 25.42 618 ASP B C 1
ATOM 11716 O O . ASP B 1 618 ? 83.875 27.344 21.891 1 25.42 618 ASP B O 1
ATOM 11720 N N . GLU B 1 619 ? 86.062 27.484 21.422 1 25.95 619 GLU B N 1
ATOM 11721 C CA . GLU B 1 619 ? 86.875 26.406 20.844 1 25.95 619 GLU B CA 1
ATOM 11722 C C . GLU B 1 619 ? 86.75 25.141 21.703 1 25.95 619 GLU B C 1
ATOM 11724 O O . GLU B 1 619 ? 87.125 24.047 21.234 1 25.95 619 GLU B O 1
ATOM 11729 N N . GLU B 1 620 ? 86.875 25.078 23.172 1 27.23 620 GLU B N 1
ATOM 11730 C CA . GLU B 1 620 ? 87.688 24.016 23.75 1 27.23 620 GLU B CA 1
ATOM 11731 C C . GLU B 1 620 ? 87 22.656 23.547 1 27.23 620 GLU B C 1
ATOM 11733 O O . GLU B 1 620 ? 85.812 22.562 23.469 1 27.23 620 GLU B O 1
ATOM 11738 N N . VAL B 1 621 ? 87.938 21.609 23.328 1 30.09 621 VAL B N 1
ATOM 11739 C CA . VAL B 1 621 ? 88 20.312 22.656 1 30.09 621 VAL B CA 1
ATOM 11740 C C . VAL B 1 621 ? 87.438 19.234 23.562 1 30.09 621 VAL B C 1
ATOM 11742 O O . VAL B 1 621 ? 87.25 18.094 23.141 1 30.09 621 VAL B O 1
ATOM 11745 N N . GLU B 1 622 ? 87 19.422 24.922 1 32.09 622 GLU B N 1
ATOM 11746 C CA . GLU B 1 622 ? 86.938 18.422 25.984 1 32.09 622 GLU B CA 1
ATOM 11747 C C . GLU B 1 622 ? 86.125 17.203 25.578 1 32.09 622 GLU B C 1
ATOM 11749 O O . GLU B 1 622 ? 85.25 17.297 24.703 1 32.09 622 GLU B O 1
ATOM 11754 N N . ASP B 1 623 ? 86.438 16.125 26.359 1 37.84 623 ASP B N 1
ATOM 11755 C CA . ASP B 1 623 ? 85.938 14.75 26.266 1 37.84 623 ASP B CA 1
ATOM 11756 C C . ASP B 1 623 ? 84.438 14.695 26.469 1 37.84 623 ASP B C 1
ATOM 11758 O O . ASP B 1 623 ? 83.938 15.148 27.5 1 37.84 623 ASP B O 1
ATOM 11762 N N . THR B 1 624 ? 83.562 14.938 25.734 1 43.38 624 THR B N 1
ATOM 11763 C CA . THR B 1 624 ? 82.25 15.562 25.734 1 43.38 624 THR B CA 1
ATOM 11764 C C . THR B 1 624 ? 81.25 14.633 26.344 1 43.38 624 THR B C 1
ATOM 11766 O O . THR B 1 624 ? 81.062 13.492 25.906 1 43.38 624 THR B O 1
ATOM 11769 N N . ILE B 1 625 ? 81.125 14.484 27.906 1 55.78 625 ILE B N 1
ATOM 11770 C CA . ILE B 1 625 ? 79.938 13.906 28.594 1 55.78 625 ILE B CA 1
ATOM 11771 C C . ILE B 1 625 ? 78.688 14.242 27.844 1 55.78 625 ILE B C 1
ATOM 11773 O O . ILE B 1 625 ? 78.438 15.383 27.422 1 55.78 625 ILE B O 1
ATOM 11777 N N . PRO B 1 626 ? 77.875 13.188 27.688 1 62 626 PRO B N 1
ATOM 11778 C CA . PRO B 1 626 ? 76.688 13.578 26.891 1 62 626 PRO B CA 1
ATOM 11779 C C . PRO B 1 626 ? 75.812 14.617 27.594 1 62 626 PRO B C 1
ATOM 11781 O O . PRO B 1 626 ? 75.438 14.414 28.75 1 62 626 PRO B O 1
ATOM 11784 N N . THR B 1 627 ? 75.938 15.867 27.312 1 64.06 627 THR B N 1
ATOM 11785 C CA . THR B 1 627 ? 75.125 16.938 27.938 1 64.06 627 THR B CA 1
ATOM 11786 C C . THR B 1 627 ? 73.938 17.312 27.094 1 64.06 627 THR B C 1
ATOM 11788 O O . THR B 1 627 ? 73.062 18.016 27.562 1 64.06 627 THR B O 1
ATOM 11791 N N . LYS B 1 628 ? 74.062 16.766 25.875 1 65.56 628 LYS B N 1
ATOM 11792 C CA . LYS B 1 628 ? 73 17.031 24.938 1 65.56 628 LYS B CA 1
ATOM 11793 C C . LYS B 1 628 ? 72.562 15.734 24.266 1 65.56 628 LYS B C 1
ATOM 11795 O O . LYS B 1 628 ? 73.25 14.711 24.344 1 65.56 628 LYS B O 1
ATOM 11800 N N . SER B 1 629 ? 71.375 15.766 23.609 1 68.44 629 SER B N 1
ATOM 11801 C CA . SER B 1 629 ? 70.812 14.578 22.969 1 68.44 629 SER B CA 1
ATOM 11802 C C . SER B 1 629 ? 71.75 14.078 21.844 1 68.44 629 SER B C 1
ATOM 11804 O O . SER B 1 629 ? 71.875 12.867 21.625 1 68.44 629 SER B O 1
ATOM 11806 N N . ASP B 1 630 ? 72.438 14.859 21.406 1 65.06 630 ASP B N 1
ATOM 11807 C CA . ASP B 1 630 ? 73.25 14.508 20.234 1 65.06 630 ASP B CA 1
ATOM 11808 C C . ASP B 1 630 ? 74.438 13.648 20.625 1 65.06 630 ASP B C 1
ATOM 11810 O O . ASP B 1 630 ? 75 12.945 19.781 1 65.06 630 ASP B O 1
ATOM 11814 N N . ASP B 1 631 ? 74.75 13.711 21.844 1 73.69 631 ASP B N 1
ATOM 11815 C CA . ASP B 1 631 ? 75.875 12.914 22.328 1 73.69 631 ASP B CA 1
ATOM 11816 C C . ASP B 1 631 ? 75.562 11.422 22.266 1 73.69 631 ASP B C 1
ATOM 11818 O O . ASP B 1 631 ? 76.5 10.594 22.25 1 73.69 631 ASP B O 1
ATOM 11822 N N . PHE B 1 632 ? 74.312 11.117 22.312 1 72.69 632 PHE B N 1
ATOM 11823 C CA . PHE B 1 632 ? 73.875 9.727 22.266 1 72.69 632 PHE B CA 1
ATOM 11824 C C . PHE B 1 632 ? 73.625 9.273 20.844 1 72.69 632 PHE B C 1
ATOM 11826 O O . PHE B 1 632 ? 73.375 8.094 20.578 1 72.69 632 PHE B O 1
ATOM 11833 N N . HIS B 1 633 ? 73.812 10.07 20.031 1 68.25 633 HIS B N 1
ATOM 11834 C CA . HIS B 1 633 ? 73.375 9.797 18.672 1 68.25 633 HIS B CA 1
ATOM 11835 C C . HIS B 1 633 ? 74.25 8.812 17.969 1 68.25 633 HIS B C 1
ATOM 11837 O O . HIS B 1 633 ? 73.812 7.883 17.297 1 68.25 633 HIS B O 1
ATOM 11843 N N . SER B 1 634 ? 75.562 9.055 18.141 1 71.62 634 SER B N 1
ATOM 11844 C CA . SER B 1 634 ? 76.5 8.156 17.469 1 71.62 634 SER B CA 1
ATOM 11845 C C . SER B 1 634 ? 76.312 6.723 17.938 1 71.62 634 SER B C 1
ATOM 11847 O O . SER B 1 634 ? 76.312 5.785 17.141 1 71.62 634 SER B O 1
ATOM 11849 N N . ALA B 1 635 ? 76.125 6.594 19.234 1 76.69 635 ALA B N 1
ATOM 11850 C CA . ALA B 1 635 ? 75.938 5.254 19.781 1 76.69 635 ALA B CA 1
ATOM 11851 C C . ALA B 1 635 ? 74.625 4.656 19.328 1 76.69 635 ALA B C 1
ATOM 11853 O O . ALA B 1 635 ? 74.5 3.455 19.062 1 76.69 635 ALA B O 1
ATOM 11854 N N . PHE B 1 636 ? 73.625 5.484 19.172 1 76.75 636 PHE B N 1
ATOM 11855 C CA . PHE B 1 636 ? 72.312 5.055 18.703 1 76.75 636 PHE B CA 1
ATOM 11856 C C . PHE B 1 636 ? 72.375 4.574 17.266 1 76.75 636 PHE B C 1
ATOM 11858 O O . PHE B 1 636 ? 71.875 3.496 16.938 1 76.75 636 PHE B O 1
ATOM 11865 N N . VAL B 1 637 ? 73 5.18 16.531 1 67.44 637 VAL B N 1
ATOM 11866 C CA . VAL B 1 637 ? 73.062 4.828 15.125 1 67.44 637 VAL B CA 1
ATOM 11867 C C . VAL B 1 637 ? 73.875 3.553 14.93 1 67.44 637 VAL B C 1
ATOM 11869 O O . VAL B 1 637 ? 73.5 2.664 14.172 1 67.44 637 VAL B O 1
ATOM 11872 N N . GLN B 1 638 ? 74.938 3.588 15.656 1 73.94 638 GLN B N 1
ATOM 11873 C CA . GLN B 1 638 ? 75.75 2.383 15.539 1 73.94 638 GLN B CA 1
ATOM 11874 C C . GLN B 1 638 ? 75 1.15 16 1 73.94 638 GLN B C 1
ATOM 11876 O O . GLN B 1 638 ? 75.062 0.094 15.367 1 73.94 638 GLN B O 1
ATOM 11881 N N . THR B 1 639 ? 74.25 1.307 17 1 79.5 639 THR B N 1
ATOM 11882 C CA . THR B 1 639 ? 73.5 0.183 17.547 1 79.5 639 THR B CA 1
ATOM 11883 C C . THR B 1 639 ? 72.375 -0.215 16.609 1 79.5 639 THR B C 1
ATOM 11885 O O . THR B 1 639 ? 72.125 -1.403 16.375 1 79.5 639 THR B O 1
ATOM 11888 N N . ILE B 1 640 ? 71.75 0.699 15.953 1 73 640 ILE B N 1
ATOM 11889 C CA . ILE B 1 640 ? 70.625 0.378 15.055 1 73 640 ILE B CA 1
ATOM 11890 C C . ILE B 1 640 ? 71.188 -0.305 13.805 1 73 640 ILE B C 1
ATOM 11892 O O . ILE B 1 640 ? 70.562 -1.259 13.305 1 73 640 ILE B O 1
ATOM 11896 N N . GLN B 1 641 ? 72.312 0.07 13.5 1 70.88 641 GLN B N 1
ATOM 11897 C CA . GLN B 1 641 ? 72.938 -0.575 12.336 1 70.88 641 GLN B CA 1
ATOM 11898 C C . GLN B 1 641 ? 73.312 -2.018 12.648 1 70.88 641 GLN B C 1
ATOM 11900 O O . GLN B 1 641 ? 73.062 -2.916 11.836 1 70.88 641 GLN B O 1
ATOM 11905 N N . GLU B 1 642 ? 73.875 -2.135 13.766 1 77.94 642 GLU B N 1
ATOM 11906 C CA . GLU B 1 642 ? 74.25 -3.486 14.172 1 77.94 642 GLU B CA 1
ATOM 11907 C C . GLU B 1 642 ? 73.062 -4.371 14.367 1 77.94 642 GLU B C 1
ATOM 11909 O O . GLU B 1 642 ? 73.062 -5.543 13.984 1 77.94 642 GLU B O 1
ATOM 11914 N N . MET B 1 643 ? 72.062 -3.699 14.828 1 79.19 643 MET B N 1
ATOM 11915 C CA . MET B 1 643 ? 70.812 -4.457 15.094 1 79.19 643 MET B CA 1
ATOM 11916 C C . MET B 1 643 ? 70.062 -4.754 13.797 1 79.19 643 MET B C 1
ATOM 11918 O O . MET B 1 643 ? 69.375 -5.77 13.688 1 79.19 643 MET B O 1
ATOM 11922 N N . GLN B 1 644 ? 70.312 -4 12.914 1 72.5 644 GLN B N 1
ATOM 11923 C CA . GLN B 1 644 ? 69.688 -4.285 11.617 1 72.5 644 GLN B CA 1
ATOM 11924 C C . GLN B 1 644 ? 70.312 -5.504 10.961 1 72.5 644 GLN B C 1
ATOM 11926 O O . GLN B 1 644 ? 69.625 -6.367 10.422 1 72.5 644 GLN B O 1
ATOM 11931 N N . THR B 1 645 ? 71.625 -5.422 11.055 1 76.06 645 THR B N 1
ATOM 11932 C CA . THR B 1 645 ? 72.312 -6.574 10.516 1 76.06 645 THR B CA 1
ATOM 11933 C C . THR B 1 645 ? 71.938 -7.848 11.273 1 76.06 645 THR B C 1
ATOM 11935 O O . THR B 1 645 ? 71.75 -8.898 10.664 1 76.06 645 THR B O 1
ATOM 11938 N N . PHE B 1 646 ? 71.812 -7.688 12.492 1 80.62 646 PHE B N 1
ATOM 11939 C CA . PHE B 1 646 ? 71.438 -8.82 13.336 1 80.62 646 PHE B CA 1
ATOM 11940 C C . PHE B 1 646 ? 70 -9.297 13.008 1 80.62 646 PHE B C 1
ATOM 11942 O O . PHE B 1 646 ? 69.75 -10.5 12.891 1 80.62 646 PHE B O 1
ATOM 11949 N N . ALA B 1 647 ? 69.188 -8.297 12.781 1 78.44 647 ALA B N 1
ATOM 11950 C CA . ALA B 1 647 ? 67.812 -8.633 12.43 1 78.44 647 ALA B CA 1
ATOM 11951 C C . ALA B 1 647 ? 67.75 -9.312 11.07 1 78.44 647 ALA B C 1
ATOM 11953 O O . ALA B 1 647 ? 67 -10.266 10.883 1 78.44 647 ALA B O 1
ATOM 11954 N N . HIS B 1 648 ? 68.5 -8.945 10.273 1 74.5 648 HIS B N 1
ATOM 11955 C CA . HIS B 1 648 ? 68.562 -9.523 8.938 1 74.5 648 HIS B CA 1
ATOM 11956 C C . HIS B 1 648 ? 69.062 -10.961 8.984 1 74.5 648 HIS B C 1
ATOM 11958 O O . HIS B 1 648 ? 68.5 -11.852 8.352 1 74.5 648 HIS B O 1
ATOM 11964 N N . ASP B 1 649 ? 70.125 -11.07 9.688 1 78.31 649 ASP B N 1
ATOM 11965 C CA . ASP B 1 649 ? 70.688 -12.398 9.797 1 78.31 649 ASP B CA 1
ATOM 11966 C C . ASP B 1 649 ? 69.75 -13.375 10.469 1 78.31 649 ASP B C 1
ATOM 11968 O O . ASP B 1 649 ? 69.625 -14.523 10.039 1 78.31 649 ASP B O 1
ATOM 11972 N N . ARG B 1 650 ? 69.062 -12.836 11.438 1 79.12 650 ARG B N 1
ATOM 11973 C CA . ARG B 1 650 ? 68.125 -13.711 12.164 1 79.12 650 ARG B CA 1
ATOM 11974 C C . ARG B 1 650 ? 66.938 -14.023 11.336 1 79.12 650 ARG B C 1
ATOM 11976 O O . ARG B 1 650 ? 66.375 -15.133 11.414 1 79.12 650 ARG B O 1
ATOM 11983 N N . THR B 1 651 ? 66.562 -13.148 10.492 1 78.25 651 THR B N 1
ATOM 11984 C CA . THR B 1 651 ? 65.438 -13.422 9.617 1 78.25 651 THR B CA 1
ATOM 11985 C C . THR B 1 651 ? 65.812 -14.406 8.516 1 78.25 651 THR B C 1
ATOM 11987 O O . THR B 1 651 ? 65.062 -15.305 8.18 1 78.25 651 THR B O 1
ATOM 11990 N N . THR B 1 652 ? 67 -14.25 8.078 1 77.31 652 THR B N 1
ATOM 11991 C CA . THR B 1 652 ? 67.5 -15.188 7.074 1 77.31 652 THR B CA 1
ATOM 11992 C C . THR B 1 652 ? 67.562 -16.594 7.652 1 77.31 652 THR B C 1
ATOM 11994 O O . THR B 1 652 ? 67.25 -17.578 6.984 1 77.31 652 THR B O 1
ATOM 11997 N N . GLU B 1 653 ? 68.062 -16.547 8.859 1 80 653 GLU B N 1
ATOM 11998 C CA . GLU B 1 653 ? 68.188 -17.844 9.531 1 80 653 GLU B CA 1
ATOM 11999 C C . GLU B 1 653 ? 66.812 -18.469 9.742 1 80 653 GLU B C 1
ATOM 12001 O O . GLU B 1 653 ? 66.625 -19.688 9.594 1 80 653 GLU B O 1
ATOM 12006 N N . ALA B 1 654 ? 65.812 -17.641 9.984 1 80.31 654 ALA B N 1
ATOM 12007 C CA . ALA B 1 654 ? 64.5 -18.125 10.172 1 80.31 654 ALA B CA 1
ATOM 12008 C C . ALA B 1 654 ? 63.906 -18.688 8.875 1 80.31 654 ALA B C 1
ATOM 12010 O O . ALA B 1 654 ? 63.219 -19.703 8.875 1 80.31 654 ALA B O 1
ATOM 12011 N N . VAL B 1 655 ? 64.188 -18.141 7.82 1 77.12 655 VAL B N 1
ATOM 12012 C CA . VAL B 1 655 ? 63.719 -18.609 6.527 1 77.12 655 VAL B CA 1
ATOM 12013 C C . VAL B 1 655 ? 64.375 -19.922 6.148 1 77.12 655 VAL B C 1
ATOM 12015 O O . VAL B 1 655 ? 63.75 -20.844 5.664 1 77.12 655 VAL B O 1
ATOM 12018 N N . THR B 1 656 ? 65.688 -19.875 6.398 1 79.31 656 THR B N 1
ATOM 12019 C CA . THR B 1 656 ? 66.438 -21.109 6.125 1 79.31 656 THR B CA 1
ATOM 12020 C C . THR B 1 656 ? 65.875 -22.25 6.961 1 79.31 656 THR B C 1
ATOM 12022 O O . THR B 1 656 ? 65.75 -23.375 6.473 1 79.31 656 THR B O 1
ATOM 12025 N N . ASP B 1 657 ? 65.438 -21.891 8.164 1 79.44 657 ASP B N 1
ATOM 12026 C CA . ASP B 1 657 ? 64.875 -22.906 9.047 1 79.44 657 ASP B CA 1
ATOM 12027 C C . ASP B 1 657 ? 63.5 -23.328 8.555 1 79.44 657 ASP B C 1
ATOM 12029 O O . ASP B 1 657 ? 63.125 -24.5 8.664 1 79.44 657 ASP B O 1
ATOM 12033 N N . PHE B 1 658 ? 62.812 -22.438 7.977 1 79.56 658 PHE B N 1
ATOM 12034 C CA . PHE B 1 658 ? 61.5 -22.719 7.422 1 79.56 658 PHE B CA 1
ATOM 12035 C C . PHE B 1 658 ? 61.594 -23.688 6.246 1 79.56 658 PHE B C 1
ATOM 12037 O O . PHE B 1 658 ? 60.812 -24.609 6.113 1 79.56 658 PHE B O 1
ATOM 12044 N N . PHE B 1 659 ? 62.594 -23.547 5.492 1 79.88 659 PHE B N 1
ATOM 12045 C CA . PHE B 1 659 ? 62.781 -24.438 4.352 1 79.88 659 PHE B CA 1
ATOM 12046 C C . PHE B 1 659 ? 63.25 -25.812 4.805 1 79.88 659 PHE B C 1
ATOM 12048 O O . PHE B 1 659 ? 62.875 -26.828 4.219 1 79.88 659 PHE B O 1
ATOM 12055 N N . LYS B 1 660 ? 64 -25.719 5.828 1 79.12 660 LYS B N 1
ATOM 12056 C CA . LYS B 1 660 ? 64.438 -27 6.367 1 79.12 660 LYS B CA 1
ATOM 12057 C C . LYS B 1 660 ? 63.219 -27.781 6.887 1 79.12 660 LYS B C 1
ATOM 12059 O O . LYS B 1 660 ? 63.125 -29 6.68 1 79.12 660 LYS B O 1
ATOM 12064 N N . LYS B 1 661 ? 62.375 -27.047 7.473 1 80.12 661 LYS B N 1
ATOM 12065 C CA . LYS B 1 661 ? 61.125 -27.672 7.953 1 80.12 661 LYS B CA 1
ATOM 12066 C C . LYS B 1 661 ? 60.281 -28.203 6.793 1 80.12 661 LYS B C 1
ATOM 12068 O O . LYS B 1 661 ? 59.781 -29.328 6.848 1 80.12 661 LYS B O 1
ATOM 12073 N N . LEU B 1 662 ? 60.156 -27.438 5.746 1 79.62 662 LEU B N 1
ATOM 12074 C CA . LEU B 1 662 ? 59.406 -27.844 4.57 1 79.62 662 LEU B CA 1
ATOM 12075 C C . LEU B 1 662 ? 60.062 -29.047 3.891 1 79.62 662 LEU B C 1
ATOM 12077 O O . LEU B 1 662 ? 59.375 -29.969 3.451 1 79.62 662 LEU B O 1
ATOM 12081 N N . SER B 1 663 ? 61.312 -29.031 3.871 1 80.5 663 SER B N 1
ATOM 12082 C CA . SER B 1 663 ? 62.031 -30.125 3.234 1 80.5 663 SER B CA 1
ATOM 12083 C C . SER B 1 663 ? 61.844 -31.438 3.99 1 80.5 663 SER B C 1
ATOM 12085 O O . SER B 1 663 ? 61.75 -32.5 3.379 1 80.5 663 SER B O 1
ATOM 12087 N N . ILE B 1 664 ? 61.719 -31.266 5.285 1 80.75 664 ILE B N 1
ATOM 12088 C CA . ILE B 1 664 ? 61.5 -32.469 6.102 1 80.75 664 ILE B CA 1
ATOM 12089 C C . ILE B 1 664 ? 60.062 -32.938 5.887 1 80.75 664 ILE B C 1
ATOM 12091 O O . ILE B 1 664 ? 59.812 -34.156 5.793 1 80.75 664 ILE B O 1
ATOM 12095 N N . GLU B 1 665 ? 59.156 -32 5.703 1 81.38 665 GLU B N 1
ATOM 12096 C CA . GLU B 1 665 ? 57.75 -32.375 5.551 1 81.38 665 GLU B CA 1
ATOM 12097 C C . GLU B 1 665 ? 57.5 -33.031 4.195 1 81.38 665 GLU B C 1
ATOM 12099 O O . GLU B 1 665 ? 56.625 -33.875 4.066 1 81.38 665 GLU B O 1
ATOM 12104 N N . VAL B 1 666 ? 58.281 -32.719 3.137 1 80.38 666 VAL B N 1
ATOM 12105 C CA . VAL B 1 666 ? 58.062 -33.25 1.802 1 80.38 666 VAL B CA 1
ATOM 12106 C C . VAL B 1 666 ? 59 -34.438 1.545 1 80.38 666 VAL B C 1
ATOM 12108 O O . VAL B 1 666 ? 59.062 -34.969 0.429 1 80.38 666 VAL B O 1
ATOM 12111 N N . ALA B 1 667 ? 59.688 -34.938 2.463 1 81.25 667 ALA B N 1
ATOM 12112 C CA . ALA B 1 667 ? 60.688 -35.969 2.283 1 81.25 667 ALA B CA 1
ATOM 12113 C C . ALA B 1 667 ? 60.062 -37.25 1.733 1 81.25 667 ALA B C 1
ATOM 12115 O O . ALA B 1 667 ? 60.625 -37.906 0.848 1 81.25 667 ALA B O 1
ATOM 12116 N N . ASP B 1 668 ? 58.844 -37.625 2.209 1 80.56 668 ASP B N 1
ATOM 12117 C CA . ASP B 1 668 ? 58.188 -38.844 1.743 1 80.56 668 ASP B CA 1
ATOM 12118 C C . ASP B 1 668 ? 57.75 -38.719 0.285 1 80.56 668 ASP B C 1
ATOM 12120 O O . ASP B 1 668 ? 57.938 -39.656 -0.506 1 80.56 668 ASP B O 1
ATOM 12124 N N . GLU B 1 669 ? 57.281 -37.562 -0.039 1 80.25 669 GLU B N 1
ATOM 12125 C CA . GLU B 1 669 ? 56.844 -37.312 -1.404 1 80.25 669 GLU B CA 1
ATOM 12126 C C . GLU B 1 669 ? 58 -37.188 -2.367 1 80.25 669 GLU B C 1
ATOM 12128 O O . GLU B 1 669 ? 57.906 -37.594 -3.531 1 80.25 669 GLU B O 1
ATOM 12133 N N . ARG B 1 670 ? 59.094 -36.719 -1.965 1 78.69 670 ARG B N 1
ATOM 12134 C CA . ARG B 1 670 ? 60.312 -36.625 -2.754 1 78.69 670 ARG B CA 1
ATOM 12135 C C . ARG B 1 670 ? 60.812 -38 -3.143 1 78.69 670 ARG B C 1
ATOM 12137 O O . ARG B 1 670 ? 61.188 -38.25 -4.297 1 78.69 670 ARG B O 1
ATOM 12144 N N . THR B 1 671 ? 60.75 -38.812 -2.203 1 79.25 671 THR B N 1
ATOM 12145 C CA . THR B 1 671 ? 61.188 -40.188 -2.463 1 79.25 671 THR B CA 1
ATOM 12146 C C . THR B 1 671 ? 60.25 -40.875 -3.455 1 79.25 671 THR B C 1
ATOM 12148 O O . THR B 1 671 ? 60.719 -41.594 -4.344 1 79.25 671 THR B O 1
ATOM 12151 N N . THR B 1 672 ? 59 -40.625 -3.32 1 77.38 672 THR B N 1
ATOM 12152 C CA . THR B 1 672 ? 58.031 -41.25 -4.203 1 77.38 672 THR B CA 1
ATOM 12153 C C . THR B 1 672 ? 58.156 -40.719 -5.629 1 77.38 672 THR B C 1
ATOM 12155 O O . THR B 1 672 ? 58.156 -41.5 -6.59 1 77.38 672 THR B O 1
ATOM 12158 N N . VAL B 1 673 ? 58.344 -39.438 -5.848 1 74.12 673 VAL B N 1
ATOM 12159 C CA . VAL B 1 673 ? 58.438 -38.812 -7.168 1 74.12 673 VAL B CA 1
ATOM 12160 C C . VAL B 1 673 ? 59.781 -39.156 -7.82 1 74.12 673 VAL B C 1
ATOM 12162 O O . VAL B 1 673 ? 59.812 -39.469 -9.016 1 74.12 673 VAL B O 1
ATOM 12165 N N . ASN B 1 674 ? 60.812 -39.156 -7.012 1 73.5 674 ASN B N 1
ATOM 12166 C CA . ASN B 1 674 ? 62.125 -39.438 -7.562 1 73.5 674 ASN B CA 1
ATOM 12167 C C . ASN B 1 674 ? 62.25 -40.875 -8 1 73.5 674 ASN B C 1
ATOM 12169 O O . ASN B 1 674 ? 63.031 -41.188 -8.898 1 73.5 674 ASN B O 1
ATOM 12173 N N . SER B 1 675 ? 61.406 -41.719 -7.391 1 73.75 675 SER B N 1
ATOM 12174 C CA . SER B 1 675 ? 61.438 -43.125 -7.766 1 73.75 675 SER B CA 1
ATOM 12175 C C . SER B 1 675 ? 60.812 -43.344 -9.141 1 73.75 675 SER B C 1
ATOM 12177 O O . SER B 1 675 ? 61.125 -44.312 -9.82 1 73.75 675 SER B O 1
ATOM 12179 N N . VAL B 1 676 ? 59.969 -42.469 -9.531 1 68.19 676 VAL B N 1
ATOM 12180 C CA . VAL B 1 676 ? 59.25 -42.656 -10.789 1 68.19 676 VAL B CA 1
ATOM 12181 C C . VAL B 1 676 ? 59.938 -41.844 -11.898 1 68.19 676 VAL B C 1
ATOM 12183 O O . VAL B 1 676 ? 59.75 -42.125 -13.086 1 68.19 676 VAL B O 1
ATOM 12186 N N . LEU B 1 677 ? 60.781 -40.938 -11.625 1 64.69 677 LEU B N 1
ATOM 12187 C CA . LEU B 1 677 ? 61.344 -40.031 -12.609 1 64.69 677 LEU B CA 1
ATOM 12188 C C . LEU B 1 677 ? 62.594 -40.625 -13.273 1 64.69 677 LEU B C 1
ATOM 12190 O O . LEU B 1 677 ? 63.469 -41.156 -12.594 1 64.69 677 LEU B O 1
ATOM 12194 N N . SER B 1 678 ? 62.438 -40.938 -14.57 1 63.62 678 SER B N 1
ATOM 12195 C CA . SER B 1 678 ? 63.594 -41.406 -15.336 1 63.62 678 SER B CA 1
ATOM 12196 C C . SER B 1 678 ? 64.5 -40.219 -15.734 1 63.62 678 SER B C 1
ATOM 12198 O O . SER B 1 678 ? 64 -39.094 -15.875 1 63.62 678 SER B O 1
ATOM 12200 N N . PRO B 1 679 ? 65.812 -40.188 -15.703 1 59.12 679 PRO B N 1
ATOM 12201 C CA . PRO B 1 679 ? 66.75 -39.062 -15.984 1 59.12 679 PRO B CA 1
ATOM 12202 C C . PRO B 1 679 ? 66.438 -38.375 -17.328 1 59.12 679 PRO B C 1
ATOM 12204 O O . PRO B 1 679 ? 66.625 -37.188 -17.469 1 59.12 679 PRO B O 1
ATOM 12207 N N . ASP B 1 680 ? 65.875 -39.125 -18.5 1 61.44 680 ASP B N 1
ATOM 12208 C CA . ASP B 1 680 ? 65.688 -38.594 -19.844 1 61.44 680 ASP B CA 1
ATOM 12209 C C . ASP B 1 680 ? 64.25 -38.062 -20.016 1 61.44 680 ASP B C 1
ATOM 12211 O O . ASP B 1 680 ? 63.812 -37.812 -21.141 1 61.44 680 ASP B O 1
ATOM 12215 N N . ILE B 1 681 ? 63.469 -37.75 -18.984 1 68.69 681 ILE B N 1
ATOM 12216 C CA . ILE B 1 681 ? 62.031 -37.469 -19.078 1 68.69 681 ILE B CA 1
ATOM 12217 C C . ILE B 1 681 ? 61.812 -36 -19.453 1 68.69 681 ILE B C 1
ATOM 12219 O O . ILE B 1 681 ? 60.875 -35.688 -20.172 1 68.69 681 ILE B O 1
ATOM 12223 N N . GLU B 1 682 ? 62.781 -35.188 -18.984 1 66.81 682 GLU B N 1
ATOM 12224 C CA . GLU B 1 682 ? 62.594 -33.75 -19.281 1 66.81 682 GLU B CA 1
ATOM 12225 C C . GLU B 1 682 ? 62.656 -33.5 -20.781 1 66.81 682 GLU B C 1
ATOM 12227 O O . GLU B 1 682 ? 61.875 -32.719 -21.312 1 66.81 682 GLU B O 1
ATOM 12232 N N . GLN B 1 683 ? 63.469 -34.25 -21.516 1 64.56 683 GLN B N 1
ATOM 12233 C CA . GLN B 1 683 ? 63.594 -34.125 -22.969 1 64.56 683 GLN B CA 1
ATOM 12234 C C . GLN B 1 683 ? 62.406 -34.75 -23.672 1 64.56 683 GLN B C 1
ATOM 12236 O O . GLN B 1 683 ? 61.906 -34.219 -24.672 1 64.56 683 GLN B O 1
ATOM 12241 N N . TYR B 1 684 ? 61.938 -35.75 -23.141 1 64.06 684 TYR B N 1
ATOM 12242 C CA . TYR B 1 684 ? 60.781 -36.406 -23.75 1 64.06 684 TYR B CA 1
ATOM 12243 C C . TYR B 1 684 ? 59.531 -35.562 -23.578 1 64.06 684 TYR B C 1
ATOM 12245 O O . TYR B 1 684 ? 58.719 -35.406 -24.5 1 64.06 684 TYR B O 1
ATOM 12253 N N . ILE B 1 685 ? 59.375 -34.938 -22.438 1 66.25 685 ILE B N 1
ATOM 12254 C CA . ILE B 1 685 ? 58.188 -34.094 -22.219 1 66.25 685 ILE B CA 1
ATOM 12255 C C . ILE B 1 685 ? 58.25 -32.875 -23.125 1 66.25 685 ILE B C 1
ATOM 12257 O O . ILE B 1 685 ? 57.25 -32.5 -23.719 1 66.25 685 ILE B O 1
ATOM 12261 N N . GLN B 1 686 ? 59.5 -32.312 -23.25 1 62.34 686 GLN B N 1
ATOM 12262 C CA . GLN B 1 686 ? 59.656 -31.156 -24.125 1 62.34 686 GLN B CA 1
ATOM 12263 C C . GLN B 1 686 ? 59.375 -31.5 -25.578 1 62.34 686 GLN B C 1
ATOM 12265 O O . GLN B 1 686 ? 58.719 -30.719 -26.281 1 62.34 686 GLN B O 1
ATOM 12270 N N . ASN B 1 687 ? 59.625 -32.719 -26.062 1 60.88 687 ASN B N 1
ATOM 12271 C CA . ASN B 1 687 ? 59.469 -33.156 -27.453 1 60.88 687 ASN B CA 1
ATOM 12272 C C . ASN B 1 687 ? 58.062 -33.656 -27.719 1 60.88 687 ASN B C 1
ATOM 12274 O O . ASN B 1 687 ? 57.531 -33.5 -28.812 1 60.88 687 ASN B O 1
ATOM 12278 N N . ASN B 1 688 ? 57.375 -34.25 -26.766 1 60.31 688 ASN B N 1
ATOM 12279 C CA . ASN B 1 688 ? 56.125 -34.938 -27.078 1 60.31 688 ASN B CA 1
ATOM 12280 C C . ASN B 1 688 ? 54.938 -34.219 -26.469 1 60.31 688 ASN B C 1
ATOM 12282 O O . ASN B 1 688 ? 53.812 -34.344 -26.969 1 60.31 688 ASN B O 1
ATOM 12286 N N . PHE B 1 689 ? 55.031 -33.375 -25.391 1 66.31 689 PHE B N 1
ATOM 12287 C CA . PHE B 1 689 ? 53.844 -32.812 -24.734 1 66.31 689 PHE B CA 1
ATOM 12288 C C . PHE B 1 689 ? 53.844 -31.297 -24.891 1 66.31 689 PHE B C 1
ATOM 12290 O O . PHE B 1 689 ? 52.75 -30.703 -24.984 1 66.31 689 PHE B O 1
ATOM 12297 N N . GLY B 1 690 ? 54.906 -30.609 -24.969 1 63.06 690 GLY B N 1
ATOM 12298 C CA . GLY B 1 690 ? 54.938 -29.172 -25.188 1 63.06 690 GLY B CA 1
ATOM 12299 C C . GLY B 1 690 ? 55.625 -28.406 -24.062 1 63.06 690 GLY B C 1
ATOM 12300 O O . GLY B 1 690 ? 56 -29 -23.047 1 63.06 690 GLY B O 1
ATOM 12301 N N . LYS B 1 691 ? 55.812 -27.141 -24.203 1 64.19 691 LYS B N 1
ATOM 12302 C CA . LYS B 1 691 ? 56.562 -26.25 -23.312 1 64.19 691 LYS B CA 1
ATOM 12303 C C . LYS B 1 691 ? 55.781 -26.031 -22.016 1 64.19 691 LYS B C 1
ATOM 12305 O O . LYS B 1 691 ? 56.344 -25.891 -20.938 1 64.19 691 LYS B O 1
ATOM 12310 N N . ASN B 1 692 ? 54.562 -26.016 -22.109 1 68.25 692 ASN B N 1
ATOM 12311 C CA . ASN B 1 692 ? 53.75 -25.812 -20.922 1 68.25 692 ASN B CA 1
ATOM 12312 C C . ASN B 1 692 ? 53.812 -27.016 -19.984 1 68.25 692 ASN B C 1
ATOM 12314 O O . ASN B 1 692 ? 53.875 -26.859 -18.766 1 68.25 692 ASN B O 1
ATOM 12318 N N . GLN B 1 693 ? 53.75 -28.141 -20.531 1 71.44 693 GLN B N 1
ATOM 12319 C CA . GLN B 1 693 ? 53.844 -29.359 -19.734 1 71.44 693 GLN B CA 1
ATOM 12320 C C . GLN B 1 693 ? 55.219 -29.484 -19.078 1 71.44 693 GLN B C 1
ATOM 12322 O O . GLN B 1 693 ? 55.344 -30.031 -17.984 1 71.44 693 GLN B O 1
ATOM 12327 N N . LEU B 1 694 ? 56.188 -28.922 -19.766 1 70.62 694 LEU B N 1
ATOM 12328 C CA . LEU B 1 694 ? 57.531 -28.922 -19.188 1 70.62 694 LEU B CA 1
ATOM 12329 C C . LEU B 1 694 ? 57.594 -28 -17.984 1 70.62 694 LEU B C 1
ATOM 12331 O O . LEU B 1 694 ? 58.25 -28.328 -16.984 1 70.62 694 LEU B O 1
ATOM 12335 N N . ARG B 1 695 ? 56.938 -26.844 -18.062 1 72.62 695 ARG B N 1
ATOM 12336 C CA . ARG B 1 695 ? 56.875 -25.922 -16.938 1 72.62 695 ARG B CA 1
ATOM 12337 C C . ARG B 1 695 ? 56.219 -26.594 -15.734 1 72.62 695 ARG B C 1
ATOM 12339 O O . ARG B 1 695 ? 56.688 -26.438 -14.602 1 72.62 695 ARG B O 1
ATOM 12346 N N . LEU B 1 696 ? 55.219 -27.391 -15.977 1 74.38 696 LEU B N 1
ATOM 12347 C CA . LEU B 1 696 ? 54.5 -28.062 -14.891 1 74.38 696 LEU B CA 1
ATOM 12348 C C . LEU B 1 696 ? 55.375 -29.141 -14.258 1 74.38 696 LEU B C 1
ATOM 12350 O O . LEU B 1 696 ? 55.406 -29.297 -13.031 1 74.38 696 LEU B O 1
ATOM 12354 N N . PHE B 1 697 ? 56.156 -29.719 -15.125 1 77 697 PHE B N 1
ATOM 12355 C CA . PHE B 1 697 ? 57.062 -30.75 -14.625 1 77 697 PHE B CA 1
ATOM 12356 C C . PHE B 1 697 ? 58.188 -30.125 -13.805 1 77 697 PHE B C 1
ATOM 12358 O O . PHE B 1 697 ? 58.531 -30.625 -12.734 1 77 697 PHE B O 1
ATOM 12365 N N . ARG B 1 698 ? 58.656 -29.016 -14.258 1 74.56 698 ARG B N 1
ATOM 12366 C CA . ARG B 1 698 ? 59.75 -28.359 -13.516 1 74.56 698 ARG B CA 1
ATOM 12367 C C . ARG B 1 698 ? 59.25 -27.844 -12.172 1 74.56 698 ARG B C 1
ATOM 12369 O O . ARG B 1 698 ? 60 -27.875 -11.18 1 74.56 698 ARG B O 1
ATOM 12376 N N . ASN B 1 699 ? 58.031 -27.422 -12.117 1 77.56 699 ASN B N 1
ATOM 12377 C CA . ASN B 1 699 ? 57.469 -26.953 -10.844 1 77.56 699 ASN B CA 1
ATOM 12378 C C . ASN B 1 699 ? 57.188 -28.125 -9.898 1 77.56 699 ASN B C 1
ATOM 12380 O O . ASN B 1 699 ? 57.219 -27.969 -8.68 1 77.56 699 ASN B O 1
ATOM 12384 N N . LEU B 1 700 ? 56.938 -29.297 -10.469 1 79.44 700 LEU B N 1
ATOM 12385 C CA . LEU B 1 700 ? 56.844 -30.484 -9.641 1 79.44 700 LEU B CA 1
ATOM 12386 C C . LEU B 1 700 ? 58.188 -30.828 -9 1 79.44 700 LEU B C 1
ATOM 12388 O O . LEU B 1 700 ? 58.25 -31.188 -7.824 1 79.44 700 LEU B O 1
ATOM 12392 N N . LEU B 1 701 ? 59.219 -30.578 -9.852 1 77.56 701 LEU B N 1
ATOM 12393 C CA . LEU B 1 701 ? 60.531 -30.859 -9.32 1 77.56 701 LEU B CA 1
ATOM 12394 C C . LEU B 1 701 ? 60.906 -29.844 -8.242 1 77.56 701 LEU B C 1
ATOM 12396 O O . LEU B 1 701 ? 61.562 -30.203 -7.262 1 77.56 701 LEU B O 1
ATOM 12400 N N . ARG B 1 702 ? 60.406 -28.609 -8.352 1 77.81 702 ARG B N 1
ATOM 12401 C CA . ARG B 1 702 ? 60.656 -27.594 -7.336 1 77.81 702 ARG B CA 1
ATOM 12402 C C . ARG B 1 702 ? 59.906 -27.906 -6.055 1 77.81 702 ARG B C 1
ATOM 12404 O O . ARG B 1 702 ? 60.375 -27.625 -4.957 1 77.81 702 ARG B O 1
ATOM 12411 N N . ALA B 1 703 ? 58.781 -28.484 -6.195 1 80.06 703 ALA B N 1
ATOM 12412 C CA . ALA B 1 703 ? 57.938 -28.797 -5.035 1 80.06 703 ALA B CA 1
ATOM 12413 C C . ALA B 1 703 ? 58.531 -29.922 -4.207 1 80.06 703 ALA B C 1
ATOM 12415 O O . ALA B 1 703 ? 58.375 -29.969 -2.984 1 80.06 703 ALA B O 1
ATOM 12416 N N . VAL B 1 704 ? 59.25 -30.859 -4.859 1 79.75 704 VAL B N 1
ATOM 12417 C CA . VAL B 1 704 ? 59.781 -32 -4.141 1 79.75 704 VAL B CA 1
ATOM 12418 C C . VAL B 1 704 ? 61.156 -31.672 -3.539 1 79.75 704 VAL B C 1
ATOM 12420 O O . VAL B 1 704 ? 61.531 -32.219 -2.518 1 79.75 704 VAL B O 1
ATOM 12423 N N . ASP B 1 705 ? 61.875 -30.656 -4.051 1 78.94 705 ASP B N 1
ATOM 12424 C CA . ASP B 1 705 ? 63.188 -30.266 -3.531 1 78.94 705 ASP B CA 1
ATOM 12425 C C . ASP B 1 705 ? 63.281 -28.766 -3.328 1 78.94 705 ASP B C 1
ATOM 12427 O O . ASP B 1 705 ? 63.938 -28.062 -4.105 1 78.94 705 ASP B O 1
ATOM 12431 N N . PRO B 1 706 ? 62.625 -28.312 -2.182 1 78.81 706 PRO B N 1
ATOM 12432 C CA . PRO B 1 706 ? 62.562 -26.859 -2.002 1 78.81 706 PRO B CA 1
ATOM 12433 C C . PRO B 1 706 ? 63.938 -26.234 -1.706 1 78.81 706 PRO B C 1
ATOM 12435 O O . PRO B 1 706 ? 64.188 -25.109 -2.146 1 78.81 706 PRO B O 1
ATOM 12438 N N . ILE B 1 707 ? 64.875 -26.781 -0.927 1 77.12 707 ILE B N 1
ATOM 12439 C CA . ILE B 1 707 ? 66.188 -26.219 -0.475 1 77.12 707 ILE B CA 1
ATOM 12440 C C . ILE B 1 707 ? 67.062 -26.031 -1.669 1 77.12 707 ILE B C 1
ATOM 12442 O O . ILE B 1 707 ? 67.688 -24.953 -1.836 1 77.12 707 ILE B O 1
ATOM 12446 N N . ASN B 1 708 ? 67.125 -27.062 -2.568 1 75.19 708 ASN B N 1
ATOM 12447 C CA . ASN B 1 708 ? 68.062 -26.969 -3.652 1 75.19 708 ASN B CA 1
ATOM 12448 C C . ASN B 1 708 ? 67.5 -26.234 -4.863 1 75.19 708 ASN B C 1
ATOM 12450 O O . ASN B 1 708 ? 68.25 -25.641 -5.648 1 75.19 708 ASN B O 1
ATOM 12454 N N . LYS B 1 709 ? 66.125 -26.141 -4.934 1 73.94 709 LYS B N 1
ATOM 12455 C CA . LYS B 1 709 ? 65.562 -25.641 -6.191 1 73.94 709 LYS B CA 1
ATOM 12456 C C . LYS B 1 709 ? 65.125 -24.203 -6.039 1 73.94 709 LYS B C 1
ATOM 12458 O O . LYS B 1 709 ? 65.188 -23.406 -6.977 1 73.94 709 LYS B O 1
ATOM 12463 N N . TRP B 1 710 ? 64.438 -23.828 -4.73 1 71.06 710 TRP B N 1
ATOM 12464 C CA . TRP B 1 710 ? 63.938 -22.469 -4.77 1 71.06 710 TRP B CA 1
ATOM 12465 C C . TRP B 1 710 ? 64.188 -21.75 -3.457 1 71.06 710 TRP B C 1
ATOM 12467 O O . TRP B 1 710 ? 63.781 -20.609 -3.262 1 71.06 710 TRP B O 1
ATOM 12477 N N . GLN B 1 711 ? 65.062 -22.172 -2.6 1 77.62 711 GLN B N 1
ATOM 12478 C CA . GLN B 1 711 ? 65.5 -21.438 -1.398 1 77.62 711 GLN B CA 1
ATOM 12479 C C . GLN B 1 711 ? 66.312 -20.188 -1.752 1 77.62 711 GLN B C 1
ATOM 12481 O O . GLN B 1 711 ? 66 -19.109 -1.221 1 77.62 711 GLN B O 1
ATOM 12486 N N . LYS B 1 712 ? 67.25 -20.422 -2.473 1 72.88 712 LYS B N 1
ATOM 12487 C CA . LYS B 1 712 ? 68.125 -19.297 -2.848 1 72.88 712 LYS B CA 1
ATOM 12488 C C . LYS B 1 712 ? 67.312 -18.219 -3.574 1 72.88 712 LYS B C 1
ATOM 12490 O O . LYS B 1 712 ? 67.625 -17.031 -3.424 1 72.88 712 LYS B O 1
ATOM 12495 N N . LEU B 1 713 ? 66.25 -18.656 -4.215 1 70.38 713 LEU B N 1
ATOM 12496 C CA . LEU B 1 713 ? 65.438 -17.719 -4.957 1 70.38 713 LEU B CA 1
ATOM 12497 C C . LEU B 1 713 ? 64.625 -16.828 -4.004 1 70.38 713 LEU B C 1
ATOM 12499 O O . LEU B 1 713 ? 64.438 -15.633 -4.238 1 70.38 713 LEU B O 1
ATOM 12503 N N . ILE B 1 714 ? 64.188 -17.391 -2.912 1 73.62 714 ILE B N 1
ATOM 12504 C CA . ILE B 1 714 ? 63.375 -16.625 -1.954 1 73.62 714 ILE B CA 1
ATOM 12505 C C . ILE B 1 714 ? 64.25 -15.695 -1.158 1 73.62 714 ILE B C 1
ATOM 12507 O O . ILE B 1 714 ? 63.875 -14.547 -0.881 1 73.62 714 ILE B O 1
ATOM 12511 N N . ILE B 1 715 ? 65.375 -16.109 -0.91 1 74.44 715 ILE B N 1
ATOM 12512 C CA . ILE B 1 715 ? 66.312 -15.289 -0.169 1 74.44 715 ILE B CA 1
ATOM 12513 C C . ILE B 1 715 ? 66.75 -14.094 -1.023 1 74.44 715 ILE B C 1
ATOM 12515 O O . ILE B 1 715 ? 66.875 -12.969 -0.523 1 74.44 715 ILE B O 1
ATOM 12519 N N . GLU B 1 716 ? 66.812 -14.297 -2.301 1 67.19 716 GLU B N 1
ATOM 12520 C CA . GLU B 1 716 ? 67.188 -13.219 -3.209 1 67.19 716 GLU B CA 1
ATOM 12521 C C . GLU B 1 716 ? 66.062 -12.258 -3.439 1 67.19 716 GLU B C 1
ATOM 12523 O O . GLU B 1 716 ? 66.25 -11.039 -3.41 1 67.19 716 GLU B O 1
ATOM 12528 N N . HIS B 1 717 ? 64.812 -12.828 -3.496 1 66.94 717 HIS B N 1
ATOM 12529 C CA . HIS B 1 717 ? 63.625 -12.008 -3.824 1 66.94 717 HIS B CA 1
ATOM 12530 C C . HIS B 1 717 ? 63.094 -11.32 -2.582 1 66.94 717 HIS B C 1
ATOM 12532 O O . HIS B 1 717 ? 62.344 -10.336 -2.688 1 66.94 717 HIS B O 1
ATOM 12538 N N . SER B 1 718 ? 63.438 -11.781 -1.465 1 67.81 718 SER B N 1
ATOM 12539 C CA . SER B 1 718 ? 62.969 -11.164 -0.234 1 67.81 718 SER B CA 1
ATOM 12540 C C . SER B 1 718 ? 63.906 -10.062 0.233 1 67.81 718 SER B C 1
ATOM 12542 O O . SER B 1 718 ? 63.656 -9.422 1.258 1 67.81 718 SER B O 1
ATOM 12544 N N . GLY B 1 719 ? 64.812 -9.797 -0.514 1 64.19 719 GLY B N 1
ATOM 12545 C CA . GLY B 1 719 ? 65.75 -8.758 -0.133 1 64.19 719 GLY B CA 1
ATOM 12546 C C . GLY B 1 719 ? 66.75 -9.203 0.928 1 64.19 719 GLY B C 1
ATOM 12547 O O . GLY B 1 719 ? 67.438 -8.383 1.515 1 64.19 719 GLY B O 1
ATOM 12548 N N . LEU B 1 720 ? 66.75 -10.477 1.326 1 69.19 720 LEU B N 1
ATOM 12549 C CA . LEU B 1 720 ? 67.625 -10.945 2.422 1 69.19 720 LEU B CA 1
ATOM 12550 C C . LEU B 1 720 ? 69 -11.266 1.925 1 69.19 720 LEU B C 1
ATOM 12552 O O . LEU B 1 720 ? 69.938 -11.398 2.725 1 69.19 720 LEU B O 1
ATOM 12556 N N . ALA B 1 721 ? 69.25 -11.594 0.623 1 63.03 721 ALA B N 1
ATOM 12557 C CA . ALA B 1 721 ? 70.562 -11.859 0.107 1 63.03 721 ALA B CA 1
ATOM 12558 C C . ALA B 1 721 ? 71.438 -10.586 0.078 1 63.03 721 ALA B C 1
ATOM 12560 O O . ALA B 1 721 ? 72.625 -10.641 0.266 1 63.03 721 ALA B O 1
ATOM 12561 N N . THR B 1 722 ? 70.812 -9.234 -0.317 1 55.91 722 THR B N 1
ATOM 12562 C CA . THR B 1 722 ? 71.5 -7.945 -0.307 1 55.91 722 THR B CA 1
ATOM 12563 C C . THR B 1 722 ? 70.875 -7.035 0.771 1 55.91 722 THR B C 1
ATOM 12565 O O . THR B 1 722 ? 69.75 -7.133 1.1 1 55.91 722 THR B O 1
ATOM 12568 N N . ASN B 1 723 ? 71.5 -6.5 1.76 1 53.88 723 ASN B N 1
ATOM 12569 C CA . ASN B 1 723 ? 71.188 -5.645 2.896 1 53.88 723 ASN B CA 1
ATOM 12570 C C . ASN B 1 723 ? 70.438 -4.387 2.455 1 53.88 723 ASN B C 1
ATOM 12572 O O . ASN B 1 723 ? 71.062 -3.316 2.344 1 53.88 723 ASN B O 1
ATOM 12576 N N . HIS B 1 724 ? 69.438 -4.391 1.659 1 49.91 724 HIS B N 1
ATOM 12577 C CA . HIS B 1 724 ? 68.938 -3.176 1.019 1 49.91 724 HIS B CA 1
ATOM 12578 C C . HIS B 1 724 ? 68.125 -2.342 1.987 1 49.91 724 HIS B C 1
ATOM 12580 O O . HIS B 1 724 ? 68 -1.122 1.835 1 49.91 724 HIS B O 1
ATOM 12586 N N . HIS B 1 725 ? 67.25 -2.857 2.863 1 54.44 725 HIS B N 1
ATOM 12587 C CA . HIS B 1 725 ? 66.438 -2.016 3.713 1 54.44 725 HIS B CA 1
ATOM 12588 C C . HIS B 1 725 ? 67.188 -1.465 4.895 1 54.44 725 HIS B C 1
ATOM 12590 O O . HIS B 1 725 ? 67.438 -2.17 5.879 1 54.44 725 HIS B O 1
ATOM 12596 N N . THR B 1 726 ? 67.938 -0.377 4.605 1 58.62 726 THR B N 1
ATOM 12597 C CA . THR B 1 726 ? 68.75 0.207 5.672 1 58.62 726 THR B CA 1
ATOM 12598 C C . THR B 1 726 ? 67.938 1.16 6.523 1 58.62 726 THR B C 1
ATOM 12600 O O . THR B 1 726 ? 67.062 1.881 6 1 58.62 726 THR B O 1
ATOM 12603 N N . ILE B 1 727 ? 67.75 0.865 7.82 1 63.44 727 ILE B N 1
ATOM 12604 C CA . ILE B 1 727 ? 67.188 1.779 8.773 1 63.44 727 ILE B CA 1
ATOM 12605 C C . ILE B 1 727 ? 68 3.066 8.859 1 63.44 727 ILE B C 1
ATOM 12607 O O . ILE B 1 727 ? 69.188 3.025 9.008 1 63.44 727 ILE B O 1
ATOM 12611 N N . ASN B 1 728 ? 67.438 4.164 8.445 1 56.34 728 ASN B N 1
ATOM 12612 C CA . ASN B 1 728 ? 68.125 5.43 8.688 1 56.34 728 ASN B CA 1
ATOM 12613 C C . ASN B 1 728 ? 68.188 5.754 10.18 1 56.34 728 ASN B C 1
ATOM 12615 O O . ASN B 1 728 ? 67.25 6.273 10.75 1 56.34 728 ASN B O 1
ATOM 12619 N N . ALA B 1 729 ? 69.125 5.375 10.672 1 66.38 729 ALA B N 1
ATOM 12620 C CA . ALA B 1 729 ? 69.375 5.477 12.117 1 66.38 729 ALA B CA 1
ATOM 12621 C C . ALA B 1 729 ? 69.375 6.938 12.562 1 66.38 729 ALA B C 1
ATOM 12623 O O . ALA B 1 729 ? 69 7.246 13.703 1 66.38 729 ALA B O 1
ATOM 12624 N N . ASP B 1 730 ? 69.688 7.879 11.672 1 63.06 730 ASP B N 1
ATOM 12625 C CA . ASP B 1 730 ? 69.875 9.281 12.055 1 63.06 730 ASP B CA 1
ATOM 12626 C C . ASP B 1 730 ? 68.5 9.922 12.328 1 63.06 730 ASP B C 1
ATOM 12628 O O . ASP B 1 730 ? 68.375 10.719 13.258 1 63.06 730 ASP B O 1
ATOM 12632 N N . THR B 1 731 ? 67.438 9.312 11.695 1 58.91 731 THR B N 1
ATOM 12633 C CA . THR B 1 731 ? 66.125 9.922 11.812 1 58.91 731 THR B CA 1
ATOM 12634 C C . THR B 1 731 ? 65.375 9.25 12.93 1 58.91 731 THR B C 1
ATOM 12636 O O . THR B 1 731 ? 64.312 9.781 13.367 1 58.91 731 THR B O 1
ATOM 12639 N N . LEU B 1 732 ? 65.875 8.344 13.266 1 67.38 732 LEU B N 1
ATOM 12640 C CA . LEU B 1 732 ? 65.062 7.609 14.242 1 67.38 732 LEU B CA 1
ATOM 12641 C C . LEU B 1 732 ? 65.5 7.945 15.664 1 67.38 732 LEU B C 1
ATOM 12643 O O . LEU B 1 732 ? 64.938 7.449 16.625 1 67.38 732 LEU B O 1
ATOM 12647 N N . PHE B 1 733 ? 66.375 8.75 15.797 1 73.25 733 PHE B N 1
ATOM 12648 C CA . PHE B 1 733 ? 66.875 9.133 17.109 1 73.25 733 PHE B CA 1
ATOM 12649 C C . PHE B 1 733 ? 65.812 9.859 17.922 1 73.25 733 PHE B C 1
ATOM 12651 O O . PHE B 1 733 ? 65.312 10.867 17.484 1 73.25 733 PHE B O 1
ATOM 12658 N N . PRO B 1 734 ? 65.312 9.352 19.031 1 68.94 734 PRO B N 1
ATOM 12659 C CA . PRO B 1 734 ? 64.188 9.859 19.734 1 68.94 734 PRO B CA 1
ATOM 12660 C C . PRO B 1 734 ? 64.438 11.18 20.453 1 68.94 734 PRO B C 1
ATOM 12662 O O . PRO B 1 734 ? 63.531 11.836 20.922 1 68.94 734 PRO B O 1
ATOM 12665 N N . LEU B 1 735 ? 65.688 11.656 20.547 1 71.06 735 LEU B N 1
ATOM 12666 C CA . LEU B 1 735 ? 66 12.898 21.266 1 71.06 735 LEU B CA 1
ATOM 12667 C C . LEU B 1 735 ? 66.312 14.031 20.297 1 71.06 735 LEU B C 1
ATOM 12669 O O . LEU B 1 735 ? 66.625 13.789 19.141 1 71.06 735 LEU B O 1
ATOM 12673 N N . ALA B 1 736 ? 66.125 15.219 20.672 1 62.69 736 ALA B N 1
ATOM 12674 C CA . ALA B 1 736 ? 66.312 16.391 19.812 1 62.69 736 ALA B CA 1
ATOM 12675 C C . ALA B 1 736 ? 67.812 16.547 19.453 1 62.69 736 ALA B C 1
ATOM 12677 O O . ALA B 1 736 ? 68.688 16.516 20.328 1 62.69 736 ALA B O 1
ATOM 12678 N N . ARG B 1 737 ? 68.25 16.594 18.156 1 67.12 737 ARG B N 1
ATOM 12679 C CA . ARG B 1 737 ? 69.625 16.734 17.703 1 67.12 737 ARG B CA 1
ATOM 12680 C C . ARG B 1 737 ? 70 18.203 17.453 1 67.12 737 ARG B C 1
ATOM 12682 O O . ARG B 1 737 ? 69.125 19.031 17.25 1 67.12 737 ARG B O 1
ATOM 12689 N N . GLN B 1 738 ? 71.188 18.766 17.344 1 57.16 738 GLN B N 1
ATOM 12690 C CA . GLN B 1 738 ? 71.625 20.125 17.031 1 57.16 738 GLN B CA 1
ATOM 12691 C C . GLN B 1 738 ? 71.25 20.5 15.602 1 57.16 738 GLN B C 1
ATOM 12693 O O . GLN B 1 738 ? 71.625 19.812 14.656 1 57.16 738 GLN B O 1
ATOM 12698 N N . ASP B 1 739 ? 70.188 21.281 15.164 1 52.88 739 ASP B N 1
ATOM 12699 C CA . ASP B 1 739 ? 69.938 21.609 13.758 1 52.88 739 ASP B CA 1
ATOM 12700 C C . ASP B 1 739 ? 69.688 23.094 13.57 1 52.88 739 ASP B C 1
ATOM 12702 O O . ASP B 1 739 ? 69.75 23.875 14.523 1 52.88 739 ASP B O 1
ATOM 12706 N N . GLU B 1 740 ? 69.125 24.312 12.852 1 48.88 740 GLU B N 1
ATOM 12707 C CA . GLU B 1 740 ? 68.875 25.75 13.039 1 48.88 740 GLU B CA 1
ATOM 12708 C C . GLU B 1 740 ? 67.938 26 14.203 1 48.88 740 GLU B C 1
ATOM 12710 O O . GLU B 1 740 ? 68.062 26.953 14.969 1 48.88 740 GLU B O 1
ATOM 12715 N N . LYS B 1 741 ? 67.125 25.125 14.297 1 52.25 741 LYS B N 1
ATOM 12716 C CA . LYS B 1 741 ? 66.062 25.531 15.172 1 52.25 741 LYS B CA 1
ATOM 12717 C C . LYS B 1 741 ? 66.375 25.25 16.641 1 52.25 741 LYS B C 1
ATOM 12719 O O . LYS B 1 741 ? 65.875 25.938 17.531 1 52.25 741 LYS B O 1
ATOM 12724 N N . HIS B 1 742 ? 67.062 24.031 16.625 1 57.25 742 HIS B N 1
ATOM 12725 C CA . HIS B 1 742 ? 67.438 23.719 17.984 1 57.25 742 HIS B CA 1
ATOM 12726 C C . HIS B 1 742 ? 69 23.719 18.094 1 57.25 742 HIS B C 1
ATOM 12728 O O . HIS B 1 742 ? 69.625 22.672 17.938 1 57.25 742 HIS B O 1
ATOM 12734 N N . PRO B 1 743 ? 69.438 24.969 18.031 1 57.09 743 PRO B N 1
ATOM 12735 C CA . PRO B 1 743 ? 70.875 25.203 17.875 1 57.09 743 PRO B CA 1
ATOM 12736 C C . PRO B 1 743 ? 71.75 24.328 18.797 1 57.09 743 PRO B C 1
ATOM 12738 O O . PRO B 1 743 ? 72.875 23.969 18.453 1 57.09 743 PRO B O 1
ATOM 12741 N N . ASN B 1 744 ? 71.125 24 20 1 63.66 744 ASN B N 1
ATOM 12742 C CA . ASN B 1 744 ? 71.938 23.25 20.922 1 63.66 744 ASN B CA 1
ATOM 12743 C C . ASN B 1 744 ? 71.438 21.844 21.125 1 63.66 744 ASN B C 1
ATOM 12745 O O . ASN B 1 744 ? 71.938 21.094 21.969 1 63.66 744 ASN B O 1
ATOM 12749 N N . GLY B 1 745 ? 70.562 21.203 20.344 1 59.38 745 GLY B N 1
ATOM 12750 C CA . GLY B 1 745 ? 69.938 19.906 20.516 1 59.38 745 GLY B CA 1
ATOM 12751 C C . GLY B 1 745 ? 69.125 19.797 21.781 1 59.38 745 GLY B C 1
ATOM 12752 O O . GLY B 1 745 ? 68.625 20.812 22.328 1 59.38 745 GLY B O 1
ATOM 12753 N N . GLN B 1 746 ? 68.75 18.641 22.328 1 67.31 746 GLN B N 1
ATOM 12754 C CA . GLN B 1 746 ? 68.125 18.547 23.656 1 67.31 746 GLN B CA 1
ATOM 12755 C C . GLN B 1 746 ? 69.188 18.609 24.75 1 67.31 746 GLN B C 1
ATOM 12757 O O . GLN B 1 746 ? 70.062 17.75 24.828 1 67.31 746 GLN B O 1
ATOM 12762 N N . ILE B 1 747 ? 69.25 19.766 25.438 1 71.38 747 ILE B N 1
ATOM 12763 C CA . ILE B 1 747 ? 70.188 19.969 26.516 1 71.38 747 ILE B CA 1
ATOM 12764 C C . ILE B 1 747 ? 69.688 19.312 27.797 1 71.38 747 ILE B C 1
ATOM 12766 O O . ILE B 1 747 ? 68.5 19.531 28.172 1 71.38 747 ILE B O 1
ATOM 12770 N N . PHE B 1 748 ? 70.25 18.484 28.375 1 70.25 748 PHE B N 1
ATOM 12771 C CA . PHE B 1 748 ? 69.812 17.766 29.578 1 70.25 748 PHE B CA 1
ATOM 12772 C C . PHE B 1 748 ? 70.062 18.609 30.828 1 70.25 748 PHE B C 1
ATOM 12774 O O . PHE B 1 748 ? 70.812 19.594 30.797 1 70.25 748 PHE B O 1
ATOM 12781 N N . ASP B 1 749 ? 69.25 18.312 31.766 1 66.75 749 ASP B N 1
ATOM 12782 C CA . ASP B 1 749 ? 69.25 19.125 32.969 1 66.75 749 ASP B CA 1
ATOM 12783 C C . ASP B 1 749 ? 70.625 19.297 33.562 1 66.75 749 ASP B C 1
ATOM 12785 O O . ASP B 1 749 ? 70.938 20.281 34.25 1 66.75 749 ASP B O 1
ATOM 12789 N N . TRP B 1 750 ? 71.625 18.344 33.031 1 67.19 750 TRP B N 1
ATOM 12790 C CA . TRP B 1 750 ? 72.938 18.391 33.656 1 67.19 750 TRP B CA 1
ATOM 12791 C C . TRP B 1 750 ? 73.938 19 32.688 1 67.19 750 TRP B C 1
ATOM 12793 O O . TRP B 1 750 ? 75.125 19.156 33.031 1 67.19 750 TRP B O 1
ATOM 12803 N N . SER B 1 751 ? 73.5 19.547 31.625 1 66.62 751 SER B N 1
ATOM 12804 C CA . SER B 1 751 ? 74.438 20.094 30.641 1 66.62 751 SER B CA 1
ATOM 12805 C C . SER B 1 751 ? 74.938 21.484 31.047 1 66.62 751 SER B C 1
ATOM 12807 O O . SER B 1 751 ? 74.188 22.297 31.562 1 66.62 751 SER B O 1
ATOM 12809 N N . PRO B 1 752 ? 76.062 21.906 31.031 1 63.75 752 PRO B N 1
ATOM 12810 C CA . PRO B 1 752 ? 76.5 23.25 31.375 1 63.75 752 PRO B CA 1
ATOM 12811 C C . PRO B 1 752 ? 75.875 24.328 30.469 1 63.75 752 PRO B C 1
ATOM 12813 O O . PRO B 1 752 ? 75.938 25.516 30.812 1 63.75 752 PRO B O 1
ATOM 12816 N N . ASP B 1 753 ? 75.25 24.016 29.156 1 56.28 753 ASP B N 1
ATOM 12817 C CA . ASP B 1 753 ? 74.75 24.953 28.172 1 56.28 753 ASP B CA 1
ATOM 12818 C C . ASP B 1 753 ? 73.25 25.25 28.391 1 56.28 753 ASP B C 1
ATOM 12820 O O . ASP B 1 753 ? 72.625 26.016 27.625 1 56.28 753 ASP B O 1
ATOM 12824 N N . LYS B 1 754 ? 72.625 24.828 29.406 1 62.81 754 LYS B N 1
ATOM 12825 C CA . LYS B 1 754 ? 71.25 25.047 29.828 1 62.81 754 LYS B CA 1
ATOM 12826 C C . LYS B 1 754 ? 71.125 26.344 30.625 1 62.81 754 LYS B C 1
ATOM 12828 O O . LYS B 1 754 ? 71.812 26.547 31.609 1 62.81 754 LYS B O 1
ATOM 12833 N N . LYS B 1 755 ? 70.562 27.484 29.938 1 54.81 755 LYS B N 1
ATOM 12834 C CA . LYS B 1 755 ? 70.562 28.828 30.516 1 54.81 755 LYS B CA 1
ATOM 12835 C C . LYS B 1 755 ? 69.938 28.828 31.922 1 54.81 755 LYS B C 1
ATOM 12837 O O . LYS B 1 755 ? 70.438 29.531 32.812 1 54.81 755 LYS B O 1
ATOM 12842 N N . TYR B 1 756 ? 68.625 28.141 32.125 1 53 756 TYR B N 1
ATOM 12843 C CA . TYR B 1 756 ? 68 28.203 33.438 1 53 756 TYR B CA 1
ATOM 12844 C C . TYR B 1 756 ? 68.188 26.875 34.156 1 53 756 TYR B C 1
ATOM 12846 O O . TYR B 1 756 ? 67.75 25.828 33.656 1 53 756 TYR B O 1
ATOM 12854 N N . PRO B 1 757 ? 69.062 26.844 35.094 1 51.62 757 PRO B N 1
ATOM 12855 C CA . PRO B 1 757 ? 69.312 25.656 35.875 1 51.62 757 PRO B CA 1
ATOM 12856 C C . PRO B 1 757 ? 68.062 25.156 36.594 1 51.62 757 PRO B C 1
ATOM 12858 O O . PRO B 1 757 ? 67.25 25.969 37.094 1 51.62 757 PRO B O 1
ATOM 12861 N N . THR B 1 758 ? 67.375 24.141 36.344 1 52.44 758 THR B N 1
ATOM 12862 C CA . THR B 1 758 ? 66.312 23.594 37.156 1 52.44 758 THR B CA 1
ATOM 12863 C C . THR B 1 758 ? 66.812 23.172 38.5 1 52.44 758 THR B C 1
ATOM 12865 O O . THR B 1 758 ? 67.938 22.594 38.625 1 52.44 758 THR B O 1
ATOM 12868 N N . PRO B 1 759 ? 66.25 23.594 39.625 1 52.53 759 PRO B N 1
ATOM 12869 C CA . PRO B 1 759 ? 66.688 23.141 40.938 1 52.53 759 PRO B CA 1
ATOM 12870 C C . PRO B 1 759 ? 66.812 21.625 41.031 1 52.53 759 PRO B C 1
ATOM 12872 O O . PRO B 1 759 ? 66.062 20.891 40.375 1 52.53 759 PRO B O 1
ATOM 12875 N N . PRO B 1 760 ? 68 21.109 41.531 1 49.06 760 PRO B N 1
ATOM 12876 C CA . PRO B 1 760 ? 68.375 19.688 41.594 1 49.06 760 PRO B CA 1
ATOM 12877 C C . PRO B 1 760 ? 67.375 18.859 42.406 1 49.06 760 PRO B C 1
ATOM 12879 O O . PRO B 1 760 ? 67.125 19.172 43.594 1 49.06 760 PRO B O 1
ATOM 12882 N N . ARG B 1 761 ? 66.188 18.578 42.188 1 51.78 761 ARG B N 1
ATOM 12883 C CA . ARG B 1 761 ? 65.5 17.594 43.031 1 51.78 761 ARG B CA 1
ATOM 12884 C C . ARG B 1 761 ? 66.25 16.25 42.969 1 51.78 761 ARG B C 1
ATOM 12886 O O . ARG B 1 761 ? 66.875 15.914 41.938 1 51.78 761 ARG B O 1
ATOM 12893 N N . PRO B 1 762 ? 66.312 15.648 44.094 1 51.25 762 PRO B N 1
ATOM 12894 C CA . PRO B 1 762 ? 67 14.352 44.188 1 51.25 762 PRO B CA 1
ATOM 12895 C C . PRO B 1 762 ? 66.5 13.344 43.156 1 51.25 762 PRO B C 1
ATOM 12897 O O . PRO B 1 762 ? 65.312 13.352 42.781 1 51.25 762 PRO B O 1
ATOM 12900 N N . PHE B 1 763 ? 67.312 12.602 42.562 1 53.75 763 PHE B N 1
ATOM 12901 C CA . PHE B 1 763 ? 67.188 11.438 41.688 1 53.75 763 PHE B CA 1
ATOM 12902 C C . PHE B 1 763 ? 66.688 11.859 40.312 1 53.75 763 PHE B C 1
ATOM 12904 O O . PHE B 1 763 ? 66.438 11.008 39.469 1 53.75 763 PHE B O 1
ATOM 12911 N N . ASN B 1 764 ? 66.812 13.117 40.25 1 58.38 764 ASN B N 1
ATOM 12912 C CA . ASN B 1 764 ? 66.125 13.617 39.062 1 58.38 764 ASN B CA 1
ATOM 12913 C C . ASN B 1 764 ? 66.875 13.32 37.781 1 58.38 764 ASN B C 1
ATOM 12915 O O . ASN B 1 764 ? 66.312 12.906 36.781 1 58.38 764 ASN B O 1
ATOM 12919 N N . HIS B 1 765 ? 68.188 13.562 37.906 1 66.38 765 HIS B N 1
ATOM 12920 C CA . HIS B 1 765 ? 68.938 13.305 36.719 1 66.38 765 HIS B CA 1
ATOM 12921 C C . HIS B 1 765 ? 69.062 11.805 36.406 1 66.38 765 HIS B C 1
ATOM 12923 O O . HIS B 1 765 ? 69 11.391 35.25 1 66.38 765 HIS B O 1
ATOM 12929 N N . GLN B 1 766 ? 69.062 11.102 37.562 1 66.44 766 GLN B N 1
ATOM 12930 C CA . GLN B 1 766 ? 69.125 9.648 37.375 1 66.44 766 GLN B CA 1
ATOM 12931 C C . GLN B 1 766 ? 67.875 9.117 36.75 1 66.44 766 GLN B C 1
ATOM 12933 O O . GLN B 1 766 ? 67.938 8.258 35.875 1 66.44 766 GLN B O 1
ATOM 12938 N N . ILE B 1 767 ? 66.875 9.602 37.281 1 65.38 767 ILE B N 1
ATOM 12939 C CA . ILE B 1 767 ? 65.562 9.203 36.719 1 65.38 767 ILE B CA 1
ATOM 12940 C C . ILE B 1 767 ? 65.5 9.695 35.281 1 65.38 767 ILE B C 1
ATOM 12942 O O . ILE B 1 767 ? 64.938 8.992 34.406 1 65.38 767 ILE B O 1
ATOM 12946 N N . ALA B 1 768 ? 66 10.742 35 1 67.12 768 ALA B N 1
ATOM 12947 C CA . ALA B 1 768 ? 66 11.305 33.656 1 67.12 768 ALA B CA 1
ATOM 12948 C C . ALA B 1 768 ? 66.875 10.484 32.688 1 67.12 768 ALA B C 1
ATOM 12950 O O . ALA B 1 768 ? 66.5 10.273 31.531 1 67.12 768 ALA B O 1
ATOM 12951 N N . VAL B 1 769 ? 67.938 10.133 33.219 1 71.38 769 VAL B N 1
ATOM 12952 C CA . VAL B 1 769 ? 68.812 9.281 32.406 1 71.38 769 VAL B CA 1
ATOM 12953 C C . VAL B 1 769 ? 68.125 7.945 32.156 1 71.38 769 VAL B C 1
ATOM 12955 O O . VAL B 1 769 ? 68.188 7.426 31.031 1 71.38 769 VAL B O 1
ATOM 12958 N N . LEU B 1 770 ? 67.5 7.387 33.25 1 71.12 770 LEU B N 1
ATOM 12959 C CA . LEU B 1 770 ? 66.812 6.125 33.094 1 71.12 770 LEU B CA 1
ATOM 12960 C C . LEU B 1 770 ? 65.625 6.289 32.125 1 71.12 770 LEU B C 1
ATOM 12962 O O . LEU B 1 770 ? 65.375 5.41 31.312 1 71.12 770 LEU B O 1
ATOM 12966 N N . ARG B 1 771 ? 64.938 7.352 32.188 1 70.19 771 ARG B N 1
ATOM 12967 C CA . ARG B 1 771 ? 63.875 7.637 31.266 1 70.19 771 ARG B CA 1
ATOM 12968 C C . ARG B 1 771 ? 64.375 7.812 29.844 1 70.19 771 ARG B C 1
ATOM 12970 O O . ARG B 1 771 ? 63.781 7.352 28.891 1 70.19 771 ARG B O 1
ATOM 12977 N N . LEU B 1 772 ? 65.5 8.438 29.766 1 72.69 772 LEU B N 1
ATOM 12978 C CA . LEU B 1 772 ? 66.125 8.625 28.453 1 72.69 772 LEU B CA 1
ATOM 12979 C C . LEU B 1 772 ? 66.562 7.285 27.844 1 72.69 772 LEU B C 1
ATOM 12981 O O . LEU B 1 772 ? 66.312 7.059 26.656 1 72.69 772 LEU B O 1
ATOM 12985 N N . ARG B 1 773 ? 67.125 6.566 28.672 1 74.44 773 ARG B N 1
ATOM 12986 C CA . ARG B 1 773 ? 67.5 5.23 28.219 1 74.44 773 ARG B CA 1
ATOM 12987 C C . ARG B 1 773 ? 66.312 4.434 27.812 1 74.44 773 ARG B C 1
ATOM 12989 O O . ARG B 1 773 ? 66.312 3.77 26.766 1 74.44 773 ARG B O 1
ATOM 12996 N N . ASP B 1 774 ? 65.25 4.453 28.578 1 73.25 774 ASP B N 1
ATOM 12997 C CA . ASP B 1 774 ? 64.062 3.73 28.25 1 73.25 774 ASP B CA 1
ATOM 12998 C C . ASP B 1 774 ? 63.406 4.281 26.984 1 73.25 774 ASP B C 1
ATOM 13000 O O . ASP B 1 774 ? 62.875 3.521 26.172 1 73.25 774 ASP B O 1
ATOM 13004 N N . GLU B 1 775 ? 63.5 5.512 26.812 1 72.12 775 GLU B N 1
ATOM 13005 C CA . GLU B 1 775 ? 62.906 6.133 25.641 1 72.12 775 GLU B CA 1
ATOM 13006 C C . GLU B 1 775 ? 63.688 5.777 24.375 1 72.12 775 GLU B C 1
ATOM 13008 O O . GLU B 1 775 ? 63.094 5.469 23.344 1 72.12 775 GLU B O 1
ATOM 13013 N N . ILE B 1 776 ? 64.875 5.891 24.453 1 74.38 776 ILE B N 1
ATOM 13014 C CA . ILE B 1 776 ? 65.75 5.523 23.312 1 74.38 776 ILE B CA 1
ATOM 13015 C C . ILE B 1 776 ? 65.562 4.043 22.984 1 74.38 776 ILE B C 1
ATOM 13017 O O . ILE B 1 776 ? 65.438 3.666 21.828 1 74.38 776 ILE B O 1
ATOM 13021 N N . THR B 1 777 ? 65.5 3.221 24.031 1 76.5 777 THR B N 1
ATOM 13022 C CA . THR B 1 777 ? 65.312 1.786 23.844 1 76.5 777 THR B CA 1
ATOM 13023 C C . THR B 1 777 ? 63.906 1.486 23.281 1 76.5 777 THR B C 1
ATOM 13025 O O . THR B 1 777 ? 63.75 0.651 22.391 1 76.5 777 THR B O 1
ATOM 13028 N N . ALA B 1 778 ? 62.938 2.158 23.812 1 74.5 778 ALA B N 1
ATOM 13029 C CA . ALA B 1 778 ? 61.594 1.944 23.328 1 74.5 778 ALA B CA 1
ATOM 13030 C C . ALA B 1 778 ? 61.438 2.379 21.875 1 74.5 778 ALA B C 1
ATOM 13032 O O . ALA B 1 778 ? 60.812 1.688 21.078 1 74.5 778 ALA B O 1
ATOM 13033 N N . SER B 1 779 ? 62.031 3.385 21.516 1 72.12 779 SER B N 1
ATOM 13034 C CA . SER B 1 779 ? 61.938 3.883 20.141 1 72.12 779 SER B CA 1
ATOM 13035 C C . SER B 1 779 ? 62.719 3 19.172 1 72.12 779 SER B C 1
ATOM 13037 O O . SER B 1 779 ? 62.188 2.629 18.109 1 72.12 779 SER B O 1
ATOM 13039 N N . ALA B 1 780 ? 63.906 2.824 19.547 1 75.25 780 ALA B N 1
ATOM 13040 C CA . ALA B 1 780 ? 64.688 1.923 18.719 1 75.25 780 ALA B CA 1
ATOM 13041 C C . ALA B 1 780 ? 64 0.567 18.578 1 75.25 780 ALA B C 1
ATOM 13043 O O . ALA B 1 780 ? 64 -0.019 17.484 1 75.25 780 ALA B O 1
ATOM 13044 N N . GLY B 1 781 ? 63.438 0.094 19.641 1 77.25 781 GLY B N 1
ATOM 13045 C CA . GLY B 1 781 ? 62.75 -1.173 19.625 1 77.25 781 GLY B CA 1
ATOM 13046 C C . GLY B 1 781 ? 61.531 -1.163 18.688 1 77.25 781 GLY B C 1
ATOM 13047 O O . GLY B 1 781 ? 61.312 -2.117 17.938 1 77.25 781 GLY B O 1
ATOM 13048 N N . LEU B 1 782 ? 60.812 -0.152 18.734 1 73.06 782 LEU B N 1
ATOM 13049 C CA . LEU B 1 782 ? 59.656 -0.038 17.875 1 73.06 782 LEU B CA 1
ATOM 13050 C C . LEU B 1 782 ? 60.062 -0.023 16.406 1 73.06 782 LEU B C 1
ATOM 13052 O O . LEU B 1 782 ? 59.406 -0.667 15.578 1 73.06 782 LEU B O 1
ATOM 13056 N N . HIS B 1 783 ? 61.062 0.568 16.156 1 71 783 HIS B N 1
ATOM 13057 C CA . HIS B 1 783 ? 61.5 0.673 14.766 1 71 783 HIS B CA 1
ATOM 13058 C C . HIS B 1 783 ? 62.094 -0.639 14.273 1 71 783 HIS B C 1
ATOM 13060 O O . HIS B 1 783 ? 61.906 -1.021 13.117 1 71 783 HIS B O 1
ATOM 13066 N N . LEU B 1 784 ? 62.781 -1.162 15.078 1 76.31 784 LEU B N 1
ATOM 13067 C CA . LEU B 1 784 ? 63.375 -2.441 14.672 1 76.31 784 LEU B CA 1
ATOM 13068 C C . LEU B 1 784 ? 62.281 -3.506 14.539 1 76.31 784 LEU B C 1
ATOM 13070 O O . LEU B 1 784 ? 62.344 -4.367 13.656 1 76.31 784 LEU B O 1
ATOM 13074 N N . VAL B 1 785 ? 61.344 -3.402 15.391 1 75.12 785 VAL B N 1
ATOM 13075 C CA . VAL B 1 785 ? 60.188 -4.312 15.258 1 75.12 785 VAL B CA 1
ATOM 13076 C C . VAL B 1 785 ? 59.469 -4.039 13.953 1 75.12 785 VAL B C 1
ATOM 13078 O O . VAL B 1 785 ? 59.031 -4.969 13.273 1 75.12 785 VAL B O 1
ATOM 13081 N N . GLN B 1 786 ? 59.375 -2.852 13.609 1 73.25 786 GLN B N 1
ATOM 13082 C CA . GLN B 1 786 ? 58.75 -2.506 12.336 1 73.25 786 GLN B CA 1
ATOM 13083 C C . GLN B 1 786 ? 59.562 -2.994 11.164 1 73.25 786 GLN B C 1
ATOM 13085 O O . GLN B 1 786 ? 59.031 -3.449 10.156 1 73.25 786 GLN B O 1
ATOM 13090 N N . TYR B 1 787 ? 60.781 -2.824 11.336 1 76.12 787 TYR B N 1
ATOM 13091 C CA . TYR B 1 787 ? 61.688 -3.33 10.312 1 76.12 787 TYR B CA 1
ATOM 13092 C C . TYR B 1 787 ? 61.531 -4.836 10.133 1 76.12 787 TYR B C 1
ATOM 13094 O O . TYR B 1 787 ? 61.438 -5.324 9.008 1 76.12 787 TYR B O 1
ATOM 13102 N N . VAL B 1 788 ? 61.5 -5.504 11.172 1 77.75 788 VAL B N 1
ATOM 13103 C CA . VAL B 1 788 ? 61.344 -6.953 11.125 1 77.75 788 VAL B CA 1
ATOM 13104 C C . VAL B 1 788 ? 59.969 -7.301 10.586 1 77.75 788 VAL B C 1
ATOM 13106 O O . VAL B 1 788 ? 59.812 -8.258 9.82 1 77.75 788 VAL B O 1
ATOM 13109 N N . SER B 1 789 ? 59.094 -6.465 10.977 1 76.19 789 SER B N 1
ATOM 13110 C CA . SER B 1 789 ? 57.75 -6.68 10.461 1 76.19 789 SER B CA 1
ATOM 13111 C C . SER B 1 789 ? 57.688 -6.465 8.953 1 76.19 789 SER B C 1
ATOM 13113 O O . SER B 1 789 ? 57.031 -7.219 8.234 1 76.19 789 SER B O 1
ATOM 13115 N N . GLN B 1 790 ? 58.406 -5.609 8.484 1 72.25 790 GLN B N 1
ATOM 13116 C CA . GLN B 1 790 ? 58.438 -5.355 7.047 1 72.25 790 GLN B CA 1
ATOM 13117 C C . GLN B 1 790 ? 59.188 -6.465 6.312 1 72.25 790 GLN B C 1
ATOM 13119 O O . GLN B 1 790 ? 58.781 -6.891 5.23 1 72.25 790 GLN B O 1
ATOM 13124 N N . LEU B 1 791 ? 60.25 -6.762 6.871 1 75.19 791 LEU B N 1
ATOM 13125 C CA . LEU B 1 791 ? 60.969 -7.883 6.281 1 75.19 791 LEU B CA 1
ATOM 13126 C C . LEU B 1 791 ? 60.094 -9.133 6.254 1 75.19 791 LEU B C 1
ATOM 13128 O O . LEU B 1 791 ? 60.094 -9.875 5.266 1 75.19 791 LEU B O 1
ATOM 13132 N N . THR B 1 792 ? 59.375 -9.32 7.301 1 77.44 792 THR B N 1
ATOM 13133 C CA . THR B 1 792 ? 58.469 -10.469 7.391 1 77.44 792 THR B CA 1
ATOM 13134 C C . THR B 1 792 ? 57.375 -10.383 6.348 1 77.44 792 THR B C 1
ATOM 13136 O O . THR B 1 792 ? 57 -11.391 5.727 1 77.44 792 THR B O 1
ATOM 13139 N N . LYS B 1 793 ? 56.938 -9.219 6.164 1 76.19 793 LYS B N 1
ATOM 13140 C CA . LYS B 1 793 ? 55.906 -9.031 5.156 1 76.19 793 LYS B CA 1
ATOM 13141 C C . LYS B 1 793 ? 56.438 -9.328 3.756 1 76.19 793 LYS B C 1
ATOM 13143 O O . LYS B 1 793 ? 55.75 -9.953 2.943 1 76.19 793 LYS B O 1
ATOM 13148 N N . GLN B 1 794 ? 57.625 -8.992 3.541 1 73.56 794 GLN B N 1
ATOM 13149 C CA . GLN B 1 794 ? 58.219 -9.258 2.24 1 73.56 794 GLN B CA 1
ATOM 13150 C C . GLN B 1 794 ? 58.5 -10.75 2.047 1 73.56 794 GLN B C 1
ATOM 13152 O O . GLN B 1 794 ? 58.281 -11.289 0.959 1 73.56 794 GLN B O 1
ATOM 13157 N N . VAL B 1 795 ? 58.969 -11.281 3.027 1 76.88 795 VAL B N 1
ATOM 13158 C CA . VAL B 1 795 ? 59.219 -12.711 2.969 1 76.88 795 VAL B CA 1
ATOM 13159 C C . VAL B 1 795 ? 57.906 -13.469 2.785 1 76.88 795 VAL B C 1
ATOM 13161 O O . VAL B 1 795 ? 57.812 -14.383 1.962 1 76.88 795 VAL B O 1
ATOM 13164 N N . LYS B 1 796 ? 56.969 -13.008 3.508 1 77.56 796 LYS B N 1
ATOM 13165 C CA . LYS B 1 796 ? 55.656 -13.672 3.402 1 77.56 796 LYS B CA 1
ATOM 13166 C C . LYS B 1 796 ? 55.062 -13.453 2.021 1 77.56 796 LYS B C 1
ATOM 13168 O O . LYS B 1 796 ? 54.438 -14.367 1.467 1 77.56 796 LYS B O 1
ATOM 13173 N N . PHE B 1 797 ? 55.312 -12.367 1.527 1 75.56 797 PHE B N 1
ATOM 13174 C CA . PHE B 1 797 ? 54.781 -12.07 0.197 1 75.56 797 PHE B CA 1
ATOM 13175 C C . PHE B 1 797 ? 55.5 -12.922 -0.858 1 75.56 797 PHE B C 1
ATOM 13177 O O . PHE B 1 797 ? 54.844 -13.508 -1.724 1 75.56 797 PHE B O 1
ATOM 13184 N N . SER B 1 798 ? 56.75 -12.977 -0.785 1 74.38 798 SER B N 1
ATOM 13185 C CA . SER B 1 798 ? 57.531 -13.773 -1.739 1 74.38 798 SER B CA 1
ATOM 13186 C C . SER B 1 798 ? 57.188 -15.258 -1.607 1 74.38 798 SER B C 1
ATOM 13188 O O . SER B 1 798 ? 57.062 -15.961 -2.611 1 74.38 798 SER B O 1
ATOM 13190 N N . PHE B 1 799 ? 57.031 -15.672 -0.412 1 77 799 PHE B N 1
ATOM 13191 C CA . PHE B 1 799 ? 56.688 -17.062 -0.154 1 77 799 PHE B CA 1
ATOM 13192 C C . PHE B 1 799 ? 55.281 -17.359 -0.655 1 77 799 PHE B C 1
ATOM 13194 O O . PHE B 1 799 ? 55.031 -18.406 -1.271 1 77 799 PHE B O 1
ATOM 13201 N N . SER B 1 800 ? 54.406 -16.391 -0.379 1 77.06 800 SER B N 1
ATOM 13202 C CA . SER B 1 800 ? 53.031 -16.609 -0.774 1 77.06 800 SER B CA 1
ATOM 13203 C C . SER B 1 800 ? 52.875 -16.672 -2.291 1 77.06 800 SER B C 1
ATOM 13205 O O . SER B 1 800 ? 52.125 -17.484 -2.812 1 77.06 800 SER B O 1
ATOM 13207 N N . ARG B 1 801 ? 53.594 -15.969 -2.998 1 71.44 801 ARG B N 1
ATOM 13208 C CA . ARG B 1 801 ? 53.562 -15.984 -4.457 1 71.44 801 ARG B CA 1
ATOM 13209 C C . ARG B 1 801 ? 54.156 -17.281 -4.996 1 71.44 801 ARG B C 1
ATOM 13211 O O . ARG B 1 801 ? 53.594 -17.891 -5.914 1 71.44 801 ARG B O 1
ATOM 13218 N N . ALA B 1 802 ? 55.312 -17.578 -4.52 1 74.88 802 ALA B N 1
ATOM 13219 C CA . ALA B 1 802 ? 55.969 -18.812 -4.965 1 74.88 802 ALA B CA 1
ATOM 13220 C C . ALA B 1 802 ? 55.125 -20.031 -4.633 1 74.88 802 ALA B C 1
ATOM 13222 O O . ALA B 1 802 ? 54.969 -20.938 -5.457 1 74.88 802 ALA B O 1
ATOM 13223 N N . LEU B 1 803 ? 54.531 -19.969 -3.434 1 77.94 803 LEU B N 1
ATOM 13224 C CA . LEU B 1 803 ? 53.688 -21.094 -2.99 1 77.94 803 LEU B CA 1
ATOM 13225 C C . LEU B 1 803 ? 52.438 -21.172 -3.824 1 77.94 803 LEU B C 1
ATOM 13227 O O . LEU B 1 803 ? 52 -22.281 -4.176 1 77.94 803 LEU B O 1
ATOM 13231 N N . LYS B 1 804 ? 51.906 -20.078 -4.133 1 76.81 804 LYS B N 1
ATOM 13232 C CA . LYS B 1 804 ? 50.719 -20.078 -4.973 1 76.81 804 LYS B CA 1
ATOM 13233 C C . LYS B 1 804 ? 51 -20.656 -6.355 1 76.81 804 LYS B C 1
ATOM 13235 O O . LYS B 1 804 ? 50.219 -21.438 -6.891 1 76.81 804 LYS B O 1
ATOM 13240 N N . GLU B 1 805 ? 52.125 -20.328 -6.91 1 72.38 805 GLU B N 1
ATOM 13241 C CA . GLU B 1 805 ? 52.5 -20.844 -8.219 1 72.38 805 GLU B CA 1
ATOM 13242 C C . GLU B 1 805 ? 52.719 -22.344 -8.18 1 72.38 805 GLU B C 1
ATOM 13244 O O . GLU B 1 805 ? 52.281 -23.062 -9.086 1 72.38 805 GLU B O 1
ATOM 13249 N N . ILE B 1 806 ? 53.438 -22.734 -7.195 1 75.31 806 ILE B N 1
ATOM 13250 C CA . ILE B 1 806 ? 53.719 -24.172 -7.074 1 75.31 806 ILE B CA 1
ATOM 13251 C C . ILE B 1 806 ? 52.406 -24.922 -6.836 1 75.31 806 ILE B C 1
ATOM 13253 O O . ILE B 1 806 ? 52.156 -25.953 -7.484 1 75.31 806 ILE B O 1
ATOM 13257 N N . VAL B 1 807 ? 51.531 -24.391 -5.992 1 77.56 807 VAL B N 1
ATOM 13258 C CA . VAL B 1 807 ? 50.281 -25.062 -5.664 1 77.56 807 VAL B CA 1
ATOM 13259 C C . VAL B 1 807 ? 49.344 -25.031 -6.867 1 77.56 807 VAL B C 1
ATOM 13261 O O . VAL B 1 807 ? 48.719 -26.047 -7.18 1 77.56 807 VAL B O 1
ATOM 13264 N N . ASP B 1 808 ? 49.344 -23.953 -7.586 1 75.19 808 ASP B N 1
ATOM 13265 C CA . ASP B 1 808 ? 48.531 -23.859 -8.781 1 75.19 808 ASP B CA 1
ATOM 13266 C C . ASP B 1 808 ? 49 -24.828 -9.859 1 75.19 808 ASP B C 1
ATOM 13268 O O . ASP B 1 808 ? 48.188 -25.469 -10.531 1 75.19 808 ASP B O 1
ATOM 13272 N N . SER B 1 809 ? 50.281 -24.938 -10.031 1 74 809 SER B N 1
ATOM 13273 C CA . SER B 1 809 ? 50.812 -25.859 -11.031 1 74 809 SER B CA 1
ATOM 13274 C C . SER B 1 809 ? 50.562 -27.312 -10.648 1 74 809 SER B C 1
ATOM 13276 O O . SER B 1 809 ? 50.25 -28.125 -11.508 1 74 809 SER B O 1
ATOM 13278 N N . LEU B 1 810 ? 50.781 -27.594 -9.383 1 77.62 810 LEU B N 1
ATOM 13279 C CA . LEU B 1 810 ? 50.531 -28.953 -8.938 1 77.62 810 LEU B CA 1
ATOM 13280 C C . LEU B 1 810 ? 49.031 -29.312 -9.07 1 77.62 810 LEU B C 1
ATOM 13282 O O . LEU B 1 810 ? 48.688 -30.422 -9.461 1 77.62 810 LEU B O 1
ATOM 13286 N N . GLN B 1 811 ? 48.25 -28.297 -8.82 1 74.81 811 GLN B N 1
ATOM 13287 C CA . GLN B 1 811 ? 46.812 -28.5 -8.977 1 74.81 811 GLN B CA 1
ATOM 13288 C C . GLN B 1 811 ? 46.438 -28.656 -10.453 1 74.81 811 GLN B C 1
ATOM 13290 O O . GLN B 1 811 ? 45.562 -29.453 -10.797 1 74.81 811 GLN B O 1
ATOM 13295 N N . GLU B 1 812 ? 47.094 -27.953 -11.273 1 71.38 812 GLU B N 1
ATOM 13296 C CA . GLU B 1 812 ? 46.875 -28.062 -12.719 1 71.38 812 GLU B CA 1
ATOM 13297 C C . GLU B 1 812 ? 47.344 -29.438 -13.234 1 71.38 812 GLU B C 1
ATOM 13299 O O . GLU B 1 812 ? 46.688 -30.016 -14.109 1 71.38 812 GLU B O 1
ATOM 13304 N N . LEU B 1 813 ? 48.438 -29.859 -12.719 1 72.44 813 LEU B N 1
ATOM 13305 C CA . LEU B 1 813 ? 48.969 -31.172 -13.125 1 72.44 813 LEU B CA 1
ATOM 13306 C C . LEU B 1 813 ? 47.969 -32.281 -12.758 1 72.44 813 LEU B C 1
ATOM 13308 O O . LEU B 1 813 ? 47.938 -33.312 -13.414 1 72.44 813 LEU B O 1
ATOM 13312 N N . LEU B 1 814 ? 47.219 -31.984 -11.742 1 68.5 814 LEU B N 1
ATOM 13313 C CA . LEU B 1 814 ? 46.281 -33 -11.258 1 68.5 814 LEU B CA 1
ATOM 13314 C C . LEU B 1 814 ? 45 -32.938 -12.039 1 68.5 814 LEU B C 1
ATOM 13316 O O . LEU B 1 814 ? 44.125 -33.812 -11.891 1 68.5 814 LEU B O 1
ATOM 13320 N N . LYS B 1 815 ? 44.938 -31.938 -12.93 1 64.81 815 LYS B N 1
ATOM 13321 C CA . LYS B 1 815 ? 43.719 -31.828 -13.766 1 64.81 815 LYS B CA 1
ATOM 13322 C C . LYS B 1 815 ? 43.75 -32.875 -14.883 1 64.81 815 LYS B C 1
ATOM 13324 O O . LYS B 1 815 ? 44.812 -33.344 -15.273 1 64.81 815 LYS B O 1
ATOM 13329 N N . THR B 1 816 ? 42.625 -33.219 -15.461 1 57.59 816 THR B N 1
ATOM 13330 C CA . THR B 1 816 ? 42.438 -34.312 -16.406 1 57.59 816 THR B CA 1
ATOM 13331 C C . THR B 1 816 ? 43.188 -34.062 -17.688 1 57.59 816 THR B C 1
ATOM 13333 O O . THR B 1 816 ? 43.688 -35.031 -18.312 1 57.59 816 THR B O 1
ATOM 13336 N N . LYS B 1 817 ? 43.469 -32.812 -18.062 1 61.09 817 LYS B N 1
ATOM 13337 C CA . LYS B 1 817 ? 44.125 -32.469 -19.328 1 61.09 817 LYS B CA 1
ATOM 13338 C C . LYS B 1 817 ? 45.594 -32.875 -19.312 1 61.09 817 LYS B C 1
ATOM 13340 O O . LYS B 1 817 ? 46.156 -33.188 -20.359 1 61.09 817 LYS B O 1
ATOM 13345 N N . HIS B 1 818 ? 46.156 -32.938 -18.188 1 63.12 818 HIS B N 1
ATOM 13346 C CA . HIS B 1 818 ? 47.562 -33.281 -18.094 1 63.12 818 HIS B CA 1
ATOM 13347 C C . HIS B 1 818 ? 47.781 -34.688 -17.578 1 63.12 818 HIS B C 1
ATOM 13349 O O . HIS B 1 818 ? 48.906 -35.031 -17.188 1 63.12 818 HIS B O 1
ATOM 13355 N N . GLU B 1 819 ? 46.719 -35.344 -17.516 1 62.22 819 GLU B N 1
ATOM 13356 C CA . GLU B 1 819 ? 46.812 -36.75 -17.078 1 62.22 819 GLU B CA 1
ATOM 13357 C C . GLU B 1 819 ? 47.75 -37.562 -17.969 1 62.22 819 GLU B C 1
ATOM 13359 O O . GLU B 1 819 ? 48.5 -38.375 -17.484 1 62.22 819 GLU B O 1
ATOM 13364 N N . PRO B 1 820 ? 47.719 -37.281 -19.391 1 62.69 820 PRO B N 1
ATOM 13365 C CA . PRO B 1 820 ? 48.656 -38.062 -20.203 1 62.69 820 PRO B CA 1
ATOM 13366 C C . PRO B 1 820 ? 50.125 -37.812 -19.797 1 62.69 820 PRO B C 1
ATOM 13368 O O . PRO B 1 820 ? 50.938 -38.719 -19.828 1 62.69 820 PRO B O 1
ATOM 13371 N N . LEU B 1 821 ? 50.438 -36.656 -19.375 1 66.69 821 LEU B N 1
ATOM 13372 C CA . LEU B 1 821 ? 51.781 -36.344 -18.938 1 66.69 821 LEU B CA 1
ATOM 13373 C C . LEU B 1 821 ? 52.125 -37.094 -17.656 1 66.69 821 LEU B C 1
ATOM 13375 O O . LEU B 1 821 ? 53.219 -37.656 -17.547 1 66.69 821 LEU B O 1
ATOM 13379 N N . LEU B 1 822 ? 51.219 -37.094 -16.75 1 67.94 822 LEU B N 1
ATOM 13380 C CA . LEU B 1 822 ? 51.469 -37.781 -15.484 1 67.94 822 LEU B CA 1
ATOM 13381 C C . LEU B 1 822 ? 51.625 -39.281 -15.688 1 67.94 822 LEU B C 1
ATOM 13383 O O . LEU B 1 822 ? 52.438 -39.938 -15.023 1 67.94 822 LEU B O 1
ATOM 13387 N N . ARG B 1 823 ? 50.781 -39.75 -16.609 1 64.31 823 ARG B N 1
ATOM 13388 C CA . ARG B 1 823 ? 50.844 -41.156 -16.922 1 64.31 823 ARG B CA 1
ATOM 13389 C C . ARG B 1 823 ? 52.188 -41.5 -17.594 1 64.31 823 ARG B C 1
ATOM 13391 O O . ARG B 1 823 ? 52.781 -42.531 -17.328 1 64.31 823 ARG B O 1
ATOM 13398 N N . TYR B 1 824 ? 52.469 -40.469 -18.484 1 64.19 824 TYR B N 1
ATOM 13399 C CA . TYR B 1 824 ? 53.781 -40.688 -19.125 1 64.19 824 TYR B CA 1
ATOM 13400 C C . TYR B 1 824 ? 54.906 -40.594 -18.109 1 64.19 824 TYR B C 1
ATOM 13402 O O . TYR B 1 824 ? 55.875 -41.375 -18.172 1 64.19 824 TYR B O 1
ATOM 13410 N N . ILE B 1 825 ? 54.781 -39.594 -17.266 1 65.75 825 ILE B N 1
ATOM 13411 C CA . ILE B 1 825 ? 55.844 -39.469 -16.25 1 65.75 825 ILE B CA 1
ATOM 13412 C C . ILE B 1 825 ? 55.875 -40.719 -15.375 1 65.75 825 ILE B C 1
ATOM 13414 O O . ILE B 1 825 ? 56.938 -41.188 -14.977 1 65.75 825 ILE B O 1
ATOM 13418 N N . ALA B 1 826 ? 54.562 -41.094 -15.203 1 63.59 826 ALA B N 1
ATOM 13419 C CA . ALA B 1 826 ? 54.469 -42.281 -14.359 1 63.59 826 ALA B CA 1
ATOM 13420 C C . ALA B 1 826 ? 54.875 -43.531 -15.133 1 63.59 826 ALA B C 1
ATOM 13422 O O . ALA B 1 826 ? 55.5 -44.469 -14.578 1 63.59 826 ALA B O 1
ATOM 13423 N N . ASP B 1 827 ? 54.031 -43.688 -16.453 1 58.19 827 ASP B N 1
ATOM 13424 C CA . ASP B 1 827 ? 54.281 -44.938 -17.188 1 58.19 827 ASP B CA 1
ATOM 13425 C C . ASP B 1 827 ? 54.938 -44.656 -18.547 1 58.19 827 ASP B C 1
ATOM 13427 O O . ASP B 1 827 ? 54.469 -43.781 -19.281 1 58.19 827 ASP B O 1
ATOM 13431 N N . THR B 1 828 ? 56.25 -44.312 -18.969 1 46 828 THR B N 1
ATOM 13432 C CA . THR B 1 828 ? 56.969 -44.219 -20.219 1 46 828 THR B CA 1
ATOM 13433 C C . THR B 1 828 ? 56.156 -44.812 -21.375 1 46 828 THR B C 1
ATOM 13435 O O . THR B 1 828 ? 56.594 -44.812 -22.531 1 46 828 THR B O 1
ATOM 13438 N N . ASP B 1 829 ? 55 -45.719 -21.281 1 42.91 829 ASP B N 1
ATOM 13439 C CA . ASP B 1 829 ? 54.531 -46.5 -22.422 1 42.91 829 ASP B CA 1
ATOM 13440 C C . ASP B 1 829 ? 53.469 -45.75 -23.203 1 42.91 829 ASP B C 1
ATOM 13442 O O . ASP B 1 829 ? 52.531 -45.219 -22.625 1 42.91 829 ASP B O 1
ATOM 13446 N N . LYS B 1 830 ? 53.5 -45.188 -24.641 1 42.25 830 LYS B N 1
ATOM 13447 C CA . LYS B 1 830 ? 52.906 -44.531 -25.797 1 42.25 830 LYS B CA 1
ATOM 13448 C C . LYS B 1 830 ? 51.406 -44.812 -25.891 1 42.25 830 LYS B C 1
ATOM 13450 O O . LYS B 1 830 ? 50.625 -43.938 -26.234 1 42.25 830 LYS B O 1
ATOM 13455 N N . ASP B 1 831 ? 50.906 -46.094 -26.312 1 35.66 831 ASP B N 1
ATOM 13456 C CA . ASP B 1 831 ? 49.781 -46.5 -27.172 1 35.66 831 ASP B CA 1
ATOM 13457 C C . ASP B 1 831 ? 48.469 -46.375 -26.438 1 35.66 831 ASP B C 1
ATOM 13459 O O . ASP B 1 831 ? 47.438 -46.906 -26.906 1 35.66 831 ASP B O 1
ATOM 13463 N N . LYS B 1 832 ? 48.219 -46.281 -25.172 1 40.81 832 LYS B N 1
ATOM 13464 C CA . LYS B 1 832 ? 46.875 -46.625 -24.734 1 40.81 832 LYS B CA 1
ATOM 13465 C C . LYS B 1 832 ? 45.906 -45.469 -24.953 1 40.81 832 LYS B C 1
ATOM 13467 O O . LYS B 1 832 ? 46.188 -44.344 -24.547 1 40.81 832 LYS B O 1
ATOM 13472 N N . SER B 1 833 ? 44.969 -45.5 -26.062 1 37.72 833 SER B N 1
ATOM 13473 C CA . SER B 1 833 ? 43.812 -44.719 -26.5 1 37.72 833 SER B CA 1
ATOM 13474 C C . SER B 1 833 ? 42.969 -44.281 -25.312 1 37.72 833 SER B C 1
ATOM 13476 O O . SER B 1 833 ? 42.594 -45.094 -24.453 1 37.72 833 SER B O 1
ATOM 13478 N N . THR B 1 834 ? 43 -43.156 -24.781 1 41.03 834 THR B N 1
ATOM 13479 C CA . THR B 1 834 ? 42.375 -42.469 -23.656 1 41.03 834 THR B CA 1
ATOM 13480 C C . THR B 1 834 ? 40.844 -42.531 -23.797 1 41.03 834 THR B C 1
ATOM 13482 O O . THR B 1 834 ? 40.281 -42 -24.766 1 41.03 834 THR B O 1
ATOM 13485 N N . SER B 1 835 ? 40 -43.531 -23.484 1 44.22 835 SER B N 1
ATOM 13486 C CA . SER B 1 835 ? 38.562 -43.656 -23.469 1 44.22 835 SER B CA 1
ATOM 13487 C C . SER B 1 835 ? 37.906 -42.531 -22.641 1 44.22 835 SER B C 1
ATOM 13489 O O . SER B 1 835 ? 38.375 -42.25 -21.531 1 44.22 835 SER B O 1
ATOM 13491 N N . ILE B 1 836 ? 37.219 -41.438 -23.062 1 53.09 836 ILE B N 1
ATOM 13492 C CA . ILE B 1 836 ? 36.438 -40.375 -22.422 1 53.09 836 ILE B CA 1
ATOM 13493 C C . ILE B 1 836 ? 35.438 -40.969 -21.453 1 53.09 836 ILE B C 1
ATOM 13495 O O . ILE B 1 836 ? 34.688 -41.906 -21.812 1 53.09 836 ILE B O 1
ATOM 13499 N N . PRO B 1 837 ? 35.438 -40.719 -20.203 1 61.28 837 PRO B N 1
ATOM 13500 C CA . PRO B 1 837 ? 34.5 -41.25 -19.234 1 61.28 837 PRO B CA 1
ATOM 13501 C C . PRO B 1 837 ? 33.031 -40.969 -19.625 1 61.28 837 PRO B C 1
ATOM 13503 O O . PRO B 1 837 ? 32.75 -39.969 -20.25 1 61.28 837 PRO B O 1
ATOM 13506 N N . PRO B 1 838 ? 32.219 -41.969 -19.469 1 63.66 838 PRO B N 1
ATOM 13507 C CA . PRO B 1 838 ? 30.828 -41.844 -19.906 1 63.66 838 PRO B CA 1
ATOM 13508 C C . PRO B 1 838 ? 30.125 -40.625 -19.312 1 63.66 838 PRO B C 1
ATOM 13510 O O . PRO B 1 838 ? 29.281 -40.031 -19.984 1 63.66 838 PRO B O 1
ATOM 13513 N N . TRP B 1 839 ? 30.484 -40.156 -18.031 1 71.88 839 TRP B N 1
ATOM 13514 C CA . TRP B 1 839 ? 29.797 -39.031 -17.438 1 71.88 839 TRP B CA 1
ATOM 13515 C C . TRP B 1 839 ? 30.141 -37.75 -18.188 1 71.88 839 TRP B C 1
ATOM 13517 O O . TRP B 1 839 ? 29.281 -36.844 -18.312 1 71.88 839 TRP B O 1
ATOM 13527 N N . LEU B 1 840 ? 31.281 -37.562 -18.578 1 69.88 840 LEU B N 1
ATOM 13528 C CA . LEU B 1 840 ? 31.688 -36.375 -19.297 1 69.88 840 LEU B CA 1
ATOM 13529 C C . LEU B 1 840 ? 31.062 -36.344 -20.688 1 69.88 840 LEU B C 1
ATOM 13531 O O . LEU B 1 840 ? 30.688 -35.281 -21.172 1 69.88 840 LEU B O 1
ATOM 13535 N N . GLU B 1 841 ? 31.047 -37.594 -21.281 1 70 841 GLU B N 1
ATOM 13536 C CA . GLU B 1 841 ? 30.375 -37.688 -22.578 1 70 841 GLU B CA 1
ATOM 13537 C C . GLU B 1 841 ? 28.922 -37.281 -22.469 1 70 841 GLU B C 1
ATOM 13539 O O . GLU B 1 841 ? 28.406 -36.531 -23.312 1 70 841 GLU B O 1
ATOM 13544 N N . THR B 1 842 ? 28.344 -37.719 -21.359 1 74.88 842 THR B N 1
ATOM 13545 C CA . THR B 1 842 ? 26.938 -37.406 -21.172 1 74.88 842 THR B CA 1
ATOM 13546 C C . THR B 1 842 ? 26.75 -35.906 -20.875 1 74.88 842 THR B C 1
ATOM 13548 O O . THR B 1 842 ? 25.812 -35.281 -21.375 1 74.88 842 THR B O 1
ATOM 13551 N N . LEU B 1 843 ? 27.594 -35.344 -20.078 1 78.31 843 LEU B N 1
ATOM 13552 C CA . LEU B 1 843 ? 27.5 -33.938 -19.734 1 78.31 843 LEU B CA 1
ATOM 13553 C C . LEU B 1 843 ? 27.719 -33.062 -20.984 1 78.31 843 LEU B C 1
ATOM 13555 O O . LEU B 1 843 ? 27.062 -32.031 -21.141 1 78.31 843 LEU B O 1
ATOM 13559 N N . SER B 1 844 ? 28.625 -33.5 -21.812 1 74.19 844 SER B N 1
ATOM 13560 C CA . SER B 1 844 ? 28.859 -32.781 -23.047 1 74.19 844 SER B CA 1
ATOM 13561 C C . SER B 1 844 ? 27.641 -32.875 -23.969 1 74.19 844 SER B C 1
ATOM 13563 O O . SER B 1 844 ? 27.344 -31.906 -24.703 1 74.19 844 SER B O 1
ATOM 13565 N N . GLN B 1 845 ? 27.031 -34 -23.891 1 73.25 845 GLN B N 1
ATOM 13566 C CA . GLN B 1 845 ? 25.812 -34.156 -24.688 1 73.25 845 GLN B CA 1
ATOM 13567 C C . GLN B 1 845 ? 24.703 -33.25 -24.172 1 73.25 845 GLN B C 1
ATOM 13569 O O . GLN B 1 845 ? 23.938 -32.688 -24.953 1 73.25 845 GLN B O 1
ATOM 13574 N N . VAL B 1 846 ? 24.609 -33.156 -22.844 1 78.94 846 VAL B N 1
ATOM 13575 C CA . VAL B 1 846 ? 23.578 -32.312 -22.234 1 78.94 846 VAL B CA 1
ATOM 13576 C C . VAL B 1 846 ? 23.75 -30.875 -22.688 1 78.94 846 VAL B C 1
ATOM 13578 O O . VAL B 1 846 ? 22.766 -30.172 -22.922 1 78.94 846 VAL B O 1
ATOM 13581 N N . ALA B 1 847 ? 24.953 -30.438 -22.891 1 75 847 ALA B N 1
ATOM 13582 C CA . ALA B 1 847 ? 25.25 -29.062 -23.266 1 75 847 ALA B CA 1
ATOM 13583 C C . ALA B 1 847 ? 24.812 -28.781 -24.703 1 75 847 ALA B C 1
ATOM 13585 O O . ALA B 1 847 ? 24.578 -27.641 -25.078 1 75 847 ALA B O 1
ATOM 13586 N N . ILE B 1 848 ? 24.641 -29.891 -25.531 1 72.44 848 ILE B N 1
ATOM 13587 C CA . ILE B 1 848 ? 24.375 -29.688 -26.953 1 72.44 848 ILE B CA 1
ATOM 13588 C C . ILE B 1 848 ? 22.922 -30.031 -27.266 1 72.44 848 ILE B C 1
ATOM 13590 O O . ILE B 1 848 ? 22.438 -29.719 -28.344 1 72.44 848 ILE B O 1
ATOM 13594 N N . ILE B 1 849 ? 22.266 -30.562 -26.312 1 73.62 849 ILE B N 1
ATOM 13595 C CA . ILE B 1 849 ? 20.875 -30.906 -26.562 1 73.62 849 ILE B CA 1
ATOM 13596 C C . ILE B 1 849 ? 20.078 -29.656 -26.938 1 73.62 849 ILE B C 1
ATOM 13598 O O . ILE B 1 849 ? 20.172 -28.625 -26.234 1 73.62 849 ILE B O 1
ATOM 13602 N N . SER B 1 850 ? 19.672 -29.422 -28.172 1 71.56 850 SER B N 1
ATOM 13603 C CA . SER B 1 850 ? 18.938 -28.25 -28.609 1 71.56 850 SER B CA 1
ATOM 13604 C C . SER B 1 850 ? 17.5 -28.609 -28.953 1 71.56 850 SER B C 1
ATOM 13606 O O . SER B 1 850 ? 17.156 -29.781 -29.094 1 71.56 850 SER B O 1
ATOM 13608 N N . ASP B 1 851 ? 16.594 -27.688 -28.828 1 67.06 851 ASP B N 1
ATOM 13609 C CA . ASP B 1 851 ? 15.195 -27.828 -29.234 1 67.06 851 ASP B CA 1
ATOM 13610 C C . ASP B 1 851 ? 15.07 -27.953 -30.75 1 67.06 851 ASP B C 1
ATOM 13612 O O . ASP B 1 851 ? 15.891 -27.406 -31.484 1 67.06 851 ASP B O 1
ATOM 13616 N N . SER B 1 852 ? 14.633 -29.062 -31.25 1 55.44 852 SER B N 1
ATOM 13617 C CA . SER B 1 852 ? 14.508 -29.359 -32.656 1 55.44 852 SER B CA 1
ATOM 13618 C C . SER B 1 852 ? 14.102 -28.109 -33.469 1 55.44 852 SER B C 1
ATOM 13620 O O . SER B 1 852 ? 14.031 -28.156 -34.688 1 55.44 852 SER B O 1
ATOM 13622 N N . SER B 1 853 ? 13.484 -27.188 -32.938 1 47.44 853 SER B N 1
ATOM 13623 C CA . SER B 1 853 ? 13.055 -26.141 -33.844 1 47.44 853 SER B CA 1
ATOM 13624 C C . SER B 1 853 ? 14.234 -25.312 -34.344 1 47.44 853 SER B C 1
ATOM 13626 O O . SER B 1 853 ? 14.094 -24.516 -35.281 1 47.44 853 SER B O 1
ATOM 13628 N N . GLU B 1 854 ? 15.336 -25.156 -33.719 1 39.88 854 GLU B N 1
ATOM 13629 C CA . GLU B 1 854 ? 16.469 -24.469 -34.312 1 39.88 854 GLU B CA 1
ATOM 13630 C C . GLU B 1 854 ? 17.203 -25.391 -35.312 1 39.88 854 GLU B C 1
ATOM 13632 O O . GLU B 1 854 ? 18.141 -24.953 -35.969 1 39.88 854 GLU B O 1
ATOM 13637 N N . LEU B 1 855 ? 17 -26.672 -35.406 1 30.19 855 LEU B N 1
ATOM 13638 C CA . LEU B 1 855 ? 17.531 -27.281 -36.625 1 30.19 855 LEU B CA 1
ATOM 13639 C C . LEU B 1 855 ? 16.609 -27.016 -37.812 1 30.19 855 LEU B C 1
ATOM 13641 O O . LEU B 1 855 ? 15.391 -27.156 -37.688 1 30.19 855 LEU B O 1
#

Foldseek 3Di:
DVLVVLLVLLVLQLVLLVVLLVLLVVCVVVPDPPDPQPDVVLVVLSVVLNVLSVVLNDLSPAFAEEEEAEAQQLCRLQLVLLLQQARPLDPDDSPQWALAKEKEKEFADADPAAKDWFWKKWWFAAPVRLLVLLQLLLVVLLVVCVVQVPDPVLSVQSVVQRDDPDHPLVSLLVSLQVSCVVGLDPLNLLSSLLSNLSSLLCVQPVVQCHRHMAIDGSVLCRLQQTDDDDDDPSSPDHSVNRDHRDDHAPDSNHGGSVRSNSNNLRTQYMYMYMYGYCVSFNQPVVPPVSIYMYMYAGRPDDPSNHSSSVVSCLVVLLSHQAYEYEARLLDFQDCVSVVVLVSNCVRPNDPCQLHYAYEYGPVLNHPADPQLVVLLVVLLVDAQDEPVNNCVSRVSVVSRLVRRCVSHVDLLSYAYFYSLQLSLVSCVVDVNYDSYDPVCVVVSCVCVDPVNLVVLVSLLSSLVRYDPVDSSSVRSNCCSPRGRSVVNSVVVSVSCSPRSSVSSSVSSVVSVVVSLVSLVVSVVVLVVAAPFDDDPQPVLLVLLLVLLVVLLVLLVVLLVVLVVDLAFAAPVRHGLLVVLLVVLLCCLVPVDCLLVVQVVQDDQQARAAADPDDPPDDDDDDPCRPQALAVCLVVQLVSLQVSLVVSLVRVLNSLLVSVVVLLVSLVVSLVSLVVLADPCLLVVCCVPPHDLLSVLVVLVVCSNPVNPPPSVVLCVQLCSVPSPPDDPSNVQRQFFHCDVVNPGTGGALNHSPPPDRDPDDGNHNVVVSVVNSVRSSVSSSVVSSVVSSSSSVSSSVSSNVSSVVSSVSSSVCSGSNNSVVSCCSRPVDPDDDRPPDPSSVSSVVSSVSDSVVVD/DVLVVLLVLLVLQLVLLVLLLVLLVVCVVVPDPPDPQPDVVLVVLSVVLNVLSVVLNPLSPAFAEEEEAEAQQLCRLQLVLLLQQARPLDPDDSPQWALAKEKEKEFADADPAAKDWFWKKWWFAAPVRLLVLLQLLLVVLLVVCVVQVPDPVLSVQSVVQRDDPDHPLVSLLVSLQVSQVRGLDPLNLLSSLLSNLSSLLCVQPVVQCHRHMAIDGSVLCRLQQTDDDDDDPSSPDHSVNRDHRDHHAPDSNHGGSVRSNSNVLRTLYMYMYMYGYCVSFNQPVSPPVSIYMYMYAGRPDDPSNHSSSVVSCLVVLLSHQAYEYEARLLDFQDCVSVVVLVSNCVRPNDPCQLHYAYEYGPVLNHPADPQLVVLLVVLLVDAQDEPVNNCVSRVSVVSRLVRRCVSHVDLLRYAYFYSLQLSLVSCVVDVNYDSYDPVCVVVSCVCVDPVNLVVLVSLLSSLVRYDPVDSSSVRSNCCSPRGRSVVNSVVVSVSCSPRSSVSSSVSSVVSVVVSLVSLVVSVVVLVVFAPADDDPQQVLLVLLLVLLVVLLVLLVVLLVVLVVDLAFAAPVRHGLLVVLLVVLLCCLVPVPVLLVVQVVQDDQQARAAADPADLVDDDDDDPCNPQALAVCQVVQLVSLQVSLVVSLVRVLNRLLVSVVVLLVVLVVSLVSLVVLADPCLLVVCCVPPHDLLSVLVVLVVCSNRVNPRPSVVLCVQLCSVPSPPDDPSNVQRQFFHCDVVNPGTGGALNHSPDPDRDPCDGNHNVVVSVVNSVRSSVSSSVVSSVVSSSSSVSSSVSSVVSSVVSSVSSSVCSGSNNSVVSCCSRPVDPDDDRPPDPSSVSSVVSSVSDSVVVD